Protein 5NBS (pdb70)

Secondary structure (DSSP, 8-state):
---------S-PPP-TT-TTTHHHHHHHHHHHTT--HHHHHHHHBB--TTSSSSSEEBPPBGGGTBPPPEEE--TTB-TT-SS--BPPPHHHHHHT--HHHHHHHHHHHHHHHHHHT-SEE---B-SS--SSTT-TTGGGS--SSHHHHHHHHHHHHHHHHHTT-EEEEEEES----STTS-HHHHHHTT---SS--EEE--HHHIIIIISHHHHHHHHTT-SEEEE-SSEETTEEGGG-HIIIIIIIIIIT---SEEEEPTT----HHHHHHTT--BBSSSSSSTT-S--SSTHHHHHHHHTSSS-HHHHHHHHHHHHHHHHHTT--SSSPPP----TT---SEEEEETTTTEEEEE--------TTHHHHHHHHHHHT-EEEEESS--S--S-SEEEEESGGGS--TT-TTSSGGG----S--SS-BSSS----S----HHHHHHHHHHHHT-EEEEE--S--HHHHHHHHTSTTEEEEEEEE---B-TT-EETTEESS-S-SSPSTTHHHHHHHHHHH-SSEEEEEE-SS----TTTTT-TTEEEEEE-----TTHHHHHHHHHTTSS------SS-EESSSGGG------S-SSTTS--EEE-TTTT--HHHHHHHHT--EEE-TT--B-SS-EEEEEEEEEEPP----PPP-SBPPPPP--S-----GGGGB--TTTS---TT---S-BSSS-HHHHHT-TT----HHHHSPTTTT--S--BPPTTSBTTBTTS-GGGG-EEEEEEEEEEE-SSS-EEE--EEEEE---TTS-S-EEEEE--EEE-TT-EEEEEEEEETGGG-EEETTTTEEE--SSPPEEEEESSSS---EEEE--/--------S-PPP-TT-TT-HHHHHHHHHHHTT--HHHHHHHHBB--TTSSSSSEEBPPBGGGTB---EEE--SSB-TT-SS--BPPPHHHHHHTT-HHHHHHHHHHHHHHHHHHT-SEE---B-SS--SSTT-TTGGGS--SSHHHHHHHHHHHHHHHHHTT-EEEEEEES----STTS-HHHHHHTT---SS--EEE--HHHIIIIIHHHHHHHHHTT--EEEE-SSEESSSBGGG-HIIIIIIIIIIS---SEEEEPTT----HHHHHHHT--BBSSSSSSTT-S--SSTHHHHHHHHTTSS-HHHHHHHHHHHHHHHHHTT--SSSPPPP---TT---SEEEEETTTTEEEEE--------TTHHHHHHHHHHHT-EEEEESS--S--S-SEEEEESGGGS--TT-TT-SGGG----S--SS-BSSS----S----HHHHHHHHHHHHT-EEEEE--SS-HHHHHHHHTSTTEEEEEEEE---B-TT-EETTEESS-S-SS-STTHHHHHHHHHHH-SSEEEEEE-SS----TTTTT-TTEEEEEE-----TTHHHHHHHHHTTSS------SS-EESSSGGGS-----S-SSTTS--EEE-TTTT--THHHHHHHTPPEEE-TT--B-SS-EEEEEEEEEE------PPP-SBPPP----S-----GGGGB--TTTS---TT---S-BSSS-HHHHHT-TT----HHHHSPTTTT--S--BPPTTS-TT-TTS-GGGG-EEEEEEEEEEE-SSS-EEE--EEEEE--STTS-S-EEEEE--EEE-TT-EEEEEEEEETGGG-EEETTTTEEE--SS--EEEEESSSS---EEEE--

Nearest PDB structures (foldseek):
  5nbs-assembly2_B  TM=1.001E+00  e=0.000E+00  Neurospora crassa OR74A
  6sz6-assembly1_A  TM=9.956E-01  e=0.000E+00  Thermochaetoides thermophila
  5fjj-assembly2_D  TM=9.905E-01  e=0.000E+00  Aspergillus oryzae
  5fji-assembly1_B  TM=9.893E-01  e=0.000E+00  Aspergillus fumigatus
  4iih-assembly1_B  TM=9.898E-01  e=0.000E+00  Aspergillus aculeatus

CATH classification: 3.20.20.300 (+1 more: 3.40.50.1700)

B-factor: mean 36.17, std 12.56, range [11.1, 84.58]

Radius of gyration: 41.79 Å; Cα contacts (8 Å, |Δi|>4): 4678; chains: 2; bounding box: 123×118×69 Å

Structure (mmCIF, N/CA/C/O backbone):
data_5NBS
#
_entry.id   5NBS
#
_cell.length_a   142.931
_cell.length_b   286.837
_cell.length_c   58.045
_cell.angle_alpha   90.00
_cell.angle_beta   90.00
_cell.angle_gamma   90.00
#
_symmetry.space_group_name_H-M   'P 21 21 2'
#
loop_
_entity.id
_entity.type
_entity.pdbx_description
1 polymer Beta-glucosidase
2 branched alpha-D-mannopyranose-(1-3)-alpha-D-mannopyranose-(1-6)-[alpha-D-mannopyranose-(1-3)]beta-D-mannopyranose-(1-4)-2-acetamido-2-deoxy-beta-D-glucopyranose-(1-4)-2-acetamido-2-deoxy-beta-D-glucopyranose
3 branched alpha-D-mannopyranose-(1-2)-alpha-D-mannopyranose-(1-2)-alpha-D-mannopyranose-(1-3)-[alpha-D-mannopyranose-(1-3)-alpha-D-mannopyranose-(1-6)]beta-D-mannopyranose-(1-4)-2-acetamido-2-deoxy-beta-D-glucopyranose-(1-4)-2-acetamido-2-deoxy-beta-D-glucopyranose
4 branched alpha-D-mannopyranose-(1-3)-beta-D-mannopyranose-(1-4)-2-acetamido-2-deoxy-beta-D-glucopyranose-(1-4)-2-acetamido-2-deoxy-beta-D-glucopyranose
5 branched 2-acetamido-2-deoxy-beta-D-glucopyranose-(1-4)-2-acetamido-2-deoxy-beta-D-glucopyranose
6 branched alpha-D-mannopyranose-(1-2)-alpha-D-mannopyranose-(1-6)-[alpha-D-mannopyranose-(1-3)]alpha-D-mannopyranose-(1-6)-[alpha-D-mannopyranose-(1-2)-alpha-D-mannopyranose-(1-3)]beta-D-mannopyranose-(1-4)-2-acetamido-2-deoxy-beta-D-glucopyranose-(1-4)-2-acetamido-2-deoxy-beta-D-glucopyranose
7 branched beta-D-mannopyranose-(1-4)-2-acetamido-2-deoxy-beta-D-glucopyranose-(1-4)-2-acetamido-2-deoxy-beta-D-glucopyranose
8 branched alpha-D-mannopyranose-(1-2)-alpha-D-mannopyranose-(1-3)-beta-D-mannopyranose-(1-4)-2-acetamido-2-deoxy-beta-D-glucopyranose-(1-4)-2-acetamido-2-deoxy-beta-D-glucopyranose
9 non-polymer 2-acetamido-2-deoxy-beta-D-glucopyranose
10 water water
#
loop_
_atom_site.group_PDB
_atom_site.id
_atom_site.type_symbol
_atom_site.label_atom_id
_atom_site.label_alt_id
_atom_site.label_comp_id
_atom_site.label_asym_id
_atom_site.label_entity_id
_atom_site.label_seq_id
_atom_site.pdbx_PDB_ins_code
_atom_site.Cartn_x
_atom_site.Cartn_y
_atom_site.Cartn_z
_atom_site.occupancy
_atom_site.B_iso_or_equiv
_atom_site.auth_seq_id
_atom_site.auth_comp_id
_atom_site.auth_asym_id
_atom_site.auth_atom_id
_atom_site.pdbx_PDB_model_num
ATOM 1 N N . SER A 1 16 ? 33.417 161.593 -8.577 1.00 40.02 16 SER A N 1
ATOM 2 C CA . SER A 1 16 ? 32.250 160.755 -8.150 1.00 39.67 16 SER A CA 1
ATOM 3 C C . SER A 1 16 ? 32.561 159.262 -8.046 1.00 38.43 16 SER A C 1
ATOM 4 O O . SER A 1 16 ? 31.791 158.536 -7.429 1.00 38.71 16 SER A O 1
ATOM 7 N N . LEU A 1 17 ? 33.639 158.786 -8.673 1.00 37.34 17 LEU A N 1
ATOM 8 C CA . LEU A 1 17 ? 34.063 157.401 -8.486 1.00 35.92 17 LEU A CA 1
ATOM 9 C C . LEU A 1 17 ? 34.661 157.309 -7.092 1.00 34.42 17 LEU A C 1
ATOM 10 O O . LEU A 1 17 ? 35.553 158.091 -6.752 1.00 34.34 17 LEU A O 1
ATOM 15 N N . ALA A 1 18 ? 34.150 156.372 -6.292 1.00 32.72 18 ALA A N 1
ATOM 16 C CA . ALA A 1 18 ? 34.581 156.194 -4.911 1.00 31.56 18 ALA A CA 1
ATOM 17 C C . ALA A 1 18 ? 36.091 155.922 -4.823 1.00 30.74 18 ALA A C 1
ATOM 18 O O . ALA A 1 18 ? 36.644 155.199 -5.659 1.00 30.31 18 ALA A O 1
ATOM 20 N N . TYR A 1 19 ? 36.727 156.517 -3.810 1.00 29.98 19 TYR A N 1
ATOM 21 C CA . TYR A 1 19 ? 38.190 156.561 -3.669 1.00 29.63 19 TYR A CA 1
ATOM 22 C C . TYR A 1 19 ? 38.632 156.001 -2.312 1.00 28.70 19 TYR A C 1
ATOM 23 O O . TYR A 1 19 ? 37.985 156.245 -1.304 1.00 28.33 19 TYR A O 1
ATOM 32 N N . SER A 1 20 ? 39.735 155.256 -2.300 1.00 28.16 20 SER A N 1
ATOM 33 C CA . SER A 1 20 ? 40.304 154.711 -1.073 1.00 27.64 20 SER A CA 1
ATOM 34 C C . SER A 1 20 ? 41.652 155.380 -0.810 1.00 27.85 20 SER A C 1
ATOM 35 O O . SER A 1 20 ? 42.598 155.200 -1.576 1.00 28.03 20 SER A O 1
ATOM 38 N N . GLU A 1 21 ? 41.695 156.169 0.266 1.00 28.07 21 GLU A N 1
ATOM 39 C CA . GLU A 1 21 ? 42.888 156.871 0.778 1.00 28.31 21 GLU A CA 1
ATOM 40 C C . GLU A 1 21 ? 44.108 155.979 1.000 1.00 27.69 21 GLU A C 1
ATOM 41 O O . GLU A 1 21 ? 43.947 154.847 1.453 1.00 27.19 21 GLU A O 1
ATOM 47 N N . PRO A 1 22 ? 45.328 156.513 0.756 1.00 27.49 22 PRO A N 1
ATOM 48 C CA . PRO A 1 22 ? 46.537 155.777 1.128 1.00 27.23 22 PRO A CA 1
ATOM 49 C C . PRO A 1 22 ? 46.810 155.870 2.629 1.00 26.94 22 PRO A C 1
ATOM 50 O O . PRO A 1 22 ? 46.711 156.949 3.211 1.00 26.98 22 PRO A O 1
ATOM 54 N N . HIS A 1 23 ? 47.108 154.729 3.238 1.00 26.55 23 HIS A N 1
ATOM 55 C CA . HIS A 1 23 ? 47.495 154.653 4.641 1.00 26.48 23 HIS A CA 1
ATOM 56 C C . HIS A 1 23 ? 48.722 153.753 4.785 1.00 26.36 23 HIS A C 1
ATOM 57 O O . HIS A 1 23 ? 48.638 152.528 4.664 1.00 25.97 23 HIS A O 1
ATOM 64 N N . TYR A 1 24 ? 49.868 154.397 5.008 1.00 26.62 24 TYR A N 1
ATOM 65 C CA . TYR A 1 24 ? 51.183 153.739 5.073 1.00 26.59 24 TYR A CA 1
ATOM 66 C C . TYR A 1 24 ? 51.985 154.374 6.208 1.00 26.89 24 TYR A C 1
ATOM 67 O O . TYR A 1 24 ? 51.657 155.500 6.615 1.00 27.15 24 TYR A O 1
ATOM 76 N N . PRO A 1 25 ? 53.008 153.694 6.744 1.00 26.91 25 PRO A N 1
ATOM 77 C CA . PRO A 1 25 ? 53.437 152.332 6.375 1.00 26.69 25 PRO A CA 1
ATOM 78 C C . PRO A 1 25 ? 52.548 151.242 6.968 1.00 26.28 25 PRO A C 1
ATOM 79 O O . PRO A 1 25 ? 51.738 151.521 7.834 1.00 26.19 25 PRO A O 1
ATOM 83 N N . SER A 1 26 ? 52.725 150.009 6.506 1.00 26.19 26 SER A N 1
ATOM 84 C CA . SER A 1 26 ? 51.995 148.860 7.042 1.00 25.89 26 SER A CA 1
ATOM 85 C C . SER A 1 26 ? 52.449 148.572 8.469 1.00 25.91 26 SER A C 1
ATOM 86 O O . SER A 1 26 ? 53.610 148.221 8.675 1.00 26.21 26 SER A O 1
ATOM 89 N N . PRO A 1 27 ? 51.548 148.715 9.463 1.00 25.74 27 PRO A N 1
ATOM 90 C CA . PRO A 1 27 ? 52.020 148.570 10.848 1.00 25.92 27 PRO A CA 1
ATOM 91 C C . PRO A 1 27 ? 52.647 147.229 11.180 1.00 25.96 27 PRO A C 1
ATOM 92 O O . PRO A 1 27 ? 52.168 146.189 10.732 1.00 25.69 27 PRO A O 1
ATOM 96 N N . TRP A 1 28 ? 53.686 147.273 12.008 1.00 26.40 28 TRP A N 1
ATOM 97 C CA . TRP A 1 28 ? 54.430 146.081 12.421 1.00 26.54 28 TRP A CA 1
ATOM 98 C C . TRP A 1 28 ? 53.917 145.661 13.789 1.00 26.62 28 TRP A C 1
ATOM 99 O O . TRP A 1 28 ? 53.328 146.468 14.496 1.00 26.55 28 TRP A O 1
ATOM 110 N N . MET A 1 29 ? 54.115 144.390 14.136 1.00 26.82 29 MET A N 1
ATOM 111 C CA . MET A 1 29 ? 53.627 143.846 15.403 1.00 27.20 29 MET A CA 1
ATOM 112 C C . MET A 1 29 ? 54.208 144.582 16.609 1.00 27.94 29 MET A C 1
ATOM 113 O O . MET A 1 29 ? 55.350 145.033 16.579 1.00 28.32 29 MET A O 1
ATOM 118 N N . ASP A 1 30 ? 53.412 144.666 17.667 1.00 28.46 30 ASP A N 1
ATOM 119 C CA . ASP A 1 30 ? 53.796 145.299 18.928 1.00 29.34 30 ASP A CA 1
ATOM 120 C C . ASP A 1 30 ? 54.176 144.207 19.937 1.00 29.94 30 ASP A C 1
ATOM 121 O O . ASP A 1 30 ? 53.306 143.442 20.340 1.00 29.91 30 ASP A O 1
ATOM 126 N N . PRO A 1 31 ? 55.455 144.160 20.379 1.00 30.86 31 PRO A N 1
ATOM 127 C CA . PRO A 1 31 ? 55.878 143.117 21.337 1.00 31.51 31 PRO A CA 1
ATOM 128 C C . PRO A 1 31 ? 55.159 143.113 22.698 1.00 32.34 31 PRO A C 1
ATOM 129 O O . PRO A 1 31 ? 55.192 142.091 23.404 1.00 32.64 31 PRO A O 1
ATOM 133 N N . LYS A 1 32 ? 54.531 144.232 23.062 1.00 33.00 32 LYS A N 1
ATOM 134 C CA . LYS A 1 32 ? 53.760 144.338 24.306 1.00 33.82 32 LYS A CA 1
ATOM 135 C C . LYS A 1 32 ? 52.231 144.226 24.132 1.00 33.29 32 LYS A C 1
ATOM 136 O O . LYS A 1 32 ? 51.495 144.423 25.083 1.00 33.11 32 LYS A O 1
ATOM 142 N N . ALA A 1 33 ? 51.743 143.894 22.932 1.00 32.97 33 ALA A N 1
ATOM 143 C CA . ALA A 1 33 ? 50.288 143.741 22.717 1.00 32.58 33 ALA A CA 1
ATOM 144 C C . ALA A 1 33 ? 49.747 142.639 23.632 1.00 32.76 33 ALA A C 1
ATOM 145 O O . ALA A 1 33 ? 50.217 141.510 23.556 1.00 32.45 33 ALA A O 1
ATOM 147 N N . ILE A 1 34 ? 48.796 142.965 24.509 1.00 33.32 34 ILE A N 1
ATOM 148 C CA . ILE A 1 34 ? 48.319 141.975 25.491 1.00 34.12 34 ILE A CA 1
ATOM 149 C C . ILE A 1 34 ? 47.604 140.823 24.776 1.00 33.64 34 ILE A C 1
ATOM 150 O O . ILE A 1 34 ? 46.920 141.033 23.764 1.00 33.35 34 ILE A O 1
ATOM 155 N N . GLY A 1 35 ? 47.836 139.609 25.274 1.00 33.71 35 GLY A N 1
ATOM 156 C CA . GLY A 1 35 ? 47.424 138.376 24.604 1.00 33.36 35 GLY A CA 1
ATOM 157 C C . GLY A 1 35 ? 48.479 137.821 23.656 1.00 33.22 35 GLY A C 1
ATOM 158 O O . GLY A 1 35 ? 48.495 136.617 23.401 1.00 32.97 35 GLY A O 1
ATOM 159 N N . TRP A 1 36 ? 49.373 138.683 23.154 1.00 33.30 36 TRP A N 1
ATOM 160 C CA . TRP A 1 36 ? 50.348 138.316 22.108 1.00 33.33 36 TRP A CA 1
ATOM 161 C C . TRP A 1 36 ? 51.808 138.354 22.562 1.00 34.42 36 TRP A C 1
ATOM 162 O O . TRP A 1 36 ? 52.704 138.035 21.770 1.00 34.24 36 TRP A O 1
ATOM 173 N N . GLU A 1 37 ? 52.048 138.728 23.816 1.00 35.81 37 GLU A N 1
ATOM 174 C CA . GLU A 1 37 ? 53.409 138.962 24.306 1.00 37.24 37 GLU A CA 1
ATOM 175 C C . GLU A 1 37 ? 54.256 137.694 24.195 1.00 37.37 37 GLU A C 1
ATOM 176 O O . GLU A 1 37 ? 55.355 137.727 23.629 1.00 37.16 37 GLU A O 1
ATOM 182 N N . GLU A 1 38 ? 53.730 136.580 24.706 1.00 37.55 38 GLU A N 1
ATOM 183 C CA . GLU A 1 38 ? 54.437 135.296 24.632 1.00 38.12 38 GLU A CA 1
ATOM 184 C C . GLU A 1 38 ? 54.547 134.769 23.180 1.00 36.87 38 GLU A C 1
ATOM 185 O O . GLU A 1 38 ? 55.593 134.253 22.776 1.00 36.86 38 GLU A O 1
ATOM 191 N N . ALA A 1 39 ? 53.481 134.911 22.398 1.00 35.30 39 ALA A N 1
ATOM 192 C CA . ALA A 1 39 ? 53.524 134.525 20.980 1.00 34.44 39 ALA A CA 1
ATOM 193 C C . ALA A 1 39 ? 54.577 135.326 20.195 1.00 33.61 39 ALA A C 1
ATOM 194 O O . ALA A 1 39 ? 55.329 134.765 19.398 1.00 33.45 39 ALA A O 1
ATOM 196 N N . TYR A 1 40 ? 54.626 136.629 20.440 1.00 32.96 40 TYR A N 1
ATOM 197 C CA . TYR A 1 40 ? 55.615 137.503 19.818 1.00 32.77 40 TYR A CA 1
ATOM 198 C C . TYR A 1 40 ? 57.053 137.027 20.043 1.00 33.26 40 TYR A C 1
ATOM 199 O O . TYR A 1 40 ? 57.853 137.022 19.102 1.00 33.37 40 TYR A O 1
ATOM 208 N N A GLU A 1 41 ? 57.382 136.638 21.268 0.70 33.77 41 GLU A N 1
ATOM 209 N N B GLU A 1 41 ? 57.359 136.669 21.295 0.30 33.58 41 GLU A N 1
ATOM 210 C CA A GLU A 1 41 ? 58.744 136.221 21.590 0.70 34.34 41 GLU A CA 1
ATOM 211 C CA B GLU A 1 41 ? 58.673 136.160 21.714 0.30 34.01 41 GLU A CA 1
ATOM 212 C C A GLU A 1 41 ? 59.106 134.892 20.926 0.70 34.17 41 GLU A C 1
ATOM 213 C C B GLU A 1 41 ? 59.077 134.913 20.939 0.30 33.96 41 GLU A C 1
ATOM 214 O O A GLU A 1 41 ? 60.230 134.740 20.439 0.70 34.26 41 GLU A O 1
ATOM 215 O O B GLU A 1 41 ? 60.187 134.833 20.409 0.30 34.07 41 GLU A O 1
ATOM 226 N N . LYS A 1 42 ? 58.167 133.942 20.893 1.00 33.78 42 LYS A N 1
ATOM 227 C CA . LYS A 1 42 ? 58.392 132.676 20.176 1.00 33.64 42 LYS A CA 1
ATOM 228 C C . LYS A 1 42 ? 58.576 132.899 18.665 1.00 32.80 42 LYS A C 1
ATOM 229 O O . LYS A 1 42 ? 59.441 132.285 18.043 1.00 32.74 42 LYS A O 1
ATOM 235 N N . ALA A 1 43 ? 57.774 133.799 18.108 1.00 31.94 43 ALA A N 1
ATOM 236 C CA . ALA A 1 43 ? 57.899 134.206 16.722 1.00 31.41 43 ALA A CA 1
ATOM 237 C C . ALA A 1 43 ? 59.227 134.902 16.451 1.00 31.40 43 ALA A C 1
ATOM 238 O O . ALA A 1 43 ? 59.845 134.657 15.421 1.00 31.45 43 ALA A O 1
ATOM 240 N N . LYS A 1 44 ? 59.649 135.780 17.357 1.00 31.39 44 LYS A N 1
ATOM 241 C CA . LYS A 1 44 ? 60.942 136.470 17.238 1.00 31.64 44 LYS A CA 1
ATOM 242 C C . LYS A 1 44 ? 62.128 135.509 17.231 1.00 31.85 44 LYS A C 1
ATOM 243 O O . LYS A 1 44 ? 63.050 135.675 16.437 1.00 31.80 44 LYS A O 1
ATOM 249 N N . ALA A 1 45 ? 62.104 134.526 18.125 1.00 31.99 45 ALA A N 1
ATOM 250 C CA . ALA A 1 45 ? 63.179 133.542 18.219 1.00 32.52 45 ALA A CA 1
ATOM 251 C C . ALA A 1 45 ? 63.233 132.641 16.981 1.00 32.30 45 ALA A C 1
ATOM 252 O O . ALA A 1 45 ? 64.318 132.258 16.543 1.00 32.67 45 ALA A O 1
ATOM 254 N N . PHE A 1 46 ? 62.069 132.320 16.414 1.00 31.82 46 PHE A N 1
ATOM 255 C CA . PHE A 1 46 ? 62.004 131.508 15.194 1.00 31.54 46 PHE A CA 1
ATOM 256 C C . PHE A 1 46 ? 62.375 132.317 13.946 1.00 31.14 46 PHE A C 1
ATOM 257 O O . PHE A 1 46 ? 63.247 131.901 13.184 1.00 31.20 46 PHE A O 1
ATOM 265 N N . VAL A 1 47 ? 61.721 133.462 13.749 1.00 30.70 47 VAL A N 1
ATOM 266 C CA . VAL A 1 47 ? 61.901 134.273 12.528 1.00 30.48 47 VAL A CA 1
ATOM 267 C C . VAL A 1 47 ? 63.339 134.779 12.364 1.00 30.84 47 VAL A C 1
ATOM 268 O O . VAL A 1 47 ? 63.845 134.853 11.243 1.00 30.86 47 VAL A O 1
ATOM 272 N N . SER A 1 48 ? 63.985 135.121 13.476 1.00 31.41 48 SER A N 1
ATOM 273 C CA . SER A 1 48 ? 65.386 135.570 13.478 1.00 31.90 48 SER A CA 1
ATOM 274 C C . SER A 1 48 ? 66.365 134.538 12.908 1.00 32.24 48 SER A C 1
ATOM 275 O O . SER A 1 48 ? 67.398 134.921 12.370 1.00 32.61 48 SER A O 1
ATOM 278 N N . GLN A 1 49 ? 66.039 133.248 13.018 1.00 32.33 49 GLN A N 1
ATOM 279 C CA . GLN A 1 49 ? 66.867 132.178 12.438 1.00 32.60 49 GLN A CA 1
ATOM 280 C C . GLN A 1 49 ? 66.706 131.983 10.926 1.00 32.24 49 GLN A C 1
ATOM 281 O O . GLN A 1 49 ? 67.477 131.225 10.333 1.00 32.61 49 GLN A O 1
ATOM 287 N N . LEU A 1 50 ? 65.732 132.650 10.300 1.00 31.49 50 LEU A N 1
ATOM 288 C CA . LEU A 1 50 ? 65.321 132.311 8.932 1.00 31.03 50 LEU A CA 1
ATOM 289 C C . LEU A 1 50 ? 66.074 133.050 7.843 1.00 30.80 50 LEU A C 1
ATOM 290 O O . LEU A 1 50 ? 66.346 134.243 7.958 1.00 30.68 50 LEU A O 1
ATOM 295 N N . THR A 1 51 ? 66.344 132.343 6.751 1.00 30.78 51 THR A N 1
ATOM 296 C CA . THR A 1 51 ? 66.861 132.966 5.531 1.00 30.79 51 THR A CA 1
ATOM 297 C C . THR A 1 51 ? 65.701 133.671 4.812 1.00 30.23 51 THR A C 1
ATOM 298 O O . THR A 1 51 ? 64.535 133.416 5.107 1.00 29.99 51 THR A O 1
ATOM 302 N N . LEU A 1 52 ? 66.020 134.557 3.877 1.00 30.04 52 LEU A N 1
ATOM 303 C CA . LEU A 1 52 ? 65.001 135.239 3.081 1.00 29.59 52 LEU A CA 1
ATOM 304 C C . LEU A 1 52 ? 64.098 134.252 2.320 1.00 29.41 52 LEU A C 1
ATOM 305 O O . LEU A 1 52 ? 62.882 134.419 2.301 1.00 28.89 52 LEU A O 1
ATOM 310 N N . LEU A 1 53 ? 64.693 133.226 1.709 1.00 29.68 53 LEU A N 1
ATOM 311 C CA . LEU A 1 53 ? 63.915 132.202 0.987 1.00 29.70 53 LEU A CA 1
ATOM 312 C C . LEU A 1 53 ? 62.905 131.495 1.881 1.00 29.58 53 LEU A C 1
ATOM 313 O O . LEU A 1 53 ? 61.800 131.172 1.429 1.00 29.53 53 LEU A O 1
ATOM 318 N N . GLU A 1 54 ? 63.304 131.240 3.128 1.00 29.62 54 GLU A N 1
ATOM 319 C CA . GLU A 1 54 ? 62.444 130.605 4.125 1.00 29.48 54 GLU A CA 1
ATOM 320 C C . GLU A 1 54 ? 61.300 131.514 4.590 1.00 28.94 54 GLU A C 1
ATOM 321 O O . GLU A 1 54 ? 60.195 131.039 4.782 1.00 28.67 54 GLU A O 1
ATOM 327 N N . LYS A 1 55 ? 61.566 132.806 4.767 1.00 28.73 55 LYS A N 1
ATOM 328 C CA . LYS A 1 55 ? 60.506 133.766 5.069 1.00 28.32 55 LYS A CA 1
ATOM 329 C C . LYS A 1 55 ? 59.503 133.851 3.909 1.00 28.06 55 LYS A C 1
ATOM 330 O O . LYS A 1 55 ? 58.306 133.866 4.139 1.00 27.68 55 LYS A O 1
ATOM 336 N N . VAL A 1 56 ? 60.003 133.890 2.675 1.00 28.35 56 VAL A N 1
ATOM 337 C CA . VAL A 1 56 ? 59.156 133.904 1.473 1.00 28.39 56 VAL A CA 1
ATOM 338 C C . VAL A 1 56 ? 58.314 132.620 1.364 1.00 28.61 56 VAL A C 1
ATOM 339 O O . VAL A 1 56 ? 57.135 132.677 1.004 1.00 28.18 56 VAL A O 1
ATOM 343 N N . ASN A 1 57 ? 58.927 131.480 1.678 1.00 29.25 57 ASN A N 1
ATOM 344 C CA . ASN A 1 57 ? 58.208 130.208 1.804 1.00 29.64 57 ASN A CA 1
ATOM 345 C C . ASN A 1 57 ? 56.997 130.269 2.764 1.00 29.45 57 ASN A C 1
ATOM 346 O O . ASN A 1 57 ? 55.949 129.685 2.460 1.00 29.39 57 ASN A O 1
ATOM 351 N N . LEU A 1 58 ? 57.143 130.965 3.897 1.00 29.25 58 LEU A N 1
ATOM 352 C CA . LEU A 1 58 ? 56.039 131.150 4.855 1.00 29.03 58 LEU A CA 1
ATOM 353 C C . LEU A 1 58 ? 54.883 131.969 4.284 1.00 28.44 58 LEU A C 1
ATOM 354 O O . LEU A 1 58 ? 53.715 131.618 4.461 1.00 28.26 58 LEU A O 1
ATOM 359 N N . THR A 1 59 ? 55.222 133.055 3.606 1.00 28.06 59 THR A N 1
ATOM 360 C CA . THR A 1 59 ? 54.238 134.024 3.130 1.00 27.61 59 THR A CA 1
ATOM 361 C C . THR A 1 59 ? 53.538 133.641 1.821 1.00 27.34 59 THR A C 1
ATOM 362 O O . THR A 1 59 ? 52.495 134.212 1.490 1.00 26.88 59 THR A O 1
ATOM 366 N N . THR A 1 60 ? 54.103 132.694 1.072 1.00 27.37 60 THR A N 1
ATOM 367 C CA . THR A 1 60 ? 53.596 132.380 -0.259 1.00 27.23 60 THR A CA 1
ATOM 368 C C . THR A 1 60 ? 53.076 130.961 -0.288 1.00 27.25 60 THR A C 1
ATOM 369 O O . THR A 1 60 ? 53.791 130.021 0.080 1.00 27.52 60 THR A O 1
ATOM 373 N N . GLY A 1 61 ? 51.835 130.810 -0.750 1.00 26.93 61 GLY A N 1
ATOM 374 C CA . GLY A 1 61 ? 51.234 129.504 -0.903 1.00 26.80 61 GLY A CA 1
ATOM 375 C C . GLY A 1 61 ? 51.926 128.704 -1.990 1.00 27.11 61 GLY A C 1
ATOM 376 O O . GLY A 1 61 ? 52.550 129.260 -2.896 1.00 27.08 61 GLY A O 1
ATOM 377 N N . ILE A 1 62 ? 51.824 127.388 -1.905 1.00 27.26 62 ILE A N 1
ATOM 378 C CA . ILE A 1 62 ? 52.529 126.529 -2.859 1.00 27.67 62 ILE A CA 1
ATOM 379 C C . ILE A 1 62 ? 51.779 126.341 -4.182 1.00 27.79 62 ILE A C 1
ATOM 380 O O . ILE A 1 62 ? 52.337 125.759 -5.112 1.00 28.16 62 ILE A O 1
ATOM 385 N N . GLY A 1 63 ? 50.545 126.845 -4.272 1.00 27.52 63 GLY A N 1
ATOM 386 C CA . GLY A 1 63 ? 49.759 126.804 -5.505 1.00 27.78 63 GLY A CA 1
ATOM 387 C C . GLY A 1 63 ? 48.504 125.957 -5.370 1.00 27.77 63 GLY A C 1
ATOM 388 O O . GLY A 1 63 ? 48.382 125.151 -4.454 1.00 27.71 63 GLY A O 1
ATOM 389 N N . TRP A 1 64 ? 47.574 126.142 -6.299 1.00 27.92 64 TRP A N 1
ATOM 390 C CA . TRP A 1 64 ? 46.314 125.406 -6.293 1.00 28.09 64 TRP A CA 1
ATOM 391 C C . TRP A 1 64 ? 46.547 123.962 -6.729 1.00 28.78 64 TRP A C 1
ATOM 392 O O . TRP A 1 64 ? 47.096 123.710 -7.808 1.00 29.24 64 TRP A O 1
ATOM 403 N N . GLY A 1 65 ? 46.147 123.031 -5.864 1.00 29.05 65 GLY A N 1
ATOM 404 C CA . GLY A 1 65 ? 46.366 121.604 -6.077 1.00 29.71 65 GLY A CA 1
ATOM 405 C C . GLY A 1 65 ? 47.781 121.110 -5.829 1.00 30.31 65 GLY A C 1
ATOM 406 O O . GLY A 1 65 ? 48.104 119.975 -6.192 1.00 30.99 65 GLY A O 1
ATOM 407 N N . ALA A 1 66 ? 48.623 121.931 -5.203 1.00 30.27 66 ALA A N 1
ATOM 408 C CA . ALA A 1 66 ? 50.043 121.611 -5.063 1.00 30.84 66 ALA A CA 1
ATOM 409 C C . ALA A 1 66 ? 50.298 120.367 -4.216 1.00 31.43 66 ALA A C 1
ATOM 410 O O . ALA A 1 66 ? 51.108 119.533 -4.597 1.00 31.85 66 ALA A O 1
ATOM 412 N N . GLU A 1 67 ? 49.620 120.250 -3.069 1.00 31.47 67 GLU A N 1
ATOM 413 C CA . GLU A 1 67 ? 49.762 119.071 -2.210 1.00 31.87 67 GLU A CA 1
ATOM 414 C C . GLU A 1 67 ? 48.425 118.547 -1.678 1.00 31.54 67 GLU A C 1
ATOM 415 O O . GLU A 1 67 ? 47.687 117.911 -2.423 1.00 31.69 67 GLU A O 1
ATOM 421 N N . GLN A 1 68 ? 48.109 118.824 -0.413 1.00 31.17 68 GLN A N 1
ATOM 422 C CA . GLN A 1 68 ? 47.031 118.129 0.300 1.00 31.12 68 GLN A CA 1
ATOM 423 C C . GLN A 1 68 ? 45.867 119.027 0.722 1.00 30.35 68 GLN A C 1
ATOM 424 O O . GLN A 1 68 ? 44.718 118.625 0.604 1.00 30.32 68 GLN A O 1
ATOM 430 N N . CYS A 1 69 ? 46.154 120.226 1.214 1.00 29.85 69 CYS A N 1
ATOM 431 C CA . CYS A 1 69 ? 45.110 121.107 1.729 1.00 29.33 69 CYS A CA 1
ATOM 432 C C . CYS A 1 69 ? 44.662 122.113 0.680 1.00 28.85 69 CYS A C 1
ATOM 433 O O . CYS A 1 69 ? 45.330 122.316 -0.338 1.00 28.84 69 CYS A O 1
ATOM 436 N N . VAL A 1 70 ? 43.520 122.733 0.956 1.00 28.32 70 VAL A N 1
ATOM 437 C CA . VAL A 1 70 ? 42.951 123.786 0.114 1.00 27.99 70 VAL A CA 1
ATOM 438 C C . VAL A 1 70 ? 44.026 124.842 -0.192 1.00 27.68 70 VAL A C 1
ATOM 439 O O . VAL A 1 70 ? 44.129 125.314 -1.309 1.00 27.67 70 VAL A O 1
ATOM 443 N N . GLY A 1 71 ? 44.805 125.197 0.818 1.00 27.52 71 GLY A N 1
ATOM 444 C CA . GLY A 1 71 ? 46.003 126.029 0.660 1.00 27.46 71 GLY A CA 1
ATOM 445 C C . GLY A 1 71 ? 47.100 125.544 1.592 1.00 27.55 71 GLY A C 1
ATOM 446 O O . GLY A 1 71 ? 46.807 125.010 2.676 1.00 27.54 71 GLY A O 1
ATOM 447 N N . GLN A 1 72 ? 48.352 125.710 1.161 1.00 27.65 72 GLN A N 1
ATOM 448 C CA . GLN A 1 72 ? 49.530 125.353 1.959 1.00 27.83 72 GLN A CA 1
ATOM 449 C C . GLN A 1 72 ? 50.656 126.352 1.739 1.00 27.86 72 GLN A C 1
ATOM 450 O O . GLN A 1 72 ? 50.796 126.876 0.660 1.00 27.87 72 GLN A O 1
ATOM 456 N N . THR A 1 73 ? 51.443 126.615 2.778 1.00 28.05 73 THR A N 1
ATOM 457 C CA . THR A 1 73 ? 52.642 127.435 2.672 1.00 28.24 73 THR A CA 1
ATOM 458 C C . THR A 1 73 ? 53.793 126.550 2.243 1.00 28.82 73 THR A C 1
ATOM 459 O O . THR A 1 73 ? 53.686 125.314 2.224 1.00 29.09 73 THR A O 1
ATOM 463 N N . GLY A 1 74 ? 54.907 127.186 1.908 1.00 29.10 74 GLY A N 1
ATOM 464 C CA . GLY A 1 74 ? 56.176 126.485 1.835 1.00 29.75 74 GLY A CA 1
ATOM 465 C C . GLY A 1 74 ? 56.577 125.971 3.212 1.00 30.14 74 GLY A C 1
ATOM 466 O O . GLY A 1 74 ? 56.166 126.523 4.245 1.00 30.12 74 GLY A O 1
ATOM 467 N N . ALA A 1 75 ? 57.364 124.903 3.226 1.00 30.86 75 ALA A N 1
ATOM 468 C CA . ALA A 1 75 ? 57.926 124.357 4.464 1.00 31.37 75 ALA A CA 1
ATOM 469 C C . ALA A 1 75 ? 59.261 125.052 4.780 1.00 31.74 75 ALA A C 1
ATOM 470 O O . ALA A 1 75 ? 59.831 125.725 3.918 1.00 31.58 75 ALA A O 1
ATOM 472 N N . ILE A 1 76 ? 59.728 124.887 6.022 1.00 32.14 76 ILE A N 1
ATOM 473 C CA . ILE A 1 76 ? 61.078 125.278 6.431 1.00 32.71 76 ILE A CA 1
ATOM 474 C C . ILE A 1 76 ? 61.738 124.034 7.045 1.00 33.60 76 ILE A C 1
ATOM 475 O O . ILE A 1 76 ? 61.919 123.957 8.264 1.00 33.86 76 ILE A O 1
ATOM 480 N N . PRO A 1 77 ? 62.096 123.049 6.201 1.00 34.26 77 PRO A N 1
ATOM 481 C CA . PRO A 1 77 ? 62.585 121.764 6.712 1.00 35.10 77 PRO A CA 1
ATOM 482 C C . PRO A 1 77 ? 63.949 121.803 7.422 1.00 35.99 77 PRO A C 1
ATOM 483 O O . PRO A 1 77 ? 64.278 120.847 8.129 1.00 36.39 77 PRO A O 1
ATOM 487 N N . ARG A 1 78 ? 64.730 122.873 7.230 1.00 36.41 78 ARG A N 1
ATOM 488 C CA . ARG A 1 78 ? 65.970 123.079 7.989 1.00 37.24 78 ARG A CA 1
ATOM 489 C C . ARG A 1 78 ? 65.684 123.193 9.492 1.00 37.52 78 ARG A C 1
ATOM 490 O O . ARG A 1 78 ? 66.477 122.708 10.302 1.00 38.00 78 ARG A O 1
ATOM 498 N N . LEU A 1 79 ? 64.559 123.822 9.847 1.00 37.33 79 LEU A N 1
ATOM 499 C CA . LEU A 1 79 ? 64.130 123.970 11.247 1.00 37.65 79 LEU A CA 1
ATOM 500 C C . LEU A 1 79 ? 62.958 123.060 11.656 1.00 37.65 79 LEU A C 1
ATOM 501 O O . LEU A 1 79 ? 62.350 123.255 12.713 1.00 37.91 79 LEU A O 1
ATOM 506 N N . GLY A 1 80 ? 62.659 122.053 10.841 1.00 37.51 80 GLY A N 1
ATOM 507 C CA . GLY A 1 80 ? 61.605 121.094 11.154 1.00 37.39 80 GLY A CA 1
ATOM 508 C C . GLY A 1 80 ? 60.169 121.602 11.091 1.00 36.69 80 GLY A C 1
ATOM 509 O O . GLY A 1 80 ? 59.280 120.951 11.634 1.00 36.31 80 GLY A O 1
ATOM 510 N N . LEU A 1 81 ? 59.924 122.742 10.435 1.00 36.30 81 LEU A N 1
ATOM 511 C CA . LEU A 1 81 ? 58.554 123.254 10.286 1.00 35.76 81 LEU A CA 1
ATOM 512 C C . LEU A 1 81 ? 57.944 122.634 9.038 1.00 35.70 81 LEU A C 1
ATOM 513 O O . LEU A 1 81 ? 58.449 122.833 7.931 1.00 36.02 81 LEU A O 1
ATOM 518 N N . LYS A 1 82 ? 56.884 121.857 9.235 1.00 35.70 82 LYS A N 1
ATOM 519 C CA . LYS A 1 82 ? 56.100 121.298 8.136 1.00 35.70 82 LYS A CA 1
ATOM 520 C C . LYS A 1 82 ? 55.191 122.372 7.571 1.00 34.67 82 LYS A C 1
ATOM 521 O O . LYS A 1 82 ? 54.806 123.305 8.277 1.00 34.41 82 LYS A O 1
ATOM 527 N N . SER A 1 83 ? 54.848 122.228 6.298 1.00 34.06 83 SER A N 1
ATOM 528 C CA . SER A 1 83 ? 53.970 123.178 5.615 1.00 33.30 83 SER A CA 1
ATOM 529 C C . SER A 1 83 ? 52.646 123.405 6.372 1.00 32.52 83 SER A C 1
ATOM 530 O O . SER A 1 83 ? 52.023 122.453 6.847 1.00 32.64 83 SER A O 1
ATOM 533 N N . MET A 1 84 ? 52.241 124.666 6.493 1.00 31.51 84 MET A N 1
ATOM 534 C CA . MET A 1 84 ? 51.002 125.012 7.176 1.00 30.85 84 MET A CA 1
ATOM 535 C C . MET A 1 84 ? 49.798 124.716 6.291 1.00 30.13 84 MET A C 1
ATOM 536 O O . MET A 1 84 ? 49.781 125.063 5.115 1.00 29.95 84 MET A O 1
ATOM 541 N N . CYS A 1 85 ? 48.796 124.079 6.882 1.00 29.63 85 CYS A N 1
ATOM 542 C CA . CYS A 1 85 ? 47.589 123.645 6.191 1.00 29.18 85 CYS A CA 1
ATOM 543 C C . CYS A 1 85 ? 46.428 124.614 6.459 1.00 28.44 85 CYS A C 1
ATOM 544 O O . CYS A 1 85 ? 46.013 124.786 7.613 1.00 28.13 85 CYS A O 1
ATOM 547 N N . MET A 1 86 ? 45.935 125.249 5.392 1.00 27.94 86 MET A N 1
ATOM 548 C CA . MET A 1 86 ? 44.764 126.138 5.442 1.00 27.49 86 MET A CA 1
ATOM 549 C C . MET A 1 86 ? 43.595 125.355 4.877 1.00 27.02 86 MET A C 1
ATOM 550 O O . MET A 1 86 ? 43.641 124.923 3.738 1.00 27.06 86 MET A O 1
ATOM 555 N N . GLN A 1 87 ? 42.550 125.172 5.675 1.00 26.59 87 GLN A N 1
ATOM 556 C CA . GLN A 1 87 ? 41.439 124.309 5.292 1.00 26.33 87 GLN A CA 1
ATOM 557 C C . GLN A 1 87 ? 40.113 124.949 5.631 1.00 25.66 87 GLN A C 1
ATOM 558 O O . GLN A 1 87 ? 39.895 125.371 6.761 1.00 25.44 87 GLN A O 1
ATOM 564 N N . ASP A 1 88 ? 39.243 125.028 4.626 1.00 25.44 88 ASP A N 1
ATOM 565 C CA . ASP A 1 88 ? 37.799 125.257 4.803 1.00 25.08 88 ASP A CA 1
ATOM 566 C C . ASP A 1 88 ? 37.228 124.157 5.705 1.00 24.77 88 ASP A C 1
ATOM 567 O O . ASP A 1 88 ? 37.836 123.112 5.829 1.00 24.93 88 ASP A O 1
ATOM 572 N N . ALA A 1 89 ? 36.058 124.313 6.305 1.00 24.33 89 ALA A N 1
ATOM 573 C CA . ALA A 1 89 ? 35.108 125.402 6.127 1.00 23.77 89 ALA A CA 1
ATOM 574 C C . ALA A 1 89 ? 34.697 125.869 7.514 1.00 23.39 89 ALA A C 1
ATOM 575 O O . ALA A 1 89 ? 35.088 125.251 8.497 1.00 23.51 89 ALA A O 1
ATOM 577 N N . PRO A 1 90 ? 33.908 126.955 7.601 1.00 22.96 90 PRO A N 1
ATOM 578 C CA . PRO A 1 90 ? 33.439 127.420 8.904 1.00 22.75 90 PRO A CA 1
ATOM 579 C C . PRO A 1 90 ? 32.621 126.429 9.731 1.00 22.70 90 PRO A C 1
ATOM 580 O O . PRO A 1 90 ? 32.655 126.527 10.953 1.00 22.76 90 PRO A O 1
ATOM 584 N N . LEU A 1 91 ? 31.918 125.494 9.087 1.00 22.50 91 LEU A N 1
ATOM 585 C CA . LEU A 1 91 ? 30.988 124.572 9.784 1.00 22.47 91 LEU A CA 1
ATOM 586 C C . LEU A 1 91 ? 31.377 123.094 9.690 1.00 22.63 91 LEU A C 1
ATOM 587 O O . LEU A 1 91 ? 30.610 122.229 10.089 1.00 22.66 91 LEU A O 1
ATOM 592 N N . ALA A 1 92 ? 32.557 122.807 9.152 1.00 22.81 92 ALA A N 1
ATOM 593 C CA . ALA A 1 92 ? 32.998 121.427 8.866 1.00 23.17 92 ALA A CA 1
ATOM 594 C C . ALA A 1 92 ? 34.368 121.464 8.253 1.00 23.30 92 ALA A C 1
ATOM 595 O O . ALA A 1 92 ? 34.710 122.434 7.586 1.00 23.17 92 ALA A O 1
ATOM 597 N N . ILE A 1 93 ? 35.133 120.394 8.433 1.00 23.64 93 ILE A N 1
ATOM 598 C CA . ILE A 1 93 ? 36.382 120.248 7.715 1.00 23.81 93 ILE A CA 1
ATOM 599 C C . ILE A 1 93 ? 35.971 119.786 6.316 1.00 23.79 93 ILE A C 1
ATOM 600 O O . ILE A 1 93 ? 35.334 118.747 6.157 1.00 23.96 93 ILE A O 1
ATOM 605 N N . ARG A 1 94 ? 36.327 120.584 5.316 1.00 23.55 94 ARG A N 1
ATOM 606 C CA . ARG A 1 94 ? 35.888 120.377 3.941 1.00 23.54 94 ARG A CA 1
ATOM 607 C C . ARG A 1 94 ? 36.736 119.326 3.225 1.00 23.94 94 ARG A C 1
ATOM 608 O O . ARG A 1 94 ? 37.948 119.234 3.449 1.00 24.14 94 ARG A O 1
ATOM 616 N N . GLY A 1 95 ? 36.077 118.564 2.350 1.00 24.16 95 GLY A N 1
ATOM 617 C CA . GLY A 1 95 ? 36.722 117.671 1.391 1.00 24.58 95 GLY A CA 1
ATOM 618 C C . GLY A 1 95 ? 37.466 116.506 2.000 1.00 24.99 95 GLY A C 1
ATOM 619 O O . GLY A 1 95 ? 38.545 116.125 1.529 1.00 25.37 95 GLY A O 1
ATOM 620 N N . THR A 1 96 ? 36.906 115.944 3.061 1.00 24.99 96 THR A N 1
ATOM 621 C CA . THR A 1 96 ? 37.507 114.764 3.667 1.00 25.45 96 THR A CA 1
ATOM 622 C C . THR A 1 96 ? 36.446 113.815 4.194 1.00 25.50 96 THR A C 1
ATOM 623 O O . THR A 1 96 ? 35.286 113.868 3.751 1.00 25.40 96 THR A O 1
ATOM 627 N N . ASP A 1 97 ? 36.853 112.924 5.089 1.00 25.74 97 ASP A N 1
ATOM 628 C CA . ASP A 1 97 ? 35.982 111.870 5.588 1.00 25.97 97 ASP A CA 1
ATOM 629 C C . ASP A 1 97 ? 36.116 111.700 7.089 1.00 25.86 97 ASP A C 1
ATOM 630 O O . ASP A 1 97 ? 37.084 112.150 7.691 1.00 25.70 97 ASP A O 1
ATOM 635 N N . TYR A 1 98 ? 35.113 111.063 7.682 1.00 25.85 98 TYR A N 1
ATOM 636 C CA . TYR A 1 98 ? 35.050 110.846 9.141 1.00 25.98 98 TYR A CA 1
ATOM 637 C C . TYR A 1 98 ? 35.196 112.138 9.932 1.00 25.45 98 TYR A C 1
ATOM 638 O O . TYR A 1 98 ? 35.949 112.207 10.915 1.00 25.66 98 TYR A O 1
ATOM 647 N N . ASN A 1 99 ? 34.471 113.154 9.450 1.00 24.74 99 ASN A N 1
ATOM 648 C CA . ASN A 1 99 ? 34.300 114.449 10.114 1.00 24.15 99 ASN A CA 1
ATOM 649 C C . ASN A 1 99 ? 32.812 114.671 10.355 1.00 23.72 99 ASN A C 1
ATOM 650 O O . ASN A 1 99 ? 31.965 113.931 9.852 1.00 23.76 99 ASN A O 1
ATOM 655 N N . SER A 1 100 ? 32.505 115.707 11.118 1.00 23.21 100 SER A N 1
ATOM 656 C CA . SER A 1 100 ? 31.141 116.094 11.375 1.00 22.79 100 SER A CA 1
ATOM 657 C C . SER A 1 100 ? 30.779 117.265 10.468 1.00 22.15 100 SER A C 1
ATOM 658 O O . SER A 1 100 ? 31.659 117.947 9.938 1.00 22.03 100 SER A O 1
ATOM 661 N N . VAL A 1 101 ? 29.481 117.475 10.274 1.00 21.72 101 VAL A N 1
ATOM 662 C CA . VAL A 1 101 ? 28.975 118.680 9.630 1.00 21.14 101 VAL A CA 1
ATOM 663 C C . VAL A 1 101 ? 28.082 119.384 10.644 1.00 20.78 101 VAL A C 1
ATOM 664 O O . VAL A 1 101 ? 27.003 118.910 10.959 1.00 20.89 101 VAL A O 1
ATOM 668 N N . PHE A 1 102 ? 28.546 120.532 11.117 1.00 20.40 102 PHE A N 1
ATOM 669 C CA . PHE A 1 102 ? 27.884 121.304 12.156 1.00 20.12 102 PHE A CA 1
ATOM 670 C C . PHE A 1 102 ? 26.812 122.198 11.533 1.00 19.66 102 PHE A C 1
ATOM 671 O O . PHE A 1 102 ? 26.770 122.353 10.294 1.00 19.51 102 PHE A O 1
ATOM 679 N N . PRO A 1 103 ? 25.922 122.767 12.374 1.00 19.40 103 PRO A N 1
ATOM 680 C CA . PRO A 1 103 ? 24.906 123.653 11.821 1.00 19.04 103 PRO A CA 1
ATOM 681 C C . PRO A 1 103 ? 25.573 124.893 11.262 1.00 18.73 103 PRO A C 1
ATOM 682 O O . PRO A 1 103 ? 26.669 125.236 11.680 1.00 18.74 103 PRO A O 1
ATOM 686 N N . ALA A 1 104 ? 24.926 125.528 10.298 1.00 18.45 104 ALA A N 1
ATOM 687 C CA . ALA A 1 104 ? 25.462 126.737 9.700 1.00 18.21 104 ALA A CA 1
ATOM 688 C C . ALA A 1 104 ? 25.502 127.862 10.718 1.00 18.05 104 ALA A C 1
ATOM 689 O O . ALA A 1 104 ? 24.815 127.824 11.743 1.00 18.06 104 ALA A O 1
ATOM 691 N N . GLY A 1 105 ? 26.306 128.871 10.412 1.00 17.92 105 GLY A N 1
ATOM 692 C CA . GLY A 1 105 ? 26.390 130.067 11.227 1.00 17.83 105 GLY A CA 1
ATOM 693 C C . GLY A 1 105 ? 25.031 130.688 11.521 1.00 17.72 105 GLY A C 1
ATOM 694 O O . GLY A 1 105 ? 24.740 131.034 12.660 1.00 17.76 105 GLY A O 1
ATOM 695 N N . VAL A 1 106 ? 24.180 130.822 10.512 1.00 17.56 106 VAL A N 1
ATOM 696 C CA . VAL A 1 106 ? 22.877 131.468 10.742 1.00 17.48 106 VAL A CA 1
ATOM 697 C C . VAL A 1 106 ? 21.996 130.723 11.752 1.00 17.55 106 VAL A C 1
ATOM 698 O O . VAL A 1 106 ? 21.260 131.354 12.502 1.00 17.48 106 VAL A O 1
ATOM 702 N N . THR A 1 107 ? 22.067 129.395 11.748 1.00 17.67 107 THR A N 1
ATOM 703 C CA . THR A 1 107 ? 21.346 128.570 12.735 1.00 17.83 107 THR A CA 1
ATOM 704 C C . THR A 1 107 ? 22.003 128.673 14.108 1.00 17.98 107 THR A C 1
ATOM 705 O O . THR A 1 107 ? 21.312 128.706 15.125 1.00 18.11 107 THR A O 1
ATOM 709 N N . THR A 1 108 ? 23.335 128.737 14.118 1.00 18.04 108 THR A N 1
ATOM 710 C CA . THR A 1 108 ? 24.094 128.971 15.331 1.00 18.23 108 THR A CA 1
ATOM 711 C C . THR A 1 108 ? 23.752 130.336 15.949 1.00 18.18 108 THR A C 1
ATOM 712 O O . THR A 1 108 ? 23.537 130.438 17.179 1.00 18.37 108 THR A O 1
ATOM 716 N N . ALA A 1 109 ? 23.691 131.376 15.114 1.00 17.97 109 ALA A N 1
ATOM 717 C CA . ALA A 1 109 ? 23.325 132.696 15.587 1.00 17.99 109 ALA A CA 1
ATOM 718 C C . ALA A 1 109 ? 21.942 132.693 16.233 1.00 18.10 109 ALA A C 1
ATOM 719 O O . ALA A 1 109 ? 21.758 133.273 17.318 1.00 18.28 109 ALA A O 1
ATOM 721 N N . ALA A 1 110 ? 21.002 131.974 15.623 1.00 18.04 110 ALA A N 1
ATOM 722 C CA . ALA A 1 110 ? 19.638 131.884 16.141 1.00 18.14 110 ALA A CA 1
ATOM 723 C C . ALA A 1 110 ? 19.494 131.295 17.577 1.00 18.44 110 ALA A C 1
ATOM 724 O O . ALA A 1 110 ? 18.474 131.546 18.232 1.00 18.48 110 ALA A O 1
ATOM 726 N N . THR A 1 111 ? 20.506 130.558 18.071 1.00 18.67 111 THR A N 1
ATOM 727 C CA . THR A 1 111 ? 20.505 130.065 19.457 1.00 19.01 111 THR A CA 1
ATOM 728 C C . THR A 1 111 ? 20.587 131.194 20.491 1.00 19.25 111 THR A C 1
ATOM 729 O O . THR A 1 111 ? 20.078 131.048 21.612 1.00 19.42 111 THR A O 1
ATOM 733 N N . PHE A 1 112 ? 21.229 132.309 20.102 1.00 19.25 112 PHE A N 1
ATOM 734 C CA . PHE A 1 112 ? 21.521 133.418 20.999 1.00 19.51 112 PHE A CA 1
ATOM 735 C C . PHE A 1 112 ? 22.232 132.867 22.277 1.00 20.05 112 PHE A C 1
ATOM 736 O O . PHE A 1 112 ? 22.067 133.384 23.392 1.00 20.27 112 PHE A O 1
ATOM 744 N N . ASP A 1 113 ? 23.024 131.811 22.088 1.00 20.29 113 ASP A N 1
ATOM 745 C CA . ASP A 1 113 ? 23.578 131.047 23.187 1.00 20.82 113 ASP A CA 1
ATOM 746 C C . ASP A 1 113 ? 25.100 130.990 23.070 1.00 20.98 113 ASP A C 1
ATOM 747 O O . ASP A 1 113 ? 25.646 130.196 22.296 1.00 20.80 113 ASP A O 1
ATOM 752 N N . ARG A 1 114 ? 25.762 131.814 23.888 1.00 21.35 114 ARG A N 1
ATOM 753 C CA . ARG A 1 114 ? 27.228 131.956 23.900 1.00 21.50 114 ARG A CA 1
ATOM 754 C C . ARG A 1 114 ? 27.966 130.639 24.105 1.00 21.76 114 ARG A C 1
ATOM 755 O O . ARG A 1 114 ? 28.934 130.364 23.403 1.00 21.72 114 ARG A O 1
ATOM 763 N N . GLY A 1 115 ? 27.498 129.836 25.054 1.00 22.19 115 GLY A N 1
ATOM 764 C CA . GLY A 1 115 ? 28.073 128.517 25.341 1.00 22.54 115 GLY A CA 1
ATOM 765 C C . GLY A 1 115 ? 28.041 127.562 24.161 1.00 22.35 115 GLY A C 1
ATOM 766 O O . GLY A 1 115 ? 29.039 126.924 23.835 1.00 22.46 115 GLY A O 1
ATOM 767 N N . LEU A 1 116 ? 26.899 127.472 23.503 1.00 22.15 116 LEU A N 1
ATOM 768 C CA . LEU A 1 116 ? 26.790 126.652 22.280 1.00 21.95 116 LEU A CA 1
ATOM 769 C C . LEU A 1 116 ? 27.681 127.166 21.149 1.00 21.68 116 LEU A C 1
ATOM 770 O O . LEU A 1 116 ? 28.272 126.371 20.429 1.00 21.72 116 LEU A O 1
ATOM 775 N N . MET A 1 117 ? 27.796 128.482 21.011 1.00 21.55 117 MET A N 1
ATOM 776 C CA . MET A 1 117 ? 28.690 129.071 20.005 1.00 21.34 117 MET A CA 1
ATOM 777 C C . MET A 1 117 ? 30.151 128.681 20.257 1.00 21.60 117 MET A C 1
ATOM 778 O O . MET A 1 117 ? 30.883 128.327 19.316 1.00 21.47 117 MET A O 1
ATOM 783 N N . TYR A 1 118 ? 30.558 128.738 21.530 1.00 22.00 118 TYR A N 1
ATOM 784 C CA . TYR A 1 118 ? 31.899 128.323 21.961 1.00 22.36 118 TYR A CA 1
ATOM 785 C C . TYR A 1 118 ? 32.139 126.833 21.709 1.00 22.58 118 TYR A C 1
ATOM 786 O O . TYR A 1 118 ? 33.183 126.443 21.191 1.00 22.48 118 TYR A O 1
ATOM 795 N N . LYS A 1 119 ? 31.173 126.014 22.112 1.00 22.83 119 LYS A N 1
ATOM 796 C CA . LYS A 1 119 ? 31.277 124.557 21.969 1.00 23.25 119 LYS A CA 1
ATOM 797 C C . LYS A 1 119 ? 31.398 124.106 20.524 1.00 22.91 119 LYS A C 1
ATOM 798 O O . LYS A 1 119 ? 32.173 123.205 20.224 1.00 23.07 119 LYS A O 1
ATOM 804 N N . ARG A 1 120 ? 30.618 124.733 19.649 1.00 22.50 120 ARG A N 1
ATOM 805 C CA . ARG A 1 120 ? 30.714 124.494 18.212 1.00 22.28 120 ARG A CA 1
ATOM 806 C C . ARG A 1 120 ? 32.103 124.860 17.714 1.00 22.34 120 ARG A C 1
ATOM 807 O O . ARG A 1 120 ? 32.728 124.078 16.996 1.00 22.44 120 ARG A O 1
ATOM 815 N N . GLY A 1 121 ? 32.582 126.038 18.114 1.00 22.31 121 GLY A N 1
ATOM 816 C CA . GLY A 1 121 ? 33.927 126.491 17.757 1.00 22.39 121 GLY A CA 1
ATOM 817 C C . GLY A 1 121 ? 35.035 125.548 18.202 1.00 22.80 121 GLY A C 1
ATOM 818 O O . GLY A 1 121 ? 35.958 125.269 17.448 1.00 22.81 121 GLY A O 1
ATOM 819 N N . TYR A 1 122 ? 34.911 125.040 19.420 1.00 23.28 122 TYR A N 1
ATOM 820 C CA . TYR A 1 122 ? 35.880 124.125 20.008 1.00 23.80 122 TYR A CA 1
ATOM 821 C C . TYR A 1 122 ? 35.876 122.762 19.309 1.00 24.08 122 TYR A C 1
ATOM 822 O O . TYR A 1 122 ? 36.942 122.245 18.934 1.00 24.19 122 TYR A O 1
ATOM 831 N N . ALA A 1 123 ? 34.684 122.193 19.135 1.00 24.17 123 ALA A N 1
ATOM 832 C CA . ALA A 1 123 ? 34.514 120.922 18.428 1.00 24.48 123 ALA A CA 1
ATOM 833 C C . ALA A 1 123 ? 35.078 120.975 16.999 1.00 24.52 123 ALA A C 1
ATOM 834 O O . ALA A 1 123 ? 35.755 120.042 16.557 1.00 24.74 123 ALA A O 1
ATOM 836 N N . LEU A 1 124 ? 34.783 122.061 16.287 1.00 24.32 124 LEU A N 1
ATOM 837 C CA . LEU A 1 124 ? 35.346 122.304 14.953 1.00 24.41 124 LEU A CA 1
ATOM 838 C C . LEU A 1 124 ? 36.872 122.302 14.950 1.00 24.57 124 LEU A C 1
ATOM 839 O O . LEU A 1 124 ? 37.506 121.723 14.056 1.00 24.55 124 LEU A O 1
ATOM 844 N N . GLY A 1 125 ? 37.429 122.978 15.948 1.00 24.73 125 GLY A N 1
ATOM 845 C CA . GLY A 1 125 ? 38.869 123.070 16.137 1.00 25.06 125 GLY A CA 1
ATOM 846 C C . GLY A 1 125 ? 39.485 121.721 16.442 1.00 25.55 125 GLY A C 1
ATOM 847 O O . GLY A 1 125 ? 40.562 121.415 15.941 1.00 25.71 125 GLY A O 1
ATOM 848 N N . GLN A 1 126 ? 38.799 120.924 17.258 1.00 25.87 126 GLN A N 1
ATOM 849 C CA . GLN A 1 126 ? 39.223 119.553 17.542 1.00 26.51 126 GLN A CA 1
ATOM 850 C C . GLN A 1 126 ? 39.291 118.696 16.276 1.00 26.47 126 GLN A C 1
ATOM 851 O O . GLN A 1 126 ? 40.236 117.942 16.084 1.00 27.00 126 GLN A O 1
ATOM 857 N N . GLU A 1 127 ? 38.296 118.826 15.412 1.00 26.05 127 GLU A N 1
ATOM 858 C CA . GLU A 1 127 ? 38.280 118.078 14.156 1.00 26.01 127 GLU A CA 1
ATOM 859 C C . GLU A 1 127 ? 39.380 118.584 13.226 1.00 25.77 127 GLU A C 1
ATOM 860 O O . GLU A 1 127 ? 40.086 117.786 12.620 1.00 25.88 127 GLU A O 1
ATOM 866 N N . ALA A 1 128 ? 39.526 119.906 13.140 1.00 25.35 128 ALA A N 1
ATOM 867 C CA . ALA A 1 128 ? 40.601 120.517 12.360 1.00 25.32 128 ALA A CA 1
ATOM 868 C C . ALA A 1 128 ? 41.978 120.037 12.828 1.00 25.78 128 ALA A C 1
ATOM 869 O O . ALA A 1 128 ? 42.781 119.569 12.019 1.00 25.90 128 ALA A O 1
ATOM 871 N N . LYS A 1 129 ? 42.217 120.130 14.136 1.00 26.11 129 LYS A N 1
ATOM 872 C CA . LYS A 1 129 ? 43.476 119.702 14.763 1.00 26.64 129 LYS A CA 1
ATOM 873 C C . LYS A 1 129 ? 43.789 118.250 14.442 1.00 26.91 129 LYS A C 1
ATOM 874 O O . LYS A 1 129 ? 44.910 117.944 14.041 1.00 27.23 129 LYS A O 1
ATOM 880 N N . GLY A 1 130 ? 42.798 117.369 14.606 1.00 26.80 130 GLY A N 1
ATOM 881 C CA . GLY A 1 130 ? 42.946 115.929 14.309 1.00 27.06 130 GLY A CA 1
ATOM 882 C C . GLY A 1 130 ? 43.276 115.552 12.861 1.00 26.84 130 GLY A C 1
ATOM 883 O O . GLY A 1 130 ? 43.822 114.477 12.609 1.00 27.28 130 GLY A O 1
ATOM 884 N N . LYS A 1 131 ? 42.935 116.419 11.911 1.00 26.14 131 LYS A N 1
ATOM 885 C CA . LYS A 1 131 ? 43.262 116.203 10.498 1.00 26.02 131 LYS A CA 1
ATOM 886 C C . LYS A 1 131 ? 44.643 116.715 10.085 1.00 25.99 131 LYS A C 1
ATOM 887 O O . LYS A 1 131 ? 45.126 116.371 8.994 1.00 26.12 131 LYS A O 1
ATOM 893 N N . GLY A 1 132 ? 45.267 117.527 10.940 1.00 25.76 132 GLY A N 1
ATOM 894 C CA . GLY A 1 132 ? 46.536 118.188 10.621 1.00 25.76 132 GLY A CA 1
ATOM 895 C C . GLY A 1 132 ? 46.358 119.601 10.083 1.00 25.19 132 GLY A C 1
ATOM 896 O O . GLY A 1 132 ? 47.292 120.178 9.543 1.00 25.21 132 GLY A O 1
ATOM 897 N N . VAL A 1 133 ? 45.164 120.172 10.236 1.00 24.71 133 VAL A N 1
ATOM 898 C CA . VAL A 1 133 ? 44.904 121.535 9.785 1.00 24.14 133 VAL A CA 1
ATOM 899 C C . VAL A 1 133 ? 45.654 122.497 10.706 1.00 24.01 133 VAL A C 1
ATOM 900 O O . VAL A 1 133 ? 45.665 122.302 11.920 1.00 24.17 133 VAL A O 1
ATOM 904 N N . THR A 1 134 ? 46.279 123.516 10.122 1.00 23.69 134 THR A N 1
ATOM 905 C CA . THR A 1 134 ? 46.915 124.586 10.885 1.00 23.55 134 THR A CA 1
ATOM 906 C C . THR A 1 134 ? 45.954 125.745 11.104 1.00 23.05 134 THR A C 1
ATOM 907 O O . THR A 1 134 ? 45.832 126.248 12.220 1.00 22.96 134 THR A O 1
ATOM 911 N N . VAL A 1 135 ? 45.311 126.191 10.020 1.00 22.69 135 VAL A N 1
ATOM 912 C CA . VAL A 1 135 ? 44.362 127.307 10.064 1.00 22.27 135 VAL A CA 1
ATOM 913 C C . VAL A 1 135 ? 43.009 126.894 9.496 1.00 22.01 135 VAL A C 1
ATOM 914 O O . VAL A 1 135 ? 42.921 126.436 8.348 1.00 21.91 135 VAL A O 1
ATOM 918 N N . LEU A 1 136 ? 41.967 127.029 10.318 1.00 21.85 136 LEU A N 1
ATOM 919 C CA . LEU A 1 136 ? 40.593 126.784 9.884 1.00 21.62 136 LEU A CA 1
ATOM 920 C C . LEU A 1 136 ? 40.008 128.099 9.374 1.00 21.26 136 LEU A C 1
ATOM 921 O O . LEU A 1 136 ? 40.036 129.119 10.073 1.00 21.11 136 LEU A O 1
ATOM 926 N N . LEU A 1 137 ? 39.457 128.045 8.161 1.00 21.10 137 LEU A N 1
ATOM 927 C CA . LEU A 1 137 ? 38.998 129.218 7.426 1.00 20.82 137 LEU A CA 1
ATOM 928 C C . LEU A 1 137 ? 37.573 129.607 7.805 1.00 20.64 137 LEU A C 1
ATOM 929 O O . LEU A 1 137 ? 36.629 129.468 7.019 1.00 20.64 137 LEU A O 1
ATOM 934 N N . GLY A 1 138 ? 37.456 130.130 9.021 1.00 20.59 138 GLY A N 1
ATOM 935 C CA . GLY A 1 138 ? 36.196 130.612 9.595 1.00 20.42 138 GLY A CA 1
ATOM 936 C C . GLY A 1 138 ? 36.495 131.130 10.991 1.00 20.49 138 GLY A C 1
ATOM 937 O O . GLY A 1 138 ? 37.588 130.850 11.507 1.00 20.71 138 GLY A O 1
ATOM 938 N N . PRO A 1 139 ? 35.574 131.857 11.636 1.00 20.30 139 PRO A N 1
ATOM 939 C CA . PRO A 1 139 ? 34.201 132.092 11.200 1.00 20.05 139 PRO A CA 1
ATOM 940 C C . PRO A 1 139 ? 34.022 133.312 10.288 1.00 19.85 139 PRO A C 1
ATOM 941 O O . PRO A 1 139 ? 35.007 133.967 9.906 1.00 19.83 139 PRO A O 1
ATOM 945 N N . VAL A 1 140 ? 32.758 133.603 9.956 1.00 19.65 140 VAL A N 1
ATOM 946 C CA . VAL A 1 140 ? 32.395 134.571 8.916 1.00 19.45 140 VAL A CA 1
ATOM 947 C C . VAL A 1 140 ? 31.594 135.751 9.477 1.00 19.31 140 VAL A C 1
ATOM 948 O O . VAL A 1 140 ? 30.468 135.566 9.886 1.00 19.19 140 VAL A O 1
ATOM 952 N N . ALA A 1 141 ? 32.183 136.949 9.483 1.00 19.31 141 ALA A N 1
ATOM 953 C CA . ALA A 1 141 ? 31.460 138.211 9.755 1.00 19.32 141 ALA A CA 1
ATOM 954 C C . ALA A 1 141 ? 31.229 139.058 8.498 1.00 19.30 141 ALA A C 1
ATOM 955 O O . ALA A 1 141 ? 30.710 140.164 8.585 1.00 19.43 141 ALA A O 1
ATOM 957 N N . GLY A 1 142 ? 31.629 138.546 7.340 1.00 19.32 142 GLY A N 1
ATOM 958 C CA . GLY A 1 142 ? 31.438 139.211 6.058 1.00 19.38 142 GLY A CA 1
ATOM 959 C C . GLY A 1 142 ? 31.217 138.132 5.008 1.00 19.38 142 GLY A C 1
ATOM 960 O O . GLY A 1 142 ? 32.175 137.448 4.662 1.00 19.45 142 GLY A O 1
ATOM 961 N N . PRO A 1 143 ? 30.013 137.971 4.459 1.00 19.48 143 PRO A N 1
ATOM 962 C CA . PRO A 1 143 ? 28.897 138.904 4.579 1.00 19.53 143 PRO A CA 1
ATOM 963 C C . PRO A 1 143 ? 28.246 138.974 5.977 1.00 19.56 143 PRO A C 1
ATOM 964 O O . PRO A 1 143 ? 28.131 137.974 6.672 1.00 19.38 143 PRO A O 1
ATOM 968 N N . LEU A 1 144 ? 27.886 140.195 6.365 1.00 19.77 144 LEU A N 1
ATOM 969 C CA . LEU A 1 144 ? 27.023 140.459 7.502 1.00 19.84 144 LEU A CA 1
ATOM 970 C C . LEU A 1 144 ? 25.566 140.171 7.177 1.00 19.91 144 LEU A C 1
ATOM 971 O O . LEU A 1 144 ? 24.835 139.668 8.032 1.00 19.94 144 LEU A O 1
ATOM 976 N N . GLY A 1 145 ? 25.147 140.477 5.936 1.00 20.00 145 GLY A N 1
ATOM 977 C CA . GLY A 1 145 ? 23.758 140.343 5.523 1.00 19.95 145 GLY A CA 1
ATOM 978 C C . GLY A 1 145 ? 23.090 141.637 5.088 1.00 20.09 145 GLY A C 1
ATOM 979 O O . GLY A 1 145 ? 21.922 141.887 5.413 1.00 20.35 145 GLY A O 1
ATOM 980 N N . ARG A 1 146 ? 23.793 142.435 4.299 1.00 20.06 146 ARG A N 1
ATOM 981 C CA . ARG A 1 146 ? 23.247 143.685 3.751 1.00 20.03 146 ARG A CA 1
ATOM 982 C C . ARG A 1 146 ? 21.865 143.518 3.085 1.00 19.89 146 ARG A C 1
ATOM 983 O O . ARG A 1 146 ? 20.988 144.377 3.233 1.00 19.92 146 ARG A O 1
ATOM 991 N N . ALA A 1 147 ? 21.717 142.433 2.330 1.00 19.63 147 ALA A N 1
ATOM 992 C CA . ALA A 1 147 ? 20.488 142.093 1.620 1.00 19.53 147 ALA A CA 1
ATOM 993 C C . ALA A 1 147 ? 20.227 140.591 1.779 1.00 19.23 147 ALA A C 1
ATOM 994 O O . ALA A 1 147 ? 21.161 139.785 1.709 1.00 19.16 147 ALA A O 1
ATOM 996 N N . PRO A 1 148 ? 18.966 140.195 1.967 1.00 19.05 148 PRO A N 1
ATOM 997 C CA . PRO A 1 148 ? 18.657 138.785 2.272 1.00 18.90 148 PRO A CA 1
ATOM 998 C C . PRO A 1 148 ? 18.896 137.776 1.132 1.00 18.95 148 PRO A C 1
ATOM 999 O O . PRO A 1 148 ? 18.998 136.571 1.391 1.00 18.80 148 PRO A O 1
ATOM 1003 N N . GLU A 1 149 ? 18.998 138.267 -0.101 1.00 19.13 149 GLU A N 1
ATOM 1004 C CA . GLU A 1 149 ? 19.287 137.431 -1.264 1.00 19.31 149 GLU A CA 1
ATOM 1005 C C . GLU A 1 149 ? 20.767 137.024 -1.324 1.00 19.32 149 GLU A C 1
ATOM 1006 O O . GLU A 1 149 ? 21.127 136.167 -2.132 1.00 19.42 149 GLU A O 1
ATOM 1012 N N . GLY A 1 150 ? 21.625 137.641 -0.500 1.00 19.25 150 GLY A N 1
ATOM 1013 C CA . GLY A 1 150 ? 23.059 137.310 -0.458 1.00 19.26 150 GLY A CA 1
ATOM 1014 C C . GLY A 1 150 ? 23.324 135.819 -0.378 1.00 19.23 150 GLY A C 1
ATOM 1015 O O . GLY A 1 150 ? 22.854 135.153 0.524 1.00 19.05 150 GLY A O 1
ATOM 1016 N N . GLY A 1 151 ? 24.061 135.295 -1.345 1.00 19.46 151 GLY A N 1
ATOM 1017 C CA . GLY A 1 151 ? 24.199 133.842 -1.513 1.00 19.55 151 GLY A CA 1
ATOM 1018 C C . GLY A 1 151 ? 24.877 133.147 -0.352 1.00 19.43 151 GLY A C 1
ATOM 1019 O O . GLY A 1 151 ? 24.580 131.985 -0.065 1.00 19.40 151 GLY A O 1
ATOM 1020 N N . ARG A 1 152 ? 25.795 133.859 0.302 1.00 19.33 152 ARG A N 1
ATOM 1021 C CA . ARG A 1 152 ? 26.592 133.284 1.358 1.00 19.30 152 ARG A CA 1
ATOM 1022 C C . ARG A 1 152 ? 26.240 133.773 2.765 1.00 18.99 152 ARG A C 1
ATOM 1023 O O . ARG A 1 152 ? 26.989 133.501 3.670 1.00 18.83 152 ARG A O 1
ATOM 1031 N N . ASN A 1 153 ? 25.111 134.462 2.947 1.00 18.92 153 ASN A N 1
ATOM 1032 C CA . ASN A 1 153 ? 24.742 135.032 4.264 1.00 18.81 153 ASN A CA 1
ATOM 1033 C C . ASN A 1 153 ? 24.660 133.972 5.356 1.00 18.73 153 ASN A C 1
ATOM 1034 O O . ASN A 1 153 ? 25.080 134.210 6.503 1.00 18.72 153 ASN A O 1
ATOM 1039 N N . TRP A 1 154 ? 24.130 132.807 4.984 1.00 18.73 154 TRP A N 1
ATOM 1040 C CA . TRP A 1 154 ? 24.023 131.656 5.876 1.00 18.76 154 TRP A CA 1
ATOM 1041 C C . TRP A 1 154 ? 25.328 131.166 6.509 1.00 18.81 154 TRP A C 1
ATOM 1042 O O . TRP A 1 154 ? 25.281 130.527 7.571 1.00 18.71 154 TRP A O 1
ATOM 1053 N N . GLU A 1 155 ? 26.465 131.407 5.844 1.00 18.88 155 GLU A N 1
ATOM 1054 C CA . GLU A 1 155 ? 27.770 131.080 6.419 1.00 18.98 155 GLU A CA 1
ATOM 1055 C C . GLU A 1 155 ? 28.098 131.948 7.635 1.00 18.86 155 GLU A C 1
ATOM 1056 O O . GLU A 1 155 ? 28.769 131.491 8.554 1.00 18.88 155 GLU A O 1
ATOM 1062 N N . GLY A 1 156 ? 27.637 133.198 7.602 1.00 18.72 156 GLY A N 1
ATOM 1063 C CA . GLY A 1 156 ? 27.828 134.155 8.671 1.00 18.70 156 GLY A CA 1
ATOM 1064 C C . GLY A 1 156 ? 26.825 133.929 9.783 1.00 18.74 156 GLY A C 1
ATOM 1065 O O . GLY A 1 156 ? 26.320 132.821 9.981 1.00 18.71 156 GLY A O 1
ATOM 1066 N N . PHE A 1 157 ? 26.529 134.976 10.532 1.00 18.77 157 PHE A N 1
ATOM 1067 C CA . PHE A 1 157 ? 25.705 134.808 11.723 1.00 18.87 157 PHE A CA 1
ATOM 1068 C C . PHE A 1 157 ? 24.400 135.573 11.560 1.00 18.89 157 PHE A C 1
ATOM 1069 O O . PHE A 1 157 ? 23.377 134.975 11.254 1.00 18.79 157 PHE A O 1
ATOM 1077 N N . SER A 1 158 ? 24.456 136.887 11.703 1.00 19.11 158 SER A N 1
ATOM 1078 C CA . SER A 1 158 ? 23.271 137.729 11.723 1.00 19.24 158 SER A CA 1
ATOM 1079 C C . SER A 1 158 ? 23.546 139.052 11.049 1.00 19.33 158 SER A C 1
ATOM 1080 O O . SER A 1 158 ? 24.679 139.523 10.982 1.00 19.32 158 SER A O 1
ATOM 1083 N N . THR A 1 159 ? 22.465 139.672 10.600 1.00 19.54 159 THR A N 1
ATOM 1084 C CA . THR A 1 159 ? 22.478 141.040 10.072 1.00 19.72 159 THR A CA 1
ATOM 1085 C C . THR A 1 159 ? 22.914 142.031 11.175 1.00 19.77 159 THR A C 1
ATOM 1086 O O . THR A 1 159 ? 23.481 143.088 10.900 1.00 20.13 159 THR A O 1
ATOM 1090 N N . ASP A 1 160 ? 22.668 141.675 12.419 1.00 19.58 160 ASP A N 1
ATOM 1091 C CA . ASP A 1 160 ? 23.034 142.514 13.542 1.00 19.60 160 ASP A CA 1
ATOM 1092 C C . ASP A 1 160 ? 24.530 142.417 13.888 1.00 19.43 160 ASP A C 1
ATOM 1093 O O . ASP A 1 160 ? 25.031 141.309 14.086 1.00 19.25 160 ASP A O 1
ATOM 1098 N N . PRO A 1 161 ? 25.221 143.579 14.013 1.00 19.37 161 PRO A N 1
ATOM 1099 C CA . PRO A 1 161 ? 26.662 143.570 14.320 1.00 19.36 161 PRO A CA 1
ATOM 1100 C C . PRO A 1 161 ? 27.036 143.072 15.730 1.00 19.43 161 PRO A C 1
ATOM 1101 O O . PRO A 1 161 ? 28.105 142.474 15.901 1.00 19.45 161 PRO A O 1
ATOM 1105 N N . VAL A 1 162 ? 26.163 143.280 16.712 1.00 19.47 162 VAL A N 1
ATOM 1106 C CA . VAL A 1 162 ? 26.430 142.829 18.066 1.00 19.62 162 VAL A CA 1
ATOM 1107 C C . VAL A 1 162 ? 26.309 141.307 18.181 1.00 19.46 162 VAL A C 1
ATOM 1108 O O . VAL A 1 162 ? 27.205 140.658 18.720 1.00 19.48 162 VAL A O 1
ATOM 1112 N N . LEU A 1 163 ? 25.212 140.745 17.681 1.00 19.23 163 LEU A N 1
ATOM 1113 C CA . LEU A 1 163 ? 25.014 139.292 17.738 1.00 19.13 163 LEU A CA 1
ATOM 1114 C C . LEU A 1 163 ? 26.134 138.584 16.985 1.00 18.99 163 LEU A C 1
ATOM 1115 O O . LEU A 1 163 ? 26.735 137.638 17.485 1.00 19.08 163 LEU A O 1
ATOM 1120 N N . THR A 1 164 ? 26.411 139.080 15.786 1.00 18.77 164 THR A N 1
ATOM 1121 C CA . THR A 1 164 ? 27.464 138.548 14.960 1.00 18.70 164 THR A CA 1
ATOM 1122 C C . THR A 1 164 ? 28.820 138.691 15.638 1.00 18.90 164 THR A C 1
ATOM 1123 O O . THR A 1 164 ? 29.568 137.730 15.691 1.00 18.91 164 THR A O 1
ATOM 1127 N N . GLY A 1 165 ? 29.120 139.871 16.161 1.00 19.11 165 GLY A N 1
ATOM 1128 C CA . GLY A 1 165 ? 30.369 140.088 16.877 1.00 19.41 165 GLY A CA 1
ATOM 1129 C C . GLY A 1 165 ? 30.575 139.110 18.034 1.00 19.70 165 GLY A C 1
ATOM 1130 O O . GLY A 1 165 ? 31.656 138.532 18.179 1.00 19.82 165 GLY A O 1
ATOM 1131 N N . ILE A 1 166 ? 29.530 138.900 18.831 1.00 19.84 166 ILE A N 1
ATOM 1132 C CA . ILE A 1 166 ? 29.585 137.957 19.941 1.00 20.17 166 ILE A CA 1
ATOM 1133 C C . ILE A 1 166 ? 29.793 136.523 19.446 1.00 20.15 166 ILE A C 1
ATOM 1134 O O . ILE A 1 166 ? 30.659 135.796 19.958 1.00 20.29 166 ILE A O 1
ATOM 1139 N N . ALA A 1 167 ? 29.020 136.128 18.440 1.00 20.01 167 ALA A N 1
ATOM 1140 C CA . ALA A 1 167 ? 29.197 134.822 17.797 1.00 20.02 167 ALA A CA 1
ATOM 1141 C C . ALA A 1 167 ? 30.592 134.615 17.185 1.00 20.09 167 ALA A C 1
ATOM 1142 O O . ALA A 1 167 ? 31.117 133.502 17.218 1.00 20.28 167 ALA A O 1
ATOM 1144 N N . MET A 1 168 ? 31.194 135.665 16.643 1.00 20.07 168 MET A N 1
ATOM 1145 C CA . MET A 1 168 ? 32.548 135.551 16.098 1.00 20.17 168 MET A CA 1
ATOM 1146 C C . MET A 1 168 ? 33.514 135.254 17.225 1.00 20.45 168 MET A C 1
ATOM 1147 O O . MET A 1 168 ? 34.324 134.346 17.125 1.00 20.62 168 MET A O 1
ATOM 1152 N N . ALA A 1 169 ? 33.403 136.026 18.301 1.00 20.61 169 ALA A N 1
ATOM 1153 C CA . ALA A 1 169 ? 34.303 135.933 19.444 1.00 20.91 169 ALA A CA 1
ATOM 1154 C C . ALA A 1 169 ? 34.210 134.571 20.125 1.00 21.08 169 ALA A C 1
ATOM 1155 O O . ALA A 1 169 ? 35.228 133.953 20.397 1.00 21.30 169 ALA A O 1
ATOM 1157 N N . GLU A 1 170 ? 32.996 134.099 20.381 1.00 20.98 170 GLU A N 1
ATOM 1158 C CA . GLU A 1 170 ? 32.811 132.800 21.030 1.00 21.22 170 GLU A CA 1
ATOM 1159 C C . GLU A 1 170 ? 33.326 131.647 20.170 1.00 21.10 170 GLU A C 1
ATOM 1160 O O . GLU A 1 170 ? 33.999 130.752 20.669 1.00 21.36 170 GLU A O 1
ATOM 1166 N N . THR A 1 171 ? 33.023 131.688 18.880 1.00 20.73 171 THR A N 1
ATOM 1167 C CA . THR A 1 171 ? 33.467 130.661 17.943 1.00 20.68 171 THR A CA 1
ATOM 1168 C C . THR A 1 171 ? 35.002 130.624 17.870 1.00 20.85 171 THR A C 1
ATOM 1169 O O . THR A 1 171 ? 35.603 129.559 17.963 1.00 21.01 171 THR A O 1
ATOM 1173 N N . ILE A 1 172 ? 35.620 131.798 17.753 1.00 20.86 172 ILE A N 1
ATOM 1174 C CA . ILE A 1 172 ? 37.082 131.928 17.679 1.00 21.03 172 ILE A CA 1
ATOM 1175 C C . ILE A 1 172 ? 37.759 131.397 18.950 1.00 21.53 172 ILE A C 1
ATOM 1176 O O . ILE A 1 172 ? 38.711 130.621 18.857 1.00 21.68 172 ILE A O 1
ATOM 1181 N N A LYS A 1 173 ? 37.265 131.802 20.121 0.50 21.77 173 LYS A N 1
ATOM 1182 N N B LYS A 1 173 ? 37.267 131.803 20.123 0.50 21.79 173 LYS A N 1
ATOM 1183 C CA A LYS A 1 173 ? 37.829 131.346 21.396 0.50 22.28 173 LYS A CA 1
ATOM 1184 C CA B LYS A 1 173 ? 37.827 131.339 21.399 0.50 22.31 173 LYS A CA 1
ATOM 1185 C C A LYS A 1 173 ? 37.837 129.823 21.472 0.50 22.48 173 LYS A C 1
ATOM 1186 C C B LYS A 1 173 ? 37.841 129.819 21.464 0.50 22.50 173 LYS A C 1
ATOM 1187 O O A LYS A 1 173 ? 38.841 129.233 21.852 0.50 22.82 173 LYS A O 1
ATOM 1188 O O B LYS A 1 173 ? 38.850 129.227 21.828 0.50 22.83 173 LYS A O 1
ATOM 1199 N N . GLY A 1 174 ? 36.721 129.199 21.092 1.00 22.33 174 GLY A N 1
ATOM 1200 C CA . GLY A 1 174 ? 36.631 127.738 20.976 1.00 22.50 174 GLY A CA 1
ATOM 1201 C C . GLY A 1 174 ? 37.638 127.109 20.022 1.00 22.52 174 GLY A C 1
ATOM 1202 O O . GLY A 1 174 ? 38.412 126.250 20.434 1.00 22.88 174 GLY A O 1
ATOM 1203 N N . THR A 1 175 ? 37.642 127.535 18.758 1.00 22.16 175 THR A N 1
ATOM 1204 C CA . THR A 1 175 ? 38.563 126.970 17.767 1.00 22.22 175 THR A CA 1
ATOM 1205 C C . THR A 1 175 ? 40.038 127.053 18.204 1.00 22.67 175 THR A C 1
ATOM 1206 O O . THR A 1 175 ? 40.776 126.077 18.056 1.00 22.88 175 THR A O 1
ATOM 1210 N N . GLN A 1 176 ? 40.438 128.199 18.772 1.00 22.89 176 GLN A N 1
ATOM 1211 C CA . GLN A 1 176 ? 41.836 128.479 19.135 1.00 23.26 176 GLN A CA 1
ATOM 1212 C C . GLN A 1 176 ? 42.220 127.821 20.458 1.00 24.02 176 GLN A C 1
ATOM 1213 O O . GLN A 1 176 ? 43.378 127.414 20.617 1.00 24.39 176 GLN A O 1
ATOM 1219 N N . ASP A 1 177 ? 41.256 127.664 21.374 1.00 24.36 177 ASP A N 1
ATOM 1220 C CA . ASP A 1 177 ? 41.424 126.786 22.547 1.00 25.05 177 ASP A CA 1
ATOM 1221 C C . ASP A 1 177 ? 41.649 125.321 22.169 1.00 25.28 177 ASP A C 1
ATOM 1222 O O . ASP A 1 177 ? 42.324 124.602 22.901 1.00 25.73 177 ASP A O 1
ATOM 1227 N N . ALA A 1 178 ? 41.087 124.880 21.040 1.00 24.94 178 ALA A N 1
ATOM 1228 C CA . ALA A 1 178 ? 41.338 123.521 20.544 1.00 25.13 178 ALA A CA 1
ATOM 1229 C C . ALA A 1 178 ? 42.693 123.350 19.857 1.00 25.26 178 ALA A C 1
ATOM 1230 O O . ALA A 1 178 ? 43.028 122.238 19.464 1.00 25.51 178 ALA A O 1
ATOM 1232 N N . GLY A 1 179 ? 43.457 124.433 19.687 1.00 25.19 179 GLY A N 1
ATOM 1233 C CA . GLY A 1 179 ? 44.828 124.366 19.153 1.00 25.40 179 GLY A CA 1
ATOM 1234 C C . GLY A 1 179 ? 44.995 124.687 17.665 1.00 25.07 179 GLY A C 1
ATOM 1235 O O . GLY A 1 179 ? 46.007 124.318 17.071 1.00 25.33 179 GLY A O 1
ATOM 1236 N N . VAL A 1 180 ? 44.019 125.367 17.063 1.00 24.60 180 VAL A N 1
ATOM 1237 C CA . VAL A 1 180 ? 44.022 125.684 15.616 1.00 24.26 180 VAL A CA 1
ATOM 1238 C C . VAL A 1 180 ? 43.792 127.190 15.423 1.00 23.87 180 VAL A C 1
ATOM 1239 O O . VAL A 1 180 ? 43.031 127.810 16.161 1.00 23.80 180 VAL A O 1
ATOM 1243 N N . VAL A 1 181 ? 44.437 127.774 14.422 1.00 23.72 181 VAL A N 1
ATOM 1244 C CA . VAL A 1 181 ? 44.261 129.198 14.129 1.00 23.36 181 VAL A CA 1
ATOM 1245 C C . VAL A 1 181 ? 42.901 129.376 13.434 1.00 22.92 181 VAL A C 1
ATOM 1246 O O . VAL A 1 181 ? 42.541 128.590 12.559 1.00 22.84 181 VAL A O 1
ATOM 1250 N N . ALA A 1 182 ? 42.138 130.375 13.869 1.00 22.60 182 ALA A N 1
ATOM 1251 C CA . ALA A 1 182 ? 40.892 130.741 13.210 1.00 22.16 182 ALA A CA 1
ATOM 1252 C C . ALA A 1 182 ? 41.179 131.900 12.259 1.00 21.92 182 ALA A C 1
ATOM 1253 O O . ALA A 1 182 ? 42.239 132.543 12.330 1.00 21.99 182 ALA A O 1
ATOM 1255 N N . CYS A 1 183 ? 40.243 132.140 11.350 1.00 21.62 183 CYS A N 1
ATOM 1256 C CA . CYS A 1 183 ? 40.413 133.147 10.309 1.00 21.45 183 CYS A CA 1
ATOM 1257 C C . CYS A 1 183 ? 39.112 133.914 10.107 1.00 21.11 183 CYS A C 1
ATOM 1258 O O . CYS A 1 183 ? 38.121 133.357 9.631 1.00 21.08 183 CYS A O 1
ATOM 1261 N N . ALA A 1 184 ? 39.106 135.187 10.467 1.00 20.89 184 ALA A N 1
ATOM 1262 C CA . ALA A 1 184 ? 37.906 135.997 10.301 1.00 20.63 184 ALA A CA 1
ATOM 1263 C C . ALA A 1 184 ? 37.839 136.421 8.841 1.00 20.42 184 ALA A C 1
ATOM 1264 O O . ALA A 1 184 ? 38.781 137.005 8.339 1.00 20.45 184 ALA A O 1
ATOM 1266 N N . LYS A 1 185 ? 36.747 136.071 8.166 1.00 20.22 185 LYS A N 1
ATOM 1267 C CA . LYS A 1 185 ? 36.548 136.390 6.757 1.00 20.21 185 LYS A CA 1
ATOM 1268 C C . LYS A 1 185 ? 35.128 136.865 6.507 1.00 20.00 185 LYS A C 1
ATOM 1269 O O . LYS A 1 185 ? 34.273 136.658 7.359 1.00 19.89 185 LYS A O 1
ATOM 1275 N N . HIS A 1 186 ? 34.835 137.511 5.379 1.00 20.01 186 HIS A N 1
ATOM 1276 C CA . HIS A 1 186 ? 35.778 138.015 4.376 1.00 20.14 186 HIS A CA 1
ATOM 1277 C C . HIS A 1 186 ? 35.851 139.522 4.572 1.00 20.22 186 HIS A C 1
ATOM 1278 O O . HIS A 1 186 ? 34.823 140.181 4.684 1.00 20.11 186 HIS A O 1
ATOM 1285 N N . PHE A 1 187 ? 37.062 140.058 4.603 1.00 20.46 187 PHE A N 1
ATOM 1286 C CA . PHE A 1 187 ? 37.294 141.435 5.026 1.00 20.74 187 PHE A CA 1
ATOM 1287 C C . PHE A 1 187 ? 37.661 142.272 3.789 1.00 20.94 187 PHE A C 1
ATOM 1288 O O . PHE A 1 187 ? 38.769 142.167 3.294 1.00 21.02 187 PHE A O 1
ATOM 1296 N N . ILE A 1 188 ? 36.758 143.083 3.248 1.00 21.13 188 ILE A N 1
ATOM 1297 C CA . ILE A 1 188 ? 35.401 143.307 3.764 1.00 21.19 188 ILE A CA 1
ATOM 1298 C C . ILE A 1 188 ? 34.534 143.805 2.614 1.00 21.39 188 ILE A C 1
ATOM 1299 O O . ILE A 1 188 ? 35.063 144.287 1.620 1.00 21.62 188 ILE A O 1
ATOM 1304 N N . GLY A 1 189 ? 33.219 143.643 2.742 1.00 21.47 189 GLY A N 1
ATOM 1305 C CA . GLY A 1 189 ? 32.264 144.153 1.763 1.00 21.70 189 GLY A CA 1
ATOM 1306 C C . GLY A 1 189 ? 31.883 143.180 0.656 1.00 21.89 189 GLY A C 1
ATOM 1307 O O . GLY A 1 189 ? 31.316 143.593 -0.348 1.00 22.04 189 GLY A O 1
ATOM 1308 N N . ASN A 1 190 ? 32.190 141.895 0.851 1.00 21.93 190 ASN A N 1
ATOM 1309 C CA . ASN A 1 190 ? 31.762 140.805 -0.009 1.00 22.00 190 ASN A CA 1
ATOM 1310 C C . ASN A 1 190 ? 30.359 140.345 0.407 1.00 21.87 190 ASN A C 1
ATOM 1311 O O . ASN A 1 190 ? 30.143 139.186 0.725 1.00 21.69 190 ASN A O 1
ATOM 1316 N N . GLU A 1 191 ? 29.408 141.270 0.349 1.00 22.00 191 GLU A N 1
ATOM 1317 C CA . GLU A 1 191 ? 28.024 141.031 0.736 1.00 22.03 191 GLU A CA 1
ATOM 1318 C C . GLU A 1 191 ? 27.194 140.221 -0.265 1.00 22.18 191 GLU A C 1
ATOM 1319 O O . GLU A 1 191 ? 26.144 139.677 0.100 1.00 22.04 191 GLU A O 1
ATOM 1325 N N . GLN A 1 192 ? 27.638 140.151 -1.520 1.00 22.41 192 GLN A N 1
ATOM 1326 C CA . GLN A 1 192 ? 26.949 139.345 -2.520 1.00 22.61 192 GLN A CA 1
ATOM 1327 C C . GLN A 1 192 ? 27.940 138.585 -3.375 1.00 23.00 192 GLN A C 1
ATOM 1328 O O . GLN A 1 192 ? 29.132 138.895 -3.384 1.00 23.33 192 GLN A O 1
ATOM 1334 N N . GLU A 1 193 ? 27.437 137.587 -4.084 1.00 23.20 193 GLU A N 1
ATOM 1335 C CA . GLU A 1 193 ? 28.249 136.787 -4.985 1.00 23.56 193 GLU A CA 1
ATOM 1336 C C . GLU A 1 193 ? 28.344 137.352 -6.393 1.00 23.84 193 GLU A C 1
ATOM 1337 O O . GLU A 1 193 ? 29.368 137.163 -7.046 1.00 24.06 193 GLU A O 1
ATOM 1343 N N . HIS A 1 194 ? 27.311 138.050 -6.861 1.00 23.86 194 HIS A N 1
ATOM 1344 C CA . HIS A 1 194 ? 27.362 138.654 -8.201 1.00 24.30 194 HIS A CA 1
ATOM 1345 C C . HIS A 1 194 ? 28.548 139.625 -8.318 1.00 24.35 194 HIS A C 1
ATOM 1346 O O . HIS A 1 194 ? 28.727 140.509 -7.484 1.00 23.91 194 HIS A O 1
ATOM 1353 N N . PHE A 1 195 ? 29.351 139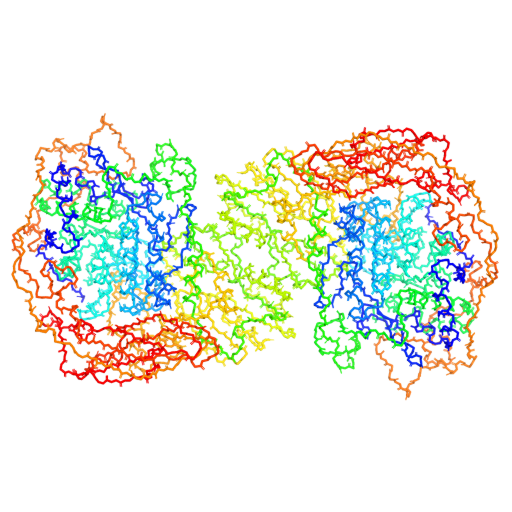.402 -9.358 1.00 24.76 195 PHE A N 1
ATOM 1354 C CA . PHE A 1 195 ? 30.487 140.243 -9.715 1.00 25.06 195 PHE A CA 1
ATOM 1355 C C . PHE A 1 195 ? 31.627 140.194 -8.692 1.00 25.08 195 PHE A C 1
ATOM 1356 O O . PHE A 1 195 ? 32.411 141.139 -8.607 1.00 24.99 195 PHE A O 1
ATOM 1364 N N . ARG A 1 196 ? 31.730 139.093 -7.936 1.00 25.24 196 ARG A N 1
ATOM 1365 C CA . ARG A 1 196 ? 32.821 138.941 -6.954 1.00 25.46 196 ARG A CA 1
ATOM 1366 C C . ARG A 1 196 ? 34.180 138.673 -7.603 1.00 26.04 196 ARG A C 1
ATOM 1367 O O . ARG A 1 196 ? 35.190 139.056 -7.037 1.00 25.96 196 ARG A O 1
ATOM 1375 N N . GLN A 1 197 ? 34.183 138.003 -8.761 1.00 26.83 197 GLN A N 1
ATOM 1376 C CA . GLN A 1 197 ? 35.401 137.593 -9.482 1.00 27.59 197 GLN A CA 1
ATOM 1377 C C . GLN A 1 197 ? 35.236 137.862 -10.981 1.00 27.82 197 GLN A C 1
ATOM 1378 O O . GLN A 1 197 ? 34.151 137.672 -11.523 1.00 27.72 197 GLN A O 1
ATOM 1384 N N . VAL A 1 198 ? 36.318 138.282 -11.635 1.00 27.93 198 VAL A N 1
ATOM 1385 C CA . VAL A 1 198 ? 36.297 138.662 -13.058 1.00 28.46 198 VAL A CA 1
ATOM 1386 C C . VAL A 1 198 ? 36.044 137.458 -13.981 1.00 28.85 198 VAL A C 1
ATOM 1387 O O . VAL A 1 198 ? 35.094 137.466 -14.761 1.00 28.96 198 VAL A O 1
ATOM 1391 N N . GLY A 1 199 ? 36.885 136.429 -13.875 1.00 29.17 199 GLY A N 1
ATOM 1392 C CA . GLY A 1 199 ? 36.772 135.220 -14.700 1.00 29.71 199 GLY A CA 1
ATOM 1393 C C . GLY A 1 199 ? 35.425 134.544 -14.558 1.00 29.92 199 GLY A C 1
ATOM 1394 O O . GLY A 1 199 ? 34.784 134.209 -15.553 1.00 30.35 199 GLY A O 1
ATOM 1395 N N . GLU A 1 200 ? 34.995 134.373 -13.306 1.00 29.74 200 GLU A N 1
ATOM 1396 C CA . GLU A 1 200 ? 33.694 133.793 -12.980 1.00 29.91 200 GLU A CA 1
ATOM 1397 C C . GLU A 1 200 ? 32.522 134.625 -13.520 1.00 29.93 200 GLU A C 1
ATOM 1398 O O . GLU A 1 200 ? 31.573 134.068 -14.058 1.00 29.91 200 GLU A O 1
ATOM 1404 N N . SER A 1 201 ? 32.587 135.945 -13.360 1.00 29.94 201 SER A N 1
ATOM 1405 C CA . SER A 1 201 ? 31.601 136.845 -13.978 1.00 30.54 201 SER A CA 1
ATOM 1406 C C . SER A 1 201 ? 31.577 136.713 -15.510 1.00 31.51 201 SER A C 1
ATOM 1407 O O . SER A 1 201 ? 30.504 136.553 -16.101 1.00 31.54 201 SER A O 1
ATOM 1410 N N . GLN A 1 202 ? 32.758 136.755 -16.128 1.00 32.36 202 GLN A N 1
ATOM 1411 C CA . GLN A 1 202 ? 32.883 136.622 -17.590 1.00 33.78 202 GLN A CA 1
ATOM 1412 C C . GLN A 1 202 ? 32.269 135.308 -18.095 1.00 34.50 202 GLN A C 1
ATOM 1413 O O . GLN A 1 202 ? 31.453 135.333 -19.009 1.00 35.11 202 GLN A O 1
ATOM 1419 N N . ASP A 1 203 ? 32.558 134.189 -17.434 1.00 34.94 203 ASP A N 1
ATOM 1420 C CA . ASP A 1 203 ? 31.936 132.893 -17.798 1.00 35.58 203 ASP A CA 1
ATOM 1421 C C . ASP A 1 203 ? 30.411 132.818 -17.576 1.00 35.26 203 ASP A C 1
ATOM 1422 O O . ASP A 1 203 ? 29.753 131.948 -18.143 1.00 35.69 203 ASP A O 1
ATOM 1427 N N . TYR A 1 204 ? 29.860 133.707 -16.751 1.00 34.69 204 TYR A N 1
ATOM 1428 C CA . TYR A 1 204 ? 28.406 133.866 -16.620 1.00 34.50 204 TYR A CA 1
ATOM 1429 C C . TYR A 1 204 ? 27.777 134.871 -17.602 1.00 34.68 204 TYR A C 1
ATOM 1430 O O . TYR A 1 204 ? 26.571 135.133 -17.510 1.00 34.85 204 TYR A O 1
ATOM 1439 N N . GLY A 1 205 ? 28.560 135.424 -18.530 1.00 34.68 205 GLY A N 1
ATOM 1440 C CA . GLY A 1 205 ? 28.062 136.420 -19.484 1.00 34.89 205 GLY A CA 1
ATOM 1441 C C . GLY A 1 205 ? 28.043 137.866 -19.003 1.00 34.59 205 GLY A C 1
ATOM 1442 O O . GLY A 1 205 ? 27.324 138.683 -19.569 1.00 35.03 205 GLY A O 1
ATOM 1443 N N . TYR A 1 206 ? 28.816 138.186 -17.958 1.00 33.97 206 TYR A N 1
ATOM 1444 C CA . TYR A 1 206 ? 28.984 139.562 -17.489 1.00 33.67 206 TYR A CA 1
ATOM 1445 C C . TYR A 1 206 ? 30.392 139.997 -17.839 1.00 34.26 206 TYR A C 1
ATOM 1446 O O . TYR A 1 206 ? 31.360 139.499 -17.264 1.00 33.60 206 TYR A O 1
ATOM 1455 N N . ASN A 1 207 ? 30.510 140.910 -18.798 1.00 35.61 207 ASN A N 1
ATOM 1456 C CA . ASN A 1 207 ? 31.814 141.395 -19.226 1.00 36.36 207 ASN A CA 1
ATOM 1457 C C . ASN A 1 207 ? 32.237 142.580 -18.367 1.00 34.72 207 ASN A C 1
ATOM 1458 O O . ASN A 1 207 ? 31.984 143.736 -18.707 1.00 34.96 207 ASN A O 1
ATOM 1463 N N . ILE A 1 208 ? 32.884 142.269 -17.247 1.00 32.91 208 ILE A N 1
ATOM 1464 C CA . ILE A 1 208 ? 33.445 143.285 -16.364 1.00 31.68 208 ILE A CA 1
ATOM 1465 C C . ILE A 1 208 ? 34.955 143.077 -16.284 1.00 30.92 208 ILE A C 1
ATOM 1466 O O . ILE A 1 208 ? 35.441 141.948 -16.391 1.00 30.86 208 ILE A O 1
ATOM 1471 N N . SER A 1 209 ? 35.696 144.166 -16.139 1.00 30.23 209 SER A N 1
ATOM 1472 C CA . SER A 1 209 ? 37.157 144.091 -16.115 1.00 29.86 209 SER A CA 1
ATOM 1473 C C . SER A 1 209 ? 37.730 144.031 -14.687 1.00 28.69 209 SER A C 1
ATOM 1474 O O . SER A 1 209 ? 38.878 143.622 -14.509 1.00 28.68 209 SER A O 1
ATOM 1477 N N . GLU A 1 210 ? 36.950 144.451 -13.684 1.00 27.62 210 GLU A N 1
ATOM 1478 C CA . GLU A 1 210 ? 37.336 144.350 -12.260 1.00 26.47 210 GLU A CA 1
ATOM 1479 C C . GLU A 1 210 ? 36.100 144.001 -11.409 1.00 25.53 210 GLU A C 1
ATOM 1480 O O . GLU A 1 210 ? 34.960 144.197 -11.840 1.00 25.48 210 GLU A O 1
ATOM 1486 N N . THR A 1 211 ? 36.339 143.527 -10.186 1.00 24.40 211 THR A N 1
ATOM 1487 C CA . THR A 1 211 ? 35.271 143.010 -9.342 1.00 23.70 211 THR A CA 1
ATOM 1488 C C . THR A 1 211 ? 34.460 144.148 -8.759 1.00 23.26 211 THR A C 1
ATOM 1489 O O . THR A 1 211 ? 34.874 145.304 -8.818 1.00 23.22 211 THR A O 1
ATOM 1493 N N . LEU A 1 212 ? 33.301 143.799 -8.204 1.00 22.75 212 LEU A N 1
ATOM 1494 C CA . LEU A 1 212 ? 32.405 144.770 -7.582 1.00 22.48 212 LEU A CA 1
ATOM 1495 C C . LEU A 1 212 ? 33.123 145.567 -6.495 1.00 22.10 212 LEU A C 1
ATOM 1496 O O . LEU A 1 212 ? 33.914 145.008 -5.749 1.00 21.86 212 LEU A O 1
ATOM 1501 N N . SER A 1 213 ? 32.821 146.860 -6.417 1.00 22.03 213 SER A N 1
ATOM 1502 C CA . SER A 1 213 ? 33.362 147.743 -5.400 1.00 21.85 213 SER A CA 1
ATOM 1503 C C . SER A 1 213 ? 32.295 148.139 -4.402 1.00 21.64 213 SER A C 1
ATOM 1504 O O . SER A 1 213 ? 31.302 148.765 -4.767 1.00 21.79 213 SER A O 1
ATOM 1507 N N . SER A 1 214 ? 32.522 147.792 -3.139 1.00 21.30 214 SER A N 1
ATOM 1508 C CA . SER A 1 214 ? 31.613 148.164 -2.060 1.00 21.11 214 SER A CA 1
ATOM 1509 C C . SER A 1 214 ? 32.068 149.510 -1.549 1.00 21.17 214 SER A C 1
ATOM 1510 O O . SER A 1 214 ? 33.215 149.675 -1.150 1.00 21.12 214 SER A O 1
ATOM 1513 N N . ASN A 1 215 ? 31.164 150.476 -1.601 1.00 21.30 215 ASN A N 1
ATOM 1514 C CA . ASN A 1 215 ? 31.466 151.854 -1.277 1.00 21.52 215 ASN A CA 1
ATOM 1515 C C . ASN A 1 215 ? 30.724 152.178 -0.006 1.00 21.45 215 ASN A C 1
ATOM 1516 O O . ASN A 1 215 ? 29.516 152.366 -0.020 1.00 21.50 215 ASN A O 1
ATOM 1521 N N . ILE A 1 216 ? 31.453 152.181 1.104 1.00 21.44 216 ILE A N 1
ATOM 1522 C CA . ILE A 1 216 ? 30.860 152.249 2.432 1.00 21.40 216 ILE A CA 1
ATOM 1523 C C . ILE A 1 216 ? 31.343 153.524 3.112 1.00 21.76 216 ILE A C 1
ATOM 1524 O O . ILE A 1 216 ? 32.550 153.747 3.217 1.00 21.76 216 ILE A O 1
ATOM 1529 N N . ASP A 1 217 ? 30.407 154.353 3.576 1.00 22.14 217 ASP A N 1
ATOM 1530 C CA . ASP A 1 217 ? 30.778 155.542 4.361 1.00 22.69 217 ASP A CA 1
ATOM 1531 C C . ASP A 1 217 ? 31.458 155.131 5.708 1.00 22.53 217 ASP A C 1
ATOM 1532 O O . ASP A 1 217 ? 31.313 154.012 6.184 1.00 22.00 217 ASP A O 1
ATOM 1537 N N . ASP A 1 218 ? 32.212 156.056 6.272 1.00 22.88 218 ASP A N 1
ATOM 1538 C CA . ASP A 1 218 ? 33.083 155.780 7.405 1.00 22.96 218 ASP A CA 1
ATOM 1539 C C . ASP A 1 218 ? 32.302 155.408 8.682 1.00 22.90 218 ASP A C 1
ATOM 1540 O O . ASP A 1 218 ? 32.696 154.508 9.422 1.00 22.68 218 ASP A O 1
ATOM 1545 N N . LYS A 1 219 ? 31.186 156.087 8.906 1.00 23.16 219 LYS A N 1
ATOM 1546 C CA . LYS A 1 219 ? 30.316 155.831 10.059 1.00 23.24 219 LYS A CA 1
ATOM 1547 C C . LYS A 1 219 ? 29.682 154.445 9.981 1.00 22.73 219 LYS A C 1
ATOM 1548 O O . LYS A 1 219 ? 29.721 153.683 10.955 1.00 22.52 219 LYS A O 1
ATOM 1554 N N . THR A 1 220 ? 29.092 154.146 8.829 1.00 22.45 220 THR A N 1
ATOM 1555 C CA . THR A 1 220 ? 28.505 152.846 8.571 1.00 22.12 220 THR A CA 1
ATOM 1556 C C . THR A 1 220 ? 29.544 151.739 8.718 1.00 21.84 220 THR A C 1
ATOM 1557 O O . THR A 1 220 ? 29.234 150.679 9.252 1.00 21.52 220 THR A O 1
ATOM 1561 N N . MET A 1 221 ? 30.773 151.987 8.262 1.00 21.93 221 MET A N 1
ATOM 1562 C CA . MET A 1 221 ? 31.858 151.006 8.405 1.00 21.83 221 MET A CA 1
ATOM 1563 C C . MET A 1 221 ? 32.113 150.704 9.893 1.00 21.87 221 MET A C 1
ATOM 1564 O O . MET A 1 221 ? 32.092 149.531 10.325 1.00 21.62 221 MET A O 1
ATOM 1569 N N . HIS A 1 222 ? 32.287 151.760 10.676 1.00 22.11 222 HIS A N 1
ATOM 1570 C CA . HIS A 1 222 ? 32.588 151.605 12.102 1.00 22.33 222 HIS A CA 1
ATOM 1571 C C . HIS A 1 222 ? 31.470 150.988 12.943 1.00 22.36 222 HIS A C 1
ATOM 1572 O O . HIS A 1 222 ? 31.742 150.124 13.781 1.00 22.25 222 HIS A O 1
ATOM 1579 N N . GLU A 1 223 ? 30.228 151.375 12.663 1.00 22.53 223 GLU A N 1
ATOM 1580 C CA . GLU A 1 223 ? 29.093 150.998 13.499 1.00 22.63 223 GLU A CA 1
ATOM 1581 C C . GLU A 1 223 ? 28.406 149.703 13.097 1.00 22.26 223 GLU A C 1
ATOM 1582 O O . GLU A 1 223 ? 27.645 149.160 13.913 1.00 22.37 223 GLU A O 1
ATOM 1588 N N . MET A 1 224 ? 28.686 149.200 11.880 1.00 21.88 224 MET A N 1
ATOM 1589 C CA A MET A 1 224 ? 28.043 147.987 11.359 0.50 21.45 224 MET A CA 1
ATOM 1590 C CA B MET A 1 224 ? 28.049 147.989 11.384 0.50 21.56 224 MET A CA 1
ATOM 1591 C C . MET A 1 224 ? 29.043 146.941 10.867 1.00 21.15 224 MET A C 1
ATOM 1592 O O . MET A 1 224 ? 29.226 145.916 11.512 1.00 21.10 224 MET A O 1
ATOM 1601 N N . TYR A 1 225 ? 29.684 147.192 9.719 1.00 20.73 225 TYR A N 1
ATOM 1602 C CA . TYR A 1 225 ? 30.479 146.156 9.040 1.00 20.25 225 TYR A CA 1
ATOM 1603 C C . TYR A 1 225 ? 31.797 145.810 9.730 1.00 20.06 225 TYR A C 1
ATOM 1604 O O . TYR A 1 225 ? 32.169 144.643 9.789 1.00 19.85 225 TYR A O 1
ATOM 1613 N N . LEU A 1 226 ? 32.486 146.812 10.263 1.00 20.08 226 LEU A N 1
ATOM 1614 C CA . LEU A 1 226 ? 33.759 146.594 10.950 1.00 20.06 226 LEU A CA 1
ATOM 1615 C C . LEU A 1 226 ? 33.536 145.999 12.338 1.00 20.04 226 LEU A C 1
ATOM 1616 O O . LEU A 1 226 ? 34.304 145.146 12.770 1.00 20.02 226 LEU A O 1
ATOM 1621 N N . TRP A 1 227 ? 32.460 146.416 13.004 1.00 20.04 227 TRP A N 1
ATOM 1622 C CA . TRP A 1 227 ? 32.201 146.080 14.420 1.00 20.14 227 TRP A CA 1
ATOM 1623 C C . TRP A 1 227 ? 32.452 144.609 14.777 1.00 20.05 227 TRP A C 1
ATOM 1624 O O . TRP A 1 227 ? 33.217 144.343 15.681 1.00 20.19 227 TRP A O 1
ATOM 1635 N N . PRO A 1 228 ? 31.838 143.646 14.055 1.00 19.90 228 PRO A N 1
ATOM 1636 C CA . PRO A 1 228 ? 32.045 142.245 14.446 1.00 19.86 228 PRO A CA 1
ATOM 1637 C C . PRO A 1 228 ? 33.464 141.707 14.273 1.00 19.92 228 PRO A C 1
ATOM 1638 O O . PRO A 1 228 ? 33.857 140.808 14.990 1.00 20.02 228 PRO A O 1
ATOM 1642 N N . PHE A 1 229 ? 34.197 142.231 13.299 1.00 19.97 229 PHE A N 1
ATOM 1643 C CA . PHE A 1 229 ? 35.615 141.906 13.122 1.00 20.06 229 PHE A CA 1
ATOM 1644 C C . PHE A 1 229 ? 36.471 142.449 14.270 1.00 20.35 229 PHE A C 1
ATOM 1645 O O . PHE A 1 229 ? 37.459 141.829 14.658 1.00 20.48 229 PHE A O 1
ATOM 1653 N N . VAL A 1 230 ? 36.090 143.598 14.816 1.00 20.53 230 VAL A N 1
ATOM 1654 C CA . VAL A 1 230 ? 36.761 144.102 16.008 1.00 20.92 230 VAL A CA 1
ATOM 1655 C C . VAL A 1 230 ? 36.583 143.120 17.169 1.00 21.06 230 VAL A C 1
ATOM 1656 O O . VAL A 1 230 ? 37.556 142.810 17.840 1.00 21.26 230 VAL A O 1
ATOM 1660 N N . ASP A 1 231 ? 35.375 142.591 17.367 1.00 21.03 231 ASP A N 1
ATOM 1661 C CA . ASP A 1 231 ? 35.151 141.549 18.394 1.00 21.22 231 ASP A CA 1
ATOM 1662 C C . ASP A 1 231 ? 36.038 140.327 18.143 1.00 21.12 231 ASP A C 1
ATOM 1663 O O . ASP A 1 231 ? 36.566 139.751 19.093 1.00 21.31 231 ASP A O 1
ATOM 1668 N N . ALA A 1 232 ? 36.196 139.943 16.872 1.00 20.83 232 ALA A N 1
ATOM 1669 C CA . ALA A 1 232 ? 37.122 138.863 16.505 1.00 20.87 232 ALA A CA 1
ATOM 1670 C C . ALA A 1 232 ? 38.580 139.174 16.878 1.00 21.09 232 ALA A C 1
ATOM 1671 O O . ALA A 1 232 ? 39.302 138.296 17.340 1.00 21.18 232 ALA A O 1
ATOM 1673 N N . ILE A 1 233 ? 38.996 140.421 16.662 1.00 21.20 233 ILE A N 1
ATOM 1674 C CA . ILE A 1 233 ? 40.342 140.868 17.034 1.00 21.55 233 ILE A CA 1
ATOM 1675 C C . ILE A 1 233 ? 40.543 140.778 18.560 1.00 21.94 233 ILE A C 1
ATOM 1676 O O . ILE A 1 233 ? 41.548 140.230 19.017 1.00 22.13 233 ILE A O 1
ATOM 1681 N N A ARG A 1 234 ? 39.586 141.290 19.329 0.50 22.03 234 ARG A N 1
ATOM 1682 N N B ARG A 1 234 ? 39.583 141.308 19.320 0.50 22.06 234 ARG A N 1
ATOM 1683 C CA A ARG A 1 234 ? 39.704 141.315 20.784 0.50 22.46 234 ARG A CA 1
ATOM 1684 C CA B ARG A 1 234 ? 39.638 141.307 20.783 0.50 22.50 234 ARG A CA 1
ATOM 1685 C C A ARG A 1 234 ? 39.655 139.911 21.398 0.50 22.59 234 ARG A C 1
ATOM 1686 C C B ARG A 1 234 ? 39.681 139.904 21.370 0.50 22.62 234 ARG A C 1
ATOM 1687 O O A ARG A 1 234 ? 40.261 139.680 22.437 0.50 22.95 234 ARG A O 1
ATOM 1688 O O B ARG A 1 234 ? 40.370 139.666 22.354 0.50 22.97 234 ARG A O 1
ATOM 1703 N N . ALA A 1 235 ? 38.958 138.981 20.740 1.00 22.32 235 ALA A N 1
ATOM 1704 C CA . ALA A 1 235 ? 38.971 137.569 21.119 1.00 22.43 235 ALA A CA 1
ATOM 1705 C C . ALA A 1 235 ? 40.285 136.837 20.785 1.00 22.57 235 ALA A C 1
ATOM 1706 O O . ALA A 1 235 ? 40.452 135.674 21.165 1.00 22.77 235 ALA A O 1
ATOM 1708 N N . GLY A 1 236 ? 41.184 137.481 20.045 1.00 22.48 236 GLY A N 1
ATOM 1709 C CA . GLY A 1 236 ? 42.518 136.954 19.795 1.00 22.66 236 GLY A CA 1
ATOM 1710 C C . GLY A 1 236 ? 42.666 136.185 18.489 1.00 22.39 236 GLY A C 1
ATOM 1711 O O . GLY A 1 236 ? 43.610 135.410 18.340 1.00 22.60 236 GLY A O 1
ATOM 1712 N N . VAL A 1 237 ? 41.774 136.405 17.528 1.00 22.01 237 VAL A N 1
ATOM 1713 C CA . VAL A 1 237 ? 41.827 135.665 16.261 1.00 21.80 237 VAL A CA 1
ATOM 1714 C C . VAL A 1 237 ? 43.220 135.779 15.632 1.00 21.87 237 VAL A C 1
ATOM 1715 O O . VAL A 1 237 ? 43.824 136.864 15.627 1.00 21.96 237 VAL A O 1
ATOM 1719 N N . GLY A 1 238 ? 43.741 134.655 15.154 1.00 21.86 238 GLY A N 1
ATOM 1720 C CA . GLY A 1 238 ? 45.106 134.596 14.639 1.00 22.02 238 GLY A CA 1
ATOM 1721 C C . GLY A 1 238 ? 45.268 135.148 13.226 1.00 21.78 238 GLY A C 1
ATOM 1722 O O . GLY A 1 238 ? 46.355 135.650 12.874 1.00 21.82 238 GLY A O 1
ATOM 1723 N N . SER A 1 239 ? 44.211 135.053 12.417 1.00 21.47 239 SER A N 1
ATOM 1724 C CA . SER A 1 239 ? 44.261 135.561 11.045 1.00 21.35 239 SER A CA 1
ATOM 1725 C C . SER A 1 239 ? 42.969 136.203 10.540 1.00 21.01 239 SER A C 1
ATOM 1726 O O . SER A 1 239 ? 41.895 136.018 11.106 1.00 20.92 239 SER A O 1
ATOM 1729 N N . PHE A 1 240 ? 43.126 136.987 9.483 1.00 20.90 240 PHE A N 1
ATOM 1730 C CA . PHE A 1 240 ? 42.027 137.590 8.731 1.00 20.74 240 PHE A CA 1
ATOM 1731 C C . PHE A 1 240 ? 42.164 137.152 7.258 1.00 20.74 240 PHE A C 1
ATOM 1732 O O . PHE A 1 240 ? 43.280 136.932 6.776 1.00 20.70 240 PHE A O 1
ATOM 1740 N N . MET A 1 241 ? 41.042 137.014 6.554 1.00 20.71 241 MET A N 1
ATOM 1741 C CA . MET A 1 241 ? 41.074 136.822 5.092 1.00 20.83 241 MET A CA 1
ATOM 1742 C C . MET A 1 241 ? 40.500 138.065 4.414 1.00 20.86 241 MET A C 1
ATOM 1743 O O . MET A 1 241 ? 39.352 138.419 4.644 1.00 20.80 241 MET A O 1
ATOM 1748 N N . CYS A 1 242 ? 41.293 138.736 3.586 1.00 21.13 242 CYS A N 1
ATOM 1749 C CA . CYS A 1 242 ? 40.768 139.845 2.779 1.00 21.23 242 CYS A CA 1
ATOM 1750 C C . CYS A 1 242 ? 39.923 139.334 1.615 1.00 21.32 242 CYS A C 1
ATOM 1751 O O . CYS A 1 242 ? 40.184 138.270 1.064 1.00 21.39 242 CYS A O 1
ATOM 1754 N N . ALA A 1 243 ? 38.935 140.138 1.242 1.00 21.37 243 ALA A N 1
ATOM 1755 C CA . ALA A 1 243 ? 37.904 139.766 0.292 1.00 21.43 243 ALA A CA 1
ATOM 1756 C C . ALA A 1 243 ? 38.280 139.877 -1.203 1.00 21.74 243 ALA A C 1
ATOM 1757 O O . ALA A 1 243 ? 39.161 140.650 -1.605 1.00 21.91 243 ALA A O 1
ATOM 1759 N N . TYR A 1 244 ? 37.560 139.102 -2.014 1.00 21.79 244 TYR A N 1
ATOM 1760 C CA . TYR A 1 244 ? 37.590 139.213 -3.474 1.00 22.16 244 TYR A CA 1
ATOM 1761 C C . TYR A 1 244 ? 37.272 140.588 -4.027 1.00 22.18 244 TYR A C 1
ATOM 1762 O O . TYR A 1 244 ? 37.823 141.012 -5.054 1.00 22.56 244 TYR A O 1
ATOM 1771 N N . THR A 1 245 ? 36.319 141.240 -3.386 1.00 21.86 245 THR A N 1
ATOM 1772 C CA . THR A 1 245 ? 35.752 142.477 -3.887 1.00 21.90 245 THR A CA 1
ATOM 1773 C C . THR A 1 245 ? 36.596 143.690 -3.482 1.00 21.85 245 THR A C 1
ATOM 1774 O O . THR A 1 245 ? 37.454 143.612 -2.579 1.00 21.77 245 THR A O 1
ATOM 1778 N N . GLN A 1 246 ? 36.320 144.812 -4.134 1.00 21.84 246 GLN A N 1
ATOM 1779 C CA . GLN A 1 246 ? 36.997 146.056 -3.837 1.00 21.87 246 GLN A CA 1
ATOM 1780 C C . GLN A 1 246 ? 36.241 146.839 -2.767 1.00 21.68 246 GLN A C 1
ATOM 1781 O O . GLN A 1 246 ? 35.056 146.598 -2.505 1.00 21.46 246 GLN A O 1
ATOM 1787 N N . ALA A 1 247 ? 36.942 147.795 -2.173 1.00 21.66 247 ALA A N 1
ATOM 1788 C CA . ALA A 1 247 ? 36.341 148.740 -1.260 1.00 21.63 247 ALA A CA 1
ATOM 1789 C C . ALA A 1 247 ? 36.768 150.107 -1.744 1.00 21.95 247 ALA A C 1
ATOM 1790 O O . ALA A 1 247 ? 37.953 150.412 -1.748 1.00 21.97 247 ALA A O 1
ATOM 1792 N N . ASN A 1 248 ? 35.803 150.908 -2.183 1.00 22.26 248 ASN A N 1
ATOM 1793 C CA . ASN A 1 248 ? 36.067 152.175 -2.877 1.00 22.83 248 ASN A CA 1
ATOM 1794 C C . ASN A 1 248 ? 37.085 152.032 -4.016 1.00 22.84 248 ASN A C 1
ATOM 1795 O O . ASN A 1 248 ? 38.017 152.845 -4.128 1.00 22.97 248 ASN A O 1
ATOM 1800 N N . ASN A 1 249 ? 36.939 150.983 -4.816 1.00 22.58 249 ASN A N 1
ATOM 1801 C CA . ASN A 1 249 ? 37.773 150.782 -6.021 1.00 22.84 249 ASN A CA 1
ATOM 1802 C C . ASN A 1 249 ? 39.275 150.567 -5.758 1.00 22.79 249 ASN A C 1
ATOM 1803 O O . ASN A 1 249 ? 40.106 150.905 -6.590 1.00 22.98 249 ASN A O 1
ATOM 1808 N N . SER A 1 250 ? 39.585 150.009 -4.581 1.00 22.46 250 SER A N 1
ATOM 1809 C CA . SER A 1 250 ? 40.862 149.375 -4.299 1.00 22.40 250 SER A CA 1
ATOM 1810 C C . SER A 1 250 ? 40.549 147.978 -3.722 1.00 22.04 250 SER A C 1
ATOM 1811 O O . SER A 1 250 ? 39.812 147.860 -2.756 1.00 21.78 250 SER A O 1
ATOM 1814 N N . TYR A 1 251 ? 41.089 146.934 -4.352 1.00 22.09 251 TYR A N 1
ATOM 1815 C CA . TYR A 1 251 ? 40.863 145.541 -3.942 1.00 21.86 251 TYR A CA 1
ATOM 1816 C C . TYR A 1 251 ? 41.231 145.333 -2.501 1.00 21.65 251 TYR A C 1
ATOM 1817 O O . TYR A 1 251 ? 42.271 145.842 -2.076 1.00 21.81 251 TYR A O 1
ATOM 1826 N N . SER A 1 252 ? 40.407 144.584 -1.757 1.00 21.40 252 SER A N 1
ATOM 1827 C CA . SER A 1 252 ? 40.602 144.426 -0.300 1.00 21.27 252 SER A CA 1
ATOM 1828 C C . SER A 1 252 ? 42.002 143.942 0.068 1.00 21.36 252 SER A C 1
ATOM 1829 O O . SER A 1 252 ? 42.583 144.436 1.024 1.00 21.39 252 SER A O 1
ATOM 1832 N N . CYS A 1 253 ? 42.544 143.003 -0.703 1.00 21.48 253 CYS A N 1
ATOM 1833 C CA . CYS A 1 253 ? 43.883 142.474 -0.441 1.00 21.67 253 CYS A CA 1
ATOM 1834 C C . CYS A 1 253 ? 45.044 143.404 -0.834 1.00 21.88 253 CYS A C 1
ATOM 1835 O O . CYS A 1 253 ? 46.193 143.046 -0.609 1.00 22.00 253 CYS A O 1
ATOM 1838 N N . GLN A 1 254 ? 44.753 144.584 -1.383 1.00 21.95 254 GLN A N 1
ATOM 1839 C CA . GLN A 1 254 ? 45.750 145.659 -1.529 1.00 22.18 254 GLN A CA 1
ATOM 1840 C C . GLN A 1 254 ? 45.174 147.020 -1.098 1.00 22.12 254 GLN A C 1
ATOM 1841 O O . GLN A 1 254 ? 45.561 148.078 -1.604 1.00 22.30 254 GLN A O 1
ATOM 1847 N N . ASN A 1 255 ? 44.248 146.975 -0.142 1.00 21.88 255 ASN A N 1
ATOM 1848 C CA . ASN A 1 255 ? 43.542 148.151 0.313 1.00 21.84 255 ASN A CA 1
ATOM 1849 C C . ASN A 1 255 ? 44.147 148.569 1.631 1.00 21.82 255 ASN A C 1
ATOM 1850 O O . ASN A 1 255 ? 43.925 147.922 2.655 1.00 21.60 255 ASN A O 1
ATOM 1855 N N . SER A 1 256 ? 44.908 149.659 1.593 1.00 22.10 256 SER A N 1
ATOM 1856 C CA . SER A 1 256 ? 45.663 150.124 2.749 1.00 22.20 256 SER A CA 1
ATOM 1857 C C . SER A 1 256 ? 44.733 150.752 3.777 1.00 22.23 256 SER A C 1
ATOM 1858 O O . SER A 1 256 ? 44.967 150.609 4.969 1.00 22.19 256 SER A O 1
ATOM 1861 N N . LYS A 1 257 ? 43.663 151.415 3.335 1.00 22.36 257 LYS A N 1
ATOM 1862 C CA . LYS A 1 257 ? 42.656 151.900 4.292 1.00 22.37 257 LYS A CA 1
ATOM 1863 C C . LYS A 1 257 ? 42.127 150.754 5.142 1.00 22.15 257 LYS A C 1
ATOM 1864 O O . LYS A 1 257 ? 42.014 150.886 6.353 1.00 22.14 257 LYS A O 1
ATOM 1870 N N . LEU A 1 258 ? 41.820 149.629 4.505 1.00 22.14 258 LEU A N 1
ATOM 1871 C CA . LEU A 1 258 ? 41.302 148.450 5.217 1.00 22.01 258 LEU A CA 1
ATOM 1872 C C . LEU A 1 258 ? 42.340 147.776 6.094 1.00 22.04 258 LEU A C 1
ATOM 1873 O O . LEU A 1 258 ? 42.135 147.616 7.290 1.00 22.10 258 LEU A O 1
ATOM 1878 N N . LEU A 1 259 ? 43.444 147.360 5.486 1.00 22.15 259 LEU A N 1
ATOM 1879 C CA . LEU A 1 259 ? 44.384 146.460 6.149 1.00 22.18 259 LEU A CA 1
ATOM 1880 C C . LEU A 1 259 ? 45.334 147.211 7.073 1.00 22.44 259 LEU A C 1
ATOM 1881 O O . LEU A 1 259 ? 45.523 146.811 8.205 1.00 22.55 259 LEU A O 1
ATOM 1886 N N . ASN A 1 260 ? 45.896 148.317 6.603 1.00 22.72 260 ASN A N 1
ATOM 1887 C CA . ASN A 1 260 ? 46.858 149.090 7.388 1.00 23.00 260 ASN A CA 1
ATOM 1888 C C . ASN A 1 260 ? 46.161 149.944 8.435 1.00 23.23 260 ASN A C 1
ATOM 1889 O O . ASN A 1 260 ? 46.508 149.877 9.613 1.00 23.26 260 ASN A O 1
ATOM 1894 N N . ASN A 1 261 ? 45.167 150.729 8.017 1.00 23.37 261 ASN A N 1
ATOM 1895 C CA . ASN A 1 261 ? 44.519 151.694 8.924 1.00 23.60 261 ASN A CA 1
ATOM 1896 C C . ASN A 1 261 ? 43.492 151.059 9.872 1.00 23.50 261 ASN A C 1
ATOM 1897 O O . ASN A 1 261 ? 43.734 150.970 11.070 1.00 23.62 261 ASN A O 1
ATOM 1902 N N . LEU A 1 262 ? 42.355 150.615 9.337 1.00 23.31 262 LEU A N 1
ATOM 1903 C CA . LEU A 1 262 ? 41.247 150.129 10.173 1.00 23.14 262 LEU A CA 1
ATOM 1904 C C . LEU A 1 262 ? 41.613 148.880 10.944 1.00 23.04 262 LEU A C 1
ATOM 1905 O O . LEU A 1 262 ? 41.336 148.801 12.143 1.00 23.29 262 LEU A O 1
ATOM 1910 N N . LEU A 1 263 ? 42.227 147.914 10.271 1.00 22.88 263 LEU A N 1
ATOM 1911 C CA . LEU A 1 263 ? 42.579 146.638 10.898 1.00 22.87 263 LEU A CA 1
ATOM 1912 C C . LEU A 1 263 ? 43.821 146.734 11.799 1.00 23.18 263 LEU A C 1
ATOM 1913 O O . LEU A 1 263 ? 43.732 146.481 13.010 1.00 23.25 263 LEU A O 1
ATOM 1918 N N . LYS A 1 264 ? 44.957 147.118 11.216 1.00 23.36 264 LYS A N 1
ATOM 1919 C CA . LYS A 1 264 ? 46.256 147.054 11.918 1.00 23.70 264 LYS A CA 1
ATOM 1920 C C . LYS A 1 264 ? 46.670 148.288 12.731 1.00 24.22 264 LYS A C 1
ATOM 1921 O O . LYS A 1 264 ? 47.534 148.170 13.622 1.00 24.45 264 LYS A O 1
ATOM 1927 N N . GLN A 1 265 ? 46.077 149.450 12.433 1.00 24.42 265 GLN A N 1
ATOM 1928 C CA . GLN A 1 265 ? 46.397 150.707 13.117 1.00 24.85 265 GLN A CA 1
ATOM 1929 C C . GLN A 1 265 ? 45.328 150.960 14.187 1.00 24.91 265 GLN A C 1
ATOM 1930 O O . GLN A 1 265 ? 45.596 150.785 15.390 1.00 25.19 265 GLN A O 1
ATOM 1936 N N . GLU A 1 266 ? 44.110 151.306 13.755 1.00 24.62 266 GLU A N 1
ATOM 1937 C CA . GLU A 1 266 ? 43.038 151.653 14.682 1.00 24.60 266 GLU A CA 1
ATOM 1938 C C . GLU A 1 266 ? 42.758 150.509 15.653 1.00 24.32 266 GLU A C 1
ATOM 1939 O O . GLU A 1 266 ? 42.655 150.727 16.856 1.00 24.66 266 GLU A O 1
ATOM 1945 N N . ASN A 1 267 ? 42.621 149.300 15.123 1.00 23.74 267 ASN A N 1
ATOM 1946 C CA . ASN A 1 267 ? 42.287 148.131 15.944 1.00 23.41 267 ASN A CA 1
ATOM 1947 C C . ASN A 1 267 ? 43.475 147.209 16.272 1.00 23.23 267 ASN A C 1
ATOM 1948 O O . ASN A 1 267 ? 43.267 146.111 16.768 1.00 23.14 267 ASN A O 1
ATOM 1953 N N . GLY A 1 268 ? 44.705 147.673 16.026 1.00 23.20 268 GLY A N 1
ATOM 1954 C CA . GLY A 1 268 ? 45.947 147.031 16.512 1.00 23.19 268 GLY A CA 1
ATOM 1955 C C . GLY A 1 268 ? 46.096 145.536 16.296 1.00 22.86 268 GLY A C 1
ATOM 1956 O O . GLY A 1 268 ? 46.712 144.846 17.107 1.00 23.07 268 GLY A O 1
ATOM 1957 N N . PHE A 1 269 ? 45.542 145.034 15.197 1.00 22.33 269 PHE A N 1
ATOM 1958 C CA . PHE A 1 269 ? 45.558 143.609 14.904 1.00 22.02 269 PHE A CA 1
ATOM 1959 C C . PHE A 1 269 ? 47.001 143.117 14.801 1.00 22.20 269 PHE A C 1
ATOM 1960 O O . PHE A 1 269 ? 47.833 143.746 14.151 1.00 22.35 269 PHE A O 1
ATOM 1968 N N . GLN A 1 270 ? 47.284 142.014 15.478 1.00 22.27 270 GLN A N 1
ATOM 1969 C CA . GLN A 1 270 ? 48.637 141.468 15.587 1.00 22.46 270 GLN A CA 1
ATOM 1970 C C . GLN A 1 270 ? 48.866 140.241 14.718 1.00 22.37 270 GLN A C 1
ATOM 1971 O O . GLN A 1 270 ? 50.014 139.842 14.510 1.00 22.56 270 GLN A O 1
ATOM 1977 N N . GLY A 1 271 ? 47.782 139.627 14.246 1.00 22.10 271 GLY A N 1
ATOM 1978 C CA . GLY A 1 271 ? 47.862 138.445 13.407 1.00 22.02 271 GLY A CA 1
ATOM 1979 C C . GLY A 1 271 ? 48.153 138.739 11.947 1.00 21.85 271 GLY A C 1
ATOM 1980 O O . GLY A 1 271 ? 48.480 139.862 11.577 1.00 21.80 271 GLY A O 1
ATOM 1981 N N . PHE A 1 272 ? 48.000 137.719 11.113 1.00 21.80 272 PHE A N 1
ATOM 1982 C CA . PHE A 1 272 ? 48.307 137.833 9.692 1.00 21.77 272 PHE A CA 1
ATOM 1983 C C . PHE A 1 272 ? 47.047 137.907 8.827 1.00 21.66 272 PHE A C 1
ATOM 1984 O O . PHE A 1 272 ? 46.001 137.346 9.174 1.00 21.59 272 PHE A O 1
ATOM 1992 N N . VAL A 1 273 ? 47.156 138.632 7.715 1.00 21.74 273 VAL A N 1
ATOM 1993 C CA . VAL A 1 273 ? 46.110 138.712 6.699 1.00 21.64 273 VAL A CA 1
ATOM 1994 C C . VAL A 1 273 ? 46.486 137.805 5.535 1.00 21.76 273 VAL A C 1
ATOM 1995 O O . VAL A 1 273 ? 47.549 137.997 4.931 1.00 21.88 273 VAL A O 1
ATOM 1999 N N . MET A 1 274 ? 45.639 136.813 5.235 1.00 21.74 274 MET A N 1
ATOM 2000 C CA . MET A 1 274 ? 45.791 136.013 4.023 1.00 21.93 274 MET A CA 1
ATOM 2001 C C . MET A 1 274 ? 44.784 136.468 2.957 1.00 21.82 274 MET A C 1
ATOM 2002 O O . MET A 1 274 ? 43.723 136.998 3.285 1.00 21.49 274 MET A O 1
ATOM 2007 N N . SER A 1 275 ? 45.119 136.249 1.686 1.00 21.96 275 SER A N 1
ATOM 2008 C CA . SER A 1 275 ? 44.188 136.514 0.595 1.00 21.97 275 SER A CA 1
ATOM 2009 C C . SER A 1 275 ? 43.132 135.422 0.497 1.00 22.10 275 SER A C 1
ATOM 2010 O O . SER A 1 275 ? 43.409 134.251 0.781 1.00 22.17 275 SER A O 1
ATOM 2013 N N . ASP A 1 276 ? 41.934 135.791 0.053 1.00 22.21 276 ASP A N 1
ATOM 2014 C CA . ASP A 1 276 ? 40.990 134.791 -0.459 1.00 22.41 276 ASP A CA 1
ATOM 2015 C C . ASP A 1 276 ? 41.615 134.200 -1.748 1.00 22.80 276 ASP A C 1
ATOM 2016 O O . ASP A 1 276 ? 42.599 134.724 -2.270 1.00 22.87 276 ASP A O 1
ATOM 2021 N N . TRP A 1 277 ? 41.076 133.089 -2.223 1.00 23.09 277 TRP A N 1
ATOM 2022 C CA . TRP A 1 277 ? 41.748 132.284 -3.236 1.00 23.65 277 TRP A CA 1
ATOM 2023 C C . TRP A 1 277 ? 41.560 132.935 -4.610 1.00 24.05 277 TRP A C 1
ATOM 2024 O O . TRP A 1 277 ? 40.469 132.898 -5.134 1.00 24.12 277 TRP A O 1
ATOM 2035 N N . GLN A 1 278 ? 42.635 133.513 -5.158 1.00 24.43 278 GLN A N 1
ATOM 2036 C CA . GLN A 1 278 ? 42.634 134.394 -6.355 1.00 24.88 278 GLN A CA 1
ATOM 2037 C C . GLN A 1 278 ? 42.183 135.834 -6.062 1.00 24.90 278 GLN A C 1
ATOM 2038 O O . GLN A 1 278 ? 41.785 136.551 -6.981 1.00 24.88 278 GLN A O 1
ATOM 2044 N N . ALA A 1 279 ? 42.268 136.255 -4.791 1.00 24.78 279 ALA A N 1
ATOM 2045 C CA . ALA A 1 279 ? 41.938 137.629 -4.400 1.00 24.77 279 ALA A CA 1
ATOM 2046 C C . ALA A 1 279 ? 43.176 138.546 -4.330 1.00 25.06 279 ALA A C 1
ATOM 2047 O O . ALA A 1 279 ? 43.049 139.757 -4.100 1.00 25.20 279 ALA A O 1
ATOM 2049 N N . HIS A 1 280 ? 44.356 137.960 -4.511 1.00 25.22 280 HIS A N 1
ATOM 2050 C CA . HIS A 1 280 ? 45.625 138.682 -4.517 1.00 25.40 280 HIS A CA 1
ATOM 2051 C C . HIS A 1 280 ? 46.013 138.951 -5.979 1.00 25.87 280 HIS A C 1
ATOM 2052 O O . HIS A 1 280 ? 46.202 138.003 -6.750 1.00 25.80 280 HIS A O 1
ATOM 2059 N N . HIS A 1 281 ? 46.117 140.231 -6.347 1.00 26.23 281 HIS A N 1
ATOM 2060 C CA . HIS A 1 281 ? 46.326 140.663 -7.755 1.00 26.75 281 HIS A CA 1
ATOM 2061 C C . HIS A 1 281 ? 47.607 141.453 -8.040 1.00 27.03 281 HIS A C 1
ATOM 2062 O O . HIS A 1 281 ? 47.794 141.930 -9.161 1.00 27.72 281 HIS A O 1
ATOM 2069 N N . SER A 1 282 ? 48.471 141.615 -7.047 1.00 26.78 282 SER A N 1
ATOM 2070 C CA . SER A 1 282 ? 49.718 142.353 -7.214 1.00 26.95 282 SER A CA 1
ATOM 2071 C C . SER A 1 282 ? 50.659 142.099 -6.033 1.00 26.42 282 SER A C 1
ATOM 2072 O O . SER A 1 282 ? 50.216 141.990 -4.890 1.00 26.17 282 SER A O 1
ATOM 2075 N N . GLY A 1 283 ? 51.954 142.025 -6.323 1.00 26.20 283 GLY A N 1
ATOM 2076 C CA . GLY A 1 283 ? 52.956 141.584 -5.365 1.00 25.69 283 GLY A CA 1
ATOM 2077 C C . GLY A 1 283 ? 53.359 142.658 -4.389 1.00 25.24 283 GLY A C 1
ATOM 2078 O O . GLY A 1 283 ? 52.971 142.621 -3.225 1.00 24.90 283 GLY A O 1
ATOM 2079 N N . VAL A 1 284 ? 54.152 143.608 -4.864 1.00 25.16 284 VAL A N 1
ATOM 2080 C CA . VAL A 1 284 ? 54.728 144.625 -4.005 1.00 24.94 284 VAL A CA 1
ATOM 2081 C C . VAL A 1 284 ? 53.625 145.507 -3.415 1.00 24.51 284 VAL A C 1
ATOM 2082 O O . VAL A 1 284 ? 53.629 145.784 -2.214 1.00 24.23 284 VAL A O 1
ATOM 2086 N N . ALA A 1 285 ? 52.676 145.905 -4.252 1.00 24.41 285 ALA A N 1
ATOM 2087 C CA . ALA A 1 285 ? 51.567 146.770 -3.842 1.00 24.23 285 ALA A CA 1
ATOM 2088 C C . ALA A 1 285 ? 50.718 146.198 -2.702 1.00 23.93 285 ALA A C 1
ATOM 2089 O O . ALA A 1 285 ? 50.397 146.928 -1.750 1.00 23.80 285 ALA A O 1
ATOM 2091 N N . SER A 1 286 ? 50.388 144.906 -2.778 1.00 23.74 286 SER A N 1
ATOM 2092 C CA . SER A 1 286 ? 49.640 144.234 -1.715 1.00 23.50 286 SER A CA 1
ATOM 2093 C C . SER A 1 286 ? 50.393 144.127 -0.392 1.00 23.38 286 SER A C 1
ATOM 2094 O O . SER A 1 286 ? 49.810 144.365 0.664 1.00 23.18 286 SER A O 1
ATOM 2097 N N . ALA A 1 287 ? 51.664 143.735 -0.463 1.00 23.46 287 ALA A N 1
ATOM 2098 C CA . ALA A 1 287 ? 52.523 143.612 0.716 1.00 23.42 287 ALA A CA 1
ATOM 2099 C C . ALA A 1 287 ? 52.655 144.936 1.462 1.00 23.39 287 ALA A C 1
ATOM 2100 O O . ALA A 1 287 ? 52.532 144.985 2.698 1.00 23.29 287 ALA A O 1
ATOM 2102 N N . ALA A 1 288 ? 52.909 146.002 0.706 1.00 23.43 288 ALA A N 1
ATOM 2103 C CA . ALA A 1 288 ? 52.996 147.343 1.278 1.00 23.42 288 ALA A CA 1
ATOM 2104 C C . ALA A 1 288 ? 51.647 147.811 1.850 1.00 23.10 288 ALA A C 1
ATOM 2105 O O . ALA A 1 288 ? 51.617 148.577 2.800 1.00 23.02 288 ALA A O 1
ATOM 2107 N N . ALA A 1 289 ? 50.541 147.347 1.261 1.00 22.86 289 ALA A N 1
ATOM 2108 C CA . ALA A 1 289 ? 49.196 147.693 1.730 1.00 22.60 289 ALA A CA 1
ATOM 2109 C C . ALA A 1 289 ? 48.653 146.845 2.899 1.00 22.33 289 ALA A C 1
ATOM 2110 O O . ALA A 1 289 ? 47.531 147.111 3.354 1.00 22.13 289 ALA A O 1
ATOM 2112 N N . GLY A 1 290 ? 49.410 145.841 3.363 1.00 22.20 290 GLY A N 1
ATOM 2113 C CA . GLY A 1 290 ? 49.055 145.063 4.562 1.00 22.05 290 GLY A CA 1
ATOM 2114 C C . GLY A 1 290 ? 48.833 143.568 4.399 1.00 21.89 290 GLY A C 1
ATOM 2115 O O . GLY A 1 290 ? 48.539 142.866 5.377 1.00 21.75 290 GLY A O 1
ATOM 2116 N N . LEU A 1 291 ? 48.947 143.057 3.180 1.00 21.90 291 LEU A N 1
ATOM 2117 C CA . LEU A 1 291 ? 48.784 141.615 2.965 1.00 21.86 291 LEU A CA 1
ATOM 2118 C C . LEU A 1 291 ? 50.003 140.880 3.537 1.00 22.07 291 LEU A C 1
ATOM 2119 O O . LEU A 1 291 ? 51.132 141.374 3.414 1.00 22.27 291 LEU A O 1
ATOM 2124 N N . ASP A 1 292 ? 49.767 139.724 4.165 1.00 21.97 292 ASP A N 1
ATOM 2125 C CA . ASP A 1 292 ? 50.844 138.930 4.772 1.00 22.24 292 ASP A CA 1
ATOM 2126 C C . ASP A 1 292 ? 51.010 137.514 4.208 1.00 22.45 292 ASP A C 1
ATOM 2127 O O . ASP A 1 292 ? 52.092 136.935 4.386 1.00 22.86 292 ASP A O 1
ATOM 2132 N N . MET A 1 293 ? 49.972 136.944 3.568 1.00 22.29 293 MET A N 1
ATOM 2133 C CA . MET A 1 293 ? 50.039 135.588 3.008 1.00 22.37 293 MET A CA 1
ATOM 2134 C C . MET A 1 293 ? 49.223 135.491 1.730 1.00 22.37 293 MET A C 1
ATOM 2135 O O . MET A 1 293 ? 48.069 135.898 1.705 1.00 22.15 293 MET A O 1
ATOM 2140 N N . SER A 1 294 ? 49.828 134.929 0.682 1.00 22.67 294 SER A N 1
ATOM 2141 C CA . SER A 1 294 ? 49.203 134.803 -0.616 1.00 22.80 294 SER A CA 1
ATOM 2142 C C . SER A 1 294 ? 48.679 133.379 -0.767 1.00 22.93 294 SER A C 1
ATOM 2143 O O . SER A 1 294 ? 49.461 132.424 -0.825 1.00 23.13 294 SER A O 1
ATOM 2146 N N . MET A 1 295 ? 47.355 133.249 -0.803 1.00 22.83 295 MET A N 1
ATOM 2147 C CA . MET A 1 295 ? 46.695 131.954 -0.936 1.00 23.02 295 MET A CA 1
ATOM 2148 C C . MET A 1 295 ? 45.870 131.924 -2.218 1.00 23.14 295 MET A C 1
ATOM 2149 O O . MET A 1 295 ? 45.196 132.916 -2.529 1.00 22.95 295 MET A O 1
ATOM 2154 N N . PRO A 1 296 ? 45.919 130.822 -2.977 1.00 23.59 296 PRO A N 1
ATOM 2155 C CA . PRO A 1 296 ? 46.725 129.631 -2.678 1.00 23.96 296 PRO A CA 1
ATOM 2156 C C . PRO A 1 296 ? 48.207 129.733 -3.089 1.00 24.42 296 PRO A C 1
ATOM 2157 O O . PRO A 1 296 ? 48.931 128.752 -2.966 1.00 24.48 296 PRO A O 1
ATOM 2161 N N . GLY A 1 297 ? 48.639 130.899 -3.580 1.00 24.87 297 GLY A N 1
ATOM 2162 C CA . GLY A 1 297 ? 50.054 131.164 -3.871 1.00 25.47 297 GLY A CA 1
ATOM 2163 C C . GLY A 1 297 ? 50.328 131.543 -5.309 1.00 26.06 297 GLY A C 1
ATOM 2164 O O . GLY A 1 297 ? 51.247 132.310 -5.582 1.00 26.23 297 GLY A O 1
ATOM 2165 N N . ASP A 1 298 ? 49.533 131.008 -6.230 1.00 26.53 298 ASP A N 1
ATOM 2166 C CA . ASP A 1 298 ? 49.706 131.320 -7.639 1.00 27.15 298 ASP A CA 1
ATOM 2167 C C . ASP A 1 298 ? 48.866 132.532 -8.038 1.00 27.32 298 ASP A C 1
ATOM 2168 O O . ASP A 1 298 ? 47.944 132.907 -7.315 1.00 26.99 298 ASP A O 1
ATOM 2173 N N . THR A 1 299 ? 49.235 133.166 -9.152 1.00 28.03 299 THR A N 1
ATOM 2174 C CA . THR A 1 299 ? 48.535 134.361 -9.650 1.00 28.41 299 THR A CA 1
ATOM 2175 C C . THR A 1 299 ? 47.041 134.097 -9.863 1.00 28.80 299 THR A C 1
ATOM 2176 O O . THR A 1 299 ? 46.184 134.885 -9.440 1.00 28.50 299 THR A O 1
ATOM 2180 N N . MET A 1 300 ? 46.774 132.986 -10.546 1.00 29.82 300 MET A N 1
ATOM 2181 C CA . MET A 1 300 ? 45.450 132.399 -10.735 1.00 30.36 300 MET A CA 1
ATOM 2182 C C . MET A 1 300 ? 45.664 130.896 -10.593 1.00 30.19 300 MET A C 1
ATOM 2183 O O . MET A 1 300 ? 46.814 130.438 -10.644 1.00 30.36 300 MET A O 1
ATOM 2188 N N . PHE A 1 301 ? 44.592 130.123 -10.422 1.00 29.64 301 PHE A N 1
ATOM 2189 C CA . PHE A 1 301 ? 44.730 128.678 -10.189 1.00 29.55 301 PHE A CA 1
ATOM 2190 C C . PHE A 1 301 ? 45.532 128.046 -11.319 1.00 29.90 301 PHE A C 1
ATOM 2191 O O . PHE A 1 301 ? 45.233 128.272 -12.476 1.00 30.28 301 PHE A O 1
ATOM 2199 N N . ASN A 1 302 ? 46.564 127.287 -10.957 1.00 29.90 302 ASN A N 1
ATOM 2200 C CA . ASN A 1 302 ? 47.369 126.498 -11.884 1.00 30.32 302 ASN A CA 1
ATOM 2201 C C . ASN A 1 302 ? 48.234 127.294 -12.875 1.00 30.35 302 ASN A C 1
ATOM 2202 O O . ASN A 1 302 ? 48.692 126.731 -13.857 1.00 30.76 302 ASN A O 1
ATOM 2207 N N . SER A 1 303 ? 48.481 128.576 -12.605 1.00 29.91 303 SER A N 1
ATOM 2208 C CA . SER A 1 303 ? 49.285 129.417 -13.502 1.00 30.10 303 SER A CA 1
ATOM 2209 C C . SER A 1 303 ? 50.785 129.075 -13.490 1.00 30.40 303 SER A C 1
ATOM 2210 O O . SER A 1 303 ? 51.498 129.381 -14.465 1.00 31.07 303 SER A O 1
ATOM 2213 N N . GLY A 1 304 ? 51.267 128.486 -12.392 1.00 29.94 304 GLY A N 1
ATOM 2214 C CA . GLY A 1 304 ? 52.694 128.179 -12.227 1.00 30.00 304 GLY A CA 1
ATOM 2215 C C . GLY A 1 304 ? 53.570 129.368 -11.833 1.00 29.65 304 GLY A C 1
ATOM 2216 O O . GLY A 1 304 ? 54.787 129.227 -11.703 1.00 29.61 304 GLY A O 1
ATOM 2217 N N . ARG A 1 305 ? 52.935 130.521 -11.614 1.00 29.19 305 ARG A N 1
ATOM 2218 C CA . ARG A 1 305 ? 53.594 131.782 -11.281 1.00 28.90 305 ARG A CA 1
ATOM 2219 C C . ARG A 1 305 ? 52.906 132.409 -10.080 1.00 28.01 305 ARG A C 1
ATOM 2220 O O . ARG A 1 305 ? 51.793 132.013 -9.715 1.00 27.67 305 ARG A O 1
ATOM 2228 N N . SER A 1 306 ? 53.562 133.407 -9.489 1.00 27.36 306 SER A N 1
ATOM 2229 C CA . SER A 1 306 ? 53.108 134.017 -8.238 1.00 26.50 306 SER A CA 1
ATOM 2230 C C . SER A 1 306 ? 53.456 135.497 -8.193 1.00 26.17 306 SER A C 1
ATOM 2231 O O . SER A 1 306 ? 54.533 135.893 -8.634 1.00 26.28 306 SER A O 1
ATOM 2234 N N . TYR A 1 307 ? 52.552 136.304 -7.636 1.00 25.52 307 TYR A N 1
ATOM 2235 C CA . TYR A 1 307 ? 52.863 137.698 -7.349 1.00 25.25 307 TYR A CA 1
ATOM 2236 C C . TYR A 1 307 ? 53.896 137.789 -6.231 1.00 25.09 307 TYR A C 1
ATOM 2237 O O . TYR A 1 307 ? 54.644 138.751 -6.183 1.00 25.20 307 TYR A O 1
ATOM 2246 N N . TRP A 1 308 ? 53.938 136.798 -5.341 1.00 24.76 308 TRP A N 1
ATOM 2247 C CA . TRP A 1 308 ? 55.038 136.670 -4.386 1.00 24.70 308 TRP A CA 1
ATOM 2248 C C . TRP A 1 308 ? 55.945 135.514 -4.829 1.00 25.06 308 TRP A C 1
ATOM 2249 O O . TRP A 1 308 ? 56.288 135.451 -6.009 1.00 25.39 308 TRP A O 1
ATOM 2260 N N . GLY A 1 309 ? 56.338 134.611 -3.934 1.00 25.16 309 GLY A N 1
ATOM 2261 C CA . GLY A 1 309 ? 57.322 133.592 -4.259 1.00 25.67 309 GLY A CA 1
ATOM 2262 C C . GLY A 1 309 ? 58.600 134.246 -4.755 1.00 26.12 309 GLY A C 1
ATOM 2263 O O . GLY A 1 309 ? 59.114 135.159 -4.127 1.00 26.06 309 GLY A O 1
ATOM 2264 N N . THR A 1 310 ? 59.070 133.802 -5.916 1.00 26.67 310 THR A N 1
ATOM 2265 C CA . THR A 1 310 ? 60.204 134.391 -6.607 1.00 27.21 310 THR A CA 1
ATOM 2266 C C . THR A 1 310 ? 60.154 135.907 -6.626 1.00 27.26 310 THR A C 1
ATOM 2267 O O . THR A 1 310 ? 61.148 136.554 -6.321 1.00 27.47 310 THR A O 1
ATOM 2271 N N . ASN A 1 311 ? 59.001 136.456 -6.998 1.00 27.26 311 ASN A N 1
ATOM 2272 C CA . ASN A 1 311 ? 58.825 137.906 -7.091 1.00 27.38 311 ASN A CA 1
ATOM 2273 C C . ASN A 1 311 ? 59.023 138.604 -5.748 1.00 26.79 311 ASN A C 1
ATOM 2274 O O . ASN A 1 311 ? 59.556 139.704 -5.715 1.00 26.80 311 ASN A O 1
ATOM 2279 N N . LEU A 1 312 ? 58.584 137.980 -4.654 1.00 26.23 312 LEU A N 1
ATOM 2280 C CA . LEU A 1 312 ? 58.807 138.545 -3.318 1.00 25.90 312 LEU A CA 1
ATOM 2281 C C . LEU A 1 312 ? 60.289 138.501 -2.945 1.00 26.01 312 LEU A C 1
ATOM 2282 O O . LEU A 1 312 ? 60.813 139.473 -2.424 1.00 25.85 312 LEU A O 1
ATOM 2287 N N . THR A 1 313 ? 60.953 137.380 -3.230 1.00 26.22 313 THR A N 1
ATOM 2288 C CA . THR A 1 313 ? 62.387 137.264 -3.024 1.00 26.62 313 THR A CA 1
ATOM 2289 C C . THR A 1 313 ? 63.119 138.399 -3.737 1.00 26.90 313 THR A C 1
ATOM 2290 O O . THR A 1 313 ? 63.940 139.085 -3.129 1.00 26.87 313 THR A O 1
ATOM 2294 N N . LEU A 1 314 ? 62.776 138.610 -5.008 1.00 27.17 314 LEU A N 1
ATOM 2295 C CA . LEU A 1 314 ? 63.381 139.667 -5.831 1.00 27.53 314 LEU A CA 1
ATOM 2296 C C . LEU A 1 314 ? 63.096 141.077 -5.311 1.00 27.39 314 LEU A C 1
ATOM 2297 O O . LEU A 1 314 ? 63.971 141.946 -5.354 1.00 27.57 314 LEU A O 1
ATOM 2302 N N . ALA A 1 315 ? 61.868 141.304 -4.846 1.00 27.10 315 ALA A N 1
ATOM 2303 C CA . ALA A 1 315 ? 61.472 142.604 -4.299 1.00 27.03 315 ALA A CA 1
ATOM 2304 C C . ALA A 1 315 ? 62.237 142.958 -3.005 1.00 27.07 315 ALA A C 1
ATOM 2305 O O . ALA A 1 315 ? 62.530 144.127 -2.750 1.00 27.07 315 ALA A O 1
ATOM 2307 N N . VAL A 1 316 ? 62.560 141.955 -2.194 1.00 27.17 316 VAL A N 1
ATOM 2308 C CA . VAL A 1 316 ? 63.398 142.179 -1.025 1.00 27.40 316 VAL A CA 1
ATOM 2309 C C . VAL A 1 316 ? 64.845 142.434 -1.468 1.00 27.86 316 VAL A C 1
ATOM 2310 O O . VAL A 1 316 ? 65.494 143.368 -0.981 1.00 27.91 316 VAL A O 1
ATOM 2314 N N . LEU A 1 317 ? 65.324 141.615 -2.401 1.00 28.20 317 LEU A N 1
ATOM 2315 C CA . LEU A 1 317 ? 66.679 141.756 -2.941 1.00 28.65 317 LEU A CA 1
ATOM 2316 C C . LEU A 1 317 ? 66.905 143.083 -3.661 1.00 28.82 317 LEU A C 1
ATOM 2317 O O . LEU A 1 317 ? 67.998 143.627 -3.590 1.00 29.11 317 LEU A O 1
ATOM 2322 N N . ASN A 1 318 ? 65.883 143.616 -4.325 1.00 28.72 318 ASN A N 1
ATOM 2323 C CA . ASN A 1 318 ? 66.042 144.856 -5.098 1.00 28.94 318 ASN A CA 1
ATOM 2324 C C . ASN A 1 318 ? 65.611 146.131 -4.365 1.00 28.83 318 ASN A C 1
ATOM 2325 O O . ASN A 1 318 ? 65.721 147.231 -4.918 1.00 28.98 318 ASN A O 1
ATOM 2330 N N . GLY A 1 319 ? 65.104 145.976 -3.140 1.00 28.60 319 GLY A N 1
ATOM 2331 C CA . GLY A 1 319 ? 64.763 147.109 -2.283 1.00 28.59 319 GLY A CA 1
ATOM 2332 C C . GLY A 1 319 ? 63.322 147.595 -2.290 1.00 28.40 319 GLY A C 1
ATOM 2333 O O . GLY A 1 319 ? 62.953 148.373 -1.414 1.00 28.28 319 GLY A O 1
ATOM 2334 N N . THR A 1 320 ? 62.494 147.160 -3.247 1.00 28.40 320 THR A N 1
ATOM 2335 C CA . THR A 1 320 ? 61.089 147.610 -3.284 1.00 28.20 320 THR A CA 1
ATOM 2336 C C . THR A 1 320 ? 60.280 147.178 -2.032 1.00 28.00 320 THR A C 1
ATOM 2337 O O . THR A 1 320 ? 59.412 147.922 -1.559 1.00 28.05 320 THR A O 1
ATOM 2341 N N . VAL A 1 321 ? 60.577 146.002 -1.486 1.00 27.83 321 VAL A N 1
ATOM 2342 C CA . VAL A 1 321 ? 59.988 145.569 -0.217 1.00 27.57 321 VAL A CA 1
ATOM 2343 C C . VAL A 1 321 ? 61.055 145.602 0.886 1.00 27.73 321 VAL A C 1
ATOM 2344 O O . VAL A 1 321 ? 62.015 144.831 0.831 1.00 27.77 321 VAL A O 1
ATOM 2348 N N . PRO A 1 322 ? 60.874 146.457 1.911 1.00 27.86 322 PRO A N 1
ATOM 2349 C CA . PRO A 1 322 ? 61.892 146.483 2.979 1.00 28.21 322 PRO A CA 1
ATOM 2350 C C . PRO A 1 322 ? 61.979 145.174 3.753 1.00 28.19 322 PRO A C 1
ATOM 2351 O O . PRO A 1 322 ? 60.990 144.427 3.831 1.00 27.92 322 PRO A O 1
ATOM 2355 N N . GLN A 1 323 ? 63.156 144.897 4.311 1.00 28.57 323 GLN A N 1
ATOM 2356 C CA . GLN A 1 323 ? 63.326 143.720 5.161 1.00 28.71 323 GLN A CA 1
ATOM 2357 C C . GLN A 1 323 ? 62.383 143.755 6.353 1.00 28.28 323 GLN A C 1
ATOM 2358 O O . GLN A 1 323 ? 61.865 142.720 6.731 1.00 28.30 323 GLN A O 1
ATOM 2364 N N . TRP A 1 324 ? 62.170 144.927 6.949 1.00 28.07 324 TRP A N 1
ATOM 2365 C CA . TRP A 1 324 ? 61.250 145.026 8.084 1.00 27.84 324 TRP A CA 1
ATOM 2366 C C . TRP A 1 324 ? 59.829 144.567 7.740 1.00 27.34 324 TRP A C 1
ATOM 2367 O O . TRP A 1 324 ? 59.123 144.053 8.601 1.00 26.82 324 TRP A O 1
ATOM 2378 N N . ARG A 1 325 ? 59.429 144.762 6.483 1.00 27.28 325 ARG A N 1
ATOM 2379 C CA . ARG A 1 325 ? 58.100 144.396 6.049 1.00 26.96 325 ARG A CA 1
ATOM 2380 C C . ARG A 1 325 ? 57.951 142.886 5.907 1.00 26.69 325 ARG A C 1
ATOM 2381 O O . ARG A 1 325 ? 57.041 142.323 6.502 1.00 26.28 325 ARG A O 1
ATOM 2389 N N . ILE A 1 326 ? 58.826 142.233 5.145 1.00 26.79 326 ILE A N 1
ATOM 2390 C CA . ILE A 1 326 ? 58.767 140.761 5.049 1.00 26.86 326 ILE A CA 1
ATOM 2391 C C . ILE A 1 326 ? 58.991 140.070 6.407 1.00 26.91 326 ILE A C 1
ATOM 2392 O O . ILE A 1 326 ? 58.341 139.070 6.707 1.00 26.60 326 ILE A O 1
ATOM 2397 N N . ASP A 1 327 ? 59.898 140.611 7.216 1.00 27.24 327 ASP A N 1
ATOM 2398 C CA . ASP A 1 327 ? 60.111 140.097 8.571 1.00 27.48 327 ASP A CA 1
ATOM 2399 C C . ASP A 1 327 ? 58.817 140.156 9.402 1.00 27.15 327 ASP A C 1
ATOM 2400 O O . ASP A 1 327 ? 58.497 139.196 10.110 1.00 27.15 327 ASP A O 1
ATOM 2405 N N . ASP A 1 328 ? 58.073 141.259 9.289 1.00 26.72 328 ASP A N 1
ATOM 2406 C CA . ASP A 1 328 ? 56.791 141.402 9.980 1.00 26.40 328 ASP A CA 1
ATOM 2407 C C . ASP A 1 328 ? 55.708 140.417 9.511 1.00 26.19 328 ASP A C 1
ATOM 2408 O O . ASP A 1 328 ? 54.927 139.935 10.336 1.00 26.12 328 ASP A O 1
ATOM 2413 N N . MET A 1 329 ? 55.672 140.117 8.208 1.00 26.19 329 MET A N 1
ATOM 2414 C CA . MET A 1 329 ? 54.738 139.129 7.641 1.00 26.08 329 MET A CA 1
ATOM 2415 C C . MET A 1 329 ? 54.955 137.758 8.264 1.00 26.08 329 MET A C 1
ATOM 2416 O O . MET A 1 329 ? 54.011 137.098 8.696 1.00 25.81 329 MET A O 1
ATOM 2421 N N . ALA A 1 330 ? 56.219 137.343 8.285 1.00 26.29 330 ALA A N 1
ATOM 2422 C CA . ALA A 1 330 ? 56.624 136.083 8.893 1.00 26.39 330 ALA A CA 1
ATOM 2423 C C . ALA A 1 330 ? 56.384 136.099 10.401 1.00 26.31 330 ALA A C 1
ATOM 2424 O O . ALA A 1 330 ? 55.998 135.084 10.970 1.00 26.52 330 ALA A O 1
ATOM 2426 N N . MET A 1 331 ? 56.605 137.240 11.043 1.00 26.14 331 MET A N 1
ATOM 2427 C CA . MET A 1 331 ? 56.313 137.386 12.476 1.00 26.18 331 MET A CA 1
ATOM 2428 C C . MET A 1 331 ? 54.829 137.191 12.802 1.00 25.71 331 MET A C 1
ATOM 2429 O O . MET A 1 331 ? 54.489 136.545 13.791 1.00 25.86 331 MET A O 1
ATOM 2434 N N . ARG A 1 332 ? 53.958 137.774 11.983 1.00 25.14 332 ARG A N 1
ATOM 2435 C CA . ARG A 1 332 ? 52.507 137.661 12.175 1.00 24.66 332 ARG A CA 1
ATOM 2436 C C . ARG A 1 332 ? 52.021 136.246 11.950 1.00 24.56 332 ARG A C 1
ATOM 2437 O O . ARG A 1 332 ? 51.246 135.729 12.747 1.00 24.60 332 ARG A O 1
ATOM 2445 N N . ILE A 1 333 ? 52.503 135.613 10.883 1.00 24.50 333 ILE A N 1
ATOM 2446 C CA . ILE A 1 333 ? 52.144 134.230 10.591 1.00 24.52 333 ILE A CA 1
ATOM 2447 C C . ILE A 1 333 ? 52.595 133.288 11.707 1.00 24.85 333 ILE A C 1
ATOM 2448 O O . ILE A 1 333 ? 51.803 132.454 12.169 1.00 24.83 333 ILE A O 1
ATOM 2453 N N . MET A 1 334 ? 53.852 133.417 12.135 1.00 25.14 334 MET A N 1
ATOM 2454 C CA . MET A 1 334 ? 54.393 132.551 13.198 1.00 25.64 334 MET A CA 1
ATOM 2455 C C . MET A 1 334 ? 53.788 132.842 14.563 1.00 25.69 334 MET A C 1
ATOM 2456 O O . MET A 1 334 ? 53.544 131.911 15.325 1.00 25.83 334 MET A O 1
ATOM 2461 N N . ALA A 1 335 ? 53.548 134.116 14.872 1.00 25.66 335 ALA A N 1
ATOM 2462 C CA . ALA A 1 335 ? 52.923 134.477 16.153 1.00 25.96 335 ALA A CA 1
ATOM 2463 C C . ALA A 1 335 ? 51.482 133.939 16.280 1.00 25.86 335 ALA A C 1
ATOM 2464 O O . ALA A 1 335 ? 51.101 133.446 17.330 1.00 26.10 335 ALA A O 1
ATOM 2466 N N . ALA A 1 336 ? 50.697 133.998 15.211 1.00 25.70 336 ALA A N 1
ATOM 2467 C CA . ALA A 1 336 ? 49.369 133.337 15.207 1.00 25.68 336 ALA A CA 1
ATOM 2468 C C . ALA A 1 336 ? 49.482 131.828 15.506 1.00 26.02 336 ALA A C 1
ATOM 2469 O O . ALA A 1 336 ? 48.752 131.307 16.348 1.00 26.15 336 ALA A O 1
ATOM 2471 N N . PHE A 1 337 ? 50.395 131.160 14.799 1.00 26.29 337 PHE A N 1
ATOM 2472 C CA . PHE A 1 337 ? 50.704 129.735 14.968 1.00 26.80 337 PHE A CA 1
ATOM 2473 C C . PHE A 1 337 ? 51.034 129.418 16.449 1.00 27.60 337 PHE A C 1
ATOM 2474 O O . PHE A 1 337 ? 50.399 128.566 17.064 1.00 27.55 337 PHE A O 1
ATOM 2482 N N . PHE A 1 338 ? 51.983 130.152 17.022 1.00 28.19 338 PHE A N 1
ATOM 2483 C CA . PHE A 1 338 ? 52.363 129.960 18.418 1.00 29.07 338 PHE A CA 1
ATOM 2484 C C . PHE A 1 338 ? 51.262 130.377 19.434 1.00 29.54 338 PHE A C 1
ATOM 2485 O O . PHE A 1 338 ? 51.121 129.742 20.474 1.00 29.82 338 PHE A O 1
ATOM 2493 N N . LYS A 1 339 ? 50.478 131.412 19.131 1.00 29.81 339 LYS A N 1
ATOM 2494 C CA . LYS A 1 339 ? 49.409 131.863 20.041 1.00 30.39 339 LYS A CA 1
ATOM 2495 C C . LYS A 1 339 ? 48.390 130.781 20.383 1.00 30.64 339 LYS A C 1
ATOM 2496 O O . LYS A 1 339 ? 47.925 130.713 21.516 1.00 30.99 339 LYS A O 1
ATOM 2502 N N . VAL A 1 340 ? 48.028 129.960 19.404 1.00 30.72 340 VAL A N 1
ATOM 2503 C CA . VAL A 1 340 ? 47.036 128.901 19.629 1.00 31.08 340 VAL A CA 1
ATOM 2504 C C . VAL A 1 340 ? 47.632 127.593 20.142 1.00 31.94 340 VAL A C 1
ATOM 2505 O O . VAL A 1 340 ? 46.893 126.653 20.396 1.00 31.86 340 VAL A O 1
ATOM 2509 N N . GLY A 1 341 ? 48.956 127.529 20.284 1.00 32.99 341 GLY A N 1
ATOM 2510 C CA . GLY A 1 341 ? 49.619 126.399 20.939 1.00 34.09 341 GLY A CA 1
ATOM 2511 C C . GLY A 1 341 ? 50.266 125.397 20.000 1.00 34.69 341 GLY A C 1
ATOM 2512 O O . GLY A 1 341 ? 50.711 124.344 20.449 1.00 35.56 341 GLY A O 1
ATOM 2513 N N . GLN A 1 342 ? 50.334 125.710 18.709 1.00 34.78 342 GLN A N 1
ATOM 2514 C CA . GLN A 1 342 ? 51.087 124.888 17.780 1.00 35.52 342 GLN A CA 1
ATOM 2515 C C . GLN A 1 342 ? 52.583 125.076 18.087 1.00 36.67 342 GLN A C 1
ATOM 2516 O O . GLN A 1 342 ? 53.017 126.161 18.504 1.00 36.48 342 GLN A O 1
ATOM 2522 N N . THR A 1 343 ? 53.350 124.004 17.906 1.00 37.88 343 THR A N 1
ATOM 2523 C CA . THR A 1 343 ? 54.793 124.005 18.115 1.00 39.03 343 THR A CA 1
ATOM 2524 C C . THR A 1 343 ? 55.468 123.510 16.849 1.00 40.31 343 THR A C 1
ATOM 2525 O O . THR A 1 343 ? 54.875 122.751 16.077 1.00 40.16 343 THR A O 1
ATOM 2529 N N . VAL A 1 344 ? 56.723 123.915 16.657 1.00 42.01 344 VAL A N 1
ATOM 2530 C CA . VAL A 1 344 ? 57.508 123.498 15.486 1.00 43.22 344 VAL A CA 1
ATOM 2531 C C . VAL A 1 344 ? 57.946 122.025 15.618 1.00 44.91 344 VAL A C 1
ATOM 2532 O O . VAL A 1 344 ? 58.210 121.367 14.614 1.00 45.53 344 VAL A O 1
ATOM 2536 N N . GLU A 1 345 ? 57.999 121.512 16.849 1.00 46.81 345 GLU A N 1
ATOM 2537 C CA . GLU A 1 345 ? 58.448 120.144 17.119 1.00 48.72 345 GLU A CA 1
ATOM 2538 C C . GLU A 1 345 ? 57.336 119.142 16.848 1.00 49.40 345 GLU A C 1
ATOM 2539 O O . GLU A 1 345 ? 57.534 118.165 16.122 1.00 49.69 345 GLU A O 1
ATOM 2545 N N . ASP A 1 346 ? 56.168 119.408 17.438 1.00 49.87 346 ASP A N 1
ATOM 2546 C CA . ASP A 1 346 ? 55.064 118.446 17.529 1.00 49.68 346 ASP A CA 1
ATOM 2547 C C . ASP A 1 346 ? 53.855 118.817 16.635 1.00 47.54 346 ASP A C 1
ATOM 2548 O O . ASP A 1 346 ? 52.707 118.824 17.093 1.00 47.45 346 ASP A O 1
ATOM 2553 N N . GLN A 1 347 ? 54.118 119.114 15.361 1.00 45.35 347 GLN A N 1
ATOM 2554 C CA . GLN A 1 347 ? 53.045 119.379 14.390 1.00 43.71 347 GLN A CA 1
ATOM 2555 C C . GLN A 1 347 ? 52.321 118.085 14.067 1.00 42.48 347 GLN A C 1
ATOM 2556 O O . GLN A 1 347 ? 52.959 117.077 13.781 1.00 42.70 347 GLN A O 1
ATOM 2562 N N . GLU A 1 348 ? 50.992 118.126 14.119 1.00 40.72 348 GLU A N 1
ATOM 2563 C CA . GLU A 1 348 ? 50.163 117.004 13.698 1.00 39.73 348 GLU A CA 1
ATOM 2564 C C . GLU A 1 348 ? 50.293 116.869 12.176 1.00 38.17 348 GLU A C 1
ATOM 2565 O O . GLU A 1 348 ? 50.023 117.829 11.468 1.00 37.44 348 GLU A O 1
ATOM 2571 N N . PRO A 1 349 ? 50.740 115.699 11.673 1.00 37.39 349 PRO A N 1
ATOM 2572 C CA . PRO A 1 349 ? 50.879 115.569 10.215 1.00 36.59 349 PRO A CA 1
ATOM 2573 C C . PRO A 1 349 ? 49.554 115.670 9.456 1.00 35.36 349 PRO A C 1
ATOM 2574 O O . PRO A 1 349 ? 48.521 115.210 9.935 1.00 34.93 349 PRO A O 1
ATOM 2578 N N . ILE A 1 350 ? 49.607 116.276 8.279 1.00 34.28 350 ILE A N 1
ATOM 2579 C CA . ILE A 1 350 ? 48.439 116.389 7.417 1.00 33.44 350 ILE A CA 1
ATOM 2580 C C . ILE A 1 350 ? 48.062 114.976 6.979 1.00 33.09 350 ILE A C 1
ATOM 2581 O O . ILE A 1 350 ? 48.809 114.337 6.250 1.00 33.36 350 ILE A O 1
ATOM 2586 N N . ASN A 1 351 ? 46.909 114.494 7.437 1.00 32.44 351 ASN A N 1
ATOM 2587 C CA . ASN A 1 351 ? 46.535 113.077 7.272 1.00 32.41 351 ASN A CA 1
ATOM 2588 C C . ASN A 1 351 ? 45.368 112.848 6.289 1.00 31.82 351 ASN A C 1
ATOM 2589 O O . ASN A 1 351 ? 44.737 111.796 6.304 1.00 32.11 351 ASN A O 1
ATOM 2594 N N . PHE A 1 352 ? 45.110 113.829 5.428 1.00 30.95 352 PHE A N 1
ATOM 2595 C CA . PHE A 1 352 ? 44.115 113.712 4.375 1.00 30.64 352 PHE A CA 1
ATOM 2596 C C . PHE A 1 352 ? 44.597 114.431 3.120 1.00 30.40 352 PHE A C 1
ATOM 2597 O O . PHE A 1 352 ? 45.602 115.157 3.145 1.00 30.25 352 PHE A O 1
ATOM 2605 N N . SER A 1 353 ? 43.861 114.224 2.034 1.00 30.19 353 SER A N 1
ATOM 2606 C CA . SER A 1 353 ? 44.023 115.000 0.812 1.00 30.02 353 SER A CA 1
ATOM 2607 C C . SER A 1 353 ? 42.669 115.547 0.380 1.00 29.48 353 SER A C 1
ATOM 2608 O O . SER A 1 353 ? 41.711 114.793 0.235 1.00 29.39 353 SER A O 1
ATOM 2611 N N . PHE A 1 354 ? 42.624 116.860 0.159 1.00 28.94 354 PHE A N 1
ATOM 2612 C CA . PHE A 1 354 ? 41.420 117.557 -0.300 1.00 28.64 354 PHE A CA 1
ATOM 2613 C C . PHE A 1 354 ? 40.955 117.127 -1.699 1.00 28.87 354 PHE A C 1
ATOM 2614 O O . PHE A 1 354 ? 39.778 117.210 -2.011 1.00 28.55 354 PHE A O 1
ATOM 2622 N N . TRP A 1 355 ? 41.876 116.648 -2.523 1.00 29.43 355 TRP A N 1
ATOM 2623 C CA . TRP A 1 355 ? 41.629 116.492 -3.953 1.00 29.84 355 TRP A CA 1
ATOM 2624 C C . TRP A 1 355 ? 41.056 115.134 -4.312 1.00 30.30 355 TRP A C 1
ATOM 2625 O O . TRP A 1 355 ? 40.600 114.946 -5.437 1.00 30.58 355 TRP A O 1
ATOM 2636 N N . THR A 1 356 ? 41.087 114.195 -3.371 1.00 30.56 356 THR A N 1
ATOM 2637 C CA . THR A 1 356 ? 40.525 112.855 -3.584 1.00 31.11 356 THR A CA 1
ATOM 2638 C C . THR A 1 356 ? 40.325 112.132 -2.261 1.00 31.22 356 THR A C 1
ATOM 2639 O O . THR A 1 356 ? 41.035 112.382 -1.296 1.00 31.20 356 THR A O 1
ATOM 2643 N N . LEU A 1 357 ? 39.354 111.233 -2.229 1.00 31.62 357 LEU A N 1
ATOM 2644 C CA . LEU A 1 357 ? 39.139 110.375 -1.068 1.00 31.98 357 LEU A CA 1
ATOM 2645 C C . LEU A 1 357 ? 39.957 109.071 -1.131 1.00 32.86 357 LEU A C 1
ATOM 2646 O O . LEU A 1 357 ? 39.979 108.315 -0.155 1.00 32.89 357 LEU A O 1
ATOM 2651 N N . ASP A 1 358 ? 40.635 108.821 -2.255 1.00 33.63 358 ASP A N 1
ATOM 2652 C CA . ASP A 1 358 ? 41.495 107.644 -2.409 1.00 34.64 358 ASP A CA 1
ATOM 2653 C C . ASP A 1 358 ? 42.548 107.595 -1.310 1.00 35.02 358 ASP A C 1
ATOM 2654 O O . ASP A 1 358 ? 43.138 108.611 -0.961 1.00 34.45 358 ASP A O 1
ATOM 2659 N N . THR A 1 359 ? 42.754 106.408 -0.749 1.00 36.19 359 THR A N 1
ATOM 2660 C CA . THR A 1 359 ? 43.842 106.171 0.204 1.00 36.94 359 THR A CA 1
ATOM 2661 C C . THR A 1 359 ? 45.193 106.501 -0.424 1.00 37.75 359 THR A C 1
ATOM 2662 O O . THR A 1 359 ? 46.027 107.136 0.205 1.00 37.58 359 THR A O 1
ATOM 2666 N N . TYR A 1 360 ? 45.388 106.075 -1.670 1.00 39.16 360 TYR A N 1
ATOM 2667 C CA . TYR A 1 360 ? 46.652 106.249 -2.379 1.00 40.23 360 TYR A CA 1
ATOM 2668 C C . TYR A 1 360 ? 46.460 107.161 -3.583 1.00 39.61 360 TYR A C 1
ATOM 2669 O O . TYR A 1 360 ? 45.466 107.054 -4.302 1.00 39.15 360 TYR A O 1
ATOM 2678 N N . GLY A 1 361 ? 47.428 108.050 -3.799 1.00 39.35 361 GLY A N 1
ATOM 2679 C CA . GLY A 1 361 ? 47.399 108.975 -4.933 1.00 39.16 361 GLY A CA 1
ATOM 2680 C C . GLY A 1 361 ? 48.620 109.871 -4.911 1.00 39.17 361 GLY A C 1
ATOM 2681 O O . GLY A 1 361 ? 49.471 109.714 -4.039 1.00 39.28 361 GLY A O 1
ATOM 2682 N N . PRO A 1 362 ? 48.711 110.823 -5.858 1.00 39.13 362 PRO A N 1
ATOM 2683 C CA . PRO A 1 362 ? 49.855 111.738 -5.873 1.00 39.10 362 PRO A CA 1
ATOM 2684 C C . PRO A 1 362 ? 49.812 112.735 -4.721 1.00 38.54 362 PRO A C 1
ATOM 2685 O O . PRO A 1 362 ? 48.811 113.430 -4.561 1.00 38.42 362 PRO A O 1
ATOM 2689 N N . LEU A 1 363 ? 50.879 112.795 -3.924 1.00 38.63 363 LEU A N 1
ATOM 2690 C CA . LEU A 1 363 ? 51.041 113.868 -2.934 1.00 38.22 363 LEU A CA 1
ATOM 2691 C C . LEU A 1 363 ? 50.932 115.224 -3.621 1.00 37.68 363 LEU A C 1
ATOM 2692 O O . LEU A 1 363 ? 50.287 116.120 -3.089 1.00 36.96 363 LEU A O 1
ATOM 2697 N N . HIS A 1 364 ? 51.549 115.360 -4.797 1.00 37.91 364 HIS A N 1
ATOM 2698 C CA . HIS A 1 364 ? 51.488 116.601 -5.568 1.00 37.79 364 HIS A CA 1
ATOM 2699 C C . HIS A 1 364 ? 50.447 116.475 -6.645 1.00 37.73 364 HIS A C 1
ATOM 2700 O O . HIS A 1 364 ? 50.744 116.023 -7.750 1.00 38.55 364 HIS A O 1
ATOM 2707 N N . TRP A 1 365 ? 49.226 116.894 -6.309 1.00 37.25 365 TRP A N 1
ATOM 2708 C CA . TRP A 1 365 ? 48.037 116.526 -7.067 1.00 37.29 365 TRP A CA 1
ATOM 2709 C C . TRP A 1 365 ? 48.016 117.115 -8.474 1.00 37.91 365 TRP A C 1
ATOM 2710 O O . TRP A 1 365 ? 47.830 116.375 -9.441 1.00 38.34 365 TRP A O 1
ATOM 2721 N N . ALA A 1 366 ? 48.218 118.427 -8.587 1.00 38.39 366 ALA A N 1
ATOM 2722 C CA . ALA A 1 366 ? 48.196 119.105 -9.896 1.00 39.29 366 ALA A CA 1
ATOM 2723 C C . ALA A 1 366 ? 49.259 118.549 -10.846 1.00 40.70 366 ALA A C 1
ATOM 2724 O O . ALA A 1 366 ? 48.988 118.334 -12.024 1.00 40.75 366 ALA A O 1
ATOM 2726 N N . ALA A 1 367 ? 50.460 118.321 -10.309 1.00 41.91 367 ALA A N 1
ATOM 2727 C CA . ALA A 1 367 ? 51.580 117.758 -11.060 1.00 43.40 367 ALA A CA 1
ATOM 2728 C C . ALA A 1 367 ? 51.455 116.251 -11.351 1.00 45.14 367 ALA A C 1
ATOM 2729 O O . ALA A 1 367 ? 52.142 115.748 -12.240 1.00 45.47 367 ALA A O 1
ATOM 2731 N N . ARG A 1 368 ? 50.620 115.536 -10.592 1.00 46.68 368 ARG A N 1
ATOM 2732 C CA . ARG A 1 368 ? 50.460 114.079 -10.716 1.00 48.74 368 ARG A CA 1
ATOM 2733 C C . ARG A 1 368 ? 51.778 113.355 -10.423 1.00 49.01 368 ARG A C 1
ATOM 2734 O O . ARG A 1 368 ? 52.242 112.541 -11.228 1.00 49.66 368 ARG A O 1
ATOM 2742 N N . LYS A 1 369 ? 52.372 113.659 -9.272 1.00 48.62 369 LYS A N 1
ATOM 2743 C CA . LYS A 1 369 ? 53.648 113.062 -8.875 1.00 49.20 369 LYS A CA 1
ATOM 2744 C C . LYS A 1 369 ? 53.708 112.719 -7.403 1.00 47.53 369 LYS A C 1
ATOM 2745 O O . LYS A 1 369 ? 52.964 113.263 -6.591 1.00 46.57 369 LYS A O 1
ATOM 2751 N N . ASP A 1 370 ? 54.629 111.814 -7.091 1.00 46.73 370 ASP A N 1
ATOM 2752 C CA . ASP A 1 370 ? 54.928 111.380 -5.734 1.00 45.98 370 ASP A CA 1
ATOM 2753 C C . ASP A 1 370 ? 53.762 110.595 -5.161 1.00 44.95 370 ASP A C 1
ATOM 2754 O O . ASP A 1 370 ? 53.161 110.977 -4.150 1.00 44.41 370 ASP A O 1
ATOM 2759 N N A TYR A 1 371 ? 53.455 109.489 -5.838 0.50 45.03 371 TYR A N 1
ATOM 2760 N N B TYR A 1 371 ? 53.460 109.486 -5.827 0.50 44.77 371 TYR A N 1
ATOM 2761 C CA A TYR A 1 371 ? 52.434 108.532 -5.418 0.50 44.73 371 TYR A CA 1
ATOM 2762 C CA B TYR A 1 371 ? 52.414 108.574 -5.398 0.50 44.29 371 TYR A CA 1
ATOM 2763 C C A TYR A 1 371 ? 52.786 107.915 -4.062 0.50 44.41 371 TYR A C 1
ATOM 2764 C C B TYR A 1 371 ? 52.774 107.906 -4.070 0.50 44.18 371 TYR A C 1
ATOM 2765 O O A TYR A 1 371 ? 53.899 107.415 -3.877 0.50 44.77 371 TYR A O 1
ATOM 2766 O O B TYR A 1 371 ? 53.875 107.372 -3.910 0.50 44.58 371 TYR A O 1
ATOM 2783 N N . GLN A 1 372 ? 51.841 107.969 -3.122 1.00 43.44 372 GLN A N 1
ATOM 2784 C CA . GLN A 1 372 ? 52.034 107.441 -1.756 1.00 43.03 372 GLN A CA 1
ATOM 2785 C C . GLN A 1 372 ? 50.682 107.458 -1.046 1.00 41.94 372 GLN A C 1
ATOM 2786 O O . GLN A 1 372 ? 49.693 107.890 -1.635 1.00 41.62 372 GLN A O 1
ATOM 2792 N N . GLN A 1 373 ? 50.636 107.011 0.210 1.00 41.47 373 GLN A N 1
ATOM 2793 C CA . GLN A 1 373 ? 49.429 107.158 1.030 1.00 40.55 373 GLN A CA 1
ATOM 2794 C C . GLN A 1 373 ? 49.200 108.645 1.312 1.00 39.29 373 GLN A C 1
ATOM 2795 O O . GLN A 1 373 ? 50.078 109.305 1.870 1.00 39.19 373 GLN A O 1
ATOM 2801 N N . ILE A 1 374 ? 48.040 109.155 0.891 1.00 38.12 374 ILE A N 1
ATOM 2802 C CA . ILE A 1 374 ? 47.643 110.558 1.106 1.00 37.09 374 ILE A CA 1
ATOM 2803 C C . ILE A 1 374 ? 46.368 110.749 1.953 1.00 36.41 374 ILE A C 1
ATOM 2804 O O . ILE A 1 374 ? 46.065 111.879 2.339 1.00 35.72 374 ILE A O 1
ATOM 2809 N N . ASN A 1 375 ? 45.633 109.666 2.225 1.00 36.32 375 ASN A N 1
ATOM 2810 C CA . ASN A 1 375 ? 44.470 109.682 3.114 1.00 35.99 375 ASN A CA 1
ATOM 2811 C C . ASN A 1 375 ? 44.623 108.579 4.170 1.00 36.62 375 ASN A C 1
ATOM 2812 O O . ASN A 1 375 ? 44.802 107.408 3.836 1.00 37.37 375 ASN A O 1
ATOM 2817 N N . TRP A 1 376 ? 44.592 108.975 5.436 1.00 36.75 376 TRP A N 1
ATOM 2818 C CA . TRP A 1 376 ? 44.645 108.049 6.572 1.00 37.56 376 TRP A CA 1
ATOM 2819 C C . TRP A 1 376 ? 43.248 107.724 7.108 1.00 36.67 376 TRP A C 1
ATOM 2820 O O . TRP A 1 376 ? 43.105 106.809 7.919 1.00 36.85 376 TRP A O 1
ATOM 2831 N N . HIS A 1 377 ? 42.236 108.480 6.664 1.00 35.41 377 HIS A N 1
ATOM 2832 C CA . HIS A 1 377 ? 40.835 108.241 7.016 1.00 34.66 377 HIS A CA 1
ATOM 2833 C C . HIS A 1 377 ? 40.638 108.317 8.512 1.00 33.94 377 HIS A C 1
ATOM 2834 O O . HIS A 1 377 ? 40.033 107.434 9.112 1.00 34.12 377 HIS A O 1
ATOM 2841 N N . VAL A 1 378 ? 41.172 109.375 9.107 1.00 33.07 378 VAL A N 1
ATOM 2842 C CA . VAL A 1 378 ? 41.190 109.511 10.553 1.00 32.86 378 VAL A CA 1
ATOM 2843 C C . VAL A 1 378 ? 39.826 109.996 11.040 1.00 32.18 378 VAL A C 1
ATOM 2844 O O . VAL A 1 378 ? 39.289 110.985 10.539 1.00 31.50 378 VAL A O 1
ATOM 2848 N N . ASN A 1 379 ? 39.293 109.294 12.033 1.00 32.25 379 ASN A N 1
ATOM 2849 C CA . ASN A 1 379 ? 38.016 109.646 12.642 1.00 31.78 379 ASN A CA 1
ATOM 2850 C C . ASN A 1 379 ? 38.188 110.725 13.704 1.00 31.31 379 ASN A C 1
ATOM 2851 O O . ASN A 1 379 ? 38.704 110.464 14.785 1.00 31.64 379 ASN A O 1
ATOM 2856 N N . VAL A 1 380 ? 37.717 111.927 13.387 1.00 30.59 380 VAL A N 1
ATOM 2857 C CA . VAL A 1 380 ? 37.786 113.062 14.299 1.00 30.20 380 VAL A CA 1
ATOM 2858 C C . VAL A 1 380 ? 36.399 113.462 14.797 1.00 29.97 380 VAL A C 1
ATOM 2859 O O . VAL A 1 380 ? 36.241 114.527 15.402 1.00 29.79 380 VAL A O 1
ATOM 2863 N N . GLN A 1 381 ? 35.398 112.615 14.562 1.00 30.05 381 GLN A N 1
ATOM 2864 C CA . GLN A 1 381 ? 34.033 112.963 14.918 1.00 29.90 381 GLN A CA 1
ATOM 2865 C C . GLN A 1 381 ? 33.778 113.006 16.414 1.00 30.21 381 GLN A C 1
ATOM 2866 O O . GLN A 1 381 ? 32.956 113.810 16.853 1.00 30.00 381 GLN A O 1
ATOM 2872 N N . GLY A 1 382 ? 34.458 112.149 17.184 1.00 30.79 382 GLY A N 1
ATOM 2873 C CA . GLY A 1 382 ? 34.193 112.005 18.623 1.00 31.17 382 GLY A CA 1
ATOM 2874 C C . GLY A 1 382 ? 32.695 111.903 18.903 1.00 31.12 382 GLY A C 1
ATOM 2875 O O . GLY A 1 382 ? 31.976 111.190 18.199 1.00 30.88 382 GLY A O 1
ATOM 2876 N N . ASP A 1 383 ? 32.225 112.656 19.893 1.00 31.29 383 ASP A N 1
ATOM 2877 C CA . ASP A 1 383 ? 30.803 112.696 20.246 1.00 31.54 383 ASP A CA 1
ATOM 2878 C C . ASP A 1 383 ? 30.113 113.993 19.790 1.00 30.35 383 ASP A C 1
ATOM 2879 O O . ASP A 1 383 ? 29.102 114.400 20.367 1.00 30.36 383 ASP A O 1
ATOM 2884 N N . HIS A 1 384 ? 30.609 114.591 18.703 1.00 29.32 384 HIS A N 1
ATOM 2885 C CA . HIS A 1 384 ? 30.090 115.873 18.212 1.00 28.22 384 HIS A CA 1
ATOM 2886 C C . HIS A 1 384 ? 28.699 115.785 17.592 1.00 27.48 384 HIS A C 1
ATOM 2887 O O . HIS A 1 384 ? 28.029 116.808 17.430 1.00 26.91 384 HIS A O 1
ATOM 2894 N N . GLY A 1 385 ? 28.273 114.574 17.247 1.00 27.29 385 GLY A N 1
ATOM 2895 C CA . GLY A 1 385 ? 26.909 114.326 16.810 1.00 26.85 385 GLY A CA 1
ATOM 2896 C C . GLY A 1 385 ? 25.846 114.902 17.728 1.00 26.37 385 GLY A C 1
ATOM 2897 O O . GLY A 1 385 ? 24.976 115.648 17.282 1.00 25.84 385 GLY A O 1
ATOM 2898 N N . SER A 1 386 ? 25.925 114.576 19.015 1.00 26.49 386 SER A N 1
ATOM 2899 C CA . SER A 1 386 ? 24.901 115.027 19.971 1.00 26.23 386 SER A CA 1
ATOM 2900 C C . SER A 1 386 ? 24.957 116.535 20.210 1.00 25.46 386 SER A C 1
ATOM 2901 O O . SER A 1 386 ? 23.918 117.163 20.405 1.00 25.10 386 SER A O 1
ATOM 2904 N N . LEU A 1 387 ? 26.157 117.114 20.159 1.00 25.00 387 LEU A N 1
ATOM 2905 C CA . LEU A 1 387 ? 26.300 118.566 20.211 1.00 24.46 387 LEU A CA 1
ATOM 2906 C C . LEU A 1 387 ? 25.616 119.241 19.000 1.00 23.73 387 LEU A C 1
ATOM 2907 O O . LEU A 1 387 ? 24.956 120.271 19.144 1.00 23.31 387 LEU A O 1
ATOM 2912 N N . ILE A 1 388 ? 25.775 118.646 17.820 1.00 23.44 388 ILE A N 1
ATOM 2913 C CA . ILE A 1 388 ? 25.163 119.171 16.617 1.00 22.96 388 ILE A CA 1
ATOM 2914 C C . ILE A 1 388 ? 23.637 119.108 16.726 1.00 22.86 388 ILE A C 1
ATOM 2915 O O . ILE A 1 388 ? 22.945 120.092 16.442 1.00 22.30 388 ILE A O 1
ATOM 2920 N N . ARG A 1 389 ? 23.132 117.962 17.168 1.00 23.29 389 ARG A N 1
ATOM 2921 C CA . ARG A 1 389 ? 21.706 117.786 17.396 1.00 23.44 389 ARG A CA 1
ATOM 2922 C C . ARG A 1 389 ? 21.141 118.850 18.344 1.00 23.48 389 ARG A C 1
ATOM 2923 O O . ARG A 1 389 ? 20.073 119.412 18.094 1.00 23.24 389 ARG A O 1
ATOM 2931 N N . GLU A 1 390 ? 21.887 119.136 19.404 1.00 23.87 390 GLU A N 1
ATOM 2932 C CA . GLU A 1 390 ? 21.478 120.121 20.393 1.00 24.03 390 GLU A CA 1
ATOM 2933 C C . GLU A 1 390 ? 21.485 121.538 19.832 1.00 23.34 390 GLU A C 1
ATOM 2934 O O . GLU A 1 390 ? 20.507 122.258 19.996 1.00 23.18 390 GLU A O 1
ATOM 2940 N N . ILE A 1 391 ? 22.570 121.937 19.176 1.00 22.88 391 ILE A N 1
ATOM 2941 C CA . ILE A 1 391 ? 22.669 123.299 18.642 1.00 22.31 391 ILE A CA 1
ATOM 2942 C C . ILE A 1 391 ? 21.546 123.597 17.640 1.00 21.79 391 ILE A C 1
ATOM 2943 O O . ILE A 1 391 ? 20.965 124.680 17.669 1.00 21.54 391 ILE A O 1
ATOM 2948 N N . ALA A 1 392 ? 21.271 122.649 16.749 1.00 21.50 392 ALA A N 1
ATOM 2949 C CA . ALA A 1 392 ? 20.272 122.853 15.709 1.00 21.08 392 ALA A CA 1
ATOM 2950 C C . ALA A 1 392 ? 18.872 123.004 16.308 1.00 20.96 392 ALA A C 1
ATOM 2951 O O . ALA A 1 392 ? 18.099 123.880 15.873 1.00 20.66 392 ALA A O 1
ATOM 2953 N N . ALA A 1 393 ? 18.555 122.167 17.301 1.00 21.05 393 ALA A N 1
ATOM 2954 C CA . ALA A 1 393 ? 17.287 122.269 18.025 1.00 21.07 393 ALA A CA 1
ATOM 2955 C C . ALA A 1 393 ? 17.127 123.613 18.747 1.00 20.89 393 ALA A C 1
ATOM 2956 O O . ALA A 1 393 ? 16.060 124.215 18.676 1.00 20.74 393 ALA A O 1
ATOM 2958 N N A ARG A 1 394 ? 18.184 124.065 19.431 0.50 20.92 394 ARG A N 1
ATOM 2959 N N B ARG A 1 394 ? 18.179 124.073 19.422 0.50 20.97 394 ARG A N 1
ATOM 2960 C CA A ARG A 1 394 ? 18.179 125.352 20.153 0.50 20.82 394 ARG A CA 1
ATOM 2961 C CA B ARG A 1 394 ? 18.144 125.352 20.143 0.50 20.90 394 ARG A CA 1
ATOM 2962 C C A ARG A 1 394 ? 18.168 126.569 19.222 0.50 20.43 394 ARG A C 1
ATOM 2963 C C B ARG A 1 394 ? 18.244 126.583 19.241 0.50 20.48 394 ARG A C 1
ATOM 2964 O O A ARG A 1 394 ? 17.802 127.667 19.652 0.50 20.43 394 ARG A O 1
ATOM 2965 O O B ARG A 1 394 ? 18.051 127.702 19.715 0.50 20.49 394 ARG A O 1
ATOM 2980 N N . GLY A 1 395 ? 18.585 126.374 17.968 1.00 20.13 395 GLY A N 1
ATOM 2981 C CA . GLY A 1 395 ? 18.547 127.415 16.941 1.00 19.69 395 GLY A CA 1
ATOM 2982 C C . GLY A 1 395 ? 17.351 127.313 16.001 1.00 19.37 395 GLY A C 1
ATOM 2983 O O . GLY A 1 395 ? 17.302 128.026 14.994 1.00 19.06 395 GLY A O 1
ATOM 2984 N N . THR A 1 396 ? 16.395 126.442 16.339 1.00 19.29 396 THR A N 1
ATOM 2985 C CA . THR A 1 396 ? 15.140 126.338 15.634 1.00 19.11 396 THR A CA 1
ATOM 2986 C C . THR A 1 396 ? 14.179 127.388 16.178 1.00 18.90 396 THR A C 1
ATOM 2987 O O . THR A 1 396 ? 14.000 127.501 17.380 1.00 19.06 396 THR A O 1
ATOM 2991 N N . VAL A 1 397 ? 13.576 128.165 15.284 1.00 18.55 397 VAL A N 1
ATOM 2992 C CA . VAL A 1 397 ? 12.708 129.273 15.692 1.00 18.41 397 VAL A CA 1
ATOM 2993 C C . VAL A 1 397 ? 11.256 128.901 15.457 1.00 18.34 397 VAL A C 1
ATOM 2994 O O . VAL A 1 397 ? 10.845 128.686 14.321 1.00 18.24 397 VAL A O 1
ATOM 2998 N N . LEU A 1 398 ? 10.492 128.819 16.536 1.00 18.42 398 LEU A N 1
ATOM 2999 C CA . LEU A 1 398 ? 9.049 128.654 16.451 1.00 18.43 398 LEU A CA 1
ATOM 3000 C C . LEU A 1 398 ? 8.405 130.018 16.163 1.00 18.30 398 LEU A C 1
ATOM 3001 O O . LEU A 1 398 ? 8.363 130.910 17.022 1.00 18.36 398 LEU A O 1
ATOM 3006 N N . LEU A 1 399 ? 7.923 130.167 14.939 1.00 18.13 399 LEU A N 1
ATOM 3007 C CA . LEU A 1 399 ? 7.355 131.429 14.463 1.00 18.05 399 LEU A CA 1
ATOM 3008 C C . LEU A 1 399 ? 5.855 131.521 14.745 1.00 18.14 399 LEU A C 1
ATOM 3009 O O . LEU A 1 399 ? 5.324 132.606 14.982 1.00 18.14 399 LEU A O 1
ATOM 3014 N N . LYS A 1 400 ? 5.182 130.375 14.722 1.00 18.22 400 LYS A N 1
ATOM 3015 C CA . LYS A 1 400 ? 3.734 130.305 14.919 1.00 18.34 400 LYS A CA 1
ATOM 3016 C C . LYS A 1 400 ? 3.353 128.993 15.582 1.00 18.51 400 LYS A C 1
ATOM 3017 O O . LYS A 1 400 ? 3.931 127.952 15.285 1.00 18.42 400 LYS A O 1
ATOM 3023 N N . ASN A 1 401 ? 2.379 129.068 16.487 1.00 18.76 401 ASN A N 1
ATOM 3024 C CA . ASN A 1 401 ? 1.838 127.904 17.177 1.00 19.01 401 ASN A CA 1
ATOM 3025 C C . ASN A 1 401 ? 0.495 128.270 17.794 1.00 19.31 401 ASN A C 1
ATOM 3026 O O . ASN A 1 401 ? 0.438 128.949 18.819 1.00 19.42 401 ASN A O 1
ATOM 3031 N N . THR A 1 402 ? -0.591 127.824 17.166 1.00 19.49 402 THR A N 1
ATOM 3032 C CA . THR A 1 402 ? -1.929 128.049 17.716 1.00 19.78 402 THR A CA 1
ATOM 3033 C C . THR A 1 402 ? -2.387 126.964 18.699 1.00 20.06 402 THR A C 1
ATOM 3034 O O . THR A 1 402 ? -3.535 126.987 19.108 1.00 20.21 402 THR A O 1
ATOM 3038 N N . GLY A 1 403 ? -1.505 126.032 19.077 1.00 20.20 403 GLY A N 1
ATOM 3039 C CA . GLY A 1 403 ? -1.848 124.964 20.030 1.00 20.55 403 GLY A CA 1
ATOM 3040 C C . GLY A 1 403 ? -1.498 123.542 19.595 1.00 20.69 403 GLY A C 1
ATOM 3041 O O . GLY A 1 403 ? -1.550 122.633 20.403 1.00 20.99 403 GLY A O 1
ATOM 3042 N N . SER A 1 404 ? -1.145 123.344 18.328 1.00 20.54 404 SER A N 1
ATOM 3043 C CA . SER A 1 404 ? -0.846 122.011 17.794 1.00 20.68 404 SER A CA 1
ATOM 3044 C C . SER A 1 404 ? 0.504 121.447 18.250 1.00 20.74 404 SER A C 1
ATOM 3045 O O . SER A 1 404 ? 0.718 120.240 18.155 1.00 20.85 404 SER A O 1
ATOM 3048 N N . LEU A 1 405 ? 1.415 122.305 18.715 1.00 20.72 405 LEU A N 1
ATOM 3049 C CA . LEU A 1 405 ? 2.726 121.850 19.206 1.00 20.91 405 LEU A CA 1
ATOM 3050 C C . LEU A 1 405 ? 2.903 122.139 20.698 1.00 21.31 405 LEU A C 1
ATOM 3051 O O . LEU A 1 405 ? 2.462 123.191 21.153 1.00 21.26 405 LEU A O 1
ATOM 3056 N N . PRO A 1 406 ? 3.570 121.258 21.460 1.00 21.94 406 PRO A N 1
ATOM 3057 C CA . PRO A 1 406 ? 4.246 120.058 20.951 1.00 22.25 406 PRO A CA 1
ATOM 3058 C C . PRO A 1 406 ? 3.304 118.899 20.625 1.00 22.75 406 PRO A C 1
ATOM 3059 O O . PRO A 1 406 ? 2.177 118.839 21.102 1.00 22.88 406 PRO A O 1
ATOM 3063 N N . LEU A 1 407 ? 3.798 117.988 19.807 1.00 23.25 407 LEU A N 1
ATOM 3064 C CA . LEU A 1 407 ? 3.080 116.779 19.478 1.00 23.94 407 LEU A CA 1
ATOM 3065 C C . LEU A 1 407 ? 3.201 115.803 20.636 1.00 24.79 407 LEU A C 1
ATOM 3066 O O . LEU A 1 407 ? 4.257 115.723 21.264 1.00 24.88 407 LEU A O 1
ATOM 3071 N N . LYS A 1 408 ? 2.113 115.082 20.904 1.00 25.50 408 LYS A N 1
ATOM 3072 C CA A LYS A 1 408 ? 2.065 114.051 21.935 0.50 26.25 408 LYS A CA 1
ATOM 3073 C CA B LYS A 1 408 ? 2.103 114.020 21.909 0.50 26.21 408 LYS A CA 1
ATOM 3074 C C . LYS A 1 408 ? 1.205 112.879 21.438 1.00 26.67 408 LYS A C 1
ATOM 3075 O O . LYS A 1 408 ? -0.007 113.028 21.307 1.00 26.60 408 LYS A O 1
ATOM 3086 N N . LYS A 1 409 ? 1.817 111.733 21.150 1.00 27.42 409 LYS A N 1
ATOM 3087 C CA . LYS A 1 409 ? 1.079 110.548 20.677 1.00 28.19 409 LYS A CA 1
ATOM 3088 C C . LYS A 1 409 ? 0.003 110.863 19.612 1.00 27.92 409 LYS A C 1
ATOM 3089 O O . LYS A 1 409 ? -1.158 110.475 19.749 1.00 28.10 409 LYS A O 1
ATOM 3095 N N . PRO A 1 410 ? 0.384 111.587 18.545 1.00 27.53 410 PRO A N 1
ATOM 3096 C CA . PRO A 1 410 ? -0.614 111.872 17.511 1.00 27.27 410 PRO A CA 1
ATOM 3097 C C . PRO A 1 410 ? -1.117 110.589 16.838 1.00 27.51 410 PRO A C 1
ATOM 3098 O O . PRO A 1 410 ? -0.379 109.619 16.723 1.00 27.63 410 PRO A O 1
ATOM 3102 N N . LYS A 1 411 ? -2.371 110.594 16.423 1.00 27.52 411 LYS A N 1
ATOM 3103 C CA . LYS A 1 411 ? -2.991 109.421 15.820 1.00 27.93 411 LYS A CA 1
ATOM 3104 C C . LYS A 1 411 ? -2.372 109.121 14.448 1.00 27.52 411 LYS A C 1
ATOM 3105 O O . LYS A 1 411 ? -2.173 107.951 14.103 1.00 27.83 411 LYS A O 1
ATOM 3111 N N . PHE A 1 412 ? -2.011 110.176 13.707 1.00 26.66 412 PHE A N 1
ATOM 3112 C CA . PHE A 1 412 ? -1.680 110.060 12.291 1.00 26.21 412 PHE A CA 1
ATOM 3113 C C . PHE A 1 412 ? -0.805 111.232 11.807 1.00 25.44 412 PHE A C 1
ATOM 3114 O O . PHE A 1 412 ? -1.282 112.361 11.655 1.00 24.98 412 PHE A O 1
ATOM 3122 N N . LEU A 1 413 ? 0.479 110.943 11.582 1.00 25.09 413 LEU A N 1
ATOM 3123 C CA . LEU A 1 413 ? 1.406 111.890 10.983 1.00 24.51 413 LEU A CA 1
ATOM 3124 C C . LEU A 1 413 ? 1.459 111.661 9.477 1.00 24.25 413 LEU A C 1
ATOM 3125 O O . LEU A 1 413 ? 1.683 110.542 9.032 1.00 24.53 413 LEU A O 1
ATOM 3130 N N . ALA A 1 414 ? 1.264 112.723 8.706 1.00 23.66 414 ALA A N 1
ATOM 3131 C CA . ALA A 1 414 ? 1.512 112.715 7.262 1.00 23.52 414 ALA A CA 1
ATOM 3132 C C . ALA A 1 414 ? 2.625 113.722 6.967 1.00 22.96 414 ALA A C 1
ATOM 3133 O O . ALA A 1 414 ? 2.413 114.930 7.048 1.00 22.60 414 ALA A O 1
ATOM 3135 N N . VAL A 1 415 ? 3.816 113.216 6.667 1.00 22.83 415 VAL A N 1
ATOM 3136 C CA . VAL A 1 415 ? 4.986 114.055 6.447 1.00 22.40 415 VAL A CA 1
ATOM 3137 C C . VAL A 1 415 ? 5.129 114.273 4.940 1.00 22.38 415 VAL A C 1
ATOM 3138 O O . VAL A 1 415 ? 5.177 113.323 4.178 1.00 22.68 415 VAL A O 1
ATOM 3142 N N . ILE A 1 416 ? 5.199 115.532 4.529 1.00 22.04 416 ILE A N 1
ATOM 3143 C CA . ILE A 1 416 ? 5.077 115.912 3.135 1.00 22.09 416 ILE A CA 1
ATOM 3144 C C . ILE A 1 416 ? 6.286 116.749 2.720 1.00 21.95 416 ILE A C 1
ATOM 3145 O O . ILE A 1 416 ? 6.732 117.614 3.472 1.00 21.57 416 ILE A O 1
ATOM 3150 N N . GLY A 1 417 ? 6.802 116.469 1.525 1.00 22.22 417 GLY A N 1
ATOM 3151 C CA . GLY A 1 417 ? 7.790 117.304 0.888 1.00 22.27 417 GLY A CA 1
ATOM 3152 C C . GLY A 1 417 ? 9.115 116.607 0.644 1.00 22.53 417 GLY A C 1
ATOM 3153 O O . GLY A 1 417 ? 9.539 115.750 1.425 1.00 22.56 417 GLY A O 1
ATOM 3154 N N . GLU A 1 418 ? 9.775 116.993 -0.444 1.00 22.74 418 GLU A N 1
ATOM 3155 C CA . GLU A 1 418 ? 11.096 116.455 -0.774 1.00 23.05 418 GLU A CA 1
ATOM 3156 C C . GLU A 1 418 ? 12.157 116.785 0.289 1.00 22.66 418 GLU A C 1
ATOM 3157 O O . GLU A 1 418 ? 13.058 115.979 0.556 1.00 22.71 418 GLU A O 1
ATOM 3163 N N . ASP A 1 419 ? 12.035 117.957 0.898 1.00 22.28 419 ASP A N 1
ATOM 3164 C CA . ASP A 1 419 ? 12.933 118.375 1.982 1.00 22.04 419 ASP A CA 1
ATOM 3165 C C . ASP A 1 419 ? 12.821 117.505 3.252 1.00 22.12 419 ASP A C 1
ATOM 3166 O O . ASP A 1 419 ? 13.703 117.542 4.098 1.00 22.03 419 ASP A O 1
ATOM 3171 N N . ALA A 1 420 ? 11.744 116.736 3.390 1.00 22.39 420 ALA A N 1
ATOM 3172 C CA . ALA A 1 420 ? 11.627 115.759 4.475 1.00 22.67 420 ALA A CA 1
ATOM 3173 C C . ALA A 1 420 ? 12.502 114.529 4.242 1.00 23.17 420 ALA A C 1
ATOM 3174 O O . ALA A 1 420 ? 12.860 113.854 5.201 1.00 23.15 420 ALA A O 1
ATOM 3176 N N . GLY A 1 421 ? 12.824 114.243 2.975 1.00 23.60 421 GLY A N 1
ATOM 3177 C CA . GLY A 1 421 ? 13.468 112.997 2.590 1.00 24.33 421 GLY A CA 1
ATOM 3178 C C . GLY A 1 421 ? 14.945 113.077 2.227 1.00 24.67 421 GLY A C 1
ATOM 3179 O O . GLY A 1 421 ? 15.566 114.143 2.290 1.00 24.23 421 GLY A O 1
ATOM 3180 N N . PRO A 1 422 ? 15.522 111.927 1.850 1.00 25.64 422 PRO A N 1
ATOM 3181 C CA . PRO A 1 422 ? 16.937 111.860 1.475 1.00 26.05 422 PRO A CA 1
ATOM 3182 C C . PRO A 1 422 ? 17.184 112.337 0.054 1.00 26.47 422 PRO A C 1
ATOM 3183 O O . PRO A 1 422 ? 16.277 112.296 -0.790 1.00 26.70 422 PRO A O 1
ATOM 3187 N N . ASN A 1 423 ? 18.408 112.784 -0.203 1.00 26.80 423 ASN A N 1
ATOM 3188 C CA . ASN A 1 423 ? 18.878 112.943 -1.574 1.00 27.36 423 ASN A CA 1
ATOM 3189 C C . ASN A 1 423 ? 19.023 111.525 -2.138 1.00 28.26 423 ASN A C 1
ATOM 3190 O O . ASN A 1 423 ? 19.816 110.752 -1.605 1.00 28.41 423 ASN A O 1
ATOM 3195 N N . PRO A 1 424 ? 18.279 111.176 -3.216 1.00 29.04 424 PRO A N 1
ATOM 3196 C CA . PRO A 1 424 ? 18.370 109.794 -3.716 1.00 29.84 424 PRO A CA 1
ATOM 3197 C C . PRO A 1 424 ? 19.759 109.377 -4.215 1.00 30.34 424 PRO A C 1
ATOM 3198 O O . PRO A 1 424 ? 20.029 108.178 -4.318 1.00 30.78 424 PRO A O 1
ATOM 3202 N N . LEU A 1 425 ? 20.621 110.355 -4.518 1.00 30.25 425 LEU A N 1
ATOM 3203 C CA . LEU A 1 425 ? 22.006 110.083 -4.891 1.00 30.65 425 LEU A CA 1
ATOM 3204 C C . LEU A 1 425 ? 22.971 110.192 -3.710 1.00 30.36 425 LEU A C 1
ATOM 3205 O O . LEU A 1 425 ? 24.187 110.143 -3.895 1.00 30.43 425 LEU A O 1
ATOM 3210 N N . GLY A 1 426 ? 22.419 110.291 -2.499 1.00 30.05 426 GLY A N 1
ATOM 3211 C CA . GLY A 1 426 ? 23.194 110.322 -1.272 1.00 30.01 426 GLY A CA 1
ATOM 3212 C C . GLY A 1 426 ? 23.523 111.733 -0.832 1.00 29.51 426 GLY A C 1
ATOM 3213 O O . GLY A 1 426 ? 23.572 112.646 -1.658 1.00 29.22 426 GLY A O 1
ATOM 3214 N N . PRO A 1 427 ? 23.774 111.920 0.472 1.00 29.38 427 PRO A N 1
ATOM 3215 C CA . PRO A 1 427 ? 23.998 113.277 0.974 1.00 29.05 427 PRO A CA 1
ATOM 3216 C C . PRO A 1 427 ? 25.274 113.962 0.454 1.00 29.13 427 PRO A C 1
ATOM 3217 O O . PRO A 1 427 ? 25.345 115.187 0.490 1.00 28.57 427 PRO A O 1
ATOM 3221 N N . ASN A 1 428 ? 26.249 113.185 -0.018 1.00 29.83 428 ASN A N 1
ATOM 3222 C CA . ASN A 1 428 ? 27.458 113.729 -0.655 1.00 30.37 428 ASN A CA 1
ATOM 3223 C C . ASN A 1 428 ? 27.560 113.352 -2.128 1.00 31.57 428 ASN A C 1
ATOM 3224 O O . ASN A 1 428 ? 28.646 113.368 -2.683 1.00 31.96 428 ASN A O 1
ATOM 3229 N N . GLY A 1 429 ? 26.427 113.052 -2.763 1.00 32.93 429 GLY A N 1
ATOM 3230 C CA . GLY A 1 429 ? 26.392 112.693 -4.183 1.00 34.21 429 GLY A CA 1
ATOM 3231 C C . GLY A 1 429 ? 26.882 113.788 -5.121 1.00 35.01 429 GLY A C 1
ATOM 3232 O O . GLY A 1 429 ? 27.443 113.477 -6.174 1.00 35.71 429 GLY A O 1
ATOM 3233 N N . CYS A 1 430 ? 26.680 115.056 -4.730 1.00 35.29 430 CYS A N 1
ATOM 3234 C CA . CYS A 1 430 ? 27.036 116.241 -5.535 1.00 35.74 430 CYS A CA 1
ATOM 3235 C C . CYS A 1 430 ? 28.251 116.968 -4.931 1.00 35.60 430 CYS A C 1
ATOM 3236 O O . CYS A 1 430 ? 28.294 117.240 -3.721 1.00 36.18 430 CYS A O 1
ATOM 3239 N N . ALA A 1 431 ? 29.231 117.283 -5.772 1.00 35.52 431 ALA A N 1
ATOM 3240 C CA . ALA A 1 431 ? 30.410 118.038 -5.354 1.00 35.02 431 ALA A CA 1
ATOM 3241 C C . ALA A 1 431 ? 30.036 119.398 -4.721 1.00 34.28 431 ALA A C 1
ATOM 3242 O O . ALA A 1 431 ? 29.210 120.145 -5.273 1.00 33.90 431 ALA A O 1
ATOM 3244 N N . ASP A 1 432 ? 30.628 119.693 -3.559 1.00 33.69 432 ASP A N 1
ATOM 3245 C CA . ASP A 1 432 ? 30.400 120.958 -2.836 1.00 33.15 432 ASP A CA 1
ATOM 3246 C C . ASP A 1 432 ? 28.913 121.193 -2.478 1.00 32.59 432 ASP A C 1
ATOM 3247 O O . ASP A 1 432 ? 28.449 122.348 -2.412 1.00 31.95 432 ASP A O 1
ATOM 3252 N N . ASN A 1 433 ? 28.184 120.091 -2.264 1.00 32.26 433 ASN A N 1
ATOM 3253 C CA . ASN A 1 433 ? 26.766 120.112 -1.917 1.00 32.05 433 ASN A CA 1
ATOM 3254 C C . ASN A 1 433 ? 25.870 120.925 -2.895 1.00 31.95 433 ASN A C 1
ATOM 3255 O O . ASN A 1 433 ? 24.935 121.610 -2.461 1.00 31.37 433 ASN A O 1
ATOM 3260 N N . ARG A 1 434 ? 26.135 120.794 -4.204 1.00 32.13 434 ARG A N 1
ATOM 3261 C CA . ARG A 1 434 ? 25.526 121.648 -5.246 1.00 32.30 434 ARG A CA 1
ATOM 3262 C C . ARG A 1 434 ? 24.148 121.219 -5.777 1.00 32.76 434 ARG A C 1
ATOM 3263 O O . ARG A 1 434 ? 23.764 121.619 -6.880 1.00 32.87 434 ARG A O 1
ATOM 3271 N N . CYS A 1 435 ? 23.406 120.421 -5.012 1.00 33.05 435 CYS A N 1
ATOM 3272 C CA . CYS A 1 435 ? 22.060 120.005 -5.400 1.00 33.69 435 CYS A CA 1
ATOM 3273 C C . CYS A 1 435 ? 21.076 120.443 -4.334 1.00 32.95 435 CYS A C 1
ATOM 3274 O O . CYS A 1 435 ? 21.437 120.547 -3.154 1.00 33.01 435 CYS A O 1
ATOM 3277 N N . ASN A 1 436 ? 19.852 120.747 -4.754 1.00 32.26 436 ASN A N 1
ATOM 3278 C CA . ASN A 1 436 ? 18.753 120.930 -3.824 1.00 31.83 436 ASN A CA 1
ATOM 3279 C C . ASN A 1 436 ? 17.813 119.747 -3.900 1.00 32.15 436 ASN A C 1
ATOM 3280 O O . ASN A 1 436 ? 16.604 119.888 -4.062 1.00 32.08 436 ASN A O 1
ATOM 3285 N N . ASN A 1 437 ? 18.405 118.567 -3.752 1.00 32.71 437 ASN A N 1
ATOM 3286 C CA . ASN A 1 437 ? 17.687 117.309 -3.757 1.00 33.35 437 ASN A CA 1
ATOM 3287 C C . ASN A 1 437 ? 17.704 116.800 -2.303 1.00 32.00 437 ASN A C 1
ATOM 3288 O O . ASN A 1 437 ? 18.735 116.832 -1.627 1.00 32.12 437 ASN A O 1
ATOM 3293 N N . GLY A 1 438 ? 16.560 116.359 -1.816 1.00 30.74 438 GLY A N 1
ATOM 3294 C CA . GLY A 1 438 ? 16.451 115.905 -0.443 1.00 29.86 438 GLY A CA 1
ATOM 3295 C C . GLY A 1 438 ? 16.459 117.042 0.566 1.00 28.56 438 GLY A C 1
ATOM 3296 O O . GLY A 1 438 ? 16.277 118.209 0.213 1.00 28.18 438 GLY A O 1
ATOM 3297 N N . THR A 1 439 ? 16.675 116.681 1.826 1.00 27.50 439 THR A N 1
ATOM 3298 C CA . THR A 1 439 ? 16.654 117.636 2.926 1.00 26.51 439 THR A CA 1
ATOM 3299 C C . THR A 1 439 ? 17.845 118.603 2.838 1.00 25.79 439 THR A C 1
ATOM 3300 O O . THR A 1 439 ? 18.934 118.218 2.398 1.00 25.65 439 THR A O 1
ATOM 3304 N N . LEU A 1 440 ? 17.605 119.854 3.228 1.00 25.05 440 LEU A N 1
ATOM 3305 C CA . LEU A 1 440 ? 18.631 120.888 3.219 1.00 24.75 440 LEU A CA 1
ATOM 3306 C C . LEU A 1 440 ? 19.388 120.873 4.545 1.00 24.59 440 LEU A C 1
ATOM 3307 O O . LEU A 1 440 ? 18.931 121.469 5.531 1.00 24.31 440 LEU A O 1
ATOM 3312 N N . GLY A 1 441 ? 20.543 120.210 4.556 1.00 24.61 441 GLY A N 1
ATOM 3313 C CA . GLY A 1 441 ? 21.413 120.195 5.728 1.00 24.69 441 GLY A CA 1
ATOM 3314 C C . GLY A 1 441 ? 22.234 121.476 5.829 1.00 24.36 441 GLY A C 1
ATOM 3315 O O . GLY A 1 441 ? 22.261 122.103 6.867 1.00 24.06 441 GLY A O 1
ATOM 3316 N N . ILE A 1 442 ? 22.922 121.817 4.737 1.00 24.44 442 ILE A N 1
ATOM 3317 C CA . ILE A 1 442 ? 23.653 123.076 4.578 1.00 24.25 442 ILE A CA 1
ATOM 3318 C C . ILE A 1 442 ? 23.492 123.532 3.126 1.00 24.23 442 ILE A C 1
ATOM 3319 O O . ILE A 1 442 ? 22.959 122.794 2.283 1.00 24.35 442 ILE A O 1
ATOM 3324 N N . GLY A 1 443 ? 23.977 124.734 2.836 1.00 23.96 443 GLY A N 1
ATOM 3325 C CA . GLY A 1 443 ? 23.949 125.281 1.496 1.00 24.00 443 GLY A CA 1
ATOM 3326 C C . GLY A 1 443 ? 25.107 124.744 0.686 1.00 24.21 443 GLY A C 1
ATOM 3327 O O . GLY A 1 443 ? 25.739 123.759 1.081 1.00 24.45 443 GLY A O 1
ATOM 3328 N N . TRP A 1 444 ? 25.394 125.412 -0.430 1.00 24.13 444 TRP A N 1
ATOM 3329 C CA . TRP A 1 444 ? 26.449 124.988 -1.355 1.00 24.32 444 TRP A CA 1
ATOM 3330 C C . TRP A 1 444 ? 27.680 125.903 -1.330 1.00 24.16 444 TRP A C 1
ATOM 3331 O O . TRP A 1 444 ? 27.605 127.060 -0.915 1.00 23.86 444 TRP A O 1
ATOM 3342 N N . GLY A 1 445 ? 28.808 125.355 -1.776 1.00 24.30 445 GLY A N 1
ATOM 3343 C CA . GLY A 1 445 ? 30.041 126.117 -1.979 1.00 24.24 445 GLY A CA 1
ATOM 3344 C C . GLY A 1 445 ? 31.179 125.593 -1.137 1.00 24.21 445 GLY A C 1
ATOM 3345 O O . GLY A 1 445 ? 31.202 124.415 -0.774 1.00 24.26 445 GLY A O 1
ATOM 3346 N N . SER A 1 446 ? 32.121 126.482 -0.826 1.00 24.14 446 SER A N 1
ATOM 3347 C CA . SER A 1 446 ? 33.287 126.130 -0.022 1.00 24.20 446 SER A CA 1
ATOM 3348 C C . SER A 1 446 ? 32.953 126.050 1.460 1.00 23.91 446 SER A C 1
ATOM 3349 O O . SER A 1 446 ? 33.701 125.438 2.216 1.00 23.99 446 SER A O 1
ATOM 3352 N N . GLY A 1 447 ? 31.829 126.631 1.873 1.00 23.65 447 GLY A N 1
ATOM 3353 C CA . GLY A 1 447 ? 31.433 126.648 3.287 1.00 23.50 447 GLY A CA 1
ATOM 3354 C C . GLY A 1 447 ? 30.745 125.381 3.765 1.00 23.59 447 GLY A C 1
ATOM 3355 O O . GLY A 1 447 ? 29.749 125.453 4.493 1.00 23.55 447 GLY A O 1
ATOM 3356 N N . THR A 1 448 ? 31.274 124.231 3.352 1.00 23.72 448 THR A N 1
ATOM 3357 C CA . THR A 1 448 ? 30.619 122.944 3.498 1.00 23.76 448 THR A CA 1
ATOM 3358 C C . THR A 1 448 ? 31.643 121.874 3.809 1.00 23.60 448 THR A C 1
ATOM 3359 O O . THR A 1 448 ? 32.842 122.109 3.735 1.00 23.64 448 THR A O 1
ATOM 3363 N N . GLY A 1 449 ? 31.141 120.696 4.146 1.00 23.32 449 GLY A N 1
ATOM 3364 C CA . GLY A 1 449 ? 31.940 119.495 4.218 1.00 23.40 449 GLY A CA 1
ATOM 3365 C C . GLY A 1 449 ? 31.096 118.272 3.907 1.00 23.33 449 GLY A C 1
ATOM 3366 O O . GLY A 1 449 ? 29.890 118.358 3.729 1.00 23.01 449 GLY A O 1
ATOM 3367 N N . ASN A 1 450 ? 31.756 117.127 3.859 1.00 23.52 450 ASN A N 1
ATOM 3368 C CA . ASN A 1 450 ? 31.093 115.866 3.606 1.00 23.75 450 ASN A CA 1
ATOM 3369 C C . ASN A 1 450 ? 30.414 115.346 4.867 1.00 23.60 450 ASN A C 1
ATOM 3370 O O . ASN A 1 450 ? 31.016 115.274 5.933 1.00 23.72 450 ASN A O 1
ATOM 3375 N N . PHE A 1 451 ? 29.147 114.991 4.729 1.00 23.40 451 PHE A N 1
ATOM 3376 C CA . PHE A 1 451 ? 28.385 114.394 5.817 1.00 23.34 451 PHE A CA 1
ATOM 3377 C C . PHE A 1 451 ? 28.908 112.999 6.150 1.00 23.62 451 PHE A C 1
ATOM 3378 O O . PHE A 1 451 ? 29.181 112.227 5.232 1.00 23.87 451 PHE A O 1
ATOM 3386 N N . PRO A 1 452 ? 29.062 112.685 7.456 1.00 23.56 452 PRO A N 1
ATOM 3387 C CA . PRO A 1 452 ? 29.249 111.295 7.878 1.00 24.02 452 PRO A CA 1
ATOM 3388 C C . PRO A 1 452 ? 27.934 110.511 7.789 1.00 24.08 452 PRO A C 1
ATOM 3389 O O . PRO A 1 452 ? 27.951 109.290 7.696 1.00 24.56 452 PRO A O 1
ATOM 3393 N N . TYR A 1 453 ? 26.823 111.245 7.870 1.00 23.63 453 TYR A N 1
ATOM 3394 C CA . TYR A 1 453 ? 25.465 110.775 7.664 1.00 23.63 453 TYR A CA 1
ATOM 3395 C C . TYR A 1 453 ? 24.595 112.040 7.624 1.00 23.06 453 TYR A C 1
ATOM 3396 O O . TYR A 1 453 ? 25.056 113.119 8.015 1.00 22.73 453 TYR A O 1
ATOM 3405 N N . LEU A 1 454 ? 23.352 111.915 7.167 1.00 22.96 454 LEU A N 1
ATOM 3406 C CA . LEU A 1 454 ? 22.401 113.027 7.222 1.00 22.52 454 LEU A CA 1
ATOM 3407 C C . LEU A 1 454 ? 21.035 112.488 7.611 1.00 22.56 454 LEU A C 1
ATOM 3408 O O . LEU A 1 454 ? 20.356 111.844 6.797 1.00 22.74 454 LEU A O 1
ATOM 3413 N N . VAL A 1 455 ? 20.655 112.717 8.868 1.00 22.40 455 VAL A N 1
ATOM 3414 C CA . VAL A 1 455 ? 19.397 112.209 9.384 1.00 22.50 455 VAL A CA 1
ATOM 3415 C C . VAL A 1 455 ? 18.279 113.093 8.842 1.00 22.11 455 VAL A C 1
ATOM 3416 O O . VAL A 1 455 ? 18.206 114.290 9.161 1.00 21.74 455 VAL A O 1
ATOM 3420 N N . THR A 1 456 ? 17.425 112.506 8.014 1.00 22.16 456 THR A N 1
ATOM 3421 C CA . THR A 1 456 ? 16.323 113.243 7.405 1.00 21.91 456 THR A CA 1
ATOM 3422 C C . THR A 1 456 ? 15.154 113.303 8.388 1.00 21.81 456 THR A C 1
ATOM 3423 O O . THR A 1 456 ? 15.001 112.404 9.218 1.00 22.07 456 THR A O 1
ATOM 3427 N N . PRO A 1 457 ? 14.323 114.352 8.295 1.00 21.47 457 PRO A N 1
ATOM 3428 C CA . PRO A 1 457 ? 13.089 114.380 9.070 1.00 21.44 457 PRO A CA 1
ATOM 3429 C C . PRO A 1 457 ? 12.264 113.104 8.974 1.00 21.79 457 PRO A C 1
ATOM 3430 O O . PRO A 1 457 ? 11.756 112.625 9.975 1.00 21.88 457 PRO A O 1
ATOM 3434 N N . ASP A 1 458 ? 12.167 112.557 7.774 1.00 22.02 458 ASP A N 1
ATOM 3435 C CA . ASP A 1 458 ? 11.366 111.389 7.534 1.00 22.48 458 ASP A CA 1
ATOM 3436 C C . ASP A 1 458 ? 11.830 110.156 8.338 1.00 22.92 458 ASP A C 1
ATOM 3437 O O . ASP A 1 458 ? 10.995 109.413 8.853 1.00 23.15 458 ASP A O 1
ATOM 3442 N N A GLN A 1 459 ? 13.146 109.943 8.438 0.50 23.01 459 GLN A N 1
ATOM 3443 N N B GLN A 1 459 ? 13.146 109.966 8.426 0.50 23.07 459 GLN A N 1
ATOM 3444 C CA A GLN A 1 459 ? 13.697 108.837 9.227 0.50 23.44 459 GLN A CA 1
ATOM 3445 C CA B GLN A 1 459 ? 13.737 108.862 9.165 0.50 23.54 459 GLN A CA 1
ATOM 3446 C C A GLN A 1 459 ? 13.400 109.009 10.706 0.50 23.44 459 GLN A C 1
ATOM 3447 C C B GLN A 1 459 ? 13.502 108.994 10.686 0.50 23.51 459 GLN A C 1
ATOM 3448 O O A GLN A 1 459 ? 12.902 108.087 11.352 0.50 23.79 459 GLN A O 1
ATOM 3449 O O B GLN A 1 459 ? 13.129 108.018 11.334 0.50 23.89 459 GLN A O 1
ATOM 3460 N N . ALA A 1 460 ? 13.690 110.196 11.231 1.00 23.10 460 ALA A N 1
ATOM 3461 C CA . ALA A 1 460 ? 13.506 110.465 12.666 1.00 23.18 460 ALA A CA 1
ATOM 3462 C C . ALA A 1 460 ? 12.039 110.517 13.078 1.00 23.25 460 ALA A C 1
ATOM 3463 O O . ALA A 1 460 ? 11.678 110.022 14.148 1.00 23.51 460 ALA A O 1
ATOM 3465 N N . LEU A 1 461 ? 11.194 111.102 12.234 1.00 23.10 461 LEU A N 1
ATOM 3466 C CA . LEU A 1 461 ? 9.767 111.193 12.553 1.00 23.17 461 LEU A CA 1
ATOM 3467 C C . LEU A 1 461 ? 9.067 109.839 12.428 1.00 23.72 461 LEU A C 1
ATOM 3468 O O . LEU A 1 461 ? 8.200 109.535 13.249 1.00 23.79 461 LEU A O 1
ATOM 3473 N N . GLN A 1 462 ? 9.444 109.022 11.436 1.00 24.13 462 GLN A N 1
ATOM 3474 C CA . GLN A 1 462 ? 8.920 107.647 11.368 1.00 24.82 462 GLN A CA 1
ATOM 3475 C C . GLN A 1 462 ? 9.239 106.834 12.635 1.00 25.38 462 GLN A C 1
ATOM 3476 O O . GLN A 1 462 ? 8.361 106.188 13.203 1.00 25.61 462 GLN A O 1
ATOM 3482 N N . ALA A 1 463 ? 10.502 106.857 13.042 1.00 25.73 463 ALA A N 1
ATOM 3483 C CA . ALA A 1 463 ? 10.962 106.064 14.182 1.00 26.47 463 ALA A CA 1
ATOM 3484 C C . ALA A 1 463 ? 10.234 106.501 15.441 1.00 26.67 463 ALA A C 1
ATOM 3485 O O . ALA A 1 463 ? 9.807 105.669 16.214 1.00 26.98 463 ALA A O 1
ATOM 3487 N N . ARG A 1 464 ? 10.065 107.810 15.610 1.00 26.68 464 ARG A N 1
ATOM 3488 C CA . ARG A 1 464 ? 9.299 108.335 16.724 1.00 27.04 464 ARG A CA 1
ATOM 3489 C C . ARG A 1 464 ? 7.851 107.876 16.663 1.00 27.42 464 ARG A C 1
ATOM 3490 O O . ARG A 1 464 ? 7.297 107.462 17.681 1.00 27.74 464 ARG A O 1
ATOM 3498 N N . ALA A 1 465 ? 7.248 107.945 15.477 1.00 27.53 465 ALA A N 1
ATOM 3499 C CA . ALA A 1 465 ? 5.853 107.532 15.303 1.00 27.97 465 ALA A CA 1
ATOM 3500 C C . ALA A 1 465 ? 5.653 106.041 15.623 1.00 28.82 465 ALA A C 1
ATOM 3501 O O . ALA A 1 465 ? 4.717 105.676 16.337 1.00 28.84 465 ALA A O 1
ATOM 3503 N N . VAL A 1 466 ? 6.555 105.200 15.115 1.00 29.47 466 VAL A N 1
ATOM 3504 C CA . VAL A 1 466 ? 6.471 103.755 15.334 1.00 30.40 466 VAL A CA 1
ATOM 3505 C C . VAL A 1 466 ? 6.601 103.441 16.837 1.00 31.10 466 VAL A C 1
ATOM 3506 O O . VAL A 1 466 ? 5.829 102.647 17.373 1.00 31.63 466 VAL A O 1
ATOM 3510 N N . GLN A 1 467 ? 7.558 104.082 17.504 1.00 31.30 467 GLN A N 1
ATOM 3511 C CA . GLN A 1 467 ? 7.733 103.946 18.952 1.00 31.87 467 GLN A CA 1
ATOM 3512 C C . GLN A 1 467 ? 6.457 104.280 19.743 1.00 31.58 467 GLN A C 1
ATOM 3513 O O . GLN A 1 467 ? 6.146 103.611 20.724 1.00 31.81 467 GLN A O 1
ATOM 3519 N N . ASP A 1 468 ? 5.730 105.302 19.292 1.00 30.79 468 ASP A N 1
ATOM 3520 C CA . ASP A 1 468 ? 4.514 105.769 19.963 1.00 30.53 468 ASP A CA 1
ATOM 3521 C C . ASP A 1 468 ? 3.229 105.043 19.562 1.00 30.30 468 ASP A C 1
ATOM 3522 O O . ASP A 1 468 ? 2.188 105.279 20.163 1.00 30.35 468 ASP A O 1
ATOM 3527 N N . GLY A 1 469 ? 3.288 104.185 18.548 1.00 30.03 469 GLY A N 1
ATOM 3528 C CA . GLY A 1 469 ? 2.082 103.603 17.961 1.00 29.85 469 GLY A CA 1
ATOM 3529 C C . GLY A 1 469 ? 1.280 104.558 17.094 1.00 28.94 469 GLY A C 1
ATOM 3530 O O . GLY A 1 469 ? 0.100 104.320 16.844 1.00 28.93 469 GLY A O 1
ATOM 3531 N N . SER A 1 470 ? 1.918 105.628 16.630 1.00 28.11 470 SER A N 1
ATOM 3532 C CA . SER A 1 470 ? 1.293 106.585 15.708 1.00 27.47 470 SER A CA 1
ATOM 3533 C C . SER A 1 470 ? 1.343 106.016 14.299 1.00 27.29 470 SER A C 1
ATOM 3534 O O . SER A 1 470 ? 2.311 105.377 13.916 1.00 27.52 470 SER A O 1
ATOM 3537 N N . ARG A 1 471 ? 0.295 106.252 13.528 1.00 26.92 471 ARG A N 1
ATOM 3538 C CA . ARG A 1 471 ? 0.320 105.968 12.103 1.00 26.75 471 ARG A CA 1
ATOM 3539 C C . ARG A 1 471 ? 1.265 106.974 11.435 1.00 26.07 471 ARG A C 1
ATOM 3540 O O . ARG A 1 471 ? 1.323 108.129 11.842 1.00 25.46 471 ARG A O 1
ATOM 3548 N N . TYR A 1 472 ? 2.011 106.512 10.430 1.00 26.01 472 TYR A N 1
ATOM 3549 C CA . TYR A 1 472 ? 2.991 107.344 9.723 1.00 25.57 472 TYR A CA 1
ATOM 3550 C C . TYR A 1 472 ? 3.060 107.025 8.225 1.00 25.71 472 TYR A C 1
ATOM 3551 O O . TYR A 1 472 ? 3.368 105.894 7.818 1.00 26.14 472 TYR A O 1
ATOM 3560 N N . GLU A 1 473 ? 2.785 108.038 7.418 1.00 25.39 473 GLU A N 1
ATOM 3561 C CA . GLU A 1 473 ? 2.926 107.957 5.968 1.00 25.56 473 GLU A CA 1
ATOM 3562 C C . GLU A 1 473 ? 3.611 109.243 5.497 1.00 25.10 473 GLU A C 1
ATOM 3563 O O . GLU A 1 473 ? 3.376 110.310 6.047 1.00 24.63 473 GLU A O 1
ATOM 3569 N N . SER A 1 474 ? 4.473 109.130 4.500 1.00 25.23 474 SER A N 1
ATOM 3570 C CA . SER A 1 474 ? 5.154 110.293 3.960 1.00 24.99 474 SER A CA 1
ATOM 3571 C C . SER A 1 474 ? 5.120 110.298 2.453 1.00 25.24 474 SER A C 1
ATOM 3572 O O . SER A 1 474 ? 5.184 109.246 1.836 1.00 25.79 474 SER A O 1
ATOM 3575 N N . VAL A 1 475 ? 4.989 111.488 1.868 1.00 25.05 475 VAL A N 1
ATOM 3576 C CA . VAL A 1 475 ? 5.099 111.666 0.423 1.00 25.25 475 VAL A CA 1
ATOM 3577 C C . VAL A 1 475 ? 6.264 112.622 0.238 1.00 25.04 475 VAL A C 1
ATOM 3578 O O . VAL A 1 475 ? 6.147 113.791 0.558 1.00 24.57 475 VAL A O 1
ATOM 3582 N N . LEU A 1 476 ? 7.372 112.104 -0.287 1.00 25.50 476 LEU A N 1
ATOM 3583 C CA . LEU A 1 476 ? 8.659 112.808 -0.321 1.00 25.56 476 LEU A CA 1
ATOM 3584 C C . LEU A 1 476 ? 8.928 113.504 -1.677 1.00 25.92 476 LEU A C 1
ATOM 3585 O O . LEU A 1 476 ? 10.036 113.439 -2.225 1.00 26.13 476 LEU A O 1
ATOM 3590 N N . ARG A 1 477 ? 7.893 114.169 -2.190 1.00 26.24 477 ARG A N 1
ATOM 3591 C CA . ARG A 1 477 ? 7.906 114.917 -3.445 1.00 26.64 477 ARG A CA 1
ATOM 3592 C C . ARG A 1 477 ? 7.111 116.193 -3.196 1.00 25.91 477 ARG A C 1
ATOM 3593 O O . ARG A 1 477 ? 6.162 116.166 -2.419 1.00 25.76 477 ARG A O 1
ATOM 3601 N N . ASN A 1 478 ? 7.485 117.303 -3.823 1.00 25.32 478 ASN A N 1
ATOM 3602 C CA . ASN A 1 478 ? 6.675 118.535 -3.706 1.00 24.91 478 ASN A CA 1
ATOM 3603 C C . ASN A 1 478 ? 5.473 118.580 -4.673 1.00 25.09 478 ASN A C 1
ATOM 3604 O O . ASN A 1 478 ? 4.473 119.252 -4.382 1.00 24.87 478 ASN A O 1
ATOM 3609 N N . HIS A 1 479 ? 5.562 117.866 -5.797 1.00 25.43 479 HIS A N 1
ATOM 3610 C CA . HIS A 1 479 ? 4.488 117.854 -6.798 1.00 25.75 479 HIS A CA 1
ATOM 3611 C C . HIS A 1 479 ? 3.842 116.473 -6.926 1.00 25.92 479 HIS A C 1
ATOM 3612 O O . HIS A 1 479 ? 4.234 115.648 -7.744 1.00 26.34 479 HIS A O 1
ATOM 3619 N N . ALA A 1 480 ? 2.839 116.243 -6.091 1.00 25.62 480 ALA A N 1
ATOM 3620 C CA . ALA A 1 480 ? 2.056 115.010 -6.107 1.00 25.79 480 ALA A CA 1
ATOM 3621 C C . ALA A 1 480 ? 0.713 115.316 -5.468 1.00 25.52 480 ALA A C 1
ATOM 3622 O O . ALA A 1 480 ? 0.369 114.736 -4.441 1.00 25.33 480 ALA A O 1
ATOM 3624 N N . PRO A 1 481 ? -0.050 116.252 -6.069 1.00 25.43 481 PRO A N 1
ATOM 3625 C CA . PRO A 1 481 ? -1.282 116.701 -5.420 1.00 25.19 481 PRO A CA 1
ATOM 3626 C C . PRO A 1 481 ? -2.325 115.599 -5.223 1.00 25.39 481 PRO A C 1
ATOM 3627 O O . PRO A 1 481 ? -2.984 115.590 -4.201 1.00 25.11 481 PRO A O 1
ATOM 3631 N N . THR A 1 482 ? -2.459 114.680 -6.177 1.00 25.86 482 THR A N 1
ATOM 3632 C CA . THR A 1 482 ? -3.421 113.567 -6.059 1.00 26.19 482 THR A CA 1
ATOM 3633 C C . THR A 1 482 ? -3.150 112.741 -4.793 1.00 25.90 482 THR A C 1
ATOM 3634 O O . THR A 1 482 ? -4.036 112.554 -3.970 1.00 25.76 482 THR A O 1
ATOM 3638 N N . GLU A 1 483 ? -1.904 112.315 -4.627 1.00 25.79 483 GLU A N 1
ATOM 3639 C CA . GLU A 1 483 ? -1.518 111.452 -3.516 1.00 25.76 483 GLU A CA 1
ATOM 3640 C C . GLU A 1 483 ? -1.521 112.207 -2.181 1.00 25.18 483 GLU A C 1
ATOM 3641 O O . GLU A 1 483 ? -1.976 111.675 -1.159 1.00 24.98 483 GLU A O 1
ATOM 3647 N N . ILE A 1 484 ? -1.016 113.439 -2.213 1.00 24.81 484 ILE A N 1
ATOM 3648 C CA . ILE A 1 484 ? -0.940 114.288 -1.028 1.00 24.45 484 ILE A CA 1
ATOM 3649 C C . ILE A 1 484 ? -2.338 114.648 -0.522 1.00 24.49 484 ILE A C 1
ATOM 3650 O O . ILE A 1 484 ? -2.610 114.551 0.674 1.00 24.19 484 ILE A O 1
ATOM 3655 N N . LYS A 1 485 ? -3.221 115.043 -1.431 1.00 24.88 485 LYS A N 1
ATOM 3656 C CA . LYS A 1 485 ? -4.608 115.364 -1.051 1.00 25.07 485 LYS A CA 1
ATOM 3657 C C . LYS A 1 485 ? -5.318 114.151 -0.443 1.00 25.18 485 LYS A C 1
ATOM 3658 O O . LYS A 1 485 ? -6.006 114.286 0.568 1.00 25.07 485 LYS A O 1
ATOM 3664 N N . ALA A 1 486 ? -5.141 112.976 -1.045 1.00 25.40 486 ALA A N 1
ATOM 3665 C CA . ALA A 1 486 ? -5.774 111.746 -0.536 1.00 25.62 486 ALA A CA 1
ATOM 3666 C C . ALA A 1 486 ? -5.269 111.382 0.870 1.00 25.34 486 ALA A C 1
ATOM 3667 O O . ALA A 1 486 ? -6.018 110.839 1.674 1.00 25.39 486 ALA A O 1
ATOM 3669 N N . LEU A 1 487 ? -4.003 111.693 1.150 1.00 25.04 487 LEU A N 1
ATOM 3670 C CA . LEU A 1 487 ? -3.394 111.399 2.433 1.00 24.86 487 LEU A CA 1
ATOM 3671 C C . LEU A 1 487 ? -3.818 112.396 3.509 1.00 24.54 487 LEU A C 1
ATOM 3672 O O . LEU A 1 487 ? -4.394 111.997 4.531 1.00 24.56 487 LEU A O 1
ATOM 3677 N N . VAL A 1 488 ? -3.540 113.679 3.271 1.00 24.27 488 VAL A N 1
ATOM 3678 C CA . VAL A 1 488 ? -3.703 114.703 4.299 1.00 24.10 488 VAL A CA 1
ATOM 3679 C C . VAL A 1 488 ? -5.152 115.111 4.567 1.00 24.37 488 VAL A C 1
ATOM 3680 O O . VAL A 1 488 ? -5.439 115.670 5.622 1.00 24.15 488 VAL A O 1
ATOM 3684 N N . SER A 1 489 ? -6.057 114.841 3.626 1.00 24.96 489 SER A N 1
ATOM 3685 C CA . SER A 1 489 ? -7.472 115.155 3.839 1.00 25.34 489 SER A CA 1
ATOM 3686 C C . SER A 1 489 ? -8.217 114.106 4.694 1.00 25.70 489 SER A C 1
ATOM 3687 O O . SER A 1 489 ? -9.383 114.326 5.028 1.00 25.76 489 SER A O 1
ATOM 3690 N N . GLN A 1 490 ? -7.559 112.989 5.044 1.00 25.97 490 GLN A N 1
ATOM 3691 C CA . GLN A 1 490 ? -8.156 111.974 5.928 1.00 26.43 490 GLN A CA 1
ATOM 3692 C C . GLN A 1 490 ? -8.277 112.506 7.362 1.00 26.40 490 GLN A C 1
ATOM 3693 O O . GLN A 1 490 ? -7.506 113.381 7.771 1.00 25.86 490 GLN A O 1
ATOM 3699 N N . GLN A 1 491 ? -9.265 111.978 8.092 1.00 26.94 491 GLN A N 1
ATOM 3700 C CA . GLN A 1 491 ? -9.516 112.308 9.508 1.00 27.14 491 GLN A CA 1
ATOM 3701 C C . GLN A 1 491 ? -8.285 112.311 10.382 1.00 26.65 491 GLN A C 1
ATOM 3702 O O . GLN A 1 491 ? -7.526 111.347 10.379 1.00 26.64 491 GLN A O 1
ATOM 3708 N N . ASP A 1 492 ? -8.149 113.377 11.169 1.00 26.13 492 ASP A N 1
ATOM 3709 C CA . ASP A 1 492 ? -7.150 113.490 12.246 1.00 25.83 492 ASP A CA 1
ATOM 3710 C C . ASP A 1 492 ? -5.706 113.564 11.757 1.00 25.13 492 ASP A C 1
ATOM 3711 O O . ASP A 1 492 ? -4.780 113.378 12.546 1.00 25.12 492 ASP A O 1
ATOM 3716 N N . ALA A 1 493 ? -5.501 113.866 10.480 1.00 24.47 493 ALA A N 1
ATOM 3717 C CA . ALA A 1 493 ? -4.147 113.942 9.955 1.00 24.00 493 ALA A CA 1
ATOM 3718 C C . ALA A 1 493 ? -3.454 115.170 10.549 1.00 23.28 493 ALA A C 1
ATOM 3719 O O . ALA A 1 493 ? -4.046 116.250 10.638 1.00 23.03 493 ALA A O 1
ATOM 3721 N N . THR A 1 494 ? -2.228 114.961 11.005 1.00 22.85 494 THR A N 1
ATOM 3722 C CA . THR A 1 494 ? -1.307 116.030 11.340 1.00 22.31 494 THR A CA 1
ATOM 3723 C C . THR A 1 494 ? -0.324 116.058 10.192 1.00 22.02 494 THR A C 1
ATOM 3724 O O . THR A 1 494 ? 0.519 115.171 10.081 1.00 22.12 494 THR A O 1
ATOM 3728 N N . ALA A 1 495 ? -0.466 117.048 9.310 1.00 21.63 495 ALA A N 1
ATOM 3729 C CA . ALA A 1 495 ? 0.377 117.148 8.121 1.00 21.40 495 ALA A CA 1
ATOM 3730 C C . ALA A 1 495 ? 1.577 118.010 8.450 1.00 20.97 495 ALA A C 1
ATOM 3731 O O . ALA A 1 495 ? 1.420 119.145 8.886 1.00 20.83 495 ALA A O 1
ATOM 3733 N N . ILE A 1 496 ? 2.777 117.477 8.251 1.00 20.79 496 ILE A N 1
ATOM 3734 C CA . ILE A 1 496 ? 3.985 118.232 8.506 1.00 20.37 496 ILE A CA 1
ATOM 3735 C C . ILE A 1 496 ? 4.675 118.374 7.172 1.00 20.18 496 ILE A C 1
ATOM 3736 O O . ILE A 1 496 ? 5.144 117.395 6.615 1.00 20.33 496 ILE A O 1
ATOM 3741 N N . VAL A 1 497 ? 4.730 119.618 6.692 1.00 19.82 497 VAL A N 1
ATOM 3742 C CA . VAL A 1 497 ? 5.210 119.956 5.369 1.00 19.73 497 VAL A CA 1
ATOM 3743 C C . VAL A 1 497 ? 6.597 120.579 5.537 1.00 19.42 497 VAL A C 1
ATOM 3744 O O . VAL A 1 497 ? 6.751 121.617 6.185 1.00 19.18 497 VAL A O 1
ATOM 3748 N N . PHE A 1 498 ? 7.596 119.904 4.981 1.00 19.43 498 PHE A N 1
ATOM 3749 C CA . PHE A 1 498 ? 8.962 120.384 4.947 1.00 19.25 498 PHE A CA 1
ATOM 3750 C C . PHE A 1 498 ? 9.236 121.019 3.578 1.00 19.26 498 PHE A C 1
ATOM 3751 O O . PHE A 1 498 ? 9.016 120.391 2.540 1.00 19.49 498 PHE A O 1
ATOM 3759 N N . VAL A 1 499 ? 9.699 122.264 3.594 1.00 19.06 499 VAL A N 1
ATOM 3760 C CA . VAL A 1 499 ? 9.997 123.015 2.377 1.00 19.16 499 VAL A CA 1
ATOM 3761 C C . VAL A 1 499 ? 11.280 123.793 2.581 1.00 19.02 499 VAL A C 1
ATOM 3762 O O . VAL A 1 499 ? 11.657 124.079 3.726 1.00 18.91 499 VAL A O 1
ATOM 3766 N N . ASN A 1 500 ? 11.932 124.146 1.476 1.00 19.15 500 ASN A N 1
ATOM 3767 C CA . ASN A 1 500 ? 13.212 124.834 1.530 1.00 19.08 500 ASN A CA 1
ATOM 3768 C C . ASN A 1 500 ? 13.436 125.904 0.459 1.00 19.22 500 ASN A C 1
ATOM 3769 O O . ASN A 1 500 ? 12.664 126.061 -0.485 1.00 19.27 500 ASN A O 1
ATOM 3774 N N . ALA A 1 501 ? 14.519 126.634 0.682 1.00 19.26 501 ALA A N 1
ATOM 3775 C CA . ALA A 1 501 ? 15.148 127.484 -0.293 1.00 19.60 501 ALA A CA 1
ATOM 3776 C C . ALA A 1 501 ? 16.627 127.263 -0.075 1.00 19.79 501 ALA A C 1
ATOM 3777 O O . ALA A 1 501 ? 17.019 126.763 0.964 1.00 19.67 501 ALA A O 1
ATOM 3779 N N . ASN A 1 502 ? 17.447 127.613 -1.050 1.00 20.27 502 ASN A N 1
ATOM 3780 C CA . ASN A 1 502 ? 18.871 127.293 -0.987 1.00 20.61 502 ASN A CA 1
ATOM 3781 C C . ASN A 1 502 ? 19.671 128.441 -1.586 1.00 20.95 502 ASN A C 1
ATOM 3782 O O . ASN A 1 502 ? 19.130 129.279 -2.302 1.00 21.16 502 ASN A O 1
ATOM 3787 N N . SER A 1 503 ? 20.945 128.504 -1.243 1.00 21.30 503 SER A N 1
ATOM 3788 C CA . SER A 1 503 ? 21.870 129.460 -1.850 1.00 21.67 503 SER A CA 1
ATOM 3789 C C . SER A 1 503 ? 23.294 129.070 -1.486 1.00 22.07 503 SER A C 1
ATOM 3790 O O . SER A 1 503 ? 23.528 128.136 -0.691 1.00 22.14 503 SER A O 1
ATOM 3793 N N . GLY A 1 504 ? 24.246 129.785 -2.050 1.00 22.67 504 GLY A N 1
ATOM 3794 C CA . GLY A 1 504 ? 25.630 129.515 -1.729 1.00 23.21 504 GLY A CA 1
ATOM 3795 C C . GLY A 1 504 ? 26.637 130.336 -2.487 1.00 23.81 504 GLY A C 1
ATOM 3796 O O . GLY A 1 504 ? 26.356 131.460 -2.909 1.00 23.83 504 GLY A O 1
ATOM 3797 N N . GLU A 1 505 ? 27.822 129.756 -2.636 1.00 24.53 505 GLU A N 1
ATOM 3798 C CA . GLU A 1 505 ? 28.949 130.449 -3.221 1.00 25.28 505 GLU A CA 1
ATOM 3799 C C . GLU A 1 505 ? 28.786 130.562 -4.754 1.00 25.86 505 GLU A C 1
ATOM 3800 O O . GLU A 1 505 ? 28.181 129.701 -5.388 1.00 25.93 505 GLU A O 1
ATOM 3806 N N . GLY A 1 506 ? 29.335 131.639 -5.309 1.00 26.32 506 GLY A N 1
ATOM 3807 C CA . GLY A 1 506 ? 29.105 132.049 -6.700 1.00 27.05 506 GLY A CA 1
ATOM 3808 C C . GLY A 1 506 ? 29.630 131.143 -7.800 1.00 27.78 506 GLY A C 1
ATOM 3809 O O . GLY A 1 506 ? 29.167 131.247 -8.933 1.00 28.33 506 GLY A O 1
ATOM 3810 N N . PHE A 1 507 ? 30.574 130.249 -7.487 1.00 28.15 507 PHE A N 1
ATOM 3811 C CA . PHE A 1 507 ? 31.072 129.291 -8.485 1.00 28.85 507 PHE A CA 1
ATOM 3812 C C . PHE A 1 507 ? 30.065 128.199 -8.862 1.00 29.32 507 PHE A C 1
ATOM 3813 O O . PHE A 1 507 ? 30.263 127.510 -9.861 1.00 29.68 507 PHE A O 1
ATOM 3821 N N . ILE A 1 508 ? 28.991 128.054 -8.074 1.00 29.41 508 ILE A N 1
ATOM 3822 C CA . ILE A 1 508 ? 27.899 127.110 -8.366 1.00 29.59 508 ILE A CA 1
ATOM 3823 C C . ILE A 1 508 ? 26.603 127.860 -8.663 1.00 29.75 508 ILE A C 1
ATOM 3824 O O . ILE A 1 508 ? 26.281 128.874 -8.028 1.00 29.28 508 ILE A O 1
ATOM 3829 N N . GLU A 1 509 ? 25.853 127.305 -9.609 1.00 30.28 509 GLU A N 1
ATOM 3830 C CA . GLU A 1 509 ? 24.592 127.853 -10.048 1.00 30.52 509 GLU A CA 1
ATOM 3831 C C . GLU A 1 509 ? 23.543 126.746 -10.126 1.00 30.50 509 GLU A C 1
ATOM 3832 O O . GLU A 1 509 ? 23.789 125.706 -10.744 1.00 30.82 509 GLU A O 1
ATOM 3838 N N . ILE A 1 510 ? 22.367 126.995 -9.547 1.00 30.21 510 ILE A N 1
ATOM 3839 C CA . ILE A 1 510 ? 21.223 126.082 -9.655 1.00 30.33 510 ILE A CA 1
ATOM 3840 C C . ILE A 1 510 ? 20.022 126.868 -10.195 1.00 30.20 510 ILE A C 1
ATOM 3841 O O . ILE A 1 510 ? 19.553 127.800 -9.525 1.00 29.75 510 ILE A O 1
ATOM 3846 N N . ASP A 1 511 ? 19.550 126.513 -11.401 1.00 30.28 511 ASP A N 1
ATOM 3847 C CA . ASP A 1 511 ? 18.318 127.087 -11.993 1.00 30.28 511 ASP A CA 1
ATOM 3848 C C . ASP A 1 511 ? 18.334 128.626 -12.017 1.00 29.76 511 ASP A C 1
ATOM 3849 O O . ASP A 1 511 ? 17.379 129.284 -11.578 1.00 29.49 511 ASP A O 1
ATOM 3854 N N . GLY A 1 512 ? 19.432 129.194 -12.512 1.00 29.54 512 GLY A N 1
ATOM 3855 C CA . GLY A 1 512 ? 19.588 130.659 -12.607 1.00 29.19 512 GLY A CA 1
ATOM 3856 C C . GLY A 1 512 ? 20.044 131.374 -11.344 1.00 28.34 512 GLY A C 1
ATOM 3857 O O . GLY A 1 512 ? 20.295 132.577 -11.383 1.00 28.56 512 GLY A O 1
ATOM 3858 N N . ASN A 1 513 ? 20.153 130.653 -10.230 1.00 27.57 513 ASN A N 1
ATOM 3859 C CA . ASN A 1 513 ? 20.631 131.215 -8.962 1.00 26.82 513 ASN A CA 1
ATOM 3860 C C . ASN A 1 513 ? 22.144 131.060 -8.898 1.00 26.62 513 ASN A C 1
ATOM 3861 O O . ASN A 1 513 ? 22.655 130.009 -8.503 1.00 26.46 513 ASN A O 1
ATOM 3866 N N . LYS A 1 514 ? 22.840 132.123 -9.314 1.00 26.41 514 LYS A N 1
ATOM 3867 C CA . LYS A 1 514 ? 24.302 132.173 -9.376 1.00 26.09 514 LYS A CA 1
ATOM 3868 C C . LYS A 1 514 ? 24.870 132.595 -8.030 1.00 25.06 514 LYS A C 1
ATOM 3869 O O . LYS A 1 514 ? 25.175 133.762 -7.815 1.00 25.04 514 LYS A O 1
ATOM 3875 N N . GLY A 1 515 ? 25.027 131.635 -7.131 1.00 24.20 515 GLY A N 1
ATOM 3876 C CA . GLY A 1 515 ? 25.362 131.933 -5.724 1.00 23.35 515 GLY A CA 1
ATOM 3877 C C . GLY A 1 515 ? 24.197 132.592 -4.997 1.00 22.58 515 GLY A C 1
ATOM 3878 O O . GLY A 1 515 ? 23.473 131.924 -4.258 1.00 22.37 515 GLY A O 1
ATOM 3879 N N . ASP A 1 516 ? 24.006 133.888 -5.249 1.00 22.05 516 ASP A N 1
ATOM 3880 C CA . ASP A 1 516 ? 22.876 134.654 -4.688 1.00 21.63 516 ASP A CA 1
ATOM 3881 C C . ASP A 1 516 ? 21.536 134.074 -5.125 1.00 21.59 516 ASP A C 1
ATOM 3882 O O . ASP A 1 516 ? 21.416 133.458 -6.198 1.00 21.80 516 ASP A O 1
ATOM 3887 N N . ARG A 1 517 ? 20.525 134.290 -4.290 1.00 21.25 517 ARG A N 1
ATOM 3888 C CA . ARG A 1 517 ? 19.169 133.913 -4.647 1.00 21.33 517 ARG A CA 1
ATOM 3889 C C . ARG A 1 517 ? 18.590 134.952 -5.615 1.00 21.48 517 ARG A C 1
ATOM 3890 O O . ARG A 1 517 ? 18.785 136.150 -5.432 1.00 21.38 517 ARG A O 1
ATOM 3898 N N . LEU A 1 518 ? 17.892 134.477 -6.639 1.00 21.71 518 LEU A N 1
ATOM 3899 C CA . LEU A 1 518 ? 17.151 135.349 -7.544 1.00 22.03 518 LEU A CA 1
ATOM 3900 C C . LEU A 1 518 ? 15.965 135.986 -6.843 1.00 21.85 518 LEU A C 1
ATOM 3901 O O . LEU A 1 518 ? 15.614 137.111 -7.171 1.00 22.02 518 LEU A O 1
ATOM 3906 N N . ASN A 1 519 ? 15.331 135.262 -5.918 1.00 21.59 519 ASN A N 1
ATOM 3907 C CA . ASN A 1 519 ? 14.125 135.746 -5.236 1.00 21.52 519 ASN A CA 1
ATOM 3908 C C . ASN A 1 519 ? 14.080 135.291 -3.769 1.00 20.90 519 ASN A C 1
ATOM 3909 O O . ASN A 1 519 ? 15.010 134.634 -3.292 1.00 20.61 519 ASN A O 1
ATOM 3914 N N . LEU A 1 520 ? 13.012 135.671 -3.065 1.00 20.54 520 LEU A N 1
ATOM 3915 C CA . LEU A 1 520 ? 12.820 135.306 -1.659 1.00 20.13 520 LEU A CA 1
ATOM 3916 C C . LEU A 1 520 ? 11.630 134.375 -1.501 1.00 20.08 520 LEU A C 1
ATOM 3917 O O . LEU A 1 520 ? 10.954 134.418 -0.484 1.00 19.90 520 LEU A O 1
ATOM 3922 N N . THR A 1 521 ? 11.382 133.531 -2.503 1.00 20.27 521 THR A N 1
ATOM 3923 C CA . THR A 1 521 ? 10.313 132.533 -2.426 1.00 20.34 521 THR A CA 1
ATOM 3924 C C . THR A 1 521 ? 10.920 131.186 -2.021 1.00 20.16 521 THR A C 1
ATOM 3925 O O . THR A 1 521 ? 12.141 131.029 -1.972 1.00 20.01 521 THR A O 1
ATOM 3929 N N . LEU A 1 522 ? 10.060 130.223 -1.707 1.00 20.10 522 LEU A N 1
ATOM 3930 C CA . LEU A 1 522 ? 10.507 128.853 -1.530 1.00 20.05 522 LEU A CA 1
ATOM 3931 C C . LEU A 1 522 ? 10.835 128.253 -2.892 1.00 20.43 522 LEU A C 1
ATOM 3932 O O . LEU A 1 522 ? 10.274 128.643 -3.925 1.00 20.64 522 LEU A O 1
ATOM 3937 N N . TRP A 1 523 ? 11.727 127.275 -2.863 1.00 20.54 523 TRP A N 1
ATOM 3938 C CA . TRP A 1 523 ? 12.127 126.527 -4.038 1.00 20.92 523 TRP A CA 1
ATOM 3939 C C . TRP A 1 523 ? 11.221 125.330 -4.222 1.00 21.22 523 TRP A C 1
ATOM 3940 O O . TRP A 1 523 ? 10.460 124.988 -3.332 1.00 20.99 523 TRP A O 1
ATOM 3951 N N . ASN A 1 524 ? 11.296 124.729 -5.409 1.00 21.75 524 ASN A N 1
ATOM 3952 C CA . ASN A 1 524 ? 10.666 123.444 -5.712 1.00 22.13 524 ASN A CA 1
ATOM 3953 C C . ASN A 1 524 ? 9.137 123.483 -5.547 1.00 22.28 524 ASN A C 1
ATOM 3954 O O . ASN A 1 524 ? 8.518 122.512 -5.098 1.00 22.29 524 ASN A O 1
ATOM 3959 N N . GLU A 1 525 ? 8.541 124.608 -5.946 1.00 22.45 525 GLU A N 1
ATOM 3960 C CA . GLU A 1 525 ? 7.108 124.897 -5.735 1.00 22.57 525 GLU A CA 1
ATOM 3961 C C . GLU A 1 525 ? 6.651 124.786 -4.266 1.00 22.05 525 GLU A C 1
ATOM 3962 O O . GLU A 1 525 ? 5.509 124.443 -3.995 1.00 22.02 525 GLU A O 1
ATOM 3968 N N . GLY A 1 526 ? 7.533 125.111 -3.329 1.00 21.61 526 GLY A N 1
ATOM 3969 C CA . GLY A 1 526 ? 7.231 125.055 -1.905 1.00 21.29 526 GLY A CA 1
ATOM 3970 C C . GLY A 1 526 ? 5.994 125.832 -1.490 1.00 21.20 526 GLY A C 1
ATOM 3971 O O . GLY A 1 526 ? 5.187 125.348 -0.688 1.00 21.02 526 GLY A O 1
ATOM 3972 N N . ASP A 1 527 ? 5.825 127.030 -2.049 1.00 21.20 527 ASP A N 1
ATOM 3973 C CA . ASP A 1 527 ? 4.717 127.882 -1.639 1.00 21.24 527 ASP A CA 1
ATOM 3974 C C . ASP A 1 527 ? 3.382 127.256 -2.032 1.00 21.42 527 ASP A C 1
ATOM 3975 O O . ASP A 1 527 ? 2.480 127.156 -1.193 1.00 21.29 527 ASP A O 1
ATOM 3980 N N . ALA A 1 528 ? 3.283 126.805 -3.288 1.00 21.70 528 ALA A N 1
ATOM 3981 C CA . ALA A 1 528 ? 2.086 126.124 -3.795 1.00 22.01 528 ALA A CA 1
ATOM 3982 C C . ALA A 1 528 ? 1.815 124.803 -3.060 1.00 21.94 528 ALA A C 1
ATOM 3983 O O . ALA A 1 528 ? 0.663 124.455 -2.840 1.00 22.05 528 ALA A O 1
ATOM 3985 N N . LEU A 1 529 ? 2.865 124.094 -2.648 1.00 21.83 529 LEU A N 1
ATOM 3986 C CA . LEU A 1 529 ? 2.699 122.906 -1.791 1.00 21.82 529 LEU A CA 1
ATOM 3987 C C . LEU A 1 529 ? 2.034 123.245 -0.454 1.00 21.66 529 LEU A C 1
ATOM 3988 O O . LEU A 1 529 ? 1.073 122.592 -0.042 1.00 21.64 529 LEU A O 1
ATOM 3993 N N . VAL A 1 530 ? 2.542 124.276 0.207 1.00 21.58 530 VAL A N 1
ATOM 3994 C CA . VAL A 1 530 ? 2.006 124.700 1.513 1.00 21.55 530 VAL A CA 1
ATOM 3995 C C . VAL A 1 530 ? 0.555 125.225 1.393 1.00 21.95 530 VAL A C 1
ATOM 3996 O O . VAL A 1 530 ? -0.271 124.960 2.274 1.00 21.86 530 VAL A O 1
ATOM 4000 N N . LYS A 1 531 ? 0.236 125.941 0.309 1.00 22.48 531 LYS A N 1
ATOM 4001 C CA . LYS A 1 531 ? -1.162 126.390 0.077 1.00 22.99 531 LYS A CA 1
ATOM 4002 C C . LYS A 1 531 ? -2.109 125.222 -0.172 1.00 23.38 531 LYS A C 1
ATOM 4003 O O . LYS A 1 531 ? -3.232 125.208 0.326 1.00 23.36 531 LYS A O 1
ATOM 4009 N N . ASN A 1 532 ? -1.646 124.248 -0.947 1.00 23.78 532 ASN A N 1
ATOM 4010 C CA . ASN A 1 532 ? -2.441 123.050 -1.233 1.00 24.31 532 ASN A CA 1
ATOM 4011 C C . ASN A 1 532 ? -2.695 122.213 0.042 1.00 23.75 532 ASN A C 1
ATOM 4012 O O . ASN A 1 532 ? -3.849 121.918 0.378 1.00 23.74 532 ASN A O 1
ATOM 4017 N N . VAL A 1 533 ? -1.641 121.901 0.788 1.00 23.06 533 VAL A N 1
ATOM 4018 C CA . VAL A 1 533 ? -1.791 121.090 2.003 1.00 22.74 533 VAL A CA 1
ATOM 4019 C C . VAL A 1 533 ? -2.687 121.780 3.052 1.00 22.34 533 VAL A C 1
ATOM 4020 O O . VAL A 1 533 ? -3.602 121.169 3.570 1.00 22.30 533 VAL A O 1
ATOM 4024 N N . SER A 1 534 ? -2.453 123.060 3.303 1.00 21.99 534 SER A N 1
ATOM 4025 C CA . SER A 1 534 ? -3.280 123.831 4.227 1.00 21.84 534 SER A CA 1
ATOM 4026 C C . SER A 1 534 ? -4.736 123.993 3.775 1.00 22.07 534 SER A C 1
ATOM 4027 O O . SER A 1 534 ? -5.615 124.174 4.612 1.00 22.05 534 SER A O 1
ATOM 4030 N N . SER A 1 535 ? -4.994 123.940 2.467 1.00 22.32 535 SER A N 1
ATOM 4031 C CA . SER A 1 535 ? -6.360 123.953 1.958 1.00 22.67 535 SER A CA 1
ATOM 4032 C C . SER A 1 535 ? -7.065 122.596 2.184 1.00 22.91 535 SER A C 1
ATOM 4033 O O . SER A 1 535 ? -8.286 122.553 2.332 1.00 22.97 535 SER A O 1
ATOM 4036 N N . TRP A 1 536 ? -6.285 121.512 2.223 1.00 23.01 536 TRP A N 1
ATOM 4037 C CA . TRP A 1 536 ? -6.784 120.146 2.437 1.00 23.32 536 TRP A CA 1
ATOM 4038 C C . TRP A 1 536 ? -6.765 119.639 3.894 1.00 23.45 536 TRP A C 1
ATOM 4039 O O . TRP A 1 536 ? -7.457 118.676 4.221 1.00 23.63 536 TRP A O 1
ATOM 4050 N N . CYS A 1 537 ? -5.980 120.266 4.763 1.00 23.48 537 CYS A N 1
ATOM 4051 C CA . CYS A 1 537 ? -5.780 119.754 6.118 1.00 23.74 537 CYS A CA 1
ATOM 4052 C C . CYS A 1 537 ? -5.731 120.877 7.160 1.00 23.89 537 CYS A C 1
ATOM 4053 O O . CYS A 1 537 ? -4.857 121.758 7.104 1.00 23.68 537 CYS A O 1
ATOM 4056 N N . ASN A 1 538 ? -6.630 120.820 8.135 1.00 24.48 538 ASN A N 1
ATOM 4057 C CA . ASN A 1 538 ? -6.714 121.874 9.147 1.00 24.79 538 ASN A CA 1
ATOM 4058 C C . ASN A 1 538 ? -5.715 121.735 10.296 1.00 23.97 538 ASN A C 1
ATOM 4059 O O . ASN A 1 538 ? -5.784 122.508 11.238 1.00 23.77 538 ASN A O 1
ATOM 4064 N N . ASN A 1 539 ? -4.802 120.766 10.225 1.00 23.36 539 ASN A N 1
ATOM 4065 C CA . ASN A 1 539 ? -3.679 120.720 11.140 1.00 22.82 539 ASN A CA 1
ATOM 4066 C C . ASN A 1 539 ? -2.375 120.580 10.364 1.00 22.26 539 ASN A C 1
ATOM 4067 O O . ASN A 1 539 ? -1.685 119.549 10.410 1.00 22.32 539 ASN A O 1
ATOM 4072 N N . THR A 1 540 ? -2.034 121.660 9.670 1.00 21.54 540 THR A N 1
ATOM 4073 C CA . THR A 1 540 ? -0.813 121.730 8.887 1.00 21.13 540 THR A CA 1
ATOM 4074 C C . THR A 1 540 ? 0.318 122.441 9.659 1.00 20.62 540 THR A C 1
ATOM 4075 O O . THR A 1 540 ? 0.164 123.561 10.149 1.00 20.41 540 THR A O 1
ATOM 4079 N N . ILE A 1 541 ? 1.449 121.758 9.758 1.00 20.34 541 ILE A N 1
ATOM 4080 C CA . ILE A 1 541 ? 2.635 122.279 10.403 1.00 20.05 541 ILE A CA 1
ATOM 4081 C C . ILE A 1 541 ? 3.706 122.450 9.330 1.00 19.77 541 ILE A C 1
ATOM 4082 O O . ILE A 1 541 ? 4.005 121.503 8.623 1.00 19.94 541 ILE A O 1
ATOM 4087 N N . VAL A 1 542 ? 4.260 123.651 9.197 1.00 19.36 542 VAL A N 1
ATOM 4088 C CA . VAL A 1 542 ? 5.271 123.934 8.176 1.00 19.16 542 VAL A CA 1
ATOM 4089 C C . VAL A 1 542 ? 6.638 124.087 8.837 1.00 18.91 542 VAL A C 1
ATOM 4090 O O . VAL A 1 542 ? 6.780 124.860 9.778 1.00 18.77 542 VAL A O 1
ATOM 4094 N N . VAL A 1 543 ? 7.622 123.340 8.345 1.00 18.84 543 VAL A N 1
ATOM 4095 C CA . VAL A 1 543 ? 9.015 123.495 8.724 1.00 18.70 543 VAL A CA 1
ATOM 4096 C C . VAL A 1 543 ? 9.801 124.026 7.505 1.00 18.63 543 VAL A C 1
ATOM 4097 O O . VAL A 1 543 ? 9.747 123.441 6.410 1.00 18.71 543 VAL A O 1
ATOM 4101 N N . LEU A 1 544 ? 10.519 125.125 7.719 1.00 18.43 544 LEU A N 1
ATOM 4102 C CA . LEU A 1 544 ? 11.290 125.799 6.706 1.00 18.40 544 LEU A CA 1
ATOM 4103 C C . LEU A 1 544 ? 12.778 125.546 6.928 1.00 18.40 544 LEU A C 1
ATOM 4104 O O . LEU A 1 544 ? 13.293 125.814 8.007 1.00 18.33 544 LEU A O 1
ATOM 4109 N N . HIS A 1 545 ? 13.458 125.023 5.910 1.00 18.52 545 HIS A N 1
ATOM 4110 C CA . HIS A 1 545 ? 14.922 124.973 5.903 1.00 18.53 545 HIS A CA 1
ATOM 4111 C C . HIS A 1 545 ? 15.381 125.984 4.875 1.00 18.46 545 HIS A C 1
ATOM 4112 O O . HIS A 1 545 ? 15.265 125.740 3.687 1.00 18.56 545 HIS A O 1
ATOM 4119 N N . THR A 1 546 ? 15.822 127.152 5.334 1.00 18.28 546 THR A N 1
ATOM 4120 C CA . THR A 1 546 ? 16.270 128.199 4.435 1.00 18.26 546 THR A CA 1
ATOM 4121 C C . THR A 1 546 ? 17.568 128.835 4.959 1.00 18.18 546 THR A C 1
ATOM 4122 O O . THR A 1 546 ? 17.833 128.771 6.149 1.00 18.20 546 THR A O 1
ATOM 4126 N N . PRO A 1 547 ? 18.395 129.417 4.061 1.00 18.21 547 PRO A N 1
ATOM 4127 C CA . PRO A 1 547 ? 19.604 130.159 4.463 1.00 18.12 547 PRO A CA 1
ATOM 4128 C C . PRO A 1 547 ? 19.300 131.546 5.032 1.00 18.00 547 PRO A C 1
ATOM 4129 O O . PRO A 1 547 ? 20.180 132.182 5.605 1.00 18.07 547 PRO A O 1
ATOM 4133 N N . GLY A 1 548 ? 18.080 132.025 4.833 1.00 17.94 548 GLY A N 1
ATOM 4134 C CA . GLY A 1 548 ? 17.675 133.363 5.240 1.00 17.83 548 GLY A CA 1
ATOM 4135 C C . GLY A 1 548 ? 16.165 133.437 5.054 1.00 17.84 548 GLY A C 1
ATOM 4136 O O . GLY A 1 548 ? 15.512 132.399 4.866 1.00 17.85 548 GLY A O 1
ATOM 4137 N N . PRO A 1 549 ? 15.599 134.653 5.093 1.00 17.80 549 PRO A N 1
ATOM 4138 C CA . PRO A 1 549 ? 14.149 134.731 5.038 1.00 17.85 549 PRO A CA 1
ATOM 4139 C C . PRO A 1 549 ? 13.576 134.368 3.673 1.00 17.99 549 PRO A C 1
ATOM 4140 O O . PRO A 1 549 ? 14.238 134.542 2.648 1.00 18.02 549 PRO A O 1
ATOM 4144 N N . VAL A 1 550 ? 12.353 133.855 3.700 1.00 18.10 550 VAL A N 1
ATOM 4145 C CA . VAL A 1 550 ? 11.482 133.792 2.535 1.00 18.37 550 VAL A CA 1
ATOM 4146 C C . VAL A 1 550 ? 10.192 134.521 2.894 1.00 18.50 550 VAL A C 1
ATOM 4147 O O . VAL A 1 550 ? 9.938 134.819 4.076 1.00 18.35 550 VAL A O 1
ATOM 4151 N N . LEU A 1 551 ? 9.395 134.825 1.876 1.00 18.82 551 LEU A N 1
ATOM 4152 C CA . LEU A 1 551 ? 8.163 135.594 2.057 1.00 19.06 551 LEU A CA 1
ATOM 4153 C C . LEU A 1 551 ? 7.034 134.637 2.393 1.00 19.19 551 LEU A C 1
ATOM 4154 O O . LEU A 1 551 ? 6.617 133.835 1.553 1.00 19.44 551 LEU A O 1
ATOM 4159 N N . LEU A 1 552 ? 6.532 134.742 3.617 1.00 19.18 552 LEU A N 1
ATOM 4160 C CA . LEU A 1 552 ? 5.467 133.876 4.104 1.00 19.30 552 LEU A CA 1
ATOM 4161 C C . LEU A 1 552 ? 4.091 134.505 3.910 1.00 19.56 552 LEU A C 1
ATOM 4162 O O . LEU A 1 552 ? 3.088 133.878 4.211 1.00 19.49 552 LEU A O 1
ATOM 4167 N N . THR A 1 553 ? 4.073 135.741 3.410 1.00 19.85 553 THR A N 1
ATOM 4168 C CA . THR A 1 553 ? 2.897 136.606 3.349 1.00 20.29 553 THR A CA 1
ATOM 4169 C C . THR A 1 553 ? 1.600 135.980 2.817 1.00 20.73 553 THR A C 1
ATOM 4170 O O . THR A 1 553 ? 0.536 136.190 3.388 1.00 20.85 553 THR A O 1
ATOM 4174 N N . GLU A 1 554 ? 1.677 135.208 1.743 1.00 21.14 554 GLU A N 1
ATOM 4175 C CA . GLU A 1 554 ? 0.450 134.703 1.121 1.00 21.71 554 GLU A CA 1
ATOM 4176 C C . GLU A 1 554 ? -0.223 133.538 1.868 1.00 21.56 554 GLU A C 1
ATOM 4177 O O . GLU A 1 554 ? -1.399 133.306 1.665 1.00 21.78 554 GLU A O 1
ATOM 4183 N N . TRP A 1 555 ? 0.488 132.845 2.756 1.00 21.22 555 TRP A N 1
ATOM 4184 C CA . TRP A 1 555 ? -0.086 131.667 3.418 1.00 21.19 555 TRP A CA 1
ATOM 4185 C C . TRP A 1 555 ? 0.052 131.539 4.927 1.00 20.99 555 TRP A C 1
ATOM 4186 O O . TRP A 1 555 ? -0.559 130.650 5.502 1.00 21.04 555 TRP A O 1
ATOM 4197 N N . TYR A 1 556 ? 0.816 132.406 5.573 1.00 20.87 556 TYR A N 1
ATOM 4198 C CA . TYR A 1 556 ? 1.148 132.221 6.991 1.00 20.80 556 TYR A CA 1
ATOM 4199 C C . TYR A 1 556 ? -0.044 132.454 7.918 1.00 20.96 556 TYR A C 1
ATOM 4200 O O . TYR A 1 556 ? -0.144 131.832 8.972 1.00 20.95 556 TYR A O 1
ATOM 4209 N N . ASP A 1 557 ? -0.939 133.335 7.498 1.00 21.20 557 ASP A N 1
ATOM 4210 C CA . ASP A 1 557 ? -2.141 133.666 8.248 1.00 21.46 557 ASP A CA 1
ATOM 4211 C C . ASP A 1 557 ? -3.314 132.677 8.106 1.00 21.49 557 ASP A C 1
ATOM 4212 O O . ASP A 1 557 ? -4.333 132.888 8.744 1.00 21.64 557 ASP A O 1
ATOM 4217 N N . ASN A 1 558 ? -3.180 131.610 7.309 1.00 21.38 558 ASN A N 1
ATOM 4218 C CA . ASN A 1 558 ? -4.212 130.552 7.242 1.00 21.46 558 ASN A CA 1
ATOM 4219 C C . ASN A 1 558 ? -4.313 129.822 8.593 1.00 21.39 558 ASN A C 1
ATOM 4220 O O . ASN A 1 558 ? -3.334 129.227 9.028 1.00 21.13 558 ASN A O 1
ATOM 4225 N N . PRO A 1 559 ? -5.493 129.862 9.262 1.00 21.60 559 PRO A N 1
ATOM 4226 C CA . PRO A 1 559 ? -5.699 129.113 10.527 1.00 21.62 559 PRO A CA 1
ATOM 4227 C C . PRO A 1 559 ? -5.521 127.610 10.430 1.00 21.68 559 PRO A C 1
ATOM 4228 O O . PRO A 1 559 ? -5.334 126.951 11.453 1.00 21.60 559 PRO A O 1
ATOM 4232 N N . ASN A 1 560 ? -5.602 127.066 9.221 1.00 21.89 560 ASN A N 1
ATOM 4233 C CA . ASN A 1 560 ? -5.237 125.658 8.990 1.00 22.07 560 ASN A CA 1
ATOM 4234 C C . ASN A 1 560 ? -3.757 125.360 9.158 1.00 21.41 560 ASN A C 1
ATOM 4235 O O . ASN A 1 560 ? -3.383 124.196 9.336 1.00 21.31 560 ASN A O 1
ATOM 4240 N N . ILE A 1 561 ? -2.919 126.388 9.058 1.00 20.76 561 ILE A N 1
ATOM 4241 C CA . ILE A 1 561 ? -1.509 126.257 9.381 1.00 20.34 561 ILE A CA 1
ATOM 4242 C C . ILE A 1 561 ? -1.400 126.592 10.850 1.00 20.10 561 ILE A C 1
ATOM 4243 O O . ILE A 1 561 ? -1.402 127.753 11.240 1.00 19.93 561 ILE A O 1
ATOM 4248 N N . THR A 1 562 ? -1.341 125.545 11.659 1.00 20.02 562 THR A N 1
ATOM 4249 C CA . THR A 1 562 ? -1.335 125.681 13.109 1.00 19.93 562 THR A CA 1
ATOM 4250 C C . THR A 1 562 ? 0.061 125.952 13.664 1.00 19.73 562 THR A C 1
ATOM 4251 O O . THR A 1 562 ? 0.184 126.422 14.802 1.00 19.75 562 THR A O 1
ATOM 4255 N N . ALA A 1 563 ? 1.108 125.640 12.903 1.00 19.51 563 ALA A N 1
ATOM 4256 C CA . ALA A 1 563 ? 2.460 125.995 13.335 1.00 19.37 563 ALA A CA 1
ATOM 4257 C C . ALA A 1 563 ? 3.461 126.155 12.202 1.00 19.17 563 ALA A C 1
ATOM 4258 O O . ALA A 1 563 ? 3.349 125.511 11.167 1.00 19.20 563 ALA A O 1
ATOM 4260 N N . ILE A 1 564 ? 4.430 127.040 12.421 1.00 19.03 564 ILE A N 1
ATOM 4261 C CA . ILE A 1 564 ? 5.506 127.299 11.472 1.00 18.91 564 ILE A CA 1
ATOM 4262 C C . ILE A 1 564 ? 6.832 127.338 12.220 1.00 18.85 564 ILE A C 1
ATOM 4263 O O . ILE A 1 564 ? 6.940 128.010 13.239 1.00 18.86 564 ILE A O 1
ATOM 4268 N N . LEU A 1 565 ? 7.824 126.607 11.715 1.00 18.83 565 LEU A N 1
ATOM 4269 C CA . LEU A 1 565 ? 9.169 126.622 12.269 1.00 18.79 565 LEU A CA 1
ATOM 4270 C C . LEU A 1 565 ? 10.211 126.892 11.190 1.00 18.65 565 LEU A C 1
ATOM 4271 O O . LEU A 1 565 ? 10.129 126.356 10.087 1.00 18.64 565 LEU A O 1
ATOM 4276 N N . TRP A 1 566 ? 11.187 127.735 11.522 1.00 18.48 566 TRP A N 1
ATOM 4277 C CA . TRP A 1 566 ? 12.366 127.912 10.704 1.00 18.34 566 TRP A CA 1
ATOM 4278 C C . TRP A 1 566 ? 13.507 127.145 11.366 1.00 18.42 566 TRP A C 1
ATOM 4279 O O . TRP A 1 566 ? 13.894 127.453 12.500 1.00 18.46 566 TRP A O 1
ATOM 4290 N N . ALA A 1 567 ? 14.013 126.138 10.657 1.00 18.53 567 ALA A N 1
ATOM 4291 C CA . ALA A 1 567 ? 15.085 125.269 11.129 1.00 18.71 567 ALA A CA 1
ATOM 4292 C C . ALA A 1 567 ? 16.433 125.536 10.442 1.00 18.74 567 ALA A C 1
ATOM 4293 O O . ALA A 1 567 ? 17.414 124.846 10.705 1.00 18.86 567 ALA A O 1
ATOM 4295 N N . GLY A 1 568 ? 16.485 126.539 9.566 1.00 18.73 568 GLY A N 1
ATOM 4296 C CA . GLY A 1 568 ? 17.728 126.986 8.950 1.00 18.74 568 GLY A CA 1
ATOM 4297 C C . GLY A 1 568 ? 18.483 125.893 8.208 1.00 18.98 568 GLY A C 1
ATOM 4298 O O . GLY A 1 568 ? 17.903 125.168 7.392 1.00 19.01 568 GLY A O 1
ATOM 4299 N N . MET A 1 569 ? 19.775 125.793 8.514 1.00 19.15 569 MET A N 1
ATOM 4300 C CA . MET A 1 569 ? 20.665 124.762 8.006 1.00 19.42 569 MET A CA 1
ATOM 4301 C C . MET A 1 569 ? 21.246 124.019 9.222 1.00 19.57 569 MET A C 1
ATOM 4302 O O . MET A 1 569 ? 22.290 124.416 9.782 1.00 19.55 569 MET A O 1
ATOM 4307 N N . PRO A 1 570 ? 20.542 122.952 9.653 1.00 19.67 570 PRO A N 1
ATOM 4308 C CA . PRO A 1 570 ? 20.837 122.257 10.895 1.00 19.81 570 PRO A CA 1
ATOM 4309 C C . PRO A 1 570 ? 22.059 121.347 10.850 1.00 19.95 570 PRO A C 1
ATOM 4310 O O . PRO A 1 570 ? 22.527 120.930 11.902 1.00 20.10 570 PRO A O 1
ATOM 4314 N N . GLY A 1 571 ? 22.566 121.033 9.664 1.00 19.89 571 GLY A N 1
ATOM 4315 C CA . GLY A 1 571 ? 23.675 120.091 9.550 1.00 20.14 571 GLY A CA 1
ATOM 4316 C C . GLY A 1 571 ? 23.242 118.639 9.753 1.00 20.40 571 GLY A C 1
ATOM 4317 O O . GLY A 1 571 ? 22.085 118.284 9.496 1.00 20.30 571 GLY A O 1
ATOM 4318 N N . GLN A 1 572 ? 24.174 117.809 10.233 1.00 20.66 572 GLN A N 1
ATOM 4319 C CA . GLN A 1 572 ? 24.061 116.348 10.077 1.00 21.03 572 GLN A CA 1
ATOM 4320 C C . GLN A 1 572 ? 22.900 115.665 10.809 1.00 21.17 572 GLN A C 1
ATOM 4321 O O . GLN A 1 572 ? 22.471 114.590 10.382 1.00 21.41 572 GLN A O 1
ATOM 4327 N N . GLU A 1 573 ? 22.408 116.269 11.889 1.00 21.00 573 GLU A N 1
ATOM 4328 C CA . GLU A 1 573 ? 21.394 115.644 12.728 1.00 21.23 573 GLU A CA 1
ATOM 4329 C C . GLU A 1 573 ? 19.976 116.196 12.496 1.00 20.93 573 GLU A C 1
ATOM 4330 O O . GLU A 1 573 ? 19.112 116.021 13.358 1.00 20.92 573 GLU A O 1
ATOM 4336 N N . SER A 1 574 ? 19.743 116.829 11.336 1.00 20.64 574 SER A N 1
ATOM 4337 C CA . SER A 1 574 ? 18.497 117.568 11.050 1.00 20.35 574 SER A CA 1
ATOM 4338 C C . SER A 1 574 ? 17.230 116.915 11.598 1.00 20.45 574 SER A C 1
ATOM 4339 O O . SER A 1 574 ? 16.467 117.530 12.348 1.00 20.25 574 SER A O 1
ATOM 4342 N N . GLY A 1 575 ? 17.017 115.666 11.199 1.00 20.72 575 GLY A N 1
ATOM 4343 C CA . GLY A 1 575 ? 15.804 114.950 11.551 1.00 20.92 575 GLY A CA 1
ATOM 4344 C C . GLY A 1 575 ? 15.603 114.780 13.041 1.00 21.03 575 GLY A C 1
ATOM 4345 O O . GLY A 1 575 ? 14.490 114.902 13.545 1.00 20.94 575 GLY A O 1
ATOM 4346 N N . ASN A 1 576 ? 16.687 114.494 13.747 1.00 21.25 576 ASN A N 1
ATOM 4347 C CA . ASN A 1 576 ? 16.624 114.353 15.196 1.00 21.50 576 ASN A CA 1
ATOM 4348 C C . ASN A 1 576 ? 16.393 115.686 15.896 1.00 21.23 576 ASN A C 1
ATOM 4349 O O . ASN A 1 576 ? 15.617 115.747 16.841 1.00 21.33 576 ASN A O 1
ATOM 4354 N N . SER A 1 577 ? 17.043 116.744 15.418 1.00 20.98 577 SER A N 1
ATOM 4355 C CA . SER A 1 577 ? 16.851 118.091 15.962 1.00 20.79 577 SER A CA 1
ATOM 4356 C C . SER A 1 577 ? 15.404 118.531 15.849 1.00 20.70 577 SER A C 1
ATOM 4357 O O . SER A 1 577 ? 14.809 118.958 16.848 1.00 20.73 577 SER A O 1
ATOM 4360 N N . ILE A 1 578 ? 14.831 118.415 14.651 1.00 20.60 578 ILE A N 1
ATOM 4361 C CA . ILE A 1 578 ? 13.453 118.876 14.446 1.00 20.54 578 ILE A CA 1
ATOM 4362 C C . ILE A 1 578 ? 12.442 118.014 15.201 1.00 20.82 578 ILE A C 1
ATOM 4363 O O . ILE A 1 578 ? 11.454 118.544 15.683 1.00 20.78 578 ILE A O 1
ATOM 4368 N N . THR A 1 579 ? 12.688 116.706 15.297 1.00 21.18 579 THR A N 1
ATOM 4369 C CA . THR A 1 579 ? 11.813 115.803 16.056 1.00 21.53 579 THR A CA 1
ATOM 4370 C C . THR A 1 579 ? 11.851 116.174 17.551 1.00 21.67 579 THR A C 1
ATOM 4371 O O . THR A 1 579 ? 10.808 116.220 18.195 1.00 21.73 579 THR A O 1
ATOM 4375 N N . ASP A 1 580 ? 13.039 116.471 18.076 1.00 21.77 580 ASP A N 1
ATOM 4376 C CA . ASP A 1 580 ? 13.192 116.974 19.455 1.00 21.99 580 ASP A CA 1
ATOM 4377 C C . ASP A 1 580 ? 12.308 118.190 19.742 1.00 21.79 580 ASP A C 1
ATOM 4378 O O . ASP A 1 580 ? 11.651 118.242 20.784 1.00 21.98 580 ASP A O 1
ATOM 4383 N N . VAL A 1 581 ? 12.275 119.149 18.816 1.00 21.46 581 VAL A N 1
ATOM 4384 C CA . VAL A 1 581 ? 11.464 120.355 19.007 1.00 21.29 581 VAL A CA 1
ATOM 4385 C C . VAL A 1 581 ? 9.990 120.057 18.792 1.00 21.36 581 VAL A C 1
ATOM 4386 O O . VAL A 1 581 ? 9.164 120.487 19.580 1.00 21.42 581 VAL A O 1
ATOM 4390 N N . LEU A 1 582 ? 9.660 119.320 17.731 1.00 21.39 582 LEU A N 1
ATOM 4391 C CA . LEU A 1 582 ? 8.261 119.004 17.415 1.00 21.46 582 LEU A CA 1
ATOM 4392 C C . LEU A 1 582 ? 7.537 118.300 18.569 1.00 21.92 582 LEU A C 1
ATOM 4393 O O . LEU A 1 582 ? 6.368 118.586 18.847 1.00 21.93 582 LEU A O 1
ATOM 4398 N N . TYR A 1 583 ? 8.246 117.393 19.236 1.00 22.39 583 TYR A N 1
ATOM 4399 C CA . TYR A 1 583 ? 7.703 116.632 20.368 1.00 22.90 583 TYR A CA 1
ATOM 4400 C C . TYR A 1 583 ? 8.023 117.238 21.732 1.00 23.23 583 TYR A C 1
ATOM 4401 O O . TYR A 1 583 ? 7.662 116.662 22.758 1.00 23.64 583 TYR A O 1
ATOM 4410 N N . GLY A 1 584 ? 8.691 118.388 21.756 1.00 23.17 584 GLY A N 1
ATOM 4411 C CA . GLY A 1 584 ? 8.952 119.085 23.001 1.00 23.53 584 GLY A CA 1
ATOM 4412 C C . GLY A 1 584 ? 9.995 118.474 23.933 1.00 24.10 584 GLY A C 1
ATOM 4413 O O . GLY A 1 584 ? 9.992 118.786 25.118 1.00 24.34 584 GLY A O 1
ATOM 4414 N N . ARG A 1 585 ? 10.891 117.631 23.414 1.00 24.40 585 ARG A N 1
ATOM 4415 C CA . ARG A 1 585 ? 12.068 117.180 24.181 1.00 24.92 585 ARG A CA 1
ATOM 4416 C C . ARG A 1 585 ? 13.036 118.356 24.362 1.00 24.45 585 ARG A C 1
ATOM 4417 O O . ARG A 1 585 ? 13.777 118.421 25.343 1.00 24.71 585 ARG A O 1
ATOM 4425 N N . VAL A 1 586 ? 13.044 119.242 23.371 1.00 23.63 586 VAL A N 1
ATOM 4426 C CA . VAL A 1 586 ? 13.596 120.576 23.485 1.00 23.20 586 VAL A CA 1
ATOM 4427 C C . VAL A 1 586 ? 12.395 121.518 23.387 1.00 22.79 586 VAL A C 1
ATOM 4428 O O . VAL A 1 586 ? 11.564 121.376 22.474 1.00 22.65 586 VAL A O 1
ATOM 4432 N N . ASN A 1 587 ? 12.279 122.439 24.343 1.00 22.57 587 ASN A N 1
ATOM 4433 C CA . ASN A 1 587 ? 11.267 123.499 24.306 1.00 22.21 587 ASN A CA 1
ATOM 4434 C C . ASN A 1 587 ? 11.944 124.626 23.529 1.00 21.64 587 ASN A C 1
ATOM 4435 O O . ASN A 1 587 ? 12.994 125.099 23.945 1.00 21.68 587 ASN A O 1
ATOM 4440 N N . PRO A 1 588 ? 11.384 125.032 22.370 1.00 21.04 588 PRO A N 1
ATOM 4441 C CA . PRO A 1 588 ? 12.155 125.973 21.561 1.00 20.57 588 PRO A CA 1
ATOM 4442 C C . PRO A 1 588 ? 12.379 127.323 22.241 1.00 20.39 588 PRO A C 1
ATOM 4443 O O . PRO A 1 588 ? 11.490 127.839 22.927 1.00 20.55 588 PRO A O 1
ATOM 4447 N N . SER A 1 589 ? 13.594 127.840 22.089 1.00 20.03 589 SER A N 1
ATOM 4448 C CA . SER A 1 589 ? 13.966 129.181 22.535 1.00 19.82 589 SER A CA 1
ATOM 4449 C C . SER A 1 589 ? 14.614 130.049 21.454 1.00 19.28 589 SER A C 1
ATOM 4450 O O . SER A 1 589 ? 14.781 131.259 21.644 1.00 19.18 589 SER A O 1
ATOM 4453 N N . GLY A 1 590 ? 14.983 129.443 20.329 1.00 18.88 590 GLY A N 1
ATOM 4454 C CA . GLY A 1 590 ? 15.753 130.130 19.311 1.00 18.49 590 GLY A CA 1
ATOM 4455 C C . GLY A 1 590 ? 15.010 131.307 18.723 1.00 18.16 590 GLY A C 1
ATOM 4456 O O . GLY A 1 590 ? 13.786 131.305 18.632 1.00 18.16 590 GLY A O 1
ATOM 4457 N N . ARG A 1 591 ? 15.765 132.320 18.340 1.00 17.88 591 ARG A N 1
ATOM 4458 C CA . ARG A 1 591 ? 15.208 133.567 17.875 1.00 17.67 591 ARG A CA 1
ATOM 4459 C C . ARG A 1 591 ? 15.717 133.848 16.457 1.00 17.33 591 ARG A C 1
ATOM 4460 O O . ARG A 1 591 ? 16.877 133.583 16.132 1.00 17.18 591 ARG A O 1
ATOM 4468 N N . THR A 1 592 ? 14.833 134.376 15.619 1.00 17.12 592 THR A N 1
ATOM 4469 C CA . THR A 1 592 ? 15.215 134.710 14.255 1.00 16.90 592 THR A CA 1
ATOM 4470 C C . THR A 1 592 ? 16.309 135.798 14.267 1.00 16.85 592 THR A C 1
ATOM 4471 O O . THR A 1 592 ? 16.103 136.868 14.841 1.00 16.90 592 THR A O 1
ATOM 4475 N N . PRO A 1 593 ? 17.490 135.500 13.664 1.00 16.73 593 PRO A N 1
ATOM 4476 C CA . PRO A 1 593 ? 18.593 136.462 13.590 1.00 16.72 593 PRO A CA 1
ATOM 4477 C C . PRO A 1 593 ? 18.495 137.448 12.394 1.00 16.62 593 PRO A C 1
ATOM 4478 O O . PRO A 1 593 ? 19.466 138.121 12.059 1.00 16.60 593 PRO A O 1
ATOM 4482 N N . PHE A 1 594 ? 17.322 137.517 11.781 1.00 16.61 594 PHE A N 1
ATOM 4483 C CA . PHE A 1 594 ? 16.984 138.480 10.741 1.00 16.63 594 PHE A CA 1
ATOM 4484 C C . PHE A 1 594 ? 15.458 138.664 10.752 1.00 16.71 594 PHE A C 1
ATOM 4485 O O . PHE A 1 594 ? 14.728 137.888 11.372 1.00 16.71 594 PHE A O 1
ATOM 4493 N N . THR A 1 595 ? 14.989 139.652 10.000 1.00 16.82 595 THR A N 1
ATOM 4494 C CA . THR A 1 595 ? 13.575 139.996 9.886 1.00 16.92 595 THR A CA 1
ATOM 4495 C C . THR A 1 595 ? 12.895 139.209 8.751 1.00 16.90 595 THR A C 1
ATOM 4496 O O . THR A 1 595 ? 13.480 139.006 7.683 1.00 16.83 595 THR A O 1
ATOM 4500 N N . TRP A 1 596 ? 11.659 138.779 9.014 1.00 16.95 596 TRP A N 1
ATOM 4501 C CA . TRP A 1 596 ? 10.801 138.156 8.022 1.00 17.03 596 TRP A CA 1
ATOM 4502 C C . TRP A 1 596 ? 9.864 139.240 7.510 1.00 17.23 596 TRP A C 1
ATOM 4503 O O . TRP A 1 596 ? 8.868 139.547 8.134 1.00 17.31 596 TRP A O 1
ATOM 4514 N N . GLY A 1 597 ? 10.230 139.844 6.388 1.00 17.39 597 GLY A N 1
ATOM 4515 C CA . GLY A 1 597 ? 9.469 140.951 5.803 1.00 17.69 597 GLY A CA 1
ATOM 4516 C C . GLY A 1 597 ? 8.278 140.455 5.020 1.00 17.86 597 GLY A C 1
ATOM 4517 O O . GLY A 1 597 ? 8.209 139.272 4.665 1.00 17.78 597 GLY A O 1
ATOM 4518 N N . ALA A 1 598 ? 7.338 141.352 4.753 1.00 18.21 598 ALA A N 1
ATOM 4519 C CA . ALA A 1 598 ? 6.148 141.022 3.927 1.00 18.49 598 ALA A CA 1
ATOM 4520 C C . ALA A 1 598 ? 6.431 140.976 2.426 1.00 18.76 598 ALA A C 1
ATOM 4521 O O . ALA A 1 598 ? 5.719 140.309 1.678 1.00 18.91 598 ALA A O 1
ATOM 4523 N N . THR A 1 599 ? 7.429 141.720 1.976 1.00 18.96 599 THR A N 1
ATOM 4524 C CA . THR A 1 599 ? 7.783 141.768 0.563 1.00 19.29 599 THR A CA 1
ATOM 4525 C C . THR A 1 599 ? 9.292 141.869 0.420 1.00 19.32 599 THR A C 1
ATOM 4526 O O . THR A 1 599 ? 10.008 142.136 1.376 1.00 19.12 599 THR A O 1
ATOM 4530 N N . ARG A 1 600 ? 9.749 141.656 -0.803 1.00 19.67 600 ARG A N 1
ATOM 4531 C CA . ARG A 1 600 ? 11.125 141.833 -1.200 1.00 19.83 600 ARG A CA 1
ATOM 4532 C C . ARG A 1 600 ? 11.583 143.280 -1.008 1.00 20.12 600 ARG A C 1
ATOM 4533 O O . ARG A 1 600 ? 12.709 143.532 -0.579 1.00 19.87 600 ARG A O 1
ATOM 4541 N N . GLU A 1 601 ? 10.700 144.219 -1.356 1.00 20.77 601 GLU A N 1
ATOM 4542 C CA . GLU A 1 601 ? 11.012 145.653 -1.295 1.00 21.25 601 GLU A CA 1
ATOM 4543 C C . GLU A 1 601 ? 11.024 146.181 0.156 1.00 20.93 601 GLU A C 1
ATOM 4544 O O . GLU A 1 601 ? 11.721 147.154 0.460 1.00 20.90 601 GLU A O 1
ATOM 4550 N N . SER A 1 602 ? 10.295 145.511 1.052 1.00 20.57 602 SER A N 1
ATOM 4551 C CA . SER A 1 602 ? 10.226 145.922 2.467 1.00 20.38 602 SER A CA 1
ATOM 4552 C C . SER A 1 602 ? 11.577 145.887 3.150 1.00 20.07 602 SER A C 1
ATOM 4553 O O . SER A 1 602 ? 11.789 146.620 4.080 1.00 19.97 602 SER A O 1
ATOM 4556 N N . TYR A 1 603 ? 12.476 145.044 2.653 1.00 19.95 603 TYR A N 1
ATOM 4557 C CA . TYR A 1 603 ? 13.860 144.977 3.117 1.00 19.87 603 TYR A CA 1
ATOM 4558 C C . TYR A 1 603 ? 14.681 146.238 2.816 1.00 20.21 603 TYR A C 1
ATOM 4559 O O . TYR A 1 603 ? 15.610 146.574 3.565 1.00 20.05 603 TYR A O 1
ATOM 4568 N N . GLY A 1 604 ? 14.378 146.900 1.700 1.00 20.67 604 GLY A N 1
ATOM 4569 C CA . GLY A 1 604 ? 15.027 148.154 1.352 1.00 21.16 604 GLY A CA 1
ATOM 4570 C C . GLY A 1 604 ? 16.416 148.028 0.730 1.00 21.32 604 GLY A C 1
ATOM 4571 O O . GLY A 1 604 ? 16.960 149.005 0.228 1.00 21.95 604 GLY A O 1
ATOM 4572 N N . THR A 1 605 ? 17.016 146.852 0.795 1.00 21.13 605 THR A N 1
ATOM 4573 C CA . THR A 1 605 ? 18.234 146.549 0.078 1.00 21.14 605 THR A CA 1
ATOM 4574 C C . THR A 1 605 ? 17.938 145.349 -0.817 1.00 21.11 605 THR A C 1
ATOM 4575 O O . THR A 1 605 ? 16.945 144.647 -0.634 1.00 20.93 605 THR A O 1
ATOM 4579 N N . ASP A 1 606 ? 18.809 145.145 -1.793 1.00 21.31 606 ASP A N 1
ATOM 4580 C CA . ASP A 1 606 ? 18.724 144.003 -2.689 1.00 21.41 606 ASP A CA 1
ATOM 4581 C C . ASP A 1 606 ? 20.116 143.714 -3.232 1.00 21.34 606 ASP A C 1
ATOM 4582 O O . ASP A 1 606 ? 21.025 144.527 -3.096 1.00 21.38 606 ASP A O 1
ATOM 4587 N N . VAL A 1 607 ? 20.278 142.520 -3.784 1.00 21.25 607 VAL A N 1
ATOM 4588 C CA . VAL A 1 607 ? 21.450 142.175 -4.564 1.00 21.39 607 VAL A CA 1
ATOM 4589 C C . VAL A 1 607 ? 21.452 143.001 -5.877 1.00 21.80 607 VAL A C 1
ATOM 4590 O O . VAL A 1 607 ? 20.400 143.306 -6.418 1.00 21.97 607 VAL A O 1
ATOM 4594 N N . LEU A 1 608 ? 22.639 143.387 -6.338 1.00 22.01 608 LEU A N 1
ATOM 4595 C CA . LEU A 1 608 ? 22.837 143.990 -7.664 1.00 22.61 608 LEU A CA 1
ATOM 4596 C C . LEU A 1 608 ? 23.137 142.876 -8.661 1.00 22.92 608 LEU A C 1
ATOM 4597 O O . LEU A 1 608 ? 24.212 142.287 -8.627 1.00 22.84 608 LEU A O 1
ATOM 4602 N N . TYR A 1 609 ? 22.174 142.584 -9.527 1.00 23.50 609 TYR A N 1
ATOM 4603 C CA . TYR A 1 609 ? 22.247 141.455 -10.483 1.00 23.97 609 TYR A CA 1
ATOM 4604 C C . TYR A 1 609 ? 22.830 141.819 -11.851 1.00 24.68 609 TYR A C 1
ATOM 4605 O O . TYR A 1 609 ? 23.160 140.915 -12.631 1.00 24.84 609 TYR A O 1
ATOM 4614 N N . GLU A 1 610 ? 22.930 143.116 -12.146 1.00 25.21 610 GLU A N 1
ATOM 4615 C CA . GLU A 1 610 ? 23.363 143.599 -13.454 1.00 26.05 610 GLU A CA 1
ATOM 4616 C C . GLU A 1 610 ? 24.493 144.617 -13.293 1.00 26.09 610 GLU A C 1
ATOM 4617 O O . GLU A 1 610 ? 24.404 145.494 -12.428 1.00 25.79 610 GLU A O 1
ATOM 4623 N N . PRO A 1 611 ? 25.554 144.509 -14.119 1.00 26.33 611 PRO A N 1
ATOM 4624 C CA . PRO A 1 611 ? 26.628 145.508 -14.021 1.00 26.43 611 PRO A CA 1
ATOM 4625 C C . PRO A 1 611 ? 26.075 146.929 -14.258 1.00 26.81 611 PRO A C 1
ATOM 4626 O O . PRO A 1 611 ? 25.248 147.117 -15.171 1.00 27.19 611 PRO A O 1
ATOM 4630 N N . ASN A 1 612 ? 26.504 147.890 -13.431 1.00 26.58 612 ASN A N 1
ATOM 4631 C CA . ASN A 1 612 ? 25.955 149.257 -13.440 1.00 26.88 612 ASN A CA 1
ATOM 4632 C C . ASN A 1 612 ? 26.991 150.334 -13.778 1.00 27.37 612 ASN A C 1
ATOM 4633 O O . ASN A 1 612 ? 26.720 151.520 -13.628 1.00 27.38 612 ASN A O 1
ATOM 4638 N N . ASN A 1 613 ? 28.162 149.915 -14.256 1.00 27.83 613 ASN A N 1
ATOM 4639 C CA . ASN A 1 613 ? 29.251 150.824 -14.592 1.00 28.45 613 ASN A CA 1
ATOM 4640 C C . ASN A 1 613 ? 29.922 150.380 -15.911 1.00 29.28 613 ASN A C 1
ATOM 4641 O O . ASN A 1 613 ? 31.153 150.319 -16.016 1.00 29.46 613 ASN A O 1
ATOM 4646 N N . GLY A 1 614 ? 29.108 150.072 -16.920 1.00 30.10 614 GLY A N 1
ATOM 4647 C CA . GLY A 1 614 ? 29.617 149.644 -18.231 1.00 31.00 614 GLY A CA 1
ATOM 4648 C C . GLY A 1 614 ? 30.335 148.311 -18.128 1.00 31.04 614 GLY A C 1
ATOM 4649 O O . GLY A 1 614 ? 29.787 147.366 -17.556 1.00 30.93 614 GLY A O 1
ATOM 4650 N N . ASN A 1 615 ? 31.564 148.243 -18.649 1.00 31.56 615 ASN A N 1
ATOM 4651 C CA . ASN A 1 615 ? 32.422 147.053 -18.499 1.00 31.59 615 ASN A CA 1
ATOM 4652 C C . ASN A 1 615 ? 33.452 147.176 -17.394 1.00 31.06 615 ASN A C 1
ATOM 4653 O O . ASN A 1 615 ? 34.317 146.307 -17.261 1.00 31.11 615 ASN A O 1
ATOM 4658 N N . GLU A 1 616 ? 33.401 148.259 -16.628 1.00 30.76 616 GLU A N 1
ATOM 4659 C CA . GLU A 1 616 ? 34.297 148.427 -15.499 1.00 30.20 616 GLU A CA 1
ATOM 4660 C C . GLU A 1 616 ? 33.625 147.889 -14.224 1.00 28.63 616 GLU A C 1
ATOM 4661 O O . GLU A 1 616 ? 32.492 147.377 -14.263 1.00 28.10 616 GLU A O 1
ATOM 4667 N N . ALA A 1 617 ? 34.350 148.003 -13.109 1.00 27.34 617 ALA A N 1
ATOM 4668 C CA . ALA A 1 617 ? 33.891 147.551 -11.787 1.00 26.13 617 ALA A CA 1
ATOM 4669 C C . ALA A 1 617 ? 32.480 148.037 -11.481 1.00 25.57 617 ALA A C 1
ATOM 4670 O O . ALA A 1 617 ? 32.255 149.246 -11.428 1.00 25.70 617 ALA A O 1
ATOM 4672 N N . PRO A 1 618 ? 31.519 147.112 -11.307 1.00 24.87 618 PRO A N 1
ATOM 4673 C CA . PRO A 1 618 ? 30.227 147.521 -10.740 1.00 24.60 618 PRO A CA 1
ATOM 4674 C C . PRO A 1 618 ? 30.393 148.172 -9.340 1.00 24.11 618 PRO A C 1
ATOM 4675 O O . PRO A 1 618 ? 31.330 147.839 -8.609 1.00 23.61 618 PRO A O 1
ATOM 4679 N N . GLN A 1 619 ? 29.500 149.107 -9.026 1.00 24.11 619 GLN A N 1
ATOM 4680 C CA . GLN A 1 619 ? 29.581 149.951 -7.848 1.00 23.93 619 GLN A CA 1
ATOM 4681 C C . GLN A 1 619 ? 28.391 149.637 -6.931 1.00 23.72 619 GLN A C 1
ATOM 4682 O O . GLN A 1 619 ? 27.223 149.873 -7.298 1.00 23.99 619 GLN A O 1
ATOM 4688 N N . LEU A 1 620 ? 28.682 149.087 -5.756 1.00 23.24 620 LEU A N 1
ATOM 4689 C CA . LEU A 1 620 ? 27.655 148.820 -4.764 1.00 23.08 620 LEU A CA 1
ATOM 4690 C C . LEU A 1 620 ? 27.731 149.923 -3.724 1.00 23.12 620 LEU A C 1
ATOM 4691 O O . LEU A 1 620 ? 28.541 149.867 -2.792 1.00 22.78 620 LEU A O 1
ATOM 4696 N N . ASP A 1 621 ? 26.901 150.944 -3.918 1.00 23.48 621 ASP A N 1
ATOM 4697 C CA . ASP A 1 621 ? 26.834 152.063 -2.984 1.00 23.70 621 ASP A CA 1
ATOM 4698 C C . ASP A 1 621 ? 25.933 151.711 -1.794 1.00 23.29 621 ASP A C 1
ATOM 4699 O O . ASP A 1 621 ? 24.767 151.393 -1.990 1.00 23.25 621 ASP A O 1
ATOM 4704 N N . TYR A 1 622 ? 26.477 151.774 -0.578 1.00 23.06 622 TYR A N 1
ATOM 4705 C CA . TYR A 1 622 ? 25.745 151.400 0.643 1.00 22.87 622 TYR A CA 1
ATOM 4706 C C . TYR A 1 622 ? 24.990 152.634 1.186 1.00 23.17 622 TYR A C 1
ATOM 4707 O O . TYR A 1 622 ? 25.203 153.063 2.327 1.00 23.12 622 TYR A O 1
ATOM 4716 N N . THR A 1 623 ? 24.076 153.174 0.370 1.00 23.54 623 THR A N 1
ATOM 4717 C CA . THR A 1 623 ? 23.412 154.455 0.658 1.00 23.88 623 THR A CA 1
ATOM 4718 C C . THR A 1 623 ? 22.436 154.328 1.836 1.00 23.64 623 THR A C 1
ATOM 4719 O O . THR A 1 623 ? 22.170 155.289 2.543 1.00 23.91 623 THR A O 1
ATOM 4723 N N . GLU A 1 624 ? 21.905 153.128 2.029 1.00 23.18 624 GLU A N 1
ATOM 4724 C CA . GLU A 1 624 ? 21.114 152.784 3.215 1.00 22.85 624 GLU A CA 1
ATOM 4725 C C . GLU A 1 624 ? 21.836 153.046 4.565 1.00 22.70 624 GLU A C 1
ATOM 4726 O O . GLU A 1 624 ? 21.183 153.265 5.590 1.00 22.73 624 GLU A O 1
ATOM 4732 N N . GLY A 1 625 ? 23.169 153.048 4.560 1.00 22.48 625 GLY A N 1
ATOM 4733 C CA . GLY A 1 625 ? 23.927 153.316 5.755 1.00 22.35 625 GLY A CA 1
ATOM 4734 C C . GLY A 1 625 ? 23.796 152.139 6.700 1.00 21.94 625 GLY A C 1
ATOM 4735 O O . GLY A 1 625 ? 23.863 150.989 6.258 1.00 21.69 625 GLY A O 1
ATOM 4736 N N . VAL A 1 626 ? 23.566 152.425 7.981 1.00 21.79 626 VAL A N 1
ATOM 4737 C CA . VAL A 1 626 ? 23.354 151.375 8.970 1.00 21.56 626 VAL A CA 1
ATOM 4738 C C . VAL A 1 626 ? 21.950 150.762 8.927 1.00 21.50 626 VAL A C 1
ATOM 4739 O O . VAL A 1 626 ? 21.690 149.800 9.643 1.00 21.32 626 VAL A O 1
ATOM 4743 N N . PHE A 1 627 ? 21.053 151.317 8.113 1.00 21.68 627 PHE A N 1
ATOM 4744 C CA . PHE A 1 627 ? 19.667 150.874 8.079 1.00 21.68 627 PHE A CA 1
ATOM 4745 C C . PHE A 1 627 ? 19.483 149.692 7.148 1.00 21.44 627 PHE A C 1
ATOM 4746 O O . PHE A 1 627 ? 19.003 149.836 6.028 1.00 21.65 627 PHE A O 1
ATOM 4754 N N . ILE A 1 628 ? 19.917 148.529 7.629 1.00 21.21 628 ILE A N 1
ATOM 4755 C CA . ILE A 1 628 ? 19.613 147.243 7.031 1.00 20.99 628 ILE A CA 1
ATOM 4756 C C . ILE A 1 628 ? 18.818 146.430 8.042 1.00 20.80 628 ILE A C 1
ATOM 4757 O O . ILE A 1 628 ? 18.787 146.771 9.221 1.00 21.04 628 ILE A O 1
ATOM 4762 N N . ASP A 1 629 ? 18.216 145.341 7.572 1.00 20.53 629 ASP A N 1
ATOM 4763 C CA . ASP A 1 629 ? 17.332 144.485 8.356 1.00 20.38 629 ASP A CA 1
ATOM 4764 C C . ASP A 1 629 ? 16.433 145.276 9.337 1.00 20.42 629 ASP A C 1
ATOM 4765 O O . ASP A 1 629 ? 15.832 146.264 8.912 1.00 20.53 629 ASP A O 1
ATOM 4770 N N . TYR A 1 630 ? 16.356 144.901 10.617 1.00 20.31 630 TYR A N 1
ATOM 4771 C CA . TYR A 1 630 ? 15.381 145.511 11.522 1.00 20.50 630 TYR A CA 1
ATOM 4772 C C . TYR A 1 630 ? 15.538 147.039 11.685 1.00 20.85 630 TYR A C 1
ATOM 4773 O O . TYR A 1 630 ? 14.550 147.735 11.896 1.00 21.13 630 TYR A O 1
ATOM 4782 N N . ARG A 1 631 ? 16.751 147.565 11.551 1.00 20.99 631 ARG A N 1
ATOM 4783 C CA . ARG A 1 631 ? 16.956 149.016 11.619 1.00 21.40 631 ARG A CA 1
ATOM 4784 C C . ARG A 1 631 ? 16.178 149.710 10.503 1.00 21.39 631 ARG A C 1
ATOM 4785 O O . ARG A 1 631 ? 15.548 150.734 10.735 1.00 21.67 631 ARG A O 1
ATOM 4793 N N . HIS A 1 632 ? 16.226 149.153 9.297 1.00 21.09 632 HIS A N 1
ATOM 4794 C CA . HIS A 1 632 ? 15.413 149.675 8.201 1.00 21.23 632 HIS A CA 1
ATOM 4795 C C . HIS A 1 632 ? 13.916 149.511 8.482 1.00 21.16 632 HIS A C 1
ATOM 4796 O O . HIS A 1 632 ? 13.165 150.495 8.409 1.00 21.32 632 HIS A O 1
ATOM 4803 N N . PHE A 1 633 ? 13.490 148.288 8.817 1.00 20.80 633 PHE A N 1
ATOM 4804 C CA . PHE A 1 633 ? 12.068 148.044 9.058 1.00 20.88 633 PHE A CA 1
ATOM 4805 C C . PHE A 1 633 ? 11.492 148.988 10.119 1.00 21.23 633 PHE A C 1
ATOM 4806 O O . PHE A 1 633 ? 10.415 149.518 9.917 1.00 21.41 633 PHE A O 1
ATOM 4814 N N . ASP A 1 634 ? 12.214 149.212 11.224 1.00 21.39 634 ASP A N 1
ATOM 4815 C CA . ASP A 1 634 ? 11.744 150.105 12.288 1.00 21.82 634 ASP A CA 1
ATOM 4816 C C . ASP A 1 634 ? 11.681 151.586 11.855 1.00 22.10 634 ASP A C 1
ATOM 4817 O O . ASP A 1 634 ? 10.719 152.289 12.164 1.00 22.38 634 ASP A O 1
ATOM 4822 N N . LYS A 1 635 ? 12.707 152.051 11.156 1.00 22.08 635 LYS A N 1
ATOM 4823 C CA . LYS A 1 635 ? 12.792 153.449 10.734 1.00 22.45 635 LYS A CA 1
ATOM 4824 C C . LYS A 1 635 ? 11.777 153.797 9.644 1.00 22.42 635 LYS A C 1
ATOM 4825 O O . LYS A 1 635 ? 11.133 154.853 9.697 1.00 22.67 635 LYS A O 1
ATOM 4831 N N . ALA A 1 636 ? 11.650 152.922 8.648 1.00 21.94 636 ALA A N 1
ATOM 4832 C CA . ALA A 1 636 ? 10.700 153.156 7.559 1.00 22.05 636 ALA A CA 1
ATOM 4833 C C . ALA A 1 636 ? 9.302 152.686 7.942 1.00 21.89 636 ALA A C 1
ATOM 4834 O O . ALA A 1 636 ? 8.342 153.013 7.264 1.00 22.20 636 ALA A O 1
ATOM 4836 N N . ASN A 1 637 ? 9.192 151.943 9.041 1.00 21.50 637 ASN A N 1
ATOM 4837 C CA . ASN A 1 637 ? 7.974 151.235 9.419 1.00 21.30 637 ASN A CA 1
ATOM 4838 C C . ASN A 1 637 ? 7.433 150.352 8.285 1.00 20.95 637 ASN A C 1
ATOM 4839 O O . ASN A 1 637 ? 6.238 150.336 7.994 1.00 21.02 637 ASN A O 1
ATOM 4844 N N . ALA A 1 638 ? 8.342 149.608 7.663 1.00 20.55 638 ALA A N 1
ATOM 4845 C CA . ALA A 1 638 ? 8.000 148.698 6.558 1.00 20.33 638 ALA A CA 1
ATOM 4846 C C . ALA A 1 638 ? 7.357 147.430 7.106 1.00 19.96 638 ALA A C 1
ATOM 4847 O O . ALA A 1 638 ? 7.481 147.138 8.295 1.00 19.77 638 ALA A O 1
ATOM 4849 N N . SER A 1 639 ? 6.678 146.672 6.253 1.00 19.82 639 SER A N 1
ATOM 4850 C CA . SER A 1 639 ? 5.832 145.575 6.751 1.00 19.60 639 SER A CA 1
ATOM 4851 C C . SER A 1 639 ? 6.642 144.378 7.232 1.00 19.12 639 SER A C 1
ATOM 4852 O O . SER A 1 639 ? 7.387 143.772 6.459 1.00 18.93 639 SER A O 1
ATOM 4855 N N . VAL A 1 640 ? 6.464 144.059 8.512 1.00 18.87 640 VAL A N 1
ATOM 4856 C CA . VAL A 1 640 ? 7.141 142.955 9.170 1.00 18.53 640 VAL A CA 1
ATOM 4857 C C . VAL A 1 640 ? 6.108 141.858 9.399 1.00 18.37 640 VAL A C 1
ATOM 4858 O O . VAL A 1 640 ? 4.994 142.138 9.827 1.00 18.50 640 VAL A O 1
ATOM 4862 N N . LEU A 1 641 ? 6.458 140.621 9.080 1.00 18.07 641 LEU A N 1
ATOM 4863 C CA . LEU A 1 641 ? 5.665 139.485 9.546 1.00 17.97 641 LEU A CA 1
ATOM 4864 C C . LEU A 1 641 ? 6.172 139.031 10.915 1.00 17.84 641 LEU A C 1
ATOM 4865 O O . LEU A 1 641 ? 5.398 138.930 11.861 1.00 17.88 641 LEU A O 1
ATOM 4870 N N . TYR A 1 642 ? 7.478 138.762 10.993 1.00 17.65 642 TYR A N 1
ATOM 4871 C CA . TYR A 1 642 ? 8.136 138.359 12.233 1.00 17.55 642 TYR A CA 1
ATOM 4872 C C . TYR A 1 642 ? 9.433 139.146 12.405 1.00 17.50 642 TYR A C 1
ATOM 4873 O O . TYR A 1 642 ? 10.300 139.147 11.536 1.00 17.33 642 TYR A O 1
ATOM 4882 N N . GLU A 1 643 ? 9.566 139.779 13.559 1.00 17.62 643 GLU A N 1
ATOM 4883 C CA . GLU A 1 643 ? 10.649 140.729 13.809 1.00 17.68 643 GLU A CA 1
ATOM 4884 C C . GLU A 1 643 ? 11.935 140.032 14.214 1.00 17.52 643 GLU A C 1
ATOM 4885 O O . GLU A 1 643 ? 11.907 138.883 14.660 1.00 17.42 643 GLU A O 1
ATOM 4891 N N . PHE A 1 644 ? 13.057 140.737 14.051 1.00 17.52 644 PHE A N 1
ATOM 4892 C CA . PHE A 1 644 ? 14.358 140.283 14.566 1.00 17.48 644 PHE A CA 1
ATOM 4893 C C . PHE A 1 644 ? 14.229 139.975 16.051 1.00 17.66 644 PHE A C 1
ATOM 4894 O O . PHE A 1 644 ? 13.630 140.746 16.793 1.00 17.83 644 PHE A O 1
ATOM 4902 N N . GLY A 1 645 ? 14.799 138.851 16.470 1.00 17.70 645 GLY A N 1
ATOM 4903 C CA . GLY A 1 645 ? 14.742 138.406 17.869 1.00 17.97 645 GLY A CA 1
ATOM 4904 C C . GLY A 1 645 ? 13.437 137.739 18.279 1.00 18.12 645 GLY A C 1
ATOM 4905 O O . GLY A 1 645 ? 13.256 137.437 19.448 1.00 18.33 645 GLY A O 1
ATOM 4906 N N . PHE A 1 646 ? 12.528 137.502 17.329 1.00 18.12 646 PHE A N 1
ATOM 4907 C CA . PHE A 1 646 ? 11.257 136.852 17.638 1.00 18.31 646 PHE A CA 1
ATOM 4908 C C . PHE A 1 646 ? 11.405 135.334 17.646 1.00 18.34 646 PHE A C 1
ATOM 4909 O O . PHE A 1 646 ? 12.131 134.760 16.831 1.00 18.10 646 PHE A O 1
ATOM 4917 N N . GLY A 1 647 ? 10.701 134.712 18.589 1.00 18.62 647 GLY A N 1
ATOM 4918 C CA . GLY A 1 647 ? 10.602 133.272 18.682 1.00 18.78 647 GLY A CA 1
ATOM 4919 C C . GLY A 1 647 ? 9.694 132.875 19.835 1.00 19.16 647 GLY A C 1
ATOM 4920 O O . GLY A 1 647 ? 9.725 133.500 20.885 1.00 19.41 647 GLY A O 1
ATOM 4921 N N . LEU A 1 648 ? 8.895 131.837 19.630 1.00 19.36 648 LEU A N 1
ATOM 4922 C CA . LEU A 1 648 ? 7.965 131.347 20.627 1.00 19.78 648 LEU A CA 1
ATOM 4923 C C . LEU A 1 648 ? 8.558 130.180 21.410 1.00 20.10 648 LEU A C 1
ATOM 4924 O O . LEU A 1 648 ? 9.574 129.584 21.020 1.00 20.02 648 LEU A O 1
ATOM 4929 N N . SER A 1 649 ? 7.903 129.893 22.532 1.00 20.59 649 SER A N 1
ATOM 4930 C CA . SER A 1 649 ? 8.202 128.768 23.403 1.00 21.00 649 SER A CA 1
ATOM 4931 C C . SER A 1 649 ? 6.875 128.047 23.684 1.00 21.29 649 SER A C 1
ATOM 4932 O O . SER A 1 649 ? 5.801 128.595 23.435 1.00 21.21 649 SER A O 1
ATOM 4935 N N . TYR A 1 650 ? 6.957 126.821 24.191 1.00 21.69 650 TYR A N 1
ATOM 4936 C CA . TYR A 1 650 ? 5.784 126.079 24.660 1.00 22.10 650 TYR A CA 1
ATOM 4937 C C . TYR A 1 650 ? 5.380 126.481 26.083 1.00 22.77 650 TYR A C 1
ATOM 4938 O O . TYR A 1 650 ? 4.460 125.892 26.660 1.00 22.95 650 TYR A O 1
ATOM 4947 N N . THR A 1 651 ? 6.090 127.447 26.657 1.00 23.18 651 THR A N 1
ATOM 4948 C CA . THR A 1 651 ? 5.622 128.149 27.830 1.00 23.88 651 THR A CA 1
ATOM 4949 C C . THR A 1 651 ? 5.595 129.631 27.523 1.00 24.10 651 THR A C 1
ATOM 4950 O O . THR A 1 651 ? 5.930 130.039 26.416 1.00 23.77 651 THR A O 1
ATOM 4954 N N . THR A 1 652 ? 5.198 130.424 28.509 1.00 24.96 652 THR A N 1
ATOM 4955 C CA . THR A 1 652 ? 5.173 131.882 28.406 1.00 25.28 652 THR A CA 1
ATOM 4956 C C . THR A 1 652 ? 6.089 132.505 29.452 1.00 26.02 652 THR A C 1
ATOM 4957 O O . THR A 1 652 ? 6.398 131.876 30.463 1.00 26.45 652 THR A O 1
ATOM 4961 N N . PHE A 1 653 ? 6.501 133.746 29.200 1.00 26.45 653 PHE A N 1
ATOM 4962 C CA . PHE A 1 653 ? 7.404 134.489 30.077 1.00 27.13 653 PHE A CA 1
ATOM 4963 C C . PHE A 1 653 ? 6.907 135.914 30.297 1.00 27.78 653 PHE A C 1
ATOM 4964 O O . PHE A 1 653 ? 6.434 136.553 29.378 1.00 27.33 653 PHE A O 1
ATOM 4972 N N . GLU A 1 654 ? 7.017 136.401 31.532 1.00 29.24 654 GLU A N 1
ATOM 4973 C CA . GLU A 1 654 ? 6.600 137.762 31.890 1.00 30.20 654 GLU A CA 1
ATOM 4974 C C . GLU A 1 654 ? 7.841 138.571 32.290 1.00 29.87 654 GLU A C 1
ATOM 4975 O O . GLU A 1 654 ? 8.730 138.037 32.927 1.00 29.98 654 GLU A O 1
ATOM 4981 N N . TYR A 1 655 ? 7.908 139.839 31.887 1.00 29.36 655 TYR A N 1
ATOM 4982 C CA . TYR A 1 655 ? 9.059 140.704 32.178 1.00 29.28 655 TYR A CA 1
ATOM 4983 C C . TYR A 1 655 ? 8.666 141.737 33.226 1.00 29.84 655 TYR A C 1
ATOM 4984 O O . TYR A 1 655 ? 7.563 142.282 33.177 1.00 30.00 655 TYR A O 1
ATOM 4993 N N . SER A 1 656 ? 9.557 141.986 34.183 1.00 30.17 656 SER A N 1
ATOM 4994 C CA . SER A 1 656 ? 9.320 143.002 35.207 1.00 30.78 656 SER A CA 1
ATOM 4995 C C . SER A 1 656 ? 10.621 143.548 35.791 1.00 31.16 656 SER A C 1
ATOM 4996 O O . SER A 1 656 ? 11.698 143.005 35.534 1.00 30.95 656 SER A O 1
ATOM 4999 N N . ASN A 1 657 ? 10.499 144.625 36.573 1.00 31.81 657 ASN A N 1
ATOM 5000 C CA . ASN A 1 657 ? 11.540 145.080 37.514 1.00 32.27 657 ASN A CA 1
ATOM 5001 C C . ASN A 1 657 ? 12.865 145.477 36.835 1.00 32.21 657 ASN A C 1
ATOM 5002 O O . ASN A 1 657 ? 13.942 145.042 37.255 1.00 32.13 657 ASN A O 1
ATOM 5007 N N . LEU A 1 658 ? 12.770 146.296 35.784 1.00 32.21 658 LEU A N 1
ATOM 5008 C CA . LEU A 1 658 ? 13.958 146.804 35.079 1.00 32.38 658 LEU A CA 1
ATOM 5009 C C . LEU A 1 658 ? 14.701 147.769 35.973 1.00 33.30 658 LEU A C 1
ATOM 5010 O O . LEU A 1 658 ? 14.090 148.663 36.546 1.00 33.91 658 LEU A O 1
ATOM 5015 N N . LYS A 1 659 ? 16.008 147.574 36.095 1.00 33.77 659 LYS A N 1
ATOM 5016 C CA . LYS A 1 659 ? 16.857 148.474 36.865 1.00 34.86 659 LYS A CA 1
ATOM 5017 C C . LYS A 1 659 ? 18.136 148.735 36.108 1.00 34.56 659 LYS A C 1
ATOM 5018 O O . LYS A 1 659 ? 18.612 147.873 35.366 1.00 33.87 659 LYS A O 1
ATOM 5024 N N . ILE A 1 660 ? 18.667 149.940 36.289 1.00 35.10 660 ILE A N 1
ATOM 5025 C CA . ILE A 1 660 ? 19.918 150.350 35.672 1.00 35.22 660 ILE A CA 1
ATOM 5026 C C . ILE A 1 660 ? 20.777 150.992 36.757 1.00 36.32 660 ILE A C 1
ATOM 5027 O O . ILE A 1 660 ? 20.320 151.916 37.433 1.00 36.86 660 ILE A O 1
ATOM 5032 N N . GLU A 1 661 ? 22.005 150.481 36.906 1.00 36.81 661 GLU A N 1
ATOM 5033 C CA A GLU A 1 661 ? 22.979 151.026 37.847 0.50 37.71 661 GLU A CA 1
ATOM 5034 C CA B GLU A 1 661 ? 23.002 151.013 37.845 0.50 37.59 661 GLU A CA 1
ATOM 5035 C C . GLU A 1 661 ? 24.082 151.762 37.063 1.00 37.50 661 GLU A C 1
ATOM 5036 O O . GLU A 1 661 ? 24.751 151.175 36.223 1.00 36.86 661 GLU A O 1
ATOM 5047 N N . LYS A 1 662 ? 24.255 153.053 37.340 1.00 38.12 662 LYS A N 1
ATOM 5048 C CA . LYS A 1 662 ? 25.304 153.844 36.704 1.00 38.23 662 LYS A CA 1
ATOM 5049 C C . LYS A 1 662 ? 26.656 153.578 37.391 1.00 38.54 662 LYS A C 1
ATOM 5050 O O . LYS A 1 662 ? 26.744 153.568 38.607 1.00 38.99 662 LYS A O 1
ATOM 5056 N N . HIS A 1 663 ? 27.685 153.346 36.582 1.00 38.36 663 HIS A N 1
ATOM 5057 C CA . HIS A 1 663 ? 29.050 153.135 37.037 1.00 38.96 663 HIS A CA 1
ATOM 5058 C C . HIS A 1 663 ? 29.817 154.455 36.929 1.00 40.37 663 HIS A C 1
ATOM 5059 O O . HIS A 1 663 ? 29.545 155.268 36.047 1.00 40.24 663 HIS A O 1
ATOM 5066 N N . GLN A 1 664 ? 30.774 154.659 37.829 1.00 42.43 664 GLN A N 1
ATOM 5067 C CA . GLN A 1 664 ? 31.731 155.763 37.721 1.00 43.88 664 GLN A CA 1
ATOM 5068 C C . GLN A 1 664 ? 32.839 155.305 36.768 1.00 43.64 664 GLN A C 1
ATOM 5069 O O . GLN A 1 664 ? 33.463 154.270 36.994 1.00 43.82 664 GLN A O 1
ATOM 5075 N N . VAL A 1 665 ? 33.057 156.059 35.693 1.00 43.69 665 VAL A N 1
ATOM 5076 C CA . VAL A 1 665 ? 34.166 155.804 34.767 1.00 43.47 665 VAL A CA 1
ATOM 5077 C C . VAL A 1 665 ? 34.990 157.077 34.595 1.00 44.03 665 VAL A C 1
ATOM 5078 O O . VAL A 1 665 ? 34.471 158.195 34.719 1.00 44.09 665 VAL A O 1
ATOM 5082 N N . GLY A 1 666 ? 36.278 156.902 34.315 1.00 44.47 666 GLY A N 1
ATOM 5083 C CA . GLY A 1 666 ? 37.128 158.012 33.881 1.00 45.21 666 GLY A CA 1
ATOM 5084 C C . GLY A 1 666 ? 36.730 158.565 32.511 1.00 45.12 666 GLY A C 1
ATOM 5085 O O . GLY A 1 666 ? 35.873 157.999 31.819 1.00 43.77 666 GLY A O 1
ATOM 5086 N N . GLU A 1 667 ? 37.365 159.675 32.130 1.00 46.04 667 GLU A N 1
ATOM 5087 C CA . GLU A 1 667 ? 37.113 160.342 30.837 1.00 45.73 667 GLU A CA 1
ATOM 5088 C C . GLU A 1 667 ? 37.658 159.462 29.702 1.00 44.23 667 GLU A C 1
ATOM 5089 O O . GLU A 1 667 ? 38.621 158.710 29.895 1.00 44.11 667 GLU A O 1
ATOM 5095 N N . TYR A 1 668 ? 37.034 159.544 28.528 1.00 42.65 668 TYR A N 1
ATOM 5096 C CA . TYR A 1 668 ? 37.513 158.812 27.360 1.00 41.34 668 TYR A CA 1
ATOM 5097 C C . TYR A 1 668 ? 38.713 159.582 26.805 1.00 41.34 668 TYR A C 1
ATOM 5098 O O . TYR A 1 668 ? 38.554 160.623 26.167 1.00 41.60 668 TYR A O 1
ATOM 5107 N N . THR A 1 669 ? 39.914 159.079 27.086 1.00 41.22 669 THR A N 1
ATOM 5108 C CA . THR A 1 669 ? 41.153 159.810 26.805 1.00 41.49 669 THR A CA 1
ATOM 5109 C C . THR A 1 669 ? 41.740 159.346 25.483 1.00 40.53 669 THR A C 1
ATOM 5110 O O . THR A 1 669 ? 41.883 158.138 25.271 1.00 40.04 669 THR A O 1
ATOM 5114 N N . PRO A 1 670 ? 42.089 160.296 24.593 1.00 40.58 670 PRO A N 1
ATOM 5115 C CA . PRO A 1 670 ? 42.723 159.889 23.340 1.00 40.11 670 PRO A CA 1
ATOM 5116 C C . PRO A 1 670 ? 44.074 159.200 23.556 1.00 40.29 670 PRO A C 1
ATOM 5117 O O . PRO A 1 670 ? 44.865 159.617 24.418 1.00 40.80 670 PRO A O 1
ATOM 5121 N N . THR A 1 671 ? 44.313 158.134 22.798 1.00 39.72 671 THR A N 1
ATOM 5122 C CA . THR A 1 671 ? 45.582 157.428 22.858 1.00 39.90 671 THR A CA 1
ATOM 5123 C C . THR A 1 671 ? 46.619 158.294 22.160 1.00 40.32 671 THR A C 1
ATOM 5124 O O . THR A 1 671 ? 46.348 158.866 21.108 1.00 39.97 671 THR A O 1
ATOM 5128 N N . THR A 1 672 ? 47.797 158.386 22.772 1.00 40.98 672 THR A N 1
ATOM 5129 C CA . THR A 1 672 ? 48.867 159.266 22.317 1.00 41.50 672 THR A CA 1
ATOM 5130 C C . THR A 1 672 ? 50.222 158.542 22.402 1.00 41.33 672 THR A C 1
ATOM 5131 O O . THR A 1 672 ? 50.357 157.520 23.083 1.00 41.76 672 THR A O 1
ATOM 5135 N N . GLY A 1 673 ? 51.217 159.072 21.704 1.00 40.77 673 GLY A N 1
ATOM 5136 C CA . GLY A 1 673 ? 52.554 158.480 21.696 1.00 40.47 673 GLY A CA 1
ATOM 5137 C C . GLY A 1 673 ? 52.917 157.893 20.346 1.00 39.70 673 GLY A C 1
ATOM 5138 O O . GLY A 1 673 ? 52.220 158.132 19.345 1.00 38.93 673 GLY A O 1
ATOM 5139 N N A GLN A 1 674 ? 54.010 157.126 20.329 0.50 39.45 674 GLN A N 1
ATOM 5140 N N B GLN A 1 674 ? 54.004 157.119 20.332 0.50 39.37 674 GLN A N 1
ATOM 5141 C CA A GLN A 1 674 ? 54.588 156.586 19.102 0.50 38.84 674 GLN A CA 1
ATOM 5142 C CA B GLN A 1 674 ? 54.583 156.575 19.108 0.50 38.72 674 GLN A CA 1
ATOM 5143 C C A GLN A 1 674 ? 54.755 155.074 19.208 0.50 38.21 674 GLN A C 1
ATOM 5144 C C B GLN A 1 674 ? 54.760 155.068 19.211 0.50 38.14 674 GLN A C 1
ATOM 5145 O O A GLN A 1 674 ? 54.877 154.536 20.309 0.50 38.27 674 GLN A O 1
ATOM 5146 O O B GLN A 1 674 ? 54.894 154.527 20.309 0.50 38.21 674 GLN A O 1
ATOM 5157 N N . THR A 1 675 ? 54.767 154.398 18.057 1.00 37.34 675 THR A N 1
ATOM 5158 C CA . THR A 1 675 ? 55.155 152.983 17.982 1.00 36.61 675 THR A CA 1
ATOM 5159 C C . THR A 1 675 ? 56.678 152.929 18.082 1.00 36.85 675 THR A C 1
ATOM 5160 O O . THR A 1 675 ? 57.349 153.961 18.015 1.00 36.59 675 THR A O 1
ATOM 5164 N N . GLU A 1 676 ? 57.229 151.725 18.186 1.00 36.94 676 GLU A N 1
ATOM 5165 C CA . GLU A 1 676 ? 58.665 151.546 17.983 1.00 37.44 676 GLU A CA 1
ATOM 5166 C C . GLU A 1 676 ? 58.985 151.753 16.500 1.00 36.43 676 GLU A C 1
ATOM 5167 O O . GLU A 1 676 ? 58.092 151.739 15.641 1.00 35.72 676 GLU A O 1
ATOM 5173 N N . ALA A 1 677 ? 60.265 151.960 16.213 1.00 35.92 677 ALA A N 1
ATOM 5174 C CA . ALA A 1 677 ? 60.782 151.809 14.862 1.00 35.13 677 ALA A CA 1
ATOM 5175 C C . ALA A 1 677 ? 60.606 150.347 14.449 1.00 34.42 677 ALA A C 1
ATOM 5176 O O . ALA A 1 677 ? 60.645 149.452 15.301 1.00 34.41 677 ALA A O 1
ATOM 5178 N N . ALA A 1 678 ? 60.424 150.110 13.152 1.00 33.64 678 ALA A N 1
ATOM 5179 C CA . ALA A 1 678 ? 60.197 148.755 12.651 1.00 33.25 678 ALA A CA 1
ATOM 5180 C C . ALA A 1 678 ? 61.478 147.937 12.806 1.00 33.32 678 ALA A C 1
ATOM 5181 O O . ALA A 1 678 ? 62.509 148.347 12.300 1.00 33.63 678 ALA A O 1
ATOM 5183 N N . PRO A 1 679 ? 61.426 146.793 13.516 1.00 33.18 679 PRO A N 1
ATOM 5184 C CA . PRO A 1 679 ? 62.629 145.988 13.697 1.00 33.32 679 PRO A CA 1
ATOM 5185 C C . PRO A 1 679 ? 62.849 145.024 12.534 1.00 33.19 679 PRO A C 1
ATOM 5186 O O . PRO A 1 679 ? 61.910 144.719 11.779 1.00 32.81 679 PRO A O 1
ATOM 5190 N N . THR A 1 680 ? 64.086 144.561 12.400 1.00 33.35 680 THR A N 1
ATOM 5191 C CA . THR A 1 680 ? 64.434 143.486 11.494 1.00 33.46 680 THR A CA 1
ATOM 5192 C C . THR A 1 680 ? 64.919 142.296 12.312 1.00 33.92 680 THR A C 1
ATOM 5193 O O . THR A 1 680 ? 65.484 142.460 13.389 1.00 34.24 680 THR A O 1
ATOM 5197 N N . PHE A 1 681 ? 64.684 141.101 11.784 1.00 34.15 681 PHE A N 1
ATOM 5198 C CA . PHE A 1 681 ? 64.997 139.850 12.458 1.00 34.63 681 PHE A CA 1
ATOM 5199 C C . PHE A 1 681 ? 65.869 139.023 11.535 1.00 34.98 681 PHE A C 1
ATOM 5200 O O . PHE A 1 681 ? 65.410 138.532 10.503 1.00 35.20 681 PHE A O 1
ATOM 5208 N N . GLY A 1 682 ? 67.134 138.892 11.900 1.00 35.48 682 GLY A N 1
ATOM 5209 C CA . GLY A 1 682 ? 68.099 138.184 11.082 1.00 35.99 682 GLY A CA 1
ATOM 5210 C C . GLY A 1 682 ? 68.563 139.013 9.903 1.00 36.17 682 GLY A C 1
ATOM 5211 O O . GLY A 1 682 ? 68.339 140.219 9.842 1.00 35.94 682 GLY A O 1
ATOM 5212 N N . ASN A 1 683 ? 69.215 138.346 8.961 1.00 36.75 683 ASN A N 1
ATOM 5213 C CA . ASN A 1 683 ? 69.850 139.013 7.830 1.00 37.29 683 ASN A CA 1
ATOM 5214 C C . ASN A 1 683 ? 69.796 138.082 6.639 1.00 37.25 683 ASN A C 1
ATOM 5215 O O . ASN A 1 683 ? 69.356 136.939 6.767 1.00 37.21 683 ASN A O 1
ATOM 5220 N N . PHE A 1 684 ? 70.234 138.566 5.482 1.00 37.35 684 PHE A N 1
ATOM 5221 C CA . PHE A 1 684 ? 70.275 137.719 4.297 1.00 37.55 684 PHE A CA 1
ATOM 5222 C C . PHE A 1 684 ? 71.487 137.997 3.423 1.00 37.88 684 PHE A C 1
ATOM 5223 O O . PHE A 1 684 ? 72.001 139.116 3.383 1.00 37.40 684 PHE A O 1
ATOM 5231 N N . SER A 1 685 ? 71.932 136.946 2.736 1.00 38.64 685 SER A N 1
ATOM 5232 C CA . SER A 1 685 ? 73.093 137.011 1.855 1.00 39.39 685 SER A CA 1
ATOM 5233 C C . SER A 1 685 ? 72.853 137.973 0.699 1.00 39.41 685 SER A C 1
ATOM 5234 O O . SER A 1 685 ? 71.738 138.093 0.187 1.00 38.67 685 SER A O 1
ATOM 5237 N N . GLU A 1 686 ? 73.927 138.637 0.293 1.00 40.07 686 GLU A N 1
ATOM 5238 C CA . GLU A 1 686 ? 73.896 139.595 -0.791 1.00 40.37 686 GLU A CA 1
ATOM 5239 C C . GLU A 1 686 ? 74.285 138.935 -2.134 1.00 40.16 686 GLU A C 1
ATOM 5240 O O . GLU A 1 686 ? 74.159 139.559 -3.188 1.00 39.99 686 GLU A O 1
ATOM 5246 N N . SER A 1 687 ? 74.740 137.678 -2.098 1.00 39.79 687 SER A N 1
ATOM 5247 C CA . SER A 1 687 ? 75.058 136.938 -3.319 1.00 39.85 687 SER A CA 1
ATOM 5248 C C . SER A 1 687 ? 73.786 136.437 -3.989 1.00 39.08 687 SER A C 1
ATOM 5249 O O . SER A 1 687 ? 73.115 135.541 -3.486 1.00 38.62 687 SER A O 1
ATOM 5252 N N . VAL A 1 688 ? 73.488 136.992 -5.150 1.00 38.81 688 VAL A N 1
ATOM 5253 C CA . VAL A 1 688 ? 72.288 136.626 -5.895 1.00 38.80 688 VAL A CA 1
ATOM 5254 C C . VAL A 1 688 ? 72.280 135.125 -6.283 1.00 38.99 688 VAL A C 1
ATOM 5255 O O . VAL A 1 688 ? 71.224 134.511 -6.303 1.00 38.21 688 VAL A O 1
ATOM 5259 N N . GLU A 1 689 ? 73.456 134.558 -6.564 1.00 39.75 689 GLU A N 1
ATOM 5260 C CA . GLU A 1 689 ? 73.626 133.107 -6.835 1.00 40.51 689 GLU A CA 1
ATOM 5261 C C . GLU A 1 689 ? 73.102 132.166 -5.752 1.00 39.65 689 GLU A C 1
ATOM 5262 O O . GLU A 1 689 ? 72.773 131.020 -6.047 1.00 39.39 689 GLU A O 1
ATOM 5268 N N . ASP A 1 690 ? 73.056 132.627 -4.505 1.00 39.06 690 ASP A N 1
ATOM 5269 C CA . ASP A 1 690 ? 72.518 131.815 -3.398 1.00 38.63 690 ASP A CA 1
ATOM 5270 C C . ASP A 1 690 ? 70.996 131.560 -3.483 1.00 38.03 690 ASP A C 1
ATOM 5271 O O . ASP A 1 690 ? 70.490 130.669 -2.803 1.00 37.78 690 ASP A O 1
ATOM 5276 N N . TYR A 1 691 ? 70.282 132.337 -4.303 1.00 37.56 691 TYR A N 1
ATOM 5277 C CA . TYR A 1 691 ? 68.825 132.264 -4.404 1.00 37.17 691 TYR A CA 1
ATOM 5278 C C . TYR A 1 691 ? 68.345 131.463 -5.610 1.00 37.63 691 TYR A C 1
ATOM 5279 O O . TYR A 1 691 ? 67.136 131.294 -5.795 1.00 37.16 691 TYR A O 1
ATOM 5288 N N . VAL A 1 692 ? 69.290 130.957 -6.411 1.00 38.62 692 VAL A N 1
ATOM 5289 C CA . VAL A 1 692 ? 68.980 130.167 -7.614 1.00 39.15 692 VAL A CA 1
ATOM 5290 C C . VAL A 1 692 ? 68.400 128.804 -7.222 1.00 39.45 692 VAL A C 1
ATOM 5291 O O . VAL A 1 692 ? 68.820 128.210 -6.226 1.00 39.24 692 VAL A O 1
ATOM 5295 N N . PHE A 1 693 ? 67.433 128.330 -8.012 1.00 40.12 693 PHE A N 1
ATOM 5296 C CA . PHE A 1 693 ? 66.747 127.058 -7.758 1.00 40.72 693 PHE A CA 1
ATOM 5297 C C . PHE A 1 693 ? 67.741 125.892 -7.649 1.00 42.30 693 PHE A C 1
ATOM 5298 O O . PHE A 1 693 ? 68.479 125.629 -8.599 1.00 42.29 693 PHE A O 1
ATOM 5306 N N . PRO A 1 694 ? 67.742 125.180 -6.502 1.00 43.74 694 PRO A N 1
ATOM 5307 C CA . PRO A 1 694 ? 68.697 124.094 -6.275 1.00 45.24 694 PRO A CA 1
ATOM 5308 C C . PRO A 1 694 ? 68.335 122.809 -7.053 1.00 46.75 694 PRO A C 1
ATOM 5309 O O . PRO A 1 694 ? 67.760 121.865 -6.492 1.00 46.70 694 PRO A O 1
ATOM 5313 N N . ALA A 1 695 ? 68.686 122.793 -8.340 1.00 48.51 695 ALA A N 1
ATOM 5314 C CA . ALA A 1 695 ? 68.265 121.734 -9.282 1.00 50.16 695 ALA A CA 1
ATOM 5315 C C . ALA A 1 695 ? 68.881 120.352 -9.031 1.00 51.87 695 ALA A C 1
ATOM 5316 O O . ALA A 1 695 ? 68.262 119.335 -9.353 1.00 52.63 695 ALA A O 1
ATOM 5318 N N . ALA A 1 696 ? 70.088 120.317 -8.462 1.00 53.44 696 ALA A N 1
ATOM 5319 C CA . ALA A 1 696 ? 70.754 119.055 -8.093 1.00 54.80 696 ALA A CA 1
ATOM 5320 C C . ALA A 1 696 ? 70.311 118.496 -6.726 1.00 55.25 696 ALA A C 1
ATOM 5321 O O . ALA A 1 696 ? 70.817 117.453 -6.292 1.00 56.42 696 ALA A O 1
ATOM 5323 N N . GLU A 1 697 ? 69.368 119.174 -6.065 1.00 54.62 697 GLU A N 1
ATOM 5324 C CA . GLU A 1 697 ? 68.860 118.778 -4.755 1.00 54.02 697 GLU A CA 1
ATOM 5325 C C . GLU A 1 697 ? 67.482 118.117 -4.870 1.00 52.41 697 GLU A C 1
ATOM 5326 O O . GLU A 1 697 ? 67.259 117.038 -4.318 1.00 52.93 697 GLU A O 1
ATOM 5332 N N . PHE A 1 698 ? 66.558 118.779 -5.569 1.00 50.08 698 PHE A N 1
ATOM 5333 C CA . PHE A 1 698 ? 65.233 118.212 -5.876 1.00 48.27 698 PHE A CA 1
ATOM 5334 C C . PHE A 1 698 ? 64.679 118.756 -7.201 1.00 46.91 698 PHE A C 1
ATOM 5335 O O . PHE A 1 698 ? 65.058 119.846 -7.627 1.00 46.19 698 PHE A O 1
ATOM 5343 N N . PRO A 1 699 ? 63.781 117.998 -7.862 1.00 45.84 699 PRO A N 1
ATOM 5344 C CA . PRO A 1 699 ? 63.247 118.478 -9.137 1.00 45.23 699 PRO A CA 1
ATOM 5345 C C . PRO A 1 699 ? 62.250 119.637 -8.986 1.00 43.84 699 PRO A C 1
ATOM 5346 O O . PRO A 1 699 ? 61.543 119.730 -7.973 1.00 43.60 699 PRO A O 1
ATOM 5350 N N . TYR A 1 700 ? 62.218 120.511 -9.989 1.00 42.68 700 TYR A N 1
ATOM 5351 C CA . TYR A 1 700 ? 61.187 121.538 -10.092 1.00 41.33 700 TYR A CA 1
ATOM 5352 C C . TYR A 1 700 ? 59.859 120.848 -10.438 1.00 40.55 700 TYR A C 1
ATOM 5353 O O . TYR A 1 700 ? 59.719 120.264 -11.512 1.00 41.18 700 TYR A O 1
ATOM 5362 N N . VAL A 1 701 ? 58.896 120.931 -9.523 1.00 39.21 701 VAL A N 1
ATOM 5363 C CA . VAL A 1 701 ? 57.583 120.292 -9.684 1.00 38.43 701 VAL A CA 1
ATOM 5364 C C . VAL A 1 701 ? 56.623 121.208 -10.468 1.00 37.51 701 VAL A C 1
ATOM 5365 O O . VAL A 1 701 ? 56.497 122.399 -10.176 1.00 36.83 701 VAL A O 1
ATOM 5369 N N . TYR A 1 702 ? 55.946 120.627 -11.455 1.00 37.11 702 TYR A N 1
ATOM 5370 C CA . TYR A 1 702 ? 55.058 121.363 -12.366 1.00 36.55 702 TYR A CA 1
ATOM 5371 C C . TYR A 1 702 ? 53.942 122.146 -11.640 1.00 35.12 702 TYR A C 1
ATOM 5372 O O . TYR A 1 702 ? 53.255 121.609 -10.756 1.00 34.42 702 TYR A O 1
ATOM 5381 N N . GLN A 1 703 ? 53.819 123.427 -12.013 1.00 34.15 703 GLN A N 1
ATOM 5382 C CA . GLN A 1 703 ? 52.873 124.403 -11.431 1.00 33.17 703 GLN A CA 1
ATOM 5383 C C . GLN A 1 703 ? 53.097 124.766 -9.952 1.00 32.22 703 GLN A C 1
ATOM 5384 O O . GLN A 1 703 ? 52.327 125.556 -9.398 1.00 31.54 703 GLN A O 1
ATOM 5390 N N . PHE A 1 704 ? 54.152 124.233 -9.335 1.00 32.00 704 PHE A N 1
ATOM 5391 C CA . PHE A 1 704 ? 54.422 124.445 -7.910 1.00 31.60 704 PHE A CA 1
ATOM 5392 C C . PHE A 1 704 ? 55.044 125.837 -7.749 1.00 31.39 704 PHE A C 1
ATOM 5393 O O . PHE A 1 704 ? 55.744 126.310 -8.648 1.00 31.78 704 PHE A O 1
ATOM 5401 N N . ILE A 1 705 ? 54.761 126.494 -6.626 1.00 30.95 705 ILE A N 1
ATOM 5402 C CA . ILE A 1 705 ? 55.200 127.868 -6.381 1.00 30.72 705 ILE A CA 1
ATOM 5403 C C . ILE A 1 705 ? 56.342 127.855 -5.383 1.00 30.87 705 ILE A C 1
ATOM 5404 O O . ILE A 1 705 ? 56.175 127.410 -4.230 1.00 30.79 705 ILE A O 1
ATOM 5409 N N . TYR A 1 706 ? 57.477 128.385 -5.835 1.00 31.03 706 TYR A N 1
ATOM 5410 C CA . TYR A 1 706 ? 58.733 128.355 -5.113 1.00 31.19 706 TYR A CA 1
ATOM 5411 C C . TYR A 1 706 ? 59.232 129.776 -4.855 1.00 31.03 706 TYR A C 1
ATOM 5412 O O . TYR A 1 706 ? 58.864 130.702 -5.585 1.00 30.77 706 TYR A O 1
ATOM 5421 N N . PRO A 1 707 ? 60.117 129.940 -3.851 1.00 31.13 707 PRO A N 1
ATOM 5422 C CA . PRO A 1 707 ? 60.761 131.234 -3.591 1.00 31.17 707 PRO A CA 1
ATOM 5423 C C . PRO A 1 707 ? 61.985 131.540 -4.464 1.00 31.60 707 PRO A C 1
ATOM 5424 O O . PRO A 1 707 ? 62.398 132.701 -4.549 1.00 31.47 707 PRO A O 1
ATOM 5428 N N . TYR A 1 708 ? 62.543 130.517 -5.107 1.00 32.28 708 TYR A N 1
ATOM 5429 C CA . TYR A 1 708 ? 63.845 130.615 -5.776 1.00 33.15 708 TYR A CA 1
ATOM 5430 C C . TYR A 1 708 ? 63.777 131.397 -7.090 1.00 33.77 708 TYR A C 1
ATOM 5431 O O . TYR A 1 708 ? 62.733 131.461 -7.731 1.00 33.65 708 TYR A O 1
ATOM 5440 N N . LEU A 1 709 ? 64.910 131.970 -7.486 1.00 34.84 709 LEU A N 1
ATOM 5441 C CA . LEU A 1 709 ? 65.079 132.551 -8.826 1.00 35.55 709 LEU A CA 1
ATOM 5442 C C . LEU A 1 709 ? 65.531 131.436 -9.762 1.00 36.58 709 LEU A C 1
ATOM 5443 O O . LEU A 1 709 ? 66.219 130.516 -9.327 1.00 36.86 709 LEU A O 1
ATOM 5448 N N . ASN A 1 710 ? 65.144 131.515 -11.036 1.00 37.60 710 ASN A N 1
ATOM 5449 C CA . ASN A 1 710 ? 65.635 130.582 -12.068 1.00 38.74 710 ASN A CA 1
ATOM 5450 C C . ASN A 1 710 ? 67.083 130.879 -12.483 1.00 39.03 710 ASN A C 1
ATOM 5451 O O . ASN A 1 710 ? 67.797 129.979 -12.913 1.00 39.30 710 ASN A O 1
ATOM 5456 N N . SER A 1 711 ? 67.505 132.139 -12.378 1.00 38.93 711 SER A N 1
ATOM 5457 C CA . SER A 1 711 ? 68.897 132.527 -12.656 1.00 39.20 711 SER A CA 1
ATOM 5458 C C . SER A 1 711 ? 69.274 133.800 -11.901 1.00 38.77 711 SER A C 1
ATOM 5459 O O . SER A 1 711 ? 68.435 134.399 -11.225 1.00 38.22 711 SER A O 1
ATOM 5462 N N . THR A 1 712 ? 70.530 134.215 -12.045 1.00 39.05 712 THR A N 1
ATOM 5463 C CA . THR A 1 712 ? 71.029 135.452 -11.432 1.00 38.92 712 THR A CA 1
ATOM 5464 C C . THR A 1 712 ? 70.602 136.731 -12.155 1.00 38.82 712 THR A C 1
ATOM 5465 O O . THR A 1 712 ? 70.787 137.824 -11.621 1.00 38.57 712 THR A O 1
ATOM 5469 N N . ASP A 1 713 ? 70.056 136.606 -13.368 1.00 39.23 713 ASP A N 1
ATOM 5470 C CA . ASP A 1 713 ? 69.361 137.724 -14.018 1.00 39.21 713 ASP A CA 1
ATOM 5471 C C . ASP A 1 713 ? 68.037 137.948 -13.269 1.00 38.44 713 ASP A C 1
ATOM 5472 O O . ASP A 1 713 ? 67.096 137.162 -13.392 1.00 38.14 713 ASP A O 1
ATOM 5477 N N . MET A 1 714 ? 67.986 139.012 -12.476 1.00 38.11 714 MET A N 1
ATOM 5478 C CA . MET A 1 714 ? 66.814 139.304 -11.644 1.00 37.61 714 MET A CA 1
ATOM 5479 C C . MET A 1 714 ? 65.596 139.657 -12.504 1.00 37.13 714 MET A C 1
ATOM 5480 O O . MET A 1 714 ? 64.495 139.178 -12.239 1.00 36.63 714 MET A O 1
ATOM 5485 N N . SER A 1 715 ? 65.811 140.457 -13.548 1.00 37.08 715 SER A N 1
ATOM 5486 C CA . SER A 1 715 ? 64.731 140.898 -14.448 1.00 36.95 715 SER A CA 1
ATOM 5487 C C . SER A 1 715 ? 64.079 139.733 -15.186 1.00 36.79 715 SER A C 1
ATOM 5488 O O . SER A 1 715 ? 62.864 139.594 -15.160 1.00 36.45 715 SER A O 1
ATOM 5491 N N . ALA A 1 716 ? 64.897 138.901 -15.828 1.00 36.96 716 ALA A N 1
ATOM 5492 C CA . ALA A 1 716 ? 64.420 137.673 -16.470 1.00 36.93 716 ALA A CA 1
ATOM 5493 C C . ALA A 1 716 ? 63.832 136.661 -15.471 1.00 36.28 716 ALA A C 1
ATOM 5494 O O . ALA A 1 716 ? 62.875 135.978 -15.804 1.00 36.34 716 ALA A O 1
ATOM 5496 N N . SER A 1 717 ? 64.394 136.560 -14.267 1.00 35.73 717 SER A N 1
ATOM 5497 C CA . SER A 1 717 ? 63.812 135.689 -13.220 1.00 35.11 717 SER A CA 1
ATOM 5498 C C . SER A 1 717 ? 62.404 136.112 -12.770 1.00 34.34 717 SER A C 1
ATOM 5499 O O . SER A 1 717 ? 61.588 135.251 -12.428 1.00 33.91 717 SER A O 1
ATOM 5502 N N . SER A 1 718 ? 62.123 137.418 -12.763 1.00 33.92 718 SER A N 1
ATOM 5503 C CA . SER A 1 718 ? 60.781 137.906 -12.452 1.00 33.51 718 SER A CA 1
ATOM 5504 C C . SER A 1 718 ? 59.746 137.442 -13.473 1.00 33.83 718 SER A C 1
ATOM 5505 O O . SER A 1 718 ? 58.608 137.135 -13.113 1.00 33.27 718 SER A O 1
ATOM 5508 N N . GLY A 1 719 ? 60.146 137.389 -14.746 1.00 34.63 719 GLY A N 1
ATOM 5509 C CA . GLY A 1 719 ? 59.221 137.138 -15.846 1.00 35.01 719 GLY A CA 1
ATOM 5510 C C . GLY A 1 719 ? 58.142 138.206 -15.918 1.00 35.03 719 GLY A C 1
ATOM 5511 O O . GLY A 1 719 ? 57.048 137.933 -16.4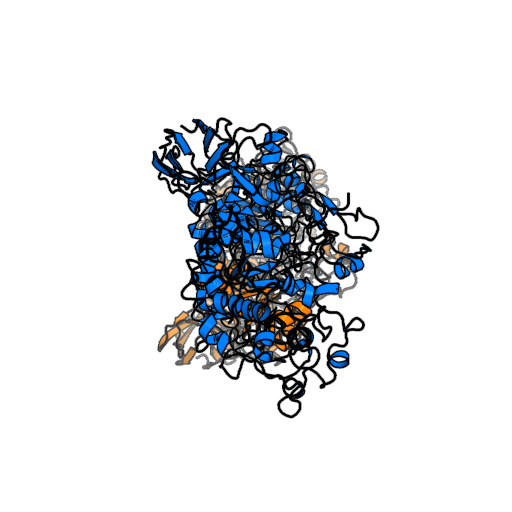15 1.00 35.30 719 GLY A O 1
ATOM 5512 N N . ASP A 1 720 ? 58.449 139.404 -15.408 1.00 34.89 720 ASP A N 1
ATOM 5513 C CA . ASP A 1 720 ? 57.489 140.489 -15.246 1.00 34.91 720 ASP A CA 1
ATOM 5514 C C . ASP A 1 720 ? 57.860 141.530 -16.278 1.00 35.48 720 ASP A C 1
ATOM 5515 O O . ASP A 1 720 ? 58.886 142.208 -16.141 1.00 35.51 720 ASP A O 1
ATOM 5520 N N . ALA A 1 721 ? 57.020 141.670 -17.303 1.00 35.94 721 ALA A N 1
ATOM 5521 C CA . ALA A 1 721 ? 57.277 142.608 -18.413 1.00 36.69 721 ALA A CA 1
ATOM 5522 C C . ALA A 1 721 ? 57.426 144.075 -17.973 1.00 36.71 721 ALA A C 1
ATOM 5523 O O . ALA A 1 721 ? 58.045 144.866 -18.677 1.00 37.17 721 ALA A O 1
ATOM 5525 N N . GLN A 1 722 ? 56.878 144.434 -16.810 1.00 36.59 722 GLN A N 1
ATOM 5526 C CA . GLN A 1 722 ? 57.022 145.794 -16.270 1.00 36.66 722 GLN A CA 1
ATOM 5527 C C . GLN A 1 722 ? 58.154 145.962 -15.239 1.00 36.40 722 GLN A C 1
ATOM 5528 O O . GLN A 1 722 ? 58.281 147.047 -14.659 1.00 36.50 722 GLN A O 1
ATOM 5534 N N . TYR A 1 723 ? 58.980 144.924 -15.028 1.00 36.33 723 TYR A N 1
ATOM 5535 C CA . TYR A 1 723 ? 60.064 144.934 -13.998 1.00 36.23 723 TYR A CA 1
ATOM 5536 C C . TYR A 1 723 ? 60.997 146.145 -14.120 1.00 36.57 723 TYR A C 1
ATOM 5537 O O . TYR A 1 723 ? 61.310 146.574 -15.215 1.00 36.97 723 TYR A O 1
ATOM 5546 N N . GLY A 1 724 ? 61.422 146.693 -12.989 1.00 36.74 724 GLY A N 1
ATOM 5547 C CA . GLY A 1 724 ? 62.470 147.716 -12.973 1.00 37.38 724 GLY A CA 1
ATOM 5548 C C . GLY A 1 724 ? 62.228 148.988 -12.187 1.00 37.41 724 GLY A C 1
ATOM 5549 O O . GLY A 1 724 ? 63.172 149.745 -11.998 1.00 38.03 724 GLY A O 1
ATOM 5550 N N . GLN A 1 725 ? 61.000 149.250 -11.740 1.00 37.41 725 GLN A N 1
ATOM 5551 C CA . GLN A 1 725 ? 60.707 150.478 -10.987 1.00 37.65 725 GLN A CA 1
ATOM 5552 C C . GLN A 1 725 ? 60.904 150.315 -9.486 1.00 37.08 725 GLN A C 1
ATOM 5553 O O . GLN A 1 725 ? 60.822 149.224 -8.936 1.00 36.72 725 GLN A O 1
ATOM 5559 N N . THR A 1 726 ? 61.151 151.443 -8.842 1.00 37.08 726 THR A N 1
ATOM 5560 C CA . THR A 1 726 ? 61.408 151.528 -7.422 1.00 36.78 726 THR A CA 1
ATOM 5561 C C . THR A 1 726 ? 60.099 151.820 -6.690 1.00 36.52 726 THR A C 1
ATOM 5562 O O . THR A 1 726 ? 59.122 152.229 -7.305 1.00 36.28 726 THR A O 1
ATOM 5566 N N . ALA A 1 727 ? 60.103 151.620 -5.374 1.00 36.44 727 ALA A N 1
ATOM 5567 C CA . ALA A 1 727 ? 58.967 151.954 -4.513 1.00 36.42 727 ALA A CA 1
ATOM 5568 C C . ALA A 1 727 ? 58.454 153.384 -4.717 1.00 36.95 727 ALA A C 1
ATOM 5569 O O . ALA A 1 727 ? 57.249 153.605 -4.811 1.00 36.51 727 ALA A O 1
ATOM 5571 N N . GLU A 1 728 ? 59.379 154.334 -4.821 1.00 37.78 728 GLU A N 1
ATOM 5572 C CA . GLU A 1 728 ? 59.052 155.771 -4.913 1.00 38.46 728 GLU A CA 1
ATOM 5573 C C . GLU A 1 728 ? 58.181 156.143 -6.118 1.00 38.05 728 GLU A C 1
ATOM 5574 O O . GLU A 1 728 ? 57.377 157.076 -6.037 1.00 37.98 728 GLU A O 1
ATOM 5580 N N . GLU A 1 729 ? 58.355 155.429 -7.229 1.00 37.55 729 GLU A N 1
ATOM 5581 C CA . GLU A 1 729 ? 57.632 155.745 -8.462 1.00 37.26 729 GLU A CA 1
ATOM 5582 C C . GLU A 1 729 ? 56.356 154.929 -8.730 1.00 35.90 729 GLU A C 1
ATOM 5583 O O . GLU A 1 729 ? 55.566 155.335 -9.575 1.00 35.81 729 GLU A O 1
ATOM 5589 N N . PHE A 1 730 ? 56.118 153.822 -8.015 1.00 34.49 730 PHE A N 1
ATOM 5590 C CA . PHE A 1 730 ? 54.821 153.114 -8.144 1.00 33.51 730 PHE A CA 1
ATOM 5591 C C . PHE A 1 730 ? 53.981 152.853 -6.880 1.00 32.40 730 PHE A C 1
ATOM 5592 O O . PHE A 1 730 ? 52.802 152.544 -7.004 1.00 32.13 730 PHE A O 1
ATOM 5600 N N . LEU A 1 731 ? 54.552 153.004 -5.693 1.00 31.69 731 LEU A N 1
ATOM 5601 C CA . LEU A 1 731 ? 53.799 152.912 -4.440 1.00 30.96 731 LEU A CA 1
ATOM 5602 C C . LEU A 1 731 ? 53.511 154.314 -3.894 1.00 31.07 731 LEU A C 1
ATOM 5603 O O . LEU A 1 731 ? 54.191 155.258 -4.259 1.00 31.47 731 LEU A O 1
ATOM 5608 N N . PRO A 1 732 ? 52.512 154.458 -3.001 1.00 30.84 732 PRO A N 1
ATOM 5609 C CA . PRO A 1 732 ? 52.242 155.790 -2.459 1.00 31.01 732 PRO A CA 1
ATOM 5610 C C . PRO A 1 732 ? 53.272 156.204 -1.412 1.00 31.26 732 PRO A C 1
ATOM 5611 O O . PRO A 1 732 ? 54.058 155.366 -0.976 1.00 31.14 732 PRO A O 1
ATOM 5615 N N . PRO A 1 733 ? 53.257 157.482 -0.986 1.00 31.69 733 PRO A N 1
ATOM 5616 C CA . PRO A 1 733 ? 54.184 157.922 0.070 1.00 31.84 733 PRO A CA 1
ATOM 5617 C C . PRO A 1 733 ? 54.174 157.053 1.341 1.00 31.49 733 PRO A C 1
ATOM 5618 O O . PRO A 1 733 ? 53.133 156.511 1.714 1.00 31.24 733 PRO A O 1
ATOM 5622 N N A LYS A 1 734 ? 55.345 156.918 1.960 0.70 31.77 734 LYS A N 1
ATOM 5623 N N B LYS A 1 734 ? 55.343 156.940 1.973 0.30 31.56 734 LYS A N 1
ATOM 5624 C CA A LYS A 1 734 ? 55.549 156.211 3.241 0.70 31.72 734 LYS A CA 1
ATOM 5625 C CA B LYS A 1 734 ? 55.548 156.216 3.243 0.30 31.35 734 LYS A CA 1
ATOM 5626 C C A LYS A 1 734 ? 55.375 154.690 3.202 0.70 31.26 734 LYS A C 1
ATOM 5627 C C B LYS A 1 734 ? 55.338 154.700 3.204 0.30 31.06 734 LYS A C 1
ATOM 5628 O O A LYS A 1 734 ? 55.418 154.049 4.249 0.70 31.03 734 LYS A O 1
ATOM 5629 O O B LYS A 1 734 ? 55.295 154.074 4.262 0.30 30.88 734 LYS A O 1
ATOM 5640 N N . ALA A 1 735 ? 55.247 154.103 2.013 1.00 31.06 735 ALA A N 1
ATOM 5641 C CA . ALA A 1 735 ? 55.074 152.649 1.882 1.00 30.82 735 ALA A CA 1
ATOM 5642 C C . ALA A 1 735 ? 56.259 151.841 2.419 1.00 30.99 735 ALA A C 1
ATOM 5643 O O . ALA A 1 735 ? 56.075 150.728 2.910 1.00 30.70 735 ALA A O 1
ATOM 5645 N N . ASN A 1 736 ? 57.462 152.414 2.318 1.00 31.50 736 ASN A N 1
ATOM 5646 C CA . ASN A 1 736 ? 58.703 151.812 2.826 1.00 31.79 736 ASN A CA 1
ATOM 5647 C C . ASN A 1 736 ? 59.270 152.533 4.085 1.00 32.05 736 ASN A C 1
ATOM 5648 O O . ASN A 1 736 ? 60.435 152.349 4.441 1.00 32.23 736 ASN A O 1
ATOM 5653 N N . ASP A 1 737 ? 58.439 153.311 4.780 1.00 32.17 737 ASP A N 1
ATOM 5654 C CA . ASP A 1 737 ? 58.885 154.091 5.944 1.00 32.55 737 ASP A CA 1
ATOM 5655 C C . ASP A 1 737 ? 58.858 153.238 7.225 1.00 32.24 737 ASP A C 1
ATOM 5656 O O . ASP A 1 737 ? 57.801 152.984 7.781 1.00 31.58 737 ASP A O 1
ATOM 5661 N N . GLY A 1 738 ? 60.038 152.828 7.687 1.00 32.43 738 GLY A N 1
ATOM 5662 C CA . GLY A 1 738 ? 60.183 152.006 8.893 1.00 32.54 738 GLY A CA 1
ATOM 5663 C C . GLY A 1 738 ? 60.473 152.766 10.179 1.00 33.04 738 GLY A C 1
ATOM 5664 O O . GLY A 1 738 ? 60.850 152.152 11.179 1.00 33.57 738 GLY A O 1
ATOM 5665 N N . SER A 1 739 ? 60.293 154.087 10.174 1.00 33.17 739 SER A N 1
ATOM 5666 C CA . SER A 1 739 ? 60.476 154.899 11.369 1.00 33.59 739 SER A CA 1
ATOM 5667 C C . SER A 1 739 ? 59.261 154.805 12.296 1.00 33.63 739 SER A C 1
ATOM 5668 O O . SER A 1 739 ? 58.175 154.391 11.880 1.00 33.46 739 SER A O 1
ATOM 5671 N N . ALA A 1 740 ? 59.456 155.197 13.553 1.00 33.92 740 ALA A N 1
ATOM 5672 C CA . ALA A 1 740 ? 58.385 155.174 14.558 1.00 33.97 740 ALA A CA 1
ATOM 5673 C C . ALA A 1 740 ? 57.207 156.046 14.122 1.00 33.92 740 ALA A C 1
ATOM 5674 O O . ALA A 1 740 ? 57.413 157.138 13.595 1.00 34.10 740 ALA A O 1
ATOM 5676 N N . GLN A 1 741 ? 55.986 155.550 14.348 1.00 33.73 741 GLN A N 1
ATOM 5677 C CA . GLN A 1 741 ? 54.767 156.182 13.843 1.00 33.75 741 GLN A CA 1
ATOM 5678 C C . GLN A 1 741 ? 53.904 156.655 14.982 1.00 34.22 741 GLN A C 1
ATOM 5679 O O . GLN A 1 741 ? 53.822 155.970 15.989 1.00 34.32 741 GLN A O 1
ATOM 5685 N N . PRO A 1 742 ? 53.229 157.810 14.815 1.00 34.91 742 PRO A N 1
ATOM 5686 C CA . PRO A 1 742 ? 52.277 158.239 15.835 1.00 35.27 742 PRO A CA 1
ATOM 5687 C C . PRO A 1 742 ? 51.099 157.285 15.921 1.00 35.10 742 PRO A C 1
ATOM 5688 O O . PRO A 1 742 ? 50.667 156.739 14.900 1.00 34.97 742 PRO A O 1
ATOM 5692 N N . LEU A 1 743 ? 50.618 157.063 17.140 1.00 35.46 743 LEU A N 1
ATOM 5693 C CA . LEU A 1 743 ? 49.448 156.222 17.382 1.00 35.33 743 LEU A CA 1
ATOM 5694 C C . LEU A 1 743 ? 48.151 156.993 17.077 1.00 35.02 743 LEU A C 1
ATOM 5695 O O . LEU A 1 743 ? 48.100 158.218 17.232 1.00 35.32 743 LEU A O 1
ATOM 5700 N N . LEU A 1 744 ? 47.113 156.281 16.642 1.00 34.32 744 LEU A N 1
ATOM 5701 C CA . LEU A 1 744 ? 45.798 156.896 16.424 1.00 34.25 744 LEU A CA 1
ATOM 5702 C C . LEU A 1 744 ? 45.052 157.015 17.742 1.00 34.66 744 LEU A C 1
ATOM 5703 O O . LEU A 1 744 ? 45.080 156.088 18.560 1.00 34.55 744 LEU A O 1
ATOM 5708 N N . ARG A 1 745 ? 44.361 158.140 17.931 1.00 35.00 745 ARG A N 1
ATOM 5709 C CA . ARG A 1 745 ? 43.602 158.400 19.164 1.00 35.29 745 ARG A CA 1
ATOM 5710 C C . ARG A 1 745 ? 42.532 157.354 19.491 1.00 34.63 745 ARG A C 1
ATOM 5711 O O . ARG A 1 745 ? 42.176 157.176 20.662 1.00 34.92 745 ARG A O 1
ATOM 5719 N N . SER A 1 746 ? 42.008 156.698 18.452 1.00 33.66 746 SER A N 1
ATOM 5720 C CA . SER A 1 746 ? 40.996 155.638 18.590 1.00 32.91 746 SER A CA 1
ATOM 5721 C C . SER A 1 746 ? 41.593 154.263 18.866 1.00 32.19 746 SER A C 1
ATOM 5722 O O . SER A 1 746 ? 40.849 153.310 19.139 1.00 31.81 746 SER A O 1
ATOM 5725 N N . SER A 1 747 ? 42.918 154.153 18.765 1.00 31.88 747 SER A N 1
ATOM 5726 C CA . SER A 1 747 ? 43.618 152.898 19.005 1.00 31.55 747 SER A CA 1
ATOM 5727 C C . SER A 1 747 ? 43.843 152.711 20.481 1.00 31.93 747 SER A C 1
ATOM 5728 O O . SER A 1 747 ? 43.711 153.661 21.251 1.00 32.40 747 SER A O 1
ATOM 5731 N N . GLY A 1 748 ? 44.157 151.476 20.865 1.00 31.87 748 GLY A N 1
ATOM 5732 C CA . GLY A 1 748 ? 44.505 151.141 22.250 1.00 32.27 748 GLY A CA 1
ATOM 5733 C C . GLY A 1 748 ? 45.990 150.859 22.324 1.00 32.50 748 GLY A C 1
ATOM 5734 O O . GLY A 1 748 ? 46.495 150.036 21.560 1.00 32.38 748 GLY A O 1
ATOM 5735 N N . LEU A 1 749 ? 46.691 151.549 23.223 1.00 32.89 749 LEU A N 1
ATOM 5736 C CA . LEU A 1 749 ? 48.127 151.354 23.411 1.00 33.14 749 LEU A CA 1
ATOM 5737 C C . LEU A 1 749 ? 48.356 149.963 23.972 1.00 32.71 749 LEU A C 1
ATOM 5738 O O . LEU A 1 749 ? 47.957 149.680 25.100 1.00 33.00 749 LEU A O 1
ATOM 5743 N N . HIS A 1 750 ? 48.987 149.106 23.176 1.00 32.00 750 HIS A N 1
ATOM 5744 C CA . HIS A 1 750 ? 49.193 147.691 23.505 1.00 31.86 750 HIS A CA 1
ATOM 5745 C C . HIS A 1 750 ? 47.891 146.882 23.653 1.00 31.18 750 HIS A C 1
ATOM 5746 O O . HIS A 1 750 ? 47.913 145.793 24.217 1.00 31.34 750 HIS A O 1
ATOM 5753 N N . HIS A 1 751 ? 46.780 147.398 23.135 1.00 30.42 751 HIS A N 1
ATOM 5754 C CA . HIS A 1 751 ? 45.450 146.827 23.385 1.00 30.12 751 HIS A CA 1
ATOM 5755 C C . HIS A 1 751 ? 44.711 146.662 22.060 1.00 28.80 751 HIS A C 1
ATOM 5756 O O . HIS A 1 751 ? 44.113 147.622 21.557 1.00 28.63 751 HIS A O 1
ATOM 5763 N N . PRO A 1 752 ? 44.754 145.458 21.479 1.00 27.76 752 PRO A N 1
ATOM 5764 C CA . PRO A 1 752 ? 44.014 145.311 20.223 1.00 26.89 752 PRO A CA 1
ATOM 5765 C C . PRO A 1 752 ? 42.505 145.508 20.414 1.00 26.19 752 PRO A C 1
ATOM 5766 O O . PRO A 1 752 ? 41.988 145.309 21.513 1.00 26.10 752 PRO A O 1
ATOM 5770 N N . GLY A 1 753 ? 41.835 145.942 19.345 1.00 25.36 753 GLY A N 1
ATOM 5771 C CA . GLY A 1 753 ? 40.401 146.222 19.350 1.00 24.81 753 GLY A CA 1
ATOM 5772 C C . GLY A 1 753 ? 40.004 147.648 19.678 1.00 24.73 753 GLY A C 1
ATOM 5773 O O . GLY A 1 753 ? 38.842 147.904 19.955 1.00 24.53 753 GLY A O 1
ATOM 5774 N N . GLY A 1 754 ? 40.953 148.580 19.635 1.00 24.83 754 GLY A N 1
ATOM 5775 C CA . GLY A 1 754 ? 40.675 149.984 19.915 1.00 25.06 754 GLY A CA 1
ATOM 5776 C C . GLY A 1 754 ? 40.986 150.386 21.344 1.00 25.57 754 GLY A C 1
ATOM 5777 O O . GLY A 1 754 ? 41.281 149.546 22.200 1.00 25.65 754 GLY A O 1
ATOM 5778 N N . ASN A 1 755 ? 40.928 151.694 21.578 1.00 25.86 755 ASN A N 1
ATOM 5779 C CA . ASN A 1 755 ? 41.147 152.300 22.887 1.00 26.43 755 ASN A CA 1
ATOM 5780 C C . ASN A 1 755 ? 40.447 151.486 23.996 1.00 26.38 755 ASN A C 1
ATOM 5781 O O . ASN A 1 755 ? 39.237 151.312 23.936 1.00 26.14 755 ASN A O 1
ATOM 5786 N N . PRO A 1 756 ? 41.202 150.993 25.009 1.00 26.62 756 PRO A N 1
ATOM 5787 C CA . PRO A 1 756 ? 40.582 150.110 26.011 1.00 26.69 756 PRO A CA 1
ATOM 5788 C C . PRO A 1 756 ? 39.457 150.754 26.832 1.00 26.78 756 PRO A C 1
ATOM 5789 O O . PRO A 1 756 ? 38.609 150.040 27.371 1.00 26.63 756 PRO A O 1
ATOM 5793 N N . ALA A 1 757 ? 39.454 152.084 26.900 1.00 27.02 757 ALA A N 1
ATOM 5794 C CA . ALA A 1 757 ? 38.375 152.848 27.529 1.00 27.36 757 ALA A CA 1
ATOM 5795 C C . ALA A 1 757 ? 37.003 152.680 26.850 1.00 26.90 757 ALA A C 1
ATOM 5796 O O . ALA A 1 757 ? 35.973 152.951 27.466 1.00 26.95 757 ALA A O 1
ATOM 5798 N N . LEU A 1 758 ? 36.997 152.239 25.590 1.00 26.44 758 LEU A N 1
ATOM 5799 C CA . LEU A 1 758 ? 35.773 151.800 24.923 1.00 26.04 758 LEU A CA 1
ATOM 5800 C C . LEU A 1 758 ? 35.068 150.647 25.628 1.00 25.93 758 LEU A C 1
ATOM 5801 O O . LEU A 1 758 ? 33.843 150.549 25.560 1.00 25.68 758 LEU A O 1
ATOM 5806 N N . TYR A 1 759 ? 35.832 149.775 26.282 1.00 26.09 759 TYR A N 1
ATOM 5807 C CA . TYR A 1 759 ? 35.273 148.591 26.934 1.00 26.19 759 TYR A CA 1
ATOM 5808 C C . TYR A 1 759 ? 35.026 148.764 28.449 1.00 26.81 759 TYR A C 1
ATOM 5809 O O . TYR A 1 759 ? 34.678 147.800 29.130 1.00 26.73 759 TYR A O 1
ATOM 5818 N N . ASP A 1 760 ? 35.158 150.008 28.936 1.00 27.35 760 ASP A N 1
ATOM 5819 C CA . ASP A 1 760 ? 34.749 150.394 30.293 1.00 28.05 760 ASP A CA 1
ATOM 5820 C C . ASP A 1 760 ? 33.250 150.215 30.423 1.00 28.01 760 ASP A C 1
ATOM 5821 O O . ASP A 1 760 ? 32.496 150.702 29.589 1.00 27.55 760 ASP A O 1
ATOM 5826 N N . ILE A 1 761 ? 32.833 149.559 31.498 1.00 28.49 761 ILE A N 1
ATOM 5827 C CA . ILE A 1 761 ? 31.425 149.333 31.769 1.00 28.58 761 ILE A CA 1
ATOM 5828 C C . ILE A 1 761 ? 30.828 150.598 32.391 1.00 28.91 761 ILE A C 1
ATOM 5829 O O . ILE A 1 761 ? 31.307 151.088 33.400 1.00 29.33 761 ILE A O 1
ATOM 5834 N N . MET A 1 762 ? 29.788 151.114 31.746 1.00 28.55 762 MET A N 1
ATOM 5835 C CA . MET A 1 762 ? 29.130 152.335 32.163 1.00 28.96 762 MET A CA 1
ATOM 5836 C C . MET A 1 762 ? 27.806 152.086 32.871 1.00 28.94 762 MET A C 1
ATOM 5837 O O . MET A 1 762 ? 27.398 152.899 33.714 1.00 29.39 762 MET A O 1
ATOM 5842 N N . TYR A 1 763 ? 27.138 150.980 32.532 1.00 28.31 763 TYR A N 1
ATOM 5843 C CA . TYR A 1 763 ? 25.884 150.585 33.173 1.00 28.30 763 TYR A CA 1
ATOM 5844 C C . TYR A 1 763 ? 25.783 149.076 33.319 1.00 27.98 763 TYR A C 1
ATOM 5845 O O . TYR A 1 763 ? 26.233 148.331 32.442 1.00 27.45 763 TYR A O 1
ATOM 5854 N N . THR A 1 764 ? 25.196 148.638 34.432 1.00 28.31 764 THR A N 1
ATOM 5855 C CA . THR A 1 764 ? 24.757 147.261 34.615 1.00 28.07 764 THR A CA 1
ATOM 5856 C C . THR A 1 764 ? 23.229 147.332 34.585 1.00 27.83 764 THR A C 1
ATOM 5857 O O . THR A 1 764 ? 22.626 148.104 35.311 1.00 28.46 764 THR A O 1
ATOM 5861 N N . VAL A 1 765 ? 22.614 146.527 33.740 1.00 27.08 765 VAL A N 1
ATOM 5862 C CA . VAL A 1 765 ? 21.164 146.520 33.537 1.00 26.74 765 VAL A CA 1
ATOM 5863 C C . VAL A 1 765 ? 20.638 145.180 34.038 1.00 26.60 765 VAL A C 1
ATOM 5864 O O . VAL A 1 765 ? 21.234 144.141 33.766 1.00 26.27 765 VAL A O 1
ATOM 5868 N N . THR A 1 766 ? 19.537 145.194 34.777 1.00 26.84 766 THR A N 1
ATOM 5869 C CA . THR A 1 766 ? 18.953 143.944 35.261 1.00 26.93 766 THR A CA 1
ATOM 5870 C C . THR A 1 766 ? 17.466 143.973 35.079 1.00 26.86 766 THR A C 1
ATOM 5871 O O . THR A 1 766 ? 16.858 145.042 35.080 1.00 26.97 766 THR A O 1
ATOM 5875 N N . ALA A 1 767 ? 16.889 142.784 34.947 1.00 26.73 767 ALA A N 1
ATOM 5876 C CA . ALA A 1 767 ? 15.439 142.623 34.895 1.00 26.77 767 ALA A CA 1
ATOM 5877 C C . ALA A 1 767 ? 15.045 141.216 35.340 1.00 26.91 767 ALA A C 1
ATOM 5878 O O . ALA A 1 767 ? 15.860 140.278 35.282 1.00 26.85 767 ALA A O 1
ATOM 5880 N N . ASP A 1 768 ? 13.799 141.078 35.784 1.00 27.12 768 ASP A N 1
ATOM 5881 C CA . ASP A 1 768 ? 13.260 139.774 36.204 1.00 27.21 768 ASP A CA 1
ATOM 5882 C C . ASP A 1 768 ? 12.399 139.139 35.105 1.00 26.55 768 ASP A C 1
ATOM 5883 O O . ASP A 1 768 ? 11.643 139.826 34.421 1.00 26.18 768 ASP A O 1
ATOM 5888 N N . ILE A 1 769 ? 12.535 137.825 34.965 1.00 26.36 769 ILE A N 1
ATOM 5889 C CA . ILE A 1 769 ? 11.777 137.042 34.015 1.00 25.94 769 ILE A CA 1
ATOM 5890 C C . ILE A 1 769 ? 11.101 135.907 34.762 1.00 26.21 769 ILE A C 1
ATOM 5891 O O . ILE A 1 769 ? 11.781 135.096 35.380 1.00 26.34 769 ILE A O 1
ATOM 5896 N N . THR A 1 770 ? 9.775 135.843 34.656 1.00 26.22 770 THR A N 1
ATOM 5897 C CA . THR A 1 770 ? 8.985 134.818 35.292 1.00 26.63 770 THR A CA 1
ATOM 5898 C C . THR A 1 770 ? 8.350 133.884 34.254 1.00 26.26 770 THR A C 1
ATOM 5899 O O . THR A 1 770 ? 7.749 134.330 33.275 1.00 25.83 770 THR A O 1
ATOM 5903 N N . ASN A 1 771 ? 8.517 132.583 34.465 1.00 26.53 771 ASN A N 1
ATOM 5904 C CA . ASN A 1 771 ? 7.887 131.563 33.634 1.00 26.36 771 ASN A CA 1
ATOM 5905 C C . ASN A 1 771 ? 6.450 131.406 34.117 1.00 26.95 771 ASN A C 1
ATOM 5906 O O . ASN A 1 771 ? 6.210 130.800 35.164 1.00 27.53 771 ASN A O 1
ATOM 5911 N N . THR A 1 772 ? 5.504 131.967 33.362 1.00 27.09 772 THR A N 1
ATOM 5912 C CA . THR A 1 772 ? 4.070 131.974 33.753 1.00 27.74 772 THR A CA 1
ATOM 5913 C C . THR A 1 772 ? 3.244 130.821 33.149 1.00 27.86 772 THR A C 1
ATOM 5914 O O . THR A 1 772 ? 2.026 130.795 33.286 1.00 28.07 772 THR A O 1
ATOM 5918 N N . GLY A 1 773 ? 3.902 129.864 32.508 1.00 28.00 773 GLY A N 1
ATOM 5919 C CA . GLY A 1 773 ? 3.229 128.698 31.968 1.00 28.22 773 GLY A CA 1
ATOM 5920 C C . GLY A 1 773 ? 3.501 127.437 32.762 1.00 28.93 773 GLY A C 1
ATOM 5921 O O . GLY A 1 773 ? 3.968 127.484 33.890 1.00 29.44 773 GLY A O 1
ATOM 5922 N N . LYS A 1 774 ? 3.230 126.308 32.114 1.00 29.25 774 LYS A N 1
ATOM 5923 C CA . LYS A 1 774 ? 3.119 124.995 32.738 1.00 29.85 774 LYS A CA 1
ATOM 5924 C C . LYS A 1 774 ? 4.396 124.173 32.682 1.00 29.59 774 LYS A C 1
ATOM 5925 O O . LYS A 1 774 ? 4.502 123.176 33.394 1.00 30.05 774 LYS A O 1
ATOM 5931 N N . VAL A 1 775 ? 5.331 124.540 31.808 1.00 28.82 775 VAL A N 1
ATOM 5932 C CA . VAL A 1 775 ? 6.508 123.709 31.542 1.00 28.60 775 VAL A CA 1
ATOM 5933 C C . VAL A 1 775 ? 7.789 124.523 31.578 1.00 28.15 775 VAL A C 1
ATOM 5934 O O . VAL A 1 775 ? 7.777 125.726 31.331 1.00 27.80 775 VAL A O 1
ATOM 5938 N N . ALA A 1 776 ? 8.887 123.842 31.884 1.00 28.02 776 ALA A N 1
ATOM 5939 C CA . ALA A 1 776 ? 10.201 124.470 31.928 1.00 27.81 776 ALA A CA 1
ATOM 5940 C C . ALA A 1 776 ? 10.630 124.857 30.511 1.00 27.03 776 ALA A C 1
ATOM 5941 O O . ALA A 1 776 ? 10.311 124.154 29.548 1.00 26.76 776 ALA A O 1
ATOM 5943 N N . GLY A 1 777 ? 11.343 125.971 30.399 1.00 26.56 777 GLY A N 1
ATOM 5944 C CA . GLY A 1 777 ? 11.839 126.425 29.105 1.00 26.00 777 GLY A CA 1
ATOM 5945 C C . GLY A 1 777 ? 12.864 127.528 29.219 1.00 25.74 777 GLY A C 1
ATOM 5946 O O . GLY A 1 777 ? 12.961 128.208 30.257 1.00 26.19 777 GLY A O 1
ATOM 5947 N N . ASP A 1 778 ? 13.654 127.664 28.165 1.00 25.12 778 ASP A N 1
ATOM 5948 C CA . ASP A 1 778 ? 14.605 128.748 28.062 1.00 24.88 778 ASP A CA 1
ATOM 5949 C C . ASP A 1 778 ? 13.946 129.970 27.487 1.00 24.07 778 ASP A C 1
ATOM 5950 O O . ASP A 1 778 ? 13.050 129.866 26.658 1.00 23.65 778 ASP A O 1
ATOM 5955 N N . GLU A 1 779 ? 14.406 131.123 27.956 1.00 23.73 779 GLU A N 1
ATOM 5956 C CA . GLU A 1 779 ? 13.987 132.406 27.447 1.00 23.22 779 GLU A CA 1
ATOM 5957 C C . GLU A 1 779 ? 15.211 133.156 26.941 1.00 22.71 779 GLU A C 1
ATOM 5958 O O . GLU A 1 779 ? 16.313 132.994 27.490 1.00 22.86 779 GLU A O 1
ATOM 5964 N N . VAL A 1 780 ? 15.008 133.962 25.900 1.00 21.97 780 VAL A N 1
ATOM 5965 C CA . VAL A 1 780 ? 16.067 134.791 25.321 1.00 21.63 780 VAL A CA 1
ATOM 5966 C C . VAL A 1 780 ? 15.724 136.274 25.501 1.00 21.56 780 VAL A C 1
ATOM 5967 O O . VAL A 1 780 ? 15.213 136.917 24.572 1.00 21.25 780 VAL A O 1
ATOM 5971 N N . PRO A 1 781 ? 15.997 136.822 26.702 1.00 21.88 781 PRO A N 1
ATOM 5972 C CA . PRO A 1 781 ? 15.798 138.251 26.885 1.00 21.95 781 PRO A CA 1
ATOM 5973 C C . PRO A 1 781 ? 16.839 139.035 26.113 1.00 21.67 781 PRO A C 1
ATOM 5974 O O . PRO A 1 781 ? 17.981 138.591 25.966 1.00 21.55 781 PRO A O 1
ATOM 5978 N N . GLN A 1 782 ? 16.435 140.188 25.621 1.00 21.55 782 GLN A N 1
ATOM 5979 C CA . GLN A 1 782 ? 17.283 140.982 24.759 1.00 21.40 782 GLN A CA 1
ATOM 5980 C C . GLN A 1 782 ? 17.308 142.389 25.304 1.00 21.73 782 GLN A C 1
ATOM 5981 O O . GLN A 1 782 ? 16.341 142.843 25.883 1.00 21.97 782 GLN A O 1
ATOM 5987 N N . LEU A 1 783 ? 18.435 143.050 25.121 1.00 21.85 783 LEU A N 1
ATOM 5988 C CA . LEU A 1 783 ? 18.667 144.402 25.597 1.00 22.29 783 LEU A CA 1
ATOM 5989 C C . LEU A 1 783 ? 18.889 145.298 24.384 1.00 22.04 783 LEU A C 1
ATOM 5990 O O . LEU A 1 783 ? 19.835 145.085 23.637 1.00 21.77 783 LEU A O 1
ATOM 5995 N N . TYR A 1 784 ? 18.004 146.271 24.188 1.00 22.16 784 TYR A N 1
ATOM 5996 C CA . TYR A 1 784 ? 18.124 147.236 23.111 1.00 22.12 784 TYR A CA 1
ATOM 5997 C C . TYR A 1 784 ? 18.369 148.631 23.655 1.00 22.69 784 TYR A C 1
ATOM 5998 O O . TYR A 1 784 ? 17.999 148.947 24.775 1.00 23.05 784 TYR A O 1
ATOM 6007 N N . VAL A 1 785 ? 19.006 149.455 22.835 1.00 22.85 785 VAL A N 1
ATOM 6008 C CA . VAL A 1 785 ? 19.320 150.827 23.179 1.00 23.47 785 VAL A CA 1
ATOM 6009 C C . VAL A 1 785 ? 18.844 151.750 22.075 1.00 23.69 785 VAL A C 1
ATOM 6010 O O . VAL A 1 785 ? 18.967 151.435 20.881 1.00 23.38 785 VAL A O 1
ATOM 6014 N N . SER A 1 786 ? 18.290 152.884 22.481 1.00 24.46 786 SER A N 1
ATOM 6015 C CA . SER A 1 786 ? 17.983 153.982 21.573 1.00 24.83 786 SER A CA 1
ATOM 6016 C C . SER A 1 786 ? 19.052 155.035 21.789 1.00 25.39 786 SER A C 1
ATOM 6017 O O . SER A 1 786 ? 19.068 155.673 22.828 1.00 25.95 786 SER A O 1
ATOM 6020 N N . LEU A 1 787 ? 19.940 155.219 20.818 1.00 25.54 787 LEU A N 1
ATOM 6021 C CA . LEU A 1 787 ? 21.041 156.186 20.963 1.00 26.14 787 LEU A CA 1
ATOM 6022 C C . LEU A 1 787 ? 20.584 157.656 20.862 1.00 26.86 787 LEU A C 1
ATOM 6023 O O . LEU A 1 787 ? 21.302 158.575 21.277 1.00 27.25 787 LEU A O 1
ATOM 6028 N N . GLY A 1 788 ? 19.394 157.862 20.308 1.00 27.27 788 GLY A N 1
ATOM 6029 C CA . GLY A 1 788 ? 18.635 159.093 20.490 1.00 28.15 788 GLY A CA 1
ATOM 6030 C C . GLY A 1 788 ? 18.733 160.146 19.411 1.00 28.74 788 GLY A C 1
ATOM 6031 O O . GLY A 1 788 ? 17.928 161.071 19.397 1.00 29.20 788 GLY A O 1
ATOM 6032 N N . GLY A 1 789 ? 19.712 160.031 18.519 1.00 29.11 789 GLY A N 1
ATOM 6033 C CA . GLY A 1 789 ? 19.894 161.018 17.458 1.00 29.83 789 GLY A CA 1
ATOM 6034 C C . GLY A 1 789 ? 18.862 160.865 16.367 1.00 30.22 789 GLY A C 1
ATOM 6035 O O . GLY A 1 789 ? 18.307 159.784 16.206 1.00 29.82 789 GLY A O 1
ATOM 6036 N N . PRO A 1 790 ? 18.614 161.934 15.586 1.00 31.45 790 PRO A N 1
ATOM 6037 C CA . PRO A 1 790 ? 17.637 161.811 14.496 1.00 31.78 790 PRO A CA 1
ATOM 6038 C C . PRO A 1 790 ? 18.086 160.857 13.368 1.00 31.90 790 PRO A C 1
ATOM 6039 O O . PRO A 1 790 ? 17.238 160.253 12.716 1.00 31.97 790 PRO A O 1
ATOM 6043 N N . GLU A 1 791 ? 19.394 160.686 13.171 1.00 32.48 791 GLU A N 1
ATOM 6044 C CA . GLU A 1 791 ? 19.919 159.714 12.196 1.00 32.54 791 GLU A CA 1
ATOM 6045 C C . GLU A 1 791 ? 20.200 158.312 12.786 1.00 31.42 791 GLU A C 1
ATOM 6046 O O . GLU A 1 791 ? 20.663 157.426 12.057 1.00 31.38 791 GLU A O 1
ATOM 6052 N N . ASP A 1 792 ? 19.935 158.109 14.077 1.00 30.46 792 ASP A N 1
ATOM 6053 C CA . ASP A 1 792 ? 20.166 156.821 14.728 1.00 29.49 792 ASP A CA 1
ATOM 6054 C C . ASP A 1 792 ? 18.963 155.914 14.525 1.00 28.40 792 ASP A C 1
ATOM 6055 O O . ASP A 1 792 ? 17.838 156.408 14.487 1.00 28.26 792 ASP A O 1
ATOM 6060 N N . PRO A 1 793 ? 19.188 154.578 14.443 1.00 27.29 793 PRO A N 1
ATOM 6061 C CA . PRO A 1 793 ? 18.060 153.647 14.512 1.00 26.74 793 PRO A CA 1
ATOM 6062 C C . PRO A 1 793 ? 17.241 153.802 15.793 1.00 26.71 793 PRO A C 1
ATOM 6063 O O . PRO A 1 793 ? 17.778 154.179 16.839 1.00 26.84 793 PRO A O 1
ATOM 6067 N N . LYS A 1 794 ? 15.951 153.511 15.682 1.00 26.49 794 LYS A N 1
ATOM 6068 C CA . LYS A 1 794 ? 15.015 153.491 16.800 1.00 26.63 794 LYS A CA 1
ATOM 6069 C C . LYS A 1 794 ? 15.582 152.708 17.994 1.00 26.17 794 LYS A C 1
ATOM 6070 O O . LYS A 1 794 ? 15.609 153.203 19.110 1.00 26.35 794 LYS A O 1
ATOM 6076 N N . VAL A 1 795 ? 16.024 151.480 17.728 1.00 25.38 795 VAL A N 1
ATOM 6077 C CA . VAL A 1 795 ? 16.693 150.633 18.716 1.00 24.89 795 VAL A CA 1
ATOM 6078 C C . VAL A 1 795 ? 17.789 149.809 18.036 1.00 24.20 795 VAL A C 1
ATOM 6079 O O . VAL A 1 795 ? 17.688 149.483 16.847 1.00 23.83 795 VAL A O 1
ATOM 6083 N N . VAL A 1 796 ? 18.816 149.468 18.811 1.00 23.71 796 VAL A N 1
ATOM 6084 C CA . VAL A 1 796 ? 19.886 148.594 18.358 1.00 23.10 796 VAL A CA 1
ATOM 6085 C C . VAL A 1 796 ? 20.173 147.575 19.448 1.00 22.80 796 VAL A C 1
ATOM 6086 O O . VAL A 1 796 ? 20.166 147.907 20.635 1.00 23.01 796 VAL A O 1
ATOM 6090 N N . LEU A 1 797 ? 20.424 146.335 19.040 1.00 22.18 797 LEU A N 1
ATOM 6091 C CA . LEU A 1 797 ? 20.739 145.280 19.986 1.00 22.04 797 LEU A CA 1
ATOM 6092 C C . LEU A 1 797 ? 22.073 145.575 20.662 1.00 22.03 797 LEU A C 1
ATOM 6093 O O . LEU A 1 797 ? 23.053 145.911 20.007 1.00 21.88 797 LEU A O 1
ATOM 6098 N N . ARG A 1 798 ? 22.083 145.484 21.982 1.00 22.18 798 ARG A N 1
ATOM 6099 C CA . ARG A 1 798 ? 23.318 145.627 22.762 1.00 22.33 798 ARG A CA 1
ATOM 6100 C C . ARG A 1 798 ? 23.619 144.501 23.729 1.00 22.37 798 ARG A C 1
ATOM 6101 O O . ARG A 1 798 ? 24.746 144.396 24.180 1.00 22.53 798 ARG A O 1
ATOM 6109 N N . GLY A 1 799 ? 22.642 143.655 24.031 1.00 22.31 799 GLY A N 1
ATOM 6110 C CA . GLY A 1 799 ? 22.902 142.465 24.798 1.00 22.51 799 GLY A CA 1
ATOM 6111 C C . GLY A 1 799 ? 21.785 141.458 24.724 1.00 22.42 799 GLY A C 1
ATOM 6112 O O . GLY A 1 799 ? 20.729 141.721 24.133 1.00 22.25 799 GLY A O 1
ATOM 6113 N N . PHE A 1 800 ? 22.048 140.299 25.317 1.00 22.57 800 PHE A N 1
ATOM 6114 C CA . PHE A 1 800 ? 21.093 139.202 25.391 1.00 22.63 800 PHE A CA 1
ATOM 6115 C C . PHE A 1 800 ? 21.644 138.090 26.281 1.00 23.04 800 PHE A C 1
ATOM 6116 O O . PHE A 1 800 ? 22.813 138.107 26.669 1.00 23.13 800 PHE A O 1
ATOM 6124 N N . ASP A 1 801 ? 20.792 137.117 26.566 1.00 23.37 801 ASP A N 1
ATOM 6125 C CA . ASP A 1 801 ? 21.198 135.897 27.237 1.00 23.97 801 ASP A CA 1
ATOM 6126 C C . ASP A 1 801 ? 20.199 134.793 26.914 1.00 23.94 801 ASP A C 1
ATOM 6127 O O . ASP A 1 801 ? 19.138 135.054 26.362 1.00 23.65 801 ASP A O 1
ATOM 6132 N N A ARG A 1 802 ? 20.571 133.554 27.219 0.50 24.29 802 ARG A N 1
ATOM 6133 N N B ARG A 1 802 ? 20.556 133.566 27.277 0.50 24.13 802 ARG A N 1
ATOM 6134 C CA A ARG A 1 802 ? 19.652 132.424 27.157 0.50 24.43 802 ARG A CA 1
ATOM 6135 C CA B ARG A 1 802 ? 19.684 132.410 27.152 0.50 24.14 802 ARG A CA 1
ATOM 6136 C C A ARG A 1 802 ? 19.591 131.800 28.546 0.50 25.03 802 ARG A C 1
ATOM 6137 C C B ARG A 1 802 ? 19.587 131.763 28.536 0.50 24.86 802 ARG A C 1
ATOM 6138 O O A ARG A 1 802 ? 20.584 131.272 29.031 0.50 25.26 802 ARG A O 1
ATOM 6139 O O B ARG A 1 802 ? 20.555 131.178 29.010 0.50 25.10 802 ARG A O 1
ATOM 6154 N N . LEU A 1 803 ? 18.417 131.873 29.172 1.00 25.31 803 LEU A N 1
ATOM 6155 C CA . LEU A 1 803 ? 18.225 131.486 30.589 1.00 26.23 803 LEU A CA 1
ATOM 6156 C C . LEU A 1 803 ? 17.148 130.425 30.800 1.00 26.68 803 LEU A C 1
ATOM 6157 O O . LEU A 1 803 ? 16.030 130.565 30.304 1.00 26.34 803 LEU A O 1
ATOM 6162 N N . ARG A 1 804 ? 17.492 129.393 31.568 1.00 27.63 804 ARG A N 1
ATOM 6163 C CA . ARG A 1 804 ? 16.561 128.331 31.960 1.00 28.44 804 ARG A CA 1
ATOM 6164 C C . ARG A 1 804 ? 15.664 128.826 33.094 1.00 28.91 804 ARG A C 1
ATOM 6165 O O . ARG A 1 804 ? 16.156 129.404 34.068 1.00 29.49 804 ARG A O 1
ATOM 6173 N N . VAL A 1 805 ? 14.350 128.639 32.943 1.00 28.90 805 VAL A N 1
ATOM 6174 C CA . VAL A 1 805 ? 13.369 128.994 33.968 1.00 29.38 805 VAL A CA 1
ATOM 6175 C C . VAL A 1 805 ? 12.335 127.879 34.167 1.00 29.84 805 VAL A C 1
ATOM 6176 O O . VAL A 1 805 ? 11.685 127.430 33.221 1.00 29.29 805 VAL A O 1
ATOM 6180 N N . GLU A 1 806 ? 12.158 127.456 35.419 1.00 31.00 806 GLU A N 1
ATOM 6181 C CA . GLU A 1 806 ? 11.163 126.445 35.750 1.00 31.49 806 GLU A CA 1
ATOM 6182 C C . GLU A 1 806 ? 9.770 127.105 35.792 1.00 31.29 806 GLU A C 1
ATOM 6183 O O . GLU A 1 806 ? 9.676 128.322 35.950 1.00 31.03 806 GLU A O 1
ATOM 6189 N N . PRO A 1 807 ? 8.686 126.314 35.631 1.00 31.16 807 PRO A N 1
ATOM 6190 C CA . PRO A 1 807 ? 7.329 126.853 35.810 1.00 31.30 807 PRO A CA 1
ATOM 6191 C C . PRO A 1 807 ? 7.165 127.605 37.141 1.00 32.04 807 PRO A C 1
ATOM 6192 O O . PRO A 1 807 ? 7.509 127.075 38.198 1.00 32.46 807 PRO A O 1
ATOM 6196 N N . GLY A 1 808 ? 6.692 128.848 37.069 1.00 32.16 808 GLY A N 1
ATOM 6197 C CA . GLY A 1 808 ? 6.496 129.680 38.257 1.00 32.77 808 GLY A CA 1
ATOM 6198 C C . GLY A 1 808 ? 7.722 130.423 38.774 1.00 33.13 808 GLY A C 1
ATOM 6199 O O . GLY A 1 808 ? 7.571 131.364 39.547 1.00 33.82 808 GLY A O 1
ATOM 6200 N N . GLU A 1 809 ? 8.919 130.008 38.368 1.00 33.00 809 GLU A N 1
ATOM 6201 C CA . GLU A 1 809 ? 10.175 130.567 38.864 1.00 33.41 809 GLU A CA 1
ATOM 6202 C C . GLU A 1 809 ? 10.453 131.963 38.280 1.00 33.17 809 GLU A C 1
ATOM 6203 O O . GLU A 1 809 ? 10.024 132.296 37.168 1.00 32.47 809 GLU A O 1
ATOM 6209 N N . LYS A 1 810 ? 11.183 132.765 39.052 1.00 33.63 810 LYS A N 1
ATOM 6210 C CA . LYS A 1 810 ? 11.655 134.078 38.641 1.00 33.40 810 LYS A CA 1
ATOM 6211 C C . LYS A 1 810 ? 13.185 134.022 38.558 1.00 33.07 810 LYS A C 1
ATOM 6212 O O . LYS A 1 810 ? 13.838 133.508 39.462 1.00 33.60 810 LYS A O 1
ATOM 6218 N N . VAL A 1 811 ? 13.740 134.537 37.463 1.00 32.07 811 VAL A N 1
ATOM 6219 C CA . VAL A 1 811 ? 15.183 134.534 37.209 1.00 31.73 811 VAL A CA 1
ATOM 6220 C C . VAL A 1 811 ? 15.598 135.961 36.848 1.00 31.06 811 VAL A C 1
ATOM 6221 O O . VAL A 1 811 ? 14.785 136.735 36.372 1.00 30.97 811 VAL A O 1
ATOM 6225 N N . GLN A 1 812 ? 16.852 136.311 37.099 1.00 30.72 812 GLN A N 1
ATOM 6226 C CA . GLN A 1 812 ? 17.367 137.635 36.767 1.00 30.31 812 GLN A CA 1
ATOM 6227 C C . GLN A 1 812 ? 18.121 137.607 35.438 1.00 29.31 812 GLN A C 1
ATOM 6228 O O . GLN A 1 812 ? 18.976 136.755 35.229 1.00 29.16 812 GLN A O 1
ATOM 6234 N N . PHE A 1 813 ? 17.775 138.529 34.549 1.00 28.64 813 PHE A N 1
ATOM 6235 C CA . PHE A 1 813 ? 18.582 138.841 33.369 1.00 28.00 813 PHE A CA 1
ATOM 6236 C C . PHE A 1 813 ? 19.521 139.965 33.787 1.00 28.22 813 PHE A C 1
ATOM 6237 O O . PHE A 1 813 ? 19.061 140.993 34.266 1.00 28.19 813 PHE A O 1
ATOM 6245 N N . LYS A 1 814 ? 20.825 139.741 33.624 1.00 28.35 814 LYS A N 1
ATOM 6246 C CA . LYS A 1 814 ? 21.854 140.758 33.877 1.00 28.81 814 LYS A CA 1
ATOM 6247 C C . LYS A 1 814 ? 22.712 140.961 32.626 1.00 28.10 814 LYS A C 1
ATOM 6248 O O . LYS A 1 814 ? 23.269 139.998 32.099 1.00 27.73 814 LYS A O 1
ATOM 6254 N N . ALA A 1 815 ? 22.845 142.218 32.198 1.00 27.87 815 ALA A N 1
ATOM 6255 C CA . ALA A 1 815 ? 23.752 142.589 31.112 1.00 27.39 815 ALA A CA 1
ATOM 6256 C C . ALA A 1 815 ? 24.382 143.962 31.328 1.00 27.57 815 ALA A C 1
ATOM 6257 O O . ALA A 1 815 ? 23.759 144.864 31.888 1.00 27.93 815 ALA A O 1
ATOM 6259 N N . VAL A 1 816 ? 25.607 144.110 30.826 1.00 27.20 816 VAL A N 1
ATOM 6260 C CA . VAL A 1 816 ? 26.362 145.361 30.904 1.00 27.21 816 VAL A CA 1
ATOM 6261 C C . VAL A 1 816 ? 26.308 146.149 29.589 1.00 26.62 816 VAL A C 1
ATOM 6262 O O . VAL A 1 816 ? 26.107 145.584 28.519 1.00 26.07 816 VAL A O 1
ATOM 6266 N N . LEU A 1 817 ? 26.477 147.459 29.706 1.00 26.74 817 LEU A N 1
ATOM 6267 C CA . LEU A 1 817 ? 26.673 148.341 28.575 1.00 26.39 817 LEU A CA 1
ATOM 6268 C C . LEU A 1 817 ? 28.039 148.988 28.738 1.00 26.56 817 LEU A C 1
ATOM 6269 O O . LEU A 1 817 ? 28.291 149.672 29.730 1.00 26.98 817 LEU A O 1
ATOM 6274 N N . THR A 1 818 ? 28.912 148.743 27.761 1.00 26.12 818 THR A N 1
ATOM 6275 C CA . THR A 1 818 ? 30.198 149.422 27.650 1.00 26.24 818 THR A CA 1
ATOM 6276 C C . THR A 1 818 ? 30.036 150.863 27.128 1.00 26.32 818 THR A C 1
ATOM 6277 O O . THR A 1 818 ? 28.949 151.292 26.712 1.00 26.05 818 THR A O 1
ATOM 6281 N N . ARG A 1 819 ? 31.136 151.602 27.146 1.00 26.63 819 ARG A N 1
ATOM 6282 C CA . ARG A 1 819 ? 31.183 152.921 26.538 1.00 26.79 819 ARG A CA 1
ATOM 6283 C C . ARG A 1 819 ? 30.930 152.807 25.030 1.00 26.09 819 ARG A C 1
ATOM 6284 O O . ARG A 1 819 ? 30.175 153.591 24.458 1.00 25.91 819 ARG A O 1
ATOM 6292 N N . ARG A 1 820 ? 31.563 151.826 24.402 1.00 25.61 820 ARG A N 1
ATOM 6293 C CA . ARG A 1 820 ? 31.349 151.572 22.992 1.00 25.14 820 ARG A CA 1
ATOM 6294 C C . ARG A 1 820 ? 29.867 151.367 22.670 1.00 24.89 820 ARG A C 1
ATOM 6295 O O . ARG A 1 820 ? 29.384 151.883 21.656 1.00 24.63 820 ARG A O 1
ATOM 6303 N N . ASP A 1 821 ? 29.164 150.651 23.550 1.00 24.98 821 ASP A N 1
ATOM 6304 C CA . ASP A 1 821 ? 27.746 150.322 23.357 1.00 24.87 821 ASP A CA 1
ATOM 6305 C C . ASP A 1 821 ? 26.816 151.518 23.288 1.00 25.07 821 ASP A C 1
ATOM 6306 O O . ASP A 1 821 ? 25.733 151.402 22.702 1.00 24.90 821 ASP A O 1
ATOM 6311 N N . VAL A 1 822 ? 27.213 152.644 23.875 1.00 25.50 822 VAL A N 1
ATOM 6312 C CA . VAL A 1 822 ? 26.388 153.858 23.845 1.00 25.85 822 VAL A CA 1
ATOM 6313 C C . VAL A 1 822 ? 27.026 155.010 23.047 1.00 26.02 822 VAL A C 1
ATOM 6314 O O . VAL A 1 822 ? 26.567 156.159 23.123 1.00 26.30 822 VAL A O 1
ATOM 6318 N N . SER A 1 823 ? 28.056 154.693 22.267 1.00 25.85 823 SER A N 1
ATOM 6319 C CA . SER A 1 823 ? 28.765 155.692 21.489 1.00 26.13 823 SER A CA 1
ATOM 6320 C C . SER A 1 823 ? 28.347 155.676 20.018 1.00 25.89 823 SER A C 1
ATOM 6321 O O . SER A 1 823 ? 27.681 154.748 19.540 1.00 25.41 823 SER A O 1
ATOM 6324 N N . SER A 1 824 ? 28.772 156.729 19.332 1.00 26.25 824 SER A N 1
ATOM 6325 C CA . SER A 1 824 ? 28.580 156.925 17.912 1.00 26.26 824 SER A CA 1
ATOM 6326 C C . SER A 1 824 ? 29.925 157.300 17.309 1.00 26.46 824 SER A C 1
ATOM 6327 O O . SER A 1 824 ? 30.720 157.999 17.947 1.00 26.91 824 SER A O 1
ATOM 6330 N N . TRP A 1 825 ? 30.196 156.815 16.097 1.00 26.33 825 TRP A N 1
ATOM 6331 C CA . TRP A 1 825 ? 31.440 157.140 15.407 1.00 26.55 825 TRP A CA 1
ATOM 6332 C C . TRP A 1 825 ? 31.291 158.551 14.872 1.00 27.28 825 TRP A C 1
ATOM 6333 O O . TRP A 1 825 ? 30.295 158.872 14.240 1.00 27.41 825 TRP A O 1
ATOM 6344 N N . ASP A 1 826 ? 32.274 159.389 15.160 1.00 28.20 826 ASP A N 1
ATOM 6345 C CA . ASP A 1 826 ? 32.278 160.787 14.761 1.00 29.02 826 ASP A CA 1
ATOM 6346 C C . ASP A 1 826 ? 33.385 160.859 13.722 1.00 29.25 826 ASP A C 1
ATOM 6347 O O . ASP A 1 826 ? 34.569 160.828 14.070 1.00 29.29 826 ASP A O 1
ATOM 6352 N N . THR A 1 827 ? 32.996 160.917 12.445 1.00 29.42 827 THR A N 1
ATOM 6353 C CA . THR A 1 827 ? 33.964 160.912 11.337 1.00 29.61 827 THR A CA 1
ATOM 6354 C C . THR A 1 827 ? 34.857 162.159 11.280 1.00 30.18 827 THR A C 1
ATOM 6355 O O . THR A 1 827 ? 35.964 162.088 10.746 1.00 30.24 827 THR A O 1
ATOM 6359 N N . VAL A 1 828 ? 34.390 163.280 11.839 1.00 30.78 828 VAL A N 1
ATOM 6360 C CA . VAL A 1 828 ? 35.188 164.514 11.917 1.00 31.35 828 VAL A CA 1
ATOM 6361 C C . VAL A 1 828 ? 36.336 164.329 12.916 1.00 31.55 828 VAL A C 1
ATOM 6362 O O . VAL A 1 828 ? 37.464 164.758 12.686 1.00 31.93 828 VAL A O 1
ATOM 6366 N N . LYS A 1 829 ? 36.026 163.690 14.026 1.00 31.46 829 LYS A N 1
ATOM 6367 C CA . LYS A 1 829 ? 36.978 163.475 15.106 1.00 31.60 829 LYS A CA 1
ATOM 6368 C C . LYS A 1 829 ? 37.855 162.245 14.838 1.00 30.86 829 LYS A C 1
ATOM 6369 O O . LYS A 1 829 ? 39.010 162.198 15.261 1.00 30.78 829 LYS A O 1
ATOM 6375 N N . GLN A 1 830 ? 37.304 161.273 14.104 1.00 30.14 830 GLN A N 1
ATOM 6376 C CA . GLN A 1 830 ? 37.882 159.936 13.955 1.00 29.57 830 GLN A CA 1
ATOM 6377 C C . GLN A 1 830 ? 38.015 159.266 15.322 1.00 29.48 830 GLN A C 1
ATOM 6378 O O . GLN A 1 830 ? 39.079 158.764 15.697 1.00 29.47 830 GLN A O 1
ATOM 6384 N N . ASP A 1 831 ? 36.912 159.278 16.059 1.00 29.37 831 ASP A N 1
ATOM 6385 C CA . ASP A 1 831 ? 36.817 158.543 17.305 1.00 29.53 831 ASP A CA 1
ATOM 6386 C C . ASP A 1 831 ? 35.352 158.350 17.697 1.00 29.30 831 ASP A C 1
ATOM 6387 O O . ASP A 1 831 ? 34.439 158.918 17.070 1.00 29.15 831 ASP A O 1
ATOM 6392 N N . TRP A 1 832 ? 35.154 157.539 18.735 1.00 29.05 832 TRP A N 1
ATOM 6393 C CA . TRP A 1 832 ? 33.849 157.273 19.294 1.00 28.84 832 TRP A CA 1
ATOM 6394 C C . TRP A 1 832 ? 33.508 158.383 20.266 1.00 29.46 832 TRP A C 1
ATOM 6395 O O . TRP A 1 832 ? 34.333 158.768 21.079 1.00 30.00 832 TRP A O 1
ATOM 6406 N N . VAL A 1 833 ? 32.284 158.890 20.177 1.00 29.75 833 VAL A N 1
ATOM 6407 C CA . VAL A 1 833 ? 31.774 159.888 21.113 1.00 30.43 833 VAL A CA 1
ATOM 6408 C C . VAL A 1 833 ? 30.447 159.400 21.662 1.00 30.50 833 VAL A C 1
ATOM 6409 O O . VAL A 1 833 ? 29.741 158.649 20.994 1.00 30.01 833 VAL A O 1
ATOM 6413 N N . ILE A 1 834 ? 30.118 159.823 22.877 1.00 31.13 834 ILE A N 1
ATOM 6414 C CA . ILE A 1 834 ? 28.766 159.656 23.398 1.00 31.42 834 ILE A CA 1
ATOM 6415 C C . ILE A 1 834 ? 28.023 160.949 23.090 1.00 32.00 834 ILE A C 1
ATOM 6416 O O . ILE A 1 834 ? 28.350 161.996 23.642 1.00 32.45 834 ILE A O 1
ATOM 6421 N N . THR A 1 835 ? 27.022 160.871 22.219 1.00 32.14 835 THR A N 1
ATOM 6422 C CA . THR A 1 835 ? 26.276 162.058 21.820 1.00 32.89 835 THR A CA 1
ATOM 6423 C C . THR A 1 835 ? 25.394 162.542 22.975 1.00 33.71 835 THR A C 1
ATOM 6424 O O . THR A 1 835 ? 25.045 161.768 23.868 1.00 33.63 835 THR A O 1
ATOM 6428 N N A GLU A 1 836 ? 25.042 163.824 22.911 0.50 34.42 836 GLU A N 1
ATOM 6429 N N B GLU A 1 836 ? 25.051 163.827 22.957 0.50 34.35 836 GLU A N 1
ATOM 6430 C CA A GLU A 1 836 ? 24.259 164.507 23.934 0.50 35.18 836 GLU A CA 1
ATOM 6431 C CA B GLU A 1 836 ? 24.262 164.447 24.025 0.50 35.06 836 GLU A CA 1
ATOM 6432 C C A GLU A 1 836 ? 22.780 164.106 23.989 0.50 35.02 836 GLU A C 1
ATOM 6433 C C B GLU A 1 836 ? 22.756 164.144 23.976 0.50 34.96 836 GLU A C 1
ATOM 6434 O O A GLU A 1 836 ? 22.092 164.432 24.955 0.50 35.41 836 GLU A O 1
ATOM 6435 O O B GLU A 1 836 ? 22.021 164.587 24.857 0.50 35.39 836 GLU A O 1
ATOM 6446 N N . TYR A 1 837 ? 22.292 163.406 22.966 1.00 34.50 837 TYR A N 1
ATOM 6447 C CA . TYR A 1 837 ? 20.879 162.993 22.903 1.00 34.34 837 TYR A CA 1
ATOM 6448 C C . TYR A 1 837 ? 20.536 161.999 24.023 1.00 34.06 837 TYR A C 1
ATOM 6449 O O . TYR A 1 837 ? 21.365 161.169 24.400 1.00 33.55 837 TYR A O 1
ATOM 6458 N N . ALA A 1 838 ? 19.318 162.113 24.554 1.00 34.08 838 ALA A N 1
ATOM 6459 C CA . ALA A 1 838 ? 18.806 161.176 25.542 1.00 33.98 838 ALA A CA 1
ATOM 6460 C C . ALA A 1 838 ? 18.806 159.753 24.977 1.00 33.15 838 ALA A C 1
ATOM 6461 O O . ALA A 1 838 ? 18.289 159.511 23.875 1.00 32.71 838 ALA A O 1
ATOM 6463 N N . LYS A 1 839 ? 19.418 158.837 25.727 1.00 32.81 839 LYS A N 1
ATOM 6464 C CA . LYS A 1 839 ? 19.424 157.423 25.399 1.00 32.30 839 LYS A CA 1
ATOM 6465 C C . LYS A 1 839 ? 18.438 156.676 26.285 1.00 32.24 839 LYS A C 1
ATOM 6466 O O . LYS A 1 839 ? 18.329 156.975 27.469 1.00 32.98 839 LYS A O 1
ATOM 6472 N N . LYS A 1 840 ? 17.741 155.698 25.712 1.00 31.67 840 LYS A N 1
ATOM 6473 C CA . LYS A 1 840 ? 16.810 154.845 26.458 1.00 31.50 840 LYS A CA 1
ATOM 6474 C C . LYS A 1 840 ? 17.199 153.384 26.298 1.00 30.22 840 LYS A C 1
ATOM 6475 O O . LYS A 1 840 ? 17.783 152.999 25.292 1.00 29.60 840 LYS A O 1
ATOM 6481 N N . VAL A 1 841 ? 16.854 152.583 27.302 1.00 29.56 841 VAL A N 1
ATOM 6482 C CA . VAL A 1 841 ? 17.168 151.156 27.351 1.00 28.57 841 VAL A CA 1
ATOM 6483 C C . VAL A 1 841 ? 15.855 150.384 27.331 1.00 27.76 841 VAL A C 1
ATOM 6484 O O . VAL A 1 841 ? 14.895 150.794 27.962 1.00 28.22 841 VAL A O 1
ATOM 6488 N N . TYR A 1 842 ? 15.830 149.276 26.598 1.00 26.54 842 TYR A N 1
ATOM 6489 C CA . TYR A 1 842 ? 14.662 148.404 26.490 1.00 25.88 842 TYR A CA 1
ATOM 6490 C C . TYR A 1 842 ? 15.108 146.979 26.700 1.00 25.20 842 TYR A C 1
ATOM 6491 O O . TYR A 1 842 ? 16.217 146.604 26.326 1.00 24.82 842 TYR A O 1
ATOM 6500 N N . VAL A 1 843 ? 14.231 146.189 27.303 1.00 24.88 843 VAL A N 1
ATOM 6501 C CA . VAL A 1 843 ? 14.482 144.783 27.556 1.00 24.45 843 VAL A CA 1
ATOM 6502 C C . VAL A 1 843 ? 13.185 144.051 27.248 1.00 24.05 843 VAL A C 1
ATOM 6503 O O . VAL A 1 843 ? 12.096 144.500 27.624 1.00 24.22 843 VAL A O 1
ATOM 6507 N N . GLY A 1 844 ? 13.304 142.923 26.565 1.00 23.46 844 GLY A N 1
ATOM 6508 C CA . GLY A 1 844 ? 12.136 142.175 26.162 1.00 23.15 844 GLY A CA 1
ATOM 6509 C C . GLY A 1 844 ? 12.486 140.969 25.334 1.00 22.61 844 GLY A C 1
ATOM 6510 O O . GLY A 1 844 ? 13.658 140.778 25.000 1.00 22.38 844 GLY A O 1
ATOM 6511 N N . PRO A 1 845 ? 11.473 140.142 25.009 1.00 22.34 845 PRO A N 1
ATOM 6512 C CA . PRO A 1 845 ? 11.679 138.899 24.271 1.00 21.99 845 PRO A CA 1
ATOM 6513 C C . PRO A 1 845 ? 11.858 139.068 22.740 1.00 21.54 845 PRO A C 1
ATOM 6514 O O . PRO A 1 845 ? 12.018 138.066 22.046 1.00 21.10 845 PRO A O 1
ATOM 6518 N N . SER A 1 846 ? 11.812 140.302 22.229 1.00 21.58 846 SER A N 1
ATOM 6519 C CA . SER A 1 846 ? 12.089 140.569 20.806 1.00 21.47 846 SER A CA 1
ATOM 6520 C C . SER A 1 846 ? 12.389 142.055 20.569 1.00 21.75 846 SER A C 1
ATOM 6521 O O . SER A 1 846 ? 12.213 142.883 21.466 1.00 21.97 846 SER A O 1
ATOM 6524 N N . SER A 1 847 ? 12.795 142.380 19.342 1.00 21.74 847 SER A N 1
ATOM 6525 C CA . SER A 1 847 ? 13.100 143.776 18.960 1.00 22.06 847 SER A CA 1
ATOM 6526 C C . SER A 1 847 ? 11.872 144.702 18.951 1.00 22.54 847 SER A C 1
ATOM 6527 O O . SER A 1 847 ? 12.025 145.920 18.939 1.00 22.50 847 SER A O 1
ATOM 6530 N N . ARG A 1 848 ? 10.674 144.115 18.946 1.00 23.10 848 ARG A N 1
ATOM 6531 C CA . ARG A 1 848 ? 9.409 144.864 19.016 1.00 23.93 848 ARG A CA 1
ATOM 6532 C C . ARG A 1 848 ? 8.567 144.600 20.254 1.00 24.70 848 ARG A C 1
ATOM 6533 O O . ARG A 1 848 ? 7.599 145.305 20.477 1.00 25.21 848 ARG A O 1
ATOM 6541 N N . LYS A 1 849 ? 8.904 143.590 21.042 1.00 25.31 849 LYS A N 1
ATOM 6542 C CA . LYS A 1 849 ? 8.240 143.371 22.320 1.00 26.16 849 LYS A CA 1
ATOM 6543 C C . LYS A 1 849 ? 9.092 144.050 23.378 1.00 26.74 849 LYS A C 1
ATOM 6544 O O . LYS A 1 849 ? 9.761 143.399 24.185 1.00 26.87 849 LYS A O 1
ATOM 6550 N N . LEU A 1 850 ? 9.082 145.379 23.351 1.00 27.19 850 LEU A N 1
ATOM 6551 C CA . LEU A 1 850 ? 9.933 146.172 24.221 1.00 27.98 850 LEU A CA 1
ATOM 6552 C C . LEU A 1 850 ? 9.153 146.449 25.509 1.00 28.97 850 LEU A C 1
ATOM 6553 O O . LEU A 1 850 ? 8.672 147.552 25.735 1.00 29.00 850 LEU A O 1
ATOM 6558 N N . ASP A 1 851 ? 9.037 145.393 26.323 1.00 29.80 851 ASP A N 1
ATOM 6559 C CA . ASP A 1 851 ? 8.184 145.367 27.513 1.00 30.95 851 ASP A CA 1
ATOM 6560 C C . ASP A 1 851 ? 8.622 146.408 28.550 1.00 31.69 851 ASP A C 1
ATOM 6561 O O . ASP A 1 851 ? 7.833 147.250 28.956 1.00 32.49 851 ASP A O 1
ATOM 6566 N N . LEU A 1 852 ? 9.889 146.360 28.941 1.00 31.77 852 LEU A N 1
ATOM 6567 C CA . LEU A 1 852 ? 10.432 147.252 29.947 1.00 32.29 852 LEU A CA 1
ATOM 6568 C C . LEU A 1 852 ? 11.263 148.343 29.293 1.00 32.44 852 LEU A C 1
ATOM 6569 O O . LEU A 1 852 ? 12.087 148.047 28.431 1.00 31.94 852 LEU A O 1
ATOM 6574 N N . GLU A 1 853 ? 11.045 149.589 29.712 1.00 33.14 853 GLU A N 1
ATOM 6575 C CA . GLU A 1 853 ? 11.787 150.743 29.226 1.00 33.68 853 GLU A CA 1
ATOM 6576 C C . GLU A 1 853 ? 12.265 151.620 30.394 1.00 34.40 853 GLU A C 1
ATOM 6577 O O . GLU A 1 853 ? 11.564 151.767 31.382 1.00 34.19 853 GLU A O 1
ATOM 6583 N N . GLU A 1 854 ? 13.453 152.208 30.233 1.00 34.86 854 GLU A N 1
ATOM 6584 C CA . GLU A 1 854 ? 13.994 153.193 31.158 1.00 35.94 854 GLU A CA 1
ATOM 6585 C C . GLU A 1 854 ? 15.081 154.042 30.485 1.00 36.00 854 GLU A C 1
ATOM 6586 O O . GLU A 1 854 ? 15.943 153.511 29.766 1.00 35.17 854 GLU A O 1
ATOM 6592 N N . VAL A 1 855 ? 15.046 155.350 30.738 1.00 36.91 855 VAL A N 1
ATOM 6593 C CA . VAL A 1 855 ? 16.102 156.268 30.291 1.00 37.54 855 VAL A CA 1
ATOM 6594 C C . VAL A 1 855 ? 17.416 155.975 31.023 1.00 38.17 855 VAL A C 1
ATOM 6595 O O . VAL A 1 855 ? 17.405 155.618 32.205 1.00 38.53 855 VAL A O 1
ATOM 6599 N N . LEU A 1 856 ? 18.541 156.109 30.322 1.00 38.66 856 LEU A N 1
ATOM 6600 C CA . LEU A 1 856 ? 19.859 155.988 30.953 1.00 39.56 856 LEU A CA 1
ATOM 6601 C C . LEU A 1 856 ? 20.066 157.134 31.929 1.00 41.11 856 LEU A C 1
ATOM 6602 O O . LEU A 1 856 ? 19.921 158.286 31.532 1.00 41.66 856 LEU A O 1
ATOM 6607 N N . PRO A 1 857 ? 20.423 156.827 33.195 1.00 42.24 857 PRO A N 1
ATOM 6608 C CA . PRO A 1 857 ? 20.705 157.870 34.181 1.00 43.43 857 PRO A CA 1
ATOM 6609 C C . PRO A 1 857 ? 22.133 158.421 34.067 1.00 44.05 857 PRO A C 1
ATOM 6610 O O . PRO A 1 857 ? 22.741 158.373 32.987 1.00 44.38 857 PRO A O 1
ATOM 6614 N N . LEU B 1 17 ? -9.572 65.507 -24.589 1.00 60.15 17 LEU B N 1
ATOM 6615 C CA . LEU B 1 17 ? -10.079 66.599 -23.694 1.00 59.44 17 LEU B CA 1
ATOM 6616 C C . LEU B 1 17 ? -10.470 66.033 -22.324 1.00 58.24 17 LEU B C 1
ATOM 6617 O O . LEU B 1 17 ? -11.278 65.101 -22.238 1.00 58.76 17 LEU B O 1
ATOM 6622 N N . ALA B 1 18 ? -9.897 66.603 -21.263 1.00 56.54 18 ALA B N 1
ATOM 6623 C CA . ALA B 1 18 ? -10.046 66.067 -19.907 1.00 55.57 18 ALA B CA 1
ATOM 6624 C C . ALA B 1 18 ? -11.473 66.234 -19.390 1.00 54.76 18 ALA B C 1
ATOM 6625 O O . ALA B 1 18 ? -12.162 67.194 -19.730 1.00 53.99 18 ALA B O 1
ATOM 6627 N N . TYR B 1 19 ? -11.900 65.280 -18.572 1.00 54.94 19 TYR B N 1
ATOM 6628 C CA . TYR B 1 19 ? -13.299 65.143 -18.161 1.00 54.75 19 TYR B CA 1
ATOM 6629 C C . TYR B 1 19 ? -13.392 65.085 -16.643 1.00 53.52 19 TYR B C 1
ATOM 6630 O O . TYR B 1 19 ? -12.556 64.452 -16.000 1.00 52.34 19 TYR B O 1
ATOM 6639 N N . SER B 1 20 ? -14.401 65.756 -16.081 1.00 53.13 20 SER B N 1
ATOM 6640 C CA . SER B 1 20 ? -14.658 65.718 -14.637 1.00 52.63 20 SER B CA 1
ATOM 6641 C C . SER B 1 20 ? -15.922 64.909 -14.361 1.00 52.95 20 SER B C 1
ATOM 6642 O O . SER B 1 20 ? -17.019 65.332 -14.732 1.00 53.09 20 SER B O 1
ATOM 6645 N N . GLU B 1 21 ? -15.756 63.751 -13.711 1.00 53.37 21 GLU B N 1
ATOM 6646 C CA . GLU B 1 21 ? -16.869 62.824 -13.405 1.00 53.49 21 GLU B CA 1
ATOM 6647 C C . GLU B 1 21 ? -17.963 63.494 -12.571 1.00 52.25 21 GLU B C 1
ATOM 6648 O O . GLU B 1 21 ? -17.652 64.319 -11.710 1.00 51.48 21 GLU B O 1
ATOM 6654 N N . PRO B 1 22 ? -19.234 63.103 -12.779 1.00 51.86 22 PRO B N 1
ATOM 6655 C CA . PRO B 1 22 ? -20.292 63.601 -11.908 1.00 51.32 22 PRO B CA 1
ATOM 6656 C C . PRO B 1 22 ? -20.293 62.879 -10.557 1.00 51.02 22 PRO B C 1
ATOM 6657 O O . PRO B 1 22 ? -20.123 61.657 -10.519 1.00 51.50 22 PRO B O 1
ATOM 6661 N N . HIS B 1 23 ? -20.476 63.636 -9.473 1.00 50.19 23 HIS B N 1
ATOM 6662 C CA . HIS B 1 23 ? -20.585 63.091 -8.112 1.00 50.01 23 HIS B CA 1
ATOM 6663 C C . HIS B 1 23 ? -21.700 63.787 -7.321 1.00 49.67 23 HIS B C 1
ATOM 6664 O O . HIS B 1 23 ? -21.510 64.884 -6.772 1.00 48.76 23 HIS B O 1
ATOM 6671 N N . TYR B 1 24 ? -22.862 63.134 -7.282 1.00 49.76 24 TYR B N 1
ATOM 6672 C CA . TYR B 1 24 ? -24.054 63.645 -6.613 1.00 49.31 24 TYR B CA 1
ATOM 6673 C C . TYR B 1 24 ? -24.678 62.523 -5.763 1.00 49.89 24 TYR B C 1
ATOM 6674 O O . TYR B 1 24 ? -24.505 61.338 -6.086 1.00 50.58 24 TYR B O 1
ATOM 6683 N N . PRO B 1 25 ? -25.418 62.858 -4.698 1.00 49.46 25 PRO B N 1
ATOM 6684 C CA . PRO B 1 25 ? -25.802 64.222 -4.313 1.00 48.30 25 PRO B CA 1
ATOM 6685 C C . PRO B 1 25 ? -24.703 64.970 -3.571 1.00 47.14 25 PRO B C 1
ATOM 6686 O O . PRO B 1 25 ? -23.693 64.370 -3.209 1.00 47.00 25 PRO B O 1
ATOM 6690 N N . SER B 1 26 ? -24.922 66.268 -3.346 1.00 45.97 26 SER B N 1
ATOM 6691 C CA . SER B 1 26 ? -24.025 67.082 -2.535 1.00 45.07 26 SER B CA 1
ATOM 6692 C C . SER B 1 26 ? -24.164 66.695 -1.060 1.00 44.82 26 SER B C 1
ATOM 6693 O O . SER B 1 26 ? -25.222 66.920 -0.468 1.00 44.32 26 SER B O 1
ATOM 6696 N N . PRO B 1 27 ? -23.099 66.115 -0.460 1.00 44.77 27 PRO B N 1
ATOM 6697 C CA . PRO B 1 27 ? -23.220 65.661 0.927 1.00 44.94 27 PRO B CA 1
ATOM 6698 C C . PRO B 1 27 ? -23.741 66.725 1.893 1.00 44.69 27 PRO B C 1
ATOM 6699 O O . PRO B 1 27 ? -23.416 67.910 1.753 1.00 44.68 27 PRO B O 1
ATOM 6703 N N . TRP B 1 28 ? -24.515 66.274 2.873 1.00 44.92 28 TRP B N 1
ATOM 6704 C CA . TRP B 1 28 ? -25.088 67.136 3.904 1.00 44.77 28 TRP B CA 1
ATOM 6705 C C . TRP B 1 28 ? -24.291 66.983 5.184 1.00 44.99 28 TRP B C 1
ATOM 6706 O O . TRP B 1 28 ? -23.559 66.011 5.370 1.00 45.56 28 TRP B O 1
ATOM 6717 N N . MET B 1 29 ? -24.427 67.971 6.057 1.00 45.20 29 MET B N 1
ATOM 6718 C CA . MET B 1 29 ? -23.649 68.016 7.283 1.00 45.38 29 MET B CA 1
ATOM 6719 C C . MET B 1 29 ? -23.997 66.868 8.205 1.00 46.55 29 MET B C 1
ATOM 6720 O O . MET B 1 29 ? -25.137 66.401 8.247 1.00 47.03 29 MET B O 1
ATOM 6725 N N . ASP B 1 30 ? -22.998 66.469 8.974 1.00 47.27 30 ASP B N 1
ATOM 6726 C CA . ASP B 1 30 ? -23.041 65.293 9.811 1.00 48.82 30 ASP B CA 1
ATOM 6727 C C . ASP B 1 30 ? -23.172 65.781 11.259 1.00 49.36 30 ASP B C 1
ATOM 6728 O O . ASP B 1 30 ? -22.211 66.328 11.799 1.00 48.76 30 ASP B O 1
ATOM 6733 N N . PRO B 1 31 ? -24.349 65.566 11.895 1.00 50.38 31 PRO B N 1
ATOM 6734 C CA . PRO B 1 31 ? -24.569 66.068 13.270 1.00 51.17 31 PRO B CA 1
ATOM 6735 C C . PRO B 1 31 ? -23.572 65.592 14.346 1.00 52.05 31 PRO B C 1
ATOM 6736 O O . PRO B 1 31 ? -23.399 66.283 15.349 1.00 52.15 31 PRO B O 1
ATOM 6740 N N . LYS B 1 32 ? -22.946 64.429 14.152 1.00 53.53 32 LYS B N 1
ATOM 6741 C CA . LYS B 1 32 ? -22.001 63.879 15.137 1.00 54.69 32 LYS B CA 1
ATOM 6742 C C . LYS B 1 32 ? -20.525 64.111 14.779 1.00 53.82 32 LYS B C 1
ATOM 6743 O O . LYS B 1 32 ? -19.648 63.551 15.437 1.00 53.80 32 LYS B O 1
ATOM 6749 N N . ALA B 1 33 ? -20.248 64.942 13.766 1.00 53.08 33 ALA B N 1
ATOM 6750 C CA . ALA B 1 33 ? -18.864 65.203 13.328 1.00 52.66 33 ALA B CA 1
ATOM 6751 C C . ALA B 1 33 ? -18.055 65.853 14.446 1.00 52.46 33 ALA B C 1
ATOM 6752 O O . ALA B 1 33 ? -18.520 66.811 15.066 1.00 52.07 33 ALA B O 1
ATOM 6754 N N . ILE B 1 34 ? -16.858 65.323 14.710 1.00 53.08 34 ILE B N 1
ATOM 6755 C CA . ILE B 1 34 ? -16.023 65.821 15.815 1.00 53.37 34 ILE B CA 1
ATOM 6756 C C . ILE B 1 34 ? -15.606 67.261 15.542 1.00 52.15 34 ILE B C 1
ATOM 6757 O O . ILE B 1 34 ? -15.325 67.617 14.400 1.00 51.03 34 ILE B O 1
ATOM 6762 N N . GLY B 1 35 ? -15.624 68.087 16.588 1.00 52.09 35 GLY B N 1
ATOM 6763 C CA . GLY B 1 35 ? -15.321 69.518 16.476 1.00 51.83 35 GLY B CA 1
ATOM 6764 C C . GLY B 1 35 ? -16.492 70.413 16.078 1.00 51.57 35 GLY B C 1
ATOM 6765 O O . GLY B 1 35 ? -16.422 71.628 16.264 1.00 51.41 35 GLY B O 1
ATOM 6766 N N . TRP B 1 36 ? -17.570 69.818 15.558 1.00 51.87 36 TRP B N 1
ATOM 6767 C CA . TRP B 1 36 ? -18.679 70.549 14.952 1.00 51.61 36 TRP B CA 1
ATOM 6768 C C . TRP B 1 36 ? -20.053 70.286 15.585 1.00 52.31 36 TRP B C 1
ATOM 6769 O O . TRP B 1 36 ? -21.041 70.835 15.088 1.00 52.13 36 TRP B O 1
ATOM 6780 N N . GLU B 1 37 ? -20.138 69.492 16.664 1.00 53.30 37 GLU B N 1
ATOM 6781 C CA A GLU B 1 37 ? -21.438 69.107 17.242 0.50 54.14 37 GLU B CA 1
ATOM 6782 C CA B GLU B 1 37 ? -21.450 69.104 17.225 0.50 54.06 37 GLU B CA 1
ATOM 6783 C C . GLU B 1 37 ? -22.147 70.290 17.907 1.00 54.09 37 GLU B C 1
ATOM 6784 O O . GLU B 1 37 ? -23.346 70.511 17.691 1.00 54.41 37 GLU B O 1
ATOM 6795 N N . GLU B 1 38 ? -21.393 71.039 18.713 1.00 54.07 38 GLU B N 1
ATOM 6796 C CA A GLU B 1 38 ? -21.930 72.227 19.375 0.50 54.16 38 GLU B CA 1
ATOM 6797 C CA B GLU B 1 38 ? -21.868 72.262 19.376 0.50 54.19 38 GLU B CA 1
ATOM 6798 C C . GLU B 1 38 ? -22.407 73.248 18.341 1.00 53.60 38 GLU B C 1
ATOM 6799 O O . GLU B 1 38 ? -23.494 73.823 18.499 1.00 54.08 38 GLU B O 1
ATOM 6810 N N . ALA B 1 39 ? -21.622 73.443 17.284 1.00 52.06 39 ALA B N 1
ATOM 6811 C CA . ALA B 1 39 ? -21.975 74.364 16.210 1.00 51.38 39 ALA B CA 1
ATOM 6812 C C . ALA B 1 39 ? -23.155 73.883 15.361 1.00 50.92 39 ALA B C 1
ATOM 6813 O O . ALA B 1 39 ? -23.963 74.695 14.926 1.00 50.48 39 ALA B O 1
ATOM 6815 N N . TYR B 1 40 ? -23.241 72.577 15.121 1.00 51.13 40 TYR B N 1
ATOM 6816 C CA . TYR B 1 40 ? -24.379 71.986 14.402 1.00 51.47 40 TYR B CA 1
ATOM 6817 C C . TYR B 1 40 ? -25.707 72.189 15.153 1.00 52.18 40 TYR B C 1
ATOM 6818 O O . TYR B 1 40 ? -26.715 72.511 14.524 1.00 52.21 40 TYR B O 1
ATOM 6827 N N . GLU B 1 41 ? -25.702 71.997 16.477 1.00 53.37 41 GLU B N 1
ATOM 6828 C CA . GLU B 1 41 ? -26.902 72.241 17.315 1.00 54.50 41 GLU B CA 1
ATOM 6829 C C . GLU B 1 41 ? -27.364 73.706 17.279 1.00 53.02 41 GLU B C 1
ATOM 6830 O O . GLU B 1 41 ? -28.560 73.974 17.168 1.00 53.33 41 GLU B O 1
ATOM 6836 N N . LYS B 1 42 ? -26.427 74.644 17.360 1.00 51.60 42 LYS B N 1
ATOM 6837 C CA . LYS B 1 42 ? -26.762 76.066 17.212 1.00 50.80 42 LYS B CA 1
ATOM 6838 C C . LYS B 1 42 ? -27.264 76.400 15.802 1.00 49.57 42 LYS B C 1
ATOM 6839 O O . LYS B 1 42 ? -28.212 77.168 15.653 1.00 48.86 42 LYS B O 1
ATOM 6845 N N . ALA B 1 43 ? -26.637 75.810 14.782 1.00 48.95 43 ALA B N 1
ATOM 6846 C CA . ALA B 1 43 ? -27.044 76.009 13.379 1.00 48.21 43 ALA B CA 1
ATOM 6847 C C . ALA B 1 43 ? -28.430 75.441 13.094 1.00 48.40 43 ALA B C 1
ATOM 6848 O O . ALA B 1 43 ? -29.223 76.060 12.377 1.00 48.18 43 ALA B O 1
ATOM 6850 N N . LYS B 1 44 ? -28.715 74.266 13.655 1.00 48.71 44 LYS B N 1
ATOM 6851 C CA . LYS B 1 44 ? -30.056 73.664 13.590 1.00 49.04 44 LYS B CA 1
ATOM 6852 C C . LYS B 1 44 ? -31.140 74.559 14.215 1.00 48.85 44 LYS B C 1
ATOM 6853 O O . LYS B 1 44 ? -32.172 74.814 13.589 1.00 48.91 44 LYS B O 1
ATOM 6859 N N . ALA B 1 45 ? -30.904 75.029 15.440 1.00 48.62 45 ALA B N 1
ATOM 6860 C CA . ALA B 1 45 ? -31.876 75.879 16.151 1.00 48.70 45 ALA B CA 1
ATOM 6861 C C . ALA B 1 45 ? -32.173 77.192 15.421 1.00 48.01 45 ALA B C 1
ATOM 6862 O O . ALA B 1 45 ? -33.297 77.704 15.486 1.00 48.54 45 ALA B O 1
ATOM 6864 N N . PHE B 1 46 ? -31.169 77.725 14.727 1.00 46.99 46 PHE B N 1
ATOM 6865 C CA . PHE B 1 46 ? -31.318 78.963 13.972 1.00 46.36 46 PHE B CA 1
ATOM 6866 C C . PHE B 1 46 ? -32.002 78.729 12.625 1.00 45.87 46 PHE B C 1
ATOM 6867 O O . PHE B 1 46 ? -33.007 79.374 12.323 1.00 45.83 46 PHE B O 1
ATOM 6875 N N . VAL B 1 47 ? -31.450 77.817 11.825 1.00 45.56 47 VAL B N 1
ATOM 6876 C CA . VAL B 1 47 ? -31.932 77.575 10.456 1.00 45.56 47 VAL B CA 1
ATOM 6877 C C . VAL B 1 47 ? -33.387 77.061 10.428 1.00 46.34 47 VAL B C 1
ATOM 6878 O O . VAL B 1 47 ? -34.149 77.411 9.518 1.00 46.52 47 VAL B O 1
ATOM 6882 N N . SER B 1 48 ? -33.767 76.264 11.428 1.00 46.44 48 SER B N 1
ATOM 6883 C CA . SER B 1 48 ? -35.134 75.758 11.550 1.00 47.28 48 SER B CA 1
ATOM 6884 C C . SER B 1 48 ? -36.204 76.847 11.648 1.00 47.03 48 SER B C 1
ATOM 6885 O O . SER B 1 48 ? -37.336 76.622 11.232 1.00 47.41 48 SER B O 1
ATOM 6888 N N . GLN B 1 49 ? -35.843 78.013 12.186 1.00 46.53 49 GLN B N 1
ATOM 6889 C CA . GLN B 1 49 ? -36.757 79.163 12.262 1.00 46.40 49 GLN B CA 1
ATOM 6890 C C . GLN B 1 49 ? -36.889 79.956 10.951 1.00 45.59 49 GLN B C 1
ATOM 6891 O O . GLN B 1 49 ? -37.788 80.796 10.828 1.00 45.32 49 GLN B O 1
ATOM 6897 N N . LEU B 1 50 ? -36.010 79.703 9.980 1.00 44.71 50 LEU B N 1
ATOM 6898 C CA . LEU B 1 50 ? -35.896 80.581 8.810 1.00 44.08 50 LEU B CA 1
ATOM 6899 C C . LEU B 1 50 ? -36.923 80.302 7.715 1.00 43.78 50 LEU B C 1
ATOM 6900 O O . LEU B 1 50 ? -37.275 79.150 7.460 1.00 43.86 50 LEU B O 1
ATOM 6905 N N . THR B 1 51 ? -37.369 81.377 7.061 1.00 43.13 51 THR B N 1
ATOM 6906 C CA . THR B 1 51 ? -38.153 81.284 5.832 1.00 42.92 51 THR B CA 1
ATOM 6907 C C . THR B 1 51 ? -37.198 81.053 4.667 1.00 42.31 51 THR B C 1
ATOM 6908 O O . THR B 1 51 ? -35.972 81.151 4.830 1.00 42.25 51 THR B O 1
ATOM 6912 N N . LEU B 1 52 ? -37.749 80.749 3.495 1.00 41.93 52 LEU B N 1
ATOM 6913 C CA . LEU B 1 52 ? -36.933 80.552 2.296 1.00 41.50 52 LEU B CA 1
ATOM 6914 C C . LEU B 1 52 ? -36.182 81.826 1.878 1.00 40.98 52 LEU B C 1
ATOM 6915 O O . LEU B 1 52 ? -35.041 81.740 1.425 1.00 40.37 52 LEU B O 1
ATOM 6920 N N . LEU B 1 53 ? -36.827 82.989 2.023 1.00 40.82 53 LEU B N 1
ATOM 6921 C CA . LEU B 1 53 ? -36.194 84.282 1.724 1.00 40.63 53 LEU B CA 1
ATOM 6922 C C . LEU B 1 53 ? -34.973 84.541 2.609 1.00 40.27 53 LEU B C 1
ATOM 6923 O O . LEU B 1 53 ? -33.937 85.004 2.132 1.00 40.01 53 LEU B O 1
ATOM 6928 N N . GLU B 1 54 ? -35.122 84.242 3.897 1.00 40.46 54 GLU B N 1
ATOM 6929 C CA . GLU B 1 54 ? -34.058 84.406 4.877 1.00 40.28 54 GLU B CA 1
ATOM 6930 C C . GLU B 1 54 ? -32.872 83.482 4.626 1.00 40.12 54 GLU B C 1
ATOM 6931 O O . GLU B 1 54 ? -31.724 83.899 4.808 1.00 39.65 54 GLU B O 1
ATOM 6937 N N . LYS B 1 55 ? -33.153 82.244 4.213 1.00 40.35 55 LYS B N 1
ATOM 6938 C CA . LYS B 1 55 ? -32.108 81.276 3.841 1.00 40.39 55 LYS B CA 1
ATOM 6939 C C . LYS B 1 55 ? -31.373 81.681 2.566 1.00 39.97 55 LYS B C 1
ATOM 6940 O O . LYS B 1 55 ? -30.162 81.533 2.482 1.00 39.09 55 LYS B O 1
ATOM 6946 N N . VAL B 1 56 ? -32.116 82.180 1.578 1.00 40.34 56 VAL B N 1
ATOM 6947 C CA . VAL B 1 56 ? -31.524 82.652 0.321 1.00 40.25 56 VAL B CA 1
ATOM 6948 C C . VAL B 1 56 ? -30.679 83.914 0.556 1.00 40.25 56 VAL B C 1
ATOM 6949 O O . VAL B 1 56 ? -29.673 84.123 -0.137 1.00 40.04 56 VAL B O 1
ATOM 6953 N N . ASN B 1 57 ? -31.090 84.741 1.524 1.00 40.32 57 ASN B N 1
ATOM 6954 C CA . ASN B 1 57 ? -30.259 85.859 1.999 1.00 40.10 57 ASN B CA 1
ATOM 6955 C C . ASN B 1 57 ? -28.878 85.435 2.531 1.00 40.06 57 ASN B C 1
ATOM 6956 O O . ASN B 1 57 ? -27.890 86.139 2.294 1.00 39.62 57 ASN B O 1
ATOM 6961 N N . LEU B 1 58 ? -28.809 84.315 3.254 1.00 40.49 58 LEU B N 1
ATOM 6962 C CA . LEU B 1 58 ? -27.519 83.808 3.741 1.00 40.56 58 LEU B CA 1
ATOM 6963 C C . LEU B 1 58 ? -26.620 83.369 2.598 1.00 40.14 58 LEU B C 1
ATOM 6964 O O . LEU B 1 58 ? -25.429 83.683 2.594 1.00 39.98 58 LEU B O 1
ATOM 6969 N N . THR B 1 59 ? -27.195 82.652 1.636 1.00 39.96 59 THR B N 1
ATOM 6970 C CA . THR B 1 59 ? -26.420 82.061 0.546 1.00 39.63 59 THR B CA 1
ATOM 6971 C C . THR B 1 59 ? -25.960 83.072 -0.510 1.00 39.01 59 THR B C 1
ATOM 6972 O O . THR B 1 59 ? -24.963 82.835 -1.192 1.00 39.10 59 THR B O 1
ATOM 6976 N N . THR B 1 60 ? -26.678 84.181 -0.662 1.00 38.36 60 THR B N 1
ATOM 6977 C CA . THR B 1 60 ? -26.447 85.086 -1.785 1.00 37.89 60 THR B CA 1
ATOM 6978 C C . THR B 1 60 ? -25.866 86.419 -1.313 1.00 37.18 60 THR B C 1
ATOM 6979 O O . THR B 1 60 ? -26.433 87.097 -0.449 1.00 37.33 60 THR B O 1
ATOM 6983 N N . GLY B 1 61 ? -24.740 86.796 -1.901 1.00 36.26 61 GLY B N 1
ATOM 6984 C CA . GLY B 1 61 ? -24.141 88.082 -1.625 1.00 35.71 61 GLY B CA 1
ATOM 6985 C C . GLY B 1 61 ? -25.014 89.220 -2.126 1.00 35.68 61 GLY B C 1
ATOM 6986 O O . GLY B 1 61 ? -25.807 89.047 -3.053 1.00 35.58 61 GLY B O 1
ATOM 6987 N N . ILE B 1 62 ? -24.850 90.391 -1.520 1.00 35.30 62 ILE B N 1
ATOM 6988 C CA . ILE B 1 62 ? -25.685 91.560 -1.845 1.00 35.39 62 ILE B CA 1
ATOM 6989 C C . ILE B 1 62 ? -25.251 92.328 -3.104 1.00 35.24 62 ILE B C 1
ATOM 6990 O O . ILE B 1 62 ? -25.946 93.257 -3.515 1.00 35.30 62 ILE B O 1
ATOM 6995 N N . GLY B 1 63 ? -24.125 91.940 -3.714 1.00 35.03 63 GLY B N 1
ATOM 6996 C CA . GLY B 1 63 ? -23.619 92.561 -4.951 1.00 35.09 63 GLY B CA 1
ATOM 6997 C C . GLY B 1 63 ? -22.285 93.257 -4.731 1.00 34.76 63 GLY B C 1
ATOM 6998 O O . GLY B 1 63 ? -21.895 93.503 -3.592 1.00 34.39 63 GLY B O 1
ATOM 6999 N N . TRP B 1 64 ? -21.587 93.559 -5.827 1.00 34.91 64 TRP B N 1
ATOM 7000 C CA . TRP B 1 64 ? -20.298 94.264 -5.782 1.00 34.95 64 TRP B CA 1
ATOM 7001 C C . TRP B 1 64 ? -20.573 95.744 -5.521 1.00 35.25 64 TRP B C 1
ATOM 7002 O O . TRP B 1 64 ? -21.410 96.347 -6.200 1.00 35.60 64 TRP B O 1
ATOM 7013 N N . GLY B 1 65 ? -19.891 96.310 -4.523 1.00 35.20 65 GLY B N 1
ATOM 7014 C CA . GLY B 1 65 ? -20.104 97.709 -4.123 1.00 35.43 65 GLY B CA 1
ATOM 7015 C C . GLY B 1 65 ? -21.380 97.971 -3.336 1.00 35.94 65 GLY B C 1
ATOM 7016 O O . GLY B 1 65 ? -21.739 99.121 -3.116 1.00 36.19 65 GLY B O 1
ATOM 7017 N N . ALA B 1 66 ? -22.052 96.913 -2.884 1.00 36.15 66 ALA B N 1
ATOM 7018 C CA . ALA B 1 66 ? -23.386 97.036 -2.318 1.00 36.61 66 ALA B CA 1
ATOM 7019 C C . ALA B 1 66 ? -23.403 97.733 -0.957 1.00 36.66 66 ALA B C 1
ATOM 7020 O O . ALA B 1 66 ? -24.282 98.557 -0.718 1.00 37.31 66 ALA B O 1
ATOM 7022 N N . GLU B 1 67 ? -22.467 97.400 -0.067 1.00 36.22 67 GLU B N 1
ATOM 7023 C CA . GLU B 1 67 ? -22.382 98.076 1.238 1.00 36.37 67 GLU B CA 1
ATOM 7024 C C . GLU B 1 67 ? -20.939 98.412 1.653 1.00 35.64 67 GLU B C 1
ATOM 7025 O O . GLU B 1 67 ? -20.331 99.303 1.069 1.00 35.23 67 GLU B O 1
ATOM 7031 N N . GLN B 1 68 ? -20.398 97.701 2.634 1.00 35.26 68 GLN B N 1
ATOM 7032 C CA . GLN B 1 68 ? -19.175 98.104 3.303 1.00 35.12 68 GLN B CA 1
ATOM 7033 C C . GLN B 1 68 ? -18.018 97.172 2.965 1.00 34.68 68 GLN B C 1
ATOM 7034 O O . GLN B 1 68 ? -16.958 97.621 2.535 1.00 34.63 68 GLN B O 1
ATOM 7040 N N . CYS B 1 69 ? -18.225 95.879 3.152 1.00 34.45 69 CYS B N 1
ATOM 7041 C CA . CYS B 1 69 ? -17.174 94.900 2.912 1.00 34.32 69 CYS B CA 1
ATOM 7042 C C . CYS B 1 69 ? -17.039 94.502 1.444 1.00 34.07 69 CYS B C 1
ATOM 7043 O O . CYS B 1 69 ? -17.869 94.838 0.606 1.00 34.07 69 CYS B O 1
ATOM 7046 N N . VAL B 1 70 ? -15.954 93.790 1.166 1.00 33.91 70 VAL B N 1
ATOM 7047 C CA . VAL B 1 70 ? -15.630 93.285 -0.162 1.00 33.91 70 VAL B CA 1
ATOM 7048 C C . VAL B 1 70 ? -16.737 92.328 -0.641 1.00 34.06 70 VAL B C 1
ATOM 7049 O O . VAL B 1 70 ? -17.060 92.294 -1.828 1.00 34.20 70 VAL B O 1
ATOM 7053 N N . GLY B 1 71 ? -17.283 91.544 0.288 1.00 33.96 71 GLY B N 1
ATOM 7054 C CA . GLY B 1 71 ? -18.523 90.797 0.068 1.00 34.13 71 GLY B CA 1
ATOM 7055 C C . GLY B 1 71 ? -19.364 90.791 1.328 1.00 34.32 71 GLY B C 1
ATOM 7056 O O . GLY B 1 71 ? -18.830 90.820 2.437 1.00 34.16 71 GLY B O 1
ATOM 7057 N N . GLN B 1 72 ? -20.682 90.760 1.167 1.00 34.77 72 GLN B N 1
ATOM 7058 C CA . GLN B 1 72 ? -21.597 90.701 2.304 1.00 35.13 72 GLN B CA 1
ATOM 7059 C C . GLN B 1 72 ? -22.797 89.824 1.971 1.00 35.54 72 GLN B C 1
ATOM 7060 O O . GLN B 1 72 ? -23.229 89.804 0.831 1.00 35.74 72 GLN B O 1
ATOM 7066 N N . THR B 1 73 ? -23.335 89.105 2.954 1.00 35.95 73 THR B N 1
ATOM 7067 C CA . THR B 1 73 ? -24.571 88.343 2.739 1.00 36.63 73 THR B CA 1
ATOM 7068 C C . THR B 1 73 ? -25.744 89.239 3.042 1.00 37.47 73 THR B C 1
ATOM 7069 O O . THR B 1 73 ? -25.594 90.291 3.680 1.00 37.60 73 THR B O 1
ATOM 7073 N N . GLY B 1 74 ? -26.920 88.804 2.605 1.00 38.20 74 GLY B N 1
ATOM 7074 C CA . GLY B 1 74 ? -28.160 89.399 3.067 1.00 38.65 74 GLY B CA 1
ATOM 7075 C C . GLY B 1 74 ? -28.261 89.261 4.577 1.00 38.91 74 GLY B C 1
ATOM 7076 O O . GLY B 1 74 ? -27.603 88.398 5.185 1.00 38.66 74 GLY B O 1
ATOM 7077 N N . ALA B 1 75 ? -29.054 90.139 5.179 1.00 39.21 75 ALA B N 1
ATOM 7078 C CA . ALA B 1 75 ? -29.296 90.122 6.621 1.00 39.85 75 ALA B CA 1
ATOM 7079 C C . ALA B 1 75 ? -30.514 89.242 6.949 1.00 40.46 75 ALA B C 1
ATOM 7080 O O . ALA B 1 75 ? -31.235 88.797 6.049 1.00 40.54 75 ALA B O 1
ATOM 7082 N N . ILE B 1 76 ? -30.713 88.979 8.239 1.00 41.02 76 ILE B N 1
ATOM 7083 C CA . ILE B 1 76 ? -31.940 88.331 8.751 1.00 41.78 76 ILE B CA 1
ATOM 7084 C C . ILE B 1 76 ? -32.401 89.180 9.938 1.00 42.23 76 ILE B C 1
ATOM 7085 O O . ILE B 1 76 ? -32.200 88.802 11.092 1.00 42.02 76 ILE B O 1
ATOM 7090 N N . PRO B 1 77 ? -32.994 90.354 9.656 1.00 42.98 77 PRO B N 1
ATOM 7091 C CA . PRO B 1 77 ? -33.338 91.276 10.751 1.00 43.90 77 PRO B CA 1
ATOM 7092 C C . PRO B 1 77 ? -34.410 90.762 11.703 1.00 45.07 77 PRO B C 1
ATOM 7093 O O . PRO B 1 77 ? -34.452 91.206 12.851 1.00 45.77 77 PRO B O 1
ATOM 7097 N N . ARG B 1 78 ? -35.238 89.819 11.252 1.00 45.84 78 ARG B N 1
ATOM 7098 C CA . ARG B 1 78 ? -36.258 89.210 12.116 1.00 46.73 78 ARG B CA 1
ATOM 7099 C C . ARG B 1 78 ? -35.623 88.557 13.342 1.00 46.89 78 ARG B C 1
ATOM 7100 O O . ARG B 1 78 ? -36.132 88.690 14.454 1.00 47.74 78 ARG B O 1
ATOM 7108 N N . LEU B 1 79 ? -34.498 87.876 13.137 1.00 46.63 79 LEU B N 1
ATOM 7109 C CA . LEU B 1 79 ? -33.755 87.256 14.234 1.00 46.85 79 LEU B CA 1
ATOM 7110 C C . LEU B 1 79 ? -32.537 88.067 14.688 1.00 46.71 79 LEU B C 1
ATOM 7111 O O . LEU B 1 79 ? -31.706 87.563 15.440 1.00 46.92 79 LEU B O 1
ATOM 7116 N N . GLY B 1 80 ? -32.452 89.327 14.266 1.00 46.55 80 GLY B N 1
ATOM 7117 C CA . GLY B 1 80 ? -31.369 90.215 14.665 1.00 46.44 80 GLY B CA 1
ATOM 7118 C C . GLY B 1 80 ? -29.975 89.831 14.197 1.00 45.86 80 GLY B C 1
ATOM 7119 O O . GLY B 1 80 ? -29.003 90.182 14.862 1.00 45.64 80 GLY B O 1
ATOM 7120 N N . LEU B 1 81 ? -29.878 89.109 13.073 1.00 45.54 81 LEU B N 1
ATOM 7121 C CA . LEU B 1 81 ? -28.591 88.763 12.471 1.00 45.04 81 LEU B CA 1
ATOM 7122 C C . LEU B 1 81 ? -28.258 89.825 11.445 1.00 44.67 81 LEU B C 1
ATOM 7123 O O . LEU B 1 81 ? -29.026 90.041 10.500 1.00 44.63 81 LEU B O 1
ATOM 7128 N N . LYS B 1 82 ? -27.099 90.458 11.636 1.00 44.21 82 LYS B N 1
ATOM 7129 C CA . LYS B 1 82 ? -26.568 91.460 10.709 1.00 43.70 82 LYS B CA 1
ATOM 7130 C C . LYS B 1 82 ? -25.863 90.756 9.562 1.00 42.59 82 LYS B C 1
ATOM 7131 O O . LYS B 1 82 ? -25.379 89.640 9.717 1.00 42.34 82 LYS B O 1
ATOM 7137 N N . SER B 1 83 ? -25.790 91.429 8.421 1.00 41.85 83 SER B N 1
ATOM 7138 C CA . SER B 1 83 ? -25.017 90.964 7.271 1.00 41.25 83 SER B CA 1
ATOM 7139 C C . SER B 1 83 ? -23.614 90.450 7.661 1.00 40.70 83 SER B C 1
ATOM 7140 O O . SER B 1 83 ? -22.891 91.114 8.414 1.00 40.53 83 SER B O 1
ATOM 7143 N N . MET B 1 84 ? -23.261 89.261 7.167 1.00 40.05 84 MET B N 1
ATOM 7144 C CA . MET B 1 84 ? -21.935 88.669 7.389 1.00 39.80 84 MET B CA 1
ATOM 7145 C C . MET B 1 84 ? -20.912 89.338 6.477 1.00 38.64 84 MET B C 1
ATOM 7146 O O . MET B 1 84 ? -21.134 89.444 5.276 1.00 38.75 84 MET B O 1
ATOM 7151 N N . CYS B 1 85 ? -19.796 89.780 7.046 1.00 37.52 85 CYS B N 1
ATOM 7152 C CA . CYS B 1 85 ? -18.790 90.552 6.303 1.00 36.53 85 CYS B CA 1
ATOM 7153 C C . CYS B 1 85 ? -17.629 89.659 5.848 1.00 36.12 85 CYS B C 1
ATOM 7154 O O . CYS B 1 85 ? -16.896 89.144 6.683 1.00 35.69 85 CYS B O 1
ATOM 7157 N N . MET B 1 86 ? -17.483 89.481 4.531 1.00 36.05 86 MET B N 1
ATOM 7158 C CA . MET B 1 86 ? -16.359 88.741 3.936 1.00 36.34 86 MET B CA 1
ATOM 7159 C C . MET B 1 86 ? -15.292 89.754 3.535 1.00 35.25 86 MET B C 1
ATOM 7160 O O . MET B 1 86 ? -15.582 90.684 2.781 1.00 34.97 86 MET B O 1
ATOM 7165 N N . GLN B 1 87 ? -14.067 89.578 4.021 1.00 34.40 87 GLN B N 1
ATOM 7166 C CA . GLN B 1 87 ? -13.026 90.583 3.818 1.00 33.89 87 GLN B CA 1
ATOM 7167 C C . GLN B 1 87 ? -11.653 89.983 3.578 1.00 33.54 87 GLN B C 1
ATOM 7168 O O . GLN B 1 87 ? -11.198 89.170 4.362 1.00 33.39 87 GLN B O 1
ATOM 7174 N N . ASP B 1 88 ? -11.004 90.407 2.490 1.00 33.66 88 ASP B N 1
ATOM 7175 C CA . ASP B 1 88 ? -9.558 90.200 2.272 1.00 33.53 88 ASP B CA 1
ATOM 7176 C C . ASP B 1 88 ? -8.771 90.823 3.422 1.00 33.09 88 ASP B C 1
ATOM 7177 O O . ASP B 1 88 ? -9.303 91.685 4.108 1.00 33.13 88 ASP B O 1
ATOM 7182 N N . ALA B 1 89 ? -7.514 90.455 3.665 1.00 32.73 89 ALA B N 1
ATOM 7183 C CA . ALA B 1 89 ? -6.666 89.605 2.845 1.00 32.59 89 ALA B CA 1
ATOM 7184 C C . ALA B 1 89 ? -5.996 88.573 3.754 1.00 32.40 89 ALA B C 1
ATOM 7185 O O . ALA B 1 89 ? -6.107 88.665 4.979 1.00 32.61 89 ALA B O 1
ATOM 7187 N N . PRO B 1 90 ? -5.290 87.593 3.169 1.00 32.07 90 PRO B N 1
ATOM 7188 C CA . PRO B 1 90 ? -4.552 86.634 3.999 1.00 32.06 90 PRO B CA 1
ATOM 7189 C C . PRO B 1 90 ? -3.503 87.242 4.953 1.00 31.76 90 PRO B C 1
ATOM 7190 O O . PRO B 1 90 ? -3.231 86.642 5.987 1.00 31.92 90 PRO B O 1
ATOM 7194 N N . LEU B 1 91 ? -2.903 88.379 4.599 1.00 31.15 91 LEU B N 1
ATOM 7195 C CA . LEU B 1 91 ? -1.810 88.974 5.395 1.00 31.02 91 LEU B CA 1
ATOM 7196 C C . LEU B 1 91 ? -2.121 90.343 6.029 1.00 30.81 91 LEU B C 1
ATOM 7197 O O . LEU B 1 91 ? -1.254 90.928 6.691 1.00 30.91 91 LEU B O 1
ATOM 7202 N N . ALA B 1 92 ? -3.325 90.869 5.795 1.00 30.49 92 ALA B N 1
ATOM 7203 C CA . ALA B 1 92 ? -3.734 92.178 6.312 1.00 30.27 92 ALA B CA 1
ATOM 7204 C C . ALA B 1 92 ? -5.197 92.383 6.008 1.00 30.12 92 ALA B C 1
ATOM 7205 O O . ALA B 1 92 ? -5.709 91.822 5.039 1.00 30.28 92 ALA B O 1
ATOM 7207 N N . ILE B 1 93 ? -5.867 93.196 6.815 1.00 29.95 93 ILE B N 1
ATOM 7208 C CA . ILE B 1 93 ? -7.249 93.563 6.530 1.00 29.73 93 ILE B CA 1
ATOM 7209 C C . ILE B 1 93 ? -7.184 94.571 5.387 1.00 29.48 93 ILE B C 1
ATOM 7210 O O . ILE B 1 93 ? -6.525 95.620 5.497 1.00 29.47 93 ILE B O 1
ATOM 7215 N N . ARG B 1 94 ? -7.854 94.249 4.287 1.00 29.20 94 ARG B N 1
ATOM 7216 C CA . ARG B 1 94 ? -7.711 95.006 3.049 1.00 28.89 94 ARG B CA 1
ATOM 7217 C C . ARG B 1 94 ? -8.587 96.265 3.033 1.00 28.90 94 ARG B C 1
ATOM 7218 O O . ARG B 1 94 ? -9.761 96.221 3.434 1.00 29.29 94 ARG B O 1
ATOM 7226 N N . GLY B 1 95 ? -8.015 97.361 2.542 1.00 28.32 95 GLY B N 1
ATOM 7227 C CA . GLY B 1 95 ? -8.777 98.536 2.166 1.00 28.28 95 GLY B CA 1
ATOM 7228 C C . GLY B 1 95 ? -9.373 99.309 3.324 1.00 28.22 95 GLY B C 1
ATOM 7229 O O . GLY B 1 95 ? -10.494 99.814 3.216 1.00 28.70 95 GLY B O 1
ATOM 7230 N N . THR B 1 96 ? -8.630 99.389 4.426 1.00 27.71 96 THR B N 1
ATOM 7231 C CA . THR B 1 96 ? -9.050 100.127 5.606 1.00 27.55 96 THR B CA 1
ATOM 7232 C C . THR B 1 96 ? -7.858 100.840 6.268 1.00 27.23 96 THR B C 1
ATOM 7233 O O . THR B 1 96 ? -6.810 101.042 5.629 1.00 26.98 96 THR B O 1
ATOM 7237 N N . ASP B 1 97 ? -8.040 101.274 7.516 1.00 27.01 97 ASP B N 1
ATOM 7238 C CA . ASP B 1 97 ? -7.038 102.079 8.211 1.00 26.72 97 ASP B CA 1
ATOM 7239 C C . ASP B 1 97 ? -6.801 101.534 9.607 1.00 26.66 97 ASP B C 1
ATOM 7240 O O . ASP B 1 97 ? -7.594 100.733 10.109 1.00 26.81 97 ASP B O 1
ATOM 7245 N N . TYR B 1 98 ? -5.686 101.956 10.195 1.00 26.33 98 TYR B N 1
ATOM 7246 C CA . TYR B 1 98 ? -5.248 101.559 11.535 1.00 26.41 98 TYR B CA 1
ATOM 7247 C C . TYR B 1 98 ? -5.255 100.049 11.741 1.00 26.44 98 TYR B C 1
ATOM 7248 O O . TYR B 1 98 ? -5.707 99.538 12.769 1.00 26.84 98 TYR B O 1
ATOM 7257 N N . ASN B 1 99 ? -4.741 99.362 10.724 1.00 26.03 99 ASN B N 1
ATOM 7258 C CA . ASN B 1 99 ? -4.544 97.925 10.720 1.00 25.90 99 ASN B CA 1
ATOM 7259 C C . ASN B 1 99 ? -3.059 97.683 10.500 1.00 25.70 99 ASN B C 1
ATOM 7260 O O . ASN B 1 99 ? -2.314 98.614 10.182 1.00 25.41 99 ASN B O 1
ATOM 7265 N N . SER B 1 100 ? -2.653 96.430 10.646 1.00 25.77 100 SER B N 1
ATOM 7266 C CA . SER B 1 100 ? -1.265 96.017 10.454 1.00 25.80 100 SER B CA 1
ATOM 7267 C C . SER B 1 100 ? -1.115 95.338 9.088 1.00 25.72 100 SER B C 1
ATOM 7268 O O . SER B 1 100 ? -2.104 94.902 8.496 1.00 25.85 100 SER B O 1
ATOM 7271 N N . VAL B 1 101 ? 0.107 95.293 8.570 1.00 25.64 101 VAL B N 1
ATOM 7272 C CA . VAL B 1 101 ? 0.415 94.490 7.386 1.00 25.69 101 VAL B CA 1
ATOM 7273 C C . VAL B 1 101 ? 1.469 93.475 7.804 1.00 25.92 101 VAL B C 1
ATOM 7274 O O . VAL B 1 101 ? 2.624 93.825 8.041 1.00 25.77 101 VAL B O 1
ATOM 7278 N N . PHE B 1 102 ? 1.039 92.217 7.904 1.00 26.31 102 PHE B N 1
ATOM 7279 C CA . PHE B 1 102 ? 1.871 91.133 8.396 1.00 26.67 102 PHE B CA 1
ATOM 7280 C C . PHE B 1 102 ? 2.710 90.637 7.237 1.00 26.73 102 PHE B C 1
ATOM 7281 O O . PHE B 1 102 ? 2.418 90.981 6.092 1.00 26.56 102 PHE B O 1
ATOM 7289 N N . PRO B 1 103 ? 3.750 89.826 7.516 1.00 27.18 103 PRO B N 1
ATOM 7290 C CA . PRO B 1 103 ? 4.527 89.288 6.418 1.00 27.33 103 PRO B CA 1
ATOM 7291 C C . PRO B 1 103 ? 3.689 88.331 5.590 1.00 27.69 103 PRO B C 1
ATOM 7292 O O . PRO B 1 103 ? 2.744 87.721 6.104 1.00 27.92 103 PRO B O 1
ATOM 7296 N N . ALA B 1 104 ? 4.016 88.221 4.310 1.00 27.91 104 ALA B N 1
ATOM 7297 C CA . ALA B 1 104 ? 3.282 87.335 3.416 1.00 28.30 104 ALA B CA 1
ATOM 7298 C C . ALA B 1 104 ? 3.518 85.877 3.791 1.00 28.80 104 ALA B C 1
ATOM 7299 O O . ALA B 1 104 ? 4.427 85.550 4.550 1.00 29.28 104 ALA B O 1
ATOM 7301 N N . GLY B 1 105 ? 2.695 85.001 3.249 1.00 29.17 105 GLY B N 1
ATOM 7302 C CA . GLY B 1 105 ? 2.749 83.592 3.596 1.00 29.71 105 GLY B CA 1
ATOM 7303 C C . GLY B 1 105 ? 4.063 82.916 3.260 1.00 29.95 105 GLY B C 1
ATOM 7304 O O . GLY B 1 105 ? 4.529 82.065 4.021 1.00 30.35 105 GLY B O 1
ATOM 7305 N N . VAL B 1 106 ? 4.655 83.273 2.122 1.00 29.89 106 VAL B N 1
ATOM 7306 C CA . VAL B 1 106 ? 5.968 82.717 1.747 1.00 30.18 106 VAL B CA 1
ATOM 7307 C C . VAL B 1 106 ? 7.058 83.030 2.782 1.00 30.15 106 VAL B C 1
ATOM 7308 O O . VAL B 1 106 ? 7.880 82.172 3.065 1.00 30.58 106 VAL B O 1
ATOM 7312 N N . THR B 1 107 ? 7.040 84.225 3.371 1.00 29.91 107 THR B N 1
ATOM 7313 C CA . THR B 1 107 ? 8.000 84.567 4.437 1.00 29.98 107 THR B CA 1
ATOM 7314 C C . THR B 1 107 ? 7.665 83.850 5.743 1.00 30.26 107 THR B C 1
ATOM 7315 O O . THR B 1 107 ? 8.562 83.417 6.470 1.00 30.56 107 THR B O 1
ATOM 7319 N N . THR B 1 108 ? 6.376 83.761 6.036 1.00 30.33 108 THR B N 1
ATOM 7320 C CA . THR B 1 108 ? 5.879 83.051 7.199 1.00 30.77 108 THR B CA 1
ATOM 7321 C C . THR B 1 108 ? 6.255 81.564 7.159 1.00 31.34 108 THR B C 1
ATOM 7322 O O . THR B 1 108 ? 6.661 80.991 8.171 1.00 31.37 108 THR B O 1
ATOM 7326 N N . ALA B 1 109 ? 6.094 80.957 5.984 1.00 31.76 109 ALA B N 1
ATOM 7327 C CA . ALA B 1 109 ? 6.470 79.561 5.747 1.00 32.36 109 ALA B CA 1
ATOM 7328 C C . ALA B 1 109 ? 7.947 79.349 6.007 1.00 32.61 109 ALA B C 1
ATOM 7329 O O . ALA B 1 109 ? 8.336 78.379 6.666 1.00 32.96 109 ALA B O 1
ATOM 7331 N N . ALA B 1 110 ? 8.765 80.281 5.514 1.00 32.47 110 ALA B N 1
ATOM 7332 C CA . ALA B 1 110 ? 10.218 80.213 5.689 1.00 32.63 110 ALA B CA 1
ATOM 7333 C C . ALA B 1 110 ? 10.676 80.157 7.144 1.00 32.91 110 ALA B C 1
ATOM 7334 O O . ALA B 1 110 ? 11.797 79.723 7.410 1.00 33.26 110 ALA B O 1
ATOM 7336 N N . THR B 1 111 ? 9.819 80.577 8.077 1.00 32.78 111 THR B N 1
ATOM 7337 C CA . THR B 1 111 ? 10.120 80.468 9.504 1.00 33.11 111 THR B CA 1
ATOM 7338 C C . THR B 1 111 ? 10.187 79.025 9.989 1.00 33.92 111 THR B C 1
ATOM 7339 O O . THR B 1 111 ? 10.882 78.752 10.958 1.00 34.23 111 THR B O 1
ATOM 7343 N N . PHE B 1 112 ? 9.447 78.125 9.336 1.00 34.54 112 PHE B N 1
ATOM 7344 C CA . PHE B 1 112 ? 9.286 76.737 9.776 1.00 35.45 112 PHE B CA 1
ATOM 7345 C C . PHE B 1 112 ? 8.842 76.667 11.255 1.00 36.13 112 PHE B C 1
ATOM 7346 O O . PHE B 1 112 ? 9.115 75.681 11.945 1.00 36.89 112 PHE B O 1
ATOM 7354 N N . ASP B 1 113 ? 8.126 77.695 11.721 1.00 36.06 113 ASP B N 1
ATOM 7355 C CA . ASP B 1 113 ? 7.854 77.883 13.145 1.00 36.61 113 ASP B CA 1
ATOM 7356 C C . ASP B 1 113 ? 6.354 77.884 13.398 1.00 36.90 113 ASP B C 1
ATOM 7357 O O . ASP B 1 113 ? 5.681 78.911 13.221 1.00 36.67 113 ASP B O 1
ATOM 7362 N N . ARG B 1 114 ? 5.849 76.740 13.858 1.00 37.37 114 ARG B N 1
ATOM 7363 C CA . ARG B 1 114 ? 4.423 76.563 14.152 1.00 37.39 114 ARG B CA 1
ATOM 7364 C C . ARG B 1 114 ? 3.883 77.642 15.077 1.00 37.25 114 ARG B C 1
ATOM 7365 O O . ARG B 1 114 ? 2.777 78.128 14.868 1.00 37.22 114 ARG B O 1
ATOM 7373 N N . GLY B 1 115 ? 4.664 77.994 16.099 1.00 37.51 115 GLY B N 1
ATOM 7374 C CA . GLY B 1 115 ? 4.287 79.029 17.066 1.00 37.52 115 GLY B CA 1
ATOM 7375 C C . GLY B 1 115 ? 3.985 80.364 16.409 1.00 36.96 115 GLY B C 1
ATOM 7376 O O . GLY B 1 115 ? 2.938 80.965 16.657 1.00 37.01 115 GLY B O 1
ATOM 7377 N N . LEU B 1 116 ? 4.893 80.802 15.543 1.00 36.56 116 LEU B N 1
ATOM 7378 C CA . LEU B 1 116 ? 4.755 82.083 14.842 1.00 35.80 116 LEU B CA 1
ATOM 7379 C C . LEU B 1 116 ? 3.639 82.049 13.805 1.00 35.45 116 LEU B C 1
ATOM 7380 O O . LEU B 1 116 ? 2.950 83.050 13.603 1.00 34.94 116 LEU B O 1
ATOM 7385 N N . MET B 1 117 ? 3.471 80.902 13.149 1.00 35.58 117 MET B N 1
ATOM 7386 C CA . MET B 1 117 ? 2.395 80.726 12.184 1.00 35.57 117 MET B CA 1
ATOM 7387 C C . MET B 1 117 ? 1.047 80.907 12.871 1.00 35.91 117 MET B C 1
ATOM 7388 O O . MET B 1 117 ? 0.170 81.605 12.342 1.00 35.67 117 MET B O 1
ATOM 7393 N N . TYR B 1 118 ? 0.902 80.296 14.053 1.00 36.43 118 TYR B N 1
ATOM 7394 C CA . TYR B 1 118 ? -0.312 80.449 14.865 1.00 36.68 118 TYR B CA 1
ATOM 7395 C C . TYR B 1 118 ? -0.487 81.908 15.308 1.00 36.18 118 TYR B C 1
ATOM 7396 O O . TYR B 1 118 ? -1.567 82.474 15.154 1.00 36.20 118 TYR B O 1
ATOM 7405 N N . LYS B 1 119 ? 0.566 82.512 15.848 1.00 35.78 119 LYS B N 1
ATOM 7406 C CA . LYS B 1 119 ? 0.477 83.894 16.330 1.00 35.62 119 LYS B CA 1
ATOM 7407 C C . LYS B 1 119 ? 0.035 84.895 15.254 1.00 34.57 119 LYS B C 1
ATOM 7408 O O . LYS B 1 119 ? -0.756 85.796 15.539 1.00 34.25 119 LYS B O 1
ATOM 7414 N N . ARG B 1 120 ? 0.526 84.712 14.029 1.00 33.96 120 ARG B N 1
ATOM 7415 C CA . ARG B 1 120 ? 0.135 85.546 12.880 1.00 33.25 120 ARG B CA 1
ATOM 7416 C C . ARG B 1 120 ? -1.352 85.419 12.573 1.00 32.95 120 ARG B C 1
ATOM 7417 O O . ARG B 1 120 ? -2.027 86.425 12.387 1.00 32.35 120 ARG B O 1
ATOM 7425 N N . GLY B 1 121 ? -1.848 84.181 12.538 1.00 33.04 121 GLY B N 1
ATOM 7426 C CA . GLY B 1 121 ? -3.269 83.907 12.314 1.00 33.21 121 GLY B CA 1
ATOM 7427 C C . GLY B 1 121 ? -4.178 84.486 13.385 1.00 33.40 121 GLY B C 1
ATOM 7428 O O . GLY B 1 121 ? -5.212 85.076 13.069 1.00 33.15 121 GLY B O 1
ATOM 7429 N N . TYR B 1 122 ? -3.771 84.325 14.646 1.00 33.87 122 TYR B N 1
ATOM 7430 C CA . TYR B 1 122 ? -4.476 84.886 15.797 1.00 34.31 122 TYR B CA 1
ATOM 7431 C C . TYR B 1 122 ? -4.506 86.415 15.752 1.00 33.99 122 TYR B C 1
ATOM 7432 O O . TYR B 1 122 ? -5.581 87.011 15.833 1.00 33.61 122 TYR B O 1
ATOM 7441 N N . ALA B 1 123 ? -3.329 87.032 15.610 1.00 33.88 123 ALA B N 1
ATOM 7442 C CA . ALA B 1 123 ? -3.203 88.499 15.483 1.00 33.58 123 ALA B CA 1
ATOM 7443 C C . ALA B 1 123 ? -4.075 89.056 14.353 1.00 33.46 123 ALA B C 1
ATOM 7444 O O . ALA B 1 123 ? -4.781 90.048 14.513 1.00 33.23 123 ALA B O 1
ATOM 7446 N N . LEU B 1 124 ? -4.041 88.380 13.218 1.00 33.62 124 LEU B N 1
ATOM 7447 C CA . LEU B 1 124 ? -4.804 88.794 12.065 1.00 33.72 124 LEU B CA 1
ATOM 7448 C C . LEU B 1 124 ? -6.323 88.652 12.301 1.00 33.72 124 LEU B C 1
ATOM 7449 O O . LEU B 1 124 ? -7.103 89.541 11.946 1.00 33.31 124 LEU B O 1
ATOM 7454 N N . GLY B 1 125 ? -6.737 87.551 12.933 1.00 33.75 125 GLY B N 1
ATOM 7455 C CA . GLY B 1 125 ? -8.135 87.378 13.348 1.00 33.61 125 GLY B CA 1
ATOM 7456 C C . GLY B 1 125 ? -8.632 88.417 14.350 1.00 33.47 125 GLY B C 1
ATOM 7457 O O . GLY B 1 125 ? -9.805 88.801 14.313 1.00 33.30 125 GLY B O 1
ATOM 7458 N N . GLN B 1 126 ? -7.752 88.847 15.258 1.00 33.41 126 GLN B N 1
ATOM 7459 C CA . GLN B 1 126 ? -8.062 89.916 16.210 1.00 33.79 126 GLN B CA 1
ATOM 7460 C C . GLN B 1 126 ? -8.364 91.223 15.482 1.00 33.29 126 GLN B C 1
ATOM 7461 O O . GLN B 1 126 ? -9.292 91.954 15.855 1.00 33.63 126 GLN B O 1
ATOM 7467 N N . GLU B 1 127 ? -7.578 91.519 14.450 1.00 32.54 127 GLU B N 1
ATOM 7468 C CA . GLU B 1 127 ? -7.793 92.730 13.669 1.00 32.07 127 GLU B CA 1
ATOM 7469 C C . GLU B 1 127 ? -9.072 92.630 12.844 1.00 31.91 127 GLU B C 1
ATOM 7470 O O . GLU B 1 127 ? -9.801 93.613 12.718 1.00 31.63 127 GLU B O 1
ATOM 7476 N N . ALA B 1 128 ? -9.342 91.444 12.302 1.00 31.95 128 ALA B N 1
ATOM 7477 C CA . ALA B 1 128 ? -10.563 91.209 11.532 1.00 32.21 128 ALA B CA 1
ATOM 7478 C C . ALA B 1 128 ? -11.785 91.351 12.438 1.00 32.82 128 ALA B C 1
ATOM 7479 O O . ALA B 1 128 ? -12.719 92.087 12.120 1.00 32.84 128 ALA B O 1
ATOM 7481 N N . LYS B 1 129 ? -11.745 90.658 13.574 1.00 33.27 129 LYS B N 1
ATOM 7482 C CA . LYS B 1 129 ? -12.771 90.760 14.612 1.00 33.90 129 LYS B CA 1
ATOM 7483 C C . LYS B 1 129 ? -13.053 92.234 14.972 1.00 33.49 129 LYS B C 1
ATOM 7484 O O . LYS B 1 129 ? -14.211 92.677 14.947 1.00 33.52 129 LYS B O 1
ATOM 7490 N N . GLY B 1 130 ? -11.987 92.981 15.263 1.00 32.83 130 GLY B N 1
ATOM 7491 C CA . GLY B 1 130 ? -12.074 94.392 15.648 1.00 32.54 130 GLY B CA 1
ATOM 7492 C C . GLY B 1 130 ? -12.717 95.308 14.627 1.00 32.06 130 GLY B C 1
ATOM 7493 O O . GLY B 1 130 ? -13.310 96.322 14.996 1.00 32.19 130 GLY B O 1
ATOM 7494 N N . LYS B 1 131 ? -12.595 94.956 13.346 1.00 31.52 131 LYS B N 1
ATOM 7495 C CA . LYS B 1 131 ? -13.213 95.724 12.248 1.00 31.32 131 LYS B CA 1
ATOM 7496 C C . LYS B 1 131 ? -14.664 95.340 11.940 1.00 31.58 131 LYS B C 1
ATOM 7497 O O . LYS B 1 131 ? -15.324 96.023 11.155 1.00 31.67 131 LYS B O 1
ATOM 7503 N N . GLY B 1 132 ? -15.153 94.259 12.546 1.00 31.89 132 GLY B N 1
ATOM 7504 C CA . GLY B 1 132 ? -16.493 93.740 12.276 1.00 32.27 132 GLY B CA 1
ATOM 7505 C C . GLY B 1 132 ? -16.530 92.653 11.212 1.00 32.19 132 GLY B C 1
ATOM 7506 O O . GLY B 1 132 ? -17.604 92.266 10.771 1.00 32.69 132 GLY B O 1
ATOM 7507 N N . VAL B 1 133 ? -15.370 92.140 10.816 1.00 31.95 133 VAL B N 1
ATOM 7508 C CA . VAL B 1 133 ? -15.293 91.108 9.781 1.00 31.94 133 VAL B CA 1
ATOM 7509 C C . VAL B 1 133 ? -15.828 89.790 10.356 1.00 32.37 133 VAL B C 1
ATOM 7510 O O . VAL B 1 133 ? -15.544 89.453 11.508 1.00 32.72 133 VAL B O 1
ATOM 7514 N N . THR B 1 134 ? -16.614 89.070 9.559 1.00 32.37 134 THR B N 1
ATOM 7515 C CA . THR B 1 134 ? -17.121 87.765 9.945 1.00 32.76 134 THR B CA 1
ATOM 7516 C C . THR B 1 134 ? -16.207 86.648 9.428 1.00 32.82 134 THR B C 1
ATOM 7517 O O . THR B 1 134 ? -15.873 85.728 10.176 1.00 32.92 134 THR B O 1
ATOM 7521 N N . VAL B 1 135 ? -15.857 86.720 8.142 1.00 32.71 135 VAL B N 1
ATOM 7522 C CA . VAL B 1 135 ? -14.978 85.754 7.492 1.00 32.78 135 VAL B CA 1
ATOM 7523 C C . VAL B 1 135 ? -13.796 86.492 6.868 1.00 32.61 135 VAL B C 1
ATOM 7524 O O . VAL B 1 135 ? -13.987 87.425 6.069 1.00 32.39 135 VAL B O 1
ATOM 7528 N N . LEU B 1 136 ? -12.587 86.082 7.247 1.00 32.56 136 LEU B N 1
ATOM 7529 C CA . LEU B 1 136 ? -11.345 86.589 6.647 1.00 32.35 136 LEU B CA 1
ATOM 7530 C C . LEU B 1 136 ? -10.962 85.683 5.475 1.00 32.27 136 LEU B C 1
ATOM 7531 O O . LEU B 1 136 ? -10.916 84.466 5.630 1.00 32.09 136 LEU B O 1
ATOM 7536 N N . LEU B 1 137 ? -10.681 86.269 4.311 1.00 32.24 137 LEU B N 1
ATOM 7537 C CA . LEU B 1 137 ? -10.427 85.483 3.096 1.00 32.47 137 LEU B CA 1
ATOM 7538 C C . LEU B 1 137 ? -8.971 84.975 2.994 1.00 32.79 137 LEU B C 1
ATOM 7539 O O . LEU B 1 137 ? -8.180 85.422 2.157 1.00 32.53 137 LEU B O 1
ATOM 7544 N N . GLY B 1 138 ? -8.647 84.013 3.856 1.00 33.67 138 GLY B N 1
ATOM 7545 C CA . GLY B 1 138 ? -7.315 83.360 3.900 1.00 34.15 138 GLY B CA 1
ATOM 7546 C C . GLY B 1 138 ? -7.286 82.315 5.016 1.00 34.71 138 GLY B C 1
ATOM 7547 O O . GLY B 1 138 ? -8.183 82.321 5.867 1.00 34.94 138 GLY B O 1
ATOM 7548 N N . PRO B 1 139 ? -6.279 81.437 5.068 1.00 35.01 139 PRO B N 1
ATOM 7549 C CA . PRO B 1 139 ? -5.039 81.495 4.289 1.00 34.96 139 PRO B CA 1
ATOM 7550 C C . PRO B 1 139 ? -5.079 80.772 2.932 1.00 35.16 139 PRO B C 1
ATOM 7551 O O . PRO B 1 139 ? -6.107 80.236 2.540 1.00 35.22 139 PRO B O 1
ATOM 7555 N N . VAL B 1 140 ? -3.945 80.778 2.235 1.00 35.31 140 VAL B N 1
ATOM 7556 C CA . VAL B 1 140 ? -3.831 80.296 0.860 1.00 35.63 140 VAL B CA 1
ATOM 7557 C C . VAL B 1 140 ? -2.980 79.022 0.773 1.00 35.98 140 VAL B C 1
ATOM 7558 O O . VAL B 1 140 ? -1.796 79.045 1.107 1.00 35.80 140 VAL B O 1
ATOM 7562 N N . ALA B 1 141 ? -3.593 77.923 0.334 1.00 36.61 141 ALA B N 1
ATOM 7563 C CA . ALA B 1 141 ? -2.877 76.691 -0.052 1.00 37.44 141 ALA B CA 1
ATOM 7564 C C . ALA B 1 141 ? -2.948 76.438 -1.567 1.00 38.07 141 ALA B C 1
ATOM 7565 O O . ALA B 1 141 ? -2.406 75.437 -2.049 1.00 38.87 141 ALA B O 1
ATOM 7567 N N . GLY B 1 142 ? -3.619 77.327 -2.302 1.00 38.06 142 GLY B N 1
ATOM 7568 C CA . GLY B 1 142 ? -3.728 77.256 -3.760 1.00 38.86 142 GLY B CA 1
ATOM 7569 C C . GLY B 1 142 ? -3.738 78.679 -4.311 1.00 39.01 142 GLY B C 1
ATOM 7570 O O . GLY B 1 142 ? -4.711 79.377 -4.064 1.00 39.04 142 GLY B O 1
ATOM 7571 N N . PRO B 1 143 ? -2.718 79.142 -5.040 1.00 39.63 143 PRO B N 1
ATOM 7572 C CA . PRO B 1 143 ? -1.594 78.346 -5.540 1.00 40.44 143 PRO B CA 1
ATOM 7573 C C . PRO B 1 143 ? -0.723 77.697 -4.460 1.00 40.98 143 PRO B C 1
ATOM 7574 O O . PRO B 1 143 ? -0.464 78.298 -3.412 1.00 40.21 143 PRO B O 1
ATOM 7578 N N . LEU B 1 144 ? -0.344 76.445 -4.714 1.00 42.20 144 LEU B N 1
ATOM 7579 C CA . LEU B 1 144 ? 0.658 75.752 -3.921 1.00 42.94 144 LEU B CA 1
ATOM 7580 C C . LEU B 1 144 ? 2.042 76.188 -4.366 1.00 42.86 144 LEU B C 1
ATOM 7581 O O . LEU B 1 144 ? 2.950 76.308 -3.544 1.00 42.84 144 LEU B O 1
ATOM 7586 N N . GLY B 1 145 ? 2.187 76.425 -5.670 1.00 42.95 145 GLY B N 1
ATOM 7587 C CA . GLY B 1 145 ? 3.452 76.847 -6.273 1.00 43.20 145 GLY B CA 1
ATOM 7588 C C . GLY B 1 145 ? 3.971 75.838 -7.283 1.00 43.56 145 GLY B C 1
ATOM 7589 O O . GLY B 1 145 ? 5.107 75.377 -7.175 1.00 44.05 145 GLY B O 1
ATOM 7590 N N . ARG B 1 146 ? 3.133 75.511 -8.265 1.00 43.68 146 ARG B N 1
ATOM 7591 C CA . ARG B 1 146 ? 3.480 74.585 -9.341 1.00 43.95 146 ARG B CA 1
ATOM 7592 C C . ARG B 1 146 ? 4.713 75.054 -10.122 1.00 43.74 146 ARG B C 1
ATOM 7593 O O . ARG B 1 146 ? 5.605 74.249 -10.404 1.00 44.15 146 ARG B O 1
ATOM 7601 N N . ALA B 1 147 ? 4.722 76.339 -10.486 1.00 42.67 147 ALA B N 1
ATOM 7602 C CA . ALA B 1 147 ? 5.818 76.975 -11.223 1.00 42.29 147 ALA B CA 1
ATOM 7603 C C . ALA B 1 147 ? 6.177 78.301 -10.545 1.00 41.33 147 ALA B C 1
ATOM 7604 O O . ALA B 1 147 ? 5.278 79.071 -10.213 1.00 40.34 147 ALA B O 1
ATOM 7606 N N . PRO B 1 148 ? 7.485 78.589 -10.369 1.00 40.97 148 PRO B N 1
ATOM 7607 C CA . PRO B 1 148 ? 7.904 79.771 -9.601 1.00 40.54 148 PRO B CA 1
ATOM 7608 C C . PRO B 1 148 ? 7.488 81.130 -10.177 1.00 40.19 148 PRO B C 1
ATOM 7609 O O . PRO B 1 148 ? 7.539 82.127 -9.458 1.00 39.97 148 PRO B O 1
ATOM 7613 N N . GLU B 1 149 ? 7.078 81.173 -11.443 1.00 40.27 149 GLU B N 1
ATOM 7614 C CA . GLU B 1 149 ? 6.590 82.412 -12.061 1.00 40.05 149 GLU B CA 1
ATOM 7615 C C . GLU B 1 149 ? 5.162 82.807 -11.634 1.00 39.45 149 GLU B C 1
ATOM 7616 O O . GLU B 1 149 ? 4.728 83.919 -11.933 1.00 39.29 149 GLU B O 1
ATOM 7622 N N . GLY B 1 150 ? 4.430 81.901 -10.972 1.00 39.28 150 GLY B N 1
ATOM 7623 C CA . GLY B 1 150 ? 3.053 82.156 -10.516 1.00 38.59 150 GLY B CA 1
ATOM 7624 C C . GLY B 1 150 ? 2.940 83.431 -9.689 1.00 37.88 150 GLY B C 1
ATOM 7625 O O . GLY B 1 150 ? 3.623 83.578 -8.673 1.00 37.43 150 GLY B O 1
ATOM 7626 N N . GLY B 1 151 ? 2.080 84.348 -10.133 1.00 37.38 151 GLY B N 1
ATOM 7627 C CA . GLY B 1 151 ? 1.974 85.684 -9.555 1.00 36.71 151 GLY B CA 1
ATOM 7628 C C . GLY B 1 151 ? 1.559 85.746 -8.095 1.00 36.33 151 GLY B C 1
ATOM 7629 O O . GLY B 1 151 ? 2.013 86.625 -7.363 1.00 35.94 151 GLY B O 1
ATOM 7630 N N . ARG B 1 152 ? 0.707 84.815 -7.667 1.00 36.33 152 ARG B N 1
ATOM 7631 C CA . ARG B 1 152 ? 0.176 84.811 -6.301 1.00 36.15 152 ARG B CA 1
ATOM 7632 C C . ARG B 1 152 ? 0.776 83.719 -5.411 1.00 36.39 152 ARG B C 1
ATOM 7633 O O . ARG B 1 152 ? 0.230 83.432 -4.334 1.00 36.65 152 ARG B O 1
ATOM 7641 N N . ASN B 1 153 ? 1.896 83.117 -5.832 1.00 36.23 153 ASN B N 1
ATOM 7642 C CA . ASN B 1 153 ? 2.567 82.093 -5.009 1.00 36.01 153 ASN B CA 1
ATOM 7643 C C . ASN B 1 153 ? 2.941 82.660 -3.631 1.00 35.51 153 ASN B C 1
ATOM 7644 O O . ASN B 1 153 ? 2.763 81.993 -2.612 1.00 35.30 153 ASN B O 1
ATOM 7649 N N . TRP B 1 154 ? 3.422 83.904 -3.605 1.00 35.34 154 TRP B N 1
ATOM 7650 C CA . TRP B 1 154 ? 3.797 84.563 -2.344 1.00 35.02 154 TRP B CA 1
ATOM 7651 C C . TRP B 1 154 ? 2.685 84.622 -1.294 1.00 35.00 154 TRP B C 1
ATOM 7652 O O . TRP B 1 154 ? 2.978 84.659 -0.099 1.00 34.98 154 TRP B O 1
ATOM 7663 N N . GLU B 1 155 ? 1.424 84.612 -1.734 1.00 35.17 155 GLU B N 1
ATOM 7664 C CA . GLU B 1 155 ? 0.286 84.551 -0.814 1.00 35.25 155 GLU B CA 1
ATOM 7665 C C . GLU B 1 155 ? 0.176 83.206 -0.113 1.00 35.30 155 GLU B C 1
ATOM 7666 O O . GLU B 1 155 ? -0.253 83.144 1.042 1.00 35.40 155 GLU B O 1
ATOM 7672 N N . GLY B 1 156 ? 0.530 82.135 -0.823 1.00 35.32 156 GLY B N 1
ATOM 7673 C CA . GLY B 1 156 ? 0.582 80.800 -0.239 1.00 35.50 156 GLY B CA 1
ATOM 7674 C C . GLY B 1 156 ? 1.760 80.637 0.695 1.00 35.56 156 GLY B C 1
ATOM 7675 O O . GLY B 1 156 ? 2.366 81.611 1.134 1.00 35.34 156 GLY B O 1
ATOM 7676 N N . PHE B 1 157 ? 2.114 79.398 0.981 1.00 35.92 157 PHE B N 1
ATOM 7677 C CA . PHE B 1 157 ? 3.183 79.133 1.920 1.00 36.28 157 PHE B CA 1
ATOM 7678 C C . PHE B 1 157 ? 4.397 78.555 1.208 1.00 36.85 157 PHE B C 1
ATOM 7679 O O . PHE B 1 157 ? 5.425 79.222 1.100 1.00 36.51 157 PHE B O 1
ATOM 7687 N N . SER B 1 158 ? 4.264 77.342 0.688 1.00 37.70 158 SER B N 1
ATOM 7688 C CA . SER B 1 158 ? 5.394 76.632 0.107 1.00 38.29 158 SER B CA 1
ATOM 7689 C C . SER B 1 158 ? 4.974 75.727 -1.033 1.00 39.32 158 SER B C 1
ATOM 7690 O O . SER B 1 158 ? 3.842 75.248 -1.074 1.00 39.80 158 SER B O 1
ATOM 7693 N N . THR B 1 159 ? 5.913 75.459 -1.932 1.00 40.19 159 THR B N 1
ATOM 7694 C CA . THR B 1 159 ? 5.755 74.391 -2.929 1.00 41.33 159 THR B CA 1
ATOM 7695 C C . THR B 1 159 ? 5.559 73.009 -2.284 1.00 41.27 159 THR B C 1
ATOM 7696 O O . THR B 1 159 ? 4.946 72.137 -2.890 1.00 42.25 159 THR B O 1
ATOM 7700 N N . ASP B 1 160 ? 6.073 72.817 -1.069 1.00 40.72 160 ASP B N 1
ATOM 7701 C CA . ASP B 1 160 ? 5.890 71.562 -0.328 1.00 41.24 160 ASP B CA 1
ATOM 7702 C C . ASP B 1 160 ? 4.494 71.452 0.323 1.00 40.82 160 ASP B C 1
ATOM 7703 O O . ASP B 1 160 ? 4.100 72.351 1.081 1.00 40.16 160 ASP B O 1
ATOM 7708 N N . PRO B 1 161 ? 3.769 70.336 0.066 1.00 40.41 161 PRO B N 1
ATOM 7709 C CA . PRO B 1 161 ? 2.418 70.184 0.605 1.00 40.15 161 PRO B CA 1
ATOM 7710 C C . PRO B 1 161 ? 2.357 69.960 2.119 1.00 39.94 161 PRO B C 1
ATOM 7711 O O . PRO B 1 161 ? 1.352 70.319 2.736 1.00 40.05 161 PRO B O 1
ATOM 7715 N N . VAL B 1 162 ? 3.399 69.377 2.716 1.00 39.65 162 VAL B N 1
ATOM 7716 C CA . VAL B 1 162 ? 3.416 69.168 4.169 1.00 39.61 162 VAL B CA 1
ATOM 7717 C C . VAL B 1 162 ? 3.636 70.470 4.940 1.00 38.76 162 VAL B C 1
ATOM 7718 O O . VAL B 1 162 ? 2.963 70.707 5.951 1.00 38.73 162 VAL B O 1
ATOM 7722 N N . LEU B 1 163 ? 4.577 71.294 4.476 1.00 37.92 163 LEU B N 1
ATOM 7723 C CA . LEU B 1 163 ? 4.856 72.590 5.104 1.00 37.18 163 LEU B CA 1
ATOM 7724 C C . LEU B 1 163 ? 3.653 73.520 4.946 1.00 36.59 163 LEU B C 1
ATOM 7725 O O . LEU B 1 163 ? 3.214 74.138 5.918 1.00 36.21 163 LEU B O 1
ATOM 7730 N N . THR B 1 164 ? 3.144 73.611 3.718 1.00 36.22 164 THR B N 1
ATOM 7731 C CA . THR B 1 164 ? 1.964 74.403 3.420 1.00 35.97 164 THR B CA 1
ATOM 7732 C C . THR B 1 164 ? 0.784 73.936 4.269 1.00 36.30 164 THR B C 1
ATOM 7733 O O . THR B 1 164 ? 0.119 74.745 4.893 1.00 36.06 164 THR B O 1
ATOM 7737 N N . GLY B 1 165 ? 0.561 72.627 4.322 1.00 37.06 165 GLY B N 1
ATOM 7738 C CA . GLY B 1 165 ? -0.481 72.054 5.158 1.00 37.37 165 GLY B CA 1
ATOM 7739 C C . GLY B 1 165 ? -0.404 72.450 6.623 1.00 37.46 165 GLY B C 1
ATOM 7740 O O . GLY B 1 165 ? -1.414 72.825 7.216 1.00 37.53 165 GLY B O 1
ATOM 7741 N N . ILE B 1 166 ? 0.787 72.364 7.205 1.00 37.64 166 ILE B N 1
ATOM 7742 C CA . ILE B 1 166 ? 0.982 72.709 8.617 1.00 37.95 166 ILE B CA 1
ATOM 7743 C C . ILE B 1 166 ? 0.765 74.212 8.840 1.00 37.52 166 ILE B C 1
ATOM 7744 O O . ILE B 1 166 ? 0.111 74.609 9.819 1.00 36.90 166 ILE B O 1
ATOM 7749 N N . ALA B 1 167 ? 1.304 75.031 7.930 1.00 37.21 167 ALA B N 1
ATOM 7750 C CA . ALA B 1 167 ? 1.125 76.486 7.980 1.00 36.95 167 ALA B CA 1
ATOM 7751 C C . ALA B 1 167 ? -0.344 76.845 7.846 1.00 37.02 167 ALA B C 1
ATOM 7752 O O . ALA B 1 167 ? -0.861 77.680 8.586 1.00 36.96 167 ALA B O 1
ATOM 7754 N N . MET B 1 168 ? -1.000 76.186 6.899 1.00 37.35 168 MET B N 1
ATOM 7755 C CA . MET B 1 168 ? -2.431 76.313 6.687 1.00 37.56 168 MET B CA 1
ATOM 7756 C C . MET B 1 168 ? -3.190 76.078 7.989 1.00 37.49 168 MET B C 1
ATOM 7757 O O . MET B 1 168 ? -3.975 76.916 8.406 1.00 37.12 168 MET B O 1
ATOM 7762 N N . ALA B 1 169 ? -2.899 74.959 8.645 1.00 37.95 169 ALA B N 1
ATOM 7763 C CA . ALA B 1 169 ? -3.601 74.545 9.870 1.00 38.34 169 ALA B CA 1
ATOM 7764 C C . ALA B 1 169 ? -3.371 75.491 11.037 1.00 38.12 169 ALA B C 1
ATOM 7765 O O . ALA B 1 169 ? -4.323 75.884 11.712 1.00 38.12 169 ALA B O 1
ATOM 7767 N N . GLU B 1 170 ? -2.108 75.836 11.275 1.00 37.95 170 GLU B N 1
ATOM 7768 C CA . GLU B 1 170 ? -1.742 76.718 12.387 1.00 37.96 170 GLU B CA 1
ATOM 7769 C C . GLU B 1 170 ? -2.348 78.112 12.219 1.00 37.12 170 GLU B C 1
ATOM 7770 O O . GLU B 1 170 ? -2.826 78.694 13.187 1.00 36.97 170 GLU B O 1
ATOM 7776 N N . THR B 1 171 ? -2.320 78.628 10.990 1.00 36.55 171 THR B N 1
ATOM 7777 C CA . THR B 1 171 ? -2.904 79.931 10.652 1.00 36.22 171 THR B CA 1
ATOM 7778 C C . THR B 1 171 ? -4.418 79.947 10.897 1.00 36.38 171 THR B C 1
ATOM 7779 O O . THR B 1 171 ? -4.956 80.898 11.471 1.00 35.92 171 THR B O 1
ATOM 7783 N N . ILE B 1 172 ? -5.088 78.884 10.457 1.00 36.77 172 ILE B N 1
ATOM 7784 C CA . ILE B 1 172 ? -6.540 78.746 10.633 1.00 37.20 172 ILE B CA 1
ATOM 7785 C C . ILE B 1 172 ? -6.915 78.622 12.110 1.00 37.57 172 ILE B C 1
ATOM 7786 O O . ILE B 1 172 ? -7.828 79.305 12.558 1.00 37.51 172 ILE B O 1
ATOM 7791 N N . LYS B 1 173 ? -6.203 77.788 12.871 1.00 38.08 173 LYS B N 1
ATOM 7792 C CA . LYS B 1 173 ? -6.454 77.694 14.323 1.00 38.60 173 LYS B CA 1
ATOM 7793 C C . LYS B 1 173 ? -6.291 79.059 14.995 1.00 37.62 173 LYS B C 1
ATOM 7794 O O . LYS B 1 173 ? -7.117 79.452 15.812 1.00 37.69 173 LYS B O 1
ATOM 7800 N N . GLY B 1 174 ? -5.237 79.778 14.628 1.00 36.45 174 GLY B N 1
ATOM 7801 C CA . GLY B 1 174 ? -5.041 81.153 15.091 1.00 35.84 174 GLY B CA 1
ATOM 7802 C C . GLY B 1 174 ? -6.237 82.053 14.814 1.00 35.05 174 GLY B C 1
ATOM 7803 O O . GLY B 1 174 ? -6.832 82.608 15.747 1.00 34.78 174 GLY B O 1
ATOM 7804 N N . THR B 1 175 ? -6.590 82.173 13.535 1.00 34.19 175 THR B N 1
ATOM 7805 C CA . THR B 1 175 ? -7.661 83.067 13.106 1.00 33.88 175 THR B CA 1
ATOM 7806 C C . THR B 1 175 ? -8.974 82.722 13.807 1.00 34.03 175 THR B C 1
ATOM 7807 O O . THR B 1 175 ? -9.638 83.604 14.352 1.00 33.76 175 THR B O 1
ATOM 7811 N N . GLN B 1 176 ? -9.311 81.436 13.830 1.00 34.22 176 GLN B N 1
ATOM 7812 C CA . GLN B 1 176 ? -10.580 80.995 14.399 1.00 34.58 176 GLN B CA 1
ATOM 7813 C C . GLN B 1 176 ? -10.630 81.027 15.930 1.00 35.08 176 GLN B C 1
ATOM 7814 O O . GLN B 1 176 ? -11.704 81.243 16.490 1.00 35.46 176 GLN B O 1
ATOM 7820 N N . ASP B 1 177 ? -9.488 80.881 16.602 1.00 35.34 177 ASP B N 1
ATOM 7821 C CA . ASP B 1 177 ? -9.423 81.114 18.056 1.00 35.97 177 ASP B CA 1
ATOM 7822 C C . ASP B 1 177 ? -9.636 82.590 18.417 1.00 35.83 177 ASP B C 1
ATOM 7823 O O . ASP B 1 177 ? -10.016 82.888 19.544 1.00 36.23 177 ASP B O 1
ATOM 7828 N N . ALA B 1 178 ? -9.365 83.507 17.482 1.00 35.39 178 ALA B N 1
ATOM 7829 C CA . ALA B 1 178 ? -9.632 84.938 17.688 1.00 35.38 178 ALA B CA 1
ATOM 7830 C C . ALA B 1 178 ? -11.100 85.343 17.482 1.00 35.61 178 ALA B C 1
ATOM 7831 O O . ALA B 1 178 ? -11.460 86.487 17.770 1.00 35.83 178 ALA B O 1
ATOM 7833 N N . GLY B 1 179 ? -11.932 84.428 16.978 1.00 35.70 179 GLY B N 1
ATOM 7834 C CA . GLY B 1 179 ? -13.360 84.669 16.827 1.00 35.89 179 GLY B CA 1
ATOM 7835 C C . GLY B 1 179 ? -13.845 84.955 15.419 1.00 35.56 179 GLY B C 1
ATOM 7836 O O . GLY B 1 179 ? -14.951 85.445 15.254 1.00 35.69 179 GLY B O 1
ATOM 7837 N N . VAL B 1 180 ? -13.047 84.615 14.409 1.00 35.45 180 VAL B N 1
ATOM 7838 C CA . VAL B 1 180 ? -13.361 84.919 13.017 1.00 35.10 180 VAL B CA 1
ATOM 7839 C C . VAL B 1 180 ? -13.207 83.659 12.166 1.00 35.11 180 VAL B C 1
ATOM 7840 O O . VAL B 1 180 ? -12.263 82.906 12.331 1.00 34.96 180 VAL B O 1
ATOM 7844 N N . VAL B 1 181 ? -14.134 83.464 11.238 1.00 35.17 181 VAL B N 1
ATOM 7845 C CA . VAL B 1 181 ? -14.093 82.329 10.336 1.00 35.34 181 VAL B CA 1
ATOM 7846 C C . VAL B 1 181 ? -12.965 82.536 9.321 1.00 35.04 181 VAL B C 1
ATOM 7847 O O . VAL B 1 181 ? -12.835 83.612 8.735 1.00 34.61 181 VAL B O 1
ATOM 7851 N N . ALA B 1 182 ? -12.154 81.499 9.132 1.00 35.09 182 ALA B N 1
ATOM 7852 C CA . ALA B 1 182 ? -11.116 81.501 8.114 1.00 34.77 182 ALA B CA 1
ATOM 7853 C C . ALA B 1 182 ? -11.668 80.915 6.822 1.00 34.91 182 ALA B C 1
ATOM 7854 O O . ALA B 1 182 ? -12.708 80.255 6.815 1.00 35.22 182 ALA B O 1
ATOM 7856 N N . CYS B 1 183 ? -10.951 81.157 5.736 1.00 34.80 183 CYS B N 1
ATOM 7857 C CA . CYS B 1 183 ? -11.322 80.663 4.423 1.00 35.12 183 CYS B CA 1
ATOM 7858 C C . CYS B 1 183 ? -10.093 80.113 3.697 1.00 35.05 183 CYS B C 1
ATOM 7859 O O . CYS B 1 183 ? -9.221 80.877 3.271 1.00 34.86 183 CYS B O 1
ATOM 7862 N N . ALA B 1 184 ? -10.027 78.789 3.567 1.00 35.17 184 ALA B N 1
ATOM 7863 C CA . ALA B 1 184 ? -8.970 78.140 2.788 1.00 35.10 184 ALA B CA 1
ATOM 7864 C C . ALA B 1 184 ? -9.236 78.314 1.283 1.00 35.00 184 ALA B C 1
ATOM 7865 O O . ALA B 1 184 ? -10.260 77.854 0.785 1.00 35.18 184 ALA B O 1
ATOM 7867 N N . LYS B 1 185 ? -8.324 78.985 0.573 1.00 34.75 185 LYS B N 1
ATOM 7868 C CA . LYS B 1 185 ? -8.473 79.265 -0.872 1.00 34.70 185 LYS B CA 1
ATOM 7869 C C . LYS B 1 185 ? -7.156 79.000 -1.596 1.00 34.52 185 LYS B C 1
ATOM 7870 O O . LYS B 1 185 ? -6.149 78.882 -0.934 1.00 34.20 185 LYS B O 1
ATOM 7876 N N . HIS B 1 186 ? -7.109 78.880 -2.923 1.00 35.02 186 HIS B N 1
ATOM 7877 C CA . HIS B 1 186 ? -8.235 78.797 -3.849 1.00 35.80 186 HIS B CA 1
ATOM 7878 C C . HIS B 1 186 ? -8.338 77.339 -4.272 1.00 36.51 186 HIS B C 1
ATOM 7879 O O . HIS B 1 186 ? -7.343 76.747 -4.687 1.00 36.79 186 HIS B O 1
ATOM 7886 N N . PHE B 1 187 ? -9.538 76.777 -4.176 1.00 37.07 187 PHE B N 1
ATOM 7887 C CA . PHE B 1 187 ? -9.781 75.350 -4.372 1.00 37.85 187 PHE B CA 1
ATOM 7888 C C . PHE B 1 187 ? -10.439 75.129 -5.753 1.00 39.03 187 PHE B C 1
ATOM 7889 O O . PHE B 1 187 ? -11.623 75.405 -5.909 1.00 39.06 187 PHE B O 1
ATOM 7897 N N . ILE B 1 188 ? -9.717 74.673 -6.780 1.00 40.20 188 ILE B N 1
ATOM 7898 C CA . ILE B 1 188 ? -8.297 74.336 -6.739 1.00 41.10 188 ILE B CA 1
ATOM 7899 C C . ILE B 1 188 ? -7.726 74.420 -8.154 1.00 42.35 188 ILE B C 1
ATOM 7900 O O . ILE B 1 188 ? -8.472 74.358 -9.134 1.00 43.18 188 ILE B O 1
ATOM 7905 N N . GLY B 1 189 ? -6.411 74.590 -8.248 1.00 43.43 189 GLY B N 1
ATOM 7906 C CA . GLY B 1 189 ? -5.707 74.633 -9.527 1.00 44.36 189 GLY B CA 1
ATOM 7907 C C . GLY B 1 189 ? -5.522 76.029 -10.094 1.00 44.62 189 GLY B C 1
ATOM 7908 O O . GLY B 1 189 ? -5.176 76.165 -11.268 1.00 45.67 189 GLY B O 1
ATOM 7909 N N . ASN B 1 190 ? -5.729 77.067 -9.278 1.00 44.22 190 ASN B N 1
ATOM 7910 C CA . ASN B 1 190 ? -5.431 78.449 -9.674 1.00 43.92 190 ASN B CA 1
ATOM 7911 C C . ASN B 1 190 ? -3.948 78.694 -9.396 1.00 43.72 190 ASN B C 1
ATOM 7912 O O . ASN B 1 190 ? -3.578 79.498 -8.529 1.00 43.31 190 ASN B O 1
ATOM 7917 N N . GLU B 1 191 ? -3.112 77.991 -10.163 1.00 43.60 191 GLU B N 1
ATOM 7918 C CA . GLU B 1 191 ? -1.657 77.988 -9.993 1.00 43.24 191 GLU B CA 1
ATOM 7919 C C . GLU B 1 191 ? -0.977 79.130 -10.733 1.00 42.77 191 GLU B C 1
ATOM 7920 O O . GLU B 1 191 ? 0.158 79.483 -10.412 1.00 42.84 191 GLU B O 1
ATOM 7926 N N . GLN B 1 192 ? -1.656 79.687 -11.735 1.00 42.30 192 GLN B N 1
ATOM 7927 C CA . GLN B 1 192 ? -1.181 80.882 -12.422 1.00 41.89 192 GLN B CA 1
ATOM 7928 C C . GLN B 1 192 ? -2.340 81.840 -12.670 1.00 41.87 192 GLN B C 1
ATOM 7929 O O . GLN B 1 192 ? -3.512 81.470 -12.539 1.00 41.57 192 GLN B O 1
ATOM 7935 N N . GLU B 1 193 ? -1.978 83.063 -13.044 1.00 41.77 193 GLU B N 1
ATOM 7936 C CA . GLU B 1 193 ? -2.912 84.154 -13.281 1.00 42.09 193 GLU B CA 1
ATOM 7937 C C . GLU B 1 193 ? -3.323 84.285 -14.739 1.00 42.75 193 GLU B C 1
ATOM 7938 O O . GLU B 1 193 ? -4.453 84.688 -15.018 1.00 42.32 193 GLU B O 1
ATOM 7944 N N . HIS B 1 194 ? -2.417 83.966 -15.662 1.00 43.42 194 HIS B N 1
ATOM 7945 C CA . HIS B 1 194 ? -2.741 83.998 -17.092 1.00 44.54 194 HIS B CA 1
ATOM 7946 C C . HIS B 1 194 ? -3.925 83.060 -17.362 1.00 45.00 194 HIS B C 1
ATOM 7947 O O . HIS B 1 194 ? -3.894 81.887 -16.975 1.00 44.89 194 HIS B O 1
ATOM 7954 N N . PHE B 1 195 ? -4.966 83.614 -17.991 1.00 45.49 195 PHE B N 1
ATOM 7955 C CA . PHE B 1 195 ? -6.171 82.882 -18.419 1.00 46.01 195 PHE B CA 1
ATOM 7956 C C . PHE B 1 195 ? -7.107 82.473 -17.284 1.00 45.99 195 PHE B C 1
ATOM 7957 O O . PHE B 1 195 ? -7.912 81.558 -17.442 1.00 46.47 195 PHE B O 1
ATOM 7965 N N . ARG B 1 196 ? -7.026 83.171 -16.156 1.00 46.09 196 ARG B N 1
ATOM 7966 C CA . ARG B 1 196 ? -7.884 82.879 -15.003 1.00 46.38 196 ARG B CA 1
ATOM 7967 C C . ARG B 1 196 ? -9.322 83.394 -15.165 1.00 46.86 196 ARG B C 1
ATOM 7968 O O . ARG B 1 196 ? -10.227 82.857 -14.543 1.00 46.44 196 ARG B O 1
ATOM 7976 N N . GLN B 1 197 ? -9.506 84.460 -15.948 1.00 48.16 197 GLN B N 1
ATOM 7977 C CA . GLN B 1 197 ? -10.812 85.111 -16.144 1.00 49.75 197 GLN B CA 1
ATOM 7978 C C . GLN B 1 197 ? -10.984 85.508 -17.620 1.00 50.51 197 GLN B C 1
ATOM 7979 O O . GLN B 1 197 ? -10.077 86.090 -18.218 1.00 50.03 197 GLN B O 1
ATOM 7985 N N . VAL B 1 198 ? -12.149 85.194 -18.190 1.00 51.44 198 VAL B N 1
ATOM 7986 C CA . VAL B 1 198 ? -12.441 85.471 -19.607 1.00 52.70 198 VAL B CA 1
ATOM 7987 C C . VAL B 1 198 ? -12.367 86.969 -19.952 1.00 53.00 198 VAL B C 1
ATOM 7988 O O . VAL B 1 198 ? -11.709 87.345 -20.921 1.00 53.42 198 VAL B O 1
ATOM 7992 N N . GLY B 1 199 ? -13.054 87.805 -19.172 1.00 53.11 199 GLY B N 1
ATOM 7993 C CA . GLY B 1 199 ? -13.114 89.259 -19.420 1.00 52.99 199 GLY B CA 1
ATOM 7994 C C . GLY B 1 199 ? -11.776 89.957 -19.254 1.00 52.53 199 GLY B C 1
ATOM 7995 O O . GLY B 1 199 ? -11.384 90.774 -20.083 1.00 52.57 199 GLY B O 1
ATOM 7996 N N . GLU B 1 200 ? -11.083 89.624 -18.171 1.00 52.39 200 GLU B N 1
ATOM 7997 C CA . GLU B 1 200 ? -9.705 90.076 -17.927 1.00 52.84 200 GLU B CA 1
ATOM 7998 C C . GLU B 1 200 ? -8.733 89.606 -19.040 1.00 53.01 200 GLU B C 1
ATOM 7999 O O . GLU B 1 200 ? -7.901 90.386 -19.498 1.00 51.96 200 GLU B O 1
ATOM 8005 N N . SER B 1 201 ? -8.857 88.343 -19.470 1.00 53.39 201 SER B N 1
ATOM 8006 C CA . SER B 1 201 ? -8.026 87.794 -20.559 1.00 54.14 201 SER B CA 1
ATOM 8007 C C . SER B 1 201 ? -8.257 88.474 -21.911 1.00 55.72 201 SER B C 1
ATOM 8008 O O . SER B 1 201 ? -7.297 88.780 -22.626 1.00 55.61 201 SER B O 1
ATOM 8011 N N . GLN B 1 202 ? -9.523 88.698 -22.257 1.00 57.25 202 GLN B N 1
ATOM 8012 C CA . GLN B 1 202 ? -9.881 89.382 -23.507 1.00 58.98 202 GLN B CA 1
ATOM 8013 C C . GLN B 1 202 ? -9.445 90.850 -23.549 1.00 59.15 202 GLN B C 1
ATOM 8014 O O . GLN B 1 202 ? -9.110 91.349 -24.621 1.00 59.55 202 GLN B O 1
ATOM 8020 N N . ASP B 1 203 ? -9.409 91.522 -22.394 1.00 59.24 203 ASP B N 1
ATOM 8021 C CA . ASP B 1 203 ? -8.872 92.894 -22.307 1.00 59.77 203 ASP B CA 1
ATOM 8022 C C . ASP B 1 203 ? -7.337 92.935 -22.469 1.00 59.46 203 ASP B C 1
ATOM 8023 O O . ASP B 1 203 ? -6.792 93.949 -22.907 1.00 59.17 203 ASP B O 1
ATOM 8028 N N . TYR B 1 204 ? -6.650 91.847 -22.106 1.00 59.45 204 TYR B N 1
ATOM 8029 C CA . TYR B 1 204 ? -5.210 91.674 -22.411 1.00 59.85 204 TYR B CA 1
ATOM 8030 C C . TYR B 1 204 ? -4.904 91.259 -23.869 1.00 60.75 204 TYR B C 1
ATOM 8031 O O . TYR B 1 204 ? -3.741 91.286 -24.276 1.00 61.48 204 TYR B O 1
ATOM 8040 N N . GLY B 1 205 ? -5.926 90.871 -24.636 1.00 61.16 205 GLY B N 1
ATOM 8041 C CA . GLY B 1 205 ? -5.774 90.513 -26.054 1.00 61.94 205 GLY B CA 1
ATOM 8042 C C . GLY B 1 205 ? -5.765 89.022 -26.362 1.00 62.31 205 GLY B C 1
ATOM 8043 O O . GLY B 1 205 ? -5.339 88.624 -27.449 1.00 62.86 205 GLY B O 1
ATOM 8044 N N . TYR B 1 206 ? -6.231 88.205 -25.414 1.00 61.66 206 TYR B N 1
ATOM 8045 C CA . TYR B 1 206 ? -6.380 86.762 -25.593 1.00 61.67 206 TYR B CA 1
ATOM 8046 C C . TYR B 1 206 ? -7.868 86.453 -25.801 1.00 61.78 206 TYR B C 1
ATOM 8047 O O . TYR B 1 206 ? -8.671 86.588 -24.867 1.00 61.38 206 TYR B O 1
ATOM 8056 N N . ASN B 1 207 ? -8.236 86.056 -27.022 1.00 61.68 207 ASN B N 1
ATOM 8057 C CA . ASN B 1 207 ? -9.628 85.726 -27.348 1.00 61.10 207 ASN B CA 1
ATOM 8058 C C . ASN B 1 207 ? -9.906 84.286 -26.932 1.00 60.30 207 ASN B C 1
ATOM 8059 O O . ASN B 1 207 ? -9.709 83.363 -27.722 1.00 60.58 207 ASN B O 1
ATOM 8064 N N . ILE B 1 208 ? -10.347 84.109 -25.684 1.00 58.46 208 ILE B N 1
ATOM 8065 C CA . ILE B 1 208 ? -10.707 82.787 -25.146 1.00 57.41 208 ILE B CA 1
ATOM 8066 C C . ILE B 1 208 ? -12.137 82.784 -24.585 1.00 56.24 208 ILE B C 1
ATOM 8067 O O . ILE B 1 208 ? -12.579 83.770 -23.995 1.00 55.66 208 ILE B O 1
ATOM 8072 N N . SER B 1 209 ? -12.847 81.672 -24.773 1.00 55.54 209 SER B N 1
ATOM 8073 C CA . SER B 1 209 ? -14.265 81.572 -24.401 1.00 54.94 209 SER B CA 1
ATOM 8074 C C . SER B 1 209 ? -14.501 81.177 -22.935 1.00 53.32 209 SER B C 1
ATOM 8075 O O . SER B 1 209 ? -15.478 81.622 -22.339 1.00 53.44 209 SER B O 1
ATOM 8078 N N . GLU B 1 210 ? -13.637 80.320 -22.381 1.00 51.97 210 GLU B N 1
ATOM 8079 C CA . GLU B 1 210 ? -13.689 79.922 -20.962 1.00 50.39 210 GLU B CA 1
ATOM 8080 C C . GLU B 1 210 ? -12.282 79.973 -20.326 1.00 48.88 210 GLU B C 1
ATOM 8081 O O . GLU B 1 210 ? -11.266 80.081 -21.027 1.00 48.66 210 GLU B O 1
ATOM 8087 N N . THR B 1 211 ? -12.229 79.877 -18.998 1.00 47.05 211 THR B N 1
ATOM 8088 C CA . THR B 1 211 ? -10.977 80.059 -18.259 1.00 46.03 211 THR B CA 1
ATOM 8089 C C . THR B 1 211 ? -10.128 78.795 -18.308 1.00 45.64 211 THR B C 1
ATOM 8090 O O . THR B 1 211 ? -10.611 77.727 -18.681 1.00 45.63 211 THR B O 1
ATOM 8094 N N . LEU B 1 212 ? -8.865 78.935 -17.912 1.00 44.57 212 LEU B N 1
ATOM 8095 C CA . LEU B 1 212 ? -7.900 77.836 -17.928 1.00 44.46 212 LEU B CA 1
ATOM 8096 C C . LEU B 1 212 ? -8.380 76.600 -17.159 1.00 44.09 212 LEU B C 1
ATOM 8097 O O . LEU B 1 212 ? -8.987 76.721 -16.092 1.00 43.67 212 LEU B O 1
ATOM 8102 N N . SER B 1 213 ? -8.089 75.422 -17.710 1.00 44.04 213 SER B N 1
ATOM 8103 C CA . SER B 1 213 ? -8.408 74.151 -17.070 1.00 44.01 213 SER B CA 1
ATOM 8104 C C . SER B 1 213 ? -7.140 73.470 -16.552 1.00 44.23 213 SER B C 1
ATOM 8105 O O . SER B 1 213 ? -6.260 73.100 -17.338 1.00 44.32 213 SER B O 1
ATOM 8108 N N . SER B 1 214 ? -7.060 73.321 -15.230 1.00 44.01 214 SER B N 1
ATOM 8109 C CA . SER B 1 214 ? -6.012 72.540 -14.588 1.00 44.25 214 SER B CA 1
ATOM 8110 C C . SER B 1 214 ? -6.413 71.077 -14.623 1.00 44.76 214 SER B C 1
ATOM 8111 O O . SER B 1 214 ? -7.376 70.681 -13.958 1.00 44.90 214 SER B O 1
ATOM 8114 N N . ASN B 1 215 ? -5.678 70.285 -15.405 1.00 45.06 215 ASN B N 1
ATOM 8115 C CA . ASN B 1 215 ? -5.983 68.872 -15.613 1.00 45.50 215 ASN B CA 1
ATOM 8116 C C . ASN B 1 215 ? -4.991 68.064 -14.787 1.00 45.79 215 ASN B C 1
ATOM 8117 O O . ASN B 1 215 ? -3.809 67.966 -15.142 1.00 45.72 215 ASN B O 1
ATOM 8122 N N . ILE B 1 216 ? -5.477 67.528 -13.667 1.00 45.98 216 ILE B N 1
ATOM 8123 C CA . ILE B 1 216 ? -4.634 66.930 -12.629 1.00 46.48 216 ILE B CA 1
ATOM 8124 C C . ILE B 1 216 ? -5.075 65.491 -12.409 1.00 47.62 216 ILE B C 1
ATOM 8125 O O . ILE B 1 216 ? -6.238 65.244 -12.107 1.00 47.43 216 ILE B O 1
ATOM 8130 N N . ASP B 1 217 ? -4.137 64.554 -12.543 1.00 48.85 217 ASP B N 1
ATOM 8131 C CA . ASP B 1 217 ? -4.421 63.139 -12.296 1.00 50.42 217 ASP B CA 1
ATOM 8132 C C . ASP B 1 217 ? -4.708 62.910 -10.812 1.00 50.51 217 ASP B C 1
ATOM 8133 O O . ASP B 1 217 ? -4.282 63.695 -9.956 1.00 49.67 217 ASP B O 1
ATOM 8138 N N . ASP B 1 218 ? -5.409 61.817 -10.527 1.00 51.24 218 ASP B N 1
ATOM 8139 C CA . ASP B 1 218 ? -5.951 61.545 -9.187 1.00 51.31 218 ASP B CA 1
ATOM 8140 C C . ASP B 1 218 ? -4.892 61.456 -8.080 1.00 51.06 218 ASP B C 1
ATOM 8141 O O . ASP B 1 218 ? -5.097 61.958 -6.974 1.00 50.06 218 ASP B O 1
ATOM 8146 N N . LYS B 1 219 ? -3.775 60.805 -8.394 1.00 51.73 219 LYS B N 1
ATOM 8147 C CA . LYS B 1 219 ? -2.682 60.581 -7.446 1.00 51.86 219 LYS B CA 1
ATOM 8148 C C . LYS B 1 219 ? -1.966 61.889 -7.083 1.00 50.58 219 LYS B C 1
ATOM 8149 O O . LYS B 1 219 ? -1.687 62.154 -5.909 1.00 49.75 219 LYS B O 1
ATOM 8155 N N . THR B 1 220 ? -1.659 62.684 -8.106 1.00 50.02 220 THR B N 1
ATOM 8156 C CA . THR B 1 220 ? -1.070 64.008 -7.932 1.00 49.54 220 THR B CA 1
ATOM 8157 C C . THR B 1 220 ? -1.957 64.898 -7.064 1.00 49.12 220 THR B C 1
ATOM 8158 O O . THR B 1 220 ? -1.469 65.503 -6.114 1.00 48.00 220 THR B O 1
ATOM 8162 N N . MET B 1 221 ? -3.255 64.939 -7.382 1.00 49.82 221 MET B N 1
ATOM 8163 C CA . MET B 1 221 ? -4.250 65.688 -6.596 1.00 49.91 221 MET B CA 1
ATOM 8164 C C . MET B 1 221 ? -4.163 65.328 -5.113 1.00 49.45 221 MET B C 1
ATOM 8165 O O . MET B 1 221 ? -3.998 66.206 -4.268 1.00 48.82 221 MET B O 1
ATOM 8170 N N . HIS B 1 222 ? -4.232 64.033 -4.823 1.00 49.58 222 HIS B N 1
ATOM 8171 C CA . HIS B 1 222 ? -4.272 63.533 -3.441 1.00 49.69 222 HIS B CA 1
ATOM 8172 C C . HIS B 1 222 ? -2.973 63.706 -2.635 1.00 49.80 222 HIS B C 1
ATOM 8173 O O . HIS B 1 222 ? -3.030 63.919 -1.425 1.00 49.22 222 HIS B O 1
ATOM 8180 N N . GLU B 1 223 ? -1.819 63.613 -3.295 1.00 50.46 223 GLU B N 1
ATOM 8181 C CA . GLU B 1 223 ? -0.519 63.665 -2.607 1.00 51.03 223 GLU B CA 1
ATOM 8182 C C . GLU B 1 223 ? 0.143 65.059 -2.589 1.00 50.82 223 GLU B C 1
ATOM 8183 O O . GLU B 1 223 ? 1.044 65.298 -1.771 1.00 50.80 223 GLU B O 1
ATOM 8189 N N . MET B 1 224 ? -0.291 65.958 -3.480 1.00 50.72 224 MET B N 1
ATOM 8190 C CA . MET B 1 224 ? 0.247 67.324 -3.565 1.00 50.37 224 MET B CA 1
ATOM 8191 C C . MET B 1 224 ? -0.806 68.393 -3.245 1.00 47.98 224 MET B C 1
ATOM 8192 O O . MET B 1 224 ? -0.798 68.966 -2.158 1.00 47.03 224 MET B O 1
ATOM 8197 N N . TYR B 1 225 ? -1.717 68.637 -4.184 1.00 46.18 225 TYR B N 1
ATOM 8198 C CA . TYR B 1 225 ? -2.547 69.853 -4.161 1.00 44.92 225 TYR B CA 1
ATOM 8199 C C . TYR B 1 225 ? -3.678 69.826 -3.127 1.00 43.80 225 TYR B C 1
ATOM 8200 O O . TYR B 1 225 ? -3.937 70.839 -2.479 1.00 42.86 225 TYR B O 1
ATOM 8209 N N . LEU B 1 226 ? -4.320 68.671 -2.963 1.00 43.42 226 LEU B N 1
ATOM 8210 C CA . LEU B 1 226 ? -5.399 68.493 -1.979 1.00 42.92 226 LEU B CA 1
ATOM 8211 C C . LEU B 1 226 ? -4.878 68.370 -0.541 1.00 42.48 226 LEU B C 1
ATOM 8212 O O . LEU B 1 226 ? -5.544 68.815 0.399 1.00 42.53 226 LEU B O 1
ATOM 8217 N N . TRP B 1 227 ? -3.707 67.755 -0.381 1.00 42.13 227 TRP B N 1
ATOM 8218 C CA . TRP B 1 227 ? -3.079 67.498 0.934 1.00 42.02 227 TRP B CA 1
ATOM 8219 C C . TRP B 1 227 ? -3.159 68.660 1.959 1.00 41.06 227 TRP B C 1
ATOM 8220 O O . TRP B 1 227 ? -3.652 68.459 3.067 1.00 40.90 227 TRP B O 1
ATOM 8231 N N . PRO B 1 228 ? -2.679 69.871 1.605 1.00 40.37 228 PRO B N 1
ATOM 8232 C CA . PRO B 1 228 ? -2.775 70.984 2.581 1.00 39.76 228 PRO B CA 1
ATOM 8233 C C . PRO B 1 228 ? -4.203 71.449 2.884 1.00 39.35 228 PRO B C 1
ATOM 8234 O O . PRO B 1 228 ? -4.488 71.867 4.008 1.00 39.32 228 PRO B O 1
ATOM 8238 N N . PHE B 1 229 ? -5.088 71.386 1.897 1.00 38.90 229 PHE B N 1
ATOM 8239 C CA . PHE B 1 229 ? -6.500 71.660 2.149 1.00 38.87 229 PHE B CA 1
ATOM 8240 C C . PHE B 1 229 ? -7.104 70.652 3.128 1.00 39.25 229 PHE B C 1
ATOM 8241 O O . PHE B 1 229 ? -7.948 71.030 3.943 1.00 39.23 229 PHE B O 1
ATOM 8249 N N . VAL B 1 230 ? -6.673 69.386 3.062 1.00 39.42 230 VAL B N 1
ATOM 8250 C CA . VAL B 1 230 ? -7.116 68.396 4.042 1.00 39.64 230 VAL B CA 1
ATOM 8251 C C . VAL B 1 230 ? -6.645 68.794 5.443 1.00 39.23 230 VAL B C 1
ATOM 8252 O O . VAL B 1 230 ? -7.408 68.664 6.400 1.00 39.00 230 VAL B O 1
ATOM 8256 N N . ASP B 1 231 ? -5.409 69.288 5.561 1.00 39.02 231 ASP B N 1
ATOM 8257 C CA . ASP B 1 231 ? -4.918 69.831 6.839 1.00 39.09 231 ASP B CA 1
ATOM 8258 C C . ASP B 1 231 ? -5.807 70.975 7.345 1.00 38.85 231 ASP B C 1
ATOM 8259 O O . ASP B 1 231 ? -6.133 71.018 8.536 1.00 39.42 231 ASP B O 1
ATOM 8264 N N . ALA B 1 232 ? -6.206 71.875 6.442 1.00 38.27 232 ALA B N 1
ATOM 8265 C CA . ALA B 1 232 ? -7.146 72.963 6.766 1.00 38.00 232 ALA B CA 1
ATOM 8266 C C . ALA B 1 232 ? -8.483 72.433 7.307 1.00 38.52 232 ALA B C 1
ATOM 8267 O O . ALA B 1 232 ? -8.986 72.934 8.312 1.00 38.56 232 ALA B O 1
ATOM 8269 N N . ILE B 1 233 ? -9.031 71.413 6.644 1.00 39.05 233 ILE B N 1
ATOM 8270 C CA . ILE B 1 233 ? -10.269 70.745 7.083 1.00 39.75 233 ILE B CA 1
ATOM 8271 C C . ILE B 1 233 ? -10.114 70.180 8.492 1.00 40.41 233 ILE B C 1
ATOM 8272 O O . ILE B 1 233 ? -10.968 70.418 9.346 1.00 39.78 233 ILE B O 1
ATOM 8277 N N . ARG B 1 234 ? -9.016 69.458 8.725 1.00 41.45 234 ARG B N 1
ATOM 8278 C CA . ARG B 1 234 ? -8.743 68.834 10.035 1.00 42.78 234 ARG B CA 1
ATOM 8279 C C . ARG B 1 234 ? -8.519 69.852 11.150 1.00 42.24 234 ARG B C 1
ATOM 8280 O O . ARG B 1 234 ? -8.855 69.588 12.310 1.00 42.84 234 ARG B O 1
ATOM 8288 N N . ALA B 1 235 ? -7.948 71.003 10.796 1.00 41.19 235 ALA B N 1
ATOM 8289 C CA . ALA B 1 235 ? -7.817 72.131 11.726 1.00 40.51 235 ALA B CA 1
ATOM 8290 C C . ALA B 1 235 ? -9.147 72.856 12.048 1.00 40.05 235 ALA B C 1
ATOM 8291 O O . ALA B 1 235 ? -9.162 73.764 12.883 1.00 40.16 235 ALA B O 1
ATOM 8293 N N . GLY B 1 236 ? -10.244 72.486 11.382 1.00 39.38 236 GLY B N 1
ATOM 8294 C CA . GLY B 1 236 ? -11.561 73.037 11.674 1.00 38.84 236 GLY B CA 1
ATOM 8295 C C . GLY B 1 236 ? -11.947 74.272 10.873 1.00 38.00 236 GLY B C 1
ATOM 8296 O O . GLY B 1 236 ? -12.845 75.009 11.290 1.00 37.80 236 GLY B O 1
ATOM 8297 N N . VAL B 1 237 ? -11.317 74.486 9.711 1.00 37.09 237 VAL B N 1
ATOM 8298 C CA . VAL B 1 237 ? -11.603 75.676 8.889 1.00 36.33 237 VAL B CA 1
ATOM 8299 C C . VAL B 1 237 ? -13.110 75.769 8.604 1.00 36.31 237 VAL B C 1
ATOM 8300 O O . VAL B 1 237 ? -13.766 74.756 8.323 1.00 36.21 237 VAL B O 1
ATOM 8304 N N . GLY B 1 238 ? -13.657 76.973 8.742 1.00 35.80 238 GLY B N 1
ATOM 8305 C CA . GLY B 1 238 ? -15.092 77.193 8.579 1.00 35.91 238 GLY B CA 1
ATOM 8306 C C . GLY B 1 238 ? -15.546 77.254 7.131 1.00 35.80 238 GLY B C 1
ATOM 8307 O O . GLY B 1 238 ? -16.678 76.891 6.832 1.00 36.11 238 GLY B O 1
ATOM 8308 N N . SER B 1 239 ? -14.674 77.710 6.231 1.00 35.43 239 SER B N 1
ATOM 8309 C CA . SER B 1 239 ? -15.040 77.879 4.833 1.00 35.39 239 SER B CA 1
ATOM 8310 C C . SER B 1 239 ? -13.915 77.570 3.853 1.00 35.32 239 SER B C 1
ATOM 8311 O O . SER B 1 239 ? -12.752 77.432 4.224 1.00 35.40 239 SER B O 1
ATOM 8314 N N . PHE B 1 240 ? -14.312 77.448 2.596 1.00 35.36 240 PHE B N 1
ATOM 8315 C CA . PHE B 1 240 ? -13.425 77.202 1.477 1.00 35.47 240 PHE B CA 1
ATOM 8316 C C . PHE B 1 240 ? -13.833 78.177 0.392 1.00 35.53 240 PHE B C 1
ATOM 8317 O O . PHE B 1 240 ? -15.001 78.563 0.327 1.00 35.26 240 PHE B O 1
ATOM 8325 N N . MET B 1 241 ? -12.884 78.578 -0.451 1.00 35.95 241 MET B N 1
ATOM 8326 C CA . MET B 1 241 ? -13.193 79.356 -1.657 1.00 36.52 241 MET B CA 1
ATOM 8327 C C . MET B 1 241 ? -12.826 78.575 -2.917 1.00 37.24 241 MET B C 1
ATOM 8328 O O . MET B 1 241 ? -11.656 78.232 -3.129 1.00 37.13 241 MET B O 1
ATOM 8333 N N . CYS B 1 242 ? -13.826 78.315 -3.758 1.00 38.12 242 CYS B N 1
ATOM 8334 C CA . CYS B 1 242 ? -13.593 77.637 -5.026 1.00 38.88 242 CYS B CA 1
ATOM 8335 C C . CYS B 1 242 ? -13.007 78.612 -6.043 1.00 39.16 242 CYS B C 1
ATOM 8336 O O . CYS B 1 242 ? -13.335 79.803 -6.047 1.00 39.16 242 CYS B O 1
ATOM 8339 N N . ALA B 1 243 ? -12.147 78.083 -6.906 1.00 39.64 243 ALA B N 1
ATOM 8340 C CA . ALA B 1 243 ? -11.301 78.889 -7.771 1.00 39.66 243 ALA B CA 1
ATOM 8341 C C . ALA B 1 243 ? -11.991 79.407 -9.035 1.00 40.21 243 ALA B C 1
ATOM 8342 O O . ALA B 1 243 ? -12.973 78.837 -9.512 1.00 39.94 243 ALA B O 1
ATOM 8344 N N . TYR B 1 244 ? -11.434 80.500 -9.564 1.00 40.69 244 TYR B N 1
ATOM 8345 C CA . TYR B 1 244 ? -11.779 81.033 -10.892 1.00 41.34 244 TYR B CA 1
ATOM 8346 C C . TYR B 1 244 ? -11.624 80.030 -12.026 1.00 41.69 244 TYR B C 1
ATOM 8347 O O . TYR B 1 244 ? -12.333 80.120 -13.021 1.00 42.21 244 TYR B O 1
ATOM 8356 N N . THR B 1 245 ? -10.658 79.122 -11.893 1.00 41.70 245 THR B N 1
ATOM 8357 C CA . THR B 1 245 ? -10.286 78.201 -12.961 1.00 42.13 245 THR B CA 1
ATOM 8358 C C . THR B 1 245 ? -11.094 76.909 -12.946 1.00 42.59 245 THR B C 1
ATOM 8359 O O . THR B 1 245 ? -11.776 76.586 -11.967 1.00 42.10 245 THR B O 1
ATOM 8363 N N . GLN B 1 246 ? -10.979 76.180 -14.057 1.00 43.29 246 GLN B N 1
ATOM 8364 C CA . GLN B 1 246 ? -11.622 74.888 -14.244 1.00 43.75 246 GLN B CA 1
ATOM 8365 C C . GLN B 1 246 ? -10.683 73.763 -13.825 1.00 44.18 246 GLN B C 1
ATOM 8366 O O . GLN B 1 246 ? -9.452 73.905 -13.888 1.00 43.82 246 GLN B O 1
ATOM 8372 N N . ALA B 1 247 ? -11.282 72.649 -13.401 1.00 44.50 247 ALA B N 1
ATOM 8373 C CA . ALA B 1 247 ? -10.573 71.396 -13.174 1.00 44.65 247 ALA B CA 1
ATOM 8374 C C . ALA B 1 247 ? -11.199 70.350 -14.093 1.00 45.49 247 ALA B C 1
ATOM 8375 O O . ALA B 1 247 ? -12.394 70.048 -13.978 1.00 45.32 247 ALA B O 1
ATOM 8377 N N . ASN B 1 248 ? -10.383 69.817 -15.006 1.00 46.30 248 ASN B N 1
ATOM 8378 C CA . ASN B 1 248 ? -10.840 68.974 -16.120 1.00 47.27 248 ASN B CA 1
ATOM 8379 C C . ASN B 1 248 ? -12.049 69.573 -16.840 1.00 47.14 248 ASN B C 1
ATOM 8380 O O . ASN B 1 248 ? -13.062 68.897 -17.049 1.00 47.18 248 ASN B O 1
ATOM 8385 N N . ASN B 1 249 ? -11.926 70.853 -17.186 1.00 46.37 249 ASN B N 1
ATOM 8386 C CA . ASN B 1 249 ? -12.941 71.601 -17.928 1.00 46.38 249 ASN B CA 1
ATOM 8387 C C . ASN B 1 249 ? -14.353 71.574 -17.299 1.00 46.11 249 ASN B C 1
ATOM 8388 O O . ASN B 1 249 ? -15.369 71.481 -17.999 1.00 46.25 249 ASN B O 1
ATOM 8393 N N . SER B 1 250 ? -14.382 71.653 -15.968 1.00 45.29 250 SER B N 1
ATOM 8394 C CA . SER B 1 250 ? -15.585 71.981 -15.200 1.00 44.46 250 SER B CA 1
ATOM 8395 C C . SER B 1 250 ? -15.165 73.014 -14.151 1.00 43.33 250 SER B C 1
ATOM 8396 O O . SER B 1 250 ? -14.262 72.746 -13.349 1.00 42.92 250 SER B O 1
ATOM 8399 N N . TYR B 1 251 ? -15.795 74.189 -14.179 1.00 42.39 251 TYR B N 1
ATOM 8400 C CA . TYR B 1 251 ? -15.449 75.297 -13.274 1.00 41.29 251 TYR B CA 1
ATOM 8401 C C . TYR B 1 251 ? -15.485 74.860 -11.806 1.00 40.80 251 TYR B C 1
ATOM 8402 O O . TYR B 1 251 ? -16.436 74.208 -11.381 1.00 40.59 251 TYR B O 1
ATOM 8411 N N . SER B 1 252 ? -14.450 75.221 -11.044 1.00 40.22 252 SER B N 1
ATOM 8412 C CA . SER B 1 252 ? -14.293 74.766 -9.648 1.00 40.09 252 SER B CA 1
ATOM 8413 C C . SER B 1 252 ? -15.538 75.007 -8.775 1.00 40.13 252 SER B C 1
ATOM 8414 O O . SER B 1 252 ? -15.917 74.152 -7.963 1.00 40.07 252 SER B O 1
ATOM 8417 N N . CYS B 1 253 ? -16.195 76.148 -8.980 1.00 40.22 253 CYS B N 1
ATOM 8418 C CA . CYS B 1 253 ? -17.434 76.472 -8.253 1.00 40.37 253 CYS B CA 1
ATOM 8419 C C . CYS B 1 253 ? -18.698 75.741 -8.722 1.00 40.87 253 CYS B C 1
ATOM 8420 O O . CYS B 1 253 ? -19.778 76.003 -8.201 1.00 41.21 253 CYS B O 1
ATOM 8423 N N . GLN B 1 254 ? -18.570 74.842 -9.696 1.00 41.40 254 GLN B N 1
ATOM 8424 C CA . GLN B 1 254 ? -19.643 73.903 -10.076 1.00 41.92 254 GLN B CA 1
ATOM 8425 C C . GLN B 1 254 ? -19.089 72.500 -10.374 1.00 42.10 254 GLN B C 1
ATOM 8426 O O . GLN B 1 254 ? -19.706 71.715 -11.096 1.00 42.68 254 GLN B O 1
ATOM 8432 N N . ASN B 1 255 ? -17.936 72.187 -9.785 1.00 42.05 255 ASN B N 1
ATOM 8433 C CA . ASN B 1 255 ? -17.228 70.943 -10.028 1.00 42.29 255 ASN B CA 1
ATOM 8434 C C . ASN B 1 255 ? -17.580 69.978 -8.901 1.00 42.73 255 ASN B C 1
ATOM 8435 O O . ASN B 1 255 ? -17.111 70.138 -7.764 1.00 42.08 255 ASN B O 1
ATOM 8440 N N . SER B 1 256 ? -18.409 68.982 -9.230 1.00 43.44 256 SER B N 1
ATOM 8441 C CA . SER B 1 256 ? -18.920 68.027 -8.243 1.00 43.69 256 SER B CA 1
ATOM 8442 C C . SER B 1 256 ? -17.828 67.087 -7.717 1.00 43.97 256 SER B C 1
ATOM 8443 O O . SER B 1 256 ? -17.802 66.755 -6.523 1.00 43.83 256 SER B O 1
ATOM 8446 N N . LYS B 1 257 ? -16.931 66.664 -8.603 1.00 44.40 257 LYS B N 1
ATOM 8447 C CA . LYS B 1 257 ? -15.755 65.883 -8.195 1.00 44.84 257 LYS B CA 1
ATOM 8448 C C . LYS B 1 257 ? -14.972 66.609 -7.096 1.00 44.28 257 LYS B C 1
ATOM 8449 O O . LYS B 1 257 ? -14.628 66.001 -6.083 1.00 44.40 257 LYS B O 1
ATOM 8455 N N . LEU B 1 258 ? -14.725 67.909 -7.289 1.00 43.79 258 LEU B N 1
ATOM 8456 C CA . LEU B 1 258 ? -13.983 68.714 -6.309 1.00 43.25 258 LEU B CA 1
ATOM 8457 C C . LEU B 1 258 ? -14.743 68.933 -5.016 1.00 42.93 258 LEU B C 1
ATOM 8458 O O . LEU B 1 258 ? -14.249 68.605 -3.939 1.00 42.72 258 LEU B O 1
ATOM 8463 N N . LEU B 1 259 ? -15.944 69.491 -5.131 1.00 42.87 259 LEU B N 1
ATOM 8464 C CA . LEU B 1 259 ? -16.673 69.996 -3.972 1.00 42.72 259 LEU B CA 1
ATOM 8465 C C . LEU B 1 259 ? -17.475 68.911 -3.263 1.00 43.38 259 LEU B C 1
ATOM 8466 O O . LEU B 1 259 ? -17.414 68.803 -2.040 1.00 42.49 259 LEU B O 1
ATOM 8471 N N . ASN B 1 260 ? -18.226 68.114 -4.028 1.00 44.59 260 ASN B N 1
ATOM 8472 C CA . ASN B 1 260 ? -19.044 67.044 -3.447 1.00 45.72 260 ASN B CA 1
ATOM 8473 C C . ASN B 1 260 ? -18.172 65.849 -3.038 1.00 46.58 260 ASN B C 1
ATOM 8474 O O . ASN B 1 260 ? -18.238 65.413 -1.890 1.00 46.93 260 ASN B O 1
ATOM 8479 N N . ASN B 1 261 ? -17.341 65.348 -3.951 1.00 47.27 261 ASN B N 1
ATOM 8480 C CA . ASN B 1 261 ? -16.575 64.102 -3.706 1.00 47.96 261 ASN B CA 1
ATOM 8481 C C . ASN B 1 261 ? -15.312 64.297 -2.842 1.00 47.84 261 ASN B C 1
ATOM 8482 O O . ASN B 1 261 ? -15.247 63.772 -1.727 1.00 48.71 261 ASN B O 1
ATOM 8487 N N . LEU B 1 262 ? -14.323 65.037 -3.344 1.00 46.91 262 LEU B N 1
ATOM 8488 C CA . LEU B 1 262 ? -13.039 65.211 -2.623 1.00 46.67 262 LEU B CA 1
ATOM 8489 C C . LEU B 1 262 ? -13.175 66.018 -1.340 1.00 46.07 262 LEU B C 1
ATOM 8490 O O . LEU B 1 262 ? -12.646 65.634 -0.294 1.00 45.82 262 LEU B O 1
ATOM 8495 N N . LEU B 1 263 ? -13.880 67.141 -1.434 1.00 45.60 263 LEU B N 1
ATOM 8496 C CA . LEU B 1 263 ? -13.987 68.062 -0.321 1.00 45.28 263 LEU B CA 1
ATOM 8497 C C . LEU B 1 263 ? -14.971 67.547 0.733 1.00 45.35 263 LEU B C 1
ATOM 8498 O O . LEU B 1 263 ? -14.602 67.403 1.899 1.00 45.28 263 LEU B O 1
ATOM 8503 N N . LYS B 1 264 ? -16.202 67.251 0.316 1.00 45.62 264 LYS B N 1
ATOM 8504 C CA . LYS B 1 264 ? -17.299 66.971 1.259 1.00 46.26 264 LYS B CA 1
ATOM 8505 C C . LYS B 1 264 ? -17.617 65.492 1.501 1.00 47.06 264 LYS B C 1
ATOM 8506 O O . LYS B 1 264 ? -18.139 65.161 2.564 1.00 47.27 264 LYS B O 1
ATOM 8512 N N . GLN B 1 265 ? -17.314 64.609 0.544 1.00 47.65 265 GLN B N 1
ATOM 8513 C CA . GLN B 1 265 ? -17.550 63.165 0.733 1.00 48.58 265 GLN B CA 1
ATOM 8514 C C . GLN B 1 265 ? -16.326 62.505 1.364 1.00 48.32 265 GLN B C 1
ATOM 8515 O O . GLN B 1 265 ? -16.403 61.994 2.488 1.00 48.57 265 GLN B O 1
ATOM 8521 N N . GLU B 1 266 ? -15.202 62.541 0.644 1.00 47.57 266 GLU B N 1
ATOM 8522 C CA . GLU B 1 266 ? -13.959 61.890 1.076 1.00 47.36 266 GLU B CA 1
ATOM 8523 C C . GLU B 1 266 ? -13.442 62.531 2.357 1.00 46.69 266 GLU B C 1
ATOM 8524 O O . GLU B 1 266 ? -13.132 61.836 3.321 1.00 47.17 266 GLU B O 1
ATOM 8530 N N . ASN B 1 267 ? -13.358 63.856 2.360 1.00 45.49 267 ASN B N 1
ATOM 8531 C CA . ASN B 1 267 ? -12.785 64.583 3.488 1.00 44.77 267 ASN B CA 1
ATOM 8532 C C . ASN B 1 267 ? -13.785 65.175 4.480 1.00 44.32 267 ASN B C 1
ATOM 8533 O O . ASN B 1 267 ? -13.371 65.760 5.476 1.00 44.39 267 ASN B O 1
ATOM 8538 N N . GLY B 1 268 ? -15.082 64.989 4.244 1.00 43.87 268 GLY B N 1
ATOM 8539 C CA . GLY B 1 268 ? -16.097 65.259 5.263 1.00 43.67 268 GLY B CA 1
ATOM 8540 C C . GLY B 1 268 ? -16.154 66.691 5.745 1.00 42.76 268 GLY B C 1
ATOM 8541 O O . GLY B 1 268 ? -16.462 66.944 6.914 1.00 42.76 268 GLY B O 1
ATOM 8542 N N . PHE B 1 269 ? -15.841 67.622 4.844 1.00 42.03 269 PHE B N 1
ATOM 8543 C CA . PHE B 1 269 ? -15.857 69.050 5.152 1.00 41.14 269 PHE B CA 1
ATOM 8544 C C . PHE B 1 269 ? -17.258 69.455 5.581 1.00 40.72 269 PHE B C 1
ATOM 8545 O O . PHE B 1 269 ? -18.221 69.219 4.854 1.00 40.60 269 PHE B O 1
ATOM 8553 N N . GLN B 1 270 ? -17.357 70.051 6.765 1.00 40.41 270 GLN B N 1
ATOM 8554 C CA . GLN B 1 270 ? -18.649 70.426 7.360 1.00 40.25 270 GLN B CA 1
ATOM 8555 C C . GLN B 1 270 ? -19.023 71.890 7.146 1.00 39.51 270 GLN B C 1
ATOM 8556 O O . GLN B 1 270 ? -20.188 72.255 7.290 1.00 39.70 270 GLN B O 1
ATOM 8562 N N . GLY B 1 271 ? -18.045 72.720 6.797 1.00 38.70 271 GLY B N 1
ATOM 8563 C CA . GLY B 1 271 ? -18.275 74.144 6.560 1.00 37.87 271 GLY B CA 1
ATOM 8564 C C . GLY B 1 271 ? -18.841 74.461 5.191 1.00 37.41 271 GLY B C 1
ATOM 8565 O O . GLY B 1 271 ? -19.339 73.569 4.491 1.00 37.37 271 GLY B O 1
ATOM 8566 N N . PHE B 1 272 ? -18.737 75.735 4.802 1.00 36.58 272 PHE B N 1
ATOM 8567 C CA . PHE B 1 272 ? -19.346 76.220 3.567 1.00 36.13 272 PHE B CA 1
ATOM 8568 C C . PHE B 1 272 ? -18.330 76.593 2.502 1.00 36.04 272 PHE B C 1
ATOM 8569 O O . PHE B 1 272 ? -17.216 76.996 2.807 1.00 35.92 272 PHE B O 1
ATOM 8577 N N . VAL B 1 273 ? -18.733 76.435 1.248 1.00 36.25 273 VAL B N 1
ATOM 8578 C CA . VAL B 1 273 ? -17.936 76.811 0.098 1.00 36.16 273 VAL B CA 1
ATOM 8579 C C . VAL B 1 273 ? -18.518 78.085 -0.504 1.00 36.16 273 VAL B C 1
ATOM 8580 O O . VAL B 1 273 ? -19.654 78.083 -0.971 1.00 36.02 273 VAL B O 1
ATOM 8584 N N . MET B 1 274 ? -17.751 79.176 -0.458 1.00 36.28 274 MET B N 1
ATOM 8585 C CA . MET B 1 274 ? -18.080 80.385 -1.210 1.00 36.38 274 MET B CA 1
ATOM 8586 C C . MET B 1 274 ? -17.319 80.393 -2.524 1.00 36.36 274 MET B C 1
ATOM 8587 O O . MET B 1 274 ? -16.253 79.793 -2.632 1.00 36.30 274 MET B O 1
ATOM 8592 N N . SER B 1 275 ? -17.871 81.087 -3.512 1.00 36.44 275 SER B N 1
ATOM 8593 C CA . SER B 1 275 ? -17.180 81.330 -4.776 1.00 36.29 275 SER B CA 1
ATOM 8594 C C . SER B 1 275 ? -16.149 82.437 -4.630 1.00 36.24 275 SER B C 1
ATOM 8595 O O . SER B 1 275 ? -16.277 83.302 -3.760 1.00 36.19 275 SER B O 1
ATOM 8598 N N . ASP B 1 276 ? -15.147 82.422 -5.510 1.00 36.45 276 ASP B N 1
ATOM 8599 C CA . ASP B 1 276 ? -14.277 83.585 -5.718 1.00 36.32 276 ASP B CA 1
ATOM 8600 C C . ASP B 1 276 ? -15.129 84.633 -6.455 1.00 36.49 276 ASP B C 1
ATOM 8601 O O . ASP B 1 276 ? -16.211 84.324 -6.955 1.00 36.92 276 ASP B O 1
ATOM 8606 N N . TRP B 1 277 ? -14.649 85.868 -6.513 1.00 36.36 277 TRP B N 1
ATOM 8607 C CA . TRP B 1 277 ? -15.474 86.987 -6.957 1.00 36.65 277 TRP B CA 1
ATOM 8608 C C . TRP B 1 277 ? -15.608 86.985 -8.498 1.00 37.58 277 TRP B C 1
ATOM 8609 O O . TRP B 1 277 ? -14.660 87.330 -9.199 1.00 38.00 277 TRP B O 1
ATOM 8620 N N . GLN B 1 278 ? -16.795 86.626 -8.995 1.00 38.26 278 GLN B N 1
ATOM 8621 C CA . GLN B 1 278 ? -17.074 86.323 -10.430 1.00 39.05 278 GLN B CA 1
ATOM 8622 C C . GLN B 1 278 ? -16.618 84.917 -10.882 1.00 39.59 278 GLN B C 1
ATOM 8623 O O . GLN B 1 278 ? -16.420 84.693 -12.076 1.00 40.67 278 GLN B O 1
ATOM 8629 N N . ALA B 1 279 ? -16.476 83.978 -9.942 1.00 39.40 279 ALA B N 1
ATOM 8630 C CA . ALA B 1 279 ? -16.150 82.576 -10.256 1.00 39.60 279 ALA B CA 1
ATOM 8631 C C . ALA B 1 279 ? -17.388 81.677 -10.311 1.00 40.27 279 ALA B C 1
ATOM 8632 O O . ALA B 1 279 ? -17.295 80.501 -10.706 1.00 40.62 279 ALA B O 1
ATOM 8634 N N . HIS B 1 280 ? -18.530 82.226 -9.891 1.00 40.37 280 HIS B N 1
ATOM 8635 C CA . HIS B 1 280 ? -19.815 81.550 -9.941 1.00 40.77 280 HIS B CA 1
ATOM 8636 C C . HIS B 1 280 ? -20.444 81.850 -11.306 1.00 41.51 280 HIS B C 1
ATOM 8637 O O . HIS B 1 280 ? -20.710 83.010 -11.619 1.00 41.09 280 HIS B O 1
ATOM 8644 N N . HIS B 1 281 ? -20.664 80.807 -12.115 1.00 42.79 281 HIS B N 1
ATOM 8645 C CA . HIS B 1 281 ? -21.180 80.964 -13.492 1.00 44.14 281 HIS B CA 1
ATOM 8646 C C . HIS B 1 281 ? -22.539 80.294 -13.803 1.00 45.06 281 HIS B C 1
ATOM 8647 O O . HIS B 1 281 ? -22.979 80.332 -14.951 1.00 46.09 281 HIS B O 1
ATOM 8654 N N . SER B 1 282 ? -23.198 79.701 -12.806 1.00 45.39 282 SER B N 1
ATOM 8655 C CA . SER B 1 282 ? -24.519 79.067 -12.998 1.00 46.46 282 SER B CA 1
ATOM 8656 C C . SER B 1 282 ? -25.194 78.772 -11.659 1.00 46.06 282 SER B C 1
ATOM 8657 O O . SER B 1 282 ? -24.543 78.324 -10.727 1.00 45.94 282 SER B O 1
ATOM 8660 N N . GLY B 1 283 ? -26.498 79.022 -11.573 1.00 46.14 283 GLY B N 1
ATOM 8661 C CA . GLY B 1 283 ? -27.226 78.921 -10.307 1.00 45.77 283 GLY B CA 1
ATOM 8662 C C . GLY B 1 283 ? -27.461 77.503 -9.799 1.00 45.71 283 GLY B C 1
ATOM 8663 O O . GLY B 1 283 ? -26.829 77.071 -8.838 1.00 45.44 283 GLY B O 1
ATOM 8664 N N . VAL B 1 284 ? -28.389 76.794 -10.438 1.00 45.80 284 VAL B N 1
ATOM 8665 C CA . VAL B 1 284 ? -28.825 75.471 -9.972 1.00 45.57 284 VAL B CA 1
ATOM 8666 C C . VAL B 1 284 ? -27.672 74.464 -10.035 1.00 45.08 284 VAL B C 1
ATOM 8667 O O . VAL B 1 284 ? -27.414 73.746 -9.064 1.00 44.82 284 VAL B O 1
ATOM 8671 N N . ALA B 1 285 ? -26.982 74.424 -11.173 1.00 44.73 285 ALA B N 1
ATOM 8672 C CA . ALA B 1 285 ? -25.838 73.523 -11.354 1.00 44.45 285 ALA B CA 1
ATOM 8673 C C . ALA B 1 285 ? -24.801 73.646 -10.225 1.00 43.71 285 ALA B C 1
ATOM 8674 O O . ALA B 1 285 ? -24.382 72.629 -9.666 1.00 44.21 285 ALA B O 1
ATOM 8676 N N . SER B 1 286 ? -24.418 74.878 -9.880 1.00 42.69 286 SER B N 1
ATOM 8677 C CA . SER B 1 286 ? -23.434 75.124 -8.814 1.00 42.06 286 SER B CA 1
ATOM 8678 C C . SER B 1 286 ? -23.939 74.699 -7.443 1.00 41.70 286 SER B C 1
ATOM 8679 O O . SER B 1 286 ? -23.195 74.089 -6.667 1.00 41.72 286 SER B O 1
ATOM 8682 N N . ALA B 1 287 ? -25.188 75.047 -7.142 1.00 41.35 287 ALA B N 1
ATOM 8683 C CA . ALA B 1 287 ? -25.846 74.604 -5.911 1.00 41.23 287 ALA B CA 1
ATOM 8684 C C . ALA B 1 287 ? -25.764 73.083 -5.759 1.00 41.38 287 ALA B C 1
ATOM 8685 O O . ALA B 1 287 ? -25.315 72.587 -4.728 1.00 41.08 287 ALA B O 1
ATOM 8687 N N . ALA B 1 288 ? -26.181 72.362 -6.798 1.00 41.43 288 ALA B N 1
ATOM 8688 C CA . ALA B 1 288 ? -26.189 70.901 -6.782 1.00 41.67 288 ALA B CA 1
ATOM 8689 C C . ALA B 1 288 ? -24.771 70.332 -6.731 1.00 41.37 288 ALA B C 1
ATOM 8690 O O . ALA B 1 288 ? -24.535 69.309 -6.094 1.00 41.09 288 ALA B O 1
ATOM 8692 N N . ALA B 1 289 ? -23.833 71.014 -7.384 1.00 41.08 289 ALA B N 1
ATOM 8693 C CA . ALA B 1 289 ? -22.432 70.592 -7.398 1.00 41.01 289 ALA B CA 1
ATOM 8694 C C . ALA B 1 289 ? -21.646 70.858 -6.094 1.00 40.80 289 ALA B C 1
ATOM 8695 O O . ALA B 1 289 ? -20.492 70.454 -6.002 1.00 40.91 289 ALA B O 1
ATOM 8697 N N . GLY B 1 290 ? -22.241 71.544 -5.110 1.00 40.83 290 GLY B N 1
ATOM 8698 C CA . GLY B 1 290 ? -21.620 71.729 -3.782 1.00 40.67 290 GLY B CA 1
ATOM 8699 C C . GLY B 1 290 ? -21.338 73.150 -3.293 1.00 40.23 290 GLY B C 1
ATOM 8700 O O . GLY B 1 290 ? -20.908 73.326 -2.144 1.00 40.06 290 GLY B O 1
ATOM 8701 N N . LEU B 1 291 ? -21.562 74.155 -4.144 1.00 39.98 291 LEU B N 1
ATOM 8702 C CA . LEU B 1 291 ? -21.410 75.567 -3.748 1.00 39.43 291 LEU B CA 1
ATOM 8703 C C . LEU B 1 291 ? -22.460 75.948 -2.710 1.00 39.35 291 LEU B C 1
ATOM 8704 O O . LEU B 1 291 ? -23.627 75.562 -2.834 1.00 39.56 291 LEU B O 1
ATOM 8709 N N . ASP B 1 292 ? -22.040 76.713 -1.703 1.00 38.82 292 ASP B N 1
ATOM 8710 C CA . ASP B 1 292 ? -22.927 77.152 -0.615 1.00 38.77 292 ASP B CA 1
ATOM 8711 C C . ASP B 1 292 ? -23.151 78.662 -0.516 1.00 38.24 292 ASP B C 1
ATOM 8712 O O . ASP B 1 292 ? -24.176 79.081 0.028 1.00 38.51 292 ASP B O 1
ATOM 8717 N N . MET B 1 293 ? -22.218 79.471 -1.026 1.00 37.83 293 MET B N 1
ATOM 8718 C CA . MET B 1 293 ? -22.335 80.932 -0.980 1.00 37.45 293 MET B CA 1
ATOM 8719 C C . MET B 1 293 ? -21.855 81.577 -2.276 1.00 37.36 293 MET B C 1
ATOM 8720 O O . MET B 1 293 ? -20.763 81.274 -2.751 1.00 37.56 293 MET B O 1
ATOM 8725 N N . SER B 1 294 ? -22.665 82.485 -2.823 1.00 37.16 294 SER B N 1
ATOM 8726 C CA . SER B 1 294 ? -22.336 83.208 -4.052 1.00 36.91 294 SER B CA 1
ATOM 8727 C C . SER B 1 294 ? -21.793 84.586 -3.682 1.00 36.45 294 SER B C 1
ATOM 8728 O O . SER B 1 294 ? -22.533 85.422 -3.142 1.00 36.11 294 SER B O 1
ATOM 8731 N N . MET B 1 295 ? -20.505 84.800 -3.959 1.00 36.02 295 MET B N 1
ATOM 8732 C CA . MET B 1 295 ? -19.819 86.073 -3.692 1.00 35.73 295 MET B CA 1
ATOM 8733 C C . MET B 1 295 ? -19.262 86.689 -4.982 1.00 35.62 295 MET B C 1
ATOM 8734 O O . MET B 1 295 ? -18.713 85.961 -5.813 1.00 35.62 295 MET B O 1
ATOM 8739 N N . PRO B 1 296 ? -19.381 88.010 -5.167 1.00 35.73 296 PRO B N 1
ATOM 8740 C CA . PRO B 1 296 ? -20.016 88.941 -4.222 1.00 35.86 296 PRO B CA 1
ATOM 8741 C C . PRO B 1 296 ? -21.557 88.978 -4.278 1.00 36.48 296 PRO B C 1
ATOM 8742 O O . PRO B 1 296 ? -22.166 89.760 -3.543 1.00 36.02 296 PRO B O 1
ATOM 8746 N N . GLY B 1 297 ? -22.168 88.164 -5.145 1.00 37.21 297 GLY B N 1
ATOM 8747 C CA . GLY B 1 297 ? -23.620 88.038 -5.202 1.00 38.11 297 GLY B CA 1
ATOM 8748 C C . GLY B 1 297 ? -24.210 88.198 -6.581 1.00 38.77 297 GLY B C 1
ATOM 8749 O O . GLY B 1 297 ? -25.219 87.570 -6.895 1.00 39.46 297 GLY B O 1
ATOM 8750 N N . ASP B 1 298 ? -23.595 89.047 -7.395 1.00 39.19 298 ASP B N 1
ATOM 8751 C CA . ASP B 1 298 ? -24.086 89.317 -8.744 1.00 40.15 298 ASP B CA 1
ATOM 8752 C C . ASP B 1 298 ? -23.454 88.369 -9.765 1.00 40.89 298 ASP B C 1
ATOM 8753 O O . ASP B 1 298 ? -22.459 87.700 -9.465 1.00 40.86 298 ASP B O 1
ATOM 8758 N N . THR B 1 299 ? -24.055 88.312 -10.956 1.00 42.20 299 THR B N 1
ATOM 8759 C CA . THR B 1 299 ? -23.593 87.450 -12.057 1.00 43.28 299 THR B CA 1
ATOM 8760 C C . THR B 1 299 ? -22.188 87.839 -12.481 1.00 44.04 299 THR B C 1
ATOM 8761 O O . THR B 1 299 ? -21.303 86.995 -12.559 1.00 44.55 299 THR B O 1
ATOM 8765 N N . MET B 1 300 ? -22.019 89.127 -12.761 1.00 45.19 300 MET B N 1
ATOM 8766 C CA . MET B 1 300 ? -20.714 89.785 -12.852 1.00 45.81 300 MET B CA 1
ATOM 8767 C C . MET B 1 300 ? -20.845 91.111 -12.084 1.00 44.85 300 MET B C 1
ATOM 8768 O O . MET B 1 300 ? -21.963 91.506 -11.736 1.00 44.51 300 MET B O 1
ATOM 8773 N N . PHE B 1 301 ? -19.727 91.800 -11.837 1.00 43.32 301 PHE B N 1
ATOM 8774 C CA . PHE B 1 301 ? -19.731 93.023 -11.021 1.00 42.64 301 PHE B CA 1
ATOM 8775 C C . PHE B 1 301 ? -20.717 94.058 -11.566 1.00 42.66 301 PHE B C 1
ATOM 8776 O O . PHE B 1 301 ? -20.623 94.432 -12.731 1.00 43.05 301 PHE B O 1
ATOM 8784 N N . ASN B 1 302 ? -21.648 94.505 -10.721 1.00 42.23 302 ASN B N 1
ATOM 8785 C CA . ASN B 1 302 ? -22.613 95.576 -11.056 1.00 42.65 302 ASN B CA 1
ATOM 8786 C C . ASN B 1 302 ? -23.639 95.206 -12.145 1.00 42.80 302 ASN B C 1
ATOM 8787 O O . ASN B 1 302 ? -24.123 96.081 -12.867 1.00 42.63 302 ASN B O 1
ATOM 8792 N N . SER B 1 303 ? -23.970 93.922 -12.261 1.00 42.88 303 SER B N 1
ATOM 8793 C CA . SER B 1 303 ? -24.984 93.474 -13.229 1.00 43.26 303 SER B CA 1
ATOM 8794 C C . SER B 1 303 ? -26.399 93.781 -12.750 1.00 43.42 303 SER B C 1
ATOM 8795 O O . SER B 1 303 ? -27.294 93.991 -13.566 1.00 44.30 303 SER B O 1
ATOM 8798 N N . GLY B 1 304 ? -26.590 93.783 -11.430 1.00 42.95 304 GLY B N 1
ATOM 8799 C CA . GLY B 1 304 ? -27.908 93.936 -10.818 1.00 43.32 304 GLY B CA 1
ATOM 8800 C C . GLY B 1 304 ? -28.710 92.646 -10.766 1.00 43.38 304 GLY B C 1
ATOM 8801 O O . GLY B 1 304 ? -29.894 92.669 -10.436 1.00 43.43 304 GLY B O 1
ATOM 8802 N N . ARG B 1 305 ? -28.048 91.525 -11.055 1.00 43.32 305 ARG B N 1
ATOM 8803 C CA . ARG B 1 305 ? -28.691 90.228 -11.242 1.00 43.62 305 ARG B CA 1
ATOM 8804 C C . ARG B 1 305 ? -27.820 89.128 -10.649 1.00 42.49 305 ARG B C 1
ATOM 8805 O O . ARG B 1 305 ? -26.593 89.234 -10.686 1.00 41.90 305 ARG B O 1
ATOM 8813 N N . SER B 1 306 ? -28.453 88.070 -10.140 1.00 41.69 306 SER B N 1
ATOM 8814 C CA . SER B 1 306 ? -27.747 86.957 -9.492 1.00 41.09 306 SER B CA 1
ATOM 8815 C C . SER B 1 306 ? -28.151 85.598 -10.069 1.00 41.11 306 SER B C 1
ATOM 8816 O O . SER B 1 306 ? -29.309 85.388 -10.434 1.00 41.60 306 SER B O 1
ATOM 8819 N N . TYR B 1 307 ? -27.187 84.681 -10.130 1.00 40.51 307 TYR B N 1
ATOM 8820 C CA . TYR B 1 307 ? -27.463 83.274 -10.411 1.00 40.57 307 TYR B CA 1
ATOM 8821 C C . TYR B 1 307 ? -28.199 82.624 -9.243 1.00 40.55 307 TYR B C 1
ATOM 8822 O O . TYR B 1 307 ? -28.893 81.633 -9.441 1.00 41.02 307 TYR B O 1
ATOM 8831 N N . TRP B 1 308 ? -28.019 83.151 -8.030 1.00 39.94 308 TRP B N 1
ATOM 8832 C CA . TRP B 1 308 ? -28.867 82.790 -6.891 1.00 39.86 308 TRP B CA 1
ATOM 8833 C C . TRP B 1 308 ? -29.782 83.984 -6.572 1.00 39.73 308 TRP B C 1
ATOM 8834 O O . TRP B 1 308 ? -30.333 84.568 -7.500 1.00 39.80 308 TRP B O 1
ATOM 8845 N N . GLY B 1 309 ? -29.975 84.343 -5.301 1.00 39.72 309 GLY B N 1
ATOM 8846 C CA . GLY B 1 309 ? -30.914 85.403 -4.942 1.00 40.10 309 GLY B CA 1
ATOM 8847 C C . GLY B 1 309 ? -32.309 85.018 -5.395 1.00 40.71 309 GLY B C 1
ATOM 8848 O O . GLY B 1 309 ? -32.789 83.928 -5.076 1.00 40.90 309 GLY B O 1
ATOM 8849 N N . THR B 1 310 ? -32.928 85.889 -6.186 1.00 41.03 310 THR B N 1
ATOM 8850 C CA . THR B 1 310 ? -34.230 85.625 -6.794 1.00 41.82 310 THR B CA 1
ATOM 8851 C C . THR B 1 310 ? -34.289 84.254 -7.477 1.00 42.36 310 THR B C 1
ATOM 8852 O O . THR B 1 310 ? -35.245 83.512 -7.291 1.00 42.34 310 THR B O 1
ATOM 8856 N N . ASN B 1 311 ? -33.254 83.937 -8.249 1.00 42.91 311 ASN B N 1
ATOM 8857 C CA . ASN B 1 311 ? -33.161 82.660 -8.962 1.00 43.66 311 ASN B CA 1
ATOM 8858 C C . ASN B 1 311 ? -33.068 81.428 -8.054 1.00 43.36 311 ASN B C 1
ATOM 8859 O O . ASN B 1 311 ? -33.557 80.358 -8.418 1.00 43.80 311 ASN B O 1
ATOM 8864 N N . LEU B 1 312 ? -32.435 81.566 -6.892 1.00 42.53 312 LEU B N 1
ATOM 8865 C CA . LEU B 1 312 ? -32.377 80.466 -5.930 1.00 42.38 312 LEU B CA 1
ATOM 8866 C C . LEU B 1 312 ? -33.728 80.278 -5.237 1.00 42.44 312 LEU B C 1
ATOM 8867 O O . LEU B 1 312 ? -34.116 79.142 -4.954 1.00 42.80 312 LEU B O 1
ATOM 8872 N N . THR B 1 313 ? -34.428 81.381 -4.962 1.00 42.19 313 THR B N 1
ATOM 8873 C CA . THR B 1 313 ? -35.806 81.335 -4.441 1.00 42.30 313 THR B CA 1
ATOM 8874 C C . THR B 1 313 ? -36.720 80.584 -5.413 1.00 42.70 313 THR B C 1
ATOM 8875 O O . THR B 1 313 ? -37.422 79.650 -5.019 1.00 42.94 313 THR B O 1
ATOM 8879 N N . LEU B 1 314 ? -36.677 81.001 -6.677 1.00 42.85 314 LEU B N 1
ATOM 8880 C CA . LEU B 1 314 ? -37.418 80.364 -7.772 1.00 43.45 314 LEU B CA 1
ATOM 8881 C C . LEU B 1 314 ? -37.059 78.892 -7.950 1.00 43.83 314 LEU B C 1
ATOM 8882 O O . LEU B 1 314 ? -37.934 78.078 -8.226 1.00 44.36 314 LEU B O 1
ATOM 8887 N N . ALA B 1 315 ? -35.775 78.557 -7.814 1.00 43.71 315 ALA B N 1
ATOM 8888 C CA . ALA B 1 315 ? -35.317 77.172 -7.970 1.00 44.19 315 ALA B CA 1
ATOM 8889 C C . ALA B 1 315 ? -35.868 76.273 -6.871 1.00 44.43 315 ALA B C 1
ATOM 8890 O O . ALA B 1 315 ? -36.236 75.131 -7.137 1.00 44.69 315 ALA B O 1
ATOM 8892 N N . VAL B 1 316 ? -35.920 76.783 -5.642 1.00 44.45 316 VAL B N 1
ATOM 8893 C CA . VAL B 1 316 ? -36.485 76.022 -4.527 1.00 44.93 316 VAL B CA 1
ATOM 8894 C C . VAL B 1 316 ? -38.011 75.943 -4.650 1.00 45.70 316 VAL B C 1
ATOM 8895 O O . VAL B 1 316 ? -38.593 74.878 -4.424 1.00 45.71 316 VAL B O 1
ATOM 8899 N N . LEU B 1 317 ? -38.650 77.057 -5.016 1.00 45.98 317 LEU B N 1
ATOM 8900 C CA . LEU B 1 317 ? -40.106 77.071 -5.232 1.00 46.71 317 LEU B CA 1
ATOM 8901 C C . LEU B 1 317 ? -40.570 76.168 -6.389 1.00 47.24 317 LEU B C 1
ATOM 8902 O O . LEU B 1 317 ? -41.653 75.586 -6.309 1.00 47.76 317 LEU B O 1
ATOM 8907 N N . ASN B 1 318 ? -39.762 76.059 -7.449 1.00 47.42 318 ASN B N 1
ATOM 8908 C CA . ASN B 1 318 ? -40.125 75.264 -8.633 1.00 48.18 318 ASN B CA 1
ATOM 8909 C C . ASN B 1 318 ? -39.561 73.829 -8.646 1.00 48.58 318 ASN B C 1
ATOM 8910 O O . ASN B 1 318 ? -39.689 73.130 -9.649 1.00 49.25 318 ASN B O 1
ATOM 8915 N N . GLY B 1 319 ? -38.937 73.403 -7.547 1.00 48.56 319 GLY B N 1
ATOM 8916 C CA . GLY B 1 319 ? -38.460 72.026 -7.394 1.00 48.83 319 GLY B CA 1
ATOM 8917 C C . GLY B 1 319 ? -37.199 71.598 -8.144 1.00 48.88 319 GLY B C 1
ATOM 8918 O O . GLY B 1 319 ? -36.985 70.393 -8.321 1.00 49.30 319 GLY B O 1
ATOM 8919 N N . THR B 1 320 ? -36.365 72.544 -8.587 1.00 48.38 320 THR B N 1
ATOM 8920 C CA . THR B 1 320 ? -35.079 72.189 -9.218 1.00 48.53 320 THR B CA 1
ATOM 8921 C C . THR B 1 320 ? -33.936 72.124 -8.211 1.00 48.05 320 THR B C 1
ATOM 8922 O O . THR B 1 320 ? -32.996 71.358 -8.408 1.00 48.74 320 THR B O 1
ATOM 8926 N N . VAL B 1 321 ? -34.006 72.934 -7.154 1.00 47.52 321 VAL B N 1
ATOM 8927 C CA . VAL B 1 321 ? -33.151 72.777 -5.976 1.00 47.25 321 VAL B CA 1
ATOM 8928 C C . VAL B 1 321 ? -34.036 72.313 -4.816 1.00 47.73 321 VAL B C 1
ATOM 8929 O O . VAL B 1 321 ? -34.901 73.061 -4.381 1.00 48.37 321 VAL B O 1
ATOM 8933 N N . PRO B 1 322 ? -33.811 71.092 -4.292 1.00 48.28 322 PRO B N 1
ATOM 8934 C CA . PRO B 1 322 ? -34.675 70.610 -3.203 1.00 48.66 322 PRO B CA 1
ATOM 8935 C C . PRO B 1 322 ? -34.405 71.312 -1.869 1.00 48.16 322 PRO B C 1
ATOM 8936 O O . PRO B 1 322 ? -33.338 71.909 -1.685 1.00 47.92 322 PRO B O 1
ATOM 8940 N N . GLN B 1 323 ? -35.363 71.238 -0.948 1.00 48.43 323 GLN B N 1
ATOM 8941 C CA . GLN B 1 323 ? -35.245 71.945 0.341 1.00 48.08 323 GLN B CA 1
ATOM 8942 C C . GLN B 1 323 ? -34.059 71.447 1.171 1.00 47.32 323 GLN B C 1
ATOM 8943 O O . GLN B 1 323 ? -33.424 72.239 1.860 1.00 46.33 323 GLN B O 1
ATOM 8949 N N . TRP B 1 324 ? -33.748 70.151 1.098 1.00 47.13 324 TRP B N 1
ATOM 8950 C CA . TRP B 1 324 ? -32.588 69.628 1.827 1.00 46.81 324 TRP B CA 1
ATOM 8951 C C . TRP B 1 324 ? -31.272 70.288 1.420 1.00 45.74 324 TRP B C 1
ATOM 8952 O O . TRP B 1 324 ? -30.381 70.458 2.254 1.00 45.30 324 TRP B O 1
ATOM 8963 N N . ARG B 1 325 ? -31.156 70.652 0.145 1.00 44.96 325 ARG B N 1
ATOM 8964 C CA . ARG B 1 325 ? -29.950 71.272 -0.361 1.00 44.35 325 ARG B CA 1
ATOM 8965 C C . ARG B 1 325 ? -29.785 72.707 0.176 1.00 43.48 325 ARG B C 1
ATOM 8966 O O . ARG B 1 325 ? -28.775 73.003 0.804 1.00 42.82 325 ARG B O 1
ATOM 8974 N N . ILE B 1 326 ? -30.770 73.576 -0.045 1.00 43.21 326 ILE B N 1
ATOM 8975 C CA . ILE B 1 326 ? -30.683 74.943 0.468 1.00 42.75 326 ILE B CA 1
ATOM 8976 C C . ILE B 1 326 ? -30.644 75.011 2.000 1.00 42.85 326 ILE B C 1
ATOM 8977 O O . ILE B 1 326 ? -30.000 75.902 2.560 1.00 42.07 326 ILE B O 1
ATOM 8982 N N . ASP B 1 327 ? -31.314 74.073 2.670 1.00 43.39 327 ASP B N 1
ATOM 8983 C CA . ASP B 1 327 ? -31.243 73.983 4.133 1.00 43.79 327 ASP B CA 1
ATOM 8984 C C . ASP B 1 327 ? -29.831 73.642 4.589 1.00 43.78 327 ASP B C 1
ATOM 8985 O O . ASP B 1 327 ? -29.346 74.200 5.573 1.00 43.89 327 ASP B O 1
ATOM 8990 N N . ASP B 1 328 ? -29.176 72.734 3.868 1.00 43.96 328 ASP B N 1
ATOM 8991 C CA . ASP B 1 328 ? -27.791 72.368 4.160 1.00 43.96 328 ASP B CA 1
ATOM 8992 C C . ASP B 1 328 ? -26.831 73.527 3.883 1.00 43.37 328 ASP B C 1
ATOM 8993 O O . ASP B 1 328 ? -25.880 73.717 4.629 1.00 43.18 328 ASP B O 1
ATOM 8998 N N . MET B 1 329 ? -27.085 74.301 2.827 1.00 43.50 329 MET B N 1
ATOM 8999 C CA . MET B 1 329 ? -26.288 75.512 2.544 1.00 43.34 329 MET B CA 1
ATOM 9000 C C . MET B 1 329 ? -26.291 76.450 3.753 1.00 42.40 329 MET B C 1
ATOM 9001 O O . MET B 1 329 ? -25.236 76.804 4.282 1.00 41.58 329 MET B O 1
ATOM 9006 N N . ALA B 1 330 ? -27.492 76.805 4.198 1.00 41.95 330 ALA B N 1
ATOM 9007 C CA . ALA B 1 330 ? -27.684 77.672 5.363 1.00 41.50 330 ALA B CA 1
ATOM 9008 C C . ALA B 1 330 ? -27.054 77.104 6.641 1.00 41.10 330 ALA B C 1
ATOM 9009 O O . ALA B 1 330 ? -26.460 77.853 7.421 1.00 40.74 330 ALA B O 1
ATOM 9011 N N . MET B 1 331 ? -27.193 75.794 6.846 1.00 40.97 331 MET B N 1
ATOM 9012 C CA . MET B 1 331 ? -26.559 75.093 7.981 1.00 41.02 331 MET B CA 1
ATOM 9013 C C . MET B 1 331 ? -25.034 75.229 7.986 1.00 40.33 331 MET B C 1
ATOM 9014 O O . MET B 1 331 ? -24.434 75.514 9.026 1.00 40.11 331 MET B O 1
ATOM 9019 N N . ARG B 1 332 ? -24.423 75.013 6.825 1.00 39.86 332 ARG B N 1
ATOM 9020 C CA . ARG B 1 332 ? -22.971 75.131 6.662 1.00 39.55 332 ARG B CA 1
ATOM 9021 C C . ARG B 1 332 ? -22.470 76.556 6.967 1.00 38.85 332 ARG B C 1
ATOM 9022 O O . ARG B 1 332 ? -21.475 76.727 7.664 1.00 38.36 332 ARG B O 1
ATOM 9030 N N . ILE B 1 333 ? -23.196 77.562 6.481 1.00 38.61 333 ILE B N 1
ATOM 9031 C CA . ILE B 1 333 ? -22.838 78.973 6.707 1.00 38.10 333 ILE B CA 1
ATOM 9032 C C . ILE B 1 333 ? -22.926 79.320 8.194 1.00 38.41 333 ILE B C 1
ATOM 9033 O O . ILE B 1 333 ? -21.963 79.819 8.771 1.00 37.72 333 ILE B O 1
ATOM 9038 N N . MET B 1 334 ? -24.071 79.012 8.802 1.00 39.30 334 MET B N 1
ATOM 9039 C CA . MET B 1 334 ? -24.308 79.279 10.228 1.00 39.91 334 MET B CA 1
ATOM 9040 C C . MET B 1 334 ? -23.435 78.441 11.156 1.00 39.96 334 MET B C 1
ATOM 9041 O O . MET B 1 334 ? -23.007 78.933 12.198 1.00 40.02 334 MET B O 1
ATOM 9046 N N . ALA B 1 335 ? -23.180 77.185 10.793 1.00 40.04 335 ALA B N 1
ATOM 9047 C CA . ALA B 1 335 ? -22.323 76.327 11.613 1.00 40.27 335 ALA B CA 1
ATOM 9048 C C . ALA B 1 335 ? -20.884 76.887 11.695 1.00 39.88 335 ALA B C 1
ATOM 9049 O O . ALA B 1 335 ? -20.274 76.876 12.768 1.00 40.12 335 ALA B O 1
ATOM 9051 N N . ALA B 1 336 ? -20.361 77.400 10.582 1.00 39.31 336 ALA B N 1
ATOM 9052 C CA . ALA B 1 336 ? -19.038 78.053 10.578 1.00 38.95 336 ALA B CA 1
ATOM 9053 C C . ALA B 1 336 ? -19.009 79.288 11.497 1.00 38.75 336 ALA B C 1
ATOM 9054 O O . ALA B 1 336 ? -18.084 79.471 12.295 1.00 38.05 336 ALA B O 1
ATOM 9056 N N . PHE B 1 337 ? -20.051 80.112 11.359 1.00 38.75 337 PHE B N 1
ATOM 9057 C CA . PHE B 1 337 ? -20.301 81.289 12.184 1.00 38.60 337 PHE B CA 1
ATOM 9058 C C . PHE B 1 337 ? -20.277 80.921 13.667 1.00 39.25 337 PHE B C 1
ATOM 9059 O O . PHE B 1 337 ? -19.508 81.497 14.436 1.00 38.87 337 PHE B O 1
ATOM 9067 N N . PHE B 1 338 ? -21.080 79.932 14.054 1.00 40.06 338 PHE B N 1
ATOM 9068 C CA . PHE B 1 338 ? -21.167 79.519 15.465 1.00 41.01 338 PHE B CA 1
ATOM 9069 C C . PHE B 1 338 ? -19.908 78.801 15.982 1.00 41.51 338 PHE B C 1
ATOM 9070 O O . PHE B 1 338 ? -19.524 78.982 17.141 1.00 41.42 338 PHE B O 1
ATOM 9078 N N . LYS B 1 339 ? -19.273 78.000 15.129 1.00 41.99 339 LYS B N 1
ATOM 9079 C CA . LYS B 1 339 ? -18.073 77.245 15.519 1.00 42.99 339 LYS B CA 1
ATOM 9080 C C . LYS B 1 339 ? -16.951 78.134 16.080 1.00 43.24 339 LYS B C 1
ATOM 9081 O O . LYS B 1 339 ? -16.295 77.748 17.049 1.00 43.10 339 LYS B O 1
ATOM 9087 N N . VAL B 1 340 ? -16.753 79.320 15.497 1.00 43.49 340 VAL B N 1
ATOM 9088 C CA . VAL B 1 340 ? -15.665 80.225 15.937 1.00 43.78 340 VAL B CA 1
ATOM 9089 C C . VAL B 1 340 ? -15.992 81.091 17.171 1.00 44.76 340 VAL B C 1
ATOM 9090 O O . VAL B 1 340 ? -15.143 81.853 17.622 1.00 44.50 340 VAL B O 1
ATOM 9094 N N . GLY B 1 341 ? -17.203 80.974 17.715 1.00 46.42 341 GLY B N 1
ATOM 9095 C CA . GLY B 1 341 ? -17.614 81.757 18.884 1.00 47.71 341 GLY B CA 1
ATOM 9096 C C . GLY B 1 341 ? -18.425 82.999 18.551 1.00 48.63 341 GLY B C 1
ATOM 9097 O O . GLY B 1 341 ? -18.761 83.788 19.445 1.00 49.34 341 GLY B O 1
ATOM 9098 N N . GLN B 1 342 ? -18.759 83.166 17.274 1.00 48.89 342 GLN B N 1
ATOM 9099 C CA . GLN B 1 342 ? -19.539 84.304 16.809 1.00 49.16 342 GLN B CA 1
ATOM 9100 C C . GLN B 1 342 ? -21.021 84.021 17.137 1.00 49.53 342 GLN B C 1
ATOM 9101 O O . GLN B 1 342 ? -21.477 82.883 17.011 1.00 49.12 342 GLN B O 1
ATOM 9107 N N . THR B 1 343 ? -21.752 85.045 17.580 1.00 50.13 343 THR B N 1
ATOM 9108 C CA . THR B 1 343 ? -23.143 84.891 18.043 1.00 51.45 343 THR B CA 1
ATOM 9109 C C . THR B 1 343 ? -24.101 85.854 17.348 1.00 51.77 343 THR B C 1
ATOM 9110 O O . THR B 1 343 ? -23.702 86.932 16.903 1.00 51.64 343 THR B O 1
ATOM 9114 N N . VAL B 1 344 ? -25.374 85.471 17.305 1.00 52.81 344 VAL B N 1
ATOM 9115 C CA . VAL B 1 344 ? -26.420 86.292 16.684 1.00 53.43 344 VAL B CA 1
ATOM 9116 C C . VAL B 1 344 ? -26.676 87.570 17.487 1.00 53.92 344 VAL B C 1
ATOM 9117 O O . VAL B 1 344 ? -26.966 88.613 16.907 1.00 54.27 344 VAL B O 1
ATOM 9121 N N . GLU B 1 345 ? -26.523 87.495 18.809 1.00 54.87 345 GLU B N 1
ATOM 9122 C CA . GLU B 1 345 ? -26.849 88.626 19.706 1.00 55.93 345 GLU B CA 1
ATOM 9123 C C . GLU B 1 345 ? -25.707 89.632 19.917 1.00 55.17 345 GLU B C 1
ATOM 9124 O O . GLU B 1 345 ? -25.976 90.793 20.222 1.00 56.01 345 GLU B O 1
ATOM 9130 N N . ASP B 1 346 ? -24.456 89.201 19.745 1.00 54.15 346 ASP B N 1
ATOM 9131 C CA . ASP B 1 346 ? -23.287 90.040 20.040 1.00 53.12 346 ASP B CA 1
ATOM 9132 C C . ASP B 1 346 ? -22.346 90.224 18.825 1.00 50.22 346 ASP B C 1
ATOM 9133 O O . ASP B 1 346 ? -21.123 90.214 18.975 1.00 49.44 346 ASP B O 1
ATOM 9138 N N . GLN B 1 347 ? -22.914 90.406 17.630 1.00 47.62 347 GLN B N 1
ATOM 9139 C CA . GLN B 1 347 ? -22.104 90.660 16.425 1.00 45.80 347 GLN B CA 1
ATOM 9140 C C . GLN B 1 347 ? -21.404 92.017 16.526 1.00 44.51 347 GLN B C 1
ATOM 9141 O O . GLN B 1 347 ? -22.053 93.026 16.781 1.00 44.36 347 GLN B O 1
ATOM 9147 N N . GLU B 1 348 ? -20.089 92.031 16.331 1.00 43.43 348 GLU B N 1
ATOM 9148 C CA . GLU B 1 348 ? -19.344 93.285 16.241 1.00 43.08 348 GLU B CA 1
ATOM 9149 C C . GLU B 1 348 ? -19.806 94.048 14.982 1.00 41.59 348 GLU B C 1
ATOM 9150 O O . GLU B 1 348 ? -19.709 93.506 13.879 1.00 41.28 348 GLU B O 1
ATOM 9156 N N . PRO B 1 349 ? -20.340 95.280 15.140 1.00 40.41 349 PRO B N 1
ATOM 9157 C CA . PRO B 1 349 ? -20.781 96.038 13.956 1.00 39.36 349 PRO B CA 1
ATOM 9158 C C . PRO B 1 349 ? -19.645 96.323 12.977 1.00 37.76 349 PRO B C 1
ATOM 9159 O O . PRO B 1 349 ? -18.512 96.564 13.403 1.00 37.30 349 PRO B O 1
ATOM 9163 N N . ILE B 1 350 ? -19.963 96.304 11.684 1.00 36.33 350 ILE B N 1
ATOM 9164 C CA . ILE B 1 350 ? -18.999 96.626 10.640 1.00 35.20 350 ILE B CA 1
ATOM 9165 C C . ILE B 1 350 ? -18.692 98.118 10.740 1.00 34.40 350 ILE B C 1
ATOM 9166 O O . ILE B 1 350 ? -19.595 98.946 10.572 1.00 34.29 350 ILE B O 1
ATOM 9171 N N . ASN B 1 351 ? -17.424 98.450 11.006 1.00 33.24 351 ASN B N 1
ATOM 9172 C CA . ASN B 1 351 ? -17.034 99.830 11.364 1.00 32.69 351 ASN B CA 1
ATOM 9173 C C . ASN B 1 351 ? -16.100 100.509 10.338 1.00 31.89 351 ASN B C 1
ATOM 9174 O O . ASN B 1 351 ? -15.400 101.479 10.661 1.00 31.67 351 ASN B O 1
ATOM 9179 N N . PHE B 1 352 ? -16.119 100.004 9.106 1.00 31.24 352 PHE B N 1
ATOM 9180 C CA . PHE B 1 352 ? -15.298 100.530 8.017 1.00 30.86 352 PHE B CA 1
ATOM 9181 C C . PHE B 1 352 ? -16.026 100.330 6.692 1.00 30.86 352 PHE B C 1
ATOM 9182 O O . PHE B 1 352 ? -17.025 99.613 6.623 1.00 30.86 352 PHE B O 1
ATOM 9190 N N . SER B 1 353 ? -15.494 100.958 5.648 1.00 30.79 353 SER B N 1
ATOM 9191 C CA . SER B 1 353 ? -15.976 100.777 4.282 1.00 30.86 353 SER B CA 1
ATOM 9192 C C . SER B 1 353 ? -14.761 100.546 3.417 1.00 30.61 353 SER B C 1
ATOM 9193 O O . SER B 1 353 ? -13.818 101.320 3.465 1.00 30.62 353 SER B O 1
ATOM 9196 N N . PHE B 1 354 ? -14.794 99.467 2.642 1.00 30.65 354 PHE B N 1
ATOM 9197 C CA . PHE B 1 354 ? -13.734 99.113 1.691 1.00 30.63 354 PHE B CA 1
ATOM 9198 C C . PHE B 1 354 ? -13.604 100.120 0.533 1.00 30.61 354 PHE B C 1
ATOM 9199 O O . PHE B 1 354 ? -12.538 100.246 -0.065 1.00 30.56 354 PHE B O 1
ATOM 9207 N N . TRP B 1 355 ? -14.672 100.865 0.259 1.00 30.72 355 TRP B N 1
ATOM 9208 C CA . TRP B 1 355 ? -14.787 101.674 -0.953 1.00 30.87 355 TRP B CA 1
ATOM 9209 C C . TRP B 1 355 ? -14.183 103.055 -0.803 1.00 30.64 355 TRP B C 1
ATOM 9210 O O . TRP B 1 355 ? -13.912 103.716 -1.797 1.00 30.77 355 TRP B O 1
ATOM 9221 N N . THR B 1 356 ? -13.960 103.481 0.433 1.00 30.46 356 THR B N 1
ATOM 9222 C CA . THR B 1 356 ? -13.384 104.785 0.700 1.00 30.46 356 THR B CA 1
ATOM 9223 C C . THR B 1 356 ? -12.890 104.879 2.136 1.00 30.48 356 THR B C 1
ATOM 9224 O O . THR B 1 356 ? -13.433 104.230 3.043 1.00 30.47 356 THR B O 1
ATOM 9228 N N . LEU B 1 357 ? -11.872 105.706 2.330 1.00 30.36 357 LEU B N 1
ATOM 9229 C CA . LEU B 1 357 ? -11.399 106.042 3.661 1.00 30.58 357 LEU B CA 1
ATOM 9230 C C . LEU B 1 357 ? -12.173 107.202 4.271 1.00 30.86 357 LEU B C 1
ATOM 9231 O O . LEU B 1 357 ? -12.002 107.479 5.446 1.00 30.85 357 LEU B O 1
ATOM 9236 N N . ASP B 1 358 ? -13.022 107.873 3.491 1.00 31.21 358 ASP B N 1
ATOM 9237 C CA . ASP B 1 358 ? -13.846 108.965 4.016 1.00 31.66 358 ASP B CA 1
ATOM 9238 C C . ASP B 1 358 ? -14.673 108.507 5.212 1.00 31.90 358 ASP B C 1
ATOM 9239 O O . ASP B 1 358 ? -15.192 107.387 5.230 1.00 31.53 358 ASP B O 1
ATOM 9244 N N . THR B 1 359 ? -14.798 109.388 6.199 1.00 32.44 359 THR B N 1
ATOM 9245 C CA . THR B 1 359 ? -15.608 109.123 7.384 1.00 33.08 359 THR B CA 1
ATOM 9246 C C . THR B 1 359 ? -17.079 109.016 7.043 1.00 34.02 359 THR B C 1
ATOM 9247 O O . THR B 1 359 ? -17.747 108.088 7.493 1.00 34.32 359 THR B O 1
ATOM 9251 N N . TYR B 1 360 ? -17.564 109.971 6.260 1.00 35.07 360 TYR B N 1
ATOM 9252 C CA . TYR B 1 360 ? -18.943 109.978 5.794 1.00 36.41 360 TYR B CA 1
ATOM 9253 C C . TYR B 1 360 ? -19.015 109.638 4.309 1.00 35.90 360 TYR B C 1
ATOM 9254 O O . TYR B 1 360 ? -18.10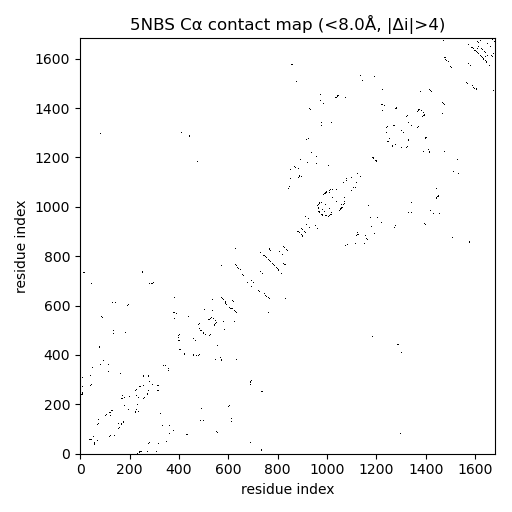7 109.934 3.532 1.00 35.25 360 TYR B O 1
ATOM 9263 N N . GLY B 1 361 ? -20.115 109.000 3.934 1.00 35.91 361 GLY B N 1
ATOM 9264 C CA . GLY B 1 361 ? -20.363 108.654 2.543 1.00 35.87 361 GLY B CA 1
ATOM 9265 C C . GLY B 1 361 ? -21.531 107.710 2.451 1.00 35.92 361 GLY B C 1
ATOM 9266 O O . GLY B 1 361 ? -22.132 107.368 3.468 1.00 35.93 361 GLY B O 1
ATOM 9267 N N . PRO B 1 362 ? -21.849 107.266 1.232 1.00 36.08 362 PRO B N 1
ATOM 9268 C CA . PRO B 1 362 ? -22.969 106.351 1.055 1.00 36.23 362 PRO B CA 1
ATOM 9269 C C . PRO B 1 362 ? -22.684 104.943 1.593 1.00 35.94 362 PRO B C 1
ATOM 9270 O O . PRO B 1 362 ? -21.705 104.310 1.203 1.00 35.68 362 PRO B O 1
ATOM 9274 N N . LEU B 1 363 ? -23.527 104.485 2.513 1.00 36.29 363 LEU B N 1
ATOM 9275 C CA . LEU B 1 363 ? -23.522 103.090 2.953 1.00 36.35 363 LEU B CA 1
ATOM 9276 C C . LEU B 1 363 ? -23.693 102.162 1.749 1.00 36.34 363 LEU B C 1
ATOM 9277 O O . LEU B 1 363 ? -22.987 101.161 1.637 1.00 35.77 363 LEU B O 1
ATOM 9282 N N . HIS B 1 364 ? -24.614 102.508 0.851 1.00 36.89 364 HIS B N 1
ATOM 9283 C CA . HIS B 1 364 ? -24.774 101.773 -0.405 1.00 37.40 364 HIS B CA 1
ATOM 9284 C C . HIS B 1 364 ? -23.958 102.435 -1.502 1.00 37.42 364 HIS B C 1
ATOM 9285 O O . HIS B 1 364 ? -24.462 103.252 -2.273 1.00 37.47 364 HIS B O 1
ATOM 9292 N N . TRP B 1 365 ? -22.685 102.047 -1.550 1.00 37.43 365 TRP B N 1
ATOM 9293 C CA . TRP B 1 365 ? -21.677 102.710 -2.365 1.00 37.71 365 TRP B CA 1
ATOM 9294 C C . TRP B 1 365 ? -22.026 102.702 -3.847 1.00 38.16 365 TRP B C 1
ATOM 9295 O O . TRP B 1 365 ? -22.055 103.757 -4.480 1.00 37.41 365 TRP B O 1
ATOM 9306 N N . ALA B 1 366 ? -22.302 101.513 -4.379 1.00 38.83 366 ALA B N 1
ATOM 9307 C CA . ALA B 1 366 ? -22.597 101.359 -5.804 1.00 39.86 366 ALA B CA 1
ATOM 9308 C C . ALA B 1 366 ? -23.811 102.191 -6.254 1.00 40.85 366 ALA B C 1
ATOM 9309 O O . ALA B 1 366 ? -23.787 102.752 -7.349 1.00 41.04 366 ALA B O 1
ATOM 9311 N N . ALA B 1 367 ? -24.840 102.282 -5.404 1.00 41.62 367 ALA B N 1
ATOM 9312 C CA . ALA B 1 367 ? -26.060 103.060 -5.697 1.00 43.12 367 ALA B CA 1
ATOM 9313 C C . ALA B 1 367 ? -25.996 104.545 -5.309 1.00 44.39 367 ALA B C 1
ATOM 9314 O O . ALA B 1 367 ? -26.935 105.288 -5.602 1.00 44.53 367 ALA B O 1
ATOM 9316 N N . ARG B 1 368 ? -24.908 104.959 -4.652 1.00 46.35 368 ARG B N 1
ATOM 9317 C CA . ARG B 1 368 ? -24.723 106.316 -4.102 1.00 48.20 368 ARG B CA 1
ATOM 9318 C C . ARG B 1 368 ? -25.898 106.756 -3.225 1.00 47.51 368 ARG B C 1
ATOM 9319 O O . ARG B 1 368 ? -26.429 107.848 -3.375 1.00 47.74 368 ARG B O 1
ATOM 9327 N N . LYS B 1 369 ? -26.281 105.871 -2.308 1.00 46.66 369 LYS B N 1
ATOM 9328 C CA . LYS B 1 369 ? -27.450 106.043 -1.449 1.00 46.51 369 LYS B CA 1
ATOM 9329 C C . LYS B 1 369 ? -27.078 105.875 0.017 1.00 45.20 369 LYS B C 1
ATOM 9330 O O . LYS B 1 369 ? -26.099 105.187 0.355 1.00 44.51 369 LYS B O 1
ATOM 9336 N N . ASP B 1 370 ? -27.899 106.490 0.870 1.00 44.23 370 ASP B N 1
ATOM 9337 C CA . ASP B 1 370 ? -27.845 106.353 2.329 1.00 43.30 370 ASP B CA 1
ATOM 9338 C C . ASP B 1 370 ? -26.542 106.892 2.916 1.00 41.91 370 ASP B C 1
ATOM 9339 O O . ASP B 1 370 ? -25.696 106.140 3.403 1.00 41.08 370 ASP B O 1
ATOM 9344 N N A TYR B 1 371 ? -26.418 108.218 2.863 0.50 41.69 371 TYR B N 1
ATOM 9345 N N B TYR B 1 371 ? -26.406 108.214 2.855 0.50 41.67 371 TYR B N 1
ATOM 9346 C CA A TYR B 1 371 ? -25.260 108.952 3.363 0.50 41.11 371 TYR B CA 1
ATOM 9347 C CA B TYR B 1 371 ? -25.221 108.912 3.330 0.50 41.06 371 TYR B CA 1
ATOM 9348 C C A TYR B 1 371 ? -25.242 108.951 4.886 0.50 40.87 371 TYR B C 1
ATOM 9349 C C B TYR B 1 371 ? -25.210 108.998 4.861 0.50 40.85 371 TYR B C 1
ATOM 9350 O O A TYR B 1 371 ? -26.216 109.363 5.524 0.50 41.27 371 TYR B O 1
ATOM 9351 O O B TYR B 1 371 ? -26.151 109.516 5.472 0.50 41.26 371 TYR B O 1
ATOM 9368 N N . GLN B 1 372 ? -24.135 108.488 5.460 1.00 40.10 372 GLN B N 1
ATOM 9369 C CA . GLN B 1 372 ? -24.000 108.354 6.920 1.00 39.60 372 GLN B CA 1
ATOM 9370 C C . GLN B 1 372 ? -22.527 108.146 7.243 1.00 38.39 372 GLN B C 1
ATOM 9371 O O . GLN B 1 372 ? -21.704 108.075 6.338 1.00 37.74 372 GLN B O 1
ATOM 9377 N N . GLN B 1 373 ? -22.204 108.017 8.525 1.00 38.08 373 GLN B N 1
ATOM 9378 C CA . GLN B 1 373 ? -20.877 107.568 8.932 1.00 37.52 373 GLN B CA 1
ATOM 9379 C C . GLN B 1 373 ? -20.679 106.099 8.515 1.00 36.66 373 GLN B C 1
ATOM 9380 O O . GLN B 1 373 ? -21.500 105.243 8.830 1.00 36.57 373 GLN B O 1
ATOM 9386 N N . ILE B 1 374 ? -19.599 105.848 7.780 1.00 35.56 374 ILE B N 1
ATOM 9387 C CA . ILE B 1 374 ? -19.259 104.522 7.262 1.00 34.94 374 ILE B CA 1
ATOM 9388 C C . ILE B 1 374 ? -17.846 104.041 7.651 1.00 34.31 374 ILE B C 1
ATOM 9389 O O . ILE B 1 374 ? -17.548 102.860 7.488 1.00 33.99 374 ILE B O 1
ATOM 9394 N N . ASN B 1 375 ? -16.991 104.945 8.140 1.00 33.92 375 ASN B N 1
ATOM 9395 C CA . ASN B 1 375 ? -15.686 104.607 8.710 1.00 33.78 375 ASN B CA 1
ATOM 9396 C C . ASN B 1 375 ? -15.554 105.206 10.110 1.00 34.26 375 ASN B C 1
ATOM 9397 O O . ASN B 1 375 ? -15.666 106.419 10.284 1.00 34.38 375 ASN B O 1
ATOM 9402 N N . TRP B 1 376 ? -15.309 104.348 11.095 1.00 34.89 376 TRP B N 1
ATOM 9403 C CA . TRP B 1 376 ? -15.033 104.778 12.466 1.00 35.66 376 TRP B CA 1
ATOM 9404 C C . TRP B 1 376 ? -13.542 104.877 12.749 1.00 34.45 376 TRP B C 1
ATOM 9405 O O . TRP B 1 376 ? -13.151 105.369 13.809 1.00 34.42 376 TRP B O 1
ATOM 9416 N N . HIS B 1 377 ? -12.711 104.414 11.813 1.00 33.37 377 HIS B N 1
ATOM 9417 C CA . HIS B 1 377 ? -11.255 104.447 11.973 1.00 32.60 377 HIS B CA 1
ATOM 9418 C C . HIS B 1 377 ? -10.819 103.739 13.267 1.00 32.37 377 HIS B C 1
ATOM 9419 O O . HIS B 1 377 ? -10.022 104.268 14.058 1.00 32.42 377 HIS B O 1
ATOM 9426 N N . VAL B 1 378 ? -11.354 102.538 13.478 1.00 32.05 378 VAL B N 1
ATOM 9427 C CA . VAL B 1 378 ? -11.048 101.767 14.691 1.00 32.02 378 VAL B CA 1
ATOM 9428 C C . VAL B 1 378 ? -9.597 101.240 14.610 1.00 31.38 378 VAL B C 1
ATOM 9429 O O . VAL B 1 378 ? -9.238 100.558 13.650 1.00 30.72 378 VAL B O 1
ATOM 9433 N N . ASN B 1 379 ? -8.780 101.598 15.604 1.00 31.32 379 ASN B N 1
ATOM 9434 C CA . ASN B 1 379 ? -7.398 101.111 15.718 1.00 31.15 379 ASN B CA 1
ATOM 9435 C C . ASN B 1 379 ? -7.383 99.679 16.235 1.00 31.24 379 ASN B C 1
ATOM 9436 O O . ASN B 1 379 ? -7.661 99.441 17.406 1.00 31.68 379 ASN B O 1
ATOM 9441 N N . VAL B 1 380 ? -7.045 98.740 15.351 1.00 31.06 380 VAL B N 1
ATOM 9442 C CA . VAL B 1 380 ? -6.968 97.318 15.705 1.00 31.47 380 VAL B CA 1
ATOM 9443 C C . VAL B 1 380 ? -5.526 96.781 15.741 1.00 31.64 380 VAL B C 1
ATOM 9444 O O . VAL B 1 380 ? -5.330 95.585 15.852 1.00 31.60 380 VAL B O 1
ATOM 9448 N N . GLN B 1 381 ? -4.524 97.664 15.685 1.00 32.22 381 GLN B N 1
ATOM 9449 C CA . GLN B 1 381 ? -3.114 97.243 15.558 1.00 32.59 381 GLN B CA 1
ATOM 9450 C C . GLN B 1 381 ? 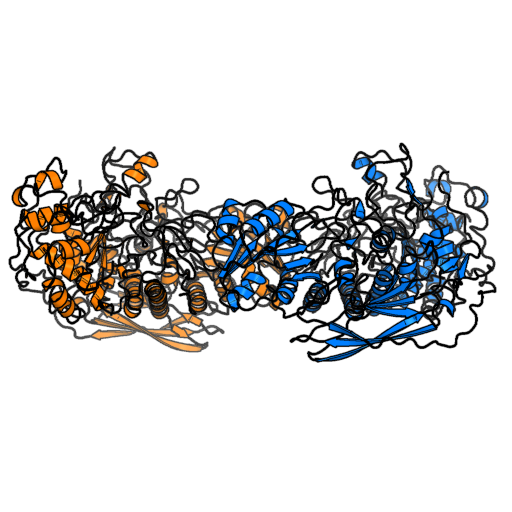-2.545 96.564 16.801 1.00 33.46 381 GLN B C 1
ATOM 9451 O O . GLN B 1 381 ? -1.660 95.715 16.680 1.00 33.51 381 GLN B O 1
ATOM 9457 N N . GLY B 1 382 ? -3.022 96.957 17.986 1.00 34.41 382 GLY B N 1
ATOM 9458 C CA . GLY B 1 382 ? -2.457 96.482 19.255 1.00 35.35 382 GLY B CA 1
ATOM 9459 C C . GLY B 1 382 ? -0.934 96.558 19.280 1.00 35.74 382 GLY B C 1
ATOM 9460 O O . GLY B 1 382 ? -0.349 97.564 18.870 1.00 35.40 382 GLY B O 1
ATOM 9461 N N . ASP B 1 383 ? -0.299 95.474 19.722 1.00 36.87 383 ASP B N 1
ATOM 9462 C CA . ASP B 1 383 ? 1.166 95.357 19.725 1.00 37.58 383 ASP B CA 1
ATOM 9463 C C . ASP B 1 383 ? 1.686 94.429 18.608 1.00 36.98 383 ASP B C 1
ATOM 9464 O O . ASP B 1 383 ? 2.796 93.884 18.708 1.00 37.22 383 ASP B O 1
ATOM 9469 N N . HIS B 1 384 ? 0.915 94.289 17.526 1.00 36.17 384 HIS B N 1
ATOM 9470 C CA . HIS B 1 384 ? 1.250 93.338 16.459 1.00 35.60 384 HIS B CA 1
ATOM 9471 C C . HIS B 1 384 ? 2.486 93.719 15.633 1.00 34.92 384 HIS B C 1
ATOM 9472 O O . HIS B 1 384 ? 3.080 92.858 14.984 1.00 34.72 384 HIS B O 1
ATOM 9479 N N . GLY B 1 385 ? 2.868 94.997 15.656 1.00 34.28 385 GLY B N 1
ATOM 9480 C CA . GLY B 1 385 ? 4.099 95.461 15.023 1.00 33.68 385 GLY B CA 1
ATOM 9481 C C . GLY B 1 385 ? 5.325 94.666 15.434 1.00 33.44 385 GLY B C 1
ATOM 9482 O O . GLY B 1 385 ? 6.070 94.179 14.576 1.00 32.94 385 GLY B O 1
ATOM 9483 N N . SER B 1 386 ? 5.514 94.517 16.745 1.00 33.36 386 SER B N 1
ATOM 9484 C CA . SER B 1 386 ? 6.620 93.719 17.277 1.00 33.56 386 SER B CA 1
ATOM 9485 C C . SER B 1 386 ? 6.552 92.244 16.845 1.00 33.15 386 SER B C 1
ATOM 9486 O O . SER B 1 386 ? 7.586 91.637 16.609 1.00 33.24 386 SER B O 1
ATOM 9489 N N . LEU B 1 387 ? 5.350 91.677 16.731 1.00 32.72 387 LEU B N 1
ATOM 9490 C CA . LEU B 1 387 ? 5.197 90.299 16.227 1.00 32.49 387 LEU B CA 1
ATOM 9491 C C . LEU B 1 387 ? 5.603 90.185 14.750 1.00 31.94 387 LEU B C 1
ATOM 9492 O O . LEU B 1 387 ? 6.240 89.212 14.357 1.00 31.66 387 LEU B O 1
ATOM 9497 N N . ILE B 1 388 ? 5.225 91.182 13.950 1.00 31.47 388 ILE B N 1
ATOM 9498 C CA . ILE B 1 388 ? 5.547 91.217 12.517 1.00 31.25 388 ILE B CA 1
ATOM 9499 C C . ILE B 1 388 ? 7.054 91.356 12.277 1.00 31.47 388 ILE B C 1
ATOM 9500 O O . ILE B 1 388 ? 7.610 90.715 11.382 1.00 31.08 388 ILE B O 1
ATOM 9505 N N . ARG B 1 389 ? 7.684 92.225 13.063 1.00 32.14 389 ARG B N 1
ATOM 9506 C CA . ARG B 1 389 ? 9.131 92.409 13.055 1.00 32.51 389 ARG B CA 1
ATOM 9507 C C . ARG B 1 389 ? 9.826 91.081 13.349 1.00 33.21 389 ARG B C 1
ATOM 9508 O O . ARG B 1 389 ? 10.735 90.668 12.626 1.00 33.11 389 ARG B O 1
ATOM 9516 N N . GLU B 1 390 ? 9.364 90.412 14.404 1.00 34.24 390 GLU B N 1
ATOM 9517 C CA . GLU B 1 390 ? 9.857 89.089 14.773 1.00 35.12 390 GLU B CA 1
ATOM 9518 C C . GLU B 1 390 ? 9.678 88.067 13.639 1.00 34.58 390 GLU B C 1
ATOM 9519 O O . GLU B 1 390 ? 10.656 87.451 13.219 1.00 34.52 390 GLU B O 1
ATOM 9525 N N . ILE B 1 391 ? 8.458 87.906 13.125 1.00 34.03 391 ILE B N 1
ATOM 9526 C CA . ILE B 1 391 ? 8.192 86.867 12.108 1.00 33.71 391 ILE B CA 1
ATOM 9527 C C . ILE B 1 391 ? 9.075 87.045 10.873 1.00 33.33 391 ILE B C 1
ATOM 9528 O O . ILE B 1 391 ? 9.707 86.088 10.419 1.00 33.31 391 ILE B O 1
ATOM 9533 N N . ALA B 1 392 ? 9.105 88.263 10.338 1.00 32.74 392 ALA B N 1
ATOM 9534 C CA . ALA B 1 392 ? 9.901 88.564 9.148 1.00 32.57 392 ALA B CA 1
ATOM 9535 C C . ALA B 1 392 ? 11.401 88.309 9.367 1.00 32.72 392 ALA B C 1
ATOM 9536 O O . ALA B 1 392 ? 12.080 87.823 8.465 1.00 32.41 392 ALA B O 1
ATOM 9538 N N . ALA B 1 393 ? 11.902 88.627 10.560 1.00 33.11 393 ALA B N 1
ATOM 9539 C CA . ALA B 1 393 ? 13.305 88.375 10.912 1.00 33.55 393 ALA B CA 1
ATOM 9540 C C . ALA B 1 393 ? 13.621 86.869 10.925 1.00 34.43 393 ALA B C 1
ATOM 9541 O O . ALA B 1 393 ? 14.660 86.436 10.401 1.00 34.42 393 ALA B O 1
ATOM 9543 N N . ARG B 1 394 ? 12.710 86.082 11.491 1.00 34.92 394 ARG B N 1
ATOM 9544 C CA . ARG B 1 394 ? 12.898 84.638 11.606 1.00 35.81 394 ARG B CA 1
ATOM 9545 C C . ARG B 1 394 ? 12.550 83.892 10.317 1.00 34.97 394 ARG B C 1
ATOM 9546 O O . ARG B 1 394 ? 12.886 82.723 10.177 1.00 34.95 394 ARG B O 1
ATOM 9554 N N . GLY B 1 395 ? 11.893 84.579 9.386 1.00 34.01 395 GLY B N 1
ATOM 9555 C CA . GLY B 1 395 ? 11.655 84.073 8.037 1.00 33.71 395 GLY B CA 1
ATOM 9556 C C . GLY B 1 395 ? 12.650 84.570 7.006 1.00 33.19 395 GLY B C 1
ATOM 9557 O O . GLY B 1 395 ? 12.510 84.266 5.817 1.00 33.08 395 GLY B O 1
ATOM 9558 N N . THR B 1 396 ? 13.641 85.344 7.451 1.00 32.84 396 THR B N 1
ATOM 9559 C CA . THR B 1 396 ? 14.749 85.756 6.608 1.00 32.74 396 THR B CA 1
ATOM 9560 C C . THR B 1 396 ? 15.736 84.596 6.476 1.00 33.04 396 THR B C 1
ATOM 9561 O O . THR B 1 396 ? 16.157 84.004 7.484 1.00 33.21 396 THR B O 1
ATOM 9565 N N . VAL B 1 397 ? 16.066 84.257 5.230 1.00 32.97 397 VAL B N 1
ATOM 9566 C CA . VAL B 1 397 ? 16.929 83.117 4.918 1.00 33.48 397 VAL B CA 1
ATOM 9567 C C . VAL B 1 397 ? 18.346 83.594 4.586 1.00 33.59 397 VAL B C 1
ATOM 9568 O O . VAL B 1 397 ? 18.560 84.244 3.562 1.00 33.35 397 VAL B O 1
ATOM 9572 N N . LEU B 1 398 ? 19.307 83.255 5.442 1.00 33.89 398 LEU B N 1
ATOM 9573 C CA . LEU B 1 398 ? 20.710 83.543 5.172 1.00 34.05 398 LEU B CA 1
ATOM 9574 C C . LEU B 1 398 ? 21.211 82.492 4.181 1.00 34.42 398 LEU B C 1
ATOM 9575 O O . LEU B 1 398 ? 21.377 81.333 4.553 1.00 34.87 398 LEU B O 1
ATOM 9580 N N . LEU B 1 399 ? 21.430 82.896 2.926 1.00 34.40 399 LEU B N 1
ATOM 9581 C CA . LEU B 1 399 ? 21.858 81.967 1.860 1.00 34.93 399 LEU B CA 1
ATOM 9582 C C . LEU B 1 399 ? 23.378 81.839 1.722 1.00 35.45 399 LEU B C 1
ATOM 9583 O O . LEU B 1 399 ? 23.873 80.791 1.290 1.00 35.87 399 LEU B O 1
ATOM 9588 N N . LYS B 1 400 ? 24.103 82.909 2.054 1.00 35.49 400 LYS B N 1
ATOM 9589 C CA . LYS B 1 400 ? 25.565 82.933 1.981 1.00 35.89 400 LYS B CA 1
ATOM 9590 C C . LYS B 1 400 ? 26.142 83.821 3.075 1.00 35.90 400 LYS B C 1
ATOM 9591 O O . LYS B 1 400 ? 25.564 84.853 3.415 1.00 35.43 400 LYS B O 1
ATOM 9597 N N . ASN B 1 401 ? 27.274 83.399 3.628 1.00 36.47 401 ASN B N 1
ATOM 9598 C CA . ASN B 1 401 ? 28.004 84.174 4.627 1.00 36.75 401 ASN B CA 1
ATOM 9599 C C . ASN B 1 401 ? 29.434 83.637 4.707 1.00 37.63 401 ASN B C 1
ATOM 9600 O O . ASN B 1 401 ? 29.677 82.575 5.284 1.00 38.62 401 ASN B O 1
ATOM 9605 N N . THR B 1 402 ? 30.372 84.369 4.122 1.00 37.70 402 THR B N 1
ATOM 9606 C CA . THR B 1 402 ? 31.787 84.014 4.206 1.00 38.37 402 THR B CA 1
ATOM 9607 C C . THR B 1 402 ? 32.501 84.629 5.420 1.00 38.53 402 THR B C 1
ATOM 9608 O O . THR B 1 402 ? 33.709 84.481 5.545 1.00 39.05 402 THR B O 1
ATOM 9612 N N . GLY B 1 403 ? 31.762 85.295 6.311 1.00 38.36 403 GLY B N 1
ATOM 9613 C CA . GLY B 1 403 ? 32.324 85.861 7.539 1.00 38.50 403 GLY B CA 1
ATOM 9614 C C . GLY B 1 403 ? 31.978 87.315 7.817 1.00 38.26 403 GLY B C 1
ATOM 9615 O O . GLY B 1 403 ? 32.228 87.793 8.926 1.00 38.73 403 GLY B O 1
ATOM 9616 N N . SER B 1 404 ? 31.428 88.030 6.832 1.00 37.86 404 SER B N 1
ATOM 9617 C CA . SER B 1 404 ? 31.079 89.453 6.999 1.00 37.45 404 SER B CA 1
ATOM 9618 C C . SER B 1 404 ? 29.904 89.702 7.963 1.00 36.84 404 SER B C 1
ATOM 9619 O O . SER B 1 404 ? 29.826 90.765 8.566 1.00 36.67 404 SER B O 1
ATOM 9622 N N . LEU B 1 405 ? 29.005 88.732 8.104 1.00 36.59 405 LEU B N 1
ATOM 9623 C CA . LEU B 1 405 ? 27.878 88.836 9.039 1.00 36.46 405 LEU B CA 1
ATOM 9624 C C . LEU B 1 405 ? 28.048 87.911 10.256 1.00 37.19 405 LEU B C 1
ATOM 9625 O O . LEU B 1 405 ? 28.542 86.785 10.097 1.00 38.01 405 LEU B O 1
ATOM 9630 N N . PRO B 1 406 ? 27.605 88.325 11.451 1.00 37.14 406 PRO B N 1
ATOM 9631 C CA . PRO B 1 406 ? 26.856 89.568 11.690 1.00 36.93 406 PRO B CA 1
ATOM 9632 C C . PRO B 1 406 ? 27.716 90.819 11.625 1.00 37.22 406 PRO B C 1
ATOM 9633 O O . PRO B 1 406 ? 28.939 90.743 11.761 1.00 36.92 406 PRO B O 1
ATOM 9637 N N . LEU B 1 407 ? 27.063 91.956 11.402 1.00 37.68 407 LEU B N 1
ATOM 9638 C CA . LEU B 1 407 ? 27.733 93.255 11.445 1.00 38.14 407 LEU B CA 1
ATOM 9639 C C . LEU B 1 407 ? 27.883 93.657 12.909 1.00 38.97 407 LEU B C 1
ATOM 9640 O O . LEU B 1 407 ? 27.012 93.364 13.738 1.00 38.87 407 LEU B O 1
ATOM 9645 N N . LYS B 1 408 ? 29.004 94.299 13.216 1.00 40.25 408 LYS B N 1
ATOM 9646 C CA . LYS B 1 408 ? 29.289 94.814 14.550 1.00 41.58 408 LYS B CA 1
ATOM 9647 C C . LYS B 1 408 ? 30.176 96.053 14.426 1.00 41.36 408 LYS B C 1
ATOM 9648 O O . LYS B 1 408 ? 31.336 95.952 14.030 1.00 41.21 408 LYS B O 1
ATOM 9654 N N . LYS B 1 409 ? 29.622 97.217 14.755 1.00 41.41 409 LYS B N 1
ATOM 9655 C CA . LYS B 1 409 ? 30.351 98.480 14.672 1.00 41.52 409 LYS B CA 1
ATOM 9656 C C . LYS B 1 409 ? 31.137 98.639 13.356 1.00 40.31 409 LYS B C 1
ATOM 9657 O O . LYS B 1 409 ? 32.336 98.902 13.386 1.00 40.73 409 LYS B O 1
ATOM 9663 N N . PRO B 1 410 ? 30.468 98.463 12.194 1.00 38.87 410 PRO B N 1
ATOM 9664 C CA . PRO B 1 410 ? 31.173 98.714 10.930 1.00 38.20 410 PRO B CA 1
ATOM 9665 C C . PRO B 1 410 ? 31.599 100.179 10.838 1.00 37.59 410 PRO B C 1
ATOM 9666 O O . PRO B 1 410 ? 30.893 101.064 11.334 1.00 37.45 410 PRO B O 1
ATOM 9670 N N . LYS B 1 411 ? 32.758 100.424 10.247 1.00 37.03 411 LYS B N 1
ATOM 9671 C CA . LYS B 1 411 ? 33.280 101.793 10.103 1.00 36.70 411 LYS B CA 1
ATOM 9672 C C . LYS B 1 411 ? 32.427 102.602 9.100 1.00 35.45 411 LYS B C 1
ATOM 9673 O O . LYS B 1 411 ? 32.162 103.773 9.327 1.00 35.39 411 LYS B O 1
ATOM 9679 N N . PHE B 1 412 ? 31.964 101.955 8.033 1.00 34.35 412 PHE B N 1
ATOM 9680 C CA . PHE B 1 412 ? 31.334 102.639 6.910 1.00 33.54 412 PHE B CA 1
ATOM 9681 C C . PHE B 1 412 ? 30.269 101.754 6.259 1.00 32.72 412 PHE B C 1
ATOM 9682 O O . PHE B 1 412 ? 30.592 100.710 5.698 1.00 32.86 412 PHE B O 1
ATOM 9690 N N . LEU B 1 413 ? 29.006 102.180 6.344 1.00 31.86 413 LEU B N 1
ATOM 9691 C CA . LEU B 1 413 ? 27.908 101.517 5.626 1.00 31.28 413 LEU B CA 1
ATOM 9692 C C . LEU B 1 413 ? 27.509 102.314 4.391 1.00 30.58 413 LEU B C 1
ATOM 9693 O O . LEU B 1 413 ? 27.188 103.496 4.494 1.00 30.44 413 LEU B O 1
ATOM 9698 N N . ALA B 1 414 ? 27.528 101.655 3.238 1.00 30.02 414 ALA B N 1
ATOM 9699 C CA . ALA B 1 414 ? 26.995 102.198 2.010 1.00 29.70 414 ALA B CA 1
ATOM 9700 C C . ALA B 1 414 ? 25.796 101.356 1.630 1.00 29.40 414 ALA B C 1
ATOM 9701 O O . ALA B 1 414 ? 25.952 100.216 1.192 1.00 29.47 414 ALA B O 1
ATOM 9703 N N . VAL B 1 415 ? 24.594 101.902 1.811 1.00 29.11 415 VAL B N 1
ATOM 9704 C CA . VAL B 1 415 ? 23.362 101.177 1.476 1.00 28.86 415 VAL B CA 1
ATOM 9705 C C . VAL B 1 415 ? 22.923 101.581 0.068 1.00 28.74 415 VAL B C 1
ATOM 9706 O O . VAL B 1 415 ? 22.814 102.767 -0.228 1.00 28.73 415 VAL B O 1
ATOM 9710 N N . ILE B 1 416 ? 22.675 100.585 -0.787 1.00 28.65 416 ILE B N 1
ATOM 9711 C CA . ILE B 1 416 ? 22.478 100.803 -2.223 1.00 28.65 416 ILE B CA 1
ATOM 9712 C C . ILE B 1 416 ? 21.190 100.144 -2.719 1.00 28.62 416 ILE B C 1
ATOM 9713 O O . ILE B 1 416 ? 20.860 99.025 -2.336 1.00 28.33 416 ILE B O 1
ATOM 9718 N N . GLY B 1 417 ? 20.476 100.857 -3.582 1.00 28.93 417 GLY B N 1
ATOM 9719 C CA . GLY B 1 417 ? 19.313 100.324 -4.264 1.00 29.33 417 GLY B CA 1
ATOM 9720 C C . GLY B 1 417 ? 18.032 101.050 -3.926 1.00 29.49 417 GLY B C 1
ATOM 9721 O O . GLY B 1 417 ? 17.833 101.504 -2.792 1.00 28.94 417 GLY B O 1
ATOM 9722 N N . GLU B 1 418 ? 17.161 101.145 -4.928 1.00 30.20 418 GLU B N 1
ATOM 9723 C CA . GLU B 1 418 ? 15.814 101.678 -4.745 1.00 30.70 418 GLU B CA 1
ATOM 9724 C C . GLU B 1 418 ? 15.016 100.870 -3.723 1.00 30.22 418 GLU B C 1
ATOM 9725 O O . GLU B 1 418 ? 14.250 101.441 -2.960 1.00 29.95 418 GLU B O 1
ATOM 9731 N N . ASP B 1 419 ? 15.219 99.557 -3.686 1.00 30.24 419 ASP B N 1
ATOM 9732 C CA . ASP B 1 419 ? 14.497 98.694 -2.737 1.00 30.25 419 ASP B CA 1
ATOM 9733 C C . ASP B 1 419 ? 14.879 98.939 -1.256 1.00 30.03 419 ASP B C 1
ATOM 9734 O O . ASP B 1 419 ? 14.175 98.495 -0.364 1.00 29.91 419 ASP B O 1
ATOM 9739 N N . ALA B 1 420 ? 15.991 99.629 -1.007 1.00 29.87 420 ALA B N 1
ATOM 9740 C CA . ALA B 1 420 ? 16.352 100.068 0.337 1.00 29.93 420 ALA B CA 1
ATOM 9741 C C . ALA B 1 420 ? 15.517 101.244 0.835 1.00 29.79 420 ALA B C 1
ATOM 9742 O O . ALA B 1 420 ? 15.442 101.478 2.043 1.00 29.38 420 ALA B O 1
ATOM 9744 N N . GLY B 1 421 ? 14.940 102.006 -0.089 1.00 29.86 421 GLY B N 1
ATOM 9745 C CA . GLY B 1 421 ? 14.320 103.280 0.237 1.00 30.19 421 GLY B CA 1
ATOM 9746 C C . GLY B 1 421 ? 12.812 103.263 0.175 1.00 30.22 421 GLY B C 1
ATOM 9747 O O . GLY B 1 421 ? 12.209 102.237 -0.087 1.00 30.14 421 GLY B O 1
ATOM 9748 N N . PRO B 1 422 ? 12.187 104.416 0.414 1.00 30.87 422 PRO B N 1
ATOM 9749 C CA . PRO B 1 422 ? 10.725 104.494 0.404 1.00 31.20 422 PRO B CA 1
ATOM 9750 C C . PRO B 1 422 ? 10.141 104.673 -0.990 1.00 31.46 422 PRO B C 1
ATOM 9751 O O . PRO B 1 422 ? 10.832 105.143 -1.890 1.00 31.77 422 PRO B O 1
ATOM 9755 N N . ASN B 1 423 ? 8.874 104.296 -1.153 1.00 31.73 423 ASN B N 1
ATOM 9756 C CA . ASN B 1 423 ? 8.071 104.741 -2.289 1.00 31.91 423 ASN B CA 1
ATOM 9757 C C . ASN B 1 423 ? 7.936 106.254 -2.132 1.00 32.16 423 ASN B C 1
ATOM 9758 O O . ASN B 1 423 ? 7.363 106.711 -1.144 1.00 32.11 423 ASN B O 1
ATOM 9763 N N . PRO B 1 424 ? 8.462 107.044 -3.091 1.00 32.62 424 PRO B N 1
ATOM 9764 C CA . PRO B 1 424 ? 8.366 108.511 -2.921 1.00 32.60 424 PRO B CA 1
ATOM 9765 C C . PRO B 1 424 ? 6.946 109.085 -2.907 1.00 32.37 424 PRO B C 1
ATOM 9766 O O . PRO B 1 424 ? 6.763 110.193 -2.410 1.00 32.53 424 PRO B O 1
ATOM 9770 N N . LEU B 1 425 ? 5.972 108.350 -3.453 1.00 32.13 425 LEU B N 1
ATOM 9771 C CA . LEU B 1 425 ? 4.558 108.735 -3.405 1.00 32.24 425 LEU B CA 1
ATOM 9772 C C . LEU B 1 425 ? 3.806 108.107 -2.205 1.00 31.75 425 LEU B C 1
ATOM 9773 O O . LEU B 1 425 ? 2.575 108.155 -2.136 1.00 31.20 425 LEU B O 1
ATOM 9778 N N . GLY B 1 426 ? 4.555 107.526 -1.269 1.00 31.51 426 GLY B N 1
ATOM 9779 C CA . GLY B 1 426 ? 4.002 106.982 -0.046 1.00 31.54 426 GLY B CA 1
ATOM 9780 C C . GLY B 1 426 ? 3.707 105.495 -0.133 1.00 31.55 426 GLY B C 1
ATOM 9781 O O . GLY B 1 426 ? 3.485 104.968 -1.220 1.00 31.48 426 GLY B O 1
ATOM 9782 N N . PRO B 1 427 ? 3.690 104.810 1.026 1.00 31.64 427 PRO B N 1
ATOM 9783 C CA . PRO B 1 427 ? 3.545 103.355 1.039 1.00 31.74 427 PRO B CA 1
ATOM 9784 C C . PRO B 1 427 ? 2.202 102.848 0.517 1.00 32.08 427 PRO B C 1
ATOM 9785 O O . PRO B 1 427 ? 2.136 101.722 0.037 1.00 31.70 427 PRO B O 1
ATOM 9789 N N . ASN B 1 428 ? 1.158 103.675 0.599 1.00 32.72 428 ASN B N 1
ATOM 9790 C CA . ASN B 1 428 ? -0.166 103.328 0.077 1.00 33.54 428 ASN B CA 1
ATOM 9791 C C . ASN B 1 428 ? -0.603 104.234 -1.092 1.00 34.99 428 ASN B C 1
ATOM 9792 O O . ASN B 1 428 ? -1.783 104.281 -1.435 1.00 35.16 428 ASN B O 1
ATOM 9797 N N . GLY B 1 429 ? 0.348 104.937 -1.711 1.00 36.84 429 GLY B N 1
ATOM 9798 C CA . GLY B 1 429 ? 0.053 105.852 -2.820 1.00 38.75 429 GLY B CA 1
ATOM 9799 C C . GLY B 1 429 ? -0.628 105.231 -4.034 1.00 40.27 429 GLY B C 1
ATOM 9800 O O . GLY B 1 429 ? -1.429 105.894 -4.690 1.00 40.56 429 GLY B O 1
ATOM 9801 N N . CYS B 1 430 ? -0.313 103.963 -4.315 1.00 42.12 430 CYS B N 1
ATOM 9802 C CA . CYS B 1 430 ? -0.853 103.228 -5.462 1.00 44.06 430 CYS B CA 1
ATOM 9803 C C . CYS B 1 430 ? -1.963 102.265 -5.000 1.00 44.28 430 CYS B C 1
ATOM 9804 O O . CYS B 1 430 ? -1.797 101.565 -3.993 1.00 45.30 430 CYS B O 1
ATOM 9807 N N . ALA B 1 431 ? -3.080 102.225 -5.728 1.00 43.79 431 ALA B N 1
ATOM 9808 C CA . ALA B 1 431 ? -4.189 101.311 -5.404 1.00 43.81 431 ALA B CA 1
ATOM 9809 C C . AL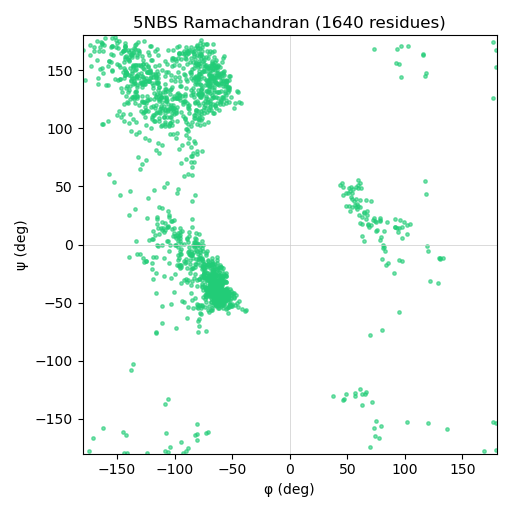A B 1 431 ? -3.770 99.825 -5.478 1.00 43.82 431 ALA B C 1
ATOM 9810 O O . ALA B 1 431 ? -3.168 99.392 -6.466 1.00 43.85 431 ALA B O 1
ATOM 9812 N N . ASP B 1 432 ? -4.096 99.060 -4.433 1.00 43.28 432 ASP B N 1
ATOM 9813 C CA . ASP B 1 432 ? -3.785 97.621 -4.353 1.00 42.90 432 ASP B CA 1
ATOM 9814 C C . ASP B 1 432 ? -2.281 97.330 -4.466 1.00 42.39 432 ASP B C 1
ATOM 9815 O O . ASP B 1 432 ? -1.873 96.315 -5.041 1.00 41.96 432 ASP B O 1
ATOM 9820 N N . ASN B 1 433 ? -1.475 98.240 -3.914 1.00 41.59 433 ASN B N 1
ATOM 9821 C CA . ASN B 1 433 ? -0.012 98.155 -3.921 1.00 41.19 433 ASN B CA 1
ATOM 9822 C C . ASN B 1 433 ? 0.561 97.783 -5.305 1.00 41.57 433 ASN B C 1
ATOM 9823 O O . ASN B 1 433 ? 1.507 96.994 -5.416 1.00 41.79 433 ASN B O 1
ATOM 9828 N N . ARG B 1 434 ? 0.003 98.398 -6.350 1.00 41.99 434 ARG B N 1
ATOM 9829 C CA . ARG B 1 434 ? 0.352 98.074 -7.751 1.00 42.68 434 ARG B CA 1
ATOM 9830 C C . ARG B 1 434 ? 1.665 98.675 -8.301 1.00 43.27 434 ARG B C 1
ATOM 9831 O O . ARG B 1 434 ? 1.921 98.592 -9.505 1.00 43.63 434 ARG B O 1
ATOM 9839 N N . CYS B 1 435 ? 2.484 99.279 -7.438 1.00 43.89 435 CYS B N 1
ATOM 9840 C CA . CYS B 1 435 ? 3.786 99.828 -7.832 1.00 44.50 435 CYS B CA 1
ATOM 9841 C C . CYS B 1 435 ? 4.925 98.950 -7.307 1.00 44.02 435 CYS B C 1
ATOM 9842 O O . CYS B 1 435 ? 4.751 98.184 -6.346 1.00 44.02 435 CYS B O 1
ATOM 9845 N N . ASN B 1 436 ? 6.065 99.022 -7.987 1.00 43.37 436 ASN B N 1
ATOM 9846 C CA . ASN B 1 436 ? 7.318 98.466 -7.481 1.00 43.02 436 ASN B CA 1
ATOM 9847 C C . ASN B 1 436 ? 8.314 99.615 -7.314 1.00 42.75 436 ASN B C 1
ATOM 9848 O O . ASN B 1 436 ? 9.471 99.526 -7.732 1.00 42.59 436 ASN B O 1
ATOM 9853 N N . ASN B 1 437 ? 7.835 100.694 -6.696 1.00 42.57 437 ASN B N 1
ATOM 9854 C CA . ASN B 1 437 ? 8.641 101.871 -6.396 1.00 42.70 437 ASN B CA 1
ATOM 9855 C C . ASN B 1 437 ? 9.027 101.781 -4.926 1.00 40.75 437 ASN B C 1
ATOM 9856 O O . ASN B 1 437 ? 8.167 101.586 -4.059 1.00 40.81 437 ASN B O 1
ATOM 9861 N N . GLY B 1 438 ? 10.314 101.908 -4.648 1.00 38.59 438 GLY B N 1
ATOM 9862 C CA . GLY B 1 438 ? 10.816 101.780 -3.285 1.00 37.61 438 GLY B CA 1
ATOM 9863 C C . GLY B 1 438 ? 10.818 100.346 -2.781 1.00 36.58 438 GLY B C 1
ATOM 9864 O O . GLY B 1 438 ? 10.807 99.398 -3.571 1.00 35.91 438 GLY B O 1
ATOM 9865 N N . THR B 1 439 ? 10.816 100.197 -1.456 1.00 35.56 439 THR B N 1
ATOM 9866 C CA . THR B 1 439 ? 11.005 98.901 -0.829 1.00 35.07 439 THR B CA 1
ATOM 9867 C C . THR B 1 439 ? 9.764 98.023 -1.011 1.00 34.86 439 THR B C 1
ATOM 9868 O O . THR B 1 439 ? 8.629 98.516 -0.975 1.00 34.57 439 THR B O 1
ATOM 9872 N N . LEU B 1 440 ? 10.007 96.732 -1.231 1.00 34.52 440 LEU B N 1
ATOM 9873 C CA . LEU B 1 440 ? 8.949 95.751 -1.411 1.00 34.62 440 LEU B CA 1
ATOM 9874 C C . LEU B 1 440 ? 8.494 95.237 -0.043 1.00 34.45 440 LEU B C 1
ATOM 9875 O O . LEU B 1 440 ? 9.171 94.409 0.568 1.00 34.31 440 LEU B O 1
ATOM 9880 N N . GLY B 1 441 ? 7.360 95.742 0.438 1.00 34.25 441 GLY B N 1
ATOM 9881 C CA . GLY B 1 441 ? 6.753 95.252 1.677 1.00 34.28 441 GLY B CA 1
ATOM 9882 C C . GLY B 1 441 ? 5.975 93.975 1.398 1.00 34.49 441 GLY B C 1
ATOM 9883 O O . GLY B 1 441 ? 6.179 92.949 2.053 1.00 34.05 441 GLY B O 1
ATOM 9884 N N . ILE B 1 442 ? 5.068 94.073 0.424 1.00 34.80 442 ILE B N 1
ATOM 9885 C CA . ILE B 1 442 ? 4.272 92.950 -0.076 1.00 35.14 442 ILE B CA 1
ATOM 9886 C C . ILE B 1 442 ? 4.070 93.099 -1.595 1.00 35.27 442 ILE B C 1
ATOM 9887 O O . ILE B 1 442 ? 4.317 94.169 -2.156 1.00 35.21 442 ILE B O 1
ATOM 9892 N N . GLY B 1 443 ? 3.596 92.036 -2.244 1.00 35.60 443 GLY B N 1
ATOM 9893 C CA . GLY B 1 443 ? 3.222 92.092 -3.665 1.00 35.87 443 GLY B CA 1
ATOM 9894 C C . GLY B 1 443 ? 1.955 92.909 -3.911 1.00 35.84 443 GLY B C 1
ATOM 9895 O O . GLY B 1 443 ? 1.548 93.714 -3.066 1.00 35.60 443 GLY B O 1
ATOM 9896 N N . TRP B 1 444 ? 1.329 92.700 -5.067 1.00 35.87 444 TRP B N 1
ATOM 9897 C CA . TRP B 1 444 ? 0.165 93.491 -5.464 1.00 36.05 444 TRP B CA 1
ATOM 9898 C C . TRP B 1 444 ? -1.115 92.661 -5.564 1.00 35.92 444 TRP B C 1
ATOM 9899 O O . TRP B 1 444 ? -1.061 91.429 -5.533 1.00 36.11 444 TRP B O 1
ATOM 9910 N N . GLY B 1 445 ? -2.257 93.345 -5.688 1.00 35.57 445 GLY B N 1
ATOM 9911 C CA . GLY B 1 445 ? -3.574 92.695 -5.875 1.00 35.55 445 GLY B CA 1
ATOM 9912 C C . GLY B 1 445 ? -4.427 92.637 -4.615 1.00 35.35 445 GLY B C 1
ATOM 9913 O O . GLY B 1 445 ? -4.286 93.486 -3.722 1.00 35.48 445 GLY B O 1
ATOM 9914 N N . SER B 1 446 ? -5.301 91.632 -4.535 1.00 35.34 446 SER B N 1
ATOM 9915 C CA . SER B 1 446 ? -6.240 91.486 -3.403 1.00 35.34 446 SER B CA 1
ATOM 9916 C C . SER B 1 446 ? -5.585 91.006 -2.112 1.00 34.73 446 SER B C 1
ATOM 9917 O O . SER B 1 446 ? -6.172 91.159 -1.038 1.00 34.58 446 SER B O 1
ATOM 9920 N N . GLY B 1 447 ? -4.375 90.446 -2.212 1.00 34.03 447 GLY B N 1
ATOM 9921 C CA . GLY B 1 447 ? -3.675 89.881 -1.070 1.00 33.31 447 GLY B CA 1
ATOM 9922 C C . GLY B 1 447 ? -2.878 90.877 -0.269 1.00 32.46 447 GLY B C 1
ATOM 9923 O O . GLY B 1 447 ? -1.811 90.539 0.240 1.00 32.59 447 GLY B O 1
ATOM 9924 N N . THR B 1 448 ? -3.409 92.087 -0.128 1.00 31.56 448 THR B N 1
ATOM 9925 C CA . THR B 1 448 ? -2.680 93.207 0.433 1.00 30.84 448 THR B CA 1
ATOM 9926 C C . THR B 1 448 ? -3.527 93.955 1.450 1.00 30.02 448 THR B C 1
ATOM 9927 O O . THR B 1 448 ? -4.730 93.709 1.607 1.00 29.83 448 THR B O 1
ATOM 9931 N N . GLY B 1 449 ? -2.871 94.880 2.133 1.00 29.09 449 GLY B N 1
ATOM 9932 C CA . GLY B 1 449 ? -3.537 95.851 2.986 1.00 28.44 449 GLY B CA 1
ATOM 9933 C C . GLY B 1 449 ? -2.794 97.168 2.973 1.00 27.69 449 GLY B C 1
ATOM 9934 O O . GLY B 1 449 ? -1.644 97.240 2.535 1.00 27.36 449 GLY B O 1
ATOM 9935 N N . ASN B 1 450 ? -3.465 98.211 3.453 1.00 27.10 450 ASN B N 1
ATOM 9936 C CA . ASN B 1 450 ? -2.836 99.512 3.606 1.00 26.64 450 ASN B CA 1
ATOM 9937 C C . ASN B 1 450 ? -1.933 99.475 4.829 1.00 26.23 450 ASN B C 1
ATOM 9938 O O . ASN B 1 450 ? -2.332 99.015 5.901 1.00 26.07 450 ASN B O 1
ATOM 9943 N N . PHE B 1 451 ? -0.700 99.928 4.631 1.00 25.95 451 PHE B N 1
ATOM 9944 C CA . PHE B 1 451 ? 0.297 99.980 5.682 1.00 25.78 451 PHE B CA 1
ATOM 9945 C C . PHE B 1 451 ? -0.053 101.062 6.705 1.00 25.55 451 PHE B C 1
ATOM 9946 O O . PHE B 1 451 ? -0.422 102.157 6.322 1.00 25.53 451 PHE B O 1
ATOM 9954 N N . PRO B 1 452 ? 0.082 100.762 8.005 1.00 25.42 452 PRO B N 1
ATOM 9955 C CA . PRO B 1 452 ? 0.058 101.845 8.982 1.00 25.48 452 PRO B CA 1
ATOM 9956 C C . PRO B 1 452 ? 1.357 102.675 8.930 1.00 25.38 452 PRO B C 1
ATOM 9957 O O . PRO B 1 452 ? 1.354 103.854 9.277 1.00 25.32 452 PRO B O 1
ATOM 9961 N N . TYR B 1 453 ? 2.448 102.016 8.538 1.00 25.31 453 TYR B N 1
ATOM 9962 C CA . TYR B 1 453 ? 3.730 102.615 8.240 1.00 25.30 453 TYR B CA 1
ATOM 9963 C C . TYR B 1 453 ? 4.506 101.538 7.494 1.00 25.19 453 TYR B C 1
ATOM 9964 O O . TYR B 1 453 ? 4.069 100.392 7.450 1.00 25.13 453 TYR B O 1
ATOM 9973 N N . LEU B 1 454 ? 5.647 101.900 6.917 1.00 25.14 454 LEU B N 1
ATOM 9974 C CA . LEU B 1 454 ? 6.534 100.927 6.293 1.00 25.02 454 LEU B CA 1
ATOM 9975 C C . LEU B 1 454 ? 7.969 101.353 6.547 1.00 25.10 454 LEU B C 1
ATOM 9976 O O . LEU B 1 454 ? 8.448 102.322 5.961 1.00 25.10 454 LEU B O 1
ATOM 9981 N N . VAL B 1 455 ? 8.639 100.637 7.445 1.00 25.17 455 VAL B N 1
ATOM 9982 C CA . VAL B 1 455 ? 9.994 100.972 7.846 1.00 25.25 455 VAL B CA 1
ATOM 9983 C C . VAL B 1 455 ? 10.916 100.461 6.764 1.00 25.27 455 VAL B C 1
ATOM 9984 O O . VAL B 1 455 ? 11.002 99.253 6.551 1.00 25.38 455 VAL B O 1
ATOM 9988 N N . THR B 1 456 ? 11.587 101.373 6.071 1.00 25.29 456 THR B N 1
ATOM 9989 C CA . THR B 1 456 ? 12.509 100.984 5.021 1.00 25.51 456 THR B CA 1
ATOM 9990 C C . THR B 1 456 ? 13.843 100.551 5.649 1.00 25.73 456 THR B C 1
ATOM 9991 O O . THR B 1 456 ? 14.195 101.013 6.745 1.00 25.75 456 THR B O 1
ATOM 9995 N N . PRO B 1 457 ? 14.586 99.663 4.965 1.00 25.93 457 PRO B N 1
ATOM 9996 C CA . PRO B 1 457 ? 15.951 99.333 5.399 1.00 26.16 457 PRO B CA 1
ATOM 9997 C C . PRO B 1 457 ? 16.815 100.569 5.635 1.00 26.35 457 PRO B C 1
ATOM 9998 O O . PRO B 1 457 ? 17.568 100.627 6.599 1.00 26.64 457 PRO B O 1
ATOM 10002 N N . ASP B 1 458 ? 16.679 101.555 4.765 1.00 26.52 458 ASP B N 1
ATOM 10003 C CA . ASP B 1 458 ? 17.445 102.794 4.873 1.00 26.71 458 ASP B CA 1
ATOM 10004 C C . ASP B 1 458 ? 17.124 103.561 6.165 1.00 26.72 458 ASP B C 1
ATOM 10005 O O . ASP B 1 458 ? 18.028 104.058 6.821 1.00 26.86 458 ASP B O 1
ATOM 10010 N N . GLN B 1 459 ? 15.847 103.661 6.521 1.00 26.68 459 GLN B N 1
ATOM 10011 C CA . GLN B 1 459 ? 15.471 104.326 7.769 1.00 26.89 459 GLN B CA 1
ATOM 10012 C C . GLN B 1 459 ? 16.061 103.568 8.992 1.00 26.94 459 GLN B C 1
ATOM 10013 O O . GLN B 1 459 ? 16.702 104.174 9.850 1.00 26.70 459 GLN B O 1
ATOM 10019 N N . ALA B 1 460 ? 15.881 102.244 9.034 1.00 26.97 460 ALA B N 1
ATOM 10020 C CA . ALA B 1 460 ? 16.331 101.425 10.181 1.00 27.22 460 ALA B CA 1
ATOM 10021 C C . ALA B 1 460 ? 17.843 101.301 10.300 1.00 27.41 460 ALA B C 1
ATOM 10022 O O . ALA B 1 460 ? 18.371 101.357 11.412 1.00 27.79 460 ALA B O 1
ATOM 10024 N N . LEU B 1 461 ? 18.530 101.123 9.170 1.00 27.28 461 LEU B N 1
ATOM 10025 C CA . LEU B 1 461 ? 19.993 100.981 9.165 1.00 27.40 461 LEU B CA 1
ATOM 10026 C C . LEU B 1 461 ? 20.701 102.287 9.497 1.00 27.54 461 LEU B C 1
ATOM 10027 O O . LEU B 1 461 ? 21.724 102.273 10.206 1.00 27.67 461 LEU B O 1
ATOM 10032 N N . GLN B 1 462 ? 20.187 103.410 8.996 1.00 27.52 462 GLN B N 1
ATOM 10033 C CA . GLN B 1 462 ? 20.777 104.706 9.363 1.00 27.93 462 GLN B CA 1
ATOM 10034 C C . GLN B 1 462 ? 20.708 104.937 10.869 1.00 28.37 462 GLN B C 1
ATOM 10035 O O . GLN B 1 462 ? 21.692 105.352 11.475 1.00 28.53 462 GLN B O 1
ATOM 10041 N N . ALA B 1 463 ? 19.546 104.668 11.461 1.00 28.75 463 ALA B N 1
ATOM 10042 C CA . ALA B 1 463 ? 19.358 104.866 12.905 1.00 29.41 463 ALA B CA 1
ATOM 10043 C C . ALA B 1 463 ? 20.380 104.063 13.714 1.00 30.00 463 ALA B C 1
ATOM 10044 O O . ALA B 1 463 ? 20.984 104.581 14.659 1.00 30.20 463 ALA B O 1
ATOM 10046 N N . ARG B 1 464 ? 20.579 102.809 13.314 1.00 30.43 464 ARG B N 1
ATOM 10047 C CA . ARG B 1 464 ? 21.516 101.922 13.993 1.00 31.17 464 ARG B CA 1
ATOM 10048 C C . ARG B 1 464 ? 22.962 102.369 13.788 1.00 31.33 464 ARG B C 1
ATOM 10049 O O . ARG B 1 464 ? 23.726 102.401 14.739 1.00 31.85 464 ARG B O 1
ATOM 10057 N N . ALA B 1 465 ? 23.326 102.727 12.557 1.00 31.35 465 ALA B N 1
ATOM 10058 C CA . ALA B 1 465 ? 24.652 103.292 12.257 1.00 31.48 465 ALA B CA 1
ATOM 10059 C C . ALA B 1 465 ? 24.971 104.536 13.071 1.00 31.88 465 ALA B C 1
ATOM 10060 O O . ALA B 1 465 ? 26.099 104.706 13.536 1.00 32.03 465 ALA B O 1
ATOM 10062 N N . VAL B 1 466 ? 23.983 105.412 13.225 1.00 32.11 466 VAL B N 1
ATOM 10063 C CA . VAL B 1 466 ? 24.157 106.634 14.011 1.00 32.70 466 VAL B CA 1
ATOM 10064 C C . VAL B 1 466 ? 24.284 106.336 15.513 1.00 33.26 466 VAL B C 1
ATOM 10065 O O . VAL B 1 466 ? 25.047 107.011 16.181 1.00 33.63 466 VAL B O 1
ATOM 10069 N N . GLN B 1 467 ? 23.557 105.338 16.036 1.00 33.78 467 GLN B N 1
ATOM 10070 C CA . GLN B 1 467 ? 23.750 104.868 17.436 1.00 34.49 467 GLN B CA 1
ATOM 10071 C C . GLN B 1 467 ? 25.191 104.373 17.689 1.00 34.50 467 GLN B C 1
ATOM 10072 O O . GLN B 1 467 ? 25.805 104.723 18.700 1.00 34.70 467 GLN B O 1
ATOM 10078 N N . ASP B 1 468 ? 25.710 103.574 16.755 1.00 34.02 468 ASP B N 1
ATOM 10079 C CA . ASP B 1 468 ? 27.052 102.971 16.854 1.00 34.22 468 ASP B CA 1
ATOM 10080 C C . ASP B 1 468 ? 28.219 103.881 16.507 1.00 33.88 468 ASP B C 1
ATOM 10081 O O . ASP B 1 468 ? 29.359 103.511 16.755 1.00 34.20 468 ASP B O 1
ATOM 10086 N N . GLY B 1 469 ? 27.949 105.049 15.930 1.00 33.33 469 GLY B N 1
ATOM 10087 C CA . GLY B 1 469 ? 29.006 105.936 15.448 1.00 33.21 469 GLY B CA 1
ATOM 10088 C C . GLY B 1 469 ? 29.571 105.480 14.114 1.00 32.87 469 GLY B C 1
ATOM 10089 O O . GLY B 1 469 ? 30.679 105.867 13.754 1.00 32.86 469 GLY B O 1
ATOM 10090 N N . SER B 1 470 ? 28.811 104.662 13.380 1.00 32.56 470 SER B N 1
ATOM 10091 C CA . SER B 1 470 ? 29.205 104.227 12.039 1.00 32.31 470 SER B CA 1
ATOM 10092 C C . SER B 1 470 ? 28.883 105.326 11.035 1.00 31.95 470 SER B C 1
ATOM 10093 O O . SER B 1 470 ? 27.870 106.026 11.170 1.00 31.99 470 SER B O 1
ATOM 10096 N N . ARG B 1 471 ? 29.752 105.470 10.036 1.00 31.39 471 ARG B N 1
ATOM 10097 C CA . ARG B 1 471 ? 29.481 106.312 8.884 1.00 30.78 471 ARG B CA 1
ATOM 10098 C C . ARG B 1 471 ? 28.373 105.644 8.080 1.00 30.12 471 ARG B C 1
ATOM 10099 O O . ARG B 1 471 ? 28.377 104.418 7.922 1.00 29.92 471 ARG B O 1
ATOM 10107 N N . TYR B 1 472 ? 27.433 106.452 7.587 1.00 29.53 472 TYR B N 1
ATOM 10108 C CA . TYR B 1 472 ? 26.304 105.953 6.802 1.00 29.09 472 TYR B CA 1
ATOM 10109 C C . TYR B 1 472 ? 25.944 106.881 5.639 1.00 28.91 472 TYR B C 1
ATOM 10110 O O . TYR B 1 472 ? 25.629 108.061 5.833 1.00 28.91 472 TYR B O 1
ATOM 10119 N N . GLU B 1 473 ? 25.976 106.325 4.436 1.00 28.92 473 GLU B N 1
ATOM 10120 C CA . GLU B 1 473 ? 25.539 107.007 3.216 1.00 29.02 473 GLU B CA 1
ATOM 10121 C C . GLU B 1 473 ? 24.739 106.024 2.383 1.00 28.99 473 GLU B C 1
ATOM 10122 O O . GLU B 1 473 ? 25.063 104.843 2.335 1.00 28.93 473 GLU B O 1
ATOM 10128 N N . SER B 1 474 ? 23.676 106.504 1.750 1.00 29.09 474 SER B N 1
ATOM 10129 C CA . SER B 1 474 ? 22.821 105.636 0.967 1.00 29.17 474 SER B CA 1
ATOM 10130 C C . SER B 1 474 ? 22.454 106.260 -0.373 1.00 29.43 474 SER B C 1
ATOM 10131 O O . SER B 1 474 ? 22.200 107.462 -0.459 1.00 29.30 474 SER B O 1
ATOM 10134 N N . VAL B 1 475 ? 22.464 105.420 -1.410 1.00 29.90 475 VAL B N 1
ATOM 10135 C CA . VAL B 1 475 ? 22.075 105.800 -2.769 1.00 30.39 475 VAL B CA 1
ATOM 10136 C C . VAL B 1 475 ? 20.858 104.944 -3.114 1.00 30.87 475 VAL B C 1
ATOM 10137 O O . VAL B 1 475 ? 20.973 103.738 -3.384 1.00 30.72 475 VAL B O 1
ATOM 10141 N N . LEU B 1 476 ? 19.695 105.583 -3.125 1.00 31.57 476 LEU B N 1
ATOM 10142 C CA . LEU B 1 476 ? 18.418 104.879 -3.204 1.00 32.32 476 LEU B CA 1
ATOM 10143 C C . LEU B 1 476 ? 17.890 104.839 -4.637 1.00 33.49 476 LEU B C 1
ATOM 10144 O O . LEU B 1 476 ? 16.726 105.128 -4.896 1.00 33.68 476 LEU B O 1
ATOM 10149 N N . ARG B 1 477 ? 18.776 104.464 -5.557 1.00 35.22 477 ARG B N 1
ATOM 10150 C CA . ARG B 1 477 ? 18.489 104.337 -6.983 1.00 36.54 477 ARG B CA 1
ATOM 10151 C C . ARG B 1 477 ? 19.237 103.103 -7.491 1.00 36.24 477 ARG B C 1
ATOM 10152 O O . ARG B 1 477 ? 20.328 102.806 -7.002 1.00 36.34 477 ARG B O 1
ATOM 10160 N N . ASN B 1 478 ? 18.670 102.396 -8.467 1.00 35.77 478 ASN B N 1
ATOM 10161 C CA . ASN B 1 478 ? 19.351 101.231 -9.064 1.00 35.59 478 ASN B CA 1
ATOM 10162 C C . ASN B 1 478 ? 20.324 101.616 -10.196 1.00 36.13 478 ASN B C 1
ATOM 10163 O O . ASN B 1 478 ? 21.339 100.931 -10.387 1.00 36.62 478 ASN B O 1
ATOM 10168 N N . HIS B 1 479 ? 20.025 102.694 -10.931 1.00 36.01 479 HIS B N 1
ATOM 10169 C CA . HIS B 1 479 ? 20.882 103.162 -12.026 1.00 35.98 479 HIS B CA 1
ATOM 10170 C C . HIS B 1 479 ? 21.563 104.493 -11.684 1.00 35.37 479 HIS B C 1
ATOM 10171 O O . HIS B 1 479 ? 21.077 105.582 -12.011 1.00 35.11 479 HIS B O 1
ATOM 10178 N N . ALA B 1 480 ? 22.698 104.381 -11.005 1.00 34.76 480 ALA B N 1
ATOM 10179 C CA . ALA B 1 480 ? 23.492 105.538 -10.605 1.00 34.23 480 ALA B CA 1
ATOM 10180 C C . ALA B 1 480 ? 24.966 105.141 -10.485 1.00 33.92 480 ALA B C 1
ATOM 10181 O O . ALA B 1 480 ? 25.592 105.384 -9.458 1.00 33.30 480 ALA B O 1
ATOM 10183 N N . PRO B 1 481 ? 25.529 104.552 -11.559 1.00 34.08 481 PRO B N 1
ATOM 10184 C CA . PRO B 1 481 ? 26.871 103.949 -11.500 1.00 34.16 481 PRO B CA 1
ATOM 10185 C C . PRO B 1 481 ? 27.999 104.901 -11.107 1.00 34.03 481 PRO B C 1
ATOM 10186 O O . PRO B 1 481 ? 28.947 104.469 -10.460 1.00 34.23 481 PRO B O 1
ATOM 10190 N N . THR B 1 482 ? 27.904 106.172 -11.489 1.00 33.92 482 THR B N 1
ATOM 10191 C CA . THR B 1 482 ? 28.926 107.150 -11.126 1.00 33.88 482 THR B CA 1
ATOM 10192 C C . THR B 1 482 ? 28.976 107.336 -9.612 1.00 33.44 482 THR B C 1
ATOM 10193 O O . THR B 1 482 ? 30.030 107.177 -8.991 1.00 33.41 482 THR B O 1
ATOM 10197 N N . GLU B 1 483 ? 27.820 107.630 -9.025 1.00 32.92 483 GLU B N 1
ATOM 10198 C CA . GLU B 1 483 ? 27.742 107.960 -7.599 1.00 32.36 483 GLU B CA 1
ATOM 10199 C C . GLU B 1 483 ? 27.959 106.709 -6.745 1.00 31.75 483 GLU B C 1
ATOM 10200 O O . GLU B 1 483 ? 28.623 106.770 -5.709 1.00 31.57 483 GLU B O 1
ATOM 10206 N N . ILE B 1 484 ? 27.420 105.582 -7.194 1.00 31.38 484 ILE B N 1
ATOM 10207 C CA . ILE B 1 484 ? 27.567 104.326 -6.476 1.00 31.24 484 ILE B CA 1
ATOM 10208 C C . ILE B 1 484 ? 29.026 103.876 -6.470 1.00 31.68 484 ILE B C 1
ATOM 10209 O O . ILE B 1 484 ? 29.533 103.463 -5.421 1.00 31.69 484 ILE B O 1
ATOM 10214 N N . LYS B 1 485 ? 29.707 103.977 -7.613 1.00 32.18 485 LYS B N 1
ATOM 10215 C CA . LYS B 1 485 ? 31.141 103.637 -7.684 1.00 32.55 485 LYS B CA 1
ATOM 10216 C C . LYS B 1 485 ? 32.011 104.515 -6.770 1.00 32.34 485 LYS B C 1
ATOM 10217 O O . LYS B 1 485 ? 32.881 104.000 -6.066 1.00 32.17 485 LYS B O 1
ATOM 10223 N N . ALA B 1 486 ? 31.775 105.829 -6.784 1.00 32.12 486 ALA B N 1
ATOM 10224 C CA . ALA B 1 486 ? 32.544 106.756 -5.936 1.00 32.03 486 ALA B CA 1
ATOM 10225 C C . ALA B 1 486 ? 32.326 106.494 -4.437 1.00 31.66 486 ALA B C 1
ATOM 10226 O O . ALA B 1 486 ? 33.232 106.725 -3.632 1.00 31.54 486 ALA B O 1
ATOM 10228 N N . LEU B 1 487 ? 31.139 105.999 -4.081 1.00 31.28 487 LEU B N 1
ATOM 10229 C CA . LEU B 1 487 ? 30.823 105.674 -2.695 1.00 31.22 487 LEU B CA 1
ATOM 10230 C C . LEU B 1 487 ? 31.426 104.341 -2.249 1.00 31.51 487 LEU B C 1
ATOM 10231 O O . LEU B 1 487 ? 32.250 104.306 -1.340 1.00 31.24 487 LEU B O 1
ATOM 10236 N N . VAL B 1 488 ? 30.987 103.249 -2.875 1.00 32.11 488 VAL B N 1
ATOM 10237 C CA . VAL B 1 488 ? 31.281 101.906 -2.373 1.00 32.59 488 VAL B CA 1
ATOM 10238 C C . VAL B 1 488 ? 32.718 101.431 -2.610 1.00 33.32 488 VAL B C 1
ATOM 10239 O O . VAL B 1 488 ? 33.143 100.455 -1.987 1.00 33.67 488 VAL B O 1
ATOM 10243 N N . SER B 1 489 ? 33.453 102.082 -3.512 1.00 33.79 489 SER B N 1
ATOM 10244 C CA . SER B 1 489 ? 34.868 101.731 -3.735 1.00 34.48 489 SER B CA 1
ATOM 10245 C C . SER B 1 489 ? 35.844 102.438 -2.770 1.00 34.74 489 SER B C 1
ATOM 10246 O O . SER B 1 489 ? 37.025 102.133 -2.781 1.00 35.09 489 SER B O 1
ATOM 10249 N N . GLN B 1 490 ? 35.351 103.355 -1.928 1.00 34.85 490 GLN B N 1
ATOM 10250 C CA . GLN B 1 490 ? 36.168 103.946 -0.852 1.00 35.05 490 GLN B CA 1
ATOM 10251 C C . GLN B 1 490 ? 36.566 102.896 0.173 1.00 35.53 490 GLN B C 1
ATOM 10252 O O . GLN B 1 490 ? 35.900 101.863 0.313 1.00 35.28 490 GLN B O 1
ATOM 10258 N N . GLN B 1 491 ? 37.647 103.170 0.894 1.00 36.49 491 GLN B N 1
ATOM 10259 C CA . GLN B 1 491 ? 38.249 102.168 1.767 1.00 37.46 491 GLN B CA 1
ATOM 10260 C C . GLN B 1 491 ? 37.304 101.736 2.882 1.00 37.09 491 GLN B C 1
ATOM 10261 O O . GLN B 1 491 ? 36.612 102.574 3.456 1.00 36.78 491 GLN B O 1
ATOM 10267 N N . ASP B 1 492 ? 37.289 100.430 3.161 1.00 37.13 492 ASP B N 1
ATOM 10268 C CA . ASP B 1 492 ? 36.493 99.821 4.243 1.00 37.06 492 ASP B CA 1
ATOM 10269 C C . ASP B 1 492 ? 34.977 99.960 4.098 1.00 36.20 492 ASP B C 1
ATOM 10270 O O . ASP B 1 492 ? 34.249 99.863 5.085 1.00 36.57 492 ASP B O 1
ATOM 10275 N N . ALA B 1 493 ? 34.491 100.156 2.876 1.00 35.37 493 ALA B N 1
ATOM 10276 C CA . ALA B 1 493 ? 33.055 100.258 2.650 1.00 34.50 493 ALA B CA 1
ATOM 10277 C C . ALA B 1 493 ? 32.408 98.885 2.800 1.00 33.88 493 ALA B C 1
ATOM 10278 O O . ALA B 1 493 ? 32.908 97.893 2.268 1.00 34.00 493 ALA B O 1
ATOM 10280 N N . THR B 1 494 ? 31.315 98.843 3.559 1.00 32.95 494 THR B N 1
ATOM 10281 C CA . THR B 1 494 ? 30.442 97.685 3.635 1.00 32.27 494 THR B CA 1
ATOM 10282 C C . THR B 1 494 ? 29.189 98.023 2.820 1.00 31.52 494 THR B C 1
ATOM 10283 O O . THR B 1 494 ? 28.334 98.772 3.273 1.00 31.20 494 THR B O 1
ATOM 10287 N N . ALA B 1 495 ? 29.116 97.484 1.605 1.00 31.13 495 ALA B N 1
ATOM 10288 C CA . ALA B 1 495 ? 28.027 97.754 0.676 1.00 30.60 495 ALA B CA 1
ATOM 10289 C C . ALA B 1 495 ? 26.895 96.781 0.924 1.00 30.20 495 ALA B C 1
ATOM 10290 O O . ALA B 1 495 ? 27.088 95.575 0.832 1.00 30.59 495 ALA B O 1
ATOM 10292 N N . ILE B 1 496 ? 25.722 97.299 1.263 1.00 29.39 496 ILE B N 1
ATOM 10293 C CA . ILE B 1 496 ? 24.542 96.474 1.432 1.00 28.84 496 ILE B CA 1
ATOM 10294 C C . ILE B 1 496 ? 23.590 96.873 0.311 1.00 28.43 496 ILE B C 1
ATOM 10295 O O . ILE B 1 496 ? 23.041 97.979 0.320 1.00 28.14 496 ILE B O 1
ATOM 10300 N N . VAL B 1 497 ? 23.431 95.976 -0.663 1.00 28.15 497 VAL B N 1
ATOM 10301 C CA . VAL B 1 497 ? 22.634 96.233 -1.852 1.00 27.92 497 VAL B CA 1
ATOM 10302 C C . VAL B 1 497 ? 21.289 95.566 -1.653 1.00 27.60 497 VAL B C 1
ATOM 10303 O O . VAL B 1 497 ? 21.237 94.368 -1.371 1.00 27.63 497 VAL B O 1
ATOM 10307 N N . PHE B 1 498 ? 20.216 96.340 -1.808 1.00 27.20 498 PHE B N 1
ATOM 10308 C CA . PHE B 1 498 ? 18.844 95.825 -1.724 1.00 27.07 498 PHE B CA 1
ATOM 10309 C C . PHE B 1 498 ? 18.229 95.798 -3.121 1.00 27.40 498 PHE B C 1
ATOM 10310 O O . PHE B 1 498 ? 18.170 96.827 -3.796 1.00 27.54 498 PHE B O 1
ATOM 10318 N N . VAL B 1 499 ? 17.776 94.620 -3.544 1.00 27.81 499 VAL B N 1
ATOM 10319 C CA . VAL B 1 499 ? 17.148 94.425 -4.862 1.00 28.20 499 VAL B CA 1
ATOM 10320 C C . VAL B 1 499 ? 15.869 93.622 -4.712 1.00 28.53 499 VAL B C 1
ATOM 10321 O O . VAL B 1 499 ? 15.661 92.934 -3.701 1.00 28.38 499 VAL B O 1
ATOM 10325 N N . ASN B 1 500 ? 15.016 93.702 -5.728 1.00 29.09 500 ASN B N 1
ATOM 10326 C CA . ASN B 1 500 ? 13.745 93.005 -5.691 1.00 29.39 500 ASN B CA 1
ATOM 10327 C C . ASN B 1 500 ? 13.281 92.471 -7.037 1.00 30.12 500 ASN B C 1
ATOM 10328 O O . ASN B 1 500 ? 13.842 92.793 -8.089 1.00 30.33 500 ASN B O 1
ATOM 10333 N N . ALA B 1 501 ? 12.281 91.602 -6.950 1.00 30.68 501 ALA B N 1
ATOM 10334 C CA . ALA B 1 501 ? 11.375 91.273 -8.043 1.00 31.60 501 ALA B CA 1
ATOM 10335 C C . ALA B 1 501 ? 9.989 91.367 -7.426 1.00 32.07 501 ALA B C 1
ATOM 10336 O O . ALA B 1 501 ? 9.864 91.449 -6.199 1.00 32.17 501 ALA B O 1
ATOM 10338 N N . ASN B 1 502 ? 8.956 91.361 -8.255 1.00 32.95 502 ASN B N 1
ATOM 10339 C CA . ASN B 1 502 ? 7.594 91.590 -7.778 1.00 33.45 502 ASN B CA 1
ATOM 10340 C C . ASN B 1 502 ? 6.591 90.806 -8.612 1.00 34.33 502 ASN B C 1
ATOM 10341 O O . ASN B 1 502 ? 6.843 90.496 -9.777 1.00 34.77 502 ASN B O 1
ATOM 10346 N N . SER B 1 503 ? 5.461 90.478 -7.992 1.00 34.91 503 SER B N 1
ATOM 10347 C CA . SER B 1 503 ? 4.358 89.806 -8.670 1.00 35.64 503 SER B CA 1
ATOM 10348 C C . SER B 1 503 ? 3.074 89.940 -7.843 1.00 35.90 503 SER B C 1
ATOM 10349 O O . SER B 1 503 ? 3.093 90.421 -6.702 1.00 35.60 503 SER B O 1
ATOM 10352 N N . GLY B 1 504 ? 1.964 89.510 -8.422 1.00 36.63 504 GLY B N 1
ATOM 10353 C CA . GLY B 1 504 ? 0.682 89.580 -7.738 1.00 37.07 504 GLY B CA 1
ATOM 10354 C C . GLY B 1 504 ? -0.469 89.068 -8.566 1.00 37.87 504 GLY B C 1
ATOM 10355 O O . GLY B 1 504 ? -0.284 88.239 -9.456 1.00 38.50 504 GLY B O 1
ATOM 10356 N N . GLU B 1 505 ? -1.659 89.578 -8.269 1.00 38.38 505 GLU B N 1
ATOM 10357 C CA . GLU B 1 505 ? -2.890 89.122 -8.896 1.00 38.90 505 GLU B CA 1
ATOM 10358 C C . GLU B 1 505 ? -3.053 89.685 -10.308 1.00 39.59 505 GLU B C 1
ATOM 10359 O O . GLU B 1 505 ? -2.698 90.832 -10.581 1.00 39.05 505 GLU B O 1
ATOM 10365 N N . GLY B 1 506 ? -3.638 88.873 -11.182 1.00 40.99 506 GLY B N 1
ATOM 10366 C CA . GLY B 1 506 ? -3.707 89.145 -12.619 1.00 42.10 506 GLY B CA 1
ATOM 10367 C C . GLY B 1 506 ? -4.475 90.361 -13.116 1.00 42.97 506 GLY B C 1
ATOM 10368 O O . GLY B 1 506 ? -4.353 90.698 -14.288 1.00 44.25 506 GLY B O 1
ATOM 10369 N N . PHE B 1 507 ? -5.250 91.032 -12.258 1.00 43.41 507 PHE B N 1
ATOM 10370 C CA . PHE B 1 507 ? -5.919 92.300 -12.646 1.00 43.74 507 PHE B CA 1
ATOM 10371 C C . PHE B 1 507 ? -4.974 93.517 -12.679 1.00 43.82 507 PHE B C 1
ATOM 10372 O O . PHE B 1 507 ? -5.391 94.620 -13.038 1.00 43.38 507 PHE B O 1
ATOM 10380 N N . ILE B 1 508 ? -3.710 93.307 -12.310 1.00 44.37 508 ILE B N 1
ATOM 10381 C CA . ILE B 1 508 ? -2.672 94.333 -12.366 1.00 44.89 508 ILE B CA 1
ATOM 10382 C C . ILE B 1 508 ? -1.517 93.833 -13.238 1.00 45.35 508 ILE B C 1
ATOM 10383 O O . ILE B 1 508 ? -1.144 92.658 -13.186 1.00 45.11 508 ILE B O 1
ATOM 10388 N N . GLU B 1 509 ? -0.968 94.747 -14.033 1.00 46.40 509 GLU B N 1
ATOM 10389 C CA . GLU B 1 509 ? 0.137 94.466 -14.943 1.00 47.38 509 GLU B CA 1
ATOM 10390 C C . GLU B 1 509 ? 1.200 95.554 -14.789 1.00 46.83 509 GLU B C 1
ATOM 10391 O O . GLU B 1 509 ? 0.875 96.737 -14.887 1.00 46.55 509 GLU B O 1
ATOM 10397 N N . ILE B 1 510 ? 2.456 95.147 -14.573 1.00 46.66 510 ILE B N 1
ATOM 10398 C CA . ILE B 1 510 ? 3.609 96.063 -14.572 1.00 46.97 510 ILE B CA 1
ATOM 10399 C C . ILE B 1 510 ? 4.653 95.552 -15.570 1.00 47.57 510 ILE B C 1
ATOM 10400 O O . ILE B 1 510 ? 5.171 94.446 -15.401 1.00 47.01 510 ILE B O 1
ATOM 10405 N N . ASP B 1 511 ? 4.949 96.354 -16.599 1.00 48.29 511 ASP B N 1
ATOM 10406 C CA . ASP B 1 511 ? 6.014 96.064 -17.582 1.00 49.23 511 ASP B CA 1
ATOM 10407 C C . ASP B 1 511 ? 5.840 94.710 -18.306 1.00 49.60 511 ASP B C 1
ATOM 10408 O O . ASP B 1 511 ? 6.814 93.984 -18.550 1.00 50.82 511 ASP B O 1
ATOM 10413 N N . GLY B 1 512 ? 4.596 94.374 -18.642 1.00 49.10 512 GLY B N 1
ATOM 10414 C CA . GLY B 1 512 ? 4.273 93.083 -19.268 1.00 48.83 512 GLY B CA 1
ATOM 10415 C C . GLY B 1 512 ? 4.140 91.884 -18.332 1.00 47.87 512 GLY B C 1
ATOM 10416 O O . GLY B 1 512 ? 3.864 90.774 -18.803 1.00 47.72 512 GLY B O 1
ATOM 10417 N N . ASN B 1 513 ? 4.334 92.094 -17.023 1.00 46.59 513 ASN B N 1
ATOM 10418 C CA . ASN B 1 513 ? 4.130 91.055 -16.011 1.00 46.03 513 ASN B CA 1
ATOM 10419 C C . ASN B 1 513 ? 2.656 91.074 -15.581 1.00 46.09 513 ASN B C 1
ATOM 10420 O O . ASN B 1 513 ? 2.272 91.803 -14.657 1.00 45.52 513 ASN B O 1
ATOM 10425 N N . LYS B 1 514 ? 1.844 90.269 -16.268 1.00 46.00 514 LYS B N 1
ATOM 10426 C CA . LYS B 1 514 ? 0.396 90.227 -16.057 1.00 46.02 514 LYS B CA 1
ATOM 10427 C C . LYS B 1 514 ? 0.073 89.288 -14.895 1.00 45.08 514 LYS B C 1
ATOM 10428 O O . LYS B 1 514 ? -0.369 88.147 -15.090 1.00 44.78 514 LYS B O 1
ATOM 10434 N N . GLY B 1 515 ? 0.314 89.790 -13.683 1.00 43.69 515 GLY B N 1
ATOM 10435 C CA . GLY B 1 515 ? 0.177 89.012 -12.450 1.00 42.49 515 GLY B CA 1
ATOM 10436 C C . GLY B 1 515 ? 1.407 88.147 -12.247 1.00 41.69 515 GLY B C 1
ATOM 10437 O O . GLY B 1 515 ? 2.263 88.435 -11.396 1.00 40.98 515 GLY B O 1
ATOM 10438 N N . ASP B 1 516 ? 1.484 87.092 -13.056 1.00 40.84 516 ASP B N 1
ATOM 10439 C CA . ASP B 1 516 ? 2.655 86.224 -13.127 1.00 40.34 516 ASP B CA 1
ATOM 10440 C C . ASP B 1 516 ? 3.881 86.999 -13.596 1.00 39.83 516 ASP B C 1
ATOM 10441 O O . ASP B 1 516 ? 3.768 87.993 -14.315 1.00 39.61 516 ASP B O 1
ATOM 10446 N N . ARG B 1 517 ? 5.050 86.513 -13.201 1.00 39.54 517 ARG B N 1
ATOM 10447 C CA . ARG B 1 517 ? 6.310 87.098 -13.640 1.00 39.69 517 ARG B CA 1
ATOM 10448 C C . ARG B 1 517 ? 6.633 86.585 -15.027 1.00 40.50 517 ARG B C 1
ATOM 10449 O O . ARG B 1 517 ? 6.432 85.399 -15.304 1.00 41.01 517 ARG B O 1
ATOM 10457 N N . LEU B 1 518 ? 7.111 87.471 -15.900 1.00 40.79 518 LEU B N 1
ATOM 10458 C CA . LEU B 1 518 ? 7.617 87.062 -17.216 1.00 41.59 518 LEU B CA 1
ATOM 10459 C C . LEU B 1 518 ? 8.849 86.170 -17.078 1.00 41.89 518 LEU B C 1
ATOM 10460 O O . LEU B 1 518 ? 8.989 85.196 -17.812 1.00 42.61 518 LEU B O 1
ATOM 10465 N N . ASN B 1 519 ? 9.723 86.507 -16.132 1.00 41.59 519 ASN B N 1
ATOM 10466 C CA . ASN B 1 519 ? 10.999 85.813 -15.964 1.00 41.73 519 ASN B CA 1
ATOM 10467 C C . ASN B 1 519 ? 11.355 85.631 -14.483 1.00 40.56 519 ASN B C 1
ATOM 10468 O O . ASN B 1 519 ? 10.584 86.037 -13.610 1.00 39.75 519 ASN B O 1
ATOM 10473 N N . LEU B 1 520 ? 12.511 85.009 -14.220 1.00 39.89 520 LEU B N 1
ATOM 10474 C CA . LEU B 1 520 ? 13.002 84.774 -12.860 1.00 39.11 520 LEU B CA 1
ATOM 10475 C C . LEU B 1 520 ? 14.244 85.612 -12.537 1.00 38.60 520 LEU B C 1
ATOM 10476 O O . LEU B 1 520 ? 15.102 85.185 -11.761 1.00 38.33 520 LEU B O 1
ATOM 10481 N N . THR B 1 521 ? 14.351 86.803 -13.124 1.00 38.11 521 THR B N 1
ATOM 10482 C CA . THR B 1 521 ? 15.475 87.690 -12.817 1.00 37.87 521 THR B CA 1
ATOM 10483 C C . THR B 1 521 ? 14.985 88.826 -11.932 1.00 36.85 521 THR B C 1
ATOM 10484 O O . THR B 1 521 ? 13.780 89.026 -11.765 1.00 36.38 521 THR B O 1
ATOM 10488 N N . LEU B 1 522 ? 15.938 89.554 -11.365 1.00 36.00 522 LEU B N 1
ATOM 10489 C CA . LEU B 1 522 ? 15.631 90.726 -10.577 1.00 35.40 522 LEU B CA 1
ATOM 10490 C C . LEU B 1 522 ? 15.051 91.843 -11.451 1.00 35.41 522 LEU B C 1
ATOM 10491 O O . LEU B 1 522 ? 15.321 91.926 -12.660 1.00 35.89 522 LEU B O 1
ATOM 10496 N N . TRP B 1 523 ? 14.251 92.697 -10.821 1.00 34.64 523 TRP B N 1
ATOM 10497 C CA . TRP B 1 523 ? 13.614 93.815 -11.500 1.00 34.47 523 TRP B CA 1
ATOM 10498 C C . TRP B 1 523 ? 14.508 95.028 -11.391 1.00 34.07 523 TRP B C 1
ATOM 10499 O O . TRP B 1 523 ? 15.473 95.033 -10.630 1.00 34.06 523 TRP B O 1
ATOM 10510 N N . ASN B 1 524 ? 14.199 96.037 -12.192 1.00 34.07 524 ASN B N 1
ATOM 10511 C CA . ASN B 1 524 ? 14.840 97.344 -12.117 1.00 34.15 524 ASN B CA 1
ATOM 10512 C C . ASN B 1 524 ? 16.378 97.286 -12.247 1.00 34.26 524 ASN B C 1
ATOM 10513 O O . ASN B 1 524 ? 17.089 98.045 -11.589 1.00 33.86 524 ASN B O 1
ATOM 10518 N N . GLU B 1 525 ? 16.866 96.382 -13.103 1.00 34.55 525 GLU B N 1
ATOM 10519 C CA . GLU B 1 525 ? 18.302 96.117 -13.303 1.00 34.79 525 GLU B CA 1
ATOM 10520 C C . GLU B 1 525 ? 19.067 95.703 -12.031 1.00 34.31 525 GLU B C 1
ATOM 10521 O O . GLU B 1 525 ? 20.268 95.991 -11.889 1.00 34.57 525 GLU B O 1
ATOM 10527 N N . GLY B 1 526 ? 18.381 95.007 -11.126 1.00 33.59 526 GLY B N 1
ATOM 10528 C CA . GLY B 1 526 ? 18.969 94.534 -9.889 1.00 33.14 526 GLY B CA 1
ATOM 10529 C C . GLY B 1 526 ? 20.218 93.696 -10.082 1.00 33.31 526 GLY B C 1
ATOM 10530 O O . GLY B 1 526 ? 21.179 93.867 -9.341 1.00 33.29 526 GLY B O 1
ATOM 10531 N N . ASP B 1 527 ? 20.219 92.817 -11.086 1.00 33.45 527 ASP B N 1
ATOM 10532 C CA . ASP B 1 527 ? 21.376 91.951 -11.361 1.00 33.71 527 ASP B CA 1
ATOM 10533 C C . ASP B 1 527 ? 22.608 92.744 -11.775 1.00 33.50 527 ASP B C 1
ATOM 10534 O O . ASP B 1 527 ? 23.689 92.530 -11.238 1.00 33.24 527 ASP B O 1
ATOM 10539 N N . ALA B 1 528 ? 22.430 93.649 -12.733 1.00 33.65 528 ALA B N 1
ATOM 10540 C CA . ALA B 1 528 ? 23.505 94.534 -13.189 1.00 33.86 528 ALA B CA 1
ATOM 10541 C C . ALA B 1 528 ? 24.012 95.436 -12.058 1.00 33.53 528 ALA B C 1
ATOM 10542 O O . ALA B 1 528 ? 25.211 95.715 -11.974 1.00 33.70 528 ALA B O 1
ATOM 10544 N N . LEU B 1 529 ? 23.106 95.877 -11.182 1.00 33.25 529 LEU B N 1
ATOM 10545 C CA . LEU B 1 529 ? 23.507 96.621 -9.983 1.00 33.04 529 LEU B CA 1
ATOM 10546 C C . LEU B 1 529 ? 24.395 95.756 -9.082 1.00 33.27 529 LEU B C 1
ATOM 10547 O O . LEU B 1 529 ? 25.459 96.198 -8.658 1.00 32.95 529 LEU B O 1
ATOM 10552 N N . VAL B 1 530 ? 23.971 94.526 -8.808 1.00 33.78 530 VAL B N 1
ATOM 10553 C CA . VAL B 1 530 ? 24.744 93.644 -7.925 1.00 34.47 530 VAL B CA 1
ATOM 10554 C C . VAL B 1 530 ? 26.145 93.358 -8.502 1.00 35.63 530 VAL B C 1
ATOM 10555 O O . VAL B 1 530 ? 27.132 93.382 -7.765 1.00 35.36 530 VAL B O 1
ATOM 10559 N N . LYS B 1 531 ? 26.215 93.107 -9.812 1.00 37.14 531 LYS B N 1
ATOM 10560 C CA . LYS B 1 531 ? 27.489 92.871 -10.502 1.00 38.42 531 LYS B CA 1
ATOM 10561 C C . LYS B 1 531 ? 28.391 94.085 -10.389 1.00 38.44 531 LYS B C 1
ATOM 10562 O O . LYS B 1 531 ? 29.551 93.962 -10.000 1.00 38.55 531 LYS B O 1
ATOM 10568 N N . ASN B 1 532 ? 27.841 95.248 -10.728 1.00 38.41 532 ASN B N 1
ATOM 10569 C CA . ASN B 1 532 ? 28.566 96.509 -10.621 1.00 38.67 532 ASN B CA 1
ATOM 10570 C C . ASN B 1 532 ? 29.121 96.753 -9.217 1.00 37.22 532 ASN B C 1
ATOM 10571 O O . ASN B 1 532 ? 30.332 96.927 -9.070 1.00 36.68 532 ASN B O 1
ATOM 10576 N N . VAL B 1 533 ? 28.262 96.705 -8.195 1.00 35.85 533 VAL B N 1
ATOM 10577 C CA . VAL B 1 533 ? 28.695 96.983 -6.809 1.00 35.17 533 VAL B CA 1
ATOM 10578 C C . VAL B 1 533 ? 29.752 95.976 -6.333 1.00 35.30 533 VAL B C 1
ATOM 10579 O O . VAL B 1 533 ? 30.743 96.368 -5.711 1.00 35.10 533 VAL B O 1
ATOM 10583 N N . SER B 1 534 ? 29.530 94.691 -6.618 1.00 35.49 534 SER B N 1
ATOM 10584 C CA . SER B 1 534 ? 30.482 93.644 -6.245 1.00 35.91 534 SER B CA 1
ATOM 10585 C C . SER B 1 534 ? 31.835 93.835 -6.952 1.00 36.51 534 SER B C 1
ATOM 10586 O O . SER B 1 534 ? 32.880 93.619 -6.339 1.00 36.55 534 SER B O 1
ATOM 10589 N N . SER B 1 535 ? 31.806 94.289 -8.210 1.00 36.96 535 SER B N 1
ATOM 10590 C CA . SER B 1 535 ? 33.036 94.634 -8.940 1.00 37.61 535 SER B CA 1
ATOM 10591 C C . SER B 1 535 ? 33.822 95.791 -8.313 1.00 37.47 535 SER B C 1
ATOM 10592 O O . SER B 1 535 ? 35.040 95.836 -8.447 1.00 37.76 535 SER B O 1
ATOM 10595 N N . TRP B 1 536 ? 33.126 96.723 -7.654 1.00 37.14 536 TRP B N 1
ATOM 10596 C CA . TRP B 1 536 ? 33.751 97.901 -7.039 1.00 37.01 536 TRP B CA 1
ATOM 10597 C C . TRP B 1 536 ? 34.073 97.765 -5.537 1.00 36.99 536 TRP B C 1
ATOM 10598 O O . TRP B 1 536 ? 34.862 98.556 -4.998 1.00 36.62 536 TRP B O 1
ATOM 10609 N N . CYS B 1 537 ? 33.453 96.792 -4.869 1.00 36.94 537 CYS B N 1
ATOM 10610 C CA . CYS B 1 537 ? 33.551 96.644 -3.419 1.00 37.08 537 CYS B CA 1
ATOM 10611 C C . CYS B 1 537 ? 33.709 95.170 -3.035 1.00 37.85 537 CYS B C 1
ATOM 10612 O O . CYS B 1 537 ? 32.868 94.332 -3.393 1.00 37.38 537 CYS B O 1
ATOM 10615 N N . ASN B 1 538 ? 34.764 94.863 -2.281 1.00 38.80 538 ASN B N 1
ATOM 10616 C CA . ASN B 1 538 ? 35.026 93.479 -1.869 1.00 39.93 538 ASN B CA 1
ATOM 10617 C C . ASN B 1 538 ? 34.232 92.989 -0.638 1.00 38.87 538 ASN B C 1
ATOM 10618 O O . ASN B 1 538 ? 34.413 91.844 -0.229 1.00 39.17 538 ASN B O 1
ATOM 10623 N N . ASN B 1 539 ? 33.359 93.833 -0.068 1.00 37.25 539 ASN B N 1
ATOM 10624 C CA . ASN B 1 539 ? 32.498 93.445 1.054 1.00 36.22 539 ASN B CA 1
ATOM 10625 C C . ASN B 1 539 ? 31.041 93.841 0.755 1.00 35.53 539 ASN B C 1
ATOM 10626 O O . ASN B 1 539 ? 30.434 94.693 1.441 1.00 34.97 539 ASN B O 1
ATOM 10631 N N . THR B 1 540 ? 30.495 93.196 -0.278 1.00 34.63 540 THR B N 1
ATOM 10632 C CA . THR B 1 540 ? 29.156 93.470 -0.771 1.00 33.81 540 THR B CA 1
ATOM 10633 C C . THR B 1 540 ? 28.218 92.444 -0.186 1.00 33.31 540 THR B C 1
ATOM 10634 O O . THR B 1 540 ? 28.465 91.244 -0.301 1.00 33.66 540 THR B O 1
ATOM 10638 N N . ILE B 1 541 ? 27.154 92.932 0.447 1.00 32.53 541 ILE B N 1
ATOM 10639 C CA . ILE B 1 541 ? 26.109 92.107 1.054 1.00 32.19 541 ILE B CA 1
ATOM 10640 C C . ILE B 1 541 ? 24.828 92.386 0.286 1.00 31.50 541 ILE B C 1
ATOM 10641 O O . ILE B 1 541 ? 24.465 93.534 0.099 1.00 31.03 541 ILE B O 1
ATOM 10646 N N . VAL B 1 542 ? 24.151 91.330 -0.151 1.00 31.36 542 VAL B N 1
ATOM 10647 C CA . VAL B 1 542 ? 22.985 91.452 -1.014 1.00 30.97 542 VAL B CA 1
ATOM 10648 C C . VAL B 1 542 ? 21.753 90.986 -0.266 1.00 30.64 542 VAL B C 1
ATOM 10649 O O . VAL B 1 542 ? 21.731 89.859 0.218 1.00 31.00 542 VAL B O 1
ATOM 10653 N N . VAL B 1 543 ? 20.733 91.846 -0.188 1.00 30.10 543 VAL B N 1
ATOM 10654 C CA . VAL B 1 543 ? 19.423 91.473 0.363 1.00 29.72 543 VAL B CA 1
ATOM 10655 C C . VAL B 1 543 ? 18.376 91.457 -0.756 1.00 29.69 543 VAL B C 1
ATOM 10656 O O . VAL B 1 543 ? 18.224 92.439 -1.485 1.00 29.43 543 VAL B O 1
ATOM 10660 N N . LEU B 1 544 ? 17.670 90.328 -0.870 1.00 29.76 544 LEU B N 1
ATOM 10661 C CA . LEU B 1 544 ? 16.678 90.094 -1.901 1.00 29.96 544 LEU B CA 1
ATOM 10662 C C . LEU B 1 544 ? 15.280 90.151 -1.288 1.00 29.67 544 LEU B C 1
ATOM 10663 O O . LEU B 1 544 ? 14.995 89.415 -0.346 1.00 29.80 544 LEU B O 1
ATOM 10668 N N . HIS B 1 545 ? 14.418 91.018 -1.815 1.00 29.26 545 HIS B N 1
ATOM 10669 C CA . HIS B 1 545 ? 12.982 90.959 -1.516 1.00 29.00 545 HIS B CA 1
ATOM 10670 C C . HIS B 1 545 ? 12.302 90.466 -2.778 1.00 29.13 545 HIS B C 1
ATOM 10671 O O . HIS B 1 545 ? 12.214 91.184 -3.756 1.00 29.04 545 HIS B O 1
ATOM 10678 N N . THR B 1 546 ? 11.867 89.215 -2.769 1.00 29.36 546 THR B N 1
ATOM 10679 C CA . THR B 1 546 ? 11.242 88.607 -3.933 1.00 29.75 546 THR B CA 1
ATOM 10680 C C . THR B 1 546 ? 10.046 87.768 -3.482 1.00 30.01 546 THR B C 1
ATOM 10681 O O . THR B 1 546 ? 10.046 87.259 -2.361 1.00 29.80 546 THR B O 1
ATOM 10685 N N . PRO B 1 547 ? 9.032 87.615 -4.357 1.00 30.54 547 PRO B N 1
ATOM 10686 C CA . PRO B 1 547 ? 7.882 86.745 -4.056 1.00 30.99 547 PRO B CA 1
ATOM 10687 C C . PRO B 1 547 ? 8.218 85.248 -4.071 1.00 31.73 547 PRO B C 1
ATOM 10688 O O . PRO B 1 547 ? 7.492 84.438 -3.475 1.00 32.04 547 PRO B O 1
ATOM 10692 N N . GLY B 1 548 ? 9.276 84.899 -4.803 1.00 32.25 548 GLY B N 1
ATOM 10693 C CA . GLY B 1 548 ? 9.763 83.527 -4.914 1.00 32.85 548 GLY B CA 1
ATOM 10694 C C . GLY B 1 548 ? 11.196 83.581 -5.430 1.00 33.22 548 GLY B C 1
ATOM 10695 O O . GLY B 1 548 ? 11.847 84.614 -5.304 1.00 33.05 548 GLY B O 1
ATOM 10696 N N . PRO B 1 549 ? 11.691 82.488 -6.031 1.00 33.76 549 PRO B N 1
ATOM 10697 C CA . PRO B 1 549 ? 13.100 82.494 -6.419 1.00 34.14 549 PRO B CA 1
ATOM 10698 C C . PRO B 1 549 ? 13.420 83.434 -7.584 1.00 34.40 549 PRO B C 1
ATOM 10699 O O . PRO B 1 549 ? 12.549 83.750 -8.403 1.00 34.12 549 PRO B O 1
ATOM 10703 N N . VAL B 1 550 ? 14.668 83.887 -7.608 1.00 34.89 550 VAL B N 1
ATOM 10704 C CA . VAL B 1 550 ? 15.270 84.517 -8.773 1.00 35.64 550 VAL B CA 1
ATOM 10705 C C . VAL B 1 550 ? 16.595 83.811 -9.058 1.00 36.59 550 VAL B C 1
ATOM 10706 O O . VAL B 1 550 ? 17.137 83.134 -8.181 1.00 36.86 550 VAL B O 1
ATOM 10710 N N . LEU B 1 551 ? 17.112 83.994 -10.272 1.00 37.33 551 LEU B N 1
ATOM 10711 C CA . LEU B 1 551 ? 18.338 83.326 -10.714 1.00 38.16 551 LEU B CA 1
ATOM 10712 C C . LEU B 1 551 ? 19.582 84.067 -10.213 1.00 38.48 551 LEU B C 1
ATOM 10713 O O . LEU B 1 551 ? 19.901 85.163 -10.693 1.00 38.78 551 LEU B O 1
ATOM 10718 N N . LEU B 1 552 ? 20.283 83.453 -9.257 1.00 38.78 552 LEU B N 1
ATOM 10719 C CA . LEU B 1 552 ? 21.482 84.030 -8.647 1.00 39.02 552 LEU B CA 1
ATOM 10720 C C . LEU B 1 552 ? 22.784 83.561 -9.311 1.00 40.13 552 LEU B C 1
ATOM 10721 O O . LEU B 1 552 ? 23.863 83.973 -8.895 1.00 40.12 552 LEU B O 1
ATOM 10726 N N . THR B 1 553 ? 22.661 82.719 -10.341 1.00 41.40 553 THR B N 1
ATOM 10727 C CA . THR B 1 553 ? 23.767 82.003 -10.997 1.00 42.49 553 THR B CA 1
ATOM 10728 C C . THR B 1 553 ? 25.017 82.841 -11.323 1.00 43.27 553 THR B C 1
ATOM 10729 O O . THR B 1 553 ? 26.132 82.457 -10.980 1.00 43.26 553 THR B O 1
ATOM 10733 N N . GLU B 1 554 ? 24.812 83.984 -11.970 1.00 44.21 554 GLU B N 1
ATOM 10734 C CA . GLU B 1 554 ? 25.911 84.810 -12.473 1.00 45.53 554 GLU B CA 1
ATOM 10735 C C . GLU B 1 554 ? 26.744 85.543 -11.412 1.00 45.02 554 GLU B C 1
ATOM 10736 O O . GLU B 1 554 ? 27.815 86.053 -11.747 1.00 44.89 554 GLU B O 1
ATOM 10742 N N . TRP B 1 555 ? 26.264 85.623 -10.166 1.00 44.03 555 TRP B N 1
ATOM 10743 C CA . TRP B 1 555 ? 27.000 86.342 -9.111 1.00 43.70 555 TRP B CA 1
ATOM 10744 C C . TRP B 1 555 ? 27.045 85.744 -7.693 1.00 44.04 555 TRP B C 1
ATOM 10745 O O . TRP B 1 555 ? 27.857 86.198 -6.893 1.00 44.00 555 TRP B O 1
ATOM 10756 N N . TYR B 1 556 ? 26.245 84.720 -7.385 1.00 44.60 556 TYR B N 1
ATOM 10757 C CA . TYR B 1 556 ? 26.227 84.126 -6.029 1.00 45.04 556 TYR B CA 1
ATOM 10758 C C . TYR B 1 556 ? 27.600 83.659 -5.524 1.00 45.69 556 TYR B C 1
ATOM 10759 O O . TYR B 1 556 ? 27.871 83.710 -4.325 1.00 45.48 556 TYR B O 1
ATOM 10768 N N . ASP B 1 557 ? 28.443 83.205 -6.451 1.00 46.72 557 ASP B N 1
ATOM 10769 C CA . ASP B 1 557 ? 29.798 82.718 -6.148 1.00 47.61 557 ASP B CA 1
ATOM 10770 C C . ASP B 1 557 ? 30.890 83.785 -6.329 1.00 46.52 557 ASP B C 1
ATOM 10771 O O . ASP B 1 557 ? 32.078 83.476 -6.204 1.00 47.18 557 ASP B O 1
ATOM 10776 N N . ASN B 1 558 ? 30.499 85.027 -6.620 1.00 44.89 558 ASN B N 1
ATOM 10777 C CA . ASN B 1 558 ? 31.438 86.142 -6.628 1.00 44.41 558 ASN B CA 1
ATOM 10778 C C . ASN B 1 558 ? 32.028 86.243 -5.208 1.00 43.76 558 ASN B C 1
ATOM 10779 O O . ASN B 1 558 ? 31.268 86.374 -4.237 1.00 43.12 558 ASN B O 1
ATOM 10784 N N . PRO B 1 559 ? 33.371 86.160 -5.075 1.00 43.20 559 PRO B N 1
ATOM 10785 C CA . PRO B 1 559 ? 33.972 86.225 -3.731 1.00 42.71 559 PRO B CA 1
ATOM 10786 C C . PRO B 1 559 ? 33.817 87.590 -3.042 1.00 41.56 559 PRO B C 1
ATOM 10787 O O . PRO B 1 559 ? 33.851 87.668 -1.812 1.00 41.16 559 PRO B O 1
ATOM 10791 N N . ASN B 1 560 ? 33.648 88.646 -3.835 1.00 40.83 560 ASN B N 1
ATOM 10792 C CA . ASN B 1 560 ? 33.344 89.982 -3.315 1.00 40.31 560 ASN B CA 1
ATOM 10793 C C . ASN B 1 560 ? 31.933 90.102 -2.722 1.00 39.07 560 ASN B C 1
ATOM 10794 O O . ASN B 1 560 ? 31.664 91.047 -1.984 1.00 38.24 560 ASN B O 1
ATOM 10799 N N . ILE B 1 561 ? 31.040 89.169 -3.063 1.00 38.00 561 ILE B N 1
ATOM 10800 C CA . ILE B 1 561 ? 29.735 89.083 -2.431 1.00 37.06 561 ILE B CA 1
ATOM 10801 C C . ILE B 1 561 ? 29.881 88.180 -1.213 1.00 36.59 561 ILE B C 1
ATOM 10802 O O . ILE B 1 561 ? 29.877 86.950 -1.337 1.00 36.70 561 ILE B O 1
ATOM 10807 N N . THR B 1 562 ? 30.015 88.814 -0.043 1.00 35.80 562 THR B N 1
ATOM 10808 C CA . THR B 1 562 ? 30.319 88.126 1.212 1.00 35.60 562 THR B CA 1
ATOM 10809 C C . THR B 1 562 ? 29.094 87.553 1.930 1.00 35.27 562 THR B C 1
ATOM 10810 O O . THR B 1 562 ? 29.242 86.673 2.783 1.00 35.45 562 THR B O 1
ATOM 10814 N N . ALA B 1 563 ? 27.899 88.062 1.615 1.00 34.53 563 ALA B N 1
ATOM 10815 C CA . ALA B 1 563 ? 26.655 87.488 2.131 1.00 33.94 563 ALA B CA 1
ATOM 10816 C C . ALA B 1 563 ? 25.460 87.771 1.230 1.00 33.50 563 ALA B C 1
ATOM 10817 O O . ALA B 1 563 ? 25.422 88.774 0.526 1.00 33.23 563 ALA B O 1
ATOM 10819 N N . ILE B 1 564 ? 24.502 86.846 1.251 1.00 33.36 564 ILE B N 1
ATOM 10820 C CA . ILE B 1 564 ? 23.258 86.954 0.511 1.00 33.03 564 ILE B CA 1
ATOM 10821 C C . ILE B 1 564 ? 22.126 86.548 1.454 1.00 32.86 564 ILE B C 1
ATOM 10822 O O . ILE B 1 564 ? 22.173 85.460 2.037 1.00 33.07 564 ILE B O 1
ATOM 10827 N N . LEU B 1 565 ? 21.129 87.422 1.609 1.00 32.36 565 LEU B N 1
ATOM 10828 C CA . LEU B 1 565 ? 19.906 87.090 2.346 1.00 32.14 565 LEU B CA 1
ATOM 10829 C C . LEU B 1 565 ? 18.693 87.262 1.460 1.00 31.72 565 LEU B C 1
ATOM 10830 O O . LEU B 1 565 ? 18.635 88.200 0.664 1.00 31.67 565 LEU B O 1
ATOM 10835 N N . TRP B 1 566 ? 17.738 86.346 1.603 1.00 31.52 566 TRP B N 1
ATOM 10836 C CA . TRP B 1 566 ? 16.406 86.491 1.038 1.00 31.14 566 TRP B CA 1
ATOM 10837 C C . TRP B 1 566 ? 15.458 86.855 2.185 1.00 30.88 566 TRP B C 1
ATOM 10838 O O . TRP B 1 566 ? 15.299 86.082 3.136 1.00 31.04 566 TRP B O 1
ATOM 10849 N N . ALA B 1 567 ? 14.861 88.045 2.088 1.00 30.36 567 ALA B N 1
ATOM 10850 C CA . ALA B 1 567 ? 13.941 88.576 3.106 1.00 29.93 567 ALA B CA 1
ATOM 10851 C C . ALA B 1 567 ? 12.469 88.515 2.673 1.00 29.59 567 ALA B C 1
ATOM 10852 O O . ALA B 1 567 ? 11.585 88.835 3.461 1.00 29.47 567 ALA B O 1
ATOM 10854 N N . GLY B 1 568 ? 12.209 88.121 1.426 1.00 29.48 568 GLY B N 1
ATOM 10855 C CA . GLY B 1 568 ? 10.863 87.807 0.979 1.00 29.47 568 GLY B CA 1
ATOM 10856 C C . GLY B 1 568 ? 9.967 89.026 0.972 1.00 29.24 568 GLY B C 1
ATOM 10857 O O . GLY B 1 568 ? 10.326 90.048 0.396 1.00 29.10 568 GLY B O 1
ATOM 10858 N N . MET B 1 569 ? 8.812 88.914 1.629 1.00 29.31 569 MET B N 1
ATOM 10859 C CA . MET B 1 569 ? 7.845 90.011 1.754 1.00 29.13 569 MET B CA 1
ATOM 10860 C C . MET B 1 569 ? 7.562 90.202 3.251 1.00 28.89 569 MET B C 1
ATOM 10861 O O . MET B 1 569 ? 6.700 89.534 3.825 1.00 28.94 569 MET B O 1
ATOM 10866 N N . PRO B 1 570 ? 8.337 91.087 3.899 1.00 28.48 570 PRO B N 1
ATOM 10867 C CA . PRO B 1 570 ? 8.359 91.179 5.356 1.00 28.44 570 PRO B CA 1
ATOM 10868 C C . PRO B 1 570 ? 7.215 91.937 6.001 1.00 28.32 570 PRO B C 1
ATOM 10869 O O . PRO B 1 570 ? 7.055 91.836 7.215 1.00 28.62 570 PRO B O 1
ATOM 10873 N N . GLY B 1 571 ? 6.452 92.712 5.230 1.00 27.91 571 GLY B N 1
ATOM 10874 C CA . GLY B 1 571 ? 5.404 93.532 5.806 1.00 27.67 571 GLY B CA 1
ATOM 10875 C C . GLY B 1 571 ? 5.966 94.796 6.428 1.00 27.39 571 GLY B C 1
ATOM 10876 O O . GLY B 1 571 ? 7.043 95.238 6.069 1.00 27.27 571 GLY B O 1
ATOM 10877 N N . GLN B 1 572 ? 5.228 95.363 7.376 1.00 27.28 572 GLN B N 1
ATOM 10878 C CA . GLN B 1 572 ? 5.402 96.776 7.762 1.00 27.06 572 GLN B CA 1
ATOM 10879 C C . GLN B 1 572 ? 6.708 97.127 8.459 1.00 27.21 572 GLN B C 1
ATOM 10880 O O . GLN B 1 572 ? 7.125 98.291 8.421 1.00 27.15 572 GLN B O 1
ATOM 10886 N N . GLU B 1 573 ? 7.353 96.140 9.082 1.00 27.43 573 GLU B N 1
ATOM 10887 C CA . GLU B 1 573 ? 8.568 96.379 9.865 1.00 27.78 573 GLU B CA 1
ATOM 10888 C C . GLU B 1 573 ? 9.849 96.007 9.112 1.00 27.67 573 GLU B C 1
ATOM 10889 O O . GLU B 1 573 ? 10.892 95.831 9.736 1.00 27.78 573 GLU B O 1
ATOM 10895 N N . SER B 1 574 ? 9.775 95.941 7.778 1.00 27.46 574 SER B N 1
ATOM 10896 C CA . SER B 1 574 ? 10.856 95.435 6.926 1.00 27.52 574 SER B CA 1
ATOM 10897 C C . SER B 1 574 ? 12.254 95.828 7.372 1.00 27.50 574 SER B C 1
ATOM 10898 O O . SER B 1 574 ? 13.110 94.974 7.586 1.00 27.54 574 SER B O 1
ATOM 10901 N N . GLY B 1 575 ? 12.476 97.130 7.478 1.00 27.39 575 GLY B N 1
ATOM 10902 C CA . GLY B 1 575 ? 13.789 97.650 7.821 1.00 27.54 575 GLY B CA 1
ATOM 10903 C C . GLY B 1 575 ? 14.292 97.222 9.192 1.00 27.79 575 GLY B C 1
ATOM 10904 O O . GLY B 1 575 ? 15.490 96.995 9.367 1.00 27.78 575 GLY B O 1
ATOM 10905 N N . ASN B 1 576 ? 13.395 97.136 10.173 1.00 27.90 576 ASN B N 1
ATOM 10906 C CA . ASN B 1 576 ? 13.791 96.699 11.517 1.00 28.43 576 ASN B CA 1
ATOM 10907 C C . ASN B 1 576 ? 14.086 95.208 11.545 1.00 28.75 576 ASN B C 1
ATOM 10908 O O . ASN B 1 576 ? 15.023 94.784 12.209 1.00 29.11 576 ASN B O 1
ATOM 10913 N N . SER B 1 577 ? 13.310 94.425 10.802 1.00 28.87 577 SER B N 1
ATOM 10914 C CA . SER B 1 577 ? 13.559 92.989 10.687 1.00 29.41 577 SER B CA 1
ATOM 10915 C C . SER B 1 577 ? 14.914 92.684 10.060 1.00 29.57 577 SER B C 1
ATOM 10916 O O . SER B 1 577 ? 15.663 91.867 10.591 1.00 30.01 577 SER B O 1
ATOM 10919 N N . ILE B 1 578 ? 15.222 93.322 8.932 1.00 29.45 578 ILE B N 1
ATOM 10920 C CA . ILE B 1 578 ? 16.494 93.068 8.250 1.00 29.65 578 ILE B CA 1
ATOM 10921 C C . ILE B 1 578 ? 17.671 93.572 9.070 1.00 30.04 578 ILE B C 1
ATOM 10922 O O . ILE B 1 578 ? 18.724 92.922 9.094 1.00 30.47 578 ILE B O 1
ATOM 10927 N N . THR B 1 579 ? 17.491 94.712 9.751 1.00 30.05 579 THR B N 1
ATOM 10928 C CA . THR B 1 579 ? 18.537 95.256 10.616 1.00 30.18 579 THR B CA 1
ATOM 10929 C C . THR B 1 579 ? 18.820 94.286 11.773 1.00 30.38 579 THR B C 1
ATOM 10930 O O . THR B 1 579 ? 19.977 94.056 12.093 1.00 30.45 579 THR B O 1
ATOM 10934 N N . ASP B 1 580 ? 17.765 93.718 12.369 1.00 30.35 580 ASP B N 1
ATOM 10935 C CA . ASP B 1 580 ? 17.891 92.678 13.409 1.00 30.62 580 ASP B CA 1
ATOM 10936 C C . ASP B 1 580 ? 18.758 91.492 12.963 1.00 30.74 580 ASP B C 1
ATOM 10937 O O . ASP B 1 580 ? 19.616 91.027 13.715 1.00 30.97 580 ASP B O 1
ATOM 10942 N N . VAL B 1 581 ? 18.545 91.028 11.736 1.00 30.59 581 VAL B N 1
ATOM 10943 C CA . VAL B 1 581 ? 19.269 89.864 11.207 1.00 30.73 581 VAL B CA 1
ATOM 10944 C C . VAL B 1 581 ? 20.713 90.260 10.895 1.00 30.83 581 VAL B C 1
ATOM 10945 O O . VAL B 1 581 ? 21.647 89.555 11.300 1.00 30.95 581 VAL B O 1
ATOM 10949 N N . LEU B 1 582 ? 20.891 91.399 10.216 1.00 30.56 582 LEU B N 1
ATOM 10950 C CA . LEU B 1 582 ? 22.225 91.880 9.820 1.00 30.62 582 LEU B CA 1
ATOM 10951 C C . LEU B 1 582 ? 23.150 92.129 10.999 1.00 31.05 582 LEU B C 1
ATOM 10952 O O . LEU B 1 582 ? 24.348 91.909 10.882 1.00 31.43 582 LEU B O 1
ATOM 10957 N N . TYR B 1 583 ? 22.603 92.580 12.125 1.00 31.30 583 TYR B N 1
ATOM 10958 C CA . TYR B 1 583 ? 23.401 92.853 13.325 1.00 31.91 583 TYR B CA 1
ATOM 10959 C C . TYR B 1 583 ? 23.351 91.729 14.372 1.00 32.75 583 TYR B C 1
ATOM 10960 O O . TYR B 1 583 ? 23.871 91.885 15.466 1.00 32.90 583 TYR B O 1
ATOM 10969 N N . GLY B 1 584 ? 22.732 90.600 14.036 1.00 33.66 584 GLY B N 1
ATOM 10970 C CA . GLY B 1 584 ? 22.658 89.455 14.937 1.00 34.83 584 GLY B CA 1
ATOM 10971 C C . GLY B 1 584 ? 21.844 89.625 16.211 1.00 35.88 584 GLY B C 1
ATOM 10972 O O . GLY B 1 584 ? 22.078 88.896 17.172 1.00 36.63 584 GLY B O 1
ATOM 10973 N N . ARG B 1 585 ? 20.904 90.577 16.237 1.00 36.41 585 ARG B N 1
ATOM 10974 C CA . ARG B 1 585 ? 19.895 90.641 17.308 1.00 37.15 585 ARG B CA 1
ATOM 10975 C C . ARG B 1 585 ? 18.988 89.429 17.188 1.00 37.10 585 ARG B C 1
ATOM 10976 O O . ARG B 1 585 ? 18.531 88.884 18.186 1.00 37.40 585 ARG B O 1
ATOM 10984 N N . VAL B 1 586 ? 18.729 89.040 15.941 1.00 36.58 586 VAL B N 1
ATOM 10985 C CA . VAL B 1 586 ? 18.147 87.752 15.602 1.00 36.46 586 VAL B CA 1
ATOM 10986 C C . VAL B 1 586 ? 19.254 86.969 14.901 1.00 36.39 586 VAL B C 1
ATOM 10987 O O . VAL B 1 586 ? 19.806 87.433 13.893 1.00 35.84 586 VAL B O 1
ATOM 10991 N N . ASN B 1 587 ? 19.587 85.799 15.445 1.00 36.47 587 ASN B N 1
ATOM 10992 C CA . ASN B 1 587 ? 20.479 84.871 14.768 1.00 36.45 587 ASN B CA 1
ATOM 10993 C C . ASN B 1 587 ? 19.598 84.135 13.760 1.00 35.99 587 ASN B C 1
ATOM 10994 O O . ASN B 1 587 ? 18.668 83.435 14.170 1.00 36.16 587 ASN B O 1
ATOM 10999 N N . PRO B 1 588 ? 19.865 84.299 12.445 1.00 35.34 588 PRO B N 1
ATOM 11000 C CA . PRO B 1 588 ? 18.940 83.737 11.452 1.00 35.11 588 PRO B CA 1
ATOM 11001 C C . PRO B 1 588 ? 18.779 82.213 11.511 1.00 35.49 588 PRO B C 1
ATOM 11002 O O . PRO B 1 588 ? 19.757 81.488 11.703 1.00 35.98 588 PRO B O 1
ATOM 11006 N N . SER B 1 589 ? 17.538 81.753 11.395 1.00 35.30 589 SER B N 1
ATOM 11007 C CA . SER B 1 589 ? 17.238 80.335 11.258 1.00 35.47 589 SER B CA 1
ATOM 11008 C C . SER B 1 589 ? 16.295 79.981 10.109 1.00 35.23 589 SER B C 1
ATOM 11009 O O . SER B 1 589 ? 16.121 78.798 9.810 1.00 35.59 589 SER B O 1
ATOM 11012 N N . GLY B 1 590 ? 15.699 80.971 9.447 1.00 34.68 590 GLY B N 1
ATOM 11013 C CA . GLY B 1 590 ? 14.695 80.691 8.432 1.00 34.65 590 GLY B CA 1
ATOM 11014 C C . GLY B 1 590 ? 15.269 79.896 7.282 1.00 34.85 590 GLY B C 1
ATOM 11015 O O . GLY B 1 590 ? 16.457 79.953 7.016 1.00 34.79 590 GLY B O 1
ATOM 11016 N N . ARG B 1 591 ? 14.410 79.153 6.602 1.00 35.46 591 ARG B N 1
ATOM 11017 C CA . ARG B 1 591 ? 14.820 78.274 5.515 1.00 36.11 591 ARG B CA 1
ATOM 11018 C C . ARG B 1 591 ? 14.013 78.574 4.273 1.00 35.75 591 ARG B C 1
ATOM 11019 O O . ARG B 1 591 ? 12.815 78.862 4.363 1.00 35.64 591 ARG B O 1
ATOM 11027 N N . THR B 1 592 ? 14.655 78.503 3.111 1.00 35.79 592 THR B N 1
ATOM 11028 C CA . THR B 1 592 ? 13.943 78.736 1.854 1.00 35.68 592 THR B CA 1
ATOM 11029 C C . THR B 1 592 ? 12.845 77.685 1.644 1.00 35.91 592 THR B C 1
ATOM 11030 O O . THR B 1 592 ? 13.120 76.486 1.726 1.00 36.56 592 THR B O 1
ATOM 11034 N N . PRO B 1 593 ? 11.589 78.129 1.407 1.00 35.49 593 PRO B N 1
ATOM 11035 C CA . PRO B 1 593 ? 10.467 77.194 1.191 1.00 35.47 593 PRO B CA 1
ATOM 11036 C C . PRO B 1 593 ? 10.283 76.736 -0.268 1.00 35.42 593 PRO B C 1
ATOM 11037 O O . PRO B 1 593 ? 9.264 76.133 -0.614 1.00 34.97 593 PRO B O 1
ATOM 11041 N N . PHE B 1 594 ? 11.263 77.048 -1.104 1.00 35.52 594 PHE B N 1
ATOM 11042 C CA . PHE B 1 594 ? 11.301 76.651 -2.494 1.00 35.84 594 PHE B CA 1
ATOM 11043 C C . PHE B 1 594 ? 12.774 76.520 -2.863 1.00 36.40 594 PHE B C 1
ATOM 11044 O O . PHE B 1 594 ? 13.656 76.903 -2.085 1.00 36.13 594 PHE B O 1
ATOM 11052 N N . THR B 1 595 ? 13.033 76.031 -4.068 1.00 37.24 595 THR B N 1
ATOM 11053 C CA . THR B 1 595 ? 14.393 75.778 -4.527 1.00 38.01 595 THR B CA 1
ATOM 11054 C C . THR B 1 595 ? 14.873 76.966 -5.348 1.00 38.17 595 THR B C 1
ATOM 11055 O O . THR B 1 595 ? 14.083 77.598 -6.051 1.00 38.27 595 THR B O 1
ATOM 11059 N N . TRP B 1 596 ? 16.161 77.278 -5.225 1.00 38.62 596 TRP B N 1
ATOM 11060 C CA . TRP B 1 596 ? 16.807 78.298 -6.036 1.00 38.89 596 TRP B CA 1
ATOM 11061 C C . TRP B 1 596 ? 17.606 77.559 -7.102 1.00 39.82 596 TRP B C 1
ATOM 11062 O O . TRP B 1 596 ? 18.680 77.030 -6.819 1.00 40.40 596 TRP B O 1
ATOM 11073 N N . GLY B 1 597 ? 17.068 77.522 -8.318 1.00 40.44 597 GLY B N 1
ATOM 11074 C CA . GLY B 1 597 ? 17.670 76.801 -9.438 1.00 41.37 597 GLY B CA 1
ATOM 11075 C C . GLY B 1 597 ? 18.605 77.690 -10.231 1.00 41.88 597 GLY B C 1
ATOM 11076 O O . GLY B 1 597 ? 18.527 78.922 -10.146 1.00 41.55 597 GLY B O 1
ATOM 11077 N N . ALA B 1 598 ? 19.492 77.061 -11.001 1.00 42.76 598 ALA B N 1
ATOM 11078 C CA . ALA B 1 598 ? 20.464 77.789 -11.833 1.00 43.09 598 ALA B CA 1
ATOM 11079 C C . ALA B 1 598 ? 19.817 78.476 -13.028 1.00 43.33 598 ALA B C 1
ATOM 11080 O O . ALA B 1 598 ? 20.311 79.507 -13.486 1.00 43.62 598 ALA B O 1
ATOM 11082 N N . THR B 1 599 ? 18.737 77.889 -13.545 1.00 43.49 599 THR B N 1
ATOM 11083 C CA . THR B 1 599 ? 18.062 78.395 -14.733 1.00 43.71 599 THR B CA 1
ATOM 11084 C C . THR B 1 599 ? 16.543 78.291 -14.611 1.00 43.66 599 THR B C 1
ATOM 11085 O O . THR B 1 599 ? 16.002 77.625 -13.721 1.00 42.66 599 THR B O 1
ATOM 11089 N N . ARG B 1 600 ? 15.877 78.962 -15.540 1.00 44.36 600 ARG B N 1
ATOM 11090 C CA . ARG B 1 600 ? 14.416 78.956 -15.658 1.00 45.09 600 ARG B CA 1
ATOM 11091 C C . ARG B 1 600 ? 13.862 77.553 -15.920 1.00 46.41 600 ARG B C 1
ATOM 11092 O O . ARG B 1 600 ? 12.845 77.152 -15.361 1.00 46.25 600 ARG B O 1
ATOM 11100 N N . GLU B 1 601 ? 14.577 76.820 -16.766 1.00 48.45 601 GLU B N 1
ATOM 11101 C CA . GLU B 1 601 ? 14.164 75.518 -17.273 1.00 49.32 601 GLU B CA 1
ATOM 11102 C C . GLU B 1 601 ? 14.487 74.399 -16.282 1.00 48.64 601 GLU B C 1
ATOM 11103 O O . GLU B 1 601 ? 13.895 73.321 -16.362 1.00 48.72 601 GLU B O 1
ATOM 11109 N N . SER B 1 602 ? 15.406 74.653 -15.347 1.00 47.82 602 SER B N 1
ATOM 11110 C CA . SER B 1 602 ? 15.766 73.668 -14.312 1.00 47.91 602 SER B CA 1
ATOM 11111 C C . SER B 1 602 ? 14.641 73.307 -13.332 1.00 47.05 602 SER B C 1
ATOM 11112 O O . SER B 1 602 ? 14.657 72.218 -12.759 1.00 47.19 602 SER B O 1
ATOM 11115 N N . TYR B 1 603 ? 13.681 74.213 -13.143 1.00 46.11 603 TYR B N 1
ATOM 11116 C CA . TYR B 1 603 ? 12.477 73.935 -12.329 1.00 45.36 603 TYR B CA 1
ATOM 11117 C C . TYR B 1 603 ? 11.543 72.895 -12.954 1.00 46.05 603 TYR B C 1
ATOM 11118 O O . TYR B 1 603 ? 10.783 72.252 -12.236 1.00 45.38 603 TYR B O 1
ATOM 11127 N N . GLY B 1 604 ? 11.584 72.761 -14.281 1.00 47.39 604 GLY B N 1
ATOM 11128 C CA . GLY B 1 604 ? 10.799 71.760 -15.011 1.00 49.06 604 GLY B CA 1
ATOM 11129 C C . GLY B 1 604 ? 9.494 72.353 -15.514 1.00 49.73 604 GLY B C 1
ATOM 11130 O O . GLY B 1 604 ? 9.218 72.347 -16.719 1.00 50.94 604 GLY B O 1
ATOM 11131 N N . THR B 1 605 ? 8.700 72.859 -14.575 1.00 49.16 605 THR B N 1
ATOM 11132 C CA . THR B 1 605 ? 7.450 73.545 -14.873 1.00 48.99 605 THR B CA 1
ATOM 11133 C C . THR B 1 605 ? 7.678 75.016 -15.229 1.00 49.05 605 THR B C 1
ATOM 11134 O O . THR B 1 605 ? 8.731 75.598 -14.945 1.00 48.46 605 THR B O 1
ATOM 11138 N N . ASP B 1 606 ? 6.664 75.602 -15.853 1.00 49.29 606 ASP B N 1
ATOM 11139 C CA . ASP B 1 606 ? 6.644 77.027 -16.175 1.00 49.31 606 ASP B CA 1
ATOM 11140 C C . ASP B 1 606 ? 5.179 77.470 -16.259 1.00 49.07 606 ASP B C 1
ATOM 11141 O O . ASP B 1 606 ? 4.278 76.633 -16.354 1.00 49.18 606 ASP B O 1
ATOM 11146 N N . VAL B 1 607 ? 4.953 78.779 -16.197 1.00 48.69 607 VAL B N 1
ATOM 11147 C CA . VAL B 1 607 ? 3.640 79.358 -16.474 1.00 48.76 607 VAL B CA 1
ATOM 11148 C C . VAL B 1 607 ? 3.338 79.191 -17.967 1.00 49.41 607 VAL B C 1
ATOM 11149 O O . VAL B 1 607 ? 4.237 79.283 -18.806 1.00 49.30 607 VAL B O 1
ATOM 11153 N N . LEU B 1 608 ? 2.074 78.914 -18.276 1.00 49.91 608 LEU B N 1
ATOM 11154 C CA . LEU B 1 608 ? 1.578 78.943 -19.650 1.00 50.98 608 LEU B CA 1
ATOM 11155 C C . LEU B 1 608 ? 1.222 80.387 -20.006 1.00 50.68 608 LEU B C 1
ATOM 11156 O O . LEU B 1 608 ? 0.270 80.938 -19.457 1.00 50.75 608 LEU B O 1
ATOM 11161 N N . TYR B 1 609 ? 1.990 80.987 -20.914 1.00 51.09 609 TYR B N 1
ATOM 11162 C CA . TYR B 1 609 ? 1.816 82.399 -21.307 1.00 51.16 609 TYR B CA 1
ATOM 11163 C C . TYR B 1 609 ? 0.944 82.610 -22.544 1.00 51.90 609 TYR B C 1
ATOM 11164 O O . TYR B 1 609 ? 0.487 83.738 -22.797 1.00 51.14 609 TYR B O 1
ATOM 11173 N N . GLU B 1 610 ? 0.744 81.543 -23.320 1.00 52.67 610 GLU B N 1
ATOM 11174 C CA . GLU B 1 610 ? 0.012 81.616 -24.575 1.00 53.41 610 GLU B CA 1
ATOM 11175 C C . GLU B 1 610 ? -1.115 80.597 -24.566 1.00 53.37 610 GLU B C 1
ATOM 11176 O O . GLU B 1 610 ? -0.926 79.481 -24.061 1.00 53.04 610 GLU B O 1
ATOM 11182 N N . PRO B 1 611 ? -2.294 80.971 -25.113 1.00 53.46 611 PRO B N 1
ATOM 11183 C CA . PRO B 1 611 ? -3.362 79.973 -25.273 1.00 53.76 611 PRO B CA 1
ATOM 11184 C C . PRO B 1 611 ? -2.900 78.816 -26.156 1.00 54.50 611 PRO B C 1
ATOM 11185 O O . PRO B 1 611 ? -2.214 79.049 -27.152 1.00 55.18 611 PRO B O 1
ATOM 11189 N N . ASN B 1 612 ? -3.266 77.593 -25.778 1.00 54.69 612 ASN B N 1
ATOM 11190 C CA . ASN B 1 612 ? -2.827 76.374 -26.468 1.00 55.39 612 ASN B CA 1
ATOM 11191 C C . ASN B 1 612 ? -4.011 75.504 -26.934 1.00 56.09 612 ASN B C 1
ATOM 11192 O O . ASN B 1 612 ? -3.852 74.297 -27.141 1.00 56.20 612 ASN B O 1
ATOM 11197 N N . ASN B 1 613 ? -5.185 76.126 -27.094 1.00 56.55 613 ASN B N 1
ATOM 11198 C CA . ASN B 1 613 ? -6.431 75.430 -27.469 1.00 57.34 613 ASN B CA 1
ATOM 11199 C C . ASN B 1 613 ? -7.321 76.348 -28.335 1.00 57.98 613 ASN B C 1
ATOM 11200 O O . ASN B 1 613 ? -8.545 76.418 -28.151 1.00 57.84 613 ASN B O 1
ATOM 11205 N N . GLY B 1 614 ? -6.693 77.048 -29.280 1.00 58.66 614 GLY B N 1
ATOM 11206 C CA . GLY B 1 614 ? -7.393 77.983 -30.158 1.00 59.49 614 GLY B CA 1
ATOM 11207 C C . GLY B 1 614 ? -8.016 79.132 -29.386 1.00 59.32 614 GLY B C 1
ATOM 11208 O O . GLY B 1 614 ? -7.342 79.787 -28.584 1.00 59.13 614 GLY B O 1
ATOM 11209 N N . ASN B 1 615 ? -9.305 79.365 -29.622 1.00 59.71 615 ASN B N 1
ATOM 11210 C CA . ASN B 1 615 ? -10.075 80.370 -28.888 1.00 59.49 615 ASN B CA 1
ATOM 11211 C C . ASN B 1 615 ? -10.990 79.736 -27.825 1.00 59.09 615 ASN B C 1
ATOM 11212 O O . ASN B 1 615 ? -11.954 80.366 -27.383 1.00 59.39 615 ASN B O 1
ATOM 11217 N N . GLU B 1 616 ? -10.683 78.502 -27.419 1.00 58.44 616 GLU B N 1
ATOM 11218 C CA . GLU B 1 616 ? -11.396 77.814 -26.346 1.00 57.92 616 GLU B CA 1
ATOM 11219 C C . GLU B 1 616 ? -10.527 77.824 -25.083 1.00 55.89 616 GLU B C 1
ATOM 11220 O O . GLU B 1 616 ? -9.474 78.461 -25.066 1.00 55.50 616 GLU B O 1
ATOM 11226 N N . ALA B 1 617 ? -10.979 77.139 -24.032 1.00 54.44 617 ALA B N 1
ATOM 11227 C CA . ALA B 1 617 ? -10.264 77.071 -22.751 1.00 53.07 617 ALA B CA 1
ATOM 11228 C C . ALA B 1 617 ? -8.845 76.508 -22.883 1.00 52.60 617 ALA B C 1
ATOM 11229 O O . ALA B 1 617 ? -8.684 75.370 -23.337 1.00 53.06 617 ALA B O 1
ATOM 11231 N N . PRO B 1 618 ? -7.815 77.290 -22.475 1.00 51.50 618 PRO B N 1
ATOM 11232 C CA . PRO B 1 618 ? -6.452 76.751 -22.396 1.00 51.24 618 PRO B CA 1
ATOM 11233 C C . PRO B 1 618 ? -6.363 75.524 -21.489 1.00 51.00 618 PRO B C 1
ATOM 11234 O O . PRO B 1 618 ? -7.094 75.434 -20.498 1.00 50.88 618 PRO B O 1
ATOM 11238 N N . GLN B 1 619 ? -5.494 74.586 -21.845 1.00 51.11 619 GLN B N 1
ATOM 11239 C CA . GLN B 1 619 ? -5.313 73.361 -21.075 1.00 51.40 619 GLN B CA 1
ATOM 11240 C C . GLN B 1 619 ? -3.926 73.343 -20.441 1.00 51.21 619 GLN B C 1
ATOM 11241 O O . GLN B 1 619 ? -2.915 73.349 -21.139 1.00 51.01 619 GLN B O 1
ATOM 11247 N N . LEU B 1 620 ? -3.906 73.345 -19.111 1.00 51.38 620 LEU B N 1
ATOM 11248 C CA . LEU B 1 620 ? -2.688 73.230 -18.328 1.00 51.93 620 LEU B CA 1
ATOM 11249 C C . LEU B 1 620 ? -2.638 71.805 -17.790 1.00 52.49 620 LEU B C 1
ATOM 11250 O O . LEU B 1 620 ? -3.255 71.501 -16.769 1.00 52.51 620 LEU B O 1
ATOM 11255 N N . ASP B 1 621 ? -1.928 70.932 -18.504 1.00 53.61 621 ASP B N 1
ATOM 11256 C CA . ASP B 1 621 ? -1.798 69.523 -18.128 1.00 54.12 621 ASP B CA 1
ATOM 11257 C C . ASP B 1 621 ? -0.650 69.387 -17.157 1.00 53.38 621 ASP B C 1
ATOM 11258 O O . ASP B 1 621 ? 0.456 69.851 -17.445 1.00 53.75 621 ASP B O 1
ATOM 11263 N N . TYR B 1 622 ? -0.900 68.734 -16.025 1.00 52.60 622 TYR B N 1
ATOM 11264 C CA . TYR B 1 622 ? 0.101 68.601 -14.968 1.00 52.45 622 TYR B CA 1
ATOM 11265 C C . TYR B 1 622 ? 0.862 67.296 -15.202 1.00 53.11 622 TYR B C 1
ATOM 11266 O O . TYR B 1 622 ? 0.890 66.417 -14.336 1.00 53.00 622 TYR B O 1
ATOM 11275 N N . THR B 1 623 ? 1.494 67.185 -16.374 1.00 53.59 623 THR B N 1
ATOM 11276 C CA . THR B 1 623 ? 2.139 65.938 -16.807 1.00 54.32 623 THR B CA 1
ATOM 11277 C C . THR B 1 623 ? 3.411 65.631 -15.999 1.00 53.58 623 THR B C 1
ATOM 11278 O O . THR B 1 623 ? 3.893 64.502 -16.020 1.00 54.34 623 THR B O 1
ATOM 11282 N N . GLU B 1 624 ? 3.939 66.638 -15.300 1.00 52.18 624 GLU B N 1
ATOM 11283 C CA . GLU B 1 624 ? 5.008 66.454 -14.298 1.00 51.62 624 GLU B CA 1
ATOM 11284 C C . GLU B 1 624 ? 4.593 65.684 -13.021 1.00 51.50 624 GLU B C 1
ATOM 11285 O O . GLU B 1 624 ? 5.460 65.268 -12.251 1.00 51.73 624 GLU B O 1
ATOM 11291 N N . GLY B 1 625 ? 3.295 65.511 -12.779 1.00 50.95 625 GLY B N 1
ATOM 11292 C CA . GLY B 1 625 ? 2.828 64.792 -11.593 1.00 50.72 625 GLY B CA 1
ATOM 11293 C C . GLY B 1 625 ? 3.238 65.496 -10.310 1.00 50.14 625 GLY B C 1
ATOM 11294 O O . GLY B 1 625 ? 3.185 66.728 -10.227 1.00 49.42 625 GLY B O 1
ATOM 11295 N N . VAL B 1 626 ? 3.673 64.718 -9.320 1.00 49.99 626 VAL B N 1
ATOM 11296 C CA . VAL B 1 626 ? 4.166 65.273 -8.046 1.00 49.49 626 VAL B CA 1
ATOM 11297 C C . VAL B 1 626 ? 5.550 65.945 -8.122 1.00 49.20 626 VAL B C 1
ATOM 11298 O O . VAL B 1 626 ? 5.987 66.563 -7.148 1.00 48.60 626 VAL B O 1
ATOM 11302 N N . PHE B 1 627 ? 6.231 65.845 -9.264 1.00 49.48 627 PHE B N 1
ATOM 11303 C CA . PHE B 1 627 ? 7.598 66.355 -9.403 1.00 49.10 627 PHE B CA 1
ATOM 11304 C C . PHE B 1 627 ? 7.626 67.840 -9.730 1.00 48.48 627 PHE B C 1
ATOM 11305 O O . PHE B 1 627 ? 7.820 68.233 -10.879 1.00 48.93 627 PHE B O 1
ATOM 11313 N N . ILE B 1 628 ? 7.421 68.650 -8.693 1.00 47.73 628 ILE B N 1
ATOM 11314 C CA . ILE B 1 628 ? 7.585 70.108 -8.759 1.00 46.87 628 ILE B CA 1
ATOM 11315 C C . ILE B 1 628 ? 8.589 70.542 -7.703 1.00 45.97 628 ILE B C 1
ATOM 11316 O O . ILE B 1 628 ? 8.747 69.876 -6.672 1.00 46.08 628 ILE B O 1
ATOM 11321 N N . ASP B 1 629 ? 9.246 71.670 -7.954 1.00 45.20 629 ASP B N 1
ATOM 11322 C CA . ASP B 1 629 ? 10.297 72.186 -7.071 1.00 44.64 629 ASP B CA 1
ATOM 11323 C C . ASP B 1 629 ? 11.319 71.070 -6.719 1.00 44.75 629 ASP B C 1
ATOM 11324 O O . ASP B 1 629 ? 11.787 70.390 -7.636 1.00 44.94 629 ASP B O 1
ATOM 11329 N N . TYR B 1 630 ? 11.627 70.835 -5.438 1.00 44.35 630 TYR B N 1
ATOM 11330 C CA . TYR B 1 630 ? 12.782 70.009 -5.077 1.00 44.79 630 TYR B CA 1
ATOM 11331 C C . TYR B 1 630 ? 12.631 68.542 -5.473 1.00 45.59 630 TYR B C 1
ATOM 11332 O O . TYR B 1 630 ? 13.625 67.879 -5.748 1.00 45.94 630 TYR B O 1
ATOM 11341 N N . ARG B 1 631 ? 11.393 68.054 -5.503 1.00 45.84 631 ARG B N 1
ATOM 11342 C CA . ARG B 1 631 ? 11.093 66.722 -6.021 1.00 46.68 631 ARG B CA 1
ATOM 11343 C C . 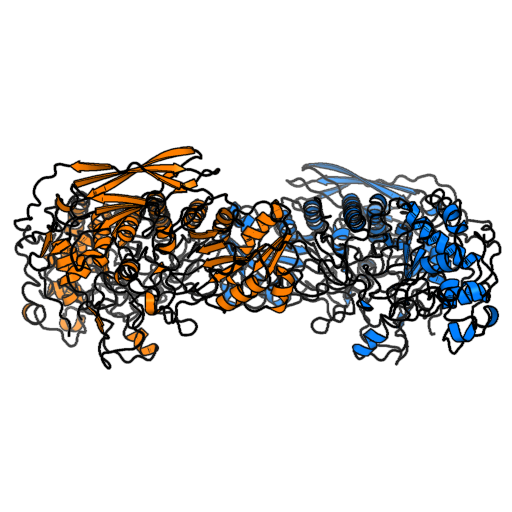ARG B 1 631 ? 11.636 66.535 -7.434 1.00 47.17 631 ARG B C 1
ATOM 11344 O O . ARG B 1 631 ? 12.253 65.511 -7.727 1.00 47.65 631 ARG B O 1
ATOM 11352 N N . HIS B 1 632 ? 11.409 67.531 -8.292 1.00 47.30 632 HIS B N 1
ATOM 11353 C CA . HIS B 1 632 ? 11.940 67.527 -9.661 1.00 48.11 632 HIS B CA 1
ATOM 11354 C C . HIS B 1 632 ? 13.459 67.739 -9.722 1.00 48.57 632 HIS B C 1
ATOM 11355 O O . HIS B 1 632 ? 14.133 67.093 -10.526 1.00 49.38 632 HIS B O 1
ATOM 11362 N N . PHE B 1 633 ? 13.987 68.660 -8.915 1.00 48.35 633 PHE B N 1
ATOM 11363 C CA . PHE B 1 633 ? 15.439 68.889 -8.868 1.00 48.96 633 PHE B CA 1
ATOM 11364 C C . PHE B 1 633 ? 16.180 67.613 -8.457 1.00 50.06 633 PHE B C 1
ATOM 11365 O O . PHE B 1 633 ? 17.185 67.270 -9.065 1.00 49.95 633 PHE B O 1
ATOM 11373 N N . ASP B 1 634 ? 15.669 66.917 -7.442 1.00 50.98 634 ASP B N 1
ATOM 11374 C CA . ASP B 1 634 ? 16.231 65.628 -7.013 1.00 52.75 634 ASP B CA 1
ATOM 11375 C C . ASP B 1 634 ? 16.106 64.538 -8.100 1.00 54.49 634 ASP B C 1
ATOM 11376 O O . ASP B 1 634 ? 17.081 63.852 -8.408 1.00 54.63 634 ASP B O 1
ATOM 11381 N N . LYS B 1 635 ? 14.915 64.420 -8.682 1.00 56.42 635 LYS B N 1
ATOM 11382 C CA . LYS B 1 635 ? 14.593 63.393 -9.686 1.00 58.73 635 LYS B CA 1
ATOM 11383 C C . LYS B 1 635 ? 15.446 63.503 -10.951 1.00 60.26 635 LYS B C 1
ATOM 11384 O O . LYS B 1 635 ? 16.090 62.535 -11.354 1.00 61.00 635 LYS B O 1
ATOM 11390 N N . ALA B 1 636 ? 15.443 64.683 -11.565 1.00 61.58 636 ALA B N 1
ATOM 11391 C CA . ALA B 1 636 ? 16.175 64.925 -12.818 1.00 63.36 636 ALA B CA 1
ATOM 11392 C C . ALA B 1 636 ? 17.651 65.287 -12.610 1.00 64.54 636 ALA B C 1
ATOM 11393 O O . ALA B 1 636 ? 18.406 65.368 -13.583 1.00 65.50 636 ALA B O 1
ATOM 11395 N N . ASN B 1 637 ? 18.051 65.506 -11.353 1.00 65.52 637 ASN B N 1
ATOM 11396 C CA . ASN B 1 637 ? 19.376 66.028 -10.991 1.00 65.70 637 ASN B CA 1
ATOM 11397 C C . ASN B 1 637 ? 19.720 67.389 -11.652 1.00 65.25 637 ASN B C 1
ATOM 11398 O O . ASN B 1 637 ? 20.882 67.677 -11.948 1.00 65.96 637 ASN B O 1
ATOM 11403 N N . ALA B 1 638 ? 18.701 68.232 -11.839 1.00 64.56 638 ALA B N 1
ATOM 11404 C CA . ALA B 1 638 ? 18.876 69.596 -12.371 1.00 64.08 638 ALA B CA 1
ATOM 11405 C C . ALA B 1 638 ? 19.649 70.447 -11.360 1.00 62.91 638 ALA B C 1
ATOM 11406 O O . ALA B 1 638 ? 19.573 70.201 -10.154 1.00 63.30 638 ALA B O 1
ATOM 11408 N N . SER B 1 639 ? 20.394 71.438 -11.845 1.00 62.23 639 SER B N 1
ATOM 11409 C CA . SER B 1 639 ? 21.399 72.115 -11.004 1.00 60.75 639 SER B CA 1
ATOM 11410 C C . SER B 1 639 ? 20.778 73.035 -9.935 1.00 58.03 639 SER B C 1
ATOM 11411 O O . SER B 1 639 ? 20.084 74.003 -10.257 1.00 57.65 639 SER B O 1
ATOM 11414 N N . VAL B 1 640 ? 21.033 72.701 -8.668 1.00 55.50 640 VAL B N 1
ATOM 11415 C CA . VAL B 1 640 ? 20.540 73.453 -7.515 1.00 52.91 640 VAL B CA 1
ATOM 11416 C C . VAL B 1 640 ? 21.618 74.424 -7.053 1.00 50.98 640 VAL B C 1
ATOM 11417 O O . VAL B 1 640 ? 22.759 74.015 -6.835 1.00 51.50 640 VAL B O 1
ATOM 11421 N N . LEU B 1 641 ? 21.258 75.700 -6.899 1.00 48.30 641 LEU B N 1
ATOM 11422 C CA . LEU B 1 641 ? 22.126 76.668 -6.231 1.00 46.44 641 LEU B CA 1
ATOM 11423 C C . LEU B 1 641 ? 21.918 76.557 -4.727 1.00 44.68 641 LEU B C 1
ATOM 11424 O O . LEU B 1 641 ? 22.871 76.361 -3.977 1.00 44.25 641 LEU B O 1
ATOM 11429 N N . TYR B 1 642 ? 20.664 76.681 -4.299 1.00 43.00 642 TYR B N 1
ATOM 11430 C CA . TYR B 1 642 ? 20.299 76.585 -2.888 1.00 41.66 642 TYR B CA 1
ATOM 11431 C C . TYR B 1 642 ? 19.037 75.723 -2.785 1.00 41.24 642 TYR B C 1
ATOM 11432 O O . TYR B 1 642 ? 18.032 76.000 -3.447 1.00 41.19 642 TYR B O 1
ATOM 11441 N N . GLU B 1 643 ? 19.098 74.689 -1.949 1.00 40.74 643 GLU B N 1
ATOM 11442 C CA . GLU B 1 643 ? 18.059 73.656 -1.888 1.00 40.53 643 GLU B CA 1
ATOM 11443 C C . GLU B 1 643 ? 16.900 74.005 -0.948 1.00 39.44 643 GLU B C 1
ATOM 11444 O O . GLU B 1 643 ? 17.066 74.785 -0.019 1.00 39.21 643 GLU B O 1
ATOM 11450 N N . PHE B 1 644 ? 15.743 73.390 -1.175 1.00 38.67 644 PHE B N 1
ATOM 11451 C CA . PHE B 1 644 ? 14.624 73.486 -0.237 1.00 38.12 644 PHE B CA 1
ATOM 11452 C C . PHE B 1 644 ? 15.068 73.101 1.177 1.00 37.99 644 PHE B C 1
ATOM 11453 O O . PHE B 1 644 ? 15.726 72.073 1.373 1.00 38.11 644 PHE B O 1
ATOM 11461 N N . GLY B 1 645 ? 14.687 73.928 2.151 1.00 37.22 645 GLY B N 1
ATOM 11462 C CA . GLY B 1 645 ? 15.110 73.754 3.533 1.00 37.16 645 GLY B CA 1
ATOM 11463 C C . GLY B 1 645 ? 16.487 74.304 3.873 1.00 37.04 645 GLY B C 1
ATOM 11464 O O . GLY B 1 645 ? 16.889 74.242 5.032 1.00 37.05 645 GLY B O 1
ATOM 11465 N N . PHE B 1 646 ? 17.205 74.855 2.892 1.00 36.99 646 PHE B N 1
ATOM 11466 C CA . PHE B 1 646 ? 18.542 75.418 3.134 1.00 37.45 646 PHE B CA 1
ATOM 11467 C C . PHE B 1 646 ? 18.448 76.761 3.860 1.00 37.27 646 PHE B C 1
ATOM 11468 O O . PHE B 1 646 ? 17.537 77.561 3.613 1.00 36.63 646 PHE B O 1
ATOM 11476 N N . GLY B 1 647 ? 19.405 76.988 4.753 1.00 37.59 647 GLY B N 1
ATOM 11477 C CA . GLY B 1 647 ? 19.480 78.221 5.511 1.00 37.49 647 GLY B CA 1
ATOM 11478 C C . GLY B 1 647 ? 20.615 78.158 6.507 1.00 37.87 647 GLY B C 1
ATOM 11479 O O . GLY B 1 647 ? 20.701 77.208 7.293 1.00 38.39 647 GLY B O 1
ATOM 11480 N N . LEU B 1 648 ? 21.489 79.160 6.453 1.00 37.72 648 LEU B N 1
ATOM 11481 C CA . LEU B 1 648 ? 22.618 79.259 7.366 1.00 38.11 648 LEU B CA 1
ATOM 11482 C C . LEU B 1 648 ? 22.224 79.986 8.653 1.00 37.76 648 LEU B C 1
ATOM 11483 O O . LEU B 1 648 ? 21.162 80.603 8.741 1.00 37.55 648 LEU B O 1
ATOM 11488 N N . SER B 1 649 ? 23.109 79.891 9.639 1.00 37.71 649 SER B N 1
ATOM 11489 C CA . SER B 1 649 ? 23.004 80.580 10.921 1.00 37.33 649 SER B CA 1
ATOM 11490 C C . SER B 1 649 ? 24.383 81.175 11.251 1.00 37.28 649 SER B C 1
ATOM 11491 O O . SER B 1 649 ? 25.384 80.803 10.637 1.00 37.35 649 SER B O 1
ATOM 11494 N N . TYR B 1 650 ? 24.440 82.085 12.221 1.00 37.20 650 TYR B N 1
ATOM 11495 C CA . TYR B 1 650 ? 25.728 82.613 12.719 1.00 37.53 650 TYR B CA 1
ATOM 11496 C C . TYR B 1 650 ? 26.406 81.673 13.718 1.00 38.39 650 TYR B C 1
ATOM 11497 O O . TYR B 1 650 ? 27.460 81.992 14.245 1.00 38.22 650 TYR B O 1
ATOM 11506 N N . THR B 1 651 ? 25.774 80.536 13.995 1.00 39.48 651 THR B N 1
ATOM 11507 C CA . THR B 1 651 ? 26.420 79.407 14.647 1.00 40.67 651 THR B CA 1
ATOM 11508 C C . THR B 1 651 ? 26.217 78.147 13.789 1.00 41.50 651 THR B C 1
ATOM 11509 O O . THR B 1 651 ? 25.511 78.186 12.766 1.00 41.45 651 THR B O 1
ATOM 11513 N N . THR B 1 652 ? 26.842 77.046 14.217 1.00 42.73 652 THR B N 1
ATOM 11514 C CA . THR B 1 652 ? 26.813 75.755 13.507 1.00 43.22 652 THR B CA 1
ATOM 11515 C C . THR B 1 652 ? 26.137 74.660 14.350 1.00 44.03 652 THR B C 1
ATOM 11516 O O . THR B 1 652 ? 26.119 74.731 15.585 1.00 44.03 652 THR B O 1
ATOM 11520 N N . PHE B 1 653 ? 25.572 73.662 13.667 1.00 44.75 653 PHE B N 1
ATOM 11521 C CA . PHE B 1 653 ? 24.809 72.580 14.310 1.00 45.86 653 PHE B CA 1
ATOM 11522 C C . PHE B 1 653 ? 25.232 71.205 13.792 1.00 47.28 653 PHE B C 1
ATOM 11523 O O . PHE B 1 653 ? 25.405 71.026 12.582 1.00 47.31 653 PHE B O 1
ATOM 11531 N N . GLU B 1 654 ? 25.374 70.240 14.706 1.00 49.10 654 GLU B N 1
ATOM 11532 C CA . GLU B 1 654 ? 25.730 68.858 14.360 1.00 50.61 654 GLU B CA 1
ATOM 11533 C C . GLU B 1 654 ? 24.604 67.901 14.702 1.00 51.16 654 GLU B C 1
ATOM 11534 O O . GLU B 1 654 ? 24.008 67.999 15.771 1.00 50.99 654 GLU B O 1
ATOM 11540 N N . TYR B 1 655 ? 24.362 66.950 13.804 1.00 51.95 655 TYR B N 1
ATOM 11541 C CA . TYR B 1 655 ? 23.288 65.969 13.944 1.00 52.70 655 TYR B CA 1
ATOM 11542 C C . TYR B 1 655 ? 23.868 64.594 14.311 1.00 53.98 655 TYR B C 1
ATOM 11543 O O . TYR B 1 655 ? 24.818 64.133 13.680 1.00 53.43 655 TYR B O 1
ATOM 11552 N N . SER B 1 656 ? 23.284 63.957 15.330 1.00 55.31 656 SER B N 1
ATOM 11553 C CA . SER B 1 656 ? 23.698 62.617 15.789 1.00 56.65 656 SER B CA 1
ATOM 11554 C C . SER B 1 656 ? 22.539 61.826 16.412 1.00 57.18 656 SER B C 1
ATOM 11555 O O . SER B 1 656 ? 21.454 62.375 16.652 1.00 56.26 656 SER B O 1
ATOM 11558 N N . ASN B 1 657 ? 22.792 60.537 16.655 1.00 58.00 657 ASN B N 1
ATOM 11559 C CA . ASN B 1 657 ? 21.925 59.676 17.470 1.00 58.75 657 ASN B CA 1
ATOM 11560 C C . ASN B 1 657 ? 20.493 59.563 16.924 1.00 58.85 657 ASN B C 1
ATOM 11561 O O . ASN B 1 657 ? 19.522 59.850 17.623 1.00 58.57 657 ASN B O 1
ATOM 11566 N N . LEU B 1 658 ? 20.375 59.149 15.666 1.00 59.73 658 LEU B N 1
ATOM 11567 C CA . LEU B 1 658 ? 19.064 58.895 15.063 1.00 60.55 658 LEU B CA 1
ATOM 11568 C C . LEU B 1 658 ? 18.431 57.644 15.681 1.00 62.95 658 LEU B C 1
ATOM 11569 O O . LEU B 1 658 ? 19.091 56.605 15.803 1.00 63.28 658 LEU B O 1
ATOM 11574 N N . LYS B 1 659 ? 17.163 57.757 16.079 1.00 64.73 659 LYS B N 1
ATOM 11575 C CA . LYS B 1 659 ? 16.395 56.622 16.605 1.00 67.32 659 LYS B CA 1
ATOM 11576 C C . LYS B 1 659 ? 14.952 56.680 16.120 1.00 67.56 659 LYS B C 1
ATOM 11577 O O . LYS B 1 659 ? 14.330 57.749 16.116 1.00 66.31 659 LYS B O 1
ATOM 11583 N N . ILE B 1 660 ? 14.437 55.524 15.707 1.00 69.08 660 ILE B N 1
ATOM 11584 C CA . ILE B 1 660 ? 13.049 55.373 15.297 1.00 70.27 660 ILE B CA 1
ATOM 11585 C C . ILE B 1 660 ? 12.420 54.283 16.159 1.00 72.34 660 ILE B C 1
ATOM 11586 O O . ILE B 1 660 ? 12.832 53.121 16.081 1.00 72.44 660 ILE B O 1
ATOM 11591 N N . GLU B 1 661 ? 11.444 54.658 16.987 1.00 73.79 661 GLU B N 1
ATOM 11592 C CA . GLU B 1 661 ? 10.625 53.676 17.698 1.00 76.33 661 GLU B CA 1
ATOM 11593 C C . GLU B 1 661 ? 9.350 53.436 16.877 1.00 76.64 661 GLU B C 1
ATOM 11594 O O . GLU B 1 661 ? 8.792 54.370 16.299 1.00 75.07 661 GLU B O 1
ATOM 11600 N N . LYS B 1 662 ? 8.912 52.178 16.827 1.00 78.08 662 LYS B N 1
ATOM 11601 C CA . LYS B 1 662 ? 7.720 51.770 16.087 1.00 78.41 662 LYS B CA 1
ATOM 11602 C C . LYS B 1 662 ? 6.577 51.561 17.079 1.00 78.22 662 LYS B C 1
ATOM 11603 O O . LYS B 1 662 ? 6.804 51.129 18.211 1.00 78.26 662 LYS B O 1
ATOM 11609 N N . HIS B 1 663 ? 5.357 51.880 16.647 1.00 77.45 663 HIS B N 1
ATOM 11610 C CA . HIS B 1 663 ? 4.161 51.777 17.488 1.00 78.39 663 HIS B CA 1
ATOM 11611 C C . HIS B 1 663 ? 3.203 50.703 16.957 1.00 78.71 663 HIS B C 1
ATOM 11612 O O . HIS B 1 663 ? 3.107 50.488 15.744 1.00 78.06 663 HIS B O 1
ATOM 11619 N N . GLN B 1 664 ? 2.507 50.029 17.873 1.00 79.48 664 GLN B N 1
ATOM 11620 C CA . GLN B 1 664 ? 1.398 49.147 17.514 1.00 80.18 664 GLN B CA 1
ATOM 11621 C C . GLN B 1 664 ? 0.162 50.022 17.305 1.00 79.10 664 GLN B C 1
ATOM 11622 O O . GLN B 1 664 ? -0.302 50.678 18.238 1.00 78.12 664 GLN B O 1
ATOM 11628 N N . VAL B 1 665 ? -0.346 50.040 16.075 1.00 79.12 665 VAL B N 1
ATOM 11629 C CA . VAL B 1 665 ? -1.500 50.880 15.702 1.00 79.46 665 VAL B CA 1
ATOM 11630 C C . VAL B 1 665 ? -2.735 50.113 15.208 1.00 80.21 665 VAL B C 1
ATOM 11631 O O . VAL B 1 665 ? -3.863 50.595 15.372 1.00 80.45 665 VAL B O 1
ATOM 11635 N N . GLY B 1 666 ? -2.526 48.948 14.593 1.00 80.96 666 GLY B N 1
ATOM 11636 C CA . GLY B 1 666 ? -3.621 48.131 14.079 1.00 81.76 666 GLY B CA 1
ATOM 11637 C C . GLY B 1 666 ? -3.936 48.399 12.620 1.00 80.99 666 GLY B C 1
ATOM 11638 O O . GLY B 1 666 ? -3.479 49.386 12.036 1.00 79.98 666 GLY B O 1
ATOM 11639 N N . GLU B 1 667 ? -4.748 47.512 12.049 1.00 81.29 667 GLU B N 1
ATOM 11640 C CA . GLU B 1 667 ? -5.007 47.476 10.608 1.00 79.94 667 GLU B CA 1
ATOM 11641 C C . GLU B 1 667 ? -5.778 48.710 10.126 1.00 77.06 667 GLU B C 1
ATOM 11642 O O . GLU B 1 667 ? -6.556 49.310 10.878 1.00 76.72 667 GLU B O 1
ATOM 11648 N N . TYR B 1 668 ? -5.534 49.082 8.872 1.00 74.17 668 TYR B N 1
ATOM 11649 C CA . TYR B 1 668 ? -6.193 50.223 8.244 1.00 71.13 668 TYR B CA 1
ATOM 11650 C C . TYR B 1 668 ? -7.564 49.782 7.725 1.00 70.62 668 TYR B C 1
ATOM 11651 O O . TYR B 1 668 ? -7.700 49.378 6.568 1.00 70.43 668 TYR B O 1
ATOM 11660 N N . THR B 1 669 ? -8.570 49.863 8.599 1.00 70.08 669 THR B N 1
ATOM 11661 C CA . THR B 1 669 ? -9.930 49.385 8.308 1.00 70.19 669 THR B CA 1
ATOM 11662 C C . THR B 1 669 ? -10.675 50.379 7.405 1.00 69.13 669 THR B C 1
ATOM 11663 O O . THR B 1 669 ? -10.745 51.569 7.738 1.00 68.15 669 THR B O 1
ATOM 11667 N N . PRO B 1 670 ? -11.234 49.902 6.266 1.00 68.67 670 PRO B N 1
ATOM 11668 C CA . PRO B 1 670 ? -11.999 50.813 5.411 1.00 67.48 670 PRO B CA 1
ATOM 11669 C C . PRO B 1 670 ? -13.317 51.224 6.065 1.00 66.84 670 PRO B C 1
ATOM 11670 O O . PRO B 1 670 ? -13.978 50.389 6.689 1.00 67.02 670 PRO B O 1
ATOM 11674 N N . THR B 1 671 ? -13.673 52.505 5.947 1.00 64.97 671 THR B N 1
ATOM 11675 C CA . THR B 1 671 ? -14.952 52.986 6.452 1.00 64.15 671 THR B CA 1
ATOM 11676 C C . THR B 1 671 ? -16.056 52.324 5.637 1.00 64.01 671 THR B C 1
ATOM 11677 O O . THR B 1 671 ? -15.965 52.223 4.411 1.00 63.33 671 THR B O 1
ATOM 11681 N N . THR B 1 672 ? -17.082 51.856 6.335 1.00 63.96 672 THR B N 1
ATOM 11682 C CA . THR B 1 672 ? -18.208 51.199 5.701 1.00 64.67 672 THR B CA 1
ATOM 11683 C C . THR B 1 672 ? -19.507 51.685 6.352 1.00 64.41 672 THR B C 1
ATOM 11684 O O . THR B 1 672 ? -19.537 51.967 7.551 1.00 64.88 672 THR B O 1
ATOM 11688 N N . GLY B 1 673 ? -20.561 51.808 5.549 1.00 63.98 673 GLY B N 1
ATOM 11689 C CA . GLY B 1 673 ? -21.890 52.170 6.045 1.00 63.79 673 GLY B CA 1
ATOM 11690 C C . GLY B 1 673 ? -22.587 53.201 5.177 1.00 63.04 673 GLY B C 1
ATOM 11691 O O . GLY B 1 673 ? -22.258 53.371 4.001 1.00 61.84 673 GLY B O 1
ATOM 11692 N N . GLN B 1 674 ? -23.553 53.890 5.776 1.00 63.19 674 GLN B N 1
ATOM 11693 C CA . GLN B 1 674 ? -24.360 54.891 5.081 1.00 63.30 674 GLN B CA 1
ATOM 11694 C C . GLN B 1 674 ? -24.514 56.163 5.905 1.00 61.51 674 GLN B C 1
ATOM 11695 O O . GLN B 1 674 ? -24.447 56.134 7.137 1.00 60.87 674 GLN B O 1
ATOM 11701 N N . THR B 1 675 ? -24.738 57.275 5.208 1.00 60.54 675 THR B N 1
ATOM 11702 C CA . THR B 1 675 ? -25.089 58.546 5.850 1.00 59.53 675 THR B CA 1
ATOM 11703 C C . THR B 1 675 ? -26.514 58.454 6.370 1.00 59.61 675 THR B C 1
ATOM 11704 O O . THR B 1 675 ? -27.222 57.482 6.087 1.00 59.83 675 THR B O 1
ATOM 11708 N N . GLU B 1 676 ? -26.940 59.470 7.120 1.00 59.45 676 GLU B N 1
ATOM 11709 C CA . GLU B 1 676 ? -28.371 59.693 7.352 1.00 59.60 676 GLU B CA 1
ATOM 11710 C C . GLU B 1 676 ? -28.999 60.141 6.039 1.00 58.66 676 GLU B C 1
ATOM 11711 O O . GLU B 1 676 ? -28.289 60.484 5.089 1.00 58.50 676 GLU B O 1
ATOM 11717 N N . ALA B 1 677 ? -30.327 60.126 5.980 1.00 58.07 677 ALA B N 1
ATOM 11718 C CA . ALA B 1 677 ? -31.041 60.757 4.876 1.00 57.13 677 ALA B CA 1
ATOM 11719 C C . ALA B 1 677 ? -30.918 62.271 5.044 1.00 55.70 677 ALA B C 1
ATOM 11720 O O . ALA B 1 677 ? -30.755 62.768 6.164 1.00 55.18 677 ALA B O 1
ATOM 11722 N N . ALA B 1 678 ? -30.981 62.995 3.933 1.00 54.68 678 ALA B N 1
ATOM 11723 C CA . ALA B 1 678 ? -30.862 64.458 3.960 1.00 53.92 678 ALA B CA 1
ATOM 11724 C C . ALA B 1 678 ? -32.006 65.059 4.787 1.00 53.62 678 ALA B C 1
ATOM 11725 O O . ALA B 1 678 ? -33.172 64.901 4.414 1.00 54.24 678 ALA B O 1
ATOM 11727 N N . PRO B 1 679 ? -31.681 65.714 5.925 1.00 52.88 679 PRO B N 1
ATOM 11728 C CA . PRO B 1 679 ? -32.736 66.300 6.746 1.00 53.09 679 PRO B CA 1
ATOM 11729 C C . PRO B 1 679 ? -33.261 67.620 6.173 1.00 52.77 679 PRO B C 1
ATOM 11730 O O . PRO B 1 679 ? -32.635 68.211 5.286 1.00 52.58 679 PRO B O 1
ATOM 11734 N N . THR B 1 680 ? -34.419 68.047 6.667 1.00 53.03 680 THR B N 1
ATOM 11735 C CA . THR B 1 680 ? -34.973 69.358 6.360 1.00 52.66 680 THR B CA 1
ATOM 11736 C C . THR B 1 680 ? -35.220 70.091 7.667 1.00 52.97 680 THR B C 1
ATOM 11737 O O . THR B 1 680 ? -35.495 69.470 8.699 1.00 52.70 680 THR B O 1
ATOM 11741 N N . PHE B 1 681 ? -35.090 71.415 7.608 1.00 52.98 681 PHE B N 1
ATOM 11742 C CA . PHE B 1 681 ? -35.177 72.269 8.781 1.00 53.42 681 PHE B CA 1
ATOM 11743 C C . PHE B 1 681 ? -36.193 73.356 8.482 1.00 53.33 681 PHE B C 1
ATOM 11744 O O . PHE B 1 681 ? -35.984 74.190 7.599 1.00 53.27 681 PHE B O 1
ATOM 11752 N N . GLY B 1 682 ? -37.311 73.312 9.199 1.00 54.05 682 GLY B N 1
ATOM 11753 C CA . GLY B 1 682 ? -38.432 74.202 8.939 1.00 54.37 682 GLY B CA 1
ATOM 11754 C C . GLY B 1 682 ? -39.133 73.892 7.630 1.00 54.75 682 GLY B C 1
ATOM 11755 O O . GLY B 1 682 ? -38.819 72.909 6.951 1.00 55.05 682 GLY B O 1
ATOM 11756 N N . ASN B 1 683 ? -40.084 74.753 7.290 1.00 55.32 683 ASN B N 1
ATOM 11757 C CA . ASN B 1 683 ? -40.883 74.640 6.077 1.00 55.84 683 ASN B CA 1
ATOM 11758 C C . ASN B 1 683 ? -40.817 75.968 5.328 1.00 55.14 683 ASN B C 1
ATOM 11759 O O . ASN B 1 683 ? -40.508 77.011 5.924 1.00 54.69 683 ASN B O 1
ATOM 11764 N N . PHE B 1 684 ? -41.096 75.923 4.024 1.00 54.53 684 PHE B N 1
ATOM 11765 C CA . PHE B 1 684 ? -41.205 77.140 3.208 1.00 53.62 684 PHE B CA 1
ATOM 11766 C C . PHE B 1 684 ? -42.621 77.298 2.648 1.00 53.20 684 PHE B C 1
ATOM 11767 O O . PHE B 1 684 ? -43.304 76.307 2.367 1.00 53.27 684 PHE B O 1
ATOM 11775 N N . SER B 1 685 ? -43.054 78.548 2.513 1.00 52.10 685 SER B N 1
ATOM 11776 C CA . SER B 1 685 ? -44.371 78.866 1.977 1.00 52.20 685 SER B CA 1
ATOM 11777 C C . SER B 1 685 ? -44.416 78.522 0.488 1.00 51.84 685 SER B C 1
ATOM 11778 O O . SER B 1 685 ? -43.473 78.816 -0.242 1.00 51.15 685 SER B O 1
ATOM 11781 N N . GLU B 1 686 ? -45.511 77.897 0.050 1.00 51.96 686 GLU B N 1
ATOM 11782 C CA . GLU B 1 686 ? -45.723 77.590 -1.372 1.00 51.79 686 GLU B CA 1
ATOM 11783 C C . GLU B 1 686 ? -46.621 78.613 -2.083 1.00 51.46 686 GLU B C 1
ATOM 11784 O O . GLU B 1 686 ? -46.990 78.398 -3.237 1.00 51.81 686 GLU B O 1
ATOM 11790 N N . SER B 1 687 ? -46.952 79.719 -1.407 1.00 50.64 687 SER B N 1
ATOM 11791 C CA . SER B 1 687 ? -47.717 80.818 -2.004 1.00 50.66 687 SER B CA 1
ATOM 11792 C C . SER B 1 687 ? -46.764 81.877 -2.577 1.00 49.79 687 SER B C 1
ATOM 11793 O O . SER B 1 687 ? -46.102 82.585 -1.826 1.00 48.75 687 SER B O 1
ATOM 11796 N N . VAL B 1 688 ? -46.725 81.979 -3.905 1.00 49.84 688 VAL B N 1
ATOM 11797 C CA . VAL B 1 688 ? -45.837 82.901 -4.623 1.00 49.82 688 VAL B CA 1
ATOM 11798 C C . VAL B 1 688 ? -46.002 84.376 -4.213 1.00 49.87 688 VAL B C 1
ATOM 11799 O O . VAL B 1 688 ? -45.048 85.161 -4.277 1.00 49.32 688 VAL B O 1
ATOM 11803 N N . GLU B 1 689 ? -47.222 84.740 -3.825 1.00 50.18 689 GLU B N 1
ATOM 11804 C CA . GLU B 1 689 ? -47.535 86.055 -3.255 1.00 50.08 689 GLU B CA 1
ATOM 11805 C C . GLU B 1 689 ? -46.558 86.469 -2.141 1.00 48.89 689 GLU B C 1
ATOM 11806 O O . GLU B 1 689 ? -46.074 87.598 -2.137 1.00 48.58 689 GLU B O 1
ATOM 11812 N N . ASP B 1 690 ? -46.250 85.541 -1.235 1.00 48.05 690 ASP B N 1
ATOM 11813 C CA . ASP B 1 690 ? -45.393 85.813 -0.067 1.00 47.21 690 ASP B CA 1
ATOM 11814 C C . ASP B 1 690 ? -43.946 86.223 -0.383 1.00 45.80 690 ASP B C 1
ATOM 11815 O O . ASP B 1 690 ? -43.254 86.688 0.516 1.00 44.96 690 ASP B O 1
ATOM 11820 N N . TYR B 1 691 ? -43.502 86.032 -1.631 1.00 45.08 691 TYR B N 1
ATOM 11821 C CA . TYR B 1 691 ? -42.112 86.270 -2.052 1.00 44.45 691 TYR B CA 1
ATOM 11822 C C . TYR B 1 691 ? -41.888 87.563 -2.857 1.00 44.41 691 TYR B C 1
ATOM 11823 O O . TYR B 1 691 ? -40.757 87.868 -3.236 1.00 43.70 691 TYR B O 1
ATOM 11832 N N . VAL B 1 692 ? -42.959 88.315 -3.098 1.00 44.88 692 VAL B N 1
ATOM 11833 C CA . VAL B 1 692 ? -42.896 89.569 -3.851 1.00 45.30 692 VAL B CA 1
ATOM 11834 C C . VAL B 1 692 ? -42.077 90.613 -3.084 1.00 44.89 692 VAL B C 1
ATOM 11835 O O . VAL B 1 692 ? -42.090 90.642 -1.847 1.00 44.14 692 VAL B O 1
ATOM 11839 N N . PHE B 1 693 ? -41.361 91.456 -3.828 1.00 45.32 693 PHE B N 1
ATOM 11840 C CA . PHE B 1 693 ? -40.554 92.519 -3.229 1.00 45.52 693 PHE B CA 1
ATOM 11841 C C . PHE B 1 693 ? -41.451 93.466 -2.422 1.00 46.55 693 PHE B C 1
ATOM 11842 O O . PHE B 1 693 ? -42.415 94.002 -2.972 1.00 46.66 693 PHE B O 1
ATOM 11850 N N . PRO B 1 694 ? -41.152 93.657 -1.116 1.00 47.63 694 PRO B N 1
ATOM 11851 C CA . PRO B 1 694 ? -42.011 94.493 -0.295 1.00 49.18 694 PRO B CA 1
ATOM 11852 C C . PRO B 1 694 ? -41.669 95.969 -0.529 1.00 50.63 694 PRO B C 1
ATOM 11853 O O . PRO B 1 694 ? -40.924 96.582 0.253 1.00 51.13 694 PRO B O 1
ATOM 11857 N N . ALA B 1 695 ? -42.196 96.519 -1.624 1.00 52.43 695 ALA B N 1
ATOM 11858 C CA . ALA B 1 695 ? -41.888 97.895 -2.045 1.00 53.72 695 ALA B CA 1
ATOM 11859 C C . ALA B 1 695 ? -42.234 98.915 -0.968 1.00 54.76 695 ALA B C 1
ATOM 11860 O O . ALA B 1 695 ? -41.474 99.854 -0.742 1.00 55.64 695 ALA B O 1
ATOM 11862 N N . ALA B 1 696 ? -43.360 98.703 -0.288 1.00 56.00 696 ALA B N 1
ATOM 11863 C CA . ALA B 1 696 ? -43.842 99.621 0.746 1.00 57.05 696 ALA B CA 1
ATOM 11864 C C . ALA B 1 696 ? -43.137 99.518 2.112 1.00 56.99 696 ALA B C 1
ATOM 11865 O O . ALA B 1 696 ? -43.489 100.260 3.026 1.00 57.79 696 ALA B O 1
ATOM 11867 N N . GLU B 1 697 ? -42.178 98.602 2.263 1.00 56.79 697 GLU B N 1
ATOM 11868 C CA . GLU B 1 697 ? -41.390 98.459 3.501 1.00 56.51 697 GLU B CA 1
ATOM 11869 C C . GLU B 1 697 ? -39.999 99.121 3.372 1.00 54.33 697 GLU B C 1
ATOM 11870 O O . GLU B 1 697 ? -39.500 99.761 4.311 1.00 53.33 697 GLU B O 1
ATOM 11876 N N . PHE B 1 698 ? -39.374 98.944 2.209 1.00 52.16 698 PHE B N 1
ATOM 11877 C CA . PHE B 1 698 ? -38.146 99.655 1.857 1.00 50.32 698 PHE B CA 1
ATOM 11878 C C . PHE B 1 698 ? -37.975 99.695 0.336 1.00 49.22 698 PHE B C 1
ATOM 11879 O O . PHE B 1 698 ? -38.490 98.829 -0.363 1.00 49.13 698 PHE B O 1
ATOM 11887 N N . PRO B 1 699 ? -37.257 100.707 -0.186 1.00 48.26 699 PRO B N 1
ATOM 11888 C CA . PRO B 1 699 ? -37.100 100.818 -1.640 1.00 47.91 699 PRO B CA 1
ATOM 11889 C C . PRO B 1 699 ? -36.036 99.877 -2.230 1.00 47.12 699 PRO B C 1
ATOM 11890 O O . PRO B 1 699 ? -35.098 99.471 -1.537 1.00 46.14 699 PRO B O 1
ATOM 11894 N N . TYR B 1 700 ? -36.198 99.559 -3.514 1.00 46.79 700 TYR B N 1
ATOM 11895 C CA . TYR B 1 700 ? -35.258 98.721 -4.251 1.00 46.20 700 TYR B CA 1
ATOM 11896 C C . TYR B 1 700 ? -34.006 99.541 -4.572 1.00 45.34 700 TYR B C 1
ATOM 11897 O O . TYR B 1 700 ? -34.076 100.521 -5.326 1.00 45.48 700 TYR B O 1
ATOM 11906 N N . VAL B 1 701 ? -32.869 99.133 -4.004 1.00 44.16 701 VAL B N 1
ATOM 11907 C CA . VAL B 1 701 ? -31.594 99.839 -4.195 1.00 43.46 701 VAL B CA 1
ATOM 11908 C C . VAL B 1 701 ? -30.931 99.384 -5.496 1.00 43.10 701 VAL B C 1
ATOM 11909 O O . VAL B 1 701 ? -30.805 98.186 -5.750 1.00 42.50 701 VAL B O 1
ATOM 11913 N N . TYR B 1 702 ? -30.504 100.355 -6.303 1.00 43.34 702 TYR B N 1
ATOM 11914 C CA . TYR B 1 702 ? -29.909 100.101 -7.620 1.00 43.51 702 TYR B CA 1
ATOM 11915 C C . TYR B 1 702 ? -28.730 99.110 -7.543 1.00 42.08 702 TYR B C 1
ATOM 11916 O O . TYR B 1 702 ? -27.864 99.242 -6.678 1.00 41.10 702 TYR B O 1
ATOM 11925 N N . GLN B 1 703 ? -28.753 98.099 -8.420 1.00 41.46 703 GLN B N 1
ATOM 11926 C CA . GLN B 1 703 ? -27.748 97.011 -8.484 1.00 40.52 703 GLN B CA 1
ATOM 11927 C C . GLN B 1 703 ? -27.621 96.096 -7.245 1.00 39.59 703 GLN B C 1
ATOM 11928 O O . GLN B 1 703 ? -26.728 95.252 -7.206 1.00 39.53 703 GLN B O 1
ATOM 11934 N N . PHE B 1 704 ? -28.505 96.234 -6.256 1.00 38.84 704 PHE B N 1
ATOM 11935 C CA . PHE B 1 704 ? -28.435 95.443 -5.029 1.00 38.17 704 PHE B CA 1
ATOM 11936 C C . PHE B 1 704 ? -29.121 94.110 -5.329 1.00 38.58 704 PHE B C 1
ATOM 11937 O O . PHE B 1 704 ? -30.105 94.075 -6.077 1.00 38.86 704 PHE B O 1
ATOM 11945 N N . ILE B 1 705 ? -28.596 93.025 -4.762 1.00 38.46 705 ILE B N 1
ATOM 11946 C CA . ILE B 1 705 ? -29.090 91.680 -5.043 1.00 38.92 705 ILE B CA 1
ATOM 11947 C C . ILE B 1 705 ? -29.953 91.208 -3.872 1.00 38.99 705 ILE B C 1
ATOM 11948 O O . ILE B 1 705 ? -29.481 91.077 -2.738 1.00 38.67 705 ILE B O 1
ATOM 11953 N N . TYR B 1 706 ? -31.220 90.954 -4.186 1.00 39.29 706 TYR B N 1
ATOM 11954 C CA . TYR B 1 706 ? -32.243 90.577 -3.221 1.00 39.65 706 TYR B CA 1
ATOM 11955 C C . TYR B 1 706 ? -32.727 89.142 -3.485 1.00 39.92 706 TYR B C 1
ATOM 11956 O O . TYR B 1 706 ? -32.526 88.632 -4.585 1.00 39.85 706 TYR B O 1
ATOM 11965 N N . PRO B 1 707 ? -33.396 88.510 -2.492 1.00 40.42 707 PRO B N 1
ATOM 11966 C CA . PRO B 1 707 ? -34.035 87.193 -2.671 1.00 40.95 707 PRO B CA 1
ATOM 11967 C C . PRO B 1 707 ? -35.465 87.239 -3.226 1.00 41.63 707 PRO B C 1
ATOM 11968 O O . PRO B 1 707 ? -36.011 86.191 -3.566 1.00 41.85 707 PRO B O 1
ATOM 11972 N N . TYR B 1 708 ? -36.055 88.431 -3.326 1.00 41.97 708 TYR B N 1
ATOM 11973 C CA . TYR B 1 708 ? -37.469 88.575 -3.647 1.00 42.67 708 TYR B CA 1
ATOM 11974 C C . TYR B 1 708 ? -37.724 88.448 -5.144 1.00 44.03 708 TYR B C 1
ATOM 11975 O O . TYR B 1 708 ? -36.840 88.700 -5.957 1.00 43.24 708 TYR B O 1
ATOM 11984 N N . LEU B 1 709 ? -38.944 88.036 -5.486 1.00 46.48 709 LEU B N 1
ATOM 11985 C CA . LEU B 1 709 ? -39.455 88.067 -6.867 1.00 48.56 709 LEU B CA 1
ATOM 11986 C C . LEU B 1 709 ? -40.047 89.459 -7.163 1.00 50.20 709 LEU B C 1
ATOM 11987 O O . LEU B 1 709 ? -40.652 90.066 -6.282 1.00 50.05 709 LEU B O 1
ATOM 11992 N N . ASN B 1 710 ? -39.881 89.957 -8.391 1.00 52.65 710 ASN B N 1
ATOM 11993 C CA . ASN B 1 710 ? -40.493 91.236 -8.797 1.00 55.05 710 ASN B CA 1
ATOM 11994 C C . ASN B 1 710 ? -42.022 91.142 -8.961 1.00 56.70 710 ASN B C 1
ATOM 11995 O O . ASN B 1 710 ? -42.713 92.150 -8.815 1.00 56.69 710 ASN B O 1
ATOM 12000 N N . SER B 1 711 ? -42.544 89.951 -9.266 1.00 58.32 711 SER B N 1
ATOM 12001 C CA . SER B 1 711 ? -44.000 89.726 -9.340 1.00 59.86 711 SER B CA 1
ATOM 12002 C C . SER B 1 711 ? -44.367 88.272 -9.025 1.00 61.03 711 SER B C 1
ATOM 12003 O O . SER B 1 711 ? -43.487 87.432 -8.794 1.00 60.99 711 SER B O 1
ATOM 12006 N N . THR B 1 712 ? -45.668 87.979 -9.032 1.00 62.38 712 THR B N 1
ATOM 12007 C CA . THR B 1 712 ? -46.173 86.611 -8.826 1.00 63.25 712 THR B CA 1
ATOM 12008 C C . THR B 1 712 ? -46.142 85.731 -10.092 1.00 65.05 712 THR B C 1
ATOM 12009 O O . THR B 1 712 ? -46.729 84.645 -10.103 1.00 65.89 712 THR B O 1
ATOM 12013 N N . ASP B 1 713 ? -45.488 86.204 -11.157 1.00 66.77 713 ASP B N 1
ATOM 12014 C CA . ASP B 1 713 ? -45.158 85.384 -12.325 1.00 68.36 713 ASP B CA 1
ATOM 12015 C C . ASP B 1 713 ? -43.694 84.927 -12.205 1.00 67.64 713 ASP B C 1
ATOM 12016 O O . ASP B 1 713 ? -42.774 85.747 -12.212 1.00 67.19 713 ASP B O 1
ATOM 12021 N N . MET B 1 714 ? -43.487 83.619 -12.087 1.00 67.37 714 MET B N 1
ATOM 12022 C CA . MET B 1 714 ? -42.163 83.072 -11.794 1.00 66.93 714 MET B CA 1
ATOM 12023 C C . MET B 1 714 ? -41.201 83.225 -12.973 1.00 67.21 714 MET B C 1
ATOM 12024 O O . MET B 1 714 ? -40.111 83.786 -12.813 1.00 65.82 714 MET B O 1
ATOM 12029 N N . SER B 1 715 ? -41.623 82.766 -14.152 1.00 67.71 715 SER B N 1
ATOM 12030 C CA . SER B 1 715 ? -40.818 82.887 -15.379 1.00 67.19 715 SER B CA 1
ATOM 12031 C C . SER B 1 715 ? -40.382 84.322 -15.703 1.00 66.01 715 SER B C 1
ATOM 12032 O O . SER B 1 715 ? -39.269 84.531 -16.182 1.00 65.95 715 SER B O 1
ATOM 12035 N N . ALA B 1 716 ? -41.256 85.296 -15.450 1.00 65.09 716 ALA B N 1
ATOM 12036 C CA . ALA B 1 716 ? -40.924 86.715 -15.672 1.00 63.86 716 ALA B CA 1
ATOM 12037 C C . ALA B 1 716 ? -39.941 87.246 -14.627 1.00 61.61 716 ALA B C 1
ATOM 12038 O O . ALA B 1 716 ? -38.988 87.949 -14.967 1.00 61.04 716 ALA B O 1
ATOM 12040 N N . SER B 1 717 ? -40.195 86.913 -13.361 1.00 60.40 717 SER B N 1
ATOM 12041 C CA . SER B 1 717 ? -39.302 87.256 -12.244 1.00 59.34 717 SER B CA 1
ATOM 12042 C C . SER B 1 717 ? -37.873 86.723 -12.407 1.00 58.54 717 SER B C 1
ATOM 12043 O O . SER B 1 717 ? -36.926 87.356 -11.937 1.00 57.04 717 SER B O 1
ATOM 12046 N N . SER B 1 718 ? -37.729 85.564 -13.056 1.00 58.46 718 SER B N 1
ATOM 12047 C CA . SER B 1 718 ? -36.415 84.988 -13.339 1.00 57.90 718 SER B CA 1
ATOM 12048 C C . SER B 1 718 ? -35.622 85.845 -14.331 1.00 58.00 718 SER B C 1
ATOM 12049 O O . SER B 1 718 ? -34.422 86.038 -14.150 1.00 57.49 718 SER B O 1
ATOM 12052 N N . GLY B 1 719 ? -36.291 86.357 -15.366 1.00 58.91 719 GLY B N 1
ATOM 12053 C CA . GLY B 1 719 ? -35.619 87.088 -16.451 1.00 59.63 719 GLY B CA 1
ATOM 12054 C C . GLY B 1 719 ? -34.574 86.237 -17.158 1.00 60.43 719 GLY B C 1
ATOM 12055 O O . GLY B 1 719 ? -33.545 86.743 -17.611 1.00 60.74 719 GLY B O 1
ATOM 12056 N N . ASP B 1 720 ? -34.857 84.937 -17.239 1.00 61.53 720 ASP B N 1
ATOM 12057 C CA . ASP B 1 720 ? -33.943 83.925 -17.756 1.00 61.70 720 ASP B CA 1
ATOM 12058 C C . ASP B 1 720 ? -34.579 83.398 -19.039 1.00 62.10 720 ASP B C 1
ATOM 12059 O O . ASP B 1 720 ? -35.649 82.782 -19.002 1.00 62.03 720 ASP B O 1
ATOM 12064 N N . ALA B 1 721 ? -33.922 83.655 -20.168 1.00 62.03 721 ALA B N 1
ATOM 12065 C CA . ALA B 1 721 ? -34.426 83.243 -21.481 1.00 62.75 72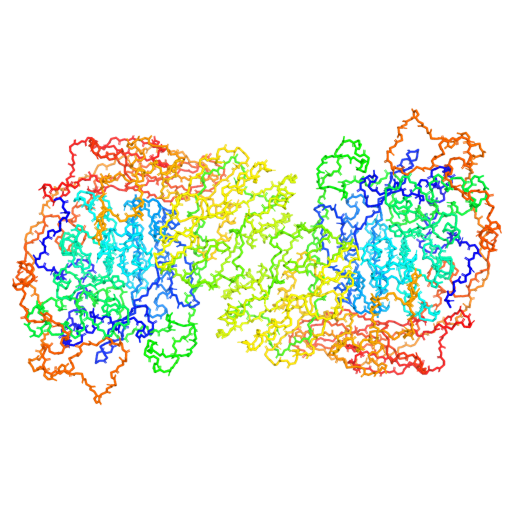1 ALA B CA 1
ATOM 12066 C C . ALA B 1 721 ? -34.450 81.712 -21.709 1.00 62.81 721 ALA B C 1
ATOM 12067 O O . ALA B 1 721 ? -35.047 81.254 -22.686 1.00 63.67 721 ALA B O 1
ATOM 12069 N N . GLN B 1 722 ? -33.803 80.938 -20.828 1.00 61.48 722 GLN B N 1
ATOM 12070 C CA . GLN B 1 722 ? -33.824 79.466 -20.877 1.00 60.96 722 GLN B CA 1
ATOM 12071 C C . GLN B 1 722 ? -34.623 78.832 -19.723 1.00 59.26 722 GLN B C 1
ATOM 12072 O O . GLN B 1 722 ? -34.515 77.630 -19.500 1.00 59.05 722 GLN B O 1
ATOM 12078 N N . TYR B 1 723 ? -35.421 79.629 -19.005 1.00 57.79 723 TYR B N 1
ATOM 12079 C CA . TYR B 1 723 ? -36.251 79.142 -17.882 1.00 56.94 723 TYR B CA 1
ATOM 12080 C C . TYR B 1 723 ? -37.256 78.066 -18.331 1.00 57.03 723 TYR B C 1
ATOM 12081 O O . TYR B 1 723 ? -37.828 78.171 -19.415 1.00 57.01 723 TYR B O 1
ATOM 12090 N N . GLY B 1 724 ? -37.460 77.044 -17.499 1.00 56.60 724 GLY B N 1
ATOM 12091 C CA . GLY B 1 724 ? -38.495 76.037 -17.748 1.00 57.33 724 GLY B CA 1
ATOM 12092 C C . GLY B 1 724 ? -38.171 74.555 -17.618 1.00 57.30 724 GLY B C 1
ATOM 12093 O O . GLY B 1 724 ? -39.099 73.744 -17.627 1.00 57.67 724 GLY B O 1
ATOM 12094 N N . GLN B 1 725 ? -36.895 74.179 -17.515 1.00 56.62 725 GLN B N 1
ATOM 12095 C CA . GLN B 1 725 ? -36.517 72.756 -17.403 1.00 56.69 725 GLN B CA 1
ATOM 12096 C C . GLN B 1 725 ? -36.433 72.308 -15.944 1.00 55.58 725 GLN B C 1
ATOM 12097 O O . GLN B 1 725 ? -36.030 73.085 -15.077 1.00 54.46 725 GLN B O 1
ATOM 12103 N N . THR B 1 726 ? -36.804 71.054 -15.685 1.00 55.56 726 THR B N 1
ATOM 12104 C CA . THR B 1 726 ? -36.658 70.439 -14.358 1.00 55.38 726 THR B CA 1
ATOM 12105 C C . THR B 1 726 ? -35.216 69.998 -14.160 1.00 55.34 726 THR B C 1
ATOM 12106 O O . THR B 1 726 ? -34.439 69.952 -15.114 1.00 54.85 726 THR B O 1
ATOM 12110 N N . ALA B 1 727 ? -34.877 69.635 -12.925 1.00 55.92 727 ALA B N 1
ATOM 12111 C CA . ALA B 1 727 ? -33.524 69.159 -12.584 1.00 56.68 727 ALA B CA 1
ATOM 12112 C C . ALA B 1 727 ? -33.137 67.865 -13.310 1.00 58.55 727 ALA B C 1
ATOM 12113 O O . ALA B 1 727 ? -31.966 67.647 -13.629 1.00 57.71 727 ALA B O 1
ATOM 12115 N N . GLU B 1 728 ? -34.133 67.023 -13.586 1.00 60.99 728 GLU B N 1
ATOM 12116 C CA . GLU B 1 728 ? -33.908 65.703 -14.179 1.00 62.67 728 GLU B CA 1
ATOM 12117 C C . GLU B 1 728 ? -33.366 65.773 -15.611 1.00 62.55 728 GLU B C 1
ATOM 12118 O O . GLU B 1 728 ? -32.748 64.814 -16.060 1.00 63.08 728 GLU B O 1
ATOM 12124 N N . GLU B 1 729 ? -33.568 66.899 -16.308 1.00 62.30 729 GLU B N 1
ATOM 12125 C CA . GLU B 1 729 ? -33.129 67.038 -17.710 1.00 62.71 729 GLU B CA 1
ATOM 12126 C C . GLU B 1 729 ? -31.953 67.980 -18.000 1.00 61.79 729 GLU B C 1
ATOM 12127 O O . GLU B 1 729 ? -31.437 67.947 -19.117 1.00 63.45 729 GLU B O 1
ATOM 12133 N N . PHE B 1 730 ? -31.528 68.814 -17.043 1.00 59.41 730 PHE B N 1
ATOM 12134 C CA . PHE B 1 730 ? -30.265 69.576 -17.207 1.00 57.63 730 PHE B CA 1
ATOM 12135 C C . PHE B 1 730 ? -29.174 69.308 -16.166 1.00 56.19 730 PHE B C 1
ATOM 12136 O O . PHE B 1 730 ? -28.026 69.679 -16.402 1.00 56.36 730 PHE B O 1
ATOM 12144 N N . LEU B 1 731 ? -29.513 68.684 -15.036 1.00 55.10 731 LEU B N 1
ATOM 12145 C CA . LEU B 1 731 ? -28.508 68.205 -14.076 1.00 54.13 731 LEU B CA 1
ATOM 12146 C C . LEU B 1 731 ? -28.214 66.723 -14.285 1.00 54.38 731 LEU B C 1
ATOM 12147 O O . LEU B 1 731 ? -29.018 66.006 -14.890 1.00 55.22 731 LEU B O 1
ATOM 12152 N N . PRO B 1 732 ? -27.061 66.248 -13.783 1.00 54.00 732 PRO B N 1
ATOM 12153 C CA . PRO B 1 732 ? -26.776 64.817 -13.913 1.00 53.83 732 PRO B CA 1
ATOM 12154 C C . PRO B 1 732 ? -27.549 63.963 -12.896 1.00 53.67 732 PRO B C 1
ATOM 12155 O O . PRO B 1 732 ? -28.214 64.520 -12.010 1.00 52.96 732 PRO B O 1
ATOM 12159 N N . PRO B 1 733 ? -27.461 62.618 -13.020 1.00 53.97 733 PRO B N 1
ATOM 12160 C CA . PRO B 1 733 ? -28.191 61.710 -12.124 1.00 54.05 733 PRO B CA 1
ATOM 12161 C C . PRO B 1 733 ? -27.890 61.924 -10.637 1.00 53.38 733 PRO B C 1
ATOM 12162 O O . PRO B 1 733 ? -26.743 62.191 -10.271 1.00 53.21 733 PRO B O 1
ATOM 12166 N N . LYS B 1 734 ? -28.933 61.813 -9.818 1.00 53.24 734 LYS B N 1
ATOM 12167 C CA . LYS B 1 734 ? -28.879 61.944 -8.352 1.00 53.06 734 LYS B CA 1
ATOM 12168 C C . LYS B 1 734 ? -28.577 63.344 -7.802 1.00 51.89 734 LYS B C 1
ATOM 12169 O O . LYS B 1 734 ? -28.292 63.485 -6.613 1.00 50.90 734 LYS B O 1
ATOM 12175 N N . ALA B 1 735 ? -28.691 64.376 -8.639 1.00 51.76 735 ALA B N 1
ATOM 12176 C CA . ALA B 1 735 ? -28.505 65.762 -8.192 1.00 51.83 735 ALA B CA 1
ATOM 12177 C C . ALA B 1 735 ? -29.472 66.146 -7.057 1.00 52.05 735 ALA B C 1
ATOM 12178 O O . ALA B 1 735 ? -29.067 66.812 -6.099 1.00 51.21 735 ALA B O 1
ATOM 12180 N N . ASN B 1 736 ? -30.729 65.701 -7.168 1.00 52.91 736 ASN B N 1
ATOM 12181 C CA . ASN B 1 736 ? -31.776 65.965 -6.168 1.00 53.35 736 ASN B CA 1
ATOM 12182 C C . ASN B 1 736 ? -32.121 64.748 -5.285 1.00 53.93 736 ASN B C 1
ATOM 12183 O O . ASN B 1 736 ? -33.213 64.680 -4.715 1.00 54.64 736 ASN B O 1
ATOM 12188 N N . ASP B 1 737 ? -31.196 63.802 -5.145 1.00 54.05 737 ASP B N 1
ATOM 12189 C CA . ASP B 1 737 ? -31.455 62.589 -4.366 1.00 54.44 737 ASP B CA 1
ATOM 12190 C C . ASP B 1 737 ? -31.062 62.806 -2.900 1.00 53.72 737 ASP B C 1
ATOM 12191 O O . ASP B 1 737 ? -29.874 62.827 -2.569 1.00 53.08 737 ASP B O 1
ATOM 12196 N N . GLY B 1 738 ? -32.068 62.966 -2.038 1.00 53.45 738 GLY B N 1
ATOM 12197 C CA . GLY B 1 738 ? -31.871 63.158 -0.599 1.00 53.28 738 GLY B CA 1
ATOM 12198 C C . GLY B 1 738 ? -31.790 61.888 0.241 1.00 54.00 738 GLY B C 1
ATOM 12199 O O . GLY B 1 738 ? -31.661 61.968 1.468 1.00 53.45 738 GLY B O 1
ATOM 12200 N N . SER B 1 739 ? -31.861 60.717 -0.402 1.00 54.82 739 SER B N 1
ATOM 12201 C CA . SER B 1 739 ? -31.798 59.433 0.305 1.00 55.68 739 SER B CA 1
ATOM 12202 C C . SER B 1 739 ? -30.400 59.160 0.847 1.00 55.60 739 SER B C 1
ATOM 12203 O O . SER B 1 739 ? -29.423 59.751 0.384 1.00 55.50 739 SER B O 1
ATOM 12206 N N . ALA B 1 740 ? -30.324 58.258 1.824 1.00 56.12 740 ALA B N 1
ATOM 12207 C CA . ALA B 1 740 ? -29.054 57.861 2.445 1.00 56.32 740 ALA B CA 1
ATOM 12208 C C . ALA B 1 740 ? -28.059 57.375 1.394 1.00 56.50 740 ALA B C 1
ATOM 12209 O O . ALA B 1 740 ? -28.443 56.670 0.453 1.00 56.71 740 ALA B O 1
ATOM 12211 N N . GLN B 1 741 ? -26.796 57.773 1.557 1.00 56.34 741 GLN B N 1
ATOM 12212 C CA . GLN B 1 741 ? -25.723 57.453 0.607 1.00 56.67 741 GLN B CA 1
ATOM 12213 C C . GLN B 1 741 ? -24.645 56.577 1.256 1.00 57.29 741 GLN B C 1
ATOM 12214 O O . GLN B 1 741 ? -24.366 56.738 2.448 1.00 56.84 741 GLN B O 1
ATOM 12220 N N . PRO B 1 742 ? -24.038 55.651 0.477 1.00 58.17 742 PRO B N 1
ATOM 12221 C CA . PRO B 1 742 ? -22.938 54.837 1.018 1.00 58.99 742 PRO B CA 1
ATOM 12222 C C . PRO B 1 742 ? -21.662 55.651 1.267 1.00 58.57 742 PRO B C 1
ATOM 12223 O O . PRO B 1 742 ? -21.326 56.533 0.470 1.00 57.86 742 PRO B O 1
ATOM 12227 N N . LEU B 1 743 ? -20.967 55.349 2.362 1.00 58.98 743 LEU B N 1
ATOM 12228 C CA . LEU B 1 743 ? -19.743 56.068 2.728 1.00 59.04 743 LEU B CA 1
ATOM 12229 C C . LEU B 1 743 ? -18.568 55.562 1.905 1.00 58.95 743 LEU B C 1
ATOM 12230 O O . LEU B 1 743 ? -18.518 54.383 1.548 1.00 58.69 743 LEU B O 1
ATOM 12235 N N . LEU B 1 744 ? -17.633 56.461 1.600 1.00 58.97 744 LEU B N 1
ATOM 12236 C CA . LEU B 1 744 ? -16.390 56.088 0.928 1.00 59.57 744 LEU B CA 1
ATOM 12237 C C . LEU B 1 744 ? -15.435 55.502 1.961 1.00 60.14 744 LEU B C 1
ATOM 12238 O O . LEU B 1 744 ? -15.395 55.959 3.110 1.00 59.70 744 LEU B O 1
ATOM 12243 N N . ARG B 1 745 ? -14.684 54.484 1.546 1.00 60.87 745 ARG B N 1
ATOM 12244 C CA . ARG B 1 745 ? -13.697 53.829 2.406 1.00 61.60 745 ARG B CA 1
ATOM 12245 C C . ARG B 1 745 ? -12.584 54.760 2.903 1.00 60.86 745 ARG B C 1
ATOM 12246 O O . ARG B 1 745 ? -12.122 54.621 4.041 1.00 60.75 745 ARG B O 1
ATOM 12254 N N . SER B 1 746 ? -12.166 55.701 2.050 1.00 59.77 746 SER B N 1
ATOM 12255 C CA . SER B 1 746 ? -11.126 56.676 2.403 1.00 58.73 746 SER B CA 1
ATOM 12256 C C . SER B 1 746 ? -11.613 57.747 3.385 1.00 57.65 746 SER B C 1
ATOM 12257 O O . SER B 1 746 ? -10.790 58.395 4.039 1.00 57.17 746 SER B O 1
ATOM 12260 N N . SER B 1 747 ? -12.931 57.932 3.492 1.00 56.80 747 SER B N 1
ATOM 12261 C CA . SER B 1 747 ? -13.503 58.903 4.435 1.00 56.46 747 SER B CA 1
ATOM 12262 C C . SER B 1 747 ? -13.407 58.427 5.883 1.00 56.60 747 SER B C 1
ATOM 12263 O O . SER B 1 747 ? -12.998 57.296 6.154 1.00 56.80 747 SER B O 1
ATOM 12266 N N . GLY B 1 748 ? -13.765 59.324 6.799 1.00 56.21 748 GLY B N 1
ATOM 12267 C CA . GLY B 1 748 ? -13.835 59.030 8.226 1.00 56.89 748 GLY B CA 1
ATOM 12268 C C . GLY B 1 748 ? -15.272 59.112 8.695 1.00 57.13 748 GLY B C 1
ATOM 12269 O O . GLY B 1 748 ? -15.992 60.038 8.329 1.00 57.99 748 GLY B O 1
ATOM 12270 N N . LEU B 1 749 ? -15.694 58.143 9.499 1.00 58.01 749 LEU B N 1
ATOM 12271 C CA . LEU B 1 749 ? -17.026 58.162 10.105 1.00 58.28 749 LEU B CA 1
ATOM 12272 C C . LEU B 1 749 ? -17.032 59.200 11.224 1.00 57.94 749 LEU B C 1
ATOM 12273 O O . LEU B 1 749 ? -16.337 59.028 12.229 1.00 58.19 749 LEU B O 1
ATOM 12278 N N . HIS B 1 750 ? -17.796 60.279 11.031 1.00 57.41 750 HIS B N 1
ATOM 12279 C CA . HIS B 1 750 ? -17.833 61.423 11.960 1.00 57.13 750 HIS B CA 1
ATOM 12280 C C . HIS B 1 750 ? -16.470 62.143 12.129 1.00 56.07 750 HIS B C 1
ATOM 12281 O O . HIS B 1 750 ? -16.276 62.892 13.092 1.00 55.89 750 HIS B O 1
ATOM 12288 N N . HIS B 1 751 ? -15.550 61.941 11.185 1.00 55.27 751 HIS B N 1
ATOM 12289 C CA . HIS B 1 751 ? -14.169 62.415 11.315 1.00 54.99 751 HIS B CA 1
ATOM 12290 C C . HIS B 1 751 ? -13.746 63.102 10.015 1.00 52.88 751 HIS B C 1
ATOM 12291 O O . HIS B 1 751 ? -13.347 62.435 9.054 1.00 52.39 751 HIS B O 1
ATOM 12298 N N . PRO B 1 752 ? -13.882 64.438 9.962 1.00 50.80 752 PRO B N 1
ATOM 12299 C CA . PRO B 1 752 ? -13.419 65.170 8.783 1.00 49.59 752 PRO B CA 1
ATOM 12300 C C . PRO B 1 752 ? -11.909 65.023 8.550 1.00 48.49 752 PRO B C 1
ATOM 12301 O O . PRO B 1 752 ? -11.141 64.916 9.511 1.00 47.86 752 PRO B O 1
ATOM 12305 N N . GLY B 1 753 ? -11.516 65.009 7.278 1.00 47.81 753 GLY B N 1
ATOM 12306 C CA . GLY B 1 753 ? -10.117 64.927 6.855 1.00 47.73 753 GLY B CA 1
ATOM 12307 C C . GLY B 1 753 ? -9.631 63.532 6.493 1.00 48.29 753 GLY B C 1
ATOM 12308 O O . GLY B 1 753 ? -8.416 63.304 6.388 1.00 47.77 753 GLY B O 1
ATOM 12309 N N . GLY B 1 754 ? -10.575 62.608 6.295 1.00 48.59 754 GLY B N 1
ATOM 12310 C CA . GLY B 1 754 ? -10.279 61.229 5.913 1.00 49.37 754 GLY B CA 1
ATOM 12311 C C . GLY B 1 754 ? -10.392 60.256 7.067 1.00 49.83 754 GLY B C 1
ATOM 12312 O O . GLY B 1 754 ? -10.546 60.658 8.223 1.00 49.63 754 GLY B O 1
ATOM 12313 N N . ASN B 1 755 ? -10.316 58.971 6.724 1.00 50.69 755 ASN B N 1
ATOM 12314 C CA . ASN B 1 755 ? -10.303 57.859 7.680 1.00 51.44 755 ASN B CA 1
ATOM 12315 C C . ASN B 1 755 ? -9.361 58.187 8.857 1.00 51.86 755 ASN B C 1
ATOM 12316 O O . ASN B 1 755 ? -8.178 58.459 8.624 1.00 51.24 755 ASN B O 1
ATOM 12321 N N . PRO B 1 756 ? -9.876 58.173 10.115 1.00 52.73 756 PRO B N 1
ATOM 12322 C CA . PRO B 1 756 ? -9.042 58.562 11.278 1.00 53.17 756 PRO B CA 1
ATOM 12323 C C . PRO B 1 756 ? -7.782 57.705 11.493 1.00 53.90 756 PRO B C 1
ATOM 12324 O O . PRO B 1 756 ? -6.793 58.195 12.048 1.00 53.46 756 PRO B O 1
ATOM 12328 N N . ALA B 1 757 ? -7.821 56.450 11.044 1.00 55.15 757 ALA B N 1
ATOM 12329 C CA . ALA B 1 757 ? -6.647 55.569 11.056 1.00 56.03 757 ALA B CA 1
ATOM 12330 C C . ALA B 1 757 ? -5.460 56.098 10.218 1.00 55.81 757 ALA B C 1
ATOM 12331 O O . ALA B 1 757 ? -4.336 55.637 10.399 1.00 56.18 757 ALA B O 1
ATOM 12333 N N . LEU B 1 758 ? -5.706 57.052 9.313 1.00 55.72 758 LEU B N 1
ATOM 12334 C CA . LEU B 1 758 ? -4.625 57.790 8.634 1.00 55.59 758 LEU B CA 1
ATOM 12335 C C . LEU B 1 758 ? -3.725 58.584 9.579 1.00 55.08 758 LEU B C 1
ATOM 12336 O O . LEU B 1 758 ? -2.566 58.823 9.257 1.00 54.51 758 LEU B O 1
ATOM 12341 N N . TYR B 1 759 ? -4.265 58.984 10.728 1.00 55.23 759 TYR B N 1
ATOM 12342 C CA . TYR B 1 759 ? -3.559 59.813 11.697 1.00 55.23 759 TYR B CA 1
ATOM 12343 C C . TYR B 1 759 ? -3.095 59.046 12.942 1.00 56.61 759 TYR B C 1
ATOM 12344 O O . TYR B 1 759 ? -2.738 59.660 13.948 1.00 56.40 759 TYR B O 1
ATOM 12353 N N . ASP B 1 760 ? -3.081 57.709 12.866 1.00 58.64 760 ASP B N 1
ATOM 12354 C CA . ASP B 1 760 ? -2.423 56.875 13.883 1.00 59.59 760 ASP B CA 1
ATOM 12355 C C . ASP B 1 760 ? -0.923 57.107 13.810 1.00 59.63 760 ASP B C 1
ATOM 12356 O O . ASP B 1 760 ? -0.331 57.005 12.732 1.00 59.02 760 ASP B O 1
ATOM 12361 N N . ILE B 1 761 ? -0.320 57.411 14.957 1.00 60.03 761 ILE B N 1
ATOM 12362 C CA . ILE B 1 761 ? 1.116 57.640 15.043 1.00 60.35 761 ILE B CA 1
ATOM 12363 C C . ILE B 1 761 ? 1.827 56.285 14.945 1.00 61.11 761 ILE B C 1
ATOM 12364 O O . ILE B 1 761 ? 1.829 55.518 15.905 1.00 61.45 761 ILE B O 1
ATOM 12369 N N . MET B 1 762 ? 2.406 56.007 13.774 1.00 60.94 762 MET B N 1
ATOM 12370 C CA . MET B 1 762 ? 3.095 54.737 13.496 1.00 62.01 762 MET B CA 1
ATOM 12371 C C . MET B 1 762 ? 4.560 54.722 13.942 1.00 61.73 762 MET B C 1
ATOM 12372 O O . MET B 1 762 ? 5.026 53.718 14.477 1.00 63.65 762 MET B O 1
ATOM 12377 N N . TYR B 1 763 ? 5.282 55.816 13.703 1.00 59.80 763 TYR B N 1
ATOM 12378 C CA . TYR B 1 763 ? 6.678 55.939 14.117 1.00 59.20 763 TYR B CA 1
ATOM 12379 C C . TYR B 1 763 ? 6.903 57.245 14.861 1.00 58.10 763 TYR B C 1
ATOM 12380 O O . TYR B 1 763 ? 6.172 58.213 14.659 1.00 57.30 763 TYR B O 1
ATOM 12389 N N . THR B 1 764 ? 7.918 57.251 15.725 1.00 57.79 764 THR B N 1
ATOM 12390 C CA . THR B 1 764 ? 8.402 58.461 16.386 1.00 56.71 764 THR B CA 1
ATOM 12391 C C . THR B 1 764 ? 9.895 58.549 16.115 1.00 56.32 764 THR B C 1
ATOM 12392 O O . THR B 1 764 ? 10.661 57.692 16.569 1.00 57.23 764 THR B O 1
ATOM 12396 N N . VAL B 1 765 ? 10.295 59.572 15.360 1.00 54.81 765 VAL B N 1
ATOM 12397 C CA . VAL B 1 765 ? 11.695 59.800 15.014 1.00 54.36 765 VAL B CA 1
ATOM 12398 C C . VAL B 1 765 ? 12.309 60.786 16.005 1.00 54.24 765 VAL B C 1
ATOM 12399 O O . VAL B 1 765 ? 11.694 61.789 16.348 1.00 54.18 765 VAL B O 1
ATOM 12403 N N . THR B 1 766 ? 13.524 60.492 16.459 1.00 55.26 766 THR B N 1
ATOM 12404 C CA . THR B 1 766 ? 14.262 61.368 17.371 1.00 55.10 766 THR B CA 1
ATOM 12405 C C . THR B 1 766 ? 15.714 61.496 16.939 1.00 55.16 766 THR B C 1
ATOM 12406 O O . THR B 1 766 ? 16.257 60.601 16.289 1.00 55.63 766 THR B O 1
ATOM 12410 N N . ALA B 1 767 ? 16.322 62.625 17.298 1.00 54.66 767 ALA B N 1
ATOM 12411 C CA . ALA B 1 767 ? 17.718 62.912 16.980 1.00 54.65 767 ALA B CA 1
ATOM 12412 C C . ALA B 1 767 ? 18.238 64.034 17.872 1.00 54.37 767 ALA B C 1
ATOM 12413 O O . ALA B 1 767 ? 17.486 64.928 18.250 1.00 54.00 767 ALA B O 1
ATOM 12415 N N . ASP B 1 768 ? 19.523 63.977 18.203 1.00 54.56 768 ASP B N 1
ATOM 12416 C CA . ASP B 1 768 ? 20.165 65.007 19.014 1.00 54.55 768 ASP B CA 1
ATOM 12417 C C . ASP B 1 768 ? 20.826 66.054 18.113 1.00 53.18 768 ASP B C 1
ATOM 12418 O O . ASP B 1 768 ? 21.473 65.719 17.117 1.00 53.06 768 ASP B O 1
ATOM 12423 N N . ILE B 1 769 ? 20.637 67.323 18.470 1.00 51.75 769 ILE B N 1
ATOM 12424 C CA . ILE B 1 769 ? 21.217 68.448 17.751 1.00 50.23 769 ILE B CA 1
ATOM 12425 C C . ILE B 1 769 ? 22.070 69.230 18.738 1.00 49.54 769 ILE B C 1
ATOM 12426 O O . ILE B 1 769 ? 21.591 69.637 19.795 1.00 49.57 769 ILE B O 1
ATOM 12431 N N . THR B 1 770 ? 23.337 69.420 18.385 1.00 48.91 770 THR B N 1
ATOM 12432 C CA . THR B 1 770 ? 24.299 70.095 19.236 1.00 48.62 770 THR B CA 1
ATOM 12433 C C . THR B 1 770 ? 24.721 71.401 18.573 1.00 47.53 770 THR B C 1
ATOM 12434 O O . THR B 1 770 ? 24.925 71.451 17.359 1.00 46.93 770 THR B O 1
ATOM 12438 N N . ASN B 1 771 ? 24.838 72.454 19.373 1.00 47.08 771 ASN B N 1
ATOM 12439 C CA . ASN B 1 771 ? 25.350 73.735 18.900 1.00 46.34 771 ASN B CA 1
ATOM 12440 C C . ASN B 1 771 ? 26.867 73.712 19.064 1.00 46.87 771 ASN B C 1
ATOM 12441 O O . ASN B 1 771 ? 27.379 73.858 20.178 1.00 47.44 771 ASN B O 1
ATOM 12446 N N . THR B 1 772 ? 27.573 73.534 17.949 1.00 46.88 772 THR B N 1
ATOM 12447 C CA . THR B 1 772 ? 29.033 73.423 17.952 1.00 47.60 772 THR B CA 1
ATOM 12448 C C . THR B 1 772 ? 29.759 74.778 17.865 1.00 47.61 772 THR B C 1
ATOM 12449 O O . THR B 1 772 ? 30.979 74.827 18.014 1.00 48.08 772 THR B O 1
ATOM 12453 N N . GLY B 1 773 ? 29.023 75.866 17.627 1.00 47.73 773 GLY B N 1
ATOM 12454 C CA . GLY B 1 773 ? 29.611 77.213 17.536 1.00 48.20 773 GLY B CA 1
ATOM 12455 C C . GLY B 1 773 ? 29.580 77.993 18.839 1.00 49.24 773 GLY B C 1
ATOM 12456 O O . GLY B 1 773 ? 29.254 77.445 19.898 1.00 49.58 773 GLY B O 1
ATOM 12457 N N . LYS B 1 774 ? 29.918 79.283 18.746 1.00 50.40 774 LYS B N 1
ATOM 12458 C CA . LYS B 1 774 ? 30.092 80.158 19.922 1.00 51.65 774 LYS B CA 1
ATOM 12459 C C . LYS B 1 774 ? 28.826 80.911 20.370 1.00 51.08 774 LYS B C 1
ATOM 12460 O O . LYS B 1 774 ? 28.773 81.411 21.494 1.00 51.66 774 LYS B O 1
ATOM 12466 N N . VAL B 1 775 ? 27.813 80.976 19.509 1.00 50.08 775 VAL B N 1
ATOM 12467 C CA . VAL B 1 775 ? 26.655 81.845 19.726 1.00 49.19 775 VAL B CA 1
ATOM 12468 C C . VAL B 1 775 ? 25.373 81.004 19.834 1.00 48.34 775 VAL B C 1
ATOM 12469 O O . VAL B 1 775 ? 25.238 79.967 19.170 1.00 47.75 775 VAL B O 1
ATOM 12473 N N . ALA B 1 776 ? 24.454 81.444 20.696 1.00 47.55 776 ALA B N 1
ATOM 12474 C CA . ALA B 1 776 ? 23.129 80.827 20.803 1.00 47.31 776 ALA B CA 1
ATOM 12475 C C . ALA B 1 776 ? 22.357 81.055 19.511 1.00 46.23 776 ALA B C 1
ATOM 12476 O O . ALA B 1 776 ? 22.476 82.104 18.880 1.00 45.73 776 ALA B O 1
ATOM 12478 N N . GLY B 1 777 ? 21.576 80.063 19.114 1.00 45.78 777 GLY B N 1
ATOM 12479 C CA . GLY B 1 777 ? 20.829 80.154 17.876 1.00 44.99 777 GLY B CA 1
ATOM 12480 C C . GLY B 1 777 ? 19.754 79.106 17.772 1.00 44.75 777 GLY B C 1
ATOM 12481 O O . GLY B 1 777 ? 19.724 78.141 18.532 1.00 45.31 777 GLY B O 1
ATOM 12482 N N . ASP B 1 778 ? 18.871 79.321 16.809 1.00 44.05 778 ASP B N 1
ATOM 12483 C CA . ASP B 1 778 ? 17.780 78.419 16.525 1.00 43.71 778 ASP B CA 1
ATOM 12484 C C . ASP B 1 778 ? 18.161 77.546 15.341 1.00 43.02 778 ASP B C 1
ATOM 12485 O O . ASP B 1 778 ? 18.840 78.007 14.421 1.00 42.23 778 ASP B O 1
ATOM 12490 N N . GLU B 1 779 ? 17.729 76.286 15.370 1.00 42.98 779 GLU B N 1
ATOM 12491 C CA . GLU B 1 779 ? 17.964 75.352 14.271 1.00 42.71 779 GLU B CA 1
ATOM 12492 C C . GLU B 1 779 ? 16.640 74.828 13.749 1.00 42.18 779 GLU B C 1
ATOM 12493 O O . GLU B 1 779 ? 15.678 74.691 14.510 1.00 42.40 779 GLU B O 1
ATOM 12499 N N . VAL B 1 780 ? 16.606 74.543 12.449 1.00 41.57 780 VAL B N 1
ATOM 12500 C CA . VAL B 1 780 ? 15.431 73.971 11.789 1.00 41.63 780 VAL B CA 1
ATOM 12501 C C . VAL B 1 780 ? 15.759 72.547 11.311 1.00 42.04 780 VAL B C 1
ATOM 12502 O O . VAL B 1 780 ? 16.039 72.333 10.127 1.00 41.83 780 VAL B O 1
ATOM 12506 N N . PRO B 1 781 ? 15.743 71.568 12.239 1.00 42.59 781 PRO B N 1
ATOM 12507 C CA . PRO B 1 781 ? 15.920 70.189 11.798 1.00 43.10 781 PRO B CA 1
ATOM 12508 C C . PRO B 1 781 ? 14.706 69.725 11.028 1.00 42.93 781 PRO B C 1
ATOM 12509 O O . PRO B 1 781 ? 13.584 70.034 11.422 1.00 42.77 781 PRO B O 1
ATOM 12513 N N . GLN B 1 782 ? 14.934 68.996 9.943 1.00 43.02 782 GLN B N 1
ATOM 12514 C CA . GLN B 1 782 ? 13.857 68.537 9.074 1.00 42.93 782 GLN B CA 1
ATOM 12515 C C . GLN B 1 782 ? 13.872 67.015 8.976 1.00 44.52 782 GLN B C 1
ATOM 12516 O O . GLN B 1 782 ? 14.931 66.387 9.084 1.00 44.51 782 GLN B O 1
ATOM 12522 N N . LEU B 1 783 ? 12.684 66.440 8.793 1.00 45.31 783 LEU B N 1
ATOM 12523 C CA . LEU B 1 783 ? 12.496 65.007 8.637 1.00 46.70 783 LEU B CA 1
ATOM 12524 C C . LEU B 1 783 ? 12.002 64.769 7.214 1.00 47.04 783 LEU B C 1
ATOM 12525 O O . LEU B 1 783 ? 10.976 65.335 6.808 1.00 46.83 783 LEU B O 1
ATOM 12530 N N . TYR B 1 784 ? 12.732 63.938 6.469 1.00 47.58 784 TYR B N 1
ATOM 12531 C CA . TYR B 1 784 ? 12.364 63.543 5.110 1.00 47.91 784 TYR B CA 1
ATOM 12532 C C . TYR B 1 784 ? 12.210 62.019 5.040 1.00 49.47 784 TYR B C 1
ATOM 12533 O O . TYR B 1 784 ? 12.877 61.291 5.792 1.00 49.76 784 TYR B O 1
ATOM 12542 N N . VAL B 1 785 ? 11.332 61.538 4.153 1.00 50.22 785 VAL B N 1
ATOM 12543 C CA . VAL B 1 785 ? 11.184 60.094 3.922 1.00 51.53 785 VAL B CA 1
ATOM 12544 C C . VAL B 1 785 ? 11.326 59.712 2.450 1.00 52.37 785 VAL B C 1
ATOM 12545 O O . VAL B 1 785 ? 10.821 60.410 1.573 1.00 51.06 785 VAL B O 1
ATOM 12549 N N . SER B 1 786 ? 12.038 58.610 2.200 1.00 54.20 786 SER B N 1
ATOM 12550 C CA . SER B 1 786 ? 12.018 57.941 0.903 1.00 55.96 786 SER B CA 1
ATOM 12551 C C . SER B 1 786 ? 10.947 56.870 0.983 1.00 57.93 786 SER B C 1
ATOM 12552 O O . SER B 1 786 ? 11.014 55.989 1.838 1.00 58.50 786 SER B O 1
ATOM 12555 N N . LEU B 1 787 ? 9.956 56.955 0.104 1.00 59.77 787 LEU B N 1
ATOM 12556 C CA . LEU B 1 787 ? 8.823 56.029 0.130 1.00 61.88 787 LEU B CA 1
ATOM 12557 C C . LEU B 1 787 ? 9.080 54.732 -0.645 1.00 64.16 787 LEU B C 1
ATOM 12558 O O . LEU B 1 787 ? 8.272 53.801 -0.565 1.00 64.46 787 LEU B O 1
ATOM 12563 N N . GLY B 1 788 ? 10.201 54.667 -1.374 1.00 66.26 788 GLY B N 1
ATOM 12564 C CA . GLY B 1 788 ? 10.505 53.534 -2.247 1.00 68.52 788 GLY B CA 1
ATOM 12565 C C . GLY B 1 788 ? 9.611 53.591 -3.469 1.00 70.11 788 GLY B C 1
ATOM 12566 O O . GLY B 1 788 ? 8.656 54.359 -3.507 1.00 70.00 788 GLY B O 1
ATOM 12567 N N . GLY B 1 789 ? 9.918 52.785 -4.473 1.00 72.70 789 GLY B N 1
ATOM 12568 C CA . GLY B 1 789 ? 9.057 52.671 -5.650 1.00 74.24 789 GLY B CA 1
ATOM 12569 C C . GLY B 1 789 ? 9.542 53.553 -6.781 1.00 74.75 789 GLY B C 1
ATOM 12570 O O . GLY B 1 789 ? 10.024 54.660 -6.534 1.00 74.64 789 GLY B O 1
ATOM 12571 N N . PRO B 1 790 ? 9.389 53.077 -8.033 1.00 76.57 790 PRO B N 1
ATOM 12572 C CA . PRO B 1 790 ? 10.064 53.668 -9.189 1.00 76.90 790 PRO B CA 1
ATOM 12573 C C . PRO B 1 790 ? 9.634 55.102 -9.520 1.00 76.05 790 PRO B C 1
ATOM 12574 O O . PRO B 1 790 ? 10.440 55.856 -10.070 1.00 75.60 790 PRO B O 1
ATOM 12578 N N . GLU B 1 791 ? 8.392 55.464 -9.184 1.00 75.60 791 GLU B N 1
ATOM 12579 C CA . GLU B 1 791 ? 7.842 56.795 -9.486 1.00 75.14 791 GLU B CA 1
ATOM 12580 C C . GLU B 1 791 ? 7.591 57.698 -8.253 1.00 72.36 791 GLU B C 1
ATOM 12581 O O . GLU B 1 791 ? 6.921 58.729 -8.372 1.00 71.90 791 GLU B O 1
ATOM 12587 N N . ASP B 1 792 ? 8.144 57.333 -7.092 1.00 69.82 792 ASP B N 1
ATOM 12588 C CA . ASP B 1 792 ? 8.139 58.213 -5.913 1.00 66.79 792 ASP B CA 1
ATOM 12589 C C . ASP B 1 792 ? 9.413 59.075 -5.880 1.00 63.91 792 ASP B C 1
ATOM 12590 O O . ASP B 1 792 ? 10.473 58.618 -6.318 1.00 63.29 792 ASP B O 1
ATOM 12595 N N . PRO B 1 793 ? 9.319 60.325 -5.362 1.00 60.87 793 PRO B N 1
ATOM 12596 C CA . PRO B 1 793 ? 10.521 61.171 -5.289 1.00 59.04 793 PRO B CA 1
ATOM 12597 C C . PRO B 1 793 ? 11.517 60.625 -4.281 1.00 57.62 793 PRO B C 1
ATOM 12598 O O . PRO B 1 793 ? 11.113 59.929 -3.353 1.00 57.66 793 PRO B O 1
ATOM 12602 N N . LYS B 1 794 ? 12.800 60.934 -4.466 1.00 56.56 794 LYS B N 1
ATOM 12603 C CA . LYS B 1 794 ? 13.850 60.449 -3.561 1.00 56.06 794 LYS B CA 1
ATOM 12604 C C . LYS B 1 794 ? 13.499 60.756 -2.108 1.00 54.43 794 LYS B C 1
ATOM 12605 O O . LYS B 1 794 ? 13.512 59.856 -1.262 1.00 53.97 794 LYS B O 1
ATOM 12611 N N . VAL B 1 795 ? 13.187 62.025 -1.836 1.00 52.19 795 VAL B N 1
ATOM 12612 C CA . VAL B 1 795 ? 12.745 62.451 -0.510 1.00 50.94 795 VAL B CA 1
ATOM 12613 C C . VAL B 1 795 ? 11.525 63.362 -0.585 1.00 49.22 795 VAL B C 1
ATOM 12614 O O . VAL B 1 795 ? 11.334 64.062 -1.576 1.00 48.67 795 VAL B O 1
ATOM 12618 N N . VAL B 1 796 ? 10.696 63.305 0.460 1.00 47.88 796 VAL B N 1
ATOM 12619 C CA . VAL B 1 796 ? 9.585 64.236 0.670 1.00 46.48 796 VAL B CA 1
ATOM 12620 C C . VAL B 1 796 ? 9.584 64.642 2.140 1.00 45.70 796 VAL B C 1
ATOM 12621 O O . VAL B 1 796 ? 9.795 63.796 3.010 1.00 45.75 796 VAL B O 1
ATOM 12625 N N . LEU B 1 797 ? 9.361 65.931 2.409 1.00 44.52 797 LEU B N 1
ATOM 12626 C CA . LEU B 1 797 ? 9.299 66.453 3.782 1.00 43.82 797 LEU B CA 1
ATOM 12627 C C . LEU B 1 797 ? 8.087 65.885 4.516 1.00 43.62 797 LEU B C 1
ATOM 12628 O O . LEU B 1 797 ? 6.980 65.857 3.970 1.00 43.41 797 LEU B O 1
ATOM 12633 N N . ARG B 1 798 ? 8.309 65.419 5.742 1.00 43.38 798 ARG B N 1
ATOM 12634 C CA . ARG B 1 798 ? 7.229 64.933 6.606 1.00 43.22 798 ARG B CA 1
ATOM 12635 C C . ARG B 1 798 ? 7.277 65.449 8.049 1.00 43.11 798 ARG B C 1
ATOM 12636 O O . ARG B 1 798 ? 6.446 65.071 8.868 1.00 43.03 798 ARG B O 1
ATOM 12644 N N . GLY B 1 799 ? 8.230 66.316 8.368 1.00 43.24 799 GLY B N 1
ATOM 12645 C CA . GLY B 1 799 ? 8.314 66.886 9.706 1.00 43.46 799 GLY B CA 1
ATOM 12646 C C . GLY B 1 799 ? 9.370 67.964 9.785 1.00 43.21 799 GLY B C 1
ATOM 12647 O O . GLY B 1 799 ? 10.227 68.073 8.902 1.00 43.11 799 GLY B O 1
ATOM 12648 N N . PHE B 1 800 ? 9.283 68.773 10.833 1.00 43.25 800 PHE B N 1
ATOM 12649 C CA . PHE B 1 800 ? 10.306 69.768 11.150 1.00 43.50 800 PHE B CA 1
ATOM 12650 C C . PHE B 1 800 ? 10.046 70.350 12.528 1.00 43.91 800 PHE B C 1
ATOM 12651 O O . PHE B 1 800 ? 9.001 70.106 13.128 1.00 44.11 800 PHE B O 1
ATOM 12659 N N . ASP B 1 801 ? 11.004 71.116 13.026 1.00 44.47 801 ASP B N 1
ATOM 12660 C CA . ASP B 1 801 ? 10.781 71.924 14.214 1.00 45.24 801 ASP B CA 1
ATOM 12661 C C . ASP B 1 801 ? 11.727 73.127 14.216 1.00 45.12 801 ASP B C 1
ATOM 12662 O O . ASP B 1 801 ? 12.619 73.222 13.368 1.00 44.73 801 ASP B O 1
ATOM 12667 N N . ARG B 1 802 ? 11.479 74.046 15.152 1.00 45.18 802 ARG B N 1
ATOM 12668 C CA A ARG B 1 802 ? 12.316 75.220 15.375 0.50 45.07 802 ARG B CA 1
ATOM 12669 C CA B ARG B 1 802 ? 12.329 75.212 15.378 0.50 44.71 802 ARG B CA 1
ATOM 12670 C C . ARG B 1 802 ? 12.763 75.176 16.840 1.00 45.44 802 ARG B C 1
ATOM 12671 O O . ARG B 1 802 ? 11.962 75.442 17.743 1.00 45.55 802 ARG B O 1
ATOM 12686 N N . LEU B 1 803 ? 14.036 74.833 17.070 1.00 45.98 803 LEU B N 1
ATOM 12687 C CA . LEU B 1 803 ? 14.563 74.598 18.421 1.00 47.06 803 LEU B CA 1
ATOM 12688 C C . LEU B 1 803 ? 15.686 75.562 18.785 1.00 47.61 803 LEU B C 1
ATOM 12689 O O . LEU B 1 803 ? 16.586 75.790 17.984 1.00 47.18 803 LEU B O 1
ATOM 12694 N N . ARG B 1 804 ? 15.616 76.107 20.002 1.00 48.89 804 ARG B N 1
ATOM 12695 C CA . ARG B 1 804 ? 16.657 76.973 20.575 1.00 49.94 804 ARG B CA 1
ATOM 12696 C C . ARG B 1 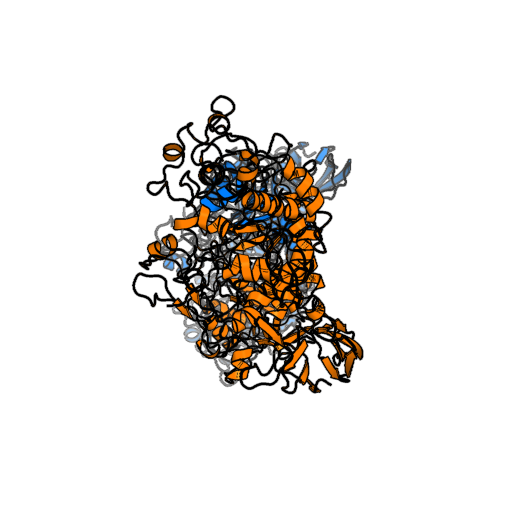804 ? 17.765 76.111 21.185 1.00 50.76 804 ARG B C 1
ATOM 12697 O O . ARG B 1 804 ? 17.485 75.237 22.011 1.00 51.09 804 ARG B O 1
ATOM 12705 N N . VAL B 1 805 ? 19.014 76.371 20.788 1.00 50.57 805 VAL B N 1
ATOM 12706 C CA . VAL B 1 805 ? 20.177 75.623 21.288 1.00 51.07 805 VAL B CA 1
ATOM 12707 C C . VAL B 1 805 ? 21.269 76.598 21.730 1.00 50.92 805 VAL B C 1
ATOM 12708 O O . VAL B 1 805 ? 21.757 77.383 20.921 1.00 50.08 805 VAL B O 1
ATOM 12712 N N . GLU B 1 806 ? 21.644 76.537 23.009 1.00 51.90 806 GLU B N 1
ATOM 12713 C CA . GLU B 1 806 ? 22.748 77.345 23.553 1.00 52.48 806 GLU B CA 1
ATOM 12714 C C . GLU B 1 806 ? 24.093 76.768 23.101 1.00 52.90 806 GLU B C 1
ATOM 12715 O O . GLU B 1 806 ? 24.144 75.610 22.688 1.00 52.97 806 GLU B O 1
ATOM 12721 N N . PRO B 1 807 ? 25.186 77.565 23.176 1.00 53.19 807 PRO B N 1
ATOM 12722 C CA . PRO B 1 807 ? 26.491 77.036 22.746 1.00 53.90 807 PRO B CA 1
ATOM 12723 C C . PRO B 1 807 ? 26.968 75.872 23.621 1.00 55.14 807 PRO B C 1
ATOM 12724 O O . PRO B 1 807 ? 26.996 76.000 24.847 1.00 55.55 807 PRO B O 1
ATOM 12728 N N . GLY B 1 808 ? 27.307 74.747 22.985 1.00 55.86 808 GLY B N 1
ATOM 12729 C CA . GLY B 1 808 ? 27.685 73.514 23.691 1.00 56.85 808 GLY B CA 1
ATOM 12730 C C . GLY B 1 808 ? 26.532 72.662 24.216 1.00 57.51 808 GLY B C 1
ATOM 12731 O O . GLY B 1 808 ? 26.768 71.582 24.760 1.00 58.58 808 GLY B O 1
ATOM 12732 N N . GLU B 1 809 ? 25.294 73.132 24.046 1.00 57.11 809 GLU B N 1
ATOM 12733 C CA . GLU B 1 809 ? 24.105 72.442 24.532 1.00 57.70 809 GLU B CA 1
ATOM 12734 C C . GLU B 1 809 ? 23.664 71.402 23.494 1.00 57.40 809 GLU B C 1
ATOM 12735 O O . GLU B 1 809 ? 23.895 71.567 22.292 1.00 56.62 809 GLU B O 1
ATOM 12741 N N . LYS B 1 810 ? 23.040 70.333 23.983 1.00 57.86 810 LYS B N 1
ATOM 12742 C CA . LYS B 1 810 ? 22.487 69.258 23.166 1.00 57.67 810 LYS B CA 1
ATOM 12743 C C . LYS B 1 810 ? 20.983 69.228 23.407 1.00 56.99 810 LYS B C 1
ATOM 12744 O O . LYS B 1 810 ? 20.546 69.240 24.555 1.00 57.74 810 LYS B O 1
ATOM 12750 N N . VAL B 1 811 ? 20.200 69.206 22.330 1.00 55.99 811 VAL B N 1
ATOM 12751 C CA . VAL B 1 811 ? 18.733 69.249 22.402 1.00 55.49 811 VAL B CA 1
ATOM 12752 C C . VAL B 1 811 ? 18.174 68.164 21.485 1.00 55.26 811 VAL B C 1
ATOM 12753 O O . VAL B 1 811 ? 18.754 67.882 20.432 1.00 55.07 811 VAL B O 1
ATOM 12757 N N . GLN B 1 812 ? 17.054 67.565 21.896 1.00 55.24 812 GLN B N 1
ATOM 12758 C CA . GLN B 1 812 ? 16.396 66.501 21.135 1.00 55.22 812 GLN B CA 1
ATOM 12759 C C . GLN B 1 812 ? 15.363 67.074 20.158 1.00 54.00 812 GLN B C 1
ATOM 12760 O O . GLN B 1 812 ? 14.575 67.939 20.526 1.00 54.00 812 GLN B O 1
ATOM 12766 N N . PHE B 1 813 ? 15.384 66.571 18.925 1.00 53.43 813 PHE B N 1
ATOM 12767 C CA . PHE B 1 813 ? 14.368 66.855 17.907 1.00 52.79 813 PHE B CA 1
ATOM 12768 C C . PHE B 1 813 ? 13.419 65.660 17.843 1.00 53.04 813 PHE B C 1
ATOM 12769 O O . PHE B 1 813 ? 13.855 64.559 17.518 1.00 53.33 813 PHE B O 1
ATOM 12777 N N . LYS B 1 814 ? 12.139 65.877 18.159 1.00 52.95 814 LYS B N 1
ATOM 12778 C CA . LYS B 1 814 ? 11.113 64.813 18.126 1.00 53.38 814 LYS B CA 1
ATOM 12779 C C . LYS B 1 814 ? 10.043 65.103 17.071 1.00 52.07 814 LYS B C 1
ATOM 12780 O O . LYS B 1 814 ? 9.439 66.179 17.079 1.00 51.42 814 LYS B O 1
ATOM 12786 N N . ALA B 1 815 ? 9.805 64.134 16.187 1.00 51.36 815 ALA B N 1
ATOM 12787 C CA . ALA B 1 815 ? 8.777 64.246 15.152 1.00 50.62 815 ALA B CA 1
ATOM 12788 C C . ALA B 1 815 ? 8.141 62.880 14.851 1.00 50.99 815 ALA B C 1
ATOM 12789 O O . ALA B 1 815 ? 8.847 61.877 14.702 1.00 51.64 815 ALA B O 1
ATOM 12791 N N . VAL B 1 816 ? 6.813 62.857 14.761 1.00 50.04 816 VAL B N 1
ATOM 12792 C CA . VAL B 1 816 ? 6.067 61.633 14.487 1.00 50.41 816 VAL B CA 1
ATOM 12793 C C . VAL B 1 816 ? 5.782 61.470 12.996 1.00 50.04 816 VAL B C 1
ATOM 12794 O O . VAL B 1 816 ? 5.824 62.441 12.230 1.00 49.21 816 VAL B O 1
ATOM 12798 N N . LEU B 1 817 ? 5.502 60.226 12.613 1.00 50.27 817 LEU B N 1
ATOM 12799 C CA . LEU B 1 817 ? 5.065 59.864 11.270 1.00 50.16 817 LEU B CA 1
ATOM 12800 C C . LEU B 1 817 ? 3.742 59.101 11.378 1.00 50.48 817 LEU B C 1
ATOM 12801 O O . LEU B 1 817 ? 3.690 58.011 11.954 1.00 51.29 817 LEU B O 1
ATOM 12806 N N . THR B 1 818 ? 2.678 59.679 10.833 1.00 49.74 818 THR B N 1
ATOM 12807 C CA . THR B 1 818 ? 1.383 59.017 10.786 1.00 50.09 818 THR B CA 1
ATOM 12808 C C . THR B 1 818 ? 1.346 57.957 9.682 1.00 50.57 818 THR B C 1
ATOM 12809 O O . THR B 1 818 ? 2.304 57.813 8.922 1.00 50.18 818 THR B O 1
ATOM 12813 N N . ARG B 1 819 ? 0.237 57.219 9.603 1.00 51.30 819 ARG B N 1
ATOM 12814 C CA . ARG B 1 819 ? -0.004 56.286 8.495 1.00 52.16 819 ARG B CA 1
ATOM 12815 C C . ARG B 1 819 ? -0.053 57.023 7.169 1.00 51.48 819 ARG B C 1
ATOM 12816 O O . ARG B 1 819 ? 0.524 56.566 6.185 1.00 51.78 819 ARG B O 1
ATOM 12824 N N . ARG B 1 820 ? -0.757 58.153 7.155 1.00 50.89 820 ARG B N 1
ATOM 12825 C CA . ARG B 1 820 ? -0.798 59.051 5.990 1.00 50.10 820 ARG B CA 1
ATOM 12826 C C . ARG B 1 820 ? 0.608 59.442 5.524 1.00 49.31 820 ARG B C 1
ATOM 12827 O O . ARG B 1 820 ? 0.889 59.433 4.326 1.00 48.95 820 ARG B O 1
ATOM 12835 N N . ASP B 1 821 ? 1.484 59.749 6.481 1.00 49.30 821 ASP B N 1
ATOM 12836 C CA . ASP B 1 821 ? 2.872 60.167 6.195 1.00 49.33 821 ASP B CA 1
ATOM 12837 C C . ASP B 1 821 ? 3.731 59.151 5.424 1.00 49.64 821 ASP B C 1
ATOM 12838 O O . ASP B 1 821 ? 4.682 59.546 4.739 1.00 49.28 821 ASP B O 1
ATOM 12843 N N . VAL B 1 822 ? 3.408 57.862 5.537 1.00 50.30 822 VAL B N 1
ATOM 12844 C CA . VAL B 1 822 ? 4.149 56.809 4.828 1.00 50.59 822 VAL B CA 1
ATOM 12845 C C . VAL B 1 822 ? 3.310 56.104 3.748 1.00 50.88 822 VAL B C 1
ATOM 12846 O O . VAL B 1 822 ? 3.759 55.103 3.173 1.00 51.51 822 VAL B O 1
ATOM 12850 N N . SER B 1 823 ? 2.118 56.636 3.456 1.00 49.99 823 SER B N 1
ATOM 12851 C CA . SER B 1 823 ? 1.199 56.024 2.489 1.00 50.24 823 SER B CA 1
ATOM 12852 C C . SER B 1 823 ? 1.318 56.647 1.091 1.00 49.87 823 SER B C 1
ATOM 12853 O O . SER B 1 823 ? 2.019 57.641 0.892 1.00 49.13 823 SER B O 1
ATOM 12856 N N . SER B 1 824 ? 0.647 56.011 0.133 1.00 50.50 824 SER B N 1
ATOM 12857 C CA . SER B 1 824 ? 0.558 56.465 -1.254 1.00 50.76 824 SER B CA 1
ATOM 12858 C C . SER B 1 824 ? -0.883 56.288 -1.727 1.00 51.08 824 SER B C 1
ATOM 12859 O O . SER B 1 824 ? -1.580 55.368 -1.277 1.00 51.72 824 SER B O 1
ATOM 12862 N N . TRP B 1 825 ? -1.327 57.155 -2.637 1.00 50.83 825 TRP B N 1
ATOM 12863 C CA . TRP B 1 825 ? -2.695 57.084 -3.162 1.00 50.93 825 TRP B CA 1
ATOM 12864 C C . TRP B 1 825 ? -2.805 56.025 -4.264 1.00 52.30 825 TRP B C 1
ATOM 12865 O O . TRP B 1 825 ? -2.205 56.158 -5.332 1.00 52.63 825 TRP B O 1
ATOM 12876 N N . ASP B 1 826 ? -3.575 54.980 -3.977 1.00 54.20 826 ASP B N 1
ATOM 12877 C CA . ASP B 1 826 ? -3.919 53.945 -4.947 1.00 55.69 826 ASP B CA 1
ATOM 12878 C C . ASP B 1 826 ? -5.218 54.374 -5.626 1.00 55.57 826 ASP B C 1
ATOM 12879 O O . ASP B 1 826 ? -6.281 54.389 -5.000 1.00 55.18 826 ASP B O 1
ATOM 12884 N N . THR B 1 827 ? -5.102 54.760 -6.896 1.00 56.05 827 THR B N 1
ATOM 12885 C CA . THR B 1 827 ? -6.246 55.183 -7.711 1.00 56.41 827 THR B CA 1
ATOM 12886 C C . THR B 1 827 ? -7.268 54.060 -7.984 1.00 57.10 827 THR B C 1
ATOM 12887 O O . THR B 1 827 ? -8.467 54.330 -8.082 1.00 56.94 827 THR B O 1
ATOM 12891 N N . VAL B 1 828 ? -6.791 52.818 -8.090 1.00 57.75 828 VAL B N 1
ATOM 12892 C CA . VAL B 1 828 ? -7.660 51.654 -8.324 1.00 58.36 828 VAL B CA 1
ATOM 12893 C C . VAL B 1 828 ? -8.532 51.420 -7.090 1.00 57.87 828 VAL B C 1
ATOM 12894 O O . VAL B 1 828 ? -9.759 51.376 -7.184 1.00 58.30 828 VAL B O 1
ATOM 12898 N N . LYS B 1 829 ? -7.873 51.298 -5.943 1.00 57.46 829 LYS B N 1
ATOM 12899 C CA . LYS B 1 829 ? -8.518 51.071 -4.654 1.00 57.47 829 LYS B CA 1
ATOM 12900 C C . LYS B 1 829 ? -9.335 52.270 -4.150 1.00 56.78 829 LYS B C 1
ATOM 12901 O O . LYS B 1 829 ? -10.287 52.079 -3.386 1.00 56.15 829 LYS B O 1
ATOM 12907 N N . GLN B 1 830 ? -8.965 53.486 -4.582 1.00 56.00 830 GLN B N 1
ATOM 12908 C CA . GLN B 1 830 ? -9.521 54.749 -4.062 1.00 55.02 830 GLN B CA 1
ATOM 12909 C C . GLN B 1 830 ? -9.309 54.840 -2.559 1.00 55.00 830 GLN B C 1
ATOM 12910 O O . GLN B 1 830 ? -10.233 55.112 -1.792 1.00 54.72 830 GLN B O 1
ATOM 12916 N N . ASP B 1 831 ? -8.072 54.583 -2.152 1.00 55.52 831 ASP B N 1
ATOM 12917 C CA . ASP B 1 831 ? -7.686 54.670 -0.755 1.00 55.97 831 ASP B CA 1
ATOM 12918 C C . ASP B 1 831 ? -6.165 54.753 -0.643 1.00 56.45 831 ASP B C 1
ATOM 12919 O O . ASP B 1 831 ? -5.438 54.524 -1.614 1.00 56.34 831 ASP B O 1
ATOM 12924 N N . TRP B 1 832 ? -5.704 55.109 0.549 1.00 56.97 832 TRP B N 1
ATOM 12925 C CA . TRP B 1 832 ? -4.285 55.177 0.854 1.00 57.23 832 TRP B CA 1
ATOM 12926 C C . TRP B 1 832 ? -3.764 53.777 1.186 1.00 58.06 832 TRP B C 1
ATOM 12927 O O . TRP B 1 832 ? -4.471 52.990 1.812 1.00 58.62 832 TRP B O 1
ATOM 12938 N N . VAL B 1 833 ? -2.539 53.478 0.753 1.00 58.50 833 VAL B N 1
ATOM 12939 C CA . VAL B 1 833 ? -1.885 52.181 1.018 1.00 59.48 833 VAL B CA 1
ATOM 12940 C C . VAL B 1 833 ? -0.391 52.353 1.289 1.00 59.14 833 VAL B C 1
ATOM 12941 O O . VAL B 1 833 ? 0.294 53.069 0.567 1.00 58.08 833 VAL B O 1
ATOM 12945 N N . ILE B 1 834 ? 0.103 51.681 2.327 1.00 60.06 834 ILE B N 1
ATOM 12946 C CA . ILE B 1 834 ? 1.538 51.616 2.608 1.00 60.38 834 ILE B CA 1
ATOM 12947 C C . ILE B 1 834 ? 2.089 50.577 1.644 1.00 61.99 834 ILE B C 1
ATOM 12948 O O . ILE B 1 834 ? 1.774 49.393 1.778 1.00 62.94 834 ILE B O 1
ATOM 12953 N N . THR B 1 835 ? 2.883 51.011 0.667 1.00 62.85 835 THR B N 1
ATOM 12954 C CA . THR B 1 835 ? 3.414 50.091 -0.351 1.00 64.99 835 THR B CA 1
ATOM 12955 C C . THR B 1 835 ? 4.505 49.180 0.230 1.00 67.06 835 THR B C 1
ATOM 12956 O O . THR B 1 835 ? 5.173 49.542 1.204 1.00 67.07 835 THR B O 1
ATOM 12960 N N . GLU B 1 836 ? 4.684 48.008 -0.378 1.00 69.44 836 GLU B N 1
ATOM 12961 C CA . GLU B 1 836 ? 5.658 47.012 0.122 1.00 71.23 836 GLU B CA 1
ATOM 12962 C C . GLU B 1 836 ? 7.134 47.379 -0.125 1.00 70.40 836 GLU B C 1
ATOM 12963 O O . GLU B 1 836 ? 8.026 46.722 0.412 1.00 70.24 836 GLU B O 1
ATOM 12969 N N . TYR B 1 837 ? 7.382 48.431 -0.911 1.00 69.62 837 TYR B N 1
ATOM 12970 C CA . TYR B 1 837 ? 8.732 48.969 -1.113 1.00 68.99 837 TYR B CA 1
ATOM 12971 C C . TYR B 1 837 ? 9.353 49.437 0.198 1.00 67.33 837 TYR B C 1
ATOM 12972 O O . TYR B 1 837 ? 8.655 49.919 1.094 1.00 65.73 837 TYR B O 1
ATOM 12981 N N . ALA B 1 838 ? 10.671 49.294 0.292 1.00 66.49 838 ALA B N 1
ATOM 12982 C CA . ALA B 1 838 ? 11.417 49.699 1.478 1.00 65.91 838 ALA B CA 1
ATOM 12983 C C . ALA B 1 838 ? 11.376 51.217 1.638 1.00 64.22 838 ALA B C 1
ATOM 12984 O O . ALA B 1 838 ? 11.389 51.959 0.645 1.00 63.01 838 ALA B O 1
ATOM 12986 N N . LYS B 1 839 ? 11.319 51.656 2.895 1.00 63.25 839 LYS B N 1
ATOM 12987 C CA . LYS B 1 839 ? 11.229 53.066 3.246 1.00 61.91 839 LYS B CA 1
ATOM 12988 C C . LYS B 1 839 ? 12.403 53.488 4.125 1.00 61.33 839 LYS B C 1
ATOM 12989 O O . LYS B 1 839 ? 12.861 52.716 4.973 1.00 62.34 839 LYS B O 1
ATOM 12995 N N . LYS B 1 840 ? 12.881 54.713 3.914 1.00 59.49 840 LYS B N 1
ATOM 12996 C CA . LYS B 1 840 ? 13.979 55.276 4.698 1.00 59.22 840 LYS B CA 1
ATOM 12997 C C . LYS B 1 840 ? 13.567 56.600 5.331 1.00 56.98 840 LYS B C 1
ATOM 12998 O O . LYS B 1 840 ? 12.758 57.335 4.764 1.00 55.56 840 LYS B O 1
ATOM 13004 N N . VAL B 1 841 ? 14.134 56.878 6.508 1.00 55.72 841 VAL B N 1
ATOM 13005 C CA . VAL B 1 841 ? 13.960 58.143 7.227 1.00 54.13 841 VAL B CA 1
ATOM 13006 C C . VAL B 1 841 ? 15.281 58.909 7.182 1.00 52.84 841 VAL B C 1
ATOM 13007 O O . VAL B 1 841 ? 16.325 58.338 7.479 1.00 52.38 841 VAL B O 1
ATOM 13011 N N . TYR B 1 842 ? 15.221 60.190 6.811 1.00 51.09 842 TYR B N 1
ATOM 13012 C CA . TYR B 1 842 ? 16.388 61.080 6.840 1.00 50.24 842 TYR B CA 1
ATOM 13013 C C . TYR B 1 842 ? 16.111 62.266 7.754 1.00 49.27 842 TYR B C 1
ATOM 13014 O O . TYR B 1 842 ? 14.987 62.774 7.802 1.00 48.78 842 TYR B O 1
ATOM 13023 N N . VAL B 1 843 ? 17.143 62.710 8.463 1.00 48.56 843 VAL B N 1
ATOM 13024 C CA . VAL B 1 843 ? 17.065 63.894 9.301 1.00 47.89 843 VAL B CA 1
ATOM 13025 C C . VAL B 1 843 ? 18.287 64.754 9.030 1.00 47.59 843 VAL B C 1
ATOM 13026 O O . VAL B 1 843 ? 19.405 64.252 9.001 1.00 47.99 843 VAL B O 1
ATOM 13030 N N . GLY B 1 844 ? 18.063 66.048 8.827 1.00 47.07 844 GLY B N 1
ATOM 13031 C CA . GLY B 1 844 ? 19.160 66.989 8.602 1.00 46.83 844 GLY B CA 1
ATOM 13032 C C . GLY B 1 844 ? 18.707 68.435 8.530 1.00 45.98 844 GLY B C 1
ATOM 13033 O O . GLY B 1 844 ? 17.516 68.717 8.708 1.00 45.59 844 GLY B O 1
ATOM 13034 N N . PRO B 1 845 ? 19.655 69.364 8.278 1.00 45.60 845 PRO B N 1
ATOM 13035 C CA . PRO B 1 845 ? 19.326 70.792 8.168 1.00 44.97 845 PRO B CA 1
ATOM 13036 C C . PRO B 1 845 ? 18.816 71.270 6.792 1.00 44.45 845 PRO B C 1
ATOM 13037 O O . PRO B 1 845 ? 18.538 72.456 6.644 1.00 44.20 845 PRO B O 1
ATOM 13041 N N . SER B 1 846 ? 18.712 70.380 5.803 1.00 44.48 846 SER B N 1
ATOM 13042 C CA . SER B 1 846 ? 18.056 70.711 4.521 1.00 43.70 846 SER B CA 1
ATOM 13043 C C . SER B 1 846 ? 17.641 69.439 3.787 1.00 43.54 846 SER B C 1
ATOM 13044 O O . SER B 1 846 ? 17.915 68.339 4.259 1.00 44.04 846 SER B O 1
ATOM 13047 N N . SER B 1 847 ? 16.991 69.604 2.635 1.00 43.02 847 SER B N 1
ATOM 13048 C CA . SER B 1 847 ? 16.556 68.478 1.805 1.00 43.46 847 SER B CA 1
ATOM 13049 C C . SER B 1 847 ? 17.701 67.725 1.118 1.00 44.01 847 SER B C 1
ATOM 13050 O O . SER B 1 847 ? 17.488 66.602 0.658 1.00 44.45 847 SER B O 1
ATOM 13053 N N . ARG B 1 848 ? 18.885 68.338 1.029 1.00 44.09 848 ARG B N 1
ATOM 13054 C CA . ARG B 1 848 ? 20.090 67.660 0.507 1.00 44.96 848 ARG B CA 1
ATOM 13055 C C . ARG B 1 848 ? 21.151 67.343 1.559 1.00 45.45 848 ARG B C 1
ATOM 13056 O O . ARG B 1 848 ? 21.891 66.375 1.399 1.00 46.65 848 ARG B O 1
ATOM 13064 N N . LYS B 1 849 ? 21.211 68.120 2.635 1.00 45.39 849 LYS B N 1
ATOM 13065 C CA . LYS B 1 849 ? 22.091 67.808 3.759 1.00 46.33 849 LYS B CA 1
ATOM 13066 C C . LYS B 1 849 ? 21.453 66.752 4.651 1.00 47.00 849 LYS B C 1
ATOM 13067 O O . LYS B 1 849 ? 20.924 67.063 5.707 1.00 46.53 849 LYS B O 1
ATOM 13073 N N . LEU B 1 850 ? 21.521 65.498 4.217 1.00 48.36 850 LEU B N 1
ATOM 13074 C CA . LEU B 1 850 ? 20.878 64.388 4.924 1.00 49.43 850 LEU B CA 1
ATOM 13075 C C . LEU B 1 850 ? 21.921 63.724 5.833 1.00 50.82 850 LEU B C 1
ATOM 13076 O O . LEU B 1 850 ? 22.546 62.723 5.477 1.00 51.67 850 LEU B O 1
ATOM 13081 N N . ASP B 1 851 ? 22.110 64.327 7.006 1.00 51.45 851 ASP B N 1
ATOM 13082 C CA . ASP B 1 851 ? 23.202 63.976 7.924 1.00 52.50 851 ASP B CA 1
ATOM 13083 C C . ASP B 1 851 ? 22.978 62.672 8.700 1.00 53.18 851 ASP B C 1
ATOM 13084 O O . ASP B 1 851 ? 23.941 62.083 9.212 1.00 53.28 851 ASP B O 1
ATOM 13089 N N . LEU B 1 852 ? 21.719 62.243 8.800 1.00 53.19 852 LEU B N 1
ATOM 13090 C CA . LEU B 1 852 ? 21.348 61.000 9.482 1.00 54.12 852 LEU B CA 1
ATOM 13091 C C . LEU B 1 852 ? 20.370 60.202 8.618 1.00 54.52 852 LEU B C 1
ATOM 13092 O O . LEU B 1 852 ? 19.555 60.793 7.909 1.00 53.39 852 LEU B O 1
ATOM 13097 N N . GLU B 1 853 ? 20.465 58.870 8.662 1.00 55.65 853 GLU B N 1
ATOM 13098 C CA . GLU B 1 853 ? 19.598 58.005 7.853 1.00 56.43 853 GLU B CA 1
ATOM 13099 C C . GLU B 1 853 ? 19.374 56.639 8.502 1.00 58.22 853 GLU B C 1
ATOM 13100 O O . GLU B 1 853 ? 20.280 56.059 9.111 1.00 58.96 853 GLU B O 1
ATOM 13106 N N . GLU B 1 854 ? 18.154 56.130 8.362 1.00 59.54 854 GLU B N 1
ATOM 13107 C CA . GLU B 1 854 ? 17.796 54.807 8.873 1.00 61.44 854 GLU B CA 1
ATOM 13108 C C . GLU B 1 854 ? 16.575 54.267 8.135 1.00 61.80 854 GLU B C 1
ATOM 13109 O O . GLU B 1 854 ? 15.622 55.007 7.872 1.00 60.15 854 GLU B O 1
ATOM 13115 N N . VAL B 1 855 ? 16.631 52.983 7.786 1.00 63.61 855 VAL B N 1
ATOM 13116 C CA . VAL B 1 855 ? 15.500 52.282 7.186 1.00 64.89 855 VAL B CA 1
ATOM 13117 C C . VAL B 1 855 ? 14.357 52.209 8.216 1.00 66.06 855 VAL B C 1
ATOM 13118 O O . VAL B 1 855 ? 14.612 52.049 9.412 1.00 66.70 855 VAL B O 1
ATOM 13122 N N . LEU B 1 856 ? 13.114 52.367 7.756 1.00 67.17 856 LEU B N 1
ATOM 13123 C CA . LEU B 1 856 ? 11.927 52.222 8.621 1.00 68.01 856 LEU B CA 1
ATOM 13124 C C . LEU B 1 856 ? 11.687 50.755 8.977 1.00 69.31 856 LEU B C 1
ATOM 13125 O O . LEU B 1 856 ? 11.597 49.931 8.067 1.00 70.09 856 LEU B O 1
ATOM 13130 N N . PRO B 1 857 ? 11.553 50.429 10.286 1.00 70.61 857 PRO B N 1
ATOM 13131 C CA . PRO B 1 857 ? 11.265 49.049 10.747 1.00 71.92 857 PRO B CA 1
ATOM 13132 C C . PRO B 1 857 ? 10.099 48.340 10.042 1.00 71.57 857 PRO B C 1
ATOM 13133 O O . PRO B 1 857 ? 9.094 48.971 9.718 1.00 70.65 857 PRO B O 1
#

Organism: Neurospora crassa (strain ATCC 24698 / 74-OR23-1A / CBS 708.71 / DSM 1257 / FGSC 987) (NCBI:txid367110)

Solvent-accessible surface area: 54209 Å² total; per-residue (Å²): 172,121,28,157,22,92,64,47,42,9,0,23,22,5,36,52,131,1,93,55,7,91,128,6,14,96,99,0,88,56,12,0,44,99,4,64,2,26,22,1,0,27,0,0,6,0,3,4,52,4,9,33,14,5,4,0,3,1,5,33,0,113,139,43,37,1,136,15,2,0,0,0,9,0,8,2,0,0,24,16,1,6,6,1,0,0,0,0,0,1,6,0,0,0,0,0,1,16,83,38,8,0,70,107,3,0,80,2,1,0,79,1,0,63,22,0,5,3,4,1,3,2,4,4,0,2,1,2,6,4,18,4,15,0,3,0,7,26,0,6,0,5,5,17,1,0,7,0,0,0,33,0,0,22,43,4,0,90,0,2,17,90,15,13,0,1,0,0,0,3,2,0,2,1,2,9,6,5,12,4,5,24,41,32,36,4,80,133,57,69,27,98,0,64,79,3,2,0,0,18,20,75,37,68,2,12,3,26,0,3,2,6,0,0,10,20,0,5,130,7,6,1,0,0,0,4,0,0,12,1,9,10,39,41,30,19,0,1,50,1,6,40,4,0,1,8,3,0,7,56,9,3,16,2,11,0,2,0,0,0,11,15,23,1,6,63,36,11,27,25,0,0,7,0,0,0,0,0,3,3,0,1,7,25,93,68,63,52,16,150,11,71,1,0,31,40,3,0,2,4,9,29,64,46,10,4,24,40,21,3,0,0,6,0,0,1,1,1,0,0,0,2,26,62,13,54,11,54,18,158,117,28,79,92,29,13,0,1,31,46,24,54,89,17,122,7,22,34,20,54,28,16,153,107,78,163,79,61,0,1,123,11,51,80,17,20,68,131,23,14,78,27,0,72,66,0,1,0,32,0,2,0,0,2,30,38,92,64,25,7,34,10,157,144,17,77,0,0,0,0,0,0,23,3,0,1,30,18,54,52,4,24,41,32,22,68,40,31,96,39,24,66,1,11,6,2,1,0,0,0,12,0,4,8,44,5,4,13,19,1,10,0,2,12,6,0,7,38,60,0,34,142,28,53,4,14,3,8,8,2,12,120,15,129,5,54,105,45,1,104,63,12,1,63,29,76,81,7,9,0,0,0,0,0,8,0,0,0,0,10,1,79,4,77,34,131,30,11,44,0,1,1,81,58,2,56,9,30,66,96,0,28,51,8,0,78,61,0,1,76,58,6,113,39,0,0,0,0,0,1,0,5,5,5,0,41,0,52,135,6,54,100,48,109,41,0,15,0,0,0,0,3,0,0,3,0,2,8,1,0,27,2,2,11,6,0,0,14,29,151,12,17,0,0,0,4,0,0,11,1,0,0,12,51,70,137,11,6,47,9,52,10,43,43,113,42,84,44,61,86,109,10,0,28,11,75,6,125,33,12,12,36,1,9,4,8,29,1,18,121,48,121,21,67,34,29,20,14,0,0,18,10,60,20,36,10,82,30,104,15,47,74,24,119,16,118,119,62,180,39,55,160,34,87,59,20,109,34,117,47,126,61,17,49,76,15,37,123,51,51,139,48,40,121,79,8,52,22,34,83,117,136,70,95,108,17,146,34,22,9,26,3,41,0,113,47,78,78,43,57,70,18,10,50,68,114,152,68,61,90,66,9,155,113,91,16,48,104,131,5,51,39,20,62,49,34,88,42,58,85,5,6,11,91,62,70,14,1,2,5,55,19,4,32,49,67,16,12,28,0,20,1,18,0,35,0,79,21,194,69,35,1,3,5,0,0,0,0,0,0,18,8,32,11,110,134,24,9,116,1,5,0,23,4,3,45,47,35,123,0,86,62,60,71,136,31,97,0,125,15,61,0,21,16,22,13,2,4,8,8,41,72,142,100,72,0,16,39,69,32,154,92,69,16,89,0,39,0,0,23,0,1,85,86,38,83,26,89,54,77,20,80,181,37,160,21,95,63,47,32,12,0,21,24,5,40,41,129,0,92,55,9,79,124,5,12,118,105,0,103,64,13,0,44,102,4,66,3,30,20,2,0,28,0,0,6,0,5,4,52,4,8,35,13,5,5,1,3,1,6,35,0,111,141,43,39,2,135,17,2,0,0,0,7,0,8,2,0,0,25,17,2,6,6,1,0,0,0,0,0,2,6,0,0,0,0,0,1,22,79,37,9,0,63,112,3,0,81,2,2,0,76,0,0,66,22,0,4,1,2,1,2,2,2,4,0,2,1,3,6,3,20,4,15,0,3,0,7,26,0,6,0,6,5,19,0,0,7,0,0,0,32,0,0,19,27,2,0,91,0,1,17,93,15,11,0,1,0,0,0,3,2,0,3,0,1,7,6,4,12,3,4,23,41,39,35,4,80,133,57,66,33,95,1,65,79,3,1,0,0,17,19,76,32,78,3,11,3,24,0,2,2,6,0,0,11,19,0,6,131,24,8,1,0,0,0,4,0,0,12,2,8,10,39,43,30,19,0,1,44,1,7,41,3,0,2,6,3,0,7,55,8,4,16,2,11,0,2,0,0,0,10,17,26,1,6,60,28,13,27,28,0,0,5,0,0,0,0,0,2,2,0,0,8,25,87,71,65,52,17,151,12,69,1,0,31,40,2,0,2,5,5,34,61,48,8,2,28,32,20,2,0,0,6,0,0,1,1,0,0,0,0,1,23,61,14,55,7,48,23,159,112,25,76,93,28,12,0,2,31,45,23,57,89,16,120,4,25,31,19,89,27,22,213,77,74,167,74,57,0,1,122,18,52,78,17,21,73,116,13,12,76,25,0,72,71,0,0,0,40,0,2,0,0,3,29,39,92,61,27,6,62,12,182,134,17,82,0,0,0,0,0,0,33,3,0,1,28,19,54,54,3,20,38,35,24,66,38,32,98,34,24,64,1,11,7,2,0,0,0,0,13,0,5,7,48,6,2,13,18,7,2,0,15,12,10,0,13,31,56,0,35,144,28,54,5,15,4,8,8,3,13,115,15,120,5,56,107,47,1,106,65,13,1,60,25,81,79,7,10,0,0,0,0,1,8,0,1,0,0,9,1,74,6,82,40,130,26,10,40,0,1,1,78,60,2,52,11,30,69,98,0,28,50,8,0,84,60,0,0,78,57,6,115,40,0,0,0,0,0,1,0,4,5,5,1,41,0,53,132,3,62,94,42,111,42,0,17,0,0,0,0,3,0,0,3,0,2,7,1,0,28,2,2,10,10,0,0,15,32,160,12,13,0,1,0,3,0,0,11,1,0,0,14,60,58,134,11,3,49,7,50,8,39,46,114,40,84,43,59,91,109,9,0,23,11,73,7,128,40,14,15,25,0,8,4,8,35,1,27,106,63,122,23,67,35,27,18,16,0,0,18,10,61,21,34,9,85,32,98,13,40,75,25,114,20,102,115,59,187,50,47,162,34,90,54,21,118,38,113,53,127,60,17,48,80,13,30,132,48,47,155,53,41,124,83,5,55,21,37,78,117,136,70,84,104,13,149,33,25,10,24,5,42,0,111,47,77,83,51,60,66,19,11,53,71,115,152,70,64,95,71,2,140,112,88,16,48,109,106,6,36,37,18,60,37,23,86,40,57,82,4,6,15,88,64,69,13,2,3,5,56,18,3,35,43,82,14,12,15,0,20,1,23,0,33,1,78,22,193,76,27,0,13,3,0,0,0,0,0,1,18,8,18,22,104,121,27,6,116,0,3,0,23,4,3,44,30,30,124,0,82,63,64,72,135,34,95,0,129,12,59,0,20,15,23,14,0,3,7,5,42,75,138,90,73,0,15,37,67,32,174,113,74,16,89,0,21,0,0,20,0,2,96,87,40,79,24,91,62,87,17,85

InterPro domains:
  IPR001764 Glycoside hydrolase, family 3, N-terminal [PF00933] (118-352)
  IPR001764 Glycoside hydrolase, family 3, N-terminal [PR00133] (96-112)
  IPR001764 Glycoside hydrolase, family 3, N-terminal [PR00133] (120-139)
  IPR001764 Glycoside hydrolase, family 3, N-terminal [PR00133] (167-183)
  IPR001764 Glycoside hydrolase, family 3, N-terminal [PR00133] (198-214)
  IPR001764 Glycoside hydrolase, family 3, N-terminal [PR00133] (280-298)
  IPR002772 Glycoside hydrolase family 3 C-terminal domain [PF01915] (414-648)
  IPR013783 Immunoglobulin-like fold [G3DSA:2.60.40.10] (756-874)
  IPR017853 Glycoside hydrolase superfamily [SSF51445] (54-361)
  IPR019800 Glycoside hydrolase, family 3, active site [PS00775] (280-297)
  IPR026891 Fibronectin type III-like domain [PF14310] (797-865)
  IPR026891 Fibronectin type III-like domain [SM01217] (797-865)
  IPR036881 Glycoside hydrolase family 3 C-terminal domain superfamily [G3DSA:3.40.50.1700] (400-670)
  IPR036881 Glycoside hydrolase family 3 C-terminal domain superfamily [SSF52279] (415-671)
  IPR036962 Glycoside hydrolase, family 3, N-terminal domain superfamily [G3DSA:3.20.20.300] (19-363)
  IPR050288 Cellulose-degrading glycosyl hydrolase 3 [PTHR42715] (30-872)

Sequence (1683 aa):
SLAYSEPHYPSPWMDPKAIGWEEAYEEKAKAFVSQLTLLEKVNLTTGIGWGAEQCVGQTGAIPRLGLKSMCMQDAPLAIRGTDYNSVFPAGVTTAATFDRGLMYKRGYALGQEAKGKGVTVLLGPVAGPLGRAPEGGRNWEGFSTDPVLTGIAMAETIKKGTQDAGVVACAKHFIGNEQEHFRQVGESQDYGYNISETLSSNIDDKTMHEMMYLWPFVDAIRRAGVGSFMCAYTQANNSYSCQNSKLLNNLLKQENGFQGFVMSDWQAHHSGVASAAAGLDMSMPGDTMFNSGRSYWGTNLTLAVLNGTVPQWRIDDMAMRIMAAFFKVGQTVEDQEPINFSFWTLDTYGPLHWAARKDYYQQINWHVNVQGDHGSLIREIAARRGTVLLKNTGSLPLKKKPKFLAVIGEDAGPNPLGPNGCADNRCNNGTLGIGWGSGTGNFPYLVTPDQQALQARAVQDGSRYESVLRNHAPTEIKALVSQQDATAIVFVNANSGEGFIEIDGNKGDRLNLTLWNEGDALVKNVSSWCNNTIVVLHTPGPVLLTEWYDNPNITAILWAGMPGQESGNSITDVLYGRVNPSGRTPFTWGATRESYGTDVLYEPNNGNEAPQLDYTEGVFIDYRHFDKANASVLYEFGFGLSYTTFEYSNLKIEEKHQVGEYTPTTGQQTEAAPTFGNFSESVEDYVFPAAEFPYVYQFIYPYLNSTDMSASSGDAQYGQTAEEFLPPKKANDGSAQPLLRSSGLHHPGGNPALYDIMYTVTADITNTGKVAGDEVPQLYVSLGGPEDPKVVLRGFDRRLRVEPGEKVQFKAVLTRRDVSSWDTVKQDWVITEEYAKKVYVGPSSRKLDLEEVLPLAYSEPHYPSPWMDPKAIGWEEEEAYEKAKAFVSQLTLLEKVNLTTGIGWGAEQCVGQTGAIPRLGLKSMCMQDAPLAIRGTDYNSVFPAGVTTAATFDRGLMYKRGYALGQEAKGKGVTVLLGPVAGPLGRAPEGGRNWEGFSTDPVLTGIAMAETIKGTQDAGVVACAKHFIGNEQEHFRQVGESQDYGYNISETLSSNIDDKTMHEMYLWPFVDAIRAGVGSFMCAYTQANNSYSCQNSKLLNNLLKQENGFQGFVMSDWQAHHSGVASAAAGLDMSMPGDTMFNSGRSYWGTNLTLAVLNGTVPQWRIDDMAMRIMAAFFKVGQTVEDQEPINFSFWTLDTYGPLHWAARKDYYQQINWHVNVQGDHGSLIREIAARGTVLLKNTGSLPLKKPKFLAVIGEDAGPNPLGPNGCADNRCNNGTLGIGWGSGTGNFPYLVTPDQALQARAVQDGSRYESVLRNHAPTEIKALVSQQDATAIVFVNANSGEGFIEIDGNKGDRLNLTLWNEGDALVKNVSSWCNNTIVVLHTPGPVLLTEWYDNPNITAILWAGMPGQESGNSITDVLYGRVNPSGRTPFTWGATRESYGTDVLYEPNNGNEAPQLDYTEGVFIDYRHFDKANASVLYEFGFGLSYTTFEYSNLKIEKHQVGEYTPTTGQTEAAPTFGNFSESVEDYVFPAAEFPYVYQFIYPYLNSTDMSASSGDAQYGQTAEEFLPPKANDGSAQPLLRSSGLHHPGGNPALYDIMYTVTADITNTGKVAGDEVPQLYVSLGGPEDPKVVLRGFDRRLRVEPGEKVQFKAVLTRRDVSSWDTVKQDWVITEYAKKVYVGPSSRKLDLEEVLP

Foldseek 3Di:
DQFDFDADDFFDFAFCLQPLQVVLLVVLQVVLLPDFLQQLLQLFFWFFCLFFFARAWGHADVVLLFDIAHEADDAQWGAQEFQIFGFFAQQLLLLLLALVLLLQSLQLRLLLCQQQLHAEYEDDELPVLPQAQLALANRNFYFVFLQSRLSSLLSSQLNNLLNQHAYEYDDQYDPRHQAQLAQVLNVVVVAQADAGAEEEADPQLCCRGRCRSVLSNQQSPHLEYEYGSHHYSPHQRLLRLCRARNSACFFQNRQAAYEYDALSDQAALSSLSSHHQHYPNRANHHLPLHGNGQQVVSLCCLVVQADLLSSSSSSSRHSSSNPSSPHDSVDRDDNAAGSVDHDQWFASRRVLRDDIDGHHPNDNSHPPCLVSLLVSLLQSKFWQFAQPCPQDDLQQAEEEEELLQAAQPCGCCNDPQSQDPGYHFQDAGDRNTHDHNAAQGLLNLVVVVCVVSVHHYDYDNALPDLPVLLVRQLDPRYQYEYEFEDHAAHQSHDDPNRRRGHPAQATPRCSLVSLVSSLVRHLNYEYEYAYSGHHACQPPPPRNSHRTYMYSYNSTRHSNSSVNCCNNVVAWHAGWNSFFHANHSCLQVDHDDNHADPPNYHRYNYSPCRSCGTQLVCQVVVGGTPAHGLDGDTPFDKDKFDKDKDFDDDDDLFFDKDKGAQRDRNHDHDSDLVVQADPPVPDHDRRSTRGNGFPDSPSVVSNVDPPPDDHNVPPPDPNSNPRHIGIHGRQAPDSYRSTPCLQQAWGMKIKIKMFGQGDAKHKAKKWKWKQLADPPTGRIGTDDIHIDIHGHGDMDMDIDTAGNNNNWGQDVVRRHTDRDPGWMKMFMDSGPPPRPDIDTDD/DFDFDADDFFDFAACLFPLQVQLLVVLQVVLLPDFLQQLLQLFFWFFQLFFFARAWGHADVVLQFDIAHEADDAQWTAQEFQIFGFFAQQLLLLLLALVLLLQSLQLRLLLCQLQLHAEYEDQECPVVAQAVLALCNRSFHFVFLQSSLSSLLSSQLNNLLNQHAYEYDDQYDPNHFAQLDQVLNVVVPAQADAGAEEEADPQLCCRGRCRSVLSNQQSPHLEYEYGSYHYSPHQRLLRLCRARNSACFFQNRQAAYEYDQLSDQAALSSLSSHHQHYPNRANHHLPLHGNGQQVVSLCCLVAQADQLSSSSSSSRSSSSNPSSPHDSVDRDDNAGHSVDHDQWFASRRVLRDDIDGHHPNRNSHPVCLVSLLVSLLQSKFWQFAQPCPQDDLQQAEEEEELQQAAQPCFCCNDPQSQDPGYHFQDAGDRNTHRHNAAQGLLNLVVVVCVVSVHHYDYDNAQPDLVVLLVRQLPPRYQYEYEFEDHAAHQSHDDPNCRRGHPAQATPRCSVVSQVSSLVRHQNYEYEYAYSAHHACQVPPPSNSHRIYMYSYNSTRCSNSSVNCCNNVVAFYAGWRSFFHANHSCLQVDDDDNHADPRNYHRYDYPVVRSCGTQLVCQVVVGGTPAHGLDGDTPFDKDWDDKDKDFDDQDDLFFDWDKGAFSDHRHDYDSQLVVQADPCVVDHDRRSTRGNGFPDSPSVVSNVDPPPDDHNPPPPDPNSNPRHIDIHGRQADDSYRSGHCQQFGFGMKIKIKMATQGQAKHKYKKWKWKQLADDPGGRIRTDDIHIDIHGHGGIDMDIDTAGNNNNWGQDPVSRHTDSDPGWMKMFMDSGPPGRNDIDTDD